Protein 2K2W (pdb70)

GO terms:
  GO:0030870 Mre11 complex (C, IDA)
  GO:0051310 metaphase chromosome alignment (P, IDA)
  GO:0110025 DNA strand resection involved in replication fork processing (P, IDA)

Secondary structure (DSSP, 8-state):
---S-SSTT-EEEES-SSTHHHHHHHHHHTT-EEE--SSGGGSTHHHHSTTEEEEE-SGGG--GGGTTT-S----HHHHHHHHHT--EEEHHHHHHHHHHT-TTTTT-S--

Organism: Xenopus laevis (NCBI:txid8355)

Foldseek 3Di:
DDAQQLQAPAEEEELDDPVCVVLQVLVVSNHYHYHHDNDPCVDCCLLVPQHYAYADEDDDCLCPCPVPNRHDDDDCSQVVSVVSAWGHAYPVLVVVSNVVVHVPVRRRTHD

Radius of gyration: 13.95 Å; Cα contacts (8 Å, |Δi|>4): 171; chains: 1; bounding box: 31×33×38 Å

Nearest PDB structures (foldseek):
  2k2w-assembly1_A  TM=8.575E-01  e=2.018E-19  unclassified
  3nl2-assembly1_C  TM=4.396E-01  e=9.009E-01  Nakaseomyces glabratus
  3nl2-assembly1_D  TM=4.394E-01  e=1.031E+00  Nakaseomyces glabratus
  3nl2-assembly1_F  TM=4.427E-01  e=1.263E+00  Nakaseomyces glabratus
  3nl2-assembly1_E  TM=4.055E-01  e=7.869E-01  Nakaseomyces glabratus

Solvent-accessible surface area: 7139 Å² total; per-residue (Å²): 211,100,83,92,44,15,11,122,134,29,45,0,14,0,42,23,54,151,75,42,154,167,24,22,71,42,0,128,121,1,25,1,139,34,56,55,86,88,37,66,33,172,87,41,73,29,4,122,47,111,38,10,3,8,0,6,34,25,40,97,130,43,114,165,101,119,72,183,86,36,164,44,147,128,53,77,40,27,101,85,1,104,88,77,48,5,53,12,0,6,28,50,44,0,29,81,0,50,132,92,49,24,24,105,116,82,6,39,11,93,186

CATH classification: 3.40.50.10980

Sequence (111 aa):
MKRKSIFKDKVFLFLNAKQYKKLSPAVLFGGGKTDLLMGELKDASVLDNPATCVIDVAMTESQLSESQSTQPWITSTLDLLQSKGLRTIPEAEIGLAVINVSTEIYCNPRRMKRKSIFKDKVFLFLNAKQYKKLSPAVLFGGGKTDLLMGELKDASVLDNPATCVIDVAMTESQLSESQSTQPWITSTLDLLQSKGLRTIPEAEIGLAVINVSTEIYCNPRRMKRKSIFKDKVFLFLNAKQYKKLSPAVLFGGGKTDLLMGELKDASVLDNPATCVIDVAMTESQLSESQSTQPWITSTLDLLQSKGLRTIPEAEIGLAVINVSTEIYCNPRRMKRKSIFKDKVFLFLNAKQYKKLSPAVLFGGGKTDLLMGELKDASVLDNPATCVIDVAMTESQLSESQSTQPWITSTLDLLQSKGLRTIPEAEIGLAVINVSTEIYCNPRRMKRKSIFKDKVFLFLNAKQYKKLSPAVLFGGGKTDLLMGELKDASVLDNPATCVIDVAMTESQLSESQSTQPWITSTLDLLQSKGLRTIPEAEIGLAVINVSTEIYCNPRRMKRKSIFKDKVFLFLNAKQYKKLSPAVLFGGGKTDLLMGELKDASVLDNPATCVIDVAMTESQLSESQSTQPWITSTLDLLQSKGLRTIPEAEIGLAVINVSTEIYCNPRRMKRKSIFKDKVFLFLNAKQYKKLSPAVLFGGGKTDLLMGELKDASVLDNPATCVIDVAMTESQLSESQSTQPWITSTLDLLQSKGLRTIPEAEIGLAVINVSTEIYCNPRRMKRKSIFKDKVFLFLNAKQYKKLSPAVLFGGGKTDLLMGELKDASVLDNPATCVIDVAMTESQLSESQSTQPWITSTLDLLQSKGLRTIPEAEIGLAVINVSTEIYCNPRRMKRKSIFKDKVFLFLNAKQYKKLSPAVLFGGGKTDLLMGELKDASVLDNPATCVIDVAMTESQLSESQSTQPWITSTLDLLQSKGLRTIPEAEIGLAVINVSTEIYCNPRRMKRKSIFKDKVFLFLNAKQYKKLSPAVLFGGGKTDLLMGELKDASVLDNPATCVIDVAMTESQLSESQSTQPWITSTLDLLQSKGLRTIPEAEIGLAVINVSTEIYCNPRRMKRKSIFKDKVFLFLNAKQYKKLSPAVLFGGGKTDLLMGELKDASVLDNPATCVIDVAMTESQLSESQSTQPWITSTLDLLQSKGLRTIPEAEIGLAVINVSTEIYCNPRRMKRKSIFKDKVFLFLNAKQYKKLSPAVLFGGGKTDLLMGELKDASVLDNPATCVIDVAMTESQLSESQSTQPWITSTLDLLQSKGLRTIPEAEIGLAVINVSTEIYCNPRRMKRKSIFKDKVFLFLNAKQYKKLSPAVLFGGGKTDLLMGELKDASVLDNPATCVIDVAMTESQLSESQSTQPWITSTLDLLQSKGLRTIPEAEIGLAVINVSTEIYCNPRRMKRKSIFKDKVFLFLNAKQYKKLSPAVLFGGGKTDLLMGELKDASVLDNPATCVIDVAMTESQLSESQSTQPWITSTLDLLQSKGLRTIPEAEIGLAVINVSTEIYCNPRRMKRKSIFKDKVFLFLNAKQYKKLSPAVLFGGGKTDLLMGELKDASVLDNPATCVIDVAMTESQLSESQSTQPWITSTLDLLQSKGLRTIPEAEIGLAVINVSTEIYCNPRRMKRKSIFKDKVFLFLNAKQYKKLSPAVLFGGGKTDLLMGELKDASVLDNPATCVIDVAMTESQLSESQSTQPWITSTLDLLQSKGLRTIPEAEIGLAVINVSTEIYCNPRRMKRKSIFKDKVFLFLNAKQYKKLSPAVLFGGGKTDLLMGELKDASVLDNPATCVIDVAMTESQLSESQSTQPWITSTLDLLQSKGLRTIPEAEIGLAVINVSTEIYCNPRRMKRKSIFKDKVFLFLNAKQYKKLSPAVLFGGGKTDLLMGELKDASVLDNPATCVIDVAMTESQLSESQSTQPWITSTLDLLQSKGLRTIPEAEIGLAVINVSTEIYCNPRRMKRKSIFKDKVFLFLNAKQYKKLSPAVLFGGGKTDLLMGELKDASVLDNPATCVIDVAMTESQLSESQSTQPWITSTLDLLQSKGLRTIPEAEIGLAVINVSTEIYCNPRRMKRKSIFKDKVFLFLNAKQYKKLSPAVLFGGGKTDLLMGELKDASVLDNPATCVIDVAMTESQLSESQSTQPWITSTLDLLQSKGLRTIPEAEIGLAVINVSTEIYCNPRR

Structure (mmCIF, N/CA/C/O backbone):
data_2K2W
#
_entry.id   2K2W
#
_cell.length_a   1.000
_cell.length_b   1.000
_cell.length_c   1.000
_cell.angle_alpha   90.00
_cell.angle_beta   90.00
_cell.angle_gamma   90.00
#
_symmetry.space_group_name_H-M   'P 1'
#
loop_
_atom_site.group_PDB
_atom_site.id
_atom_site.type_symbol
_atom_site.label_atom_id
_atom_site.label_alt_id
_atom_site.label_comp_id
_atom_site.label_asym_id
_atom_site.label_entity_id
_atom_site.label_seq_id
_atom_site.pdbx_PDB_ins_code
_atom_site.Cartn_x
_atom_site.Cartn_y
_atom_site.Cartn_z
_atom_site.occupancy
_atom_site.B_iso_or_equiv
_atom_site.auth_seq_id
_atom_site.auth_comp_id
_atom_site.auth_asym_id
_atom_site.auth_atom_id
_atom_site.pdbx_PDB_model_num
ATOM 1 N N . MET A 1 8 ? 3.054 -4.489 7.496 1.00 0.00 214 MET A N 1
ATOM 2 C CA . MET A 1 8 ? 4.517 -4.380 7.276 1.00 0.00 214 MET A CA 1
ATOM 3 C C . MET A 1 8 ? 4.892 -2.930 6.932 1.00 0.00 214 MET A C 1
ATOM 4 O O . MET A 1 8 ? 4.031 -2.140 6.529 1.00 0.00 214 MET A O 1
ATOM 18 N N . LYS A 1 9 ? 6.164 -2.554 7.118 1.00 0.00 215 LYS A N 1
ATOM 19 C CA . LYS A 1 9 ? 6.635 -1.183 6.902 1.00 0.00 215 LYS A CA 1
ATOM 20 C C . LYS A 1 9 ? 6.555 -0.790 5.422 1.00 0.00 215 LYS A C 1
ATOM 21 O O . LYS A 1 9 ? 6.582 -1.658 4.542 1.00 0.00 215 LYS A O 1
ATOM 40 N N . ARG A 1 10 ? 6.509 0.523 5.162 1.00 0.00 216 ARG A N 1
ATOM 41 C CA . ARG A 1 10 ? 6.548 1.100 3.816 1.00 0.00 216 ARG A CA 1
ATOM 42 C C . ARG A 1 10 ? 7.830 0.642 3.107 1.00 0.00 216 ARG A C 1
ATOM 43 O O . ARG A 1 10 ? 8.882 0.560 3.743 1.00 0.00 216 ARG A O 1
ATOM 64 N N . LYS A 1 11 ? 7.773 0.441 1.787 1.00 0.00 217 LYS A N 1
ATOM 65 C CA . LYS A 1 11 ? 8.930 0.119 0.934 1.00 0.00 217 LYS A CA 1
ATOM 66 C C . LYS A 1 11 ? 9.033 1.149 -0.194 1.00 0.00 217 LYS A C 1
ATOM 67 O O . LYS A 1 11 ? 9.380 0.827 -1.334 1.00 0.00 217 LYS A O 1
ATOM 86 N N . SER A 1 12 ? 8.684 2.394 0.137 1.00 0.00 218 SER A N 1
ATOM 87 C CA . SER A 1 12 ? 8.681 3.543 -0.753 1.00 0.00 218 SER A CA 1
ATOM 88 C C . SER A 1 12 ? 9.171 4.768 0.034 1.00 0.00 218 SER A C 1
ATOM 89 O O . SER A 1 12 ? 8.518 5.811 0.081 1.00 0.00 218 SER A O 1
ATOM 97 N N . ILE A 1 13 ? 10.280 4.591 0.755 1.00 0.00 219 ILE A N 1
ATOM 98 C CA . ILE A 1 13 ? 10.950 5.611 1.555 1.00 0.00 219 ILE A CA 1
ATOM 99 C C . ILE A 1 13 ? 11.491 6.685 0.597 1.00 0.00 219 ILE A C 1
ATOM 100 O O . ILE A 1 13 ? 11.130 7.850 0.747 1.00 0.00 219 ILE A O 1
ATOM 116 N N . PHE A 1 14 ? 12.260 6.299 -0.427 1.00 0.00 220 PHE A N 1
ATOM 117 C CA . PHE A 1 14 ? 12.850 7.209 -1.422 1.00 0.00 220 PHE A CA 1
ATOM 118 C C . PHE A 1 14 ? 12.681 6.612 -2.828 1.00 0.00 220 PHE A C 1
ATOM 119 O O . PHE A 1 14 ? 13.569 6.701 -3.671 1.00 0.00 220 PHE A O 1
ATOM 136 N N . LYS A 1 15 ? 11.532 5.974 -3.069 1.00 0.00 221 LYS A N 1
ATOM 137 C CA . LYS A 1 15 ? 11.213 5.139 -4.233 1.00 0.00 221 LYS A CA 1
ATOM 138 C C . LYS A 1 15 ? 11.606 5.708 -5.594 1.00 0.00 221 LYS A C 1
ATOM 139 O O . LYS A 1 15 ? 11.993 4.965 -6.496 1.00 0.00 221 LYS A O 1
ATOM 158 N N . ASP A 1 16 ? 11.487 7.019 -5.738 1.00 0.00 222 ASP A N 1
ATOM 159 C CA . ASP A 1 16 ? 11.769 7.763 -6.966 1.00 0.00 222 ASP A CA 1
ATOM 160 C C . ASP A 1 16 ? 12.704 8.937 -6.658 1.00 0.00 222 ASP A C 1
ATOM 161 O O . ASP A 1 16 ? 12.420 10.093 -6.984 1.00 0.00 222 ASP A O 1
ATOM 170 N N . LYS A 1 17 ? 13.804 8.656 -5.949 1.00 0.00 223 LYS A N 1
ATOM 171 C CA . LYS A 1 17 ? 14.809 9.631 -5.539 1.00 0.00 223 LYS A CA 1
ATOM 172 C C . LYS A 1 17 ? 16.168 8.939 -5.567 1.00 0.00 223 LYS A C 1
ATOM 173 O O . LYS A 1 17 ? 16.276 7.718 -5.369 1.00 0.00 223 LYS A O 1
ATOM 192 N N . VAL A 1 18 ? 17.205 9.744 -5.762 1.00 0.00 224 VAL A N 1
ATOM 193 C CA . VAL A 1 18 ? 18.590 9.323 -5.673 1.00 0.00 224 VAL A CA 1
ATOM 194 C C . VAL A 1 18 ? 19.312 10.293 -4.741 1.00 0.00 224 VAL A C 1
ATOM 195 O O . VAL A 1 18 ? 18.886 11.443 -4.597 1.00 0.00 224 VAL A O 1
ATOM 208 N N . PHE A 1 19 ? 20.396 9.867 -4.091 1.00 0.00 225 PHE A N 1
ATOM 209 C CA . PHE A 1 19 ? 21.242 10.817 -3.372 1.00 0.00 225 PHE A CA 1
ATOM 210 C C . PHE A 1 19 ? 22.727 10.487 -3.442 1.00 0.00 225 PHE A C 1
ATOM 211 O O . PHE A 1 19 ? 23.112 9.352 -3.730 1.00 0.00 225 PHE A O 1
ATOM 228 N N . LEU A 1 20 ? 23.547 11.489 -3.105 1.00 0.00 226 LEU A N 1
ATOM 229 C CA . LEU A 1 20 ? 24.984 11.367 -2.902 1.00 0.00 226 LEU A CA 1
ATOM 230 C C . LEU A 1 20 ? 25.225 11.530 -1.399 1.00 0.00 226 LEU A C 1
ATOM 231 O O . LEU A 1 20 ? 24.733 12.499 -0.816 1.00 0.00 226 LEU A O 1
ATOM 247 N N . PHE A 1 21 ? 25.957 10.625 -0.748 1.00 0.00 227 PHE A N 1
ATOM 248 C CA . PHE A 1 21 ? 26.240 10.749 0.680 1.00 0.00 227 PHE A CA 1
ATOM 249 C C . PHE A 1 21 ? 27.646 11.317 0.866 1.00 0.00 227 PHE A C 1
ATOM 250 O O . PHE A 1 21 ? 28.608 10.813 0.284 1.00 0.00 227 PHE A O 1
ATOM 267 N N . LEU A 1 22 ? 27.773 12.356 1.696 1.00 0.00 228 LEU A N 1
ATOM 268 C CA . LEU A 1 22 ? 29.039 12.992 2.048 1.00 0.00 228 LEU A CA 1
ATOM 269 C C . LEU A 1 22 ? 29.781 12.210 3.158 1.00 0.00 228 LEU A C 1
ATOM 270 O O . LEU A 1 22 ? 30.447 12.812 4.003 1.00 0.00 228 LEU A O 1
ATOM 286 N N . ASN A 1 23 ? 29.634 10.880 3.221 1.00 0.00 229 ASN A N 1
ATOM 287 C CA . ASN A 1 23 ? 30.214 10.025 4.258 1.00 0.00 229 ASN A CA 1
ATOM 288 C C . ASN A 1 23 ? 30.557 8.665 3.661 1.00 0.00 229 ASN A C 1
ATOM 289 O O . ASN A 1 23 ? 29.761 8.134 2.890 1.00 0.00 229 ASN A O 1
ATOM 300 N N . ALA A 1 24 ? 31.691 8.075 4.046 1.00 0.00 230 ALA A N 1
ATOM 301 C CA . ALA A 1 24 ? 32.225 6.873 3.409 1.00 0.00 230 ALA A CA 1
ATOM 302 C C . ALA A 1 24 ? 32.034 5.579 4.221 1.00 0.00 230 ALA A C 1
ATOM 303 O O . ALA A 1 24 ? 32.519 4.529 3.793 1.00 0.00 230 ALA A O 1
ATOM 310 N N . LYS A 1 25 ? 31.365 5.618 5.382 1.00 0.00 231 LYS A N 1
ATOM 311 C CA . LYS A 1 25 ? 31.314 4.493 6.324 1.00 0.00 231 LYS A CA 1
ATOM 312 C C . LYS A 1 25 ? 29.869 4.120 6.616 1.00 0.00 231 LYS A C 1
ATOM 313 O O . LYS A 1 25 ? 29.456 3.017 6.254 1.00 0.00 231 LYS A O 1
ATOM 332 N N . GLN A 1 26 ? 29.070 5.042 7.160 1.00 0.00 232 GLN A N 1
ATOM 333 C CA . GLN A 1 26 ? 27.640 4.828 7.372 1.00 0.00 232 GLN A CA 1
ATOM 334 C C . GLN A 1 26 ? 26.942 4.505 6.046 1.00 0.00 232 GLN A C 1
ATOM 335 O O . GLN A 1 26 ? 25.943 3.783 6.040 1.00 0.00 232 GLN A O 1
ATOM 349 N N . TYR A 1 27 ? 27.495 4.977 4.919 1.00 0.00 233 TYR A N 1
ATOM 350 C CA . TYR A 1 27 ? 27.031 4.649 3.579 1.00 0.00 233 TYR A CA 1
ATOM 351 C C . TYR A 1 27 ? 26.829 3.150 3.391 1.00 0.00 233 TYR A C 1
ATOM 352 O O . TYR A 1 27 ? 25.833 2.755 2.789 1.00 0.00 233 TYR A O 1
ATOM 370 N N . LYS A 1 28 ? 27.712 2.305 3.929 1.00 0.00 234 LYS A N 1
ATOM 371 C CA . LYS A 1 28 ? 27.660 0.859 3.686 1.00 0.00 234 LYS A CA 1
ATOM 372 C C . LYS A 1 28 ? 26.424 0.189 4.296 1.00 0.00 234 LYS A C 1
ATOM 373 O O . LYS A 1 28 ? 26.128 -0.953 3.935 1.00 0.00 234 LYS A O 1
ATOM 392 N N . LYS A 1 29 ? 25.685 0.866 5.185 1.00 0.00 235 LYS A N 1
ATOM 393 C CA . LYS A 1 29 ? 24.409 0.385 5.718 1.00 0.00 235 LYS A CA 1
ATOM 394 C C . LYS A 1 29 ? 23.256 1.260 5.227 1.00 0.00 235 LYS A C 1
ATOM 395 O O . LYS A 1 29 ? 22.163 0.745 4.979 1.00 0.00 235 LYS A O 1
ATOM 414 N N . LEU A 1 30 ? 23.486 2.561 5.024 1.00 0.00 236 LEU A N 1
ATOM 415 C CA . LEU A 1 30 ? 22.462 3.442 4.488 1.00 0.00 236 LEU A CA 1
ATOM 416 C C . LEU A 1 30 ? 22.073 3.013 3.069 1.00 0.00 236 LEU A C 1
ATOM 417 O O . LEU A 1 30 ? 20.890 3.050 2.740 1.00 0.00 236 LEU A O 1
ATOM 433 N N . SER A 1 31 ? 23.031 2.563 2.246 1.00 0.00 237 SER A N 1
ATOM 434 C CA . SER A 1 31 ? 22.756 2.069 0.897 1.00 0.00 237 SER A CA 1
ATOM 435 C C . SER A 1 31 ? 21.740 0.911 0.891 1.00 0.00 237 SER A C 1
ATOM 436 O O . SER A 1 31 ? 20.682 1.077 0.281 1.00 0.00 237 SER A O 1
ATOM 444 N N . PRO A 1 32 ? 21.958 -0.225 1.586 1.00 0.00 238 PRO A N 1
ATOM 445 C CA . PRO A 1 32 ? 20.989 -1.310 1.585 1.00 0.00 238 PRO A CA 1
ATOM 446 C C . PRO A 1 32 ? 19.696 -0.930 2.312 1.00 0.00 238 PRO A C 1
ATOM 447 O O . PRO A 1 32 ? 18.630 -1.370 1.874 1.00 0.00 238 PRO A O 1
ATOM 458 N N . ALA A 1 33 ? 19.752 -0.099 3.365 1.00 0.00 239 ALA A N 1
ATOM 459 C CA . ALA A 1 33 ? 18.536 0.377 4.028 1.00 0.00 239 ALA A CA 1
ATOM 460 C C . ALA A 1 33 ? 17.636 1.134 3.038 1.00 0.00 239 ALA A C 1
ATOM 461 O O . ALA A 1 33 ? 16.441 0.848 2.921 1.00 0.00 239 ALA A O 1
ATOM 468 N N . VAL A 1 34 ? 18.204 2.080 2.291 1.00 0.00 240 VAL A N 1
ATOM 469 C CA . VAL A 1 34 ? 17.461 2.876 1.326 1.00 0.00 240 VAL A CA 1
ATOM 470 C C . VAL A 1 34 ? 17.068 2.032 0.112 1.00 0.00 240 VAL A C 1
ATOM 471 O O . VAL A 1 34 ? 16.006 2.277 -0.458 1.00 0.00 240 VAL A O 1
ATOM 484 N N . LEU A 1 35 ? 17.852 1.016 -0.266 1.00 0.00 241 LEU A N 1
ATOM 485 C CA . LEU A 1 35 ? 17.487 0.117 -1.357 1.00 0.00 241 LEU A CA 1
ATOM 486 C C . LEU A 1 35 ? 16.258 -0.719 -0.983 1.00 0.00 241 LEU A C 1
ATOM 487 O O . LEU A 1 35 ? 15.340 -0.844 -1.794 1.00 0.00 241 LEU A O 1
ATOM 503 N N . PHE A 1 36 ? 16.194 -1.237 0.249 1.00 0.00 242 PHE A N 1
ATOM 504 C CA . PHE A 1 36 ? 14.984 -1.861 0.794 1.00 0.00 242 PHE A CA 1
ATOM 505 C C . PHE A 1 36 ? 13.842 -0.835 0.839 1.00 0.00 242 PHE A C 1
ATOM 506 O O . PHE A 1 36 ? 12.683 -1.165 0.578 1.00 0.00 242 PHE A O 1
ATOM 523 N N . GLY A 1 37 ? 14.181 0.430 1.103 1.00 0.00 243 GLY A N 1
ATOM 524 C CA . GLY A 1 37 ? 13.281 1.574 1.036 1.00 0.00 243 GLY A CA 1
ATOM 525 C C . GLY A 1 37 ? 12.853 1.955 -0.389 1.00 0.00 243 GLY A C 1
ATOM 526 O O . GLY A 1 37 ? 11.988 2.818 -0.547 1.00 0.00 243 GLY A O 1
ATOM 530 N N . GLY A 1 38 ? 13.440 1.359 -1.427 1.00 0.00 244 GLY A N 1
ATOM 531 C CA . GLY A 1 38 ? 13.064 1.531 -2.819 1.00 0.00 244 GLY A CA 1
ATOM 532 C C . GLY A 1 38 ? 13.893 2.576 -3.575 1.00 0.00 244 GLY A C 1
ATOM 533 O O . GLY A 1 38 ? 13.690 2.727 -4.779 1.00 0.00 244 GLY A O 1
ATOM 537 N N . GLY A 1 39 ? 14.792 3.307 -2.909 1.00 0.00 245 GLY A N 1
ATOM 538 C CA . GLY A 1 39 ? 15.489 4.464 -3.474 1.00 0.00 245 GLY A CA 1
ATOM 539 C C . GLY A 1 39 ? 16.927 4.173 -3.877 1.00 0.00 245 GLY A C 1
ATOM 540 O O . GLY A 1 39 ? 17.401 3.040 -3.737 1.00 0.00 245 GLY A O 1
ATOM 544 N N . LYS A 1 40 ? 17.625 5.198 -4.387 1.00 0.00 246 LYS A N 1
ATOM 545 C CA . LYS A 1 40 ? 18.958 5.034 -4.969 1.00 0.00 246 LYS A CA 1
ATOM 546 C C . LYS A 1 40 ? 19.995 5.879 -4.229 1.00 0.00 246 LYS A C 1
ATOM 547 O O . LYS A 1 40 ? 19.726 6.988 -3.760 1.00 0.00 246 LYS A O 1
ATOM 566 N N . THR A 1 41 ? 21.215 5.364 -4.180 1.00 0.00 247 THR A N 1
ATOM 567 C CA . THR A 1 41 ? 22.285 5.893 -3.350 1.00 0.00 247 THR A CA 1
ATOM 568 C C . THR A 1 41 ? 23.602 5.857 -4.126 1.00 0.00 247 THR A C 1
ATOM 569 O O . THR A 1 41 ? 23.859 4.911 -4.879 1.00 0.00 247 THR A O 1
ATOM 580 N N . ASP A 1 42 ? 24.457 6.856 -3.917 1.00 0.00 248 ASP A N 1
ATOM 581 C CA . ASP A 1 42 ? 25.814 6.931 -4.452 1.00 0.00 248 ASP A CA 1
ATOM 582 C C . ASP A 1 42 ? 26.716 7.602 -3.414 1.00 0.00 248 ASP A C 1
ATOM 583 O O . ASP A 1 42 ? 26.230 8.244 -2.474 1.00 0.00 248 ASP A O 1
ATOM 592 N N . LEU A 1 43 ? 28.028 7.442 -3.565 1.00 0.00 249 LEU A N 1
ATOM 593 C CA . LEU A 1 43 ? 29.042 7.901 -2.629 1.00 0.00 249 LEU A CA 1
ATOM 594 C C . LEU A 1 43 ? 30.112 8.607 -3.447 1.00 0.00 249 LEU A C 1
ATOM 595 O O . LEU A 1 43 ? 30.947 7.973 -4.095 1.00 0.00 249 LEU A O 1
ATOM 611 N N . LEU A 1 44 ? 30.039 9.935 -3.451 1.00 0.00 250 LEU A N 1
ATOM 612 C CA . LEU A 1 44 ? 30.950 10.837 -4.139 1.00 0.00 250 LEU A CA 1
ATOM 613 C C . LEU A 1 44 ? 30.747 12.211 -3.505 1.00 0.00 250 LEU A C 1
ATOM 614 O O . LEU A 1 44 ? 29.636 12.537 -3.082 1.00 0.00 250 LEU A O 1
ATOM 630 N N . MET A 1 45 ? 31.808 13.018 -3.445 1.00 0.00 251 MET A N 1
ATOM 631 C CA . MET A 1 45 ? 31.821 14.293 -2.713 1.00 0.00 251 MET A CA 1
ATOM 632 C C . MET A 1 45 ? 32.260 15.456 -3.606 1.00 0.00 251 MET A C 1
ATOM 633 O O . MET A 1 45 ? 32.214 16.613 -3.186 1.00 0.00 251 MET A O 1
ATOM 647 N N . GLY A 1 46 ? 32.651 15.152 -4.847 1.00 0.00 252 GLY A N 1
ATOM 648 C CA . GLY A 1 46 ? 33.088 16.114 -5.854 1.00 0.00 252 GLY A CA 1
ATOM 649 C C . GLY A 1 46 ? 32.213 16.102 -7.109 1.00 0.00 252 GLY A C 1
ATOM 650 O O . GLY A 1 46 ? 32.487 16.857 -8.039 1.00 0.00 252 GLY A O 1
ATOM 654 N N . GLU A 1 47 ? 31.146 15.292 -7.167 1.00 0.00 253 GLU A N 1
ATOM 655 C CA . GLU A 1 47 ? 30.235 15.252 -8.319 1.00 0.00 253 GLU A CA 1
ATOM 656 C C . GLU A 1 47 ? 29.484 16.591 -8.469 1.00 0.00 253 GLU A C 1
ATOM 657 O O . GLU A 1 47 ? 29.010 16.928 -9.553 1.00 0.00 253 GLU A O 1
ATOM 669 N N . LEU A 1 48 ? 29.443 17.403 -7.403 1.00 0.00 254 LEU A N 1
ATOM 670 C CA . LEU A 1 48 ? 28.969 18.787 -7.424 1.00 0.00 254 LEU A CA 1
ATOM 671 C C . LEU A 1 48 ? 29.821 19.717 -8.313 1.00 0.00 254 LEU A C 1
ATOM 672 O O . LEU A 1 48 ? 29.505 20.904 -8.406 1.00 0.00 254 LEU A O 1
ATOM 688 N N . LYS A 1 49 ? 30.881 19.210 -8.967 1.00 0.00 255 LYS A N 1
ATOM 689 C CA . LYS A 1 49 ? 31.677 19.916 -9.981 1.00 0.00 255 LYS A CA 1
ATOM 690 C C . LYS A 1 49 ? 30.804 20.607 -11.026 1.00 0.00 255 LYS A C 1
ATOM 691 O O . LYS A 1 49 ? 31.206 21.627 -11.590 1.00 0.00 255 LYS A O 1
ATOM 710 N N . ASP A 1 50 ? 29.612 20.067 -11.267 1.00 0.00 256 ASP A N 1
ATOM 711 C CA . ASP A 1 50 ? 28.558 20.691 -12.048 1.00 0.00 256 ASP A CA 1
ATOM 712 C C . ASP A 1 50 ? 27.259 20.538 -11.267 1.00 0.00 256 ASP A C 1
ATOM 713 O O . ASP A 1 50 ? 26.976 19.483 -10.693 1.00 0.00 256 ASP A O 1
ATOM 722 N N . ALA A 1 51 ? 26.491 21.620 -11.217 1.00 0.00 257 ALA A N 1
ATOM 723 C CA . ALA A 1 51 ? 25.314 21.765 -10.368 1.00 0.00 257 ALA A CA 1
ATOM 724 C C . ALA A 1 51 ? 24.072 20.992 -10.856 1.00 0.00 257 ALA A C 1
ATOM 725 O O . ALA A 1 51 ? 23.010 21.132 -10.246 1.00 0.00 257 ALA A O 1
ATOM 732 N N . SER A 1 52 ? 24.145 20.182 -11.916 1.00 0.00 258 SER A N 1
ATOM 733 C CA . SER A 1 52 ? 22.981 19.440 -12.415 1.00 0.00 258 SER A CA 1
ATOM 734 C C . SER A 1 52 ? 22.465 18.446 -11.369 1.00 0.00 258 SER A C 1
ATOM 735 O O . SER A 1 52 ? 21.262 18.176 -11.301 1.00 0.00 258 SER A O 1
ATOM 743 N N . VAL A 1 53 ? 23.351 17.944 -10.503 1.00 0.00 259 VAL A N 1
ATOM 744 C CA . VAL A 1 53 ? 22.983 17.100 -9.371 1.00 0.00 259 VAL A CA 1
ATOM 745 C C . VAL A 1 53 ? 22.145 17.844 -8.310 1.00 0.00 259 VAL A C 1
ATOM 746 O O . VAL A 1 53 ? 21.545 17.190 -7.460 1.00 0.00 259 VAL A O 1
ATOM 759 N N . LEU A 1 54 ? 22.050 19.179 -8.360 1.00 0.00 260 LEU A N 1
ATOM 760 C CA . LEU A 1 54 ? 21.213 19.981 -7.463 1.00 0.00 260 LEU A CA 1
ATOM 761 C C . LEU A 1 54 ? 19.991 20.509 -8.217 1.00 0.00 260 LEU A C 1
ATOM 762 O O . LEU A 1 54 ? 18.901 20.582 -7.657 1.00 0.00 260 LEU A O 1
ATOM 778 N N . ASP A 1 55 ? 20.157 20.876 -9.490 1.00 0.00 261 ASP A N 1
ATOM 779 C CA . ASP A 1 55 ? 19.112 21.503 -10.293 1.00 0.00 261 ASP A CA 1
ATOM 780 C C . ASP A 1 55 ? 17.985 20.514 -10.577 1.00 0.00 261 ASP A C 1
ATOM 781 O O . ASP A 1 55 ? 16.813 20.896 -10.575 1.00 0.00 261 ASP A O 1
ATOM 790 N N . ASN A 1 56 ? 18.334 19.243 -10.804 1.00 0.00 262 ASN A N 1
ATOM 791 C CA . ASN A 1 56 ? 17.344 18.223 -11.132 1.00 0.00 262 ASN A CA 1
ATOM 792 C C . ASN A 1 56 ? 16.401 17.983 -9.937 1.00 0.00 262 ASN A C 1
ATOM 793 O O . ASN A 1 56 ? 16.828 18.105 -8.780 1.00 0.00 262 ASN A O 1
ATOM 804 N N . PRO A 1 57 ? 15.132 17.609 -10.187 1.00 0.00 263 PRO A N 1
ATOM 805 C CA . PRO A 1 57 ? 14.089 17.581 -9.166 1.00 0.00 263 PRO A CA 1
ATOM 806 C C . PRO A 1 57 ? 14.153 16.438 -8.135 1.00 0.00 263 PRO A C 1
ATOM 807 O O . PRO A 1 57 ? 13.328 16.460 -7.218 1.00 0.00 263 PRO A O 1
ATOM 818 N N . ALA A 1 58 ? 15.070 15.462 -8.233 1.00 0.00 264 ALA A N 1
ATOM 819 C CA . ALA A 1 58 ? 14.992 14.258 -7.397 1.00 0.00 264 ALA A CA 1
ATOM 820 C C . ALA A 1 58 ? 16.336 13.709 -6.908 1.00 0.00 264 ALA A C 1
ATOM 821 O O . ALA A 1 58 ? 16.391 12.582 -6.402 1.00 0.00 264 ALA A O 1
ATOM 828 N N . THR A 1 59 ? 17.410 14.479 -7.047 1.00 0.00 265 THR A N 1
ATOM 829 C CA . THR A 1 59 ? 18.686 14.156 -6.427 1.00 0.00 265 THR A CA 1
ATOM 830 C C . THR A 1 59 ? 18.809 14.970 -5.138 1.00 0.00 265 THR A C 1
ATOM 831 O O . THR A 1 59 ? 18.239 16.061 -5.029 1.00 0.00 265 THR A O 1
ATOM 842 N N . CYS A 1 60 ? 19.550 14.430 -4.166 1.00 0.00 266 CYS A N 1
ATOM 843 C CA . CYS A 1 60 ? 19.800 15.031 -2.865 1.00 0.00 266 CYS A CA 1
ATOM 844 C C . CYS A 1 60 ? 21.278 14.847 -2.517 1.00 0.00 266 CYS A C 1
ATOM 845 O O . CYS A 1 60 ? 21.964 14.010 -3.116 1.00 0.00 266 CYS A O 1
ATOM 853 N N . VAL A 1 61 ? 21.744 15.551 -1.487 1.00 0.00 267 VAL A N 1
ATOM 854 C CA . VAL A 1 61 ? 23.057 15.338 -0.896 1.00 0.00 267 VAL A CA 1
ATOM 855 C C . VAL A 1 61 ? 22.819 15.164 0.604 1.00 0.00 267 VAL A C 1
ATOM 856 O O . VAL A 1 61 ? 22.023 15.898 1.202 1.00 0.00 267 VAL A O 1
ATOM 869 N N . ILE A 1 62 ? 23.469 14.164 1.196 1.00 0.00 268 ILE A N 1
ATOM 870 C CA . ILE A 1 62 ? 23.222 13.741 2.569 1.00 0.00 268 ILE A CA 1
ATOM 871 C C . ILE A 1 62 ? 24.421 14.196 3.397 1.00 0.00 268 ILE A C 1
ATOM 872 O O . ILE A 1 62 ? 25.569 13.899 3.052 1.00 0.00 268 ILE A O 1
ATOM 888 N N . ASP A 1 63 ? 24.142 14.941 4.464 1.00 0.00 269 ASP A N 1
ATOM 889 C CA . ASP A 1 63 ? 25.100 15.334 5.489 1.00 0.00 269 ASP A CA 1
ATOM 890 C C . ASP A 1 63 ? 25.153 14.246 6.570 1.00 0.00 269 ASP A C 1
ATOM 891 O O . ASP A 1 63 ? 24.224 13.448 6.722 1.00 0.00 269 ASP A O 1
ATOM 900 N N . VAL A 1 64 ? 26.234 14.215 7.341 1.00 0.00 270 VAL A N 1
ATOM 901 C CA . VAL A 1 64 ? 26.343 13.408 8.550 1.00 0.00 270 VAL A CA 1
ATOM 902 C C . VAL A 1 64 ? 25.338 13.959 9.582 1.00 0.00 270 VAL A C 1
ATOM 903 O O . VAL A 1 64 ? 24.737 15.023 9.393 1.00 0.00 270 VAL A O 1
ATOM 916 N N . ALA A 1 65 ? 25.138 13.247 10.691 1.00 0.00 271 ALA A N 1
ATOM 917 C CA . ALA A 1 65 ? 24.328 13.664 11.834 1.00 0.00 271 ALA A CA 1
ATOM 918 C C . ALA A 1 65 ? 24.976 14.826 12.620 1.00 0.00 271 ALA A C 1
ATOM 919 O O . ALA A 1 65 ? 25.056 14.778 13.849 1.00 0.00 271 ALA A O 1
ATOM 926 N N . MET A 1 66 ? 25.474 15.862 11.937 1.00 0.00 272 MET A N 1
ATOM 927 C CA . MET A 1 66 ? 26.106 17.032 12.550 1.00 0.00 272 MET A CA 1
ATOM 928 C C . MET A 1 66 ? 25.152 17.764 13.506 1.00 0.00 272 MET A C 1
ATOM 929 O O . MET A 1 66 ? 25.603 18.436 14.435 1.00 0.00 272 MET A O 1
ATOM 943 N N . THR A 1 67 ? 23.839 17.603 13.325 1.00 0.00 273 THR A N 1
ATOM 944 C CA . THR A 1 67 ? 22.795 18.109 14.206 1.00 0.00 273 THR A CA 1
ATOM 945 C C . THR A 1 67 ? 22.903 17.566 15.643 1.00 0.00 273 THR A C 1
ATOM 946 O O . THR A 1 67 ? 22.336 18.159 16.564 1.00 0.00 273 THR A O 1
ATOM 957 N N . GLU A 1 68 ? 23.639 16.472 15.871 1.00 0.00 274 GLU A N 1
ATOM 958 C CA . GLU A 1 68 ? 23.857 15.894 17.195 1.00 0.00 274 GLU A CA 1
ATOM 959 C C . GLU A 1 68 ? 24.796 16.757 18.062 1.00 0.00 274 GLU A C 1
ATOM 960 O O . GLU A 1 68 ? 24.858 16.547 19.276 1.00 0.00 274 GLU A O 1
ATOM 972 N N . SER A 1 69 ? 25.517 17.723 17.475 1.00 0.00 275 SER A N 1
ATOM 973 C CA . SER A 1 69 ? 26.479 18.571 18.183 1.00 0.00 275 SER A CA 1
ATOM 974 C C . SER A 1 69 ? 25.833 19.251 19.400 1.00 0.00 275 SER A C 1
ATOM 975 O O . SER A 1 69 ? 24.830 19.961 19.269 1.00 0.00 275 SER A O 1
ATOM 983 N N . GLN A 1 70 ? 26.399 19.022 20.589 1.00 0.00 276 GLN A N 1
ATOM 984 C CA . GLN A 1 70 ? 25.887 19.564 21.842 1.00 0.00 276 GLN A CA 1
ATOM 985 C C . GLN A 1 70 ? 26.493 20.950 22.071 1.00 0.00 276 GLN A C 1
ATOM 986 O O . GLN A 1 70 ? 27.712 21.119 21.996 1.00 0.00 276 GLN A O 1
ATOM 1000 N N . LEU A 1 71 ? 25.652 21.932 22.405 1.00 0.00 277 LEU A N 1
ATOM 1001 C CA . LEU A 1 71 ? 26.089 23.290 22.750 1.00 0.00 277 LEU A CA 1
ATOM 1002 C C . LEU A 1 71 ? 26.972 23.314 24.004 1.00 0.00 277 LEU A C 1
ATOM 1003 O O . LEU A 1 71 ? 27.738 24.258 24.203 1.00 0.00 277 LEU A O 1
ATOM 1019 N N . SER A 1 72 ? 26.879 22.280 24.844 1.00 0.00 278 SER A N 1
ATOM 1020 C CA . SER A 1 72 ? 27.604 22.158 26.103 1.00 0.00 278 SER A CA 1
ATOM 1021 C C . SER A 1 72 ? 29.127 22.087 25.912 1.00 0.00 278 SER A C 1
ATOM 1022 O O . SER A 1 72 ? 29.870 22.393 26.847 1.00 0.00 278 SER A O 1
ATOM 1030 N N . GLU A 1 73 ? 29.604 21.682 24.727 1.00 0.00 279 GLU A N 1
ATOM 1031 C CA . GLU A 1 73 ? 31.024 21.471 24.444 1.00 0.00 279 GLU A CA 1
ATOM 1032 C C . GLU A 1 73 ? 31.314 21.746 22.958 1.00 0.00 279 GLU A C 1
ATOM 1033 O O . GLU A 1 73 ? 32.224 21.156 22.370 1.00 0.00 279 GLU A O 1
ATOM 1045 N N . SER A 1 74 ? 30.521 22.604 22.309 1.00 0.00 280 SER A N 1
ATOM 1046 C CA . SER A 1 74 ? 30.577 22.836 20.864 1.00 0.00 280 SER A CA 1
ATOM 1047 C C . SER A 1 74 ? 31.969 23.275 20.375 1.00 0.00 280 SER A C 1
ATOM 1048 O O . SER A 1 74 ? 32.336 22.990 19.231 1.00 0.00 280 SER A O 1
ATOM 1056 N N . GLN A 1 75 ? 32.761 23.916 21.243 1.00 0.00 281 GLN A N 1
ATOM 1057 C CA . GLN A 1 75 ? 34.128 24.343 20.956 1.00 0.00 281 GLN A CA 1
ATOM 1058 C C . GLN A 1 75 ? 35.063 23.157 20.642 1.00 0.00 281 GLN A C 1
ATOM 1059 O O . GLN A 1 75 ? 36.042 23.343 19.913 1.00 0.00 281 GLN A O 1
ATOM 1073 N N . SER A 1 76 ? 34.766 21.955 21.149 1.00 0.00 282 SER A N 1
ATOM 1074 C CA . SER A 1 76 ? 35.642 20.780 21.059 1.00 0.00 282 SER A CA 1
ATOM 1075 C C . SER A 1 76 ? 34.906 19.534 20.538 1.00 0.00 282 SER A C 1
ATOM 1076 O O . SER A 1 76 ? 35.530 18.487 20.340 1.00 0.00 282 SER A O 1
ATOM 1084 N N . THR A 1 77 ? 33.596 19.633 20.296 1.00 0.00 283 THR A N 1
ATOM 1085 C CA . THR A 1 77 ? 32.794 18.604 19.648 1.00 0.00 283 THR A CA 1
ATOM 1086 C C . THR A 1 77 ? 33.361 18.342 18.241 1.00 0.00 283 THR A C 1
ATOM 1087 O O . THR A 1 77 ? 33.715 19.282 17.520 1.00 0.00 283 THR A O 1
ATOM 1098 N N . GLN A 1 78 ? 33.480 17.062 17.861 1.00 0.00 284 GLN A N 1
ATOM 1099 C CA . GLN A 1 78 ? 34.045 16.654 16.578 1.00 0.00 284 GLN A CA 1
ATOM 1100 C C . GLN A 1 78 ? 33.145 17.019 15.378 1.00 0.00 284 GLN A C 1
ATOM 1101 O O . GLN A 1 78 ? 33.683 17.594 14.427 1.00 0.00 284 GLN A O 1
ATOM 1115 N N . PRO A 1 79 ? 31.829 16.708 15.351 1.00 0.00 285 PRO A N 1
ATOM 1116 C CA . PRO A 1 79 ? 30.960 17.169 14.271 1.00 0.00 285 PRO A CA 1
ATOM 1117 C C . PRO A 1 79 ? 30.869 18.703 14.250 1.00 0.00 285 PRO A C 1
ATOM 1118 O O . PRO A 1 79 ? 31.015 19.354 15.290 1.00 0.00 285 PRO A O 1
ATOM 1129 N N . TRP A 1 80 ? 30.646 19.288 13.069 1.00 0.00 286 TRP A N 1
ATOM 1130 C CA . TRP A 1 80 ? 30.636 20.731 12.852 1.00 0.00 286 TRP A CA 1
ATOM 1131 C C . TRP A 1 80 ? 29.831 21.063 11.590 1.00 0.00 286 TRP A C 1
ATOM 1132 O O . TRP A 1 80 ? 29.600 20.202 10.738 1.00 0.00 286 TRP A O 1
ATOM 1153 N N . ILE A 1 81 ? 29.418 22.325 11.461 1.00 0.00 287 ILE A N 1
ATOM 1154 C CA . ILE A 1 81 ? 28.695 22.861 10.313 1.00 0.00 287 ILE A CA 1
ATOM 1155 C C . ILE A 1 81 ? 29.702 23.303 9.235 1.00 0.00 287 ILE A C 1
ATOM 1156 O O . ILE A 1 81 ? 29.860 24.494 8.951 1.00 0.00 287 ILE A O 1
ATOM 1172 N N . THR A 1 82 ? 30.429 22.331 8.680 1.00 0.00 288 THR A N 1
ATOM 1173 C CA . THR A 1 82 ? 31.478 22.523 7.682 1.00 0.00 288 THR A CA 1
ATOM 1174 C C . THR A 1 82 ? 30.983 23.354 6.483 1.00 0.00 288 THR A C 1
ATOM 1175 O O . THR A 1 82 ? 29.808 23.295 6.104 1.00 0.00 288 THR A O 1
ATOM 1186 N N . SER A 1 83 ? 31.888 24.110 5.857 1.00 0.00 289 SER A N 1
ATOM 1187 C CA . SER A 1 83 ? 31.592 25.025 4.760 1.00 0.00 289 SER A CA 1
ATOM 1188 C C . SER A 1 83 ? 30.897 24.347 3.568 1.00 0.00 289 SER A C 1
ATOM 1189 O O . SER A 1 83 ? 30.170 25.013 2.830 1.00 0.00 289 SER A O 1
ATOM 1197 N N . THR A 1 84 ? 31.081 23.036 3.376 1.00 0.00 290 THR A N 1
ATOM 1198 C CA . THR A 1 84 ? 30.476 22.273 2.290 1.00 0.00 290 THR A CA 1
ATOM 1199 C C . THR A 1 84 ? 28.941 22.372 2.309 1.00 0.00 290 THR A C 1
ATOM 1200 O O . THR A 1 84 ? 28.319 22.420 1.247 1.00 0.00 290 THR A O 1
ATOM 1211 N N . LEU A 1 85 ? 28.327 22.438 3.495 1.00 0.00 291 LEU A N 1
ATOM 1212 C CA . LEU A 1 85 ? 26.873 22.533 3.654 1.00 0.00 291 LEU A CA 1
ATOM 1213 C C . LEU A 1 85 ? 26.388 23.854 3.037 1.00 0.00 291 LEU A C 1
ATOM 1214 O O . LEU A 1 85 ? 25.439 23.885 2.253 1.00 0.00 291 LEU A O 1
ATOM 1230 N N . ASP A 1 86 ? 27.085 24.951 3.355 1.00 0.00 292 ASP A N 1
ATOM 1231 C CA . ASP A 1 86 ? 26.775 26.300 2.872 1.00 0.00 292 ASP A CA 1
ATOM 1232 C C . ASP A 1 86 ? 27.095 26.456 1.381 1.00 0.00 292 ASP A C 1
ATOM 1233 O O . ASP A 1 86 ? 26.378 27.142 0.654 1.00 0.00 292 ASP A O 1
ATOM 1242 N N . LEU A 1 87 ? 28.138 25.777 0.900 1.00 0.00 293 LEU A N 1
ATOM 1243 C CA . LEU A 1 87 ? 28.481 25.739 -0.517 1.00 0.00 293 LEU A CA 1
ATOM 1244 C C . LEU A 1 87 ? 27.374 25.043 -1.315 1.00 0.00 293 LEU A C 1
ATOM 1245 O O . LEU A 1 87 ? 27.000 25.510 -2.390 1.00 0.00 293 LEU A O 1
ATOM 1261 N N . LEU A 1 88 ? 26.821 23.951 -0.784 1.00 0.00 294 LEU A N 1
ATOM 1262 C CA . LEU A 1 88 ? 25.740 23.210 -1.429 1.00 0.00 294 LEU A CA 1
ATOM 1263 C C . LEU A 1 88 ? 24.448 24.029 -1.425 1.00 0.00 294 LEU A C 1
ATOM 1264 O O . LEU A 1 88 ? 23.746 24.074 -2.438 1.00 0.00 294 LEU A O 1
ATOM 1280 N N . GLN A 1 89 ? 24.190 24.761 -0.333 1.00 0.00 295 GLN A N 1
ATOM 1281 C CA . GLN A 1 89 ? 23.113 25.751 -0.270 1.00 0.00 295 GLN A CA 1
ATOM 1282 C C . GLN A 1 89 ? 23.288 26.826 -1.341 1.00 0.00 295 GLN A C 1
ATOM 1283 O O . GLN A 1 89 ? 22.307 27.212 -1.982 1.00 0.00 295 GLN A O 1
ATOM 1297 N N . SER A 1 90 ? 24.518 27.296 -1.562 1.00 0.00 296 SER A N 1
ATOM 1298 C CA . SER A 1 90 ? 24.800 28.300 -2.576 1.00 0.00 296 SER A CA 1
ATOM 1299 C C . SER A 1 90 ? 24.599 27.737 -3.993 1.00 0.00 296 SER A C 1
ATOM 1300 O O . SER A 1 90 ? 24.123 28.461 -4.871 1.00 0.00 296 SER A O 1
ATOM 1308 N N . LYS A 1 91 ? 24.924 26.456 -4.223 1.00 0.00 297 LYS A N 1
ATOM 1309 C CA . LYS A 1 91 ? 24.652 25.796 -5.503 1.00 0.00 297 LYS A CA 1
ATOM 1310 C C . LYS A 1 91 ? 23.144 25.700 -5.728 1.00 0.00 297 LYS A C 1
ATOM 1311 O O . LYS A 1 91 ? 22.671 26.200 -6.752 1.00 0.00 297 LYS A O 1
ATOM 1330 N N . GLY A 1 92 ? 22.377 25.115 -4.800 1.00 0.00 298 GLY A N 1
ATOM 1331 C CA . GLY A 1 92 ? 20.923 25.213 -4.873 1.00 0.00 298 GLY A CA 1
ATOM 1332 C C . GLY A 1 92 ? 20.123 24.325 -3.923 1.00 0.00 298 GLY A C 1
ATOM 1333 O O . GLY A 1 92 ? 18.894 24.382 -3.999 1.00 0.00 298 GLY A O 1
ATOM 1337 N N . LEU A 1 93 ? 20.745 23.513 -3.057 1.00 0.00 299 LEU A N 1
ATOM 1338 C CA . LEU A 1 93 ? 20.033 22.484 -2.286 1.00 0.00 299 LEU A CA 1
ATOM 1339 C C . LEU A 1 93 ? 20.539 22.433 -0.850 1.00 0.00 299 LEU A C 1
ATOM 1340 O O . LEU A 1 93 ? 21.596 22.971 -0.527 1.00 0.00 299 LEU A O 1
ATOM 1356 N N . ARG A 1 94 ? 19.788 21.784 0.033 1.00 0.00 300 ARG A N 1
ATOM 1357 C CA . ARG A 1 94 ? 20.206 21.509 1.407 1.00 0.00 300 ARG A CA 1
ATOM 1358 C C . ARG A 1 94 ? 20.965 20.187 1.434 1.00 0.00 300 ARG A C 1
ATOM 1359 O O . ARG A 1 94 ? 20.704 19.297 0.622 1.00 0.00 300 ARG A O 1
ATOM 1380 N N . THR A 1 95 ? 21.860 20.043 2.402 1.00 0.00 301 THR A N 1
ATOM 1381 C CA . THR A 1 95 ? 22.544 18.798 2.714 1.00 0.00 301 THR A CA 1
ATOM 1382 C C . THR A 1 95 ? 21.793 18.208 3.904 1.00 0.00 301 THR A C 1
ATOM 1383 O O . THR A 1 95 ? 21.893 18.723 5.021 1.00 0.00 301 THR A O 1
ATOM 1394 N N . ILE A 1 96 ? 20.946 17.206 3.663 1.00 0.00 302 ILE A N 1
ATOM 1395 C CA . ILE A 1 96 ? 20.016 16.723 4.685 1.00 0.00 302 ILE A CA 1
ATOM 1396 C C . ILE A 1 96 ? 20.744 15.754 5.642 1.00 0.00 302 ILE A C 1
ATOM 1397 O O . ILE A 1 96 ? 21.394 14.830 5.154 1.00 0.00 302 ILE A O 1
ATOM 1413 N N . PRO A 1 97 ? 20.689 15.935 6.977 1.00 0.00 303 PRO A N 1
ATOM 1414 C CA . PRO A 1 97 ? 21.303 15.021 7.944 1.00 0.00 303 PRO A CA 1
ATOM 1415 C C . PRO A 1 97 ? 20.803 13.579 7.803 1.00 0.00 303 PRO A C 1
ATOM 1416 O O . PRO A 1 97 ? 19.594 13.336 7.743 1.00 0.00 303 PRO A O 1
ATOM 1427 N N . GLU A 1 98 ? 21.721 12.610 7.864 1.00 0.00 304 GLU A N 1
ATOM 1428 C CA . GLU A 1 98 ? 21.402 11.181 7.917 1.00 0.00 304 GLU A CA 1
ATOM 1429 C C . GLU A 1 98 ? 20.488 10.838 9.110 1.00 0.00 304 GLU A C 1
ATOM 1430 O O . GLU A 1 98 ? 19.717 9.882 9.051 1.00 0.00 304 GLU A O 1
ATOM 1442 N N . ALA A 1 99 ? 20.560 11.618 10.200 1.00 0.00 305 ALA A N 1
ATOM 1443 C CA . ALA A 1 99 ? 19.768 11.387 11.404 1.00 0.00 305 ALA A CA 1
ATOM 1444 C C . ALA A 1 99 ? 18.271 11.512 11.111 1.00 0.00 305 ALA A C 1
ATOM 1445 O O . ALA A 1 99 ? 17.469 10.723 11.618 1.00 0.00 305 ALA A O 1
ATOM 1452 N N . GLU A 1 100 ? 17.893 12.486 10.276 1.00 0.00 306 GLU A N 1
ATOM 1453 C CA . GLU A 1 100 ? 16.500 12.677 9.898 1.00 0.00 306 GLU A CA 1
ATOM 1454 C C . GLU A 1 100 ? 16.049 11.552 8.962 1.00 0.00 306 GLU A C 1
ATOM 1455 O O . GLU A 1 100 ? 14.885 11.158 9.039 1.00 0.00 306 GLU A O 1
ATOM 1467 N N . ILE A 1 101 ? 16.954 10.976 8.158 1.00 0.00 307 ILE A N 1
ATOM 1468 C CA . ILE A 1 101 ? 16.653 9.772 7.386 1.00 0.00 307 ILE A CA 1
ATOM 1469 C C . ILE A 1 101 ? 16.321 8.645 8.355 1.00 0.00 307 ILE A C 1
ATOM 1470 O O . ILE A 1 101 ? 15.297 7.994 8.168 1.00 0.00 307 ILE A O 1
ATOM 1486 N N . GLY A 1 102 ? 17.120 8.431 9.402 1.00 0.00 308 GLY A N 1
ATOM 1487 C CA . GLY A 1 102 ? 16.829 7.384 10.370 1.00 0.00 308 GLY A CA 1
ATOM 1488 C C . GLY A 1 102 ? 15.460 7.600 11.014 1.00 0.00 308 GLY A C 1
ATOM 1489 O O . GLY A 1 102 ? 14.663 6.667 11.056 1.00 0.00 308 GLY A O 1
ATOM 1493 N N . LEU A 1 103 ? 15.136 8.828 11.439 1.00 0.00 309 LEU A N 1
ATOM 1494 C CA . LEU A 1 103 ? 13.829 9.144 12.015 1.00 0.00 309 LEU A CA 1
ATOM 1495 C C . LEU A 1 103 ? 12.711 8.820 11.015 1.00 0.00 309 LEU A C 1
ATOM 1496 O O . LEU A 1 103 ? 11.747 8.126 11.347 1.00 0.00 309 LEU A O 1
ATOM 1512 N N . ALA A 1 104 ? 12.855 9.268 9.769 1.00 0.00 310 ALA A N 1
ATOM 1513 C CA . ALA A 1 104 ? 11.856 9.050 8.740 1.00 0.00 310 ALA A CA 1
ATOM 1514 C C . ALA A 1 104 ? 11.724 7.574 8.357 1.00 0.00 310 ALA A C 1
ATOM 1515 O O . ALA A 1 104 ? 10.628 7.154 8.003 1.00 0.00 310 ALA A O 1
ATOM 1522 N N . VAL A 1 105 ? 12.792 6.780 8.435 1.00 0.00 311 VAL A N 1
ATOM 1523 C CA . VAL A 1 105 ? 12.778 5.330 8.224 1.00 0.00 311 VAL A CA 1
ATOM 1524 C C . VAL A 1 105 ? 12.050 4.649 9.391 1.00 0.00 311 VAL A C 1
ATOM 1525 O O . VAL A 1 105 ? 11.254 3.731 9.183 1.00 0.00 311 VAL A O 1
ATOM 1538 N N . ILE A 1 106 ? 12.278 5.109 10.624 1.00 0.00 312 ILE A N 1
ATOM 1539 C CA . ILE A 1 106 ? 11.633 4.580 11.822 1.00 0.00 312 ILE A CA 1
ATOM 1540 C C . ILE A 1 106 ? 10.123 4.850 11.745 1.00 0.00 312 ILE A C 1
ATOM 1541 O O . ILE A 1 106 ? 9.343 3.946 12.050 1.00 0.00 312 ILE A O 1
ATOM 1557 N N . ASN A 1 107 ? 9.706 6.032 11.282 1.00 0.00 313 ASN A N 1
ATOM 1558 C CA . ASN A 1 107 ? 8.315 6.482 11.363 1.00 0.00 313 ASN A CA 1
ATOM 1559 C C . ASN A 1 107 ? 7.563 6.300 10.044 1.00 0.00 313 ASN A C 1
ATOM 1560 O O . ASN A 1 107 ? 6.352 6.503 9.995 1.00 0.00 313 ASN A O 1
ATOM 1571 N N . VAL A 1 108 ? 8.292 5.921 8.991 1.00 0.00 314 VAL A N 1
ATOM 1572 C CA . VAL A 1 108 ? 7.868 5.874 7.597 1.00 0.00 314 VAL A CA 1
ATOM 1573 C C . VAL A 1 108 ? 7.229 7.200 7.149 1.00 0.00 314 VAL A C 1
ATOM 1574 O O . VAL A 1 108 ? 6.065 7.255 6.742 1.00 0.00 314 VAL A O 1
ATOM 1587 N N . SER A 1 109 ? 8.020 8.279 7.217 1.00 0.00 315 SER A N 1
ATOM 1588 C CA . SER A 1 109 ? 7.571 9.667 7.047 1.00 0.00 315 SER A CA 1
ATOM 1589 C C . SER A 1 109 ? 8.605 10.529 6.299 1.00 0.00 315 SER A C 1
ATOM 1590 O O . SER A 1 109 ? 8.986 11.605 6.764 1.00 0.00 315 SER A O 1
ATOM 1598 N N . THR A 1 110 ? 9.109 10.056 5.162 1.00 0.00 316 THR A N 1
ATOM 1599 C CA . THR A 1 110 ? 10.033 10.774 4.289 1.00 0.00 316 THR A CA 1
ATOM 1600 C C . THR A 1 110 ? 9.325 11.909 3.519 1.00 0.00 316 THR A C 1
ATOM 1601 O O . THR A 1 110 ? 9.261 11.901 2.287 1.00 0.00 316 THR A O 1
ATOM 1612 N N . GLU A 1 111 ? 8.755 12.884 4.237 1.00 0.00 317 GLU A N 1
ATOM 1613 C CA . GLU A 1 111 ? 7.878 13.891 3.644 1.00 0.00 317 GLU A CA 1
ATOM 1614 C C . GLU A 1 111 ? 8.664 15.191 3.456 1.00 0.00 317 GLU A C 1
ATOM 1615 O O . GLU A 1 111 ? 8.822 15.686 2.339 1.00 0.00 317 GLU A O 1
ATOM 1627 N N . ILE A 1 112 ? 9.214 15.702 4.560 1.00 0.00 318 ILE A N 1
ATOM 1628 C CA . ILE A 1 112 ? 10.008 16.927 4.631 1.00 0.00 318 ILE A CA 1
ATOM 1629 C C . ILE A 1 112 ? 11.254 16.749 5.504 1.00 0.00 318 ILE A C 1
ATOM 1630 O O . ILE A 1 112 ? 12.172 17.573 5.433 1.00 0.00 318 ILE A O 1
ATOM 1646 N N . TYR A 1 113 ? 11.315 15.666 6.289 1.00 0.00 319 TYR A N 1
ATOM 1647 C CA . TYR A 1 113 ? 12.463 15.314 7.111 1.00 0.00 319 TYR A CA 1
ATOM 1648 C C . TYR A 1 113 ? 13.728 15.180 6.257 1.00 0.00 319 TYR A C 1
ATOM 1649 O O . TYR A 1 113 ? 14.810 15.606 6.665 1.00 0.00 319 TYR A O 1
ATOM 1667 N N . CYS A 1 114 ? 13.582 14.626 5.052 1.00 0.00 320 CYS A N 1
ATOM 1668 C CA . CYS A 1 114 ? 14.693 14.217 4.196 1.00 0.00 320 CYS A CA 1
ATOM 1669 C C . CYS A 1 114 ? 14.529 14.809 2.798 1.00 0.00 320 CYS A C 1
ATOM 1670 O O . CYS A 1 114 ? 14.826 14.161 1.791 1.00 0.00 320 CYS A O 1
ATOM 1678 N N . ASN A 1 115 ? 13.994 16.022 2.736 1.00 0.00 321 ASN A N 1
ATOM 1679 C CA . ASN A 1 115 ? 13.739 16.735 1.508 1.00 0.00 321 ASN A CA 1
ATOM 1680 C C . ASN A 1 115 ? 14.742 17.889 1.464 1.00 0.00 321 ASN A C 1
ATOM 1681 O O . ASN A 1 115 ? 14.742 18.720 2.379 1.00 0.00 321 ASN A O 1
ATOM 1692 N N . PRO A 1 116 ? 15.629 17.941 0.458 1.00 0.00 322 PRO A N 1
ATOM 1693 C CA . PRO A 1 116 ? 16.686 18.937 0.385 1.00 0.00 322 PRO A CA 1
ATOM 1694 C C . PRO A 1 116 ? 16.260 20.220 -0.350 1.00 0.00 322 PRO A C 1
ATOM 1695 O O . PRO A 1 116 ? 17.033 21.175 -0.402 1.00 0.00 322 PRO A O 1
ATOM 1706 N N . ARG A 1 117 ? 15.073 20.242 -0.965 1.00 0.00 323 ARG A N 1
ATOM 1707 C CA . ARG A 1 117 ? 14.655 21.306 -1.881 1.00 0.00 323 ARG A CA 1
ATOM 1708 C C . ARG A 1 117 ? 13.430 22.068 -1.382 1.00 0.00 323 ARG A C 1
ATOM 1709 O O . ARG A 1 117 ? 13.383 23.286 -1.550 1.00 0.00 323 ARG A O 1
ATOM 1730 N N . ARG A 1 118 ? 12.523 21.358 -0.702 1.00 0.00 324 ARG A N 1
ATOM 1731 C CA . ARG A 1 118 ? 11.303 21.842 -0.048 1.00 0.00 324 ARG A CA 1
ATOM 1732 C C . ARG A 1 118 ? 10.684 23.012 -0.820 1.00 0.00 324 ARG A C 1
ATOM 1733 O O . ARG A 1 118 ? 10.567 24.133 -0.272 1.00 0.00 324 ARG A O 1
ATOM 1755 N N . MET A 1 8 ? 14.605 -5.922 -2.025 1.00 0.00 214 MET A N 2
ATOM 1756 C CA . MET A 1 8 ? 13.231 -5.584 -1.576 1.00 0.00 214 MET A CA 2
ATOM 1757 C C . MET A 1 8 ? 13.076 -4.064 -1.486 1.00 0.00 214 MET A C 2
ATOM 1758 O O . MET A 1 8 ? 13.985 -3.381 -1.015 1.00 0.00 214 MET A O 2
ATOM 1772 N N . LYS A 1 9 ? 11.925 -3.532 -1.921 1.00 0.00 215 LYS A N 2
ATOM 1773 C CA . LYS A 1 9 ? 11.591 -2.097 -1.929 1.00 0.00 215 LYS A CA 2
ATOM 1774 C C . LYS A 1 9 ? 10.149 -1.897 -1.443 1.00 0.00 215 LYS A C 2
ATOM 1775 O O . LYS A 1 9 ? 9.428 -1.029 -1.945 1.00 0.00 215 LYS A O 2
ATOM 1794 N N . ARG A 1 10 ? 9.676 -2.757 -0.536 1.00 0.00 216 ARG A N 2
ATOM 1795 C CA . ARG A 1 10 ? 8.266 -2.833 -0.159 1.00 0.00 216 ARG A CA 2
ATOM 1796 C C . ARG A 1 10 ? 7.715 -1.562 0.483 1.00 0.00 216 ARG A C 2
ATOM 1797 O O . ARG A 1 10 ? 6.561 -1.229 0.207 1.00 0.00 216 ARG A O 2
ATOM 1818 N N . LYS A 1 11 ? 8.466 -0.871 1.349 1.00 0.00 217 LYS A N 2
ATOM 1819 C CA . LYS A 1 11 ? 7.869 0.211 2.142 1.00 0.00 217 LYS A CA 2
ATOM 1820 C C . LYS A 1 11 ? 7.592 1.471 1.315 1.00 0.00 217 LYS A C 2
ATOM 1821 O O . LYS A 1 11 ? 6.721 2.254 1.693 1.00 0.00 217 LYS A O 2
ATOM 1840 N N . SER A 1 12 ? 8.272 1.654 0.176 1.00 0.00 218 SER A N 2
ATOM 1841 C CA . SER A 1 12 ? 8.055 2.767 -0.754 1.00 0.00 218 SER A CA 2
ATOM 1842 C C . SER A 1 12 ? 8.046 4.149 -0.070 1.00 0.00 218 SER A C 2
ATOM 1843 O O . SER A 1 12 ? 7.288 5.046 -0.446 1.00 0.00 218 SER A O 2
ATOM 1851 N N . ILE A 1 13 ? 8.900 4.320 0.945 1.00 0.00 219 ILE A N 2
ATOM 1852 C CA . ILE A 1 13 ? 9.145 5.580 1.642 1.00 0.00 219 ILE A CA 2
ATOM 1853 C C . ILE A 1 13 ? 9.586 6.671 0.655 1.00 0.00 219 ILE A C 2
ATOM 1854 O O . ILE A 1 13 ? 9.110 7.806 0.729 1.00 0.00 219 ILE A O 2
ATOM 1870 N N . PHE A 1 14 ? 10.472 6.320 -0.278 1.00 0.00 220 PHE A N 2
ATOM 1871 C CA . PHE A 1 14 ? 11.037 7.230 -1.268 1.00 0.00 220 PHE A CA 2
ATOM 1872 C C . PHE A 1 14 ? 10.918 6.674 -2.681 1.00 0.00 220 PHE A C 2
ATOM 1873 O O . PHE A 1 14 ? 10.774 7.457 -3.617 1.00 0.00 220 PHE A O 2
ATOM 1890 N N . LYS A 1 15 ? 10.948 5.343 -2.829 1.00 0.00 221 LYS A N 2
ATOM 1891 C CA . LYS A 1 15 ? 10.895 4.619 -4.103 1.00 0.00 221 LYS A CA 2
ATOM 1892 C C . LYS A 1 15 ? 11.717 5.310 -5.201 1.00 0.00 221 LYS A C 2
ATOM 1893 O O . LYS A 1 15 ? 12.942 5.206 -5.179 1.00 0.00 221 LYS A O 2
ATOM 1912 N N . ASP A 1 16 ? 11.091 6.010 -6.149 1.00 0.00 222 ASP A N 2
ATOM 1913 C CA . ASP A 1 16 ? 11.782 6.756 -7.204 1.00 0.00 222 ASP A CA 2
ATOM 1914 C C . ASP A 1 16 ? 12.438 8.039 -6.655 1.00 0.00 222 ASP A C 2
ATOM 1915 O O . ASP A 1 16 ? 11.963 9.151 -6.904 1.00 0.00 222 ASP A O 2
ATOM 1924 N N . LYS A 1 17 ? 13.524 7.898 -5.885 1.00 0.00 223 LYS A N 2
ATOM 1925 C CA . LYS A 1 17 ? 14.381 9.003 -5.437 1.00 0.00 223 LYS A CA 2
ATOM 1926 C C . LYS A 1 17 ? 15.811 8.487 -5.332 1.00 0.00 223 LYS A C 2
ATOM 1927 O O . LYS A 1 17 ? 16.025 7.278 -5.193 1.00 0.00 223 LYS A O 2
ATOM 1946 N N . VAL A 1 18 ? 16.781 9.392 -5.302 1.00 0.00 224 VAL A N 2
ATOM 1947 C CA . VAL A 1 18 ? 18.176 9.076 -5.039 1.00 0.00 224 VAL A CA 2
ATOM 1948 C C . VAL A 1 18 ? 18.753 10.129 -4.093 1.00 0.00 224 VAL A C 2
ATOM 1949 O O . VAL A 1 18 ? 18.245 11.254 -4.029 1.00 0.00 224 VAL A O 2
ATOM 1962 N N . PHE A 1 19 ? 19.800 9.798 -3.336 1.00 0.00 225 PHE A N 2
ATOM 1963 C CA . PHE A 1 19 ? 20.544 10.810 -2.592 1.00 0.00 225 PHE A CA 2
ATOM 1964 C C . PHE A 1 19 ? 22.031 10.508 -2.500 1.00 0.00 225 PHE A C 2
ATOM 1965 O O . PHE A 1 19 ? 22.460 9.361 -2.637 1.00 0.00 225 PHE A O 2
ATOM 1982 N N . LEU A 1 20 ? 22.800 11.559 -2.208 1.00 0.00 226 LEU A N 2
ATOM 1983 C CA . LEU A 1 20 ? 24.209 11.489 -1.847 1.00 0.00 226 LEU A CA 2
ATOM 1984 C C . LEU A 1 20 ? 24.249 11.603 -0.320 1.00 0.00 226 LEU A C 2
ATOM 1985 O O . LEU A 1 20 ? 23.456 12.354 0.244 1.00 0.00 226 LEU A O 2
ATOM 2001 N N . PHE A 1 21 ? 25.160 10.927 0.373 1.00 0.00 227 PHE A N 2
ATOM 2002 C CA . PHE A 1 21 ? 25.242 10.980 1.833 1.00 0.00 227 PHE A CA 2
ATOM 2003 C C . PHE A 1 21 ? 26.611 11.520 2.228 1.00 0.00 227 PHE A C 2
ATOM 2004 O O . PHE A 1 21 ? 27.631 11.042 1.730 1.00 0.00 227 PHE A O 2
ATOM 2021 N N . LEU A 1 22 ? 26.634 12.509 3.130 1.00 0.00 228 LEU A N 2
ATOM 2022 C CA . LEU A 1 22 ? 27.850 13.162 3.602 1.00 0.00 228 LEU A CA 2
ATOM 2023 C C . LEU A 1 22 ? 28.581 12.353 4.694 1.00 0.00 228 LEU A C 2
ATOM 2024 O O . LEU A 1 22 ? 29.320 12.929 5.495 1.00 0.00 228 LEU A O 2
ATOM 2040 N N . ASN A 1 23 ? 28.362 11.034 4.794 1.00 0.00 229 ASN A N 2
ATOM 2041 C CA . ASN A 1 23 ? 28.943 10.178 5.829 1.00 0.00 229 ASN A CA 2
ATOM 2042 C C . ASN A 1 23 ? 29.101 8.768 5.269 1.00 0.00 229 ASN A C 2
ATOM 2043 O O . ASN A 1 23 ? 28.215 8.311 4.553 1.00 0.00 229 ASN A O 2
ATOM 2054 N N . ALA A 1 24 ? 30.193 8.076 5.619 1.00 0.00 230 ALA A N 2
ATOM 2055 C CA . ALA A 1 24 ? 30.568 6.780 5.047 1.00 0.00 230 ALA A CA 2
ATOM 2056 C C . ALA A 1 24 ? 30.319 5.586 5.983 1.00 0.00 230 ALA A C 2
ATOM 2057 O O . ALA A 1 24 ? 30.521 4.440 5.568 1.00 0.00 230 ALA A O 2
ATOM 2064 N N . LYS A 1 25 ? 29.900 5.808 7.233 1.00 0.00 231 LYS A N 2
ATOM 2065 C CA . LYS A 1 25 ? 29.802 4.758 8.255 1.00 0.00 231 LYS A CA 2
ATOM 2066 C C . LYS A 1 25 ? 28.339 4.459 8.541 1.00 0.00 231 LYS A C 2
ATOM 2067 O O . LYS A 1 25 ? 27.905 3.328 8.314 1.00 0.00 231 LYS A O 2
ATOM 2086 N N . GLN A 1 26 ? 27.546 5.470 8.911 1.00 0.00 232 GLN A N 2
ATOM 2087 C CA . GLN A 1 26 ? 26.094 5.326 8.993 1.00 0.00 232 GLN A CA 2
ATOM 2088 C C . GLN A 1 26 ? 25.512 4.922 7.637 1.00 0.00 232 GLN A C 2
ATOM 2089 O O . GLN A 1 26 ? 24.464 4.279 7.603 1.00 0.00 232 GLN A O 2
ATOM 2103 N N . TYR A 1 27 ? 26.215 5.218 6.533 1.00 0.00 233 TYR A N 2
ATOM 2104 C CA . TYR A 1 27 ? 25.912 4.727 5.192 1.00 0.00 233 TYR A CA 2
ATOM 2105 C C . TYR A 1 27 ? 25.559 3.243 5.212 1.00 0.00 233 TYR A C 2
ATOM 2106 O O . TYR A 1 27 ? 24.570 2.830 4.614 1.00 0.00 233 TYR A O 2
ATOM 2124 N N . LYS A 1 28 ? 26.334 2.439 5.944 1.00 0.00 234 LYS A N 2
ATOM 2125 C CA . LYS A 1 28 ? 26.205 0.982 5.919 1.00 0.00 234 LYS A CA 2
ATOM 2126 C C . LYS A 1 28 ? 24.873 0.487 6.509 1.00 0.00 234 LYS A C 2
ATOM 2127 O O . LYS A 1 28 ? 24.539 -0.680 6.307 1.00 0.00 234 LYS A O 2
ATOM 2146 N N . LYS A 1 29 ? 24.102 1.333 7.206 1.00 0.00 235 LYS A N 2
ATOM 2147 C CA . LYS A 1 29 ? 22.757 1.006 7.695 1.00 0.00 235 LYS A CA 2
ATOM 2148 C C . LYS A 1 29 ? 21.694 1.880 7.027 1.00 0.00 235 LYS A C 2
ATOM 2149 O O . LYS A 1 29 ? 20.608 1.385 6.710 1.00 0.00 235 LYS A O 2
ATOM 2168 N N . LEU A 1 30 ? 21.994 3.154 6.763 1.00 0.00 236 LEU A N 2
ATOM 2169 C CA . LEU A 1 30 ? 21.040 4.041 6.112 1.00 0.00 236 LEU A CA 2
ATOM 2170 C C . LEU A 1 30 ? 20.744 3.544 4.697 1.00 0.00 236 LEU A C 2
ATOM 2171 O O . LEU A 1 30 ? 19.581 3.536 4.310 1.00 0.00 236 LEU A O 2
ATOM 2187 N N . SER A 1 31 ? 21.751 3.084 3.953 1.00 0.00 237 SER A N 2
ATOM 2188 C CA . SER A 1 31 ? 21.579 2.526 2.617 1.00 0.00 237 SER A CA 2
ATOM 2189 C C . SER A 1 31 ? 20.596 1.347 2.588 1.00 0.00 237 SER A C 2
ATOM 2190 O O . SER A 1 31 ? 19.602 1.462 1.873 1.00 0.00 237 SER A O 2
ATOM 2198 N N . PRO A 1 32 ? 20.764 0.249 3.354 1.00 0.00 238 PRO A N 2
ATOM 2199 C CA . PRO A 1 32 ? 19.795 -0.845 3.332 1.00 0.00 238 PRO A CA 2
ATOM 2200 C C . PRO A 1 32 ? 18.425 -0.420 3.881 1.00 0.00 238 PRO A C 2
ATOM 2201 O O . PRO A 1 32 ? 17.408 -0.869 3.346 1.00 0.00 238 PRO A O 2
ATOM 2212 N N . ALA A 1 33 ? 18.369 0.461 4.889 1.00 0.00 239 ALA A N 2
ATOM 2213 C CA . ALA A 1 33 ? 17.086 0.969 5.385 1.00 0.00 239 ALA A CA 2
ATOM 2214 C C . ALA A 1 33 ? 16.324 1.715 4.276 1.00 0.00 239 ALA A C 2
ATOM 2215 O O . ALA A 1 33 ? 15.162 1.411 3.988 1.00 0.00 239 ALA A O 2
ATOM 2222 N N . VAL A 1 34 ? 16.985 2.665 3.615 1.00 0.00 240 VAL A N 2
ATOM 2223 C CA . VAL A 1 34 ? 16.406 3.447 2.531 1.00 0.00 240 VAL A CA 2
ATOM 2224 C C . VAL A 1 34 ? 16.131 2.555 1.320 1.00 0.00 240 VAL A C 2
ATOM 2225 O O . VAL A 1 34 ? 15.170 2.819 0.604 1.00 0.00 240 VAL A O 2
ATOM 2238 N N . LEU A 1 35 ? 16.902 1.485 1.103 1.00 0.00 241 LEU A N 2
ATOM 2239 C CA . LEU A 1 35 ? 16.657 0.542 0.021 1.00 0.00 241 LEU A CA 2
ATOM 2240 C C . LEU A 1 35 ? 15.354 -0.218 0.256 1.00 0.00 241 LEU A C 2
ATOM 2241 O O . LEU A 1 35 ? 14.561 -0.331 -0.672 1.00 0.00 241 LEU A O 2
ATOM 2257 N N . PHE A 1 36 ? 15.073 -0.664 1.487 1.00 0.00 242 PHE A N 2
ATOM 2258 C CA . PHE A 1 36 ? 13.757 -1.209 1.827 1.00 0.00 242 PHE A CA 2
ATOM 2259 C C . PHE A 1 36 ? 12.670 -0.134 1.672 1.00 0.00 242 PHE A C 2
ATOM 2260 O O . PHE A 1 36 ? 11.551 -0.425 1.236 1.00 0.00 242 PHE A O 2
ATOM 2277 N N . GLY A 1 37 ? 13.027 1.124 1.953 1.00 0.00 243 GLY A N 2
ATOM 2278 C CA . GLY A 1 37 ? 12.230 2.318 1.673 1.00 0.00 243 GLY A CA 2
ATOM 2279 C C . GLY A 1 37 ? 12.097 2.621 0.174 1.00 0.00 243 GLY A C 2
ATOM 2280 O O . GLY A 1 37 ? 11.343 3.510 -0.216 1.00 0.00 243 GLY A O 2
ATOM 2284 N N . GLY A 1 38 ? 12.823 1.913 -0.686 1.00 0.00 244 GLY A N 2
ATOM 2285 C CA . GLY A 1 38 ? 12.725 1.982 -2.128 1.00 0.00 244 GLY A CA 2
ATOM 2286 C C . GLY A 1 38 ? 13.774 2.883 -2.782 1.00 0.00 244 GLY A C 2
ATOM 2287 O O . GLY A 1 38 ? 14.076 2.685 -3.962 1.00 0.00 244 GLY A O 2
ATOM 2291 N N . GLY A 1 39 ? 14.322 3.851 -2.043 1.00 0.00 245 GLY A N 2
ATOM 2292 C CA . GLY A 1 39 ? 15.206 4.880 -2.576 1.00 0.00 245 GLY A CA 2
ATOM 2293 C C . GLY A 1 39 ? 16.590 4.344 -2.933 1.00 0.00 245 GLY A C 2
ATOM 2294 O O . GLY A 1 39 ? 16.971 3.242 -2.531 1.00 0.00 245 GLY A O 2
ATOM 2298 N N . LYS A 1 40 ? 17.360 5.152 -3.667 1.00 0.00 246 LYS A N 2
ATOM 2299 C CA . LYS A 1 40 ? 18.742 4.861 -4.044 1.00 0.00 246 LYS A CA 2
ATOM 2300 C C . LYS A 1 40 ? 19.684 5.775 -3.261 1.00 0.00 246 LYS A C 2
ATOM 2301 O O . LYS A 1 40 ? 19.341 6.914 -2.926 1.00 0.00 246 LYS A O 2
ATOM 2320 N N . THR A 1 41 ? 20.897 5.301 -3.016 1.00 0.00 247 THR A N 2
ATOM 2321 C CA . THR A 1 41 ? 21.877 5.988 -2.187 1.00 0.00 247 THR A CA 2
ATOM 2322 C C . THR A 1 41 ? 23.239 5.980 -2.890 1.00 0.00 247 THR A C 2
ATOM 2323 O O . THR A 1 41 ? 23.555 5.060 -3.656 1.00 0.00 247 THR A O 2
ATOM 2334 N N . ASP A 1 42 ? 24.039 7.019 -2.650 1.00 0.00 248 ASP A N 2
ATOM 2335 C CA . ASP A 1 42 ? 25.412 7.159 -3.136 1.00 0.00 248 ASP A CA 2
ATOM 2336 C C . ASP A 1 42 ? 26.231 7.931 -2.098 1.00 0.00 248 ASP A C 2
ATOM 2337 O O . ASP A 1 42 ? 25.666 8.590 -1.219 1.00 0.00 248 ASP A O 2
ATOM 2346 N N . LEU A 1 43 ? 27.560 7.850 -2.165 1.00 0.00 249 LEU A N 2
ATOM 2347 C CA . LEU A 1 43 ? 28.468 8.337 -1.138 1.00 0.00 249 LEU A CA 2
ATOM 2348 C C . LEU A 1 43 ? 29.424 9.351 -1.755 1.00 0.00 249 LEU A C 2
ATOM 2349 O O . LEU A 1 43 ? 30.222 9.003 -2.630 1.00 0.00 249 LEU A O 2
ATOM 2365 N N . LEU A 1 44 ? 29.344 10.604 -1.305 1.00 0.00 250 LEU A N 2
ATOM 2366 C CA . LEU A 1 44 ? 30.250 11.679 -1.687 1.00 0.00 250 LEU A CA 2
ATOM 2367 C C . LEU A 1 44 ? 30.299 12.666 -0.523 1.00 0.00 250 LEU A C 2
ATOM 2368 O O . LEU A 1 44 ? 29.249 13.112 -0.061 1.00 0.00 250 LEU A O 2
ATOM 2384 N N . MET A 1 45 ? 31.503 13.005 -0.059 1.00 0.00 251 MET A N 2
ATOM 2385 C CA . MET A 1 45 ? 31.697 13.851 1.114 1.00 0.00 251 MET A CA 2
ATOM 2386 C C . MET A 1 45 ? 32.978 14.692 1.007 1.00 0.00 251 MET A C 2
ATOM 2387 O O . MET A 1 45 ? 33.643 14.972 2.006 1.00 0.00 251 MET A O 2
ATOM 2401 N N . GLY A 1 46 ? 33.326 15.108 -0.212 1.00 0.00 252 GLY A N 2
ATOM 2402 C CA . GLY A 1 46 ? 34.428 16.033 -0.464 1.00 0.00 252 GLY A CA 2
ATOM 2403 C C . GLY A 1 46 ? 34.370 16.591 -1.882 1.00 0.00 252 GLY A C 2
ATOM 2404 O O . GLY A 1 46 ? 33.719 16.015 -2.756 1.00 0.00 252 GLY A O 2
ATOM 2408 N N . GLU A 1 47 ? 35.049 17.725 -2.090 1.00 0.00 253 GLU A N 2
ATOM 2409 C CA . GLU A 1 47 ? 35.228 18.501 -3.326 1.00 0.00 253 GLU A CA 2
ATOM 2410 C C . GLU A 1 47 ? 33.957 18.968 -4.064 1.00 0.00 253 GLU A C 2
ATOM 2411 O O . GLU A 1 47 ? 34.068 19.850 -4.916 1.00 0.00 253 GLU A O 2
ATOM 2423 N N . LEU A 1 48 ? 32.766 18.446 -3.737 1.00 0.00 254 LEU A N 2
ATOM 2424 C CA . LEU A 1 48 ? 31.496 18.649 -4.448 1.00 0.00 254 LEU A CA 2
ATOM 2425 C C . LEU A 1 48 ? 31.705 18.584 -5.972 1.00 0.00 254 LEU A C 2
ATOM 2426 O O . LEU A 1 48 ? 31.607 19.584 -6.690 1.00 0.00 254 LEU A O 2
ATOM 2442 N N . LYS A 1 49 ? 32.066 17.378 -6.429 1.00 0.00 255 LYS A N 2
ATOM 2443 C CA . LYS A 1 49 ? 32.534 17.055 -7.783 1.00 0.00 255 LYS A CA 2
ATOM 2444 C C . LYS A 1 49 ? 31.653 17.628 -8.892 1.00 0.00 255 LYS A C 2
ATOM 2445 O O . LYS A 1 49 ? 32.170 18.002 -9.948 1.00 0.00 255 LYS A O 2
ATOM 2464 N N . ASP A 1 50 ? 30.338 17.657 -8.681 1.00 0.00 256 ASP A N 2
ATOM 2465 C CA . ASP A 1 50 ? 29.352 18.040 -9.692 1.00 0.00 256 ASP A CA 2
ATOM 2466 C C . ASP A 1 50 ? 28.265 18.925 -9.074 1.00 0.00 256 ASP A C 2
ATOM 2467 O O . ASP A 1 50 ? 28.019 18.848 -7.865 1.00 0.00 256 ASP A O 2
ATOM 2476 N N . ALA A 1 51 ? 27.607 19.745 -9.902 1.00 0.00 257 ALA A N 2
ATOM 2477 C CA . ALA A 1 51 ? 26.558 20.676 -9.499 1.00 0.00 257 ALA A CA 2
ATOM 2478 C C . ALA A 1 51 ? 25.222 20.417 -10.205 1.00 0.00 257 ALA A C 2
ATOM 2479 O O . ALA A 1 51 ? 24.196 20.910 -9.739 1.00 0.00 257 ALA A O 2
ATOM 2486 N N . SER A 1 52 ? 25.200 19.633 -11.285 1.00 0.00 258 SER A N 2
ATOM 2487 C CA . SER A 1 52 ? 23.969 19.273 -11.971 1.00 0.00 258 SER A CA 2
ATOM 2488 C C . SER A 1 52 ? 23.086 18.422 -11.052 1.00 0.00 258 SER A C 2
ATOM 2489 O O . SER A 1 52 ? 21.871 18.604 -11.037 1.00 0.00 258 SER A O 2
ATOM 2497 N N . VAL A 1 53 ? 23.681 17.567 -10.212 1.00 0.00 259 VAL A N 2
ATOM 2498 C CA . VAL A 1 53 ? 22.950 16.802 -9.197 1.00 0.00 259 VAL A CA 2
ATOM 2499 C C . VAL A 1 53 ? 22.138 17.689 -8.237 1.00 0.00 259 VAL A C 2
ATOM 2500 O O . VAL A 1 53 ? 21.136 17.227 -7.696 1.00 0.00 259 VAL A O 2
ATOM 2513 N N . LEU A 1 54 ? 22.514 18.961 -8.050 1.00 0.00 260 LEU A N 2
ATOM 2514 C CA . LEU A 1 54 ? 21.832 19.874 -7.128 1.00 0.00 260 LEU A CA 2
ATOM 2515 C C . LEU A 1 54 ? 20.784 20.723 -7.850 1.00 0.00 260 LEU A C 2
ATOM 2516 O O . LEU A 1 54 ? 19.985 21.390 -7.192 1.00 0.00 260 LEU A O 2
ATOM 2532 N N . ASP A 1 55 ? 20.744 20.684 -9.182 1.00 0.00 261 ASP A N 2
ATOM 2533 C CA . ASP A 1 55 ? 19.664 21.279 -9.971 1.00 0.00 261 ASP A CA 2
ATOM 2534 C C . ASP A 1 55 ? 18.597 20.236 -10.324 1.00 0.00 261 ASP A C 2
ATOM 2535 O O . ASP A 1 55 ? 17.400 20.512 -10.221 1.00 0.00 261 ASP A O 2
ATOM 2544 N N . ASN A 1 56 ? 19.031 19.031 -10.722 1.00 0.00 262 ASN A N 2
ATOM 2545 C CA . ASN A 1 56 ? 18.170 17.986 -11.287 1.00 0.00 262 ASN A CA 2
ATOM 2546 C C . ASN A 1 56 ? 17.108 17.486 -10.286 1.00 0.00 262 ASN A C 2
ATOM 2547 O O . ASN A 1 56 ? 17.273 17.675 -9.074 1.00 0.00 262 ASN A O 2
ATOM 2558 N N . PRO A 1 57 ? 16.015 16.858 -10.760 1.00 0.00 263 PRO A N 2
ATOM 2559 C CA . PRO A 1 57 ? 14.925 16.400 -9.902 1.00 0.00 263 PRO A CA 2
ATOM 2560 C C . PRO A 1 57 ? 15.320 15.181 -9.060 1.00 0.00 263 PRO A C 2
ATOM 2561 O O . PRO A 1 57 ? 16.344 14.539 -9.294 1.00 0.00 263 PRO A O 2
ATOM 2572 N N . ALA A 1 58 ? 14.447 14.848 -8.104 1.00 0.00 264 ALA A N 2
ATOM 2573 C CA . ALA A 1 58 ? 14.457 13.629 -7.297 1.00 0.00 264 ALA A CA 2
ATOM 2574 C C . ALA A 1 58 ? 15.806 13.260 -6.651 1.00 0.00 264 ALA A C 2
ATOM 2575 O O . ALA A 1 58 ? 16.046 12.084 -6.366 1.00 0.00 264 ALA A O 2
ATOM 2582 N N . THR A 1 59 ? 16.664 14.248 -6.396 1.00 0.00 265 THR A N 2
ATOM 2583 C CA . THR A 1 59 ? 17.990 14.058 -5.820 1.00 0.00 265 THR A CA 2
ATOM 2584 C C . THR A 1 59 ? 18.116 14.932 -4.572 1.00 0.00 265 THR A C 2
ATOM 2585 O O . THR A 1 59 ? 17.466 15.980 -4.475 1.00 0.00 265 THR A O 2
ATOM 2596 N N . CYS A 1 60 ? 18.939 14.481 -3.620 1.00 0.00 266 CYS A N 2
ATOM 2597 C CA . CYS A 1 60 ? 19.104 15.057 -2.289 1.00 0.00 266 CYS A CA 2
ATOM 2598 C C . CYS A 1 60 ? 20.556 14.898 -1.846 1.00 0.00 266 CYS A C 2
ATOM 2599 O O . CYS A 1 60 ? 21.296 14.093 -2.419 1.00 0.00 266 CYS A O 2
ATOM 2607 N N . VAL A 1 61 ? 20.916 15.569 -0.754 1.00 0.00 267 VAL A N 2
ATOM 2608 C CA . VAL A 1 61 ? 22.177 15.352 -0.061 1.00 0.00 267 VAL A CA 2
ATOM 2609 C C . VAL A 1 61 ? 21.814 15.237 1.417 1.00 0.00 267 VAL A C 2
ATOM 2610 O O . VAL A 1 61 ? 21.034 16.050 1.934 1.00 0.00 267 VAL A O 2
ATOM 2623 N N . ILE A 1 62 ? 22.347 14.220 2.084 1.00 0.00 268 ILE A N 2
ATOM 2624 C CA . ILE A 1 62 ? 21.988 13.880 3.448 1.00 0.00 268 ILE A CA 2
ATOM 2625 C C . ILE A 1 62 ? 23.094 14.415 4.351 1.00 0.00 268 ILE A C 2
ATOM 2626 O O . ILE A 1 62 ? 24.248 13.983 4.248 1.00 0.00 268 ILE A O 2
ATOM 2642 N N . ASP A 1 63 ? 22.729 15.379 5.196 1.00 0.00 269 ASP A N 2
ATOM 2643 C CA . ASP A 1 63 ? 23.602 15.963 6.213 1.00 0.00 269 ASP A CA 2
ATOM 2644 C C . ASP A 1 63 ? 23.735 15.010 7.410 1.00 0.00 269 ASP A C 2
ATOM 2645 O O . ASP A 1 63 ? 22.928 14.098 7.607 1.00 0.00 269 ASP A O 2
ATOM 2654 N N . VAL A 1 64 ? 24.755 15.226 8.232 1.00 0.00 270 VAL A N 2
ATOM 2655 C CA . VAL A 1 64 ? 25.046 14.450 9.428 1.00 0.00 270 VAL A CA 2
ATOM 2656 C C . VAL A 1 64 ? 24.169 14.948 10.592 1.00 0.00 270 VAL A C 2
ATOM 2657 O O . VAL A 1 64 ? 23.794 16.125 10.639 1.00 0.00 270 VAL A O 2
ATOM 2670 N N . ALA A 1 65 ? 23.851 14.062 11.541 1.00 0.00 271 ALA A N 2
ATOM 2671 C CA . ALA A 1 65 ? 23.040 14.351 12.726 1.00 0.00 271 ALA A CA 2
ATOM 2672 C C . ALA A 1 65 ? 23.572 13.612 13.965 1.00 0.00 271 ALA A C 2
ATOM 2673 O O . ALA A 1 65 ? 22.807 13.311 14.886 1.00 0.00 271 ALA A O 2
ATOM 2680 N N . MET A 1 66 ? 24.870 13.291 13.999 1.00 0.00 272 MET A N 2
ATOM 2681 C CA . MET A 1 66 ? 25.527 12.618 15.118 1.00 0.00 272 MET A CA 2
ATOM 2682 C C . MET A 1 66 ? 26.760 13.426 15.531 1.00 0.00 272 MET A C 2
ATOM 2683 O O . MET A 1 66 ? 27.342 14.145 14.713 1.00 0.00 272 MET A O 2
ATOM 2697 N N . THR A 1 67 ? 27.153 13.316 16.800 1.00 0.00 273 THR A N 2
ATOM 2698 C CA . THR A 1 67 ? 28.164 14.166 17.425 1.00 0.00 273 THR A CA 2
ATOM 2699 C C . THR A 1 67 ? 29.579 13.568 17.365 1.00 0.00 273 THR A C 2
ATOM 2700 O O . THR A 1 67 ? 30.533 14.219 17.806 1.00 0.00 273 THR A O 2
ATOM 2711 N N . GLU A 1 68 ? 29.745 12.344 16.845 1.00 0.00 274 GLU A N 2
ATOM 2712 C CA . GLU A 1 68 ? 31.060 11.731 16.679 1.00 0.00 274 GLU A CA 2
ATOM 2713 C C . GLU A 1 68 ? 31.865 12.572 15.675 1.00 0.00 274 GLU A C 2
ATOM 2714 O O . GLU A 1 68 ? 31.416 12.796 14.548 1.00 0.00 274 GLU A O 2
ATOM 2726 N N . SER A 1 69 ? 33.028 13.074 16.093 1.00 0.00 275 SER A N 2
ATOM 2727 C CA . SER A 1 69 ? 33.928 13.922 15.316 1.00 0.00 275 SER A CA 2
ATOM 2728 C C . SER A 1 69 ? 35.330 13.840 15.940 1.00 0.00 275 SER A C 2
ATOM 2729 O O . SER A 1 69 ? 35.489 13.328 17.053 1.00 0.00 275 SER A O 2
ATOM 2737 N N . GLN A 1 70 ? 36.348 14.330 15.223 1.00 0.00 276 GLN A N 2
ATOM 2738 C CA . GLN A 1 70 ? 37.734 14.316 15.685 1.00 0.00 276 GLN A CA 2
ATOM 2739 C C . GLN A 1 70 ? 37.867 15.145 16.968 1.00 0.00 276 GLN A C 2
ATOM 2740 O O . GLN A 1 70 ? 37.516 16.329 16.992 1.00 0.00 276 GLN A O 2
ATOM 2754 N N . LEU A 1 71 ? 38.393 14.527 18.030 1.00 0.00 277 LEU A N 2
ATOM 2755 C CA . LEU A 1 71 ? 38.713 15.219 19.274 1.00 0.00 277 LEU A CA 2
ATOM 2756 C C . LEU A 1 71 ? 39.827 16.233 19.017 1.00 0.00 277 LEU A C 2
ATOM 2757 O O . LEU A 1 71 ? 40.676 16.027 18.143 1.00 0.00 277 LEU A O 2
ATOM 2773 N N . SER A 1 72 ? 39.824 17.313 19.798 1.00 0.00 278 SER A N 2
ATOM 2774 C CA . SER A 1 72 ? 40.773 18.422 19.725 1.00 0.00 278 SER A CA 2
ATOM 2775 C C . SER A 1 72 ? 40.868 19.067 18.327 1.00 0.00 278 SER A C 2
ATOM 2776 O O . SER A 1 72 ? 41.874 19.716 18.021 1.00 0.00 278 SER A O 2
ATOM 2784 N N . GLU A 1 73 ? 39.845 18.913 17.472 1.00 0.00 279 GLU A N 2
ATOM 2785 C CA . GLU A 1 73 ? 39.842 19.472 16.119 1.00 0.00 279 GLU A CA 2
ATOM 2786 C C . GLU A 1 73 ? 38.424 19.870 15.679 1.00 0.00 279 GLU A C 2
ATOM 2787 O O . GLU A 1 73 ? 38.234 20.990 15.198 1.00 0.00 279 GLU A O 2
ATOM 2799 N N . SER A 1 74 ? 37.425 19.006 15.899 1.00 0.00 280 SER A N 2
ATOM 2800 C CA . SER A 1 74 ? 36.071 19.176 15.358 1.00 0.00 280 SER A CA 2
ATOM 2801 C C . SER A 1 74 ? 34.969 18.801 16.367 1.00 0.00 280 SER A C 2
ATOM 2802 O O . SER A 1 74 ? 33.797 18.716 15.997 1.00 0.00 280 SER A O 2
ATOM 2810 N N . GLN A 1 75 ? 35.325 18.549 17.632 1.00 0.00 281 GLN A N 2
ATOM 2811 C CA . GLN A 1 75 ? 34.406 18.034 18.650 1.00 0.00 281 GLN A CA 2
ATOM 2812 C C . GLN A 1 75 ? 33.244 18.985 18.989 1.00 0.00 281 GLN A C 2
ATOM 2813 O O . GLN A 1 75 ? 32.203 18.512 19.454 1.00 0.00 281 GLN A O 2
ATOM 2827 N N . SER A 1 76 ? 33.396 20.291 18.746 1.00 0.00 282 SER A N 2
ATOM 2828 C CA . SER A 1 76 ? 32.400 21.308 19.075 1.00 0.00 282 SER A CA 2
ATOM 2829 C C . SER A 1 76 ? 32.407 22.410 18.011 1.00 0.00 282 SER A C 2
ATOM 2830 O O . SER A 1 76 ? 33.460 22.725 17.446 1.00 0.00 282 SER A O 2
ATOM 2838 N N . THR A 1 77 ? 31.245 23.022 17.784 1.00 0.00 283 THR A N 2
ATOM 2839 C CA . THR A 1 77 ? 31.027 24.175 16.912 1.00 0.00 283 THR A CA 2
ATOM 2840 C C . THR A 1 77 ? 29.924 25.028 17.556 1.00 0.00 283 THR A C 2
ATOM 2841 O O . THR A 1 77 ? 29.033 24.486 18.226 1.00 0.00 283 THR A O 2
ATOM 2852 N N . GLN A 1 78 ? 29.981 26.356 17.394 1.00 0.00 284 GLN A N 2
ATOM 2853 C CA . GLN A 1 78 ? 28.997 27.288 17.946 1.00 0.00 284 GLN A CA 2
ATOM 2854 C C . GLN A 1 78 ? 28.951 28.612 17.157 1.00 0.00 284 GLN A C 2
ATOM 2855 O O . GLN A 1 78 ? 27.858 28.961 16.703 1.00 0.00 284 GLN A O 2
ATOM 2869 N N . PRO A 1 79 ? 30.062 29.353 16.936 1.00 0.00 285 PRO A N 2
ATOM 2870 C CA . PRO A 1 79 ? 30.003 30.631 16.217 1.00 0.00 285 PRO A CA 2
ATOM 2871 C C . PRO A 1 79 ? 29.756 30.467 14.708 1.00 0.00 285 PRO A C 2
ATOM 2872 O O . PRO A 1 79 ? 29.373 31.430 14.038 1.00 0.00 285 PRO A O 2
ATOM 2883 N N . TRP A 1 80 ? 29.964 29.265 14.167 1.00 0.00 286 TRP A N 2
ATOM 2884 C CA . TRP A 1 80 ? 29.727 28.893 12.777 1.00 0.00 286 TRP A CA 2
ATOM 2885 C C . TRP A 1 80 ? 29.397 27.396 12.743 1.00 0.00 286 TRP A C 2
ATOM 2886 O O . TRP A 1 80 ? 29.536 26.700 13.757 1.00 0.00 286 TRP A O 2
ATOM 2907 N N . ILE A 1 81 ? 28.979 26.905 11.575 1.00 0.00 287 ILE A N 2
ATOM 2908 C CA . ILE A 1 81 ? 28.623 25.510 11.315 1.00 0.00 287 ILE A CA 2
ATOM 2909 C C . ILE A 1 81 ? 29.251 25.080 9.979 1.00 0.00 287 ILE A C 2
ATOM 2910 O O . ILE A 1 81 ? 29.791 25.916 9.247 1.00 0.00 287 ILE A O 2
ATOM 2926 N N . THR A 1 82 ? 29.195 23.783 9.676 1.00 0.00 288 THR A N 2
ATOM 2927 C CA . THR A 1 82 ? 29.836 23.159 8.525 1.00 0.00 288 THR A CA 2
ATOM 2928 C C . THR A 1 82 ? 29.430 23.871 7.223 1.00 0.00 288 THR A C 2
ATOM 2929 O O . THR A 1 82 ? 28.240 23.987 6.909 1.00 0.00 288 THR A O 2
ATOM 2940 N N . SER A 1 83 ? 30.424 24.347 6.467 1.00 0.00 289 SER A N 2
ATOM 2941 C CA . SER A 1 83 ? 30.228 25.172 5.279 1.00 0.00 289 SER A CA 2
ATOM 2942 C C . SER A 1 83 ? 29.450 24.456 4.166 1.00 0.00 289 SER A C 2
ATOM 2943 O O . SER A 1 83 ? 28.828 25.119 3.335 1.00 0.00 289 SER A O 2
ATOM 2951 N N . THR A 1 84 ? 29.454 23.120 4.140 1.00 0.00 290 THR A N 2
ATOM 2952 C CA . THR A 1 84 ? 28.835 22.316 3.092 1.00 0.00 290 THR A CA 2
ATOM 2953 C C . THR A 1 84 ? 27.331 22.600 2.957 1.00 0.00 290 THR A C 2
ATOM 2954 O O . THR A 1 84 ? 26.804 22.569 1.846 1.00 0.00 290 THR A O 2
ATOM 2965 N N . LEU A 1 85 ? 26.642 22.929 4.057 1.00 0.00 291 LEU A N 2
ATOM 2966 C CA . LEU A 1 85 ? 25.217 23.261 4.058 1.00 0.00 291 LEU A CA 2
ATOM 2967 C C . LEU A 1 85 ? 24.994 24.492 3.169 1.00 0.00 291 LEU A C 2
ATOM 2968 O O . LEU A 1 85 ? 24.163 24.474 2.259 1.00 0.00 291 LEU A O 2
ATOM 2984 N N . ASP A 1 86 ? 25.778 25.547 3.406 1.00 0.00 292 ASP A N 2
ATOM 2985 C CA . ASP A 1 86 ? 25.702 26.811 2.673 1.00 0.00 292 ASP A CA 2
ATOM 2986 C C . ASP A 1 86 ? 26.200 26.649 1.234 1.00 0.00 292 ASP A C 2
ATOM 2987 O O . ASP A 1 86 ? 25.645 27.251 0.315 1.00 0.00 292 ASP A O 2
ATOM 2996 N N . LEU A 1 87 ? 27.212 25.806 1.013 1.00 0.00 293 LEU A N 2
ATOM 2997 C CA . LEU A 1 87 ? 27.739 25.505 -0.313 1.00 0.00 293 LEU A CA 2
ATOM 2998 C C . LEU A 1 87 ? 26.666 24.834 -1.176 1.00 0.00 293 LEU A C 2
ATOM 2999 O O . LEU A 1 87 ? 26.474 25.213 -2.334 1.00 0.00 293 LEU A O 2
ATOM 3015 N N . LEU A 1 88 ? 25.946 23.861 -0.618 1.00 0.00 294 LEU A N 2
ATOM 3016 C CA . LEU A 1 88 ? 24.871 23.156 -1.310 1.00 0.00 294 LEU A CA 2
ATOM 3017 C C . LEU A 1 88 ? 23.699 24.097 -1.563 1.00 0.00 294 LEU A C 2
ATOM 3018 O O . LEU A 1 88 ? 23.142 24.079 -2.663 1.00 0.00 294 LEU A O 2
ATOM 3034 N N . GLN A 1 89 ? 23.365 24.962 -0.597 1.00 0.00 295 GLN A N 2
ATOM 3035 C CA . GLN A 1 89 ? 22.360 26.001 -0.801 1.00 0.00 295 GLN A CA 2
ATOM 3036 C C . GLN A 1 89 ? 22.748 26.927 -1.955 1.00 0.00 295 GLN A C 2
ATOM 3037 O O . GLN A 1 89 ? 21.888 27.280 -2.763 1.00 0.00 295 GLN A O 2
ATOM 3051 N N . SER A 1 90 ? 24.026 27.279 -2.071 1.00 0.00 296 SER A N 2
ATOM 3052 C CA . SER A 1 90 ? 24.506 28.137 -3.143 1.00 0.00 296 SER A CA 2
ATOM 3053 C C . SER A 1 90 ? 24.477 27.408 -4.495 1.00 0.00 296 SER A C 2
ATOM 3054 O O . SER A 1 90 ? 24.154 28.032 -5.512 1.00 0.00 296 SER A O 2
ATOM 3062 N N . LYS A 1 91 ? 24.772 26.101 -4.524 1.00 0.00 297 LYS A N 2
ATOM 3063 C CA . LYS A 1 91 ? 24.641 25.289 -5.737 1.00 0.00 297 LYS A CA 2
ATOM 3064 C C . LYS A 1 91 ? 23.177 25.218 -6.172 1.00 0.00 297 LYS A C 2
ATOM 3065 O O . LYS A 1 91 ? 22.905 25.371 -7.364 1.00 0.00 297 LYS A O 2
ATOM 3084 N N . GLY A 1 92 ? 22.241 25.027 -5.236 1.00 0.00 298 GLY A N 2
ATOM 3085 C CA . GLY A 1 92 ? 20.812 25.168 -5.507 1.00 0.00 298 GLY A CA 2
ATOM 3086 C C . GLY A 1 92 ? 19.897 24.248 -4.701 1.00 0.00 298 GLY A C 2
ATOM 3087 O O . GLY A 1 92 ? 18.725 24.134 -5.068 1.00 0.00 298 GLY A O 2
ATOM 3091 N N . LEU A 1 93 ? 20.380 23.569 -3.652 1.00 0.00 299 LEU A N 2
ATOM 3092 C CA . LEU A 1 93 ? 19.617 22.514 -2.981 1.00 0.00 299 LEU A CA 2
ATOM 3093 C C . LEU A 1 93 ? 19.782 22.606 -1.465 1.00 0.00 299 LEU A C 2
ATOM 3094 O O . LEU A 1 93 ? 20.791 23.103 -0.964 1.00 0.00 299 LEU A O 2
ATOM 3110 N N . ARG A 1 94 ? 18.778 22.161 -0.716 1.00 0.00 300 ARG A N 2
ATOM 3111 C CA . ARG A 1 94 ? 18.868 21.979 0.736 1.00 0.00 300 ARG A CA 2
ATOM 3112 C C . ARG A 1 94 ? 19.578 20.647 0.983 1.00 0.00 300 ARG A C 2
ATOM 3113 O O . ARG A 1 94 ? 19.575 19.764 0.122 1.00 0.00 300 ARG A O 2
ATOM 3134 N N . THR A 1 95 ? 20.137 20.469 2.174 1.00 0.00 301 THR A N 2
ATOM 3135 C CA . THR A 1 95 ? 20.638 19.184 2.633 1.00 0.00 301 THR A CA 2
ATOM 3136 C C . THR A 1 95 ? 19.811 18.854 3.869 1.00 0.00 301 THR A C 2
ATOM 3137 O O . THR A 1 95 ? 19.451 19.740 4.652 1.00 0.00 301 THR A O 2
ATOM 3148 N N . ILE A 1 96 ? 19.465 17.579 4.007 1.00 0.00 302 ILE A N 2
ATOM 3149 C CA . ILE A 1 96 ? 18.477 17.108 4.970 1.00 0.00 302 ILE A CA 2
ATOM 3150 C C . ILE A 1 96 ? 19.161 16.123 5.941 1.00 0.00 302 ILE A C 2
ATOM 3151 O O . ILE A 1 96 ? 19.801 15.182 5.470 1.00 0.00 302 ILE A O 2
ATOM 3167 N N . PRO A 1 97 ? 19.154 16.355 7.271 1.00 0.00 303 PRO A N 2
ATOM 3168 C CA . PRO A 1 97 ? 19.885 15.519 8.225 1.00 0.00 303 PRO A CA 2
ATOM 3169 C C . PRO A 1 97 ? 19.422 14.058 8.242 1.00 0.00 303 PRO A C 2
ATOM 3170 O O . PRO A 1 97 ? 18.223 13.778 8.174 1.00 0.00 303 PRO A O 2
ATOM 3181 N N . GLU A 1 98 ? 20.364 13.131 8.432 1.00 0.00 304 GLU A N 2
ATOM 3182 C CA . GLU A 1 98 ? 20.131 11.686 8.499 1.00 0.00 304 GLU A CA 2
ATOM 3183 C C . GLU A 1 98 ? 19.041 11.297 9.519 1.00 0.00 304 GLU A C 2
ATOM 3184 O O . GLU A 1 98 ? 18.253 10.377 9.282 1.00 0.00 304 GLU A O 2
ATOM 3196 N N . ALA A 1 99 ? 18.966 12.022 10.642 1.00 0.00 305 ALA A N 2
ATOM 3197 C CA . ALA A 1 99 ? 17.989 11.761 11.693 1.00 0.00 305 ALA A CA 2
ATOM 3198 C C . ALA A 1 99 ? 16.562 12.049 11.213 1.00 0.00 305 ALA A C 2
ATOM 3199 O O . ALA A 1 99 ? 15.628 11.364 11.634 1.00 0.00 305 ALA A O 2
ATOM 3206 N N . GLU A 1 100 ? 16.384 13.039 10.331 1.00 0.00 306 GLU A N 2
ATOM 3207 C CA . GLU A 1 100 ? 15.071 13.365 9.786 1.00 0.00 306 GLU A CA 2
ATOM 3208 C C . GLU A 1 100 ? 14.638 12.243 8.842 1.00 0.00 306 GLU A C 2
ATOM 3209 O O . GLU A 1 100 ? 13.471 11.859 8.866 1.00 0.00 306 GLU A O 2
ATOM 3221 N N . ILE A 1 101 ? 15.578 11.672 8.069 1.00 0.00 307 ILE A N 2
ATOM 3222 C CA . ILE A 1 101 ? 15.300 10.520 7.215 1.00 0.00 307 ILE A CA 2
ATOM 3223 C C . ILE A 1 101 ? 14.843 9.367 8.103 1.00 0.00 307 ILE A C 2
ATOM 3224 O O . ILE A 1 101 ? 13.812 8.769 7.808 1.00 0.00 307 ILE A O 2
ATOM 3240 N N . GLY A 1 102 ? 15.534 9.087 9.212 1.00 0.00 308 GLY A N 2
ATOM 3241 C CA . GLY A 1 102 ? 15.102 8.033 10.121 1.00 0.00 308 GLY A CA 2
ATOM 3242 C C . GLY A 1 102 ? 13.687 8.279 10.652 1.00 0.00 308 GLY A C 2
ATOM 3243 O O . GLY A 1 102 ? 12.857 7.372 10.599 1.00 0.00 308 GLY A O 2
ATOM 3247 N N . LEU A 1 103 ? 13.372 9.502 11.099 1.00 0.00 309 LEU A N 2
ATOM 3248 C CA . LEU A 1 103 ? 12.039 9.846 11.589 1.00 0.00 309 LEU A CA 2
ATOM 3249 C C . LEU A 1 103 ? 10.989 9.614 10.495 1.00 0.00 309 LEU A C 2
ATOM 3250 O O . LEU A 1 103 ? 9.963 8.985 10.745 1.00 0.00 309 LEU A O 2
ATOM 3266 N N . ALA A 1 104 ? 11.252 10.075 9.271 1.00 0.00 310 ALA A N 2
ATOM 3267 C CA . ALA A 1 104 ? 10.311 9.944 8.170 1.00 0.00 310 ALA A CA 2
ATOM 3268 C C . ALA A 1 104 ? 10.164 8.494 7.704 1.00 0.00 310 ALA A C 2
ATOM 3269 O O . ALA A 1 104 ? 9.072 8.117 7.283 1.00 0.00 310 ALA A O 2
ATOM 3276 N N . VAL A 1 105 ? 11.214 7.676 7.790 1.00 0.00 311 VAL A N 2
ATOM 3277 C CA . VAL A 1 105 ? 11.167 6.241 7.533 1.00 0.00 311 VAL A CA 2
ATOM 3278 C C . VAL A 1 105 ? 10.267 5.564 8.576 1.00 0.00 311 VAL A C 2
ATOM 3279 O O . VAL A 1 105 ? 9.468 4.696 8.218 1.00 0.00 311 VAL A O 2
ATOM 3292 N N . ILE A 1 106 ? 10.374 5.950 9.848 1.00 0.00 312 ILE A N 2
ATOM 3293 C CA . ILE A 1 106 ? 9.581 5.377 10.935 1.00 0.00 312 ILE A CA 2
ATOM 3294 C C . ILE A 1 106 ? 8.111 5.775 10.758 1.00 0.00 312 ILE A C 2
ATOM 3295 O O . ILE A 1 106 ? 7.232 4.910 10.761 1.00 0.00 312 ILE A O 2
ATOM 3311 N N . ASN A 1 107 ? 7.843 7.074 10.579 1.00 0.00 313 ASN A N 2
ATOM 3312 C CA . ASN A 1 107 ? 6.488 7.629 10.625 1.00 0.00 313 ASN A CA 2
ATOM 3313 C C . ASN A 1 107 ? 5.764 7.644 9.270 1.00 0.00 313 ASN A C 2
ATOM 3314 O O . ASN A 1 107 ? 4.562 7.911 9.227 1.00 0.00 313 ASN A O 2
ATOM 3325 N N . VAL A 1 108 ? 6.474 7.356 8.173 1.00 0.00 314 VAL A N 2
ATOM 3326 C CA . VAL A 1 108 ? 5.995 7.482 6.797 1.00 0.00 314 VAL A CA 2
ATOM 3327 C C . VAL A 1 108 ? 5.609 8.949 6.522 1.00 0.00 314 VAL A C 2
ATOM 3328 O O . VAL A 1 108 ? 4.456 9.267 6.218 1.00 0.00 314 VAL A O 2
ATOM 3341 N N . SER A 1 109 ? 6.586 9.855 6.671 1.00 0.00 315 SER A N 2
ATOM 3342 C CA . SER A 1 109 ? 6.386 11.311 6.598 1.00 0.00 315 SER A CA 2
ATOM 3343 C C . SER A 1 109 ? 7.421 11.997 5.697 1.00 0.00 315 SER A C 2
ATOM 3344 O O . SER A 1 109 ? 7.900 13.097 5.984 1.00 0.00 315 SER A O 2
ATOM 3352 N N . THR A 1 110 ? 7.803 11.338 4.605 1.00 0.00 316 THR A N 2
ATOM 3353 C CA . THR A 1 110 ? 8.692 11.841 3.565 1.00 0.00 316 THR A CA 2
ATOM 3354 C C . THR A 1 110 ? 7.989 12.929 2.731 1.00 0.00 316 THR A C 2
ATOM 3355 O O . THR A 1 110 ? 7.615 12.716 1.576 1.00 0.00 316 THR A O 2
ATOM 3366 N N . GLU A 1 111 ? 7.769 14.099 3.343 1.00 0.00 317 GLU A N 2
ATOM 3367 C CA . GLU A 1 111 ? 6.937 15.176 2.802 1.00 0.00 317 GLU A CA 2
ATOM 3368 C C . GLU A 1 111 ? 7.723 16.491 2.790 1.00 0.00 317 GLU A C 2
ATOM 3369 O O . GLU A 1 111 ? 7.915 17.091 1.729 1.00 0.00 317 GLU A O 2
ATOM 3381 N N . ILE A 1 112 ? 8.219 16.912 3.958 1.00 0.00 318 ILE A N 2
ATOM 3382 C CA . ILE A 1 112 ? 9.047 18.105 4.140 1.00 0.00 318 ILE A CA 2
ATOM 3383 C C . ILE A 1 112 ? 10.240 17.825 5.062 1.00 0.00 318 ILE A C 2
ATOM 3384 O O . ILE A 1 112 ? 11.266 18.495 4.928 1.00 0.00 318 ILE A O 2
ATOM 3400 N N . TYR A 1 113 ? 10.149 16.807 5.930 1.00 0.00 319 TYR A N 2
ATOM 3401 C CA . TYR A 1 113 ? 11.248 16.348 6.773 1.00 0.00 319 TYR A CA 2
ATOM 3402 C C . TYR A 1 113 ? 12.504 16.070 5.944 1.00 0.00 319 TYR A C 2
ATOM 3403 O O . TYR A 1 113 ? 13.616 16.406 6.354 1.00 0.00 319 TYR A O 2
ATOM 3421 N N . CYS A 1 114 ? 12.302 15.483 4.761 1.00 0.00 320 CYS A N 2
ATOM 3422 C CA . CYS A 1 114 ? 13.354 14.937 3.922 1.00 0.00 320 CYS A CA 2
ATOM 3423 C C . CYS A 1 114 ? 13.211 15.445 2.494 1.00 0.00 320 CYS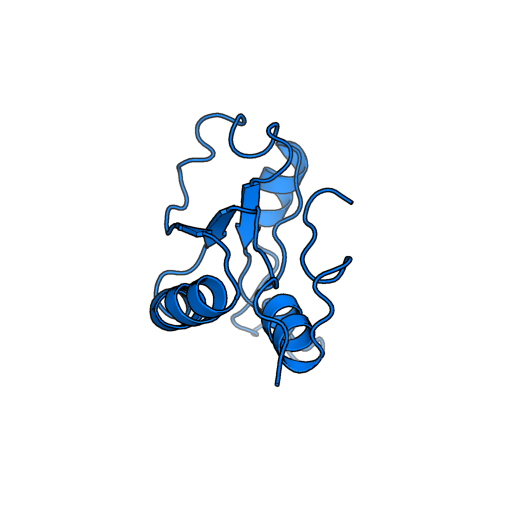 A C 2
ATOM 3424 O O . CYS A 1 114 ? 13.425 14.702 1.534 1.00 0.00 320 CYS A O 2
ATOM 3432 N N . ASN A 1 115 ? 12.787 16.699 2.353 1.00 0.00 321 ASN A N 2
ATOM 3433 C CA . ASN A 1 115 ? 12.522 17.321 1.070 1.00 0.00 321 ASN A CA 2
ATOM 3434 C C . ASN A 1 115 ? 13.611 18.354 0.819 1.00 0.00 321 ASN A C 2
ATOM 3435 O O . ASN A 1 115 ? 13.607 19.401 1.471 1.00 0.00 321 ASN A O 2
ATOM 3446 N N . PRO A 1 116 ? 14.576 18.069 -0.063 1.00 0.00 322 PRO A N 2
ATOM 3447 C CA . PRO A 1 116 ? 15.750 18.908 -0.244 1.00 0.00 322 PRO A CA 2
ATOM 3448 C C . PRO A 1 116 ? 15.498 20.057 -1.236 1.00 0.00 322 PRO A C 2
ATOM 3449 O O . PRO A 1 116 ? 16.435 20.764 -1.604 1.00 0.00 322 PRO A O 2
ATOM 3460 N N . ARG A 1 117 ? 14.264 20.241 -1.709 1.00 0.00 323 ARG A N 2
ATOM 3461 C CA . ARG A 1 117 ? 13.969 21.127 -2.839 1.00 0.00 323 ARG A CA 2
ATOM 3462 C C . ARG A 1 117 ? 12.697 21.952 -2.653 1.00 0.00 323 ARG A C 2
ATOM 3463 O O . ARG A 1 117 ? 12.726 23.156 -2.925 1.00 0.00 323 ARG A O 2
ATOM 3484 N N . ARG A 1 118 ? 11.658 21.340 -2.080 1.00 0.00 324 ARG A N 2
ATOM 3485 C CA . ARG A 1 118 ? 10.393 21.965 -1.702 1.00 0.00 324 ARG A CA 2
ATOM 3486 C C . ARG A 1 118 ? 9.879 22.851 -2.841 1.00 0.00 324 ARG A C 2
ATOM 3487 O O . ARG A 1 118 ? 9.770 22.330 -3.976 1.00 0.00 324 ARG A O 2
ATOM 3509 N N . MET A 1 8 ? 8.955 -6.021 7.708 1.00 0.00 214 MET A N 3
ATOM 3510 C CA . MET A 1 8 ? 8.881 -4.742 6.964 1.00 0.00 214 MET A CA 3
ATOM 3511 C C . MET A 1 8 ? 8.221 -4.984 5.603 1.00 0.00 214 MET A C 3
ATOM 3512 O O . MET A 1 8 ? 8.889 -5.351 4.631 1.00 0.00 214 MET A O 3
ATOM 3526 N N . LYS A 1 9 ? 6.891 -4.827 5.526 1.00 0.00 215 LYS A N 3
ATOM 3527 C CA . LYS A 1 9 ? 6.128 -5.068 4.291 1.00 0.00 215 LYS A CA 3
ATOM 3528 C C . LYS A 1 9 ? 6.298 -3.913 3.306 1.00 0.00 215 LYS A C 3
ATOM 3529 O O . LYS A 1 9 ? 6.464 -4.147 2.109 1.00 0.00 215 LYS A O 3
ATOM 3548 N N . ARG A 1 10 ? 6.242 -2.665 3.787 1.00 0.00 216 ARG A N 3
ATOM 3549 C CA . ARG A 1 10 ? 6.449 -1.484 2.948 1.00 0.00 216 ARG A CA 3
ATOM 3550 C C . ARG A 1 10 ? 7.936 -1.405 2.620 1.00 0.00 216 ARG A C 3
ATOM 3551 O O . ARG A 1 10 ? 8.760 -1.485 3.530 1.00 0.00 216 ARG A O 3
ATOM 3572 N N . LYS A 1 11 ? 8.291 -1.217 1.348 1.00 0.00 217 LYS A N 3
ATOM 3573 C CA . LYS A 1 11 ? 9.677 -1.115 0.874 1.00 0.00 217 LYS A CA 3
ATOM 3574 C C . LYS A 1 11 ? 9.784 0.043 -0.123 1.00 0.00 217 LYS A C 3
ATOM 3575 O O . LYS A 1 11 ? 10.514 -0.037 -1.113 1.00 0.00 217 LYS A O 3
ATOM 3594 N N . SER A 1 12 ? 9.024 1.110 0.139 1.00 0.00 218 SER A N 3
ATOM 3595 C CA . SER A 1 12 ? 8.845 2.250 -0.756 1.00 0.00 218 SER A CA 3
ATOM 3596 C C . SER A 1 12 ? 9.055 3.580 -0.014 1.00 0.00 218 SER A C 3
ATOM 3597 O O . SER A 1 12 ? 8.621 4.636 -0.479 1.00 0.00 218 SER A O 3
ATOM 3605 N N . ILE A 1 13 ? 9.718 3.526 1.145 1.00 0.00 219 ILE A N 3
ATOM 3606 C CA . ILE A 1 13 ? 10.022 4.649 2.029 1.00 0.00 219 ILE A CA 3
ATOM 3607 C C . ILE A 1 13 ? 10.741 5.774 1.267 1.00 0.00 219 ILE A C 3
ATOM 3608 O O . ILE A 1 13 ? 10.442 6.947 1.502 1.00 0.00 219 ILE A O 3
ATOM 3624 N N . PHE A 1 14 ? 11.627 5.434 0.324 1.00 0.00 220 PHE A N 3
ATOM 3625 C CA . PHE A 1 14 ? 12.338 6.389 -0.523 1.00 0.00 220 PHE A CA 3
ATOM 3626 C C . PHE A 1 14 ? 12.492 5.868 -1.962 1.00 0.00 220 PHE A C 3
ATOM 3627 O O . PHE A 1 14 ? 13.447 6.222 -2.658 1.00 0.00 220 PHE A O 3
ATOM 3644 N N . LYS A 1 15 ? 11.579 5.011 -2.427 1.00 0.00 221 LYS A N 3
ATOM 3645 C CA . LYS A 1 15 ? 11.612 4.524 -3.805 1.00 0.00 221 LYS A CA 3
ATOM 3646 C C . LYS A 1 15 ? 11.526 5.690 -4.793 1.00 0.00 221 LYS A C 3
ATOM 3647 O O . LYS A 1 15 ? 10.867 6.694 -4.514 1.00 0.00 221 LYS A O 3
ATOM 3666 N N . ASP A 1 16 ? 12.177 5.527 -5.950 1.00 0.00 222 ASP A N 3
ATOM 3667 C CA . ASP A 1 16 ? 12.356 6.554 -6.985 1.00 0.00 222 ASP A CA 3
ATOM 3668 C C . ASP A 1 16 ? 12.914 7.863 -6.410 1.00 0.00 222 ASP A C 3
ATOM 3669 O O . ASP A 1 16 ? 12.369 8.949 -6.619 1.00 0.00 222 ASP A O 3
ATOM 3678 N N . LYS A 1 17 ? 14.010 7.757 -5.651 1.00 0.00 223 LYS A N 3
ATOM 3679 C CA . LYS A 1 17 ? 14.795 8.881 -5.138 1.00 0.00 223 LYS A CA 3
ATOM 3680 C C . LYS A 1 17 ? 16.250 8.431 -5.072 1.00 0.00 223 LYS A C 3
ATOM 3681 O O . LYS A 1 17 ? 16.527 7.230 -4.954 1.00 0.00 223 LYS A O 3
ATOM 3700 N N . VAL A 1 18 ? 17.177 9.381 -5.074 1.00 0.00 224 VAL A N 3
ATOM 3701 C CA . VAL A 1 18 ? 18.601 9.119 -4.921 1.00 0.00 224 VAL A CA 3
ATOM 3702 C C . VAL A 1 18 ? 19.206 10.161 -3.971 1.00 0.00 224 VAL A C 3
ATOM 3703 O O . VAL A 1 18 ? 18.632 11.239 -3.794 1.00 0.00 224 VAL A O 3
ATOM 3716 N N . PHE A 1 19 ? 20.345 9.864 -3.337 1.00 0.00 225 PHE A N 3
ATOM 3717 C CA . PHE A 1 19 ? 21.092 10.889 -2.608 1.00 0.00 225 PHE A CA 3
ATOM 3718 C C . PHE A 1 19 ? 22.602 10.731 -2.712 1.00 0.00 225 PHE A C 3
ATOM 3719 O O . PHE A 1 19 ? 23.102 9.660 -3.065 1.00 0.00 225 PHE A O 3
ATOM 3736 N N . LEU A 1 20 ? 23.314 11.794 -2.332 1.00 0.00 226 LEU A N 3
ATOM 3737 C CA . LEU A 1 20 ? 24.767 11.873 -2.270 1.00 0.00 226 LEU A CA 3
ATOM 3738 C C . LEU A 1 20 ? 25.135 12.097 -0.802 1.00 0.00 226 LEU A C 3
ATOM 3739 O O . LEU A 1 20 ? 24.755 13.115 -0.221 1.00 0.00 226 LEU A O 3
ATOM 3755 N N . PHE A 1 21 ? 25.822 11.157 -0.160 1.00 0.00 227 PHE A N 3
ATOM 3756 C CA . PHE A 1 21 ? 26.168 11.293 1.253 1.00 0.00 227 PHE A CA 3
ATOM 3757 C C . PHE A 1 21 ? 27.453 12.115 1.389 1.00 0.00 227 PHE A C 3
ATOM 3758 O O . PHE A 1 21 ? 28.388 11.931 0.606 1.00 0.00 227 PHE A O 3
ATOM 3775 N N . LEU A 1 22 ? 27.532 12.990 2.400 1.00 0.00 228 LEU A N 3
ATOM 3776 C CA . LEU A 1 22 ? 28.755 13.698 2.785 1.00 0.00 228 LEU A CA 3
ATOM 3777 C C . LEU A 1 22 ? 29.558 12.918 3.843 1.00 0.00 228 LEU A C 3
ATOM 3778 O O . LEU A 1 22 ? 30.347 13.514 4.577 1.00 0.00 228 LEU A O 3
ATOM 3794 N N . ASN A 1 23 ? 29.376 11.596 3.959 1.00 0.00 229 ASN A N 3
ATOM 3795 C CA . ASN A 1 23 ? 30.087 10.733 4.908 1.00 0.00 229 ASN A CA 3
ATOM 3796 C C . ASN A 1 23 ? 30.323 9.381 4.246 1.00 0.00 229 ASN A C 3
ATOM 3797 O O . ASN A 1 23 ? 29.432 8.911 3.545 1.00 0.00 229 ASN A O 3
ATOM 3808 N N . ALA A 1 24 ? 31.475 8.742 4.481 1.00 0.00 230 ALA A N 3
ATOM 3809 C CA . ALA A 1 24 ? 31.881 7.498 3.817 1.00 0.00 230 ALA A CA 3
ATOM 3810 C C . ALA A 1 24 ? 31.903 6.271 4.748 1.00 0.00 230 ALA A C 3
ATOM 3811 O O . ALA A 1 24 ? 32.202 5.166 4.287 1.00 0.00 230 ALA A O 3
ATOM 3818 N N . LYS A 1 25 ? 31.617 6.431 6.045 1.00 0.00 231 LYS A N 3
ATOM 3819 C CA . LYS A 1 25 ? 31.653 5.337 7.026 1.00 0.00 231 LYS A CA 3
ATOM 3820 C C . LYS A 1 25 ? 30.230 4.949 7.388 1.00 0.00 231 LYS A C 3
ATOM 3821 O O . LYS A 1 25 ? 29.839 3.807 7.143 1.00 0.00 231 LYS A O 3
ATOM 3840 N N . GLN A 1 26 ? 29.428 5.906 7.863 1.00 0.00 232 GLN A N 3
ATOM 3841 C CA . GLN A 1 26 ? 28.000 5.713 8.109 1.00 0.00 232 GLN A CA 3
ATOM 3842 C C . GLN A 1 26 ? 27.285 5.305 6.819 1.00 0.00 232 GLN A C 3
ATOM 3843 O O . GLN A 1 26 ? 26.271 4.609 6.878 1.00 0.00 232 GLN A O 3
ATOM 3857 N N . TYR A 1 27 ? 27.851 5.672 5.660 1.00 0.00 233 TYR A N 3
ATOM 3858 C CA . TYR A 1 27 ? 27.447 5.201 4.339 1.00 0.00 233 TYR A CA 3
ATOM 3859 C C . TYR A 1 27 ? 27.188 3.699 4.351 1.00 0.00 233 TYR A C 3
ATOM 3860 O O . TYR A 1 27 ? 26.146 3.243 3.898 1.00 0.00 233 TYR A O 3
ATOM 3878 N N . LYS A 1 28 ? 28.101 2.918 4.928 1.00 0.00 234 LYS A N 3
ATOM 3879 C CA . LYS A 1 28 ? 28.066 1.461 4.811 1.00 0.00 234 LYS A CA 3
ATOM 3880 C C . LYS A 1 28 ? 26.869 0.831 5.533 1.00 0.00 234 LYS A C 3
ATOM 3881 O O . LYS A 1 28 ? 26.641 -0.365 5.360 1.00 0.00 234 LYS A O 3
ATOM 3900 N N . LYS A 1 29 ? 26.094 1.598 6.315 1.00 0.00 235 LYS A N 3
ATOM 3901 C CA . LYS A 1 29 ? 24.826 1.166 6.904 1.00 0.00 235 LYS A CA 3
ATOM 3902 C C . LYS A 1 29 ? 23.650 1.974 6.347 1.00 0.00 235 LYS A C 3
ATOM 3903 O O . LYS A 1 29 ? 22.614 1.388 6.020 1.00 0.00 235 LYS A O 3
ATOM 3922 N N . LEU A 1 30 ? 23.787 3.296 6.198 1.00 0.00 236 LEU A N 3
ATOM 3923 C CA . LEU A 1 30 ? 22.686 4.131 5.718 1.00 0.00 236 LEU A CA 3
ATOM 3924 C C . LEU A 1 30 ? 22.318 3.754 4.282 1.00 0.00 236 LEU A C 3
ATOM 3925 O O . LEU A 1 30 ? 21.134 3.669 3.960 1.00 0.00 236 LEU A O 3
ATOM 3941 N N . SER A 1 31 ? 23.318 3.496 3.436 1.00 0.00 237 SER A N 3
ATOM 3942 C CA . SER A 1 31 ? 23.130 3.083 2.057 1.00 0.00 237 SER A CA 3
ATOM 3943 C C . SER A 1 31 ? 22.301 1.798 1.952 1.00 0.00 237 SER A C 3
ATOM 3944 O O . SER A 1 31 ? 21.209 1.872 1.385 1.00 0.00 237 SER A O 3
ATOM 3952 N N . PRO A 1 32 ? 22.696 0.644 2.532 1.00 0.00 238 PRO A N 3
ATOM 3953 C CA . PRO A 1 32 ? 21.887 -0.563 2.440 1.00 0.00 238 PRO A CA 3
ATOM 3954 C C . PRO A 1 32 ? 20.514 -0.389 3.100 1.00 0.00 238 PRO A C 3
ATOM 3955 O O . PRO A 1 32 ? 19.531 -0.914 2.569 1.00 0.00 238 PRO A O 3
ATOM 3966 N N . ALA A 1 33 ? 20.416 0.359 4.211 1.00 0.00 239 ALA A N 3
ATOM 3967 C CA . ALA A 1 33 ? 19.124 0.608 4.849 1.00 0.00 239 ALA A CA 3
ATOM 3968 C C . ALA A 1 33 ? 18.154 1.321 3.892 1.00 0.00 239 ALA A C 3
ATOM 3969 O O . ALA A 1 33 ? 17.026 0.863 3.691 1.00 0.00 239 ALA A O 3
ATOM 3976 N N . VAL A 1 34 ? 18.588 2.416 3.265 1.00 0.00 240 VAL A N 3
ATOM 3977 C CA . VAL A 1 34 ? 17.742 3.191 2.358 1.00 0.00 240 VAL A CA 3
ATOM 3978 C C . VAL A 1 34 ? 17.522 2.430 1.046 1.00 0.00 240 VAL A C 3
ATOM 3979 O O . VAL A 1 34 ? 16.455 2.571 0.448 1.00 0.00 240 VAL A O 3
ATOM 3992 N N . LEU A 1 35 ? 18.469 1.591 0.611 1.00 0.00 241 LEU A N 3
ATOM 3993 C CA . LEU A 1 35 ? 18.306 0.744 -0.568 1.00 0.00 241 LEU A CA 3
ATOM 3994 C C . LEU A 1 35 ? 17.161 -0.244 -0.332 1.00 0.00 241 LEU A C 3
ATOM 3995 O O . LEU A 1 35 ? 16.274 -0.365 -1.177 1.00 0.00 241 LEU A O 3
ATOM 4011 N N . PHE A 1 36 ? 17.112 -0.886 0.841 1.00 0.00 242 PHE A N 3
ATOM 4012 C CA . PHE A 1 36 ? 15.982 -1.725 1.237 1.00 0.00 242 PHE A CA 3
ATOM 4013 C C . PHE A 1 36 ? 14.697 -0.887 1.354 1.00 0.00 242 PHE A C 3
ATOM 4014 O O . PHE A 1 36 ? 13.612 -1.353 0.997 1.00 0.00 242 PHE A O 3
ATOM 4031 N N . GLY A 1 37 ? 14.822 0.372 1.792 1.00 0.00 243 GLY A N 3
ATOM 4032 C CA . GLY A 1 37 ? 13.758 1.374 1.781 1.00 0.00 243 GLY A CA 3
ATOM 4033 C C . GLY A 1 37 ? 13.292 1.796 0.376 1.00 0.00 243 GLY A C 3
ATOM 4034 O O . GLY A 1 37 ? 12.297 2.516 0.268 1.00 0.00 243 GLY A O 3
ATOM 4038 N N . GLY A 1 38 ? 13.986 1.387 -0.690 1.00 0.00 244 GLY A N 3
ATOM 4039 C CA . GLY A 1 38 ? 13.589 1.585 -2.077 1.00 0.00 244 GLY A CA 3
ATOM 4040 C C . GLY A 1 38 ? 14.491 2.567 -2.833 1.00 0.00 244 GLY A C 3
ATOM 4041 O O . GLY A 1 38 ? 14.469 2.580 -4.066 1.00 0.00 244 GLY A O 3
ATOM 4045 N N . GLY A 1 39 ? 15.250 3.408 -2.125 1.00 0.00 245 GLY A N 3
ATOM 4046 C CA . GLY A 1 39 ? 15.988 4.522 -2.713 1.00 0.00 245 GLY A CA 3
ATOM 4047 C C . GLY A 1 39 ? 17.357 4.111 -3.250 1.00 0.00 245 GLY A C 3
ATOM 4048 O O . GLY A 1 39 ? 17.737 2.939 -3.199 1.00 0.00 245 GLY A O 3
ATOM 4052 N N . LYS A 1 40 ? 18.106 5.090 -3.764 1.00 0.00 246 LYS A N 3
ATOM 4053 C CA . LYS A 1 40 ? 19.464 4.900 -4.268 1.00 0.00 246 LYS A CA 3
ATOM 4054 C C . LYS A 1 40 ? 20.417 5.826 -3.526 1.00 0.00 246 LYS A C 3
ATOM 4055 O O . LYS A 1 40 ? 20.053 6.936 -3.119 1.00 0.00 246 LYS A O 3
ATOM 4074 N N . THR A 1 41 ? 21.659 5.392 -3.384 1.00 0.00 247 THR A N 3
ATOM 4075 C CA . THR A 1 41 ? 22.621 6.048 -2.513 1.00 0.00 247 THR A CA 3
ATOM 4076 C C . THR A 1 41 ? 23.988 6.080 -3.198 1.00 0.00 247 THR A C 3
ATOM 4077 O O . THR A 1 41 ? 24.428 5.078 -3.774 1.00 0.00 247 THR A O 3
ATOM 4088 N N . ASP A 1 42 ? 24.655 7.231 -3.152 1.00 0.00 248 ASP A N 3
ATOM 4089 C CA . ASP A 1 42 ? 25.940 7.488 -3.801 1.00 0.00 248 ASP A CA 3
ATOM 4090 C C . ASP A 1 42 ? 26.783 8.386 -2.896 1.00 0.00 248 ASP A C 3
ATOM 4091 O O . ASP A 1 42 ? 26.287 8.912 -1.894 1.00 0.00 248 ASP A O 3
ATOM 4100 N N . LEU A 1 43 ? 28.069 8.535 -3.206 1.00 0.00 249 LEU A N 3
ATOM 4101 C CA . LEU A 1 43 ? 29.062 9.180 -2.363 1.00 0.00 249 LEU A CA 3
ATOM 4102 C C . LEU A 1 43 ? 29.803 10.195 -3.230 1.00 0.00 249 LEU A C 3
ATOM 4103 O O . LEU A 1 43 ? 30.672 9.833 -4.026 1.00 0.00 249 LEU A O 3
ATOM 4119 N N . LEU A 1 44 ? 29.426 11.469 -3.103 1.00 0.00 250 LEU A N 3
ATOM 4120 C CA . LEU A 1 44 ? 30.002 12.588 -3.841 1.00 0.00 250 LEU A CA 3
ATOM 4121 C C . LEU A 1 44 ? 29.991 13.767 -2.879 1.00 0.00 250 LEU A C 3
ATOM 4122 O O . LEU A 1 44 ? 28.919 14.199 -2.450 1.00 0.00 250 LEU A O 3
ATOM 4138 N N . MET A 1 45 ? 31.178 14.252 -2.510 1.00 0.00 251 MET A N 3
ATOM 4139 C CA . MET A 1 45 ? 31.351 15.216 -1.427 1.00 0.00 251 MET A CA 3
ATOM 4140 C C . MET A 1 45 ? 32.560 16.133 -1.652 1.00 0.00 251 MET A C 3
ATOM 4141 O O . MET A 1 45 ? 33.274 16.487 -0.713 1.00 0.00 251 MET A O 3
ATOM 4155 N N . GLY A 1 46 ? 32.811 16.507 -2.908 1.00 0.00 252 GLY A N 3
ATOM 4156 C CA . GLY A 1 46 ? 33.872 17.451 -3.257 1.00 0.00 252 GLY A CA 3
ATOM 4157 C C . GLY A 1 46 ? 33.825 17.842 -4.730 1.00 0.00 252 GLY A C 3
ATOM 4158 O O . GLY A 1 46 ? 33.873 19.026 -5.060 1.00 0.00 252 GLY A O 3
ATOM 4162 N N . GLU A 1 47 ? 33.643 16.868 -5.625 1.00 0.00 253 GLU A N 3
ATOM 4163 C CA . GLU A 1 47 ? 33.539 17.093 -7.070 1.00 0.00 253 GLU A CA 3
ATOM 4164 C C . GLU A 1 47 ? 32.087 17.412 -7.483 1.00 0.00 253 GLU A C 3
ATOM 4165 O O . GLU A 1 47 ? 31.672 17.133 -8.611 1.00 0.00 253 GLU A O 3
ATOM 4177 N N . LEU A 1 48 ? 31.297 18.000 -6.577 1.00 0.00 254 LEU A N 3
ATOM 4178 C CA . LEU A 1 48 ? 29.914 18.451 -6.793 1.00 0.00 254 LEU A CA 3
ATOM 4179 C C . LEU A 1 48 ? 29.891 19.753 -7.612 1.00 0.00 254 LEU A C 3
ATOM 4180 O O . LEU A 1 48 ? 29.242 20.736 -7.247 1.00 0.00 254 LEU A O 3
ATOM 4196 N N . LYS A 1 49 ? 30.699 19.809 -8.672 1.00 0.00 255 LYS A N 3
ATOM 4197 C CA . LYS A 1 49 ? 30.799 20.959 -9.570 1.00 0.00 255 LYS A CA 3
ATOM 4198 C C . LYS A 1 49 ? 29.529 21.072 -10.410 1.00 0.00 255 LYS A C 3
ATOM 4199 O O . LYS A 1 49 ? 29.086 22.181 -10.717 1.00 0.00 255 LYS A O 3
ATOM 4218 N N . ASP A 1 50 ? 28.948 19.928 -10.774 1.00 0.00 256 ASP A N 3
ATOM 4219 C CA . ASP A 1 50 ? 27.628 19.864 -11.388 1.00 0.00 256 ASP A CA 3
ATOM 4220 C C . ASP A 1 50 ? 26.579 20.181 -10.322 1.00 0.00 256 ASP A C 3
ATOM 4221 O O . ASP A 1 50 ? 26.754 19.827 -9.152 1.00 0.00 256 ASP A O 3
ATOM 4230 N N . ALA A 1 51 ? 25.478 20.809 -10.730 1.00 0.00 257 ALA A N 3
ATOM 4231 C CA . ALA A 1 51 ? 24.350 21.157 -9.876 1.00 0.00 257 ALA A CA 3
ATOM 4232 C C . ALA A 1 51 ? 23.028 20.654 -10.473 1.00 0.00 257 ALA A C 3
ATOM 4233 O O . ALA A 1 51 ? 21.967 20.965 -9.933 1.00 0.00 257 ALA A O 3
ATOM 4240 N N . SER A 1 52 ? 23.047 19.845 -11.536 1.00 0.00 258 SER A N 3
ATOM 4241 C CA . SER A 1 52 ? 21.853 19.152 -12.024 1.00 0.00 258 SER A CA 3
ATOM 4242 C C . SER A 1 52 ? 21.328 18.206 -10.933 1.00 0.00 258 SER A C 3
ATOM 4243 O O . SER A 1 52 ? 20.120 18.120 -10.680 1.00 0.00 258 SER A O 3
ATOM 4251 N N . VAL A 1 53 ? 22.242 17.573 -10.191 1.00 0.00 259 VAL A N 3
ATOM 4252 C CA . VAL A 1 53 ? 21.958 16.799 -8.981 1.00 0.00 259 VAL A CA 3
ATOM 4253 C C . VAL A 1 53 ? 21.277 17.640 -7.879 1.00 0.00 259 VAL A C 3
ATOM 4254 O O . VAL A 1 53 ? 20.665 17.079 -6.974 1.00 0.00 259 VAL A O 3
ATOM 4267 N N . LEU A 1 54 ? 21.333 18.973 -7.960 1.00 0.00 260 LEU A N 3
ATOM 4268 C CA . LEU A 1 54 ? 20.824 19.929 -6.972 1.00 0.00 260 LEU A CA 3
ATOM 4269 C C . LEU A 1 54 ? 19.668 20.754 -7.557 1.00 0.00 260 LEU A C 3
ATOM 4270 O O . LEU A 1 54 ? 19.267 21.760 -6.969 1.00 0.00 260 LEU A O 3
ATOM 4286 N N . ASP A 1 55 ? 19.111 20.324 -8.694 1.00 0.00 261 ASP A N 3
ATOM 4287 C CA . ASP A 1 55 ? 18.004 20.996 -9.384 1.00 0.00 261 ASP A CA 3
ATOM 4288 C C . ASP A 1 55 ? 16.885 20.018 -9.758 1.00 0.00 261 ASP A C 3
ATOM 4289 O O . ASP A 1 55 ? 15.705 20.367 -9.663 1.00 0.00 261 ASP A O 3
ATOM 4298 N N . ASN A 1 56 ? 17.239 18.784 -10.140 1.00 0.00 262 ASN A N 3
ATOM 4299 C CA . ASN A 1 56 ? 16.284 17.731 -10.522 1.00 0.00 262 ASN A CA 3
ATOM 4300 C C . ASN A 1 56 ? 15.321 17.373 -9.365 1.00 0.00 262 ASN A C 3
ATOM 4301 O O . ASN A 1 56 ? 15.651 17.609 -8.197 1.00 0.00 262 ASN A O 3
ATOM 4312 N N . PRO A 1 57 ? 14.142 16.786 -9.647 1.00 0.00 263 PRO A N 3
ATOM 4313 C CA . PRO A 1 57 ? 13.076 16.617 -8.663 1.00 0.00 263 PRO A CA 3
ATOM 4314 C C . PRO A 1 57 ? 13.269 15.520 -7.600 1.00 0.00 263 PRO A C 3
ATOM 4315 O O . PRO A 1 57 ? 12.421 15.445 -6.705 1.00 0.00 263 PRO A O 3
ATOM 4326 N N . ALA A 1 58 ? 14.320 14.688 -7.640 1.00 0.00 264 ALA A N 3
ATOM 4327 C CA . ALA A 1 58 ? 14.389 13.500 -6.777 1.00 0.00 264 ALA A CA 3
ATOM 4328 C C . ALA A 1 58 ? 15.800 13.151 -6.282 1.00 0.00 264 ALA A C 3
ATOM 4329 O O . ALA A 1 58 ? 16.099 11.974 -6.060 1.00 0.00 264 ALA A O 3
ATOM 4336 N N . THR A 1 59 ? 16.664 14.151 -6.085 1.00 0.00 265 THR A N 3
ATOM 4337 C CA . THR A 1 59 ? 18.006 13.950 -5.545 1.00 0.00 265 THR A CA 3
ATOM 4338 C C . THR A 1 59 ? 18.174 14.772 -4.263 1.00 0.00 265 THR A C 3
ATOM 4339 O O . THR A 1 59 ? 17.539 15.818 -4.105 1.00 0.00 265 THR A O 3
ATOM 4350 N N . CYS A 1 60 ? 19.037 14.297 -3.358 1.00 0.00 266 CYS A N 3
ATOM 4351 C CA . CYS A 1 60 ? 19.312 14.887 -2.048 1.00 0.00 266 CYS A CA 3
ATOM 4352 C C . CYS A 1 60 ? 20.817 14.888 -1.789 1.00 0.00 266 CYS A C 3
ATOM 4353 O O . CYS A 1 60 ? 21.567 14.169 -2.453 1.00 0.00 266 CYS A O 3
ATOM 4361 N N . VAL A 1 61 ? 21.240 15.604 -0.746 1.00 0.00 267 VAL A N 3
ATOM 4362 C CA . VAL A 1 61 ? 22.595 15.534 -0.218 1.00 0.00 267 VAL A CA 3
ATOM 4363 C C . VAL A 1 61 ? 22.432 15.362 1.288 1.00 0.00 267 VAL A C 3
ATOM 4364 O O . VAL A 1 61 ? 21.613 16.051 1.911 1.00 0.00 267 VAL A O 3
ATOM 4377 N N . ILE A 1 62 ? 23.183 14.428 1.864 1.00 0.00 268 ILE A N 3
ATOM 4378 C CA . ILE A 1 62 ? 22.991 13.998 3.243 1.00 0.00 268 ILE A CA 3
ATOM 4379 C C . ILE A 1 62 ? 24.105 14.604 4.086 1.00 0.00 268 ILE A C 3
ATOM 4380 O O . ILE A 1 62 ? 25.276 14.236 3.948 1.00 0.00 268 ILE A O 3
ATOM 4396 N N . ASP A 1 63 ? 23.714 15.560 4.928 1.00 0.00 269 ASP A N 3
ATOM 4397 C CA . ASP A 1 63 ? 24.550 16.189 5.945 1.00 0.00 269 ASP A CA 3
ATOM 4398 C C . ASP A 1 63 ? 24.872 15.187 7.062 1.00 0.00 269 ASP A C 3
ATOM 4399 O O . ASP A 1 63 ? 24.103 14.265 7.350 1.00 0.00 269 ASP A O 3
ATOM 4408 N N . VAL A 1 64 ? 25.996 15.407 7.735 1.00 0.00 270 VAL A N 3
ATOM 4409 C CA . VAL A 1 64 ? 26.537 14.587 8.809 1.00 0.00 270 VAL A CA 3
ATOM 4410 C C . VAL A 1 64 ? 26.038 15.148 10.161 1.00 0.00 270 VAL A C 3
ATOM 4411 O O . VAL A 1 64 ? 26.768 15.176 11.155 1.00 0.00 270 VAL A O 3
ATOM 4424 N N . ALA A 1 65 ? 24.797 15.657 10.191 1.00 0.00 271 ALA A N 3
ATOM 4425 C CA . ALA A 1 65 ? 24.212 16.418 11.295 1.00 0.00 271 ALA A CA 3
ATOM 4426 C C . ALA A 1 65 ? 25.121 17.567 11.765 1.00 0.00 271 ALA A C 3
ATOM 4427 O O . ALA A 1 65 ? 25.117 17.919 12.949 1.00 0.00 271 ALA A O 3
ATOM 4434 N N . MET A 1 66 ? 25.910 18.166 10.862 1.00 0.00 272 MET A N 3
ATOM 4435 C CA . MET A 1 66 ? 26.791 19.278 11.202 1.00 0.00 272 MET A CA 3
ATOM 4436 C C . MET A 1 66 ? 25.993 20.550 11.532 1.00 0.00 272 MET A C 3
ATOM 4437 O O . MET A 1 66 ? 26.570 21.530 12.002 1.00 0.00 272 MET A O 3
ATOM 4451 N N . THR A 1 67 ? 24.673 20.551 11.318 1.00 0.00 273 THR A N 3
ATOM 4452 C CA . THR A 1 67 ? 23.773 21.597 11.782 1.00 0.00 273 THR A CA 3
ATOM 4453 C C . THR A 1 67 ? 23.904 21.806 13.303 1.00 0.00 273 THR A C 3
ATOM 4454 O O . THR A 1 67 ? 23.727 22.923 13.796 1.00 0.00 273 THR A O 3
ATOM 4465 N N . GLU A 1 68 ? 24.242 20.746 14.046 1.00 0.00 274 GLU A N 3
ATOM 4466 C CA . GLU A 1 68 ? 24.619 20.803 15.448 1.00 0.00 274 GLU A CA 3
ATOM 4467 C C . GLU A 1 68 ? 26.125 21.105 15.463 1.00 0.00 274 GLU A C 3
ATOM 4468 O O . GLU A 1 68 ? 26.946 20.189 15.435 1.00 0.00 274 GLU A O 3
ATOM 4480 N N . SER A 1 69 ? 26.498 22.388 15.424 1.00 0.00 275 SER A N 3
ATOM 4481 C CA . SER A 1 69 ? 27.875 22.848 15.215 1.00 0.00 275 SER A CA 3
ATOM 4482 C C . SER A 1 69 ? 28.895 22.292 16.226 1.00 0.00 275 SER A C 3
ATOM 4483 O O . SER A 1 69 ? 30.086 22.207 15.923 1.00 0.00 275 SER A O 3
ATOM 4491 N N . GLN A 1 70 ? 28.449 21.903 17.426 1.00 0.00 276 GLN A N 3
ATOM 4492 C CA . GLN A 1 70 ? 29.291 21.297 18.460 1.00 0.00 276 GLN A CA 3
ATOM 4493 C C . GLN A 1 70 ? 29.615 19.810 18.189 1.00 0.00 276 GLN A C 3
ATOM 4494 O O . GLN A 1 70 ? 30.215 19.171 19.054 1.00 0.00 276 GLN A O 3
ATOM 4508 N N . LEU A 1 71 ? 29.198 19.279 17.027 1.00 0.00 277 LEU A N 3
ATOM 4509 C CA . LEU A 1 71 ? 29.328 17.904 16.532 1.00 0.00 277 LEU A CA 3
ATOM 4510 C C . LEU A 1 71 ? 30.480 17.127 17.179 1.00 0.00 277 LEU A C 3
ATOM 4511 O O . LEU A 1 71 ? 31.647 17.333 16.834 1.00 0.00 277 LEU A O 3
ATOM 4527 N N . SER A 1 72 ? 30.147 16.206 18.086 1.00 0.00 278 SER A N 3
ATOM 4528 C CA . SER A 1 72 ? 31.096 15.429 18.883 1.00 0.00 278 SER A CA 3
ATOM 4529 C C . SER A 1 72 ? 32.005 14.505 18.051 1.00 0.00 278 SER A C 3
ATOM 4530 O O . SER A 1 72 ? 32.971 13.952 18.582 1.00 0.00 278 SER A O 3
ATOM 4538 N N . GLU A 1 73 ? 31.724 14.338 16.757 1.00 0.00 279 GLU A N 3
ATOM 4539 C CA . GLU A 1 73 ? 32.494 13.507 15.836 1.00 0.00 279 GLU A CA 3
ATOM 4540 C C . GLU A 1 73 ? 33.745 14.242 15.310 1.00 0.00 279 GLU A C 3
ATOM 4541 O O . GLU A 1 73 ? 34.381 13.774 14.359 1.00 0.00 279 GLU A O 3
ATOM 4553 N N . SER A 1 74 ? 34.106 15.388 15.905 1.00 0.00 280 SER A N 3
ATOM 4554 C CA . SER A 1 74 ? 35.172 16.274 15.445 1.00 0.00 280 SER A CA 3
ATOM 4555 C C . SER A 1 74 ? 36.283 16.390 16.494 1.00 0.00 280 SER A C 3
ATOM 4556 O O . SER A 1 74 ? 36.035 16.274 17.698 1.00 0.00 280 SER A O 3
ATOM 4564 N N . GLN A 1 75 ? 37.505 16.671 16.034 1.00 0.00 281 GLN A N 3
ATOM 4565 C CA . GLN A 1 75 ? 38.634 17.032 16.890 1.00 0.00 281 GLN A CA 3
ATOM 4566 C C . GLN A 1 75 ? 38.464 18.442 17.488 1.00 0.00 281 GLN A C 3
ATOM 4567 O O . GLN A 1 75 ? 39.011 18.716 18.558 1.00 0.00 281 GLN A O 3
ATOM 4581 N N . SER A 1 76 ? 37.732 19.339 16.819 1.00 0.00 282 SER A N 3
ATOM 4582 C CA . SER A 1 76 ? 37.488 20.699 17.287 1.00 0.00 282 SER A CA 3
ATOM 4583 C C . SER A 1 76 ? 36.650 20.658 18.568 1.00 0.00 282 SER A C 3
ATOM 4584 O O . SER A 1 76 ? 35.538 20.120 18.570 1.00 0.00 282 SER A O 3
ATOM 4592 N N . THR A 1 77 ? 37.189 21.198 19.663 1.00 0.00 283 THR A N 3
ATOM 4593 C CA . THR A 1 77 ? 36.484 21.323 20.935 1.00 0.00 283 THR A CA 3
ATOM 4594 C C . THR A 1 77 ? 35.452 22.457 20.849 1.00 0.00 283 THR A C 3
ATOM 4595 O O . THR A 1 77 ? 34.306 22.291 21.281 1.00 0.00 283 THR A O 3
ATOM 4606 N N . GLN A 1 78 ? 35.836 23.594 20.257 1.00 0.00 284 GLN A N 3
ATOM 4607 C CA . GLN A 1 78 ? 34.916 24.680 19.936 1.00 0.00 284 GLN A CA 3
ATOM 4608 C C . GLN A 1 78 ? 33.960 24.220 18.819 1.00 0.00 284 GLN A C 3
ATOM 4609 O O . GLN A 1 78 ? 34.389 23.458 17.941 1.00 0.00 284 GLN A O 3
ATOM 4623 N N . PRO A 1 79 ? 32.695 24.684 18.801 1.00 0.00 285 PRO A N 3
ATOM 4624 C CA . PRO A 1 79 ? 31.791 24.478 17.675 1.00 0.00 285 PRO A CA 3
ATOM 4625 C C . PRO A 1 79 ? 32.411 24.962 16.358 1.00 0.00 285 PRO A C 3
ATOM 4626 O O . PRO A 1 79 ? 33.154 25.951 16.342 1.00 0.00 285 PRO A O 3
ATOM 4637 N N . TRP A 1 80 ? 32.072 24.306 15.248 1.00 0.00 286 TRP A N 3
ATOM 4638 C CA . TRP A 1 80 ? 32.529 24.670 13.911 1.00 0.00 286 TRP A CA 3
ATOM 4639 C C . TRP A 1 80 ? 31.500 24.212 12.871 1.00 0.00 286 TRP A C 3
ATOM 4640 O O . TRP A 1 80 ? 30.525 23.535 13.202 1.00 0.00 286 TRP A O 3
ATOM 4661 N N . ILE A 1 81 ? 31.706 24.593 11.613 1.00 0.00 287 ILE A N 3
ATOM 4662 C CA . ILE A 1 81 ? 30.812 24.315 10.495 1.00 0.00 287 ILE A CA 3
ATOM 4663 C C . ILE A 1 81 ? 31.664 24.306 9.217 1.00 0.00 287 ILE A C 3
ATOM 4664 O O . ILE A 1 81 ? 32.763 24.872 9.202 1.00 0.00 287 ILE A O 3
ATOM 4680 N N . THR A 1 82 ? 31.149 23.714 8.141 1.00 0.00 288 THR A N 3
ATOM 4681 C CA . THR A 1 82 ? 31.729 23.800 6.806 1.00 0.00 288 THR A CA 3
ATOM 4682 C C . THR A 1 82 ? 30.634 24.364 5.895 1.00 0.00 288 THR A C 3
ATOM 4683 O O . THR A 1 82 ? 29.452 24.031 6.041 1.00 0.00 288 THR A O 3
ATOM 4694 N N . SER A 1 83 ? 31.029 25.235 4.966 1.00 0.00 289 SER A N 3
ATOM 4695 C CA . SER A 1 83 ? 30.139 26.017 4.118 1.00 0.00 289 SER A CA 3
ATOM 4696 C C . SER A 1 83 ? 29.287 25.170 3.168 1.00 0.00 289 SER A C 3
ATOM 4697 O O . SER A 1 83 ? 28.380 25.707 2.541 1.00 0.00 289 SER A O 3
ATOM 4705 N N . THR A 1 84 ? 29.550 23.866 3.052 1.00 0.00 290 THR A N 3
ATOM 4706 C CA . THR A 1 84 ? 28.863 22.937 2.165 1.00 0.00 290 THR A CA 3
ATOM 4707 C C . THR A 1 84 ? 27.334 23.037 2.298 1.00 0.00 290 THR A C 3
ATOM 4708 O O . THR A 1 84 ? 26.643 22.955 1.287 1.00 0.00 290 THR A O 3
ATOM 4719 N N . LEU A 1 85 ? 26.801 23.247 3.509 1.00 0.00 291 LEU A N 3
ATOM 4720 C CA . LEU A 1 85 ? 25.347 23.270 3.724 1.00 0.00 291 LEU A CA 3
ATOM 4721 C C . LEU A 1 85 ? 24.739 24.527 3.080 1.00 0.00 291 LEU A C 3
ATOM 4722 O O . LEU A 1 85 ? 23.727 24.470 2.375 1.00 0.00 291 LEU A O 3
ATOM 4738 N N . ASP A 1 86 ? 25.391 25.669 3.296 1.00 0.00 292 ASP A N 3
ATOM 4739 C CA . ASP A 1 86 ? 25.007 26.967 2.746 1.00 0.00 292 ASP A CA 3
ATOM 4740 C C . ASP A 1 86 ? 25.248 27.029 1.235 1.00 0.00 292 ASP A C 3
ATOM 4741 O O . ASP A 1 86 ? 24.451 27.617 0.504 1.00 0.00 292 ASP A O 3
ATOM 4750 N N . LEU A 1 87 ? 26.299 26.375 0.743 1.00 0.00 293 LEU A N 3
ATOM 4751 C CA . LEU A 1 87 ? 26.569 26.244 -0.687 1.00 0.00 293 LEU A CA 3
ATOM 4752 C C . LEU A 1 87 ? 25.488 25.390 -1.345 1.00 0.00 293 LEU A C 3
ATOM 4753 O O . LEU A 1 87 ? 25.039 25.725 -2.438 1.00 0.00 293 LEU A O 3
ATOM 4769 N N . LEU A 1 88 ? 25.028 24.328 -0.678 1.00 0.00 294 LEU A N 3
ATOM 4770 C CA . LEU A 1 88 ? 23.899 23.516 -1.123 1.00 0.00 294 LEU A CA 3
ATOM 4771 C C . LEU A 1 88 ? 22.656 24.391 -1.263 1.00 0.00 294 LEU A C 3
ATOM 4772 O O . LEU A 1 88 ? 22.017 24.392 -2.320 1.00 0.00 294 LEU A O 3
ATOM 4788 N N . GLN A 1 89 ? 22.359 25.186 -0.230 1.00 0.00 295 GLN A N 3
ATOM 4789 C CA . GLN A 1 89 ? 21.233 26.115 -0.256 1.00 0.00 295 GLN A CA 3
ATOM 4790 C C . GLN A 1 89 ? 21.366 27.139 -1.384 1.00 0.00 295 GLN A C 3
ATOM 4791 O O . GLN A 1 89 ? 20.369 27.459 -2.035 1.00 0.00 295 GLN A O 3
ATOM 4805 N N . SER A 1 90 ? 22.575 27.633 -1.644 1.00 0.00 296 SER A N 3
ATOM 4806 C CA . SER A 1 90 ? 22.809 28.625 -2.683 1.00 0.00 296 SER A CA 3
ATOM 4807 C C . SER A 1 90 ? 22.676 28.019 -4.087 1.00 0.00 296 SER A C 3
ATOM 4808 O O . SER A 1 90 ? 22.138 28.672 -4.986 1.00 0.00 296 SER A O 3
ATOM 4816 N N . LYS A 1 91 ? 23.137 26.776 -4.288 1.00 0.00 297 LYS A N 3
ATOM 4817 C CA . LYS A 1 91 ? 23.007 26.074 -5.566 1.00 0.00 297 LYS A CA 3
ATOM 4818 C C . LYS A 1 91 ? 21.534 25.821 -5.872 1.00 0.00 297 LYS A C 3
ATOM 4819 O O . LYS A 1 91 ? 21.109 26.107 -6.992 1.00 0.00 297 LYS A O 3
ATOM 4838 N N . GLY A 1 92 ? 20.751 25.340 -4.896 1.00 0.00 298 GLY A N 3
ATOM 4839 C CA . GLY A 1 92 ? 19.299 25.284 -5.033 1.00 0.00 298 GLY A CA 3
ATOM 4840 C C . GLY A 1 92 ? 18.603 24.186 -4.236 1.00 0.00 298 GLY A C 3
ATOM 4841 O O . GLY A 1 92 ? 17.471 23.841 -4.586 1.00 0.00 298 GLY A O 3
ATOM 4845 N N . LEU A 1 93 ? 19.228 23.608 -3.203 1.00 0.00 299 LEU A N 3
ATOM 4846 C CA . LEU A 1 93 ? 18.708 22.413 -2.543 1.00 0.00 299 LEU A CA 3
ATOM 4847 C C . LEU A 1 93 ? 18.962 22.474 -1.037 1.00 0.00 299 LEU A C 3
ATOM 4848 O O . LEU A 1 93 ? 19.914 23.104 -0.572 1.00 0.00 299 LEU A O 3
ATOM 4864 N N . ARG A 1 94 ? 18.102 21.835 -0.250 1.00 0.00 300 ARG A N 3
ATOM 4865 C CA . ARG A 1 94 ? 18.343 21.619 1.176 1.00 0.00 300 ARG A CA 3
ATOM 4866 C C . ARG A 1 94 ? 19.218 20.372 1.275 1.00 0.00 300 ARG A C 3
ATOM 4867 O O . ARG A 1 94 ? 19.075 19.443 0.479 1.00 0.00 300 ARG A O 3
ATOM 4888 N N . THR A 1 95 ? 20.090 20.333 2.275 1.00 0.00 301 THR A N 3
ATOM 4889 C CA . THR A 1 95 ? 20.819 19.125 2.631 1.00 0.00 301 THR A CA 3
ATOM 4890 C C . THR A 1 95 ? 20.198 18.679 3.948 1.00 0.00 301 THR A C 3
ATOM 4891 O O . THR A 1 95 ? 19.824 19.508 4.789 1.00 0.00 301 THR A O 3
ATOM 4902 N N . ILE A 1 96 ? 20.046 17.372 4.104 1.00 0.00 302 ILE A N 3
ATOM 4903 C CA . ILE A 1 96 ? 19.250 16.788 5.172 1.00 0.00 302 ILE A CA 3
ATOM 4904 C C . ILE A 1 96 ? 20.147 15.902 6.048 1.00 0.00 302 ILE A C 3
ATOM 4905 O O . ILE A 1 96 ? 20.889 15.094 5.496 1.00 0.00 302 ILE A O 3
ATOM 4921 N N . PRO A 1 97 ? 20.162 16.066 7.384 1.00 0.00 303 PRO A N 3
ATOM 4922 C CA . PRO A 1 97 ? 20.969 15.229 8.263 1.00 0.00 303 PRO A CA 3
ATOM 4923 C C . PRO A 1 97 ? 20.644 13.742 8.115 1.00 0.00 303 PRO A C 3
ATOM 4924 O O . PRO A 1 97 ? 19.472 13.362 8.042 1.00 0.00 303 PRO A O 3
ATOM 4935 N N . GLU A 1 98 ? 21.667 12.890 8.194 1.00 0.00 304 GLU A N 3
ATOM 4936 C CA . GLU A 1 98 ? 21.515 11.437 8.287 1.00 0.00 304 GLU A CA 3
ATOM 4937 C C . GLU A 1 98 ? 20.632 11.034 9.484 1.00 0.00 304 GLU A C 3
ATOM 4938 O O . GLU A 1 98 ? 19.953 10.005 9.443 1.00 0.00 304 GLU A O 3
ATOM 4950 N N . ALA A 1 99 ? 20.608 11.857 10.543 1.00 0.00 305 ALA A N 3
ATOM 4951 C CA . ALA A 1 99 ? 19.774 11.629 11.711 1.00 0.00 305 ALA A CA 3
ATOM 4952 C C . ALA A 1 99 ? 18.289 11.683 11.336 1.00 0.00 305 ALA A C 3
ATOM 4953 O O . ALA A 1 99 ? 17.509 10.856 11.808 1.00 0.00 305 ALA A O 3
ATOM 4960 N N . GLU A 1 100 ? 17.902 12.629 10.474 1.00 0.00 306 GLU A N 3
ATOM 4961 C CA . GLU A 1 100 ? 16.515 12.783 10.049 1.00 0.00 306 GLU A CA 3
ATOM 4962 C C . GLU A 1 100 ? 16.132 11.623 9.129 1.00 0.00 306 GLU A C 3
ATOM 4963 O O . GLU A 1 100 ? 15.011 11.127 9.231 1.00 0.00 306 GLU A O 3
ATOM 4975 N N . ILE A 1 101 ? 17.066 11.148 8.287 1.00 0.00 307 ILE A N 3
ATOM 4976 C CA . ILE A 1 101 ? 16.873 9.962 7.447 1.00 0.00 307 ILE A CA 3
ATOM 4977 C C . ILE A 1 101 ? 16.519 8.786 8.360 1.00 0.00 307 ILE A C 3
ATOM 4978 O O . ILE A 1 101 ? 15.483 8.156 8.164 1.00 0.00 307 ILE A O 3
ATOM 4994 N N . GLY A 1 102 ? 17.346 8.502 9.369 1.00 0.00 308 GLY A N 3
ATOM 4995 C CA . GLY A 1 102 ? 17.136 7.348 10.233 1.00 0.00 308 GLY A CA 3
ATOM 4996 C C . GLY A 1 102 ? 15.822 7.459 11.001 1.00 0.00 308 GLY A C 3
ATOM 4997 O O . GLY A 1 102 ? 15.056 6.498 11.014 1.00 0.00 308 GLY A O 3
ATOM 5001 N N . LEU A 1 103 ? 15.518 8.623 11.585 1.00 0.00 309 LEU A N 3
ATOM 5002 C CA . LEU A 1 103 ? 14.276 8.839 12.323 1.00 0.00 309 LEU A CA 3
ATOM 5003 C C . LEU A 1 103 ? 13.076 8.584 11.407 1.00 0.00 309 LEU A C 3
ATOM 5004 O O . LEU A 1 103 ? 12.163 7.842 11.768 1.00 0.00 309 LEU A O 3
ATOM 5020 N N . ALA A 1 104 ? 13.087 9.136 10.193 1.00 0.00 310 ALA A N 3
ATOM 5021 C CA . ALA A 1 104 ? 11.995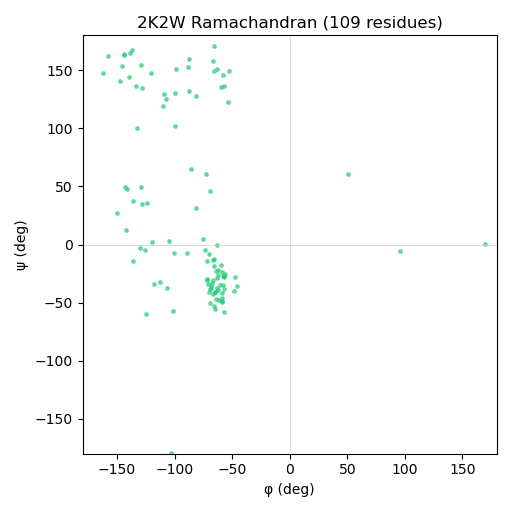 8.952 9.253 1.00 0.00 310 ALA A CA 3
ATOM 5022 C C . ALA A 1 104 ? 11.879 7.507 8.770 1.00 0.00 310 ALA A C 3
ATOM 5023 O O . ALA A 1 104 ? 10.764 7.049 8.541 1.00 0.00 310 ALA A O 3
ATOM 5030 N N . VAL A 1 105 ? 12.989 6.779 8.623 1.00 0.00 311 VAL A N 3
ATOM 5031 C CA . VAL A 1 105 ? 12.970 5.354 8.309 1.00 0.00 311 VAL A CA 3
ATOM 5032 C C . VAL A 1 105 ? 12.315 4.579 9.463 1.00 0.00 311 VAL A C 3
ATOM 5033 O O . VAL A 1 105 ? 11.461 3.720 9.222 1.00 0.00 311 VAL A O 3
ATOM 5046 N N . ILE A 1 106 ? 12.663 4.900 10.713 1.00 0.00 312 ILE A N 3
ATOM 5047 C CA . ILE A 1 106 ? 12.139 4.241 11.910 1.00 0.00 312 ILE A CA 3
ATOM 5048 C C . ILE A 1 106 ? 10.634 4.525 12.070 1.00 0.00 312 ILE A C 3
ATOM 5049 O O . ILE A 1 106 ? 9.884 3.636 12.477 1.00 0.00 312 ILE A O 3
ATOM 5065 N N . ASN A 1 107 ? 10.180 5.740 11.744 1.00 0.00 313 ASN A N 3
ATOM 5066 C CA . ASN A 1 107 ? 8.825 6.214 12.039 1.00 0.00 313 ASN A CA 3
ATOM 5067 C C . ASN A 1 107 ? 7.909 6.135 10.817 1.00 0.00 313 ASN A C 3
ATOM 5068 O O . ASN A 1 107 ? 6.713 6.402 10.920 1.00 0.00 313 ASN A O 3
ATOM 5079 N N . VAL A 1 108 ? 8.486 5.773 9.666 1.00 0.00 314 VAL A N 3
ATOM 5080 C CA . VAL A 1 108 ? 7.896 5.769 8.338 1.00 0.00 314 VAL A CA 3
ATOM 5081 C C . VAL A 1 108 ? 7.257 7.128 7.983 1.00 0.00 314 VAL A C 3
ATOM 5082 O O . VAL A 1 108 ? 6.066 7.232 7.678 1.00 0.00 314 VAL A O 3
ATOM 5095 N N . SER A 1 109 ? 8.080 8.186 8.034 1.00 0.00 315 SER A N 3
ATOM 5096 C CA . SER A 1 109 ? 7.662 9.592 7.932 1.00 0.00 315 SER A CA 3
ATOM 5097 C C . SER A 1 109 ? 8.594 10.415 7.022 1.00 0.00 315 SER A C 3
ATOM 5098 O O . SER A 1 109 ? 8.922 11.563 7.326 1.00 0.00 315 SER A O 3
ATOM 5106 N N . THR A 1 110 ? 9.051 9.841 5.909 1.00 0.00 316 THR A N 3
ATOM 5107 C CA . THR A 1 110 ? 9.968 10.427 4.926 1.00 0.00 316 THR A CA 3
ATOM 5108 C C . THR A 1 110 ? 9.345 11.575 4.092 1.00 0.00 316 THR A C 3
ATOM 5109 O O . THR A 1 110 ? 9.722 11.801 2.940 1.00 0.00 316 THR A O 3
ATOM 5120 N N . GLU A 1 111 ? 8.370 12.304 4.648 1.00 0.00 317 GLU A N 3
ATOM 5121 C CA . GLU A 1 111 ? 7.553 13.272 3.920 1.00 0.00 317 GLU A CA 3
ATOM 5122 C C . GLU A 1 111 ? 8.280 14.615 3.804 1.00 0.00 317 GLU A C 3
ATOM 5123 O O . GLU A 1 111 ? 8.454 15.150 2.706 1.00 0.00 317 GLU A O 3
ATOM 5135 N N . ILE A 1 112 ? 8.689 15.169 4.950 1.00 0.00 318 ILE A N 3
ATOM 5136 C CA . ILE A 1 112 ? 9.207 16.533 5.103 1.00 0.00 318 ILE A CA 3
ATOM 5137 C C . ILE A 1 112 ? 10.482 16.499 5.962 1.00 0.00 318 ILE A C 3
ATOM 5138 O O . ILE A 1 112 ? 11.389 17.310 5.747 1.00 0.00 318 ILE A O 3
ATOM 5154 N N . TYR A 1 113 ? 10.558 15.543 6.899 1.00 0.00 319 TYR A N 3
ATOM 5155 C CA . TYR A 1 113 ? 11.641 15.341 7.859 1.00 0.00 319 TYR A CA 3
ATOM 5156 C C . TYR A 1 113 ? 13.005 15.447 7.177 1.00 0.00 319 TYR A C 3
ATOM 5157 O O . TYR A 1 113 ? 13.880 16.210 7.594 1.00 0.00 319 TYR A O 3
ATOM 5175 N N . CYS A 1 114 ? 13.135 14.713 6.073 1.00 0.00 320 CYS A N 3
ATOM 5176 C CA . CYS A 1 114 ? 14.345 14.501 5.302 1.00 0.00 320 CYS A CA 3
ATOM 5177 C C . CYS A 1 114 ? 13.930 14.601 3.834 1.00 0.00 320 CYS A C 3
ATOM 5178 O O . CYS A 1 114 ? 13.865 13.612 3.105 1.00 0.00 320 CYS A O 3
ATOM 5186 N N . ASN A 1 115 ? 13.580 15.817 3.431 1.00 0.00 321 ASN A N 3
ATOM 5187 C CA . ASN A 1 115 ? 13.073 16.177 2.115 1.00 0.00 321 ASN A CA 3
ATOM 5188 C C . ASN A 1 115 ? 13.934 17.348 1.652 1.00 0.00 321 ASN A C 3
ATOM 5189 O O . ASN A 1 115 ? 13.928 18.386 2.319 1.00 0.00 321 ASN A O 3
ATOM 5200 N N . PRO A 1 116 ? 14.705 17.200 0.565 1.00 0.00 322 PRO A N 3
ATOM 5201 C CA . PRO A 1 116 ? 15.715 18.172 0.162 1.00 0.00 322 PRO A CA 3
ATOM 5202 C C . PRO A 1 116 ? 15.135 19.379 -0.598 1.00 0.00 322 PRO A C 3
ATOM 5203 O O . PRO A 1 116 ? 15.902 20.224 -1.060 1.00 0.00 322 PRO A O 3
ATOM 5214 N N . ARG A 1 117 ? 13.814 19.477 -0.780 1.00 0.00 323 ARG A N 3
ATOM 5215 C CA . ARG A 1 117 ? 13.222 20.478 -1.672 1.00 0.00 323 ARG A CA 3
ATOM 5216 C C . ARG A 1 117 ? 11.943 21.105 -1.126 1.00 0.00 323 ARG A C 3
ATOM 5217 O O . ARG A 1 117 ? 11.791 22.325 -1.228 1.00 0.00 323 ARG A O 3
ATOM 5238 N N . ARG A 1 118 ? 11.099 20.299 -0.484 1.00 0.00 324 ARG A N 3
ATOM 5239 C CA . ARG A 1 118 ? 9.831 20.696 0.130 1.00 0.00 324 ARG A CA 3
ATOM 5240 C C . ARG A 1 118 ? 9.045 21.608 -0.813 1.00 0.00 324 ARG A C 3
ATOM 5241 O O . ARG A 1 118 ? 8.584 22.694 -0.395 1.00 0.00 324 ARG A O 3
ATOM 5263 N N . MET A 1 8 ? 5.075 -5.845 0.149 1.00 0.00 214 MET A N 4
ATOM 5264 C CA . MET A 1 8 ? 4.978 -4.762 1.159 1.00 0.00 214 MET A CA 4
ATOM 5265 C C . MET A 1 8 ? 5.559 -3.475 0.566 1.00 0.00 214 MET A C 4
ATOM 5266 O O . MET A 1 8 ? 6.651 -3.498 -0.009 1.00 0.00 214 MET A O 4
ATOM 5280 N N . LYS A 1 9 ? 4.856 -2.340 0.693 1.00 0.00 215 LYS A N 4
ATOM 5281 C CA . LYS A 1 9 ? 5.243 -1.050 0.093 1.00 0.00 215 LYS A CA 4
ATOM 5282 C C . LYS A 1 9 ? 6.614 -0.534 0.543 1.00 0.00 215 LYS A C 4
ATOM 5283 O O . LYS A 1 9 ? 7.178 0.324 -0.137 1.00 0.00 215 LYS A O 4
ATOM 5302 N N . ARG A 1 10 ? 7.189 -1.061 1.634 1.00 0.00 216 ARG A N 4
ATOM 5303 C CA . ARG A 1 10 ? 8.552 -0.745 2.070 1.00 0.00 216 ARG A CA 4
ATOM 5304 C C . ARG A 1 10 ? 9.575 -0.881 0.940 1.00 0.00 216 ARG A C 4
ATOM 5305 O O . ARG A 1 10 ? 10.537 -0.113 0.917 1.00 0.00 216 ARG A O 4
ATOM 5326 N N . LYS A 1 11 ? 9.367 -1.789 -0.023 1.00 0.00 217 LYS A N 4
ATOM 5327 C CA . LYS A 1 11 ? 10.273 -1.962 -1.163 1.00 0.00 217 LYS A CA 4
ATOM 5328 C C . LYS A 1 11 ? 10.378 -0.730 -2.080 1.00 0.00 217 LYS A C 4
ATOM 5329 O O . LYS A 1 11 ? 11.266 -0.705 -2.933 1.00 0.00 217 LYS A O 4
ATOM 5348 N N . SER A 1 12 ? 9.505 0.270 -1.929 1.00 0.00 218 SER A N 4
ATOM 5349 C CA . SER A 1 12 ? 9.388 1.416 -2.832 1.00 0.00 218 SER A CA 4
ATOM 5350 C C . SER A 1 12 ? 9.451 2.758 -2.084 1.00 0.00 218 SER A C 4
ATOM 5351 O O . SER A 1 12 ? 9.142 3.795 -2.674 1.00 0.00 218 SER A O 4
ATOM 5359 N N . ILE A 1 13 ? 9.850 2.744 -0.805 1.00 0.00 219 ILE A N 4
ATOM 5360 C CA . ILE A 1 13 ? 9.991 3.892 0.100 1.00 0.00 219 ILE A CA 4
ATOM 5361 C C . ILE A 1 13 ? 10.538 5.146 -0.596 1.00 0.00 219 ILE A C 4
ATOM 5362 O O . ILE A 1 13 ? 9.969 6.228 -0.431 1.00 0.00 219 ILE A O 4
ATOM 5378 N N . PHE A 1 14 ? 11.604 5.005 -1.389 1.00 0.00 220 PHE A N 4
ATOM 5379 C CA . PHE A 1 14 ? 12.284 6.108 -2.064 1.00 0.00 220 PHE A CA 4
ATOM 5380 C C . PHE A 1 14 ? 12.614 5.731 -3.516 1.00 0.00 220 PHE A C 4
ATOM 5381 O O . PHE A 1 14 ? 13.625 6.174 -4.056 1.00 0.00 220 PHE A O 4
ATOM 5398 N N . LYS A 1 15 ? 11.786 4.885 -4.144 1.00 0.00 221 LYS A N 4
ATOM 5399 C CA . LYS A 1 15 ? 12.048 4.268 -5.447 1.00 0.00 221 LYS A CA 4
ATOM 5400 C C . LYS A 1 15 ? 12.602 5.248 -6.480 1.00 0.00 221 LYS A C 4
ATOM 5401 O O . LYS A 1 15 ? 13.696 5.061 -7.012 1.00 0.00 221 LYS A O 4
ATOM 5420 N N . ASP A 1 16 ? 11.837 6.292 -6.759 1.00 0.00 222 ASP A N 4
ATOM 5421 C CA . ASP A 1 16 ? 12.156 7.296 -7.773 1.00 0.00 222 ASP A CA 4
ATOM 5422 C C . ASP A 1 16 ? 12.949 8.452 -7.150 1.00 0.00 222 ASP A C 4
ATOM 5423 O O . ASP A 1 16 ? 12.489 9.597 -7.129 1.00 0.00 222 ASP A O 4
ATOM 5432 N N . LYS A 1 17 ? 14.114 8.157 -6.560 1.00 0.00 223 LYS A N 4
ATOM 5433 C CA . LYS A 1 17 ? 14.968 9.161 -5.918 1.00 0.00 223 LYS A CA 4
ATOM 5434 C C . LYS A 1 17 ? 16.427 8.726 -6.010 1.00 0.00 223 LYS A C 4
ATOM 5435 O O . LYS A 1 17 ? 16.713 7.534 -6.172 1.00 0.00 223 LYS A O 4
ATOM 5454 N N . VAL A 1 18 ? 17.342 9.669 -5.820 1.00 0.00 224 VAL A N 4
ATOM 5455 C CA . VAL A 1 18 ? 18.766 9.415 -5.662 1.00 0.00 224 VAL A CA 4
ATOM 5456 C C . VAL A 1 18 ? 19.304 10.315 -4.546 1.00 0.00 224 VAL A C 4
ATOM 5457 O O . VAL A 1 18 ? 18.724 11.373 -4.282 1.00 0.00 224 VAL A O 4
ATOM 5470 N N . PHE A 1 19 ? 20.397 9.936 -3.875 1.00 0.00 225 PHE A N 4
ATOM 5471 C CA . PHE A 1 19 ? 21.086 10.855 -2.966 1.00 0.00 225 PHE A CA 4
ATOM 5472 C C . PHE A 1 19 ? 22.603 10.741 -3.016 1.00 0.00 225 PHE A C 4
ATOM 5473 O O . PHE A 1 19 ? 23.145 9.738 -3.486 1.00 0.00 225 PHE A O 4
ATOM 5490 N N . LEU A 1 20 ? 23.266 11.762 -2.457 1.00 0.00 226 LEU A N 4
ATOM 5491 C CA . LEU A 1 20 ? 24.713 11.917 -2.390 1.00 0.00 226 LEU A CA 4
ATOM 5492 C C . LEU A 1 20 ? 25.078 12.102 -0.905 1.00 0.00 226 LEU A C 4
ATOM 5493 O O . LEU A 1 20 ? 24.830 13.162 -0.331 1.00 0.00 226 LEU A O 4
ATOM 5509 N N . PHE A 1 21 ? 25.571 11.066 -0.226 1.00 0.00 227 PHE A N 4
ATOM 5510 C CA . PHE A 1 21 ? 25.822 11.113 1.219 1.00 0.00 227 PHE A CA 4
ATOM 5511 C C . PHE A 1 21 ? 27.172 11.790 1.493 1.00 0.00 227 PHE A C 4
ATOM 5512 O O . PHE A 1 21 ? 28.174 11.438 0.865 1.00 0.00 227 PHE A O 4
ATOM 5529 N N . LEU A 1 22 ? 27.221 12.729 2.445 1.00 0.00 228 LEU A N 4
ATOM 5530 C CA . LEU A 1 22 ? 28.445 13.414 2.867 1.00 0.00 228 LEU A CA 4
ATOM 5531 C C . LEU A 1 22 ? 29.299 12.570 3.843 1.00 0.00 228 LEU A C 4
ATOM 5532 O O . LEU A 1 22 ? 30.111 13.118 4.586 1.00 0.00 228 LEU A O 4
ATOM 5548 N N . ASN A 1 23 ? 29.119 11.246 3.894 1.00 0.00 229 ASN A N 4
ATOM 5549 C CA . ASN A 1 23 ? 29.828 10.338 4.800 1.00 0.00 229 ASN A CA 4
ATOM 5550 C C . ASN A 1 23 ? 29.973 8.989 4.104 1.00 0.00 229 ASN A C 4
ATOM 5551 O O . ASN A 1 23 ? 29.053 8.591 3.394 1.00 0.00 229 ASN A O 4
ATOM 5562 N N . ALA A 1 24 ? 31.094 8.285 4.323 1.00 0.00 230 ALA A N 4
ATOM 5563 C CA . ALA A 1 24 ? 31.451 7.050 3.620 1.00 0.00 230 ALA A CA 4
ATOM 5564 C C . ALA A 1 24 ? 31.513 5.808 4.526 1.00 0.00 230 ALA A C 4
ATOM 5565 O O . ALA A 1 24 ? 31.935 4.745 4.068 1.00 0.00 230 ALA A O 4
ATOM 5572 N N . LYS A 1 25 ? 31.108 5.909 5.799 1.00 0.00 231 LYS A N 4
ATOM 5573 C CA . LYS A 1 25 ? 31.162 4.804 6.764 1.00 0.00 231 LYS A CA 4
ATOM 5574 C C . LYS A 1 25 ? 29.750 4.391 7.144 1.00 0.00 231 LYS A C 4
ATOM 5575 O O . LYS A 1 25 ? 29.367 3.262 6.836 1.00 0.00 231 LYS A O 4
ATOM 5594 N N . GLN A 1 26 ? 28.936 5.308 7.677 1.00 0.00 232 GLN A N 4
ATOM 5595 C CA . GLN A 1 26 ? 27.507 5.070 7.872 1.00 0.00 232 GLN A CA 4
ATOM 5596 C C . GLN A 1 26 ? 26.828 4.760 6.535 1.00 0.00 232 GLN A C 4
ATOM 5597 O O . GLN A 1 26 ? 25.809 4.067 6.518 1.00 0.00 232 GLN A O 4
ATOM 5611 N N . TYR A 1 27 ? 27.420 5.204 5.415 1.00 0.00 233 TYR A N 4
ATOM 5612 C CA . TYR A 1 27 ? 27.046 4.827 4.060 1.00 0.00 233 TYR A CA 4
ATOM 5613 C C . TYR A 1 27 ? 26.781 3.333 3.974 1.00 0.00 233 TYR A C 4
ATOM 5614 O O . TYR A 1 27 ? 25.745 2.918 3.470 1.00 0.00 233 TYR A O 4
ATOM 5632 N N . LYS A 1 28 ? 27.673 2.512 4.526 1.00 0.00 234 LYS A N 4
ATOM 5633 C CA . LYS A 1 28 ? 27.618 1.068 4.322 1.00 0.00 234 LYS A CA 4
ATOM 5634 C C . LYS A 1 28 ? 26.408 0.403 4.992 1.00 0.00 234 LYS A C 4
ATOM 5635 O O . LYS A 1 28 ? 26.230 -0.802 4.819 1.00 0.00 234 LYS A O 4
ATOM 5654 N N . LYS A 1 29 ? 25.581 1.139 5.745 1.00 0.00 235 LYS A N 4
ATOM 5655 C CA . LYS A 1 29 ? 24.286 0.655 6.242 1.00 0.00 235 LYS A CA 4
ATOM 5656 C C . LYS A 1 29 ? 23.140 1.521 5.706 1.00 0.00 235 LYS A C 4
ATOM 5657 O O . LYS A 1 29 ? 22.126 0.977 5.270 1.00 0.00 235 LYS A O 4
ATOM 5676 N N . LEU A 1 30 ? 23.300 2.847 5.686 1.00 0.00 236 LEU A N 4
ATOM 5677 C CA . LEU A 1 30 ? 22.262 3.776 5.230 1.00 0.00 236 LEU A CA 4
ATOM 5678 C C . LEU A 1 30 ? 21.956 3.536 3.746 1.00 0.00 236 LEU A C 4
ATOM 5679 O O . LEU A 1 30 ? 20.794 3.411 3.357 1.00 0.00 236 LEU A O 4
ATOM 5695 N N . SER A 1 31 ? 22.998 3.410 2.925 1.00 0.00 237 SER A N 4
ATOM 5696 C CA . SER A 1 31 ? 22.890 3.171 1.497 1.00 0.00 237 SER A CA 4
ATOM 5697 C C . SER A 1 31 ? 22.177 1.853 1.171 1.00 0.00 237 SER A C 4
ATOM 5698 O O . SER A 1 31 ? 21.165 1.918 0.471 1.00 0.00 237 SER A O 4
ATOM 5706 N N . PRO A 1 32 ? 22.589 0.669 1.675 1.00 0.00 238 PRO A N 4
ATOM 5707 C CA . PRO A 1 32 ? 21.860 -0.560 1.386 1.00 0.00 238 PRO A CA 4
ATOM 5708 C C . PRO A 1 32 ? 20.440 -0.522 1.956 1.00 0.00 238 PRO A C 4
ATOM 5709 O O . PRO A 1 32 ? 19.533 -1.016 1.292 1.00 0.00 238 PRO A O 4
ATOM 5720 N N . ALA A 1 33 ? 20.212 0.095 3.126 1.00 0.00 239 ALA A N 4
ATOM 5721 C CA . ALA A 1 33 ? 18.859 0.219 3.667 1.00 0.00 239 ALA A CA 4
ATOM 5722 C C . ALA A 1 33 ? 17.931 0.963 2.692 1.00 0.00 239 ALA A C 4
ATOM 5723 O O . ALA A 1 33 ? 16.843 0.472 2.374 1.00 0.00 239 ALA A O 4
ATOM 5730 N N . VAL A 1 34 ? 18.349 2.118 2.170 1.00 0.00 240 VAL A N 4
ATOM 5731 C CA . VAL A 1 34 ? 17.521 2.867 1.226 1.00 0.00 240 VAL A CA 4
ATOM 5732 C C . VAL A 1 34 ? 17.518 2.202 -0.156 1.00 0.00 240 VAL A C 4
ATOM 5733 O O . VAL A 1 34 ? 16.533 2.340 -0.876 1.00 0.00 240 VAL A O 4
ATOM 5746 N N . LEU A 1 35 ? 18.537 1.416 -0.518 1.00 0.00 241 LEU A N 4
ATOM 5747 C CA . LEU A 1 35 ? 18.510 0.615 -1.738 1.00 0.00 241 LEU A CA 4
ATOM 5748 C C . LEU A 1 35 ? 17.437 -0.470 -1.640 1.00 0.00 241 LEU A C 4
ATOM 5749 O O . LEU A 1 35 ? 16.692 -0.675 -2.599 1.00 0.00 241 LEU A O 4
ATOM 5765 N N . PHE A 1 36 ? 17.303 -1.129 -0.485 1.00 0.00 242 PHE A N 4
ATOM 5766 C CA . PHE A 1 36 ? 16.183 -2.025 -0.206 1.00 0.00 242 PHE A CA 4
ATOM 5767 C C . PHE A 1 36 ? 14.865 -1.234 -0.190 1.00 0.00 242 PHE A C 4
ATOM 5768 O O . PHE A 1 36 ? 13.826 -1.754 -0.601 1.00 0.00 242 PHE A O 4
ATOM 5785 N N . GLY A 1 37 ? 14.920 0.038 0.215 1.00 0.00 243 GLY A N 4
ATOM 5786 C CA . GLY A 1 37 ? 13.835 1.008 0.102 1.00 0.00 243 GLY A CA 4
ATOM 5787 C C . GLY A 1 37 ? 13.573 1.469 -1.340 1.00 0.00 243 GLY A C 4
ATOM 5788 O O . GLY A 1 37 ? 12.666 2.269 -1.567 1.00 0.00 243 GLY A O 4
ATOM 5792 N N . GLY A 1 38 ? 14.369 1.022 -2.314 1.00 0.00 244 GLY A N 4
ATOM 5793 C CA . GLY A 1 38 ? 14.173 1.259 -3.733 1.00 0.00 244 GLY A CA 4
ATOM 5794 C C . GLY A 1 38 ? 15.010 2.414 -4.292 1.00 0.00 244 GLY A C 4
ATOM 5795 O O . GLY A 1 38 ? 15.135 2.508 -5.515 1.00 0.00 244 GLY A O 4
ATOM 5799 N N . GLY A 1 39 ? 15.560 3.294 -3.448 1.00 0.00 245 GLY A N 4
ATOM 5800 C CA . GLY A 1 39 ? 16.196 4.530 -3.895 1.00 0.00 245 GLY A CA 4
ATOM 5801 C C . GLY A 1 39 ? 17.661 4.337 -4.270 1.00 0.00 245 GLY A C 4
ATOM 5802 O O . GLY A 1 39 ? 18.302 3.374 -3.843 1.00 0.00 245 GLY A O 4
ATOM 5806 N N . LYS A 1 40 ? 18.204 5.254 -5.077 1.00 0.00 246 LYS A N 4
ATOM 5807 C CA . LYS A 1 40 ? 19.593 5.200 -5.534 1.00 0.00 246 LYS A CA 4
ATOM 5808 C C . LYS A 1 40 ? 20.483 5.970 -4.563 1.00 0.00 246 LYS A C 4
ATOM 5809 O O . LYS A 1 40 ? 20.093 6.995 -3.996 1.00 0.00 246 LYS A O 4
ATOM 5828 N N . THR A 1 41 ? 21.715 5.506 -4.416 1.00 0.00 247 THR A N 4
ATOM 5829 C CA . THR A 1 41 ? 22.619 5.968 -3.377 1.00 0.00 247 THR A CA 4
ATOM 5830 C C . THR A 1 41 ? 24.013 6.165 -3.977 1.00 0.00 247 THR A C 4
ATOM 5831 O O . THR A 1 41 ? 24.510 5.308 -4.716 1.00 0.00 247 THR A O 4
ATOM 5842 N N . ASP A 1 42 ? 24.640 7.301 -3.679 1.00 0.00 248 ASP A N 4
ATOM 5843 C CA . ASP A 1 42 ? 25.991 7.668 -4.098 1.00 0.00 248 ASP A CA 4
ATOM 5844 C C . ASP A 1 42 ? 26.605 8.550 -3.003 1.00 0.00 248 ASP A C 4
ATOM 5845 O O . ASP A 1 42 ? 25.940 8.873 -2.011 1.00 0.00 248 ASP A O 4
ATOM 5854 N N . LEU A 1 43 ? 27.872 8.934 -3.140 1.00 0.00 249 LEU A N 4
ATOM 5855 C CA . LEU A 1 43 ? 28.609 9.768 -2.193 1.00 0.00 249 LEU A CA 4
ATOM 5856 C C . LEU A 1 43 ? 28.741 11.195 -2.725 1.00 0.00 249 LEU A C 4
ATOM 5857 O O . LEU A 1 43 ? 28.624 11.441 -3.929 1.00 0.00 249 LEU A O 4
ATOM 5873 N N . LEU A 1 44 ? 29.049 12.124 -1.819 1.00 0.00 250 LEU A N 4
ATOM 5874 C CA . LEU A 1 44 ? 29.442 13.496 -2.109 1.00 0.00 250 LEU A CA 4
ATOM 5875 C C . LEU A 1 44 ? 30.749 13.686 -1.351 1.00 0.00 250 LEU A C 4
ATOM 5876 O O . LEU A 1 44 ? 30.733 13.795 -0.126 1.00 0.00 250 LEU A O 4
ATOM 5892 N N . MET A 1 45 ? 31.874 13.708 -2.067 1.00 0.00 251 MET A N 4
ATOM 5893 C CA . MET A 1 45 ? 33.173 14.079 -1.523 1.00 0.00 251 MET A CA 4
ATOM 5894 C C . MET A 1 45 ? 33.926 14.848 -2.604 1.00 0.00 251 MET A C 4
ATOM 5895 O O . MET A 1 45 ? 34.617 14.269 -3.443 1.00 0.00 251 MET A O 4
ATOM 5909 N N . GLY A 1 46 ? 33.733 16.166 -2.604 1.00 0.00 252 GLY A N 4
ATOM 5910 C CA . GLY A 1 46 ? 34.493 17.092 -3.438 1.00 0.00 252 GLY A CA 4
ATOM 5911 C C . GLY A 1 46 ? 33.957 17.230 -4.866 1.00 0.00 252 GLY A C 4
ATOM 5912 O O . GLY A 1 46 ? 34.618 17.847 -5.701 1.00 0.00 252 GLY A O 4
ATOM 5916 N N . GLU A 1 47 ? 32.769 16.690 -5.164 1.00 0.00 253 GLU A N 4
ATOM 5917 C CA . GLU A 1 47 ? 32.157 16.746 -6.500 1.00 0.00 253 GLU A CA 4
ATOM 5918 C C . GLU A 1 47 ? 31.028 17.794 -6.547 1.00 0.00 253 GLU A C 4
ATOM 5919 O O . GLU A 1 47 ? 30.427 18.035 -7.593 1.00 0.00 253 GLU A O 4
ATOM 5931 N N . LEU A 1 48 ? 30.801 18.506 -5.433 1.00 0.00 254 LEU A N 4
ATOM 5932 C CA . LEU A 1 48 ? 29.895 19.658 -5.318 1.00 0.00 254 LEU A CA 4
ATOM 5933 C C . LEU A 1 48 ? 30.342 20.863 -6.170 1.00 0.00 254 LEU A C 4
ATOM 5934 O O . LEU A 1 48 ? 29.728 21.930 -6.143 1.00 0.00 254 LEU A O 4
ATOM 5950 N N . LYS A 1 49 ? 31.436 20.707 -6.921 1.00 0.00 255 LYS A N 4
ATOM 5951 C CA . LYS A 1 49 ? 31.872 21.641 -7.953 1.00 0.00 255 LYS A CA 4
ATOM 5952 C C . LYS A 1 49 ? 30.718 21.854 -8.937 1.00 0.00 255 LYS A C 4
ATOM 5953 O O . LYS A 1 49 ? 30.459 22.985 -9.349 1.00 0.00 255 LYS A O 4
ATOM 5972 N N . ASP A 1 50 ? 30.012 20.776 -9.295 1.00 0.00 256 ASP A N 4
ATOM 5973 C CA . ASP A 1 50 ? 28.762 20.845 -10.049 1.00 0.00 256 ASP A CA 4
ATOM 5974 C C . ASP A 1 50 ? 27.622 21.227 -9.105 1.00 0.00 256 ASP A C 4
ATOM 5975 O O . ASP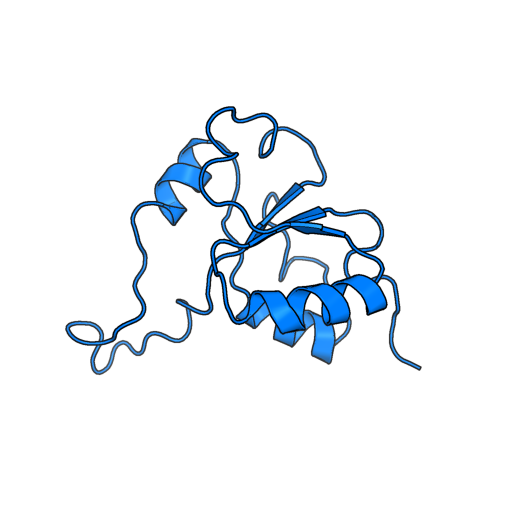 A 1 50 ? 27.617 20.818 -7.943 1.00 0.00 256 ASP A O 4
ATOM 5984 N N . ALA A 1 51 ? 26.641 21.985 -9.608 1.00 0.00 257 ALA A N 4
ATOM 5985 C CA . ALA A 1 51 ? 25.469 22.409 -8.848 1.00 0.00 257 ALA A CA 4
ATOM 5986 C C . ALA A 1 51 ? 24.154 22.034 -9.539 1.00 0.00 257 ALA A C 4
ATOM 5987 O O . ALA A 1 51 ? 23.087 22.190 -8.942 1.00 0.00 257 ALA A O 4
ATOM 5994 N N . SER A 1 52 ? 24.196 21.515 -10.768 1.00 0.00 258 SER A N 4
ATOM 5995 C CA . SER A 1 52 ? 23.010 21.051 -11.471 1.00 0.00 258 SER A CA 4
ATOM 5996 C C . SER A 1 52 ? 22.400 19.866 -10.720 1.00 0.00 258 SER A C 4
ATOM 5997 O O . SER A 1 52 ? 21.177 19.755 -10.660 1.00 0.00 258 SER A O 4
ATOM 6005 N N . VAL A 1 53 ? 23.221 19.040 -10.055 1.00 0.00 259 VAL A N 4
ATOM 6006 C CA . VAL A 1 53 ? 22.734 17.945 -9.223 1.00 0.00 259 VAL A CA 4
ATOM 6007 C C . VAL A 1 53 ? 21.776 18.397 -8.104 1.00 0.00 259 VAL A C 4
ATOM 6008 O O . VAL A 1 53 ? 20.987 17.584 -7.620 1.00 0.00 259 VAL A O 4
ATOM 6021 N N . LEU A 1 54 ? 21.807 19.671 -7.703 1.00 0.00 260 LEU A N 4
ATOM 6022 C CA . LEU A 1 54 ? 20.965 20.204 -6.629 1.00 0.00 260 LEU A CA 4
ATOM 6023 C C . LEU A 1 54 ? 19.716 20.875 -7.196 1.00 0.00 260 LEU A C 4
ATOM 6024 O O . LEU A 1 54 ? 18.724 21.024 -6.482 1.00 0.00 260 LEU A O 4
ATOM 6040 N N . ASP A 1 55 ? 19.730 21.236 -8.481 1.00 0.00 261 ASP A N 4
ATOM 6041 C CA . ASP A 1 55 ? 18.530 21.678 -9.200 1.00 0.00 261 ASP A CA 4
ATOM 6042 C C . ASP A 1 55 ? 17.598 20.494 -9.507 1.00 0.00 261 ASP A C 4
ATOM 6043 O O . ASP A 1 55 ? 16.386 20.681 -9.630 1.00 0.00 261 ASP A O 4
ATOM 6052 N N . ASN A 1 56 ? 18.160 19.280 -9.600 1.00 0.00 262 ASN A N 4
ATOM 6053 C CA . ASN A 1 56 ? 17.458 18.044 -9.973 1.00 0.00 262 ASN A CA 4
ATOM 6054 C C . ASN A 1 56 ? 16.151 17.870 -9.186 1.00 0.00 262 ASN A C 4
ATOM 6055 O O . ASN A 1 56 ? 16.136 18.125 -7.976 1.00 0.00 262 ASN A O 4
ATOM 6066 N N . PRO A 1 57 ? 15.081 17.335 -9.802 1.00 0.00 263 PRO A N 4
ATOM 6067 C CA . PRO A 1 57 ? 13.777 17.181 -9.160 1.00 0.00 263 PRO A CA 4
ATOM 6068 C C . PRO A 1 57 ? 13.710 16.038 -8.133 1.00 0.00 263 PRO A C 4
ATOM 6069 O O . PRO A 1 57 ? 12.705 15.941 -7.422 1.00 0.00 263 PRO A O 4
ATOM 6080 N N . ALA A 1 58 ? 14.736 15.179 -8.032 1.00 0.00 264 ALA A N 4
ATOM 6081 C CA . ALA A 1 58 ? 14.677 13.936 -7.257 1.00 0.00 264 ALA A CA 4
ATOM 6082 C C . ALA A 1 58 ? 16.010 13.547 -6.599 1.00 0.00 264 ALA A C 4
ATOM 6083 O O . ALA A 1 58 ? 16.221 12.373 -6.286 1.00 0.00 264 ALA A O 4
ATOM 6090 N N . THR A 1 59 ? 16.920 14.502 -6.413 1.00 0.00 265 THR A N 4
ATOM 6091 C CA . THR A 1 59 ? 18.197 14.260 -5.740 1.00 0.00 265 THR A CA 4
ATOM 6092 C C . THR A 1 59 ? 18.132 14.813 -4.313 1.00 0.00 265 THR A C 4
ATOM 6093 O O . THR A 1 59 ? 17.279 15.651 -4.005 1.00 0.00 265 THR A O 4
ATOM 6104 N N . CYS A 1 60 ? 19.037 14.342 -3.450 1.00 0.00 266 CYS A N 4
ATOM 6105 C CA . CYS A 1 60 ? 19.209 14.753 -2.065 1.00 0.00 266 CYS A CA 4
ATOM 6106 C C . CYS A 1 60 ? 20.699 14.759 -1.752 1.00 0.00 266 CYS A C 4
ATOM 6107 O O . CYS A 1 60 ? 21.482 14.099 -2.438 1.00 0.00 266 CYS A O 4
ATOM 6115 N N . VAL A 1 61 ? 21.074 15.402 -0.653 1.00 0.00 267 VAL A N 4
ATOM 6116 C CA . VAL A 1 61 ? 22.408 15.318 -0.086 1.00 0.00 267 VAL A CA 4
ATOM 6117 C C . VAL A 1 61 ? 22.179 14.995 1.383 1.00 0.00 267 VAL A C 4
ATOM 6118 O O . VAL A 1 61 ? 21.306 15.592 2.018 1.00 0.00 267 VAL A O 4
ATOM 6131 N N . ILE A 1 62 ? 22.917 14.020 1.904 1.00 0.00 268 ILE A N 4
ATOM 6132 C CA . ILE A 1 62 ? 22.647 13.465 3.224 1.00 0.00 268 ILE A CA 4
ATOM 6133 C C . ILE A 1 62 ? 23.668 14.059 4.187 1.00 0.00 268 ILE A C 4
ATOM 6134 O O . ILE A 1 62 ? 24.881 13.872 4.009 1.00 0.00 268 ILE A O 4
ATOM 6150 N N . ASP A 1 63 ? 23.152 14.812 5.161 1.00 0.00 269 ASP A N 4
ATOM 6151 C CA . ASP A 1 63 ? 23.889 15.354 6.296 1.00 0.00 269 ASP A CA 4
ATOM 6152 C C . ASP A 1 63 ? 24.206 14.217 7.278 1.00 0.00 269 ASP A C 4
ATOM 6153 O O . ASP A 1 63 ? 23.495 13.208 7.353 1.00 0.00 269 ASP A O 4
ATOM 6162 N N . VAL A 1 64 ? 25.272 14.386 8.050 1.00 0.00 270 VAL A N 4
ATOM 6163 C CA . VAL A 1 64 ? 25.871 13.359 8.890 1.00 0.00 270 VAL A CA 4
ATOM 6164 C C . VAL A 1 64 ? 25.391 13.567 10.333 1.00 0.00 270 VAL A C 4
ATOM 6165 O O . VAL A 1 64 ? 25.323 14.702 10.813 1.00 0.00 270 VAL A O 4
ATOM 6178 N N . ALA A 1 65 ? 25.084 12.477 11.040 1.00 0.00 271 ALA A N 4
ATOM 6179 C CA . ALA A 1 65 ? 24.659 12.489 12.439 1.00 0.00 271 ALA A CA 4
ATOM 6180 C C . ALA A 1 65 ? 25.867 12.672 13.378 1.00 0.00 271 ALA A C 4
ATOM 6181 O O . ALA A 1 65 ? 26.150 11.816 14.225 1.00 0.00 271 ALA A O 4
ATOM 6188 N N . MET A 1 66 ? 26.621 13.759 13.190 1.00 0.00 272 MET A N 4
ATOM 6189 C CA . MET A 1 66 ? 27.751 14.125 14.038 1.00 0.00 272 MET A CA 4
ATOM 6190 C C . MET A 1 66 ? 27.283 14.370 15.479 1.00 0.00 272 MET A C 4
ATOM 6191 O O . MET A 1 66 ? 26.139 14.781 15.711 1.00 0.00 272 MET A O 4
ATOM 6205 N N . THR A 1 67 ? 28.177 14.148 16.439 1.00 0.00 273 THR A N 4
ATOM 6206 C CA . THR A 1 67 ? 27.950 14.393 17.859 1.00 0.00 273 THR A CA 4
ATOM 6207 C C . THR A 1 67 ? 27.667 15.889 18.096 1.00 0.00 273 THR A C 4
ATOM 6208 O O . THR A 1 67 ? 28.209 16.753 17.397 1.00 0.00 273 THR A O 4
ATOM 6219 N N . GLU A 1 68 ? 26.830 16.203 19.089 1.00 0.00 274 GLU A N 4
ATOM 6220 C CA . GLU A 1 68 ? 26.621 17.569 19.566 1.00 0.00 274 GLU A CA 4
ATOM 6221 C C . GLU A 1 68 ? 27.907 18.125 20.206 1.00 0.00 274 GLU A C 4
ATOM 6222 O O . GLU A 1 68 ? 28.781 17.364 20.638 1.00 0.00 274 GLU A O 4
ATOM 6234 N N . SER A 1 69 ? 28.016 19.453 20.287 1.00 0.00 275 SER A N 4
ATOM 6235 C CA . SER A 1 69 ? 29.141 20.150 20.904 1.00 0.00 275 SER A CA 4
ATOM 6236 C C . SER A 1 69 ? 29.248 19.802 22.397 1.00 0.00 275 SER A C 4
ATOM 6237 O O . SER A 1 69 ? 28.235 19.569 23.069 1.00 0.00 275 SER A O 4
ATOM 6245 N N . GLN A 1 70 ? 30.474 19.793 22.927 1.00 0.00 276 GLN A N 4
ATOM 6246 C CA . GLN A 1 70 ? 30.749 19.509 24.334 1.00 0.00 276 GLN A CA 4
ATOM 6247 C C . GLN A 1 70 ? 30.254 20.660 25.224 1.00 0.00 276 GLN A C 4
ATOM 6248 O O . GLN A 1 70 ? 29.863 20.429 26.372 1.00 0.00 276 GLN A O 4
ATOM 6262 N N . LEU A 1 71 ? 30.240 21.888 24.694 1.00 0.00 277 LEU A N 4
ATOM 6263 C CA . LEU A 1 71 ? 29.774 23.104 25.353 1.00 0.00 277 LEU A CA 4
ATOM 6264 C C . LEU A 1 71 ? 29.191 24.057 24.303 1.00 0.00 277 LEU A C 4
ATOM 6265 O O . LEU A 1 71 ? 29.307 23.797 23.104 1.00 0.00 277 LEU A O 4
ATOM 6281 N N . SER A 1 72 ? 28.562 25.146 24.746 1.00 0.00 278 SER A N 4
ATOM 6282 C CA . SER A 1 72 ? 27.852 26.082 23.874 1.00 0.00 278 SER A CA 4
ATOM 6283 C C . SER A 1 72 ? 28.791 26.883 22.954 1.00 0.00 278 SER A C 4
ATOM 6284 O O . SER A 1 72 ? 28.359 27.365 21.904 1.00 0.00 278 SER A O 4
ATOM 6292 N N . GLU A 1 73 ? 30.057 27.047 23.343 1.00 0.00 279 GLU A N 4
ATOM 6293 C CA . GLU A 1 73 ? 31.067 27.766 22.569 1.00 0.00 279 GLU A CA 4
ATOM 6294 C C . GLU A 1 73 ? 31.489 26.940 21.345 1.00 0.00 279 GLU A C 4
ATOM 6295 O O . GLU A 1 73 ? 31.326 25.715 21.315 1.00 0.00 279 GLU A O 4
ATOM 6307 N N . SER A 1 74 ? 32.081 27.602 20.348 1.00 0.00 280 SER A N 4
ATOM 6308 C CA . SER A 1 74 ? 32.730 26.951 19.212 1.00 0.00 280 SER A CA 4
ATOM 6309 C C . SER A 1 74 ? 33.891 26.062 19.690 1.00 0.00 280 SER A C 4
ATOM 6310 O O . SER A 1 74 ? 34.459 26.294 20.763 1.00 0.00 280 SER A O 4
ATOM 6318 N N . GLN A 1 75 ? 34.277 25.074 18.878 1.00 0.00 281 GLN A N 4
ATOM 6319 C CA . GLN A 1 75 ? 35.367 24.147 19.171 1.00 0.00 281 GLN A CA 4
ATOM 6320 C C . GLN A 1 75 ? 36.163 23.888 17.890 1.00 0.00 281 GLN A C 4
ATOM 6321 O O . GLN A 1 75 ? 35.602 23.860 16.791 1.00 0.00 281 GLN A O 4
ATOM 6335 N N . SER A 1 76 ? 37.465 23.644 18.042 1.00 0.00 282 SER A N 4
ATOM 6336 C CA . SER A 1 76 ? 38.389 23.317 16.953 1.00 0.00 282 SER A CA 4
ATOM 6337 C C . SER A 1 76 ? 38.311 21.832 16.542 1.00 0.00 282 SER A C 4
ATOM 6338 O O . SER A 1 76 ? 39.187 21.335 15.829 1.00 0.00 282 SER A O 4
ATOM 6346 N N . THR A 1 77 ? 37.299 21.096 17.011 1.00 0.00 283 THR A N 4
ATOM 6347 C CA . THR A 1 77 ? 37.108 19.665 16.786 1.00 0.00 283 THR A CA 4
ATOM 6348 C C . THR A 1 77 ? 36.835 19.322 15.311 1.00 0.00 283 THR A C 4
ATOM 6349 O O . THR A 1 77 ? 36.958 18.159 14.916 1.00 0.00 283 THR A O 4
ATOM 6360 N N . GLN A 1 78 ? 36.503 20.317 14.485 1.00 0.00 284 GLN A N 4
ATOM 6361 C CA . GLN A 1 78 ? 36.258 20.193 13.053 1.00 0.00 284 GLN A CA 4
ATOM 6362 C C . GLN A 1 78 ? 36.877 21.415 12.348 1.00 0.00 284 GLN A C 4
ATOM 6363 O O . GLN A 1 78 ? 36.943 22.493 12.953 1.00 0.00 284 GLN A O 4
ATOM 6377 N N . PRO A 1 79 ? 37.352 21.274 11.096 1.00 0.00 285 PRO A N 4
ATOM 6378 C CA . PRO A 1 79 ? 38.144 22.306 10.433 1.00 0.00 285 PRO A CA 4
ATOM 6379 C C . PRO A 1 79 ? 37.326 23.531 10.003 1.00 0.00 285 PRO A C 4
ATOM 6380 O O . PRO A 1 79 ? 37.888 24.625 9.906 1.00 0.00 285 PRO A O 4
ATOM 6391 N N . TRP A 1 80 ? 36.021 23.369 9.762 1.00 0.00 286 TRP A N 4
ATOM 6392 C CA . TRP A 1 80 ? 35.131 24.410 9.251 1.00 0.00 286 TRP A CA 4
ATOM 6393 C C . TRP A 1 80 ? 33.772 24.296 9.942 1.00 0.00 286 TRP A C 4
ATOM 6394 O O . TRP A 1 80 ? 33.478 23.283 10.586 1.00 0.00 286 TRP A O 4
ATOM 6415 N N . ILE A 1 81 ? 32.922 25.314 9.792 1.00 0.00 287 ILE A N 4
ATOM 6416 C CA . ILE A 1 81 ? 31.643 25.475 10.492 1.00 0.00 287 ILE A CA 4
ATOM 6417 C C . ILE A 1 81 ? 30.510 24.618 9.881 1.00 0.00 287 ILE A C 4
ATOM 6418 O O . ILE A 1 81 ? 29.346 25.021 9.875 1.00 0.00 287 ILE A O 4
ATOM 6434 N N . THR A 1 82 ? 30.844 23.436 9.351 1.00 0.00 288 THR A N 4
ATOM 6435 C CA . THR A 1 82 ? 29.920 22.557 8.630 1.00 0.00 288 THR A CA 4
ATOM 6436 C C . THR A 1 82 ? 29.320 23.271 7.398 1.00 0.00 288 THR A C 4
ATOM 6437 O O . THR A 1 82 ? 28.163 23.058 7.023 1.00 0.00 288 THR A O 4
ATOM 6448 N N . SER A 1 83 ? 30.124 24.144 6.781 1.00 0.00 289 SER A N 4
ATOM 6449 C CA . SER A 1 83 ? 29.740 25.090 5.739 1.00 0.00 289 SER A CA 4
ATOM 6450 C C . SER A 1 83 ? 29.030 24.454 4.536 1.00 0.00 289 SER A C 4
ATOM 6451 O O . SER A 1 83 ? 28.246 25.124 3.863 1.00 0.00 289 SER A O 4
ATOM 6459 N N . THR A 1 84 ? 29.275 23.171 4.263 1.00 0.00 290 THR A N 4
ATOM 6460 C CA . THR A 1 84 ? 28.705 22.435 3.143 1.00 0.00 290 THR A CA 4
ATOM 6461 C C . THR A 1 84 ? 27.168 22.482 3.149 1.00 0.00 290 THR A C 4
ATOM 6462 O O . THR A 1 84 ? 26.566 22.562 2.082 1.00 0.00 290 THR A O 4
ATOM 6473 N N . LEU A 1 85 ? 26.533 22.479 4.326 1.00 0.00 291 LEU A N 4
ATOM 6474 C CA . LEU A 1 85 ? 25.075 22.516 4.505 1.00 0.00 291 LEU A CA 4
ATOM 6475 C C . LEU A 1 85 ? 24.535 23.827 3.913 1.00 0.00 291 LEU A C 4
ATOM 6476 O O . LEU A 1 85 ? 23.602 23.827 3.106 1.00 0.00 291 LEU A O 4
ATOM 6492 N N . ASP A 1 86 ? 25.159 24.950 4.284 1.00 0.00 292 ASP A N 4
ATOM 6493 C CA . ASP A 1 86 ? 24.768 26.289 3.837 1.00 0.00 292 ASP A CA 4
ATOM 6494 C C . ASP A 1 86 ? 25.102 26.497 2.357 1.00 0.00 292 ASP A C 4
ATOM 6495 O O . ASP A 1 86 ? 24.332 27.121 1.623 1.00 0.00 292 ASP A O 4
ATOM 6504 N N . LEU A 1 87 ? 26.209 25.922 1.887 1.00 0.00 293 LEU A N 4
ATOM 6505 C CA . LEU A 1 87 ? 26.580 25.932 0.477 1.00 0.00 293 LEU A CA 4
ATOM 6506 C C . LEU A 1 87 ? 25.534 25.175 -0.352 1.00 0.00 293 LEU A C 4
ATOM 6507 O O . LEU A 1 87 ? 25.162 25.627 -1.434 1.00 0.00 293 LEU A O 4
ATOM 6523 N N . LEU A 1 88 ? 25.019 24.056 0.163 1.00 0.00 294 LEU A N 4
ATOM 6524 C CA . LEU A 1 88 ? 23.973 23.272 -0.481 1.00 0.00 294 LEU A CA 4
ATOM 6525 C C . LEU A 1 88 ? 22.673 24.066 -0.553 1.00 0.00 294 LEU A C 4
ATOM 6526 O O . LEU A 1 88 ? 22.040 24.117 -1.611 1.00 0.00 294 LEU A O 4
ATOM 6542 N N . GLN A 1 89 ? 22.307 24.734 0.545 1.00 0.00 295 GLN A N 4
ATOM 6543 C CA . GLN A 1 89 ? 21.154 25.628 0.575 1.00 0.00 295 GLN A CA 4
ATOM 6544 C C . GLN A 1 89 ? 21.299 26.752 -0.451 1.00 0.00 295 GLN A C 4
ATOM 6545 O O . GLN A 1 89 ? 20.322 27.100 -1.117 1.00 0.00 295 GLN A O 4
ATOM 6559 N N . SER A 1 90 ? 22.508 27.293 -0.617 1.00 0.00 296 SER A N 4
ATOM 6560 C CA . SER A 1 90 ? 22.762 28.347 -1.583 1.00 0.00 296 SER A CA 4
ATOM 6561 C C . SER A 1 90 ? 22.672 27.823 -3.024 1.00 0.00 296 SER A C 4
ATOM 6562 O O . SER A 1 90 ? 22.148 28.520 -3.895 1.00 0.00 296 SER A O 4
ATOM 6570 N N . LYS A 1 91 ? 23.159 26.603 -3.289 1.00 0.00 297 LYS A N 4
ATOM 6571 C CA . LYS A 1 91 ? 23.081 25.986 -4.613 1.00 0.00 297 LYS A CA 4
ATOM 6572 C C . LYS A 1 91 ? 21.626 25.693 -4.972 1.00 0.00 297 LYS A C 4
ATOM 6573 O O . LYS A 1 91 ? 21.228 26.012 -6.097 1.00 0.00 297 LYS A O 4
ATOM 6592 N N . GLY A 1 92 ? 20.821 25.140 -4.054 1.00 0.00 298 GLY A N 4
ATOM 6593 C CA . GLY A 1 92 ? 19.374 25.064 -4.260 1.00 0.00 298 GLY A CA 4
ATOM 6594 C C . GLY A 1 92 ? 18.624 23.970 -3.506 1.00 0.00 298 GLY A C 4
ATOM 6595 O O . GLY A 1 92 ? 17.483 23.693 -3.887 1.00 0.00 298 GLY A O 4
ATOM 6599 N N . LEU A 1 93 ? 19.204 23.319 -2.487 1.00 0.00 299 LEU A N 4
ATOM 6600 C CA . LEU A 1 93 ? 18.596 22.119 -1.898 1.00 0.00 299 LEU A CA 4
ATOM 6601 C C . LEU A 1 93 ? 18.936 21.996 -0.409 1.00 0.00 299 LEU A C 4
ATOM 6602 O O . LEU A 1 93 ? 19.912 22.581 0.065 1.00 0.00 299 LEU A O 4
ATOM 6618 N N . ARG A 1 94 ? 18.121 21.272 0.358 1.00 0.00 300 ARG A N 4
ATOM 6619 C CA . ARG A 1 94 ? 18.364 20.986 1.779 1.00 0.00 300 ARG A CA 4
ATOM 6620 C C . ARG A 1 94 ? 19.296 19.782 1.897 1.00 0.00 300 ARG A C 4
ATOM 6621 O O . ARG A 1 94 ? 19.242 18.862 1.076 1.00 0.00 300 ARG A O 4
ATOM 6642 N N . THR A 1 95 ? 20.106 19.767 2.950 1.00 0.00 301 THR A N 4
ATOM 6643 C CA . THR A 1 95 ? 20.890 18.606 3.346 1.00 0.00 301 THR A CA 4
ATOM 6644 C C . THR A 1 95 ? 20.067 17.912 4.426 1.00 0.00 301 THR A C 4
ATOM 6645 O O . THR A 1 95 ? 19.698 18.551 5.417 1.00 0.00 301 THR A O 4
ATOM 6656 N N . ILE A 1 96 ? 19.733 16.637 4.235 1.00 0.00 302 ILE A N 4
ATOM 6657 C CA . ILE A 1 96 ? 18.790 15.941 5.106 1.00 0.00 302 ILE A CA 4
ATOM 6658 C C . ILE A 1 96 ? 19.578 14.957 5.988 1.00 0.00 302 ILE A C 4
ATOM 6659 O O . ILE A 1 96 ? 20.376 14.196 5.446 1.00 0.00 302 ILE A O 4
ATOM 6675 N N . PRO A 1 97 ? 19.453 14.981 7.327 1.00 0.00 303 PRO A N 4
ATOM 6676 C CA . PRO A 1 97 ? 20.201 14.076 8.195 1.00 0.00 303 PRO A CA 4
ATOM 6677 C C . PRO A 1 97 ? 19.924 12.604 7.884 1.00 0.00 303 PRO A C 4
ATOM 6678 O O . PRO A 1 97 ? 18.776 12.206 7.673 1.00 0.00 303 PRO A O 4
ATOM 6689 N N . GLU A 1 98 ? 20.969 11.777 7.972 1.00 0.00 304 GLU A N 4
ATOM 6690 C CA . GLU A 1 98 ? 20.862 10.320 7.923 1.00 0.00 304 GLU A CA 4
ATOM 6691 C C . GLU A 1 98 ? 19.857 9.790 8.963 1.00 0.00 304 GLU A C 4
ATOM 6692 O O . GLU A 1 98 ? 19.153 8.812 8.712 1.00 0.00 304 GLU A O 4
ATOM 6704 N N . ALA A 1 99 ? 19.757 10.456 10.122 1.00 0.00 305 ALA A N 4
ATOM 6705 C CA . ALA A 1 99 ? 18.867 10.058 11.207 1.00 0.00 305 ALA A CA 4
ATOM 6706 C C . ALA A 1 99 ? 17.394 10.267 10.831 1.00 0.00 305 ALA A C 4
ATOM 6707 O O . ALA A 1 99 ? 16.546 9.449 11.198 1.00 0.00 305 ALA A O 4
ATOM 6714 N N . GLU A 1 100 ? 17.088 11.339 10.092 1.00 0.00 306 GLU A N 4
ATOM 6715 C CA . GLU A 1 100 ? 15.724 11.630 9.658 1.00 0.00 306 GLU A CA 4
ATOM 6716 C C . GLU A 1 100 ? 15.307 10.590 8.616 1.00 0.00 306 GLU A C 4
ATOM 6717 O O . GLU A 1 100 ? 14.173 10.112 8.665 1.00 0.00 306 GLU A O 4
ATOM 6729 N N . ILE A 1 101 ? 16.230 10.192 7.725 1.00 0.00 307 ILE A N 4
ATOM 6730 C CA . ILE A 1 101 ? 16.006 9.071 6.815 1.00 0.00 307 ILE A CA 4
ATOM 6731 C C . ILE A 1 101 ? 15.664 7.830 7.633 1.00 0.00 307 ILE A C 4
ATOM 6732 O O . ILE A 1 101 ? 14.619 7.239 7.380 1.00 0.00 307 ILE A O 4
ATOM 6748 N N . GLY A 1 102 ? 16.486 7.440 8.612 1.00 0.00 308 GLY A N 4
ATOM 6749 C CA . GLY A 1 102 ? 16.250 6.197 9.337 1.00 0.00 308 GLY A CA 4
ATOM 6750 C C . GLY A 1 102 ? 14.889 6.187 10.030 1.00 0.00 308 GLY A C 4
ATOM 6751 O O . GLY A 1 102 ? 14.137 5.226 9.871 1.00 0.00 308 GLY A O 4
ATOM 6755 N N . LEU A 1 103 ? 14.527 7.262 10.739 1.00 0.00 309 LEU A N 4
ATOM 6756 C CA . LEU A 1 103 ? 13.235 7.359 11.416 1.00 0.00 309 LEU A CA 4
ATOM 6757 C C . LEU A 1 103 ? 12.098 7.233 10.399 1.00 0.00 309 LEU A C 4
ATOM 6758 O O . LEU A 1 103 ? 11.166 6.457 10.603 1.00 0.00 309 LEU A O 4
ATOM 6774 N N . ALA A 1 104 ? 12.180 7.952 9.281 1.00 0.00 310 ALA A N 4
ATOM 6775 C CA . ALA A 1 104 ? 11.145 7.928 8.259 1.00 0.00 310 ALA A CA 4
ATOM 6776 C C . ALA A 1 104 ? 11.044 6.559 7.576 1.00 0.00 310 ALA A C 4
ATOM 6777 O O . ALA A 1 104 ? 9.937 6.124 7.261 1.00 0.00 310 ALA A O 4
ATOM 6784 N N . VAL A 1 105 ? 12.170 5.877 7.352 1.00 0.00 311 VAL A N 4
ATOM 6785 C CA . VAL A 1 105 ? 12.233 4.530 6.796 1.00 0.00 311 VAL A CA 4
ATOM 6786 C C . VAL A 1 105 ? 11.525 3.558 7.751 1.00 0.00 311 VAL A C 4
ATOM 6787 O O . VAL A 1 105 ? 10.716 2.744 7.302 1.00 0.00 311 VAL A O 4
ATOM 6800 N N . ILE A 1 106 ? 11.784 3.660 9.060 1.00 0.00 312 ILE A N 4
ATOM 6801 C CA . ILE A 1 106 ? 11.159 2.815 10.077 1.00 0.00 312 ILE A CA 4
ATOM 6802 C C . ILE A 1 106 ? 9.645 3.077 10.096 1.00 0.00 312 ILE A C 4
ATOM 6803 O O . ILE A 1 106 ? 8.853 2.131 10.060 1.00 0.00 312 ILE A O 4
ATOM 6819 N N . ASN A 1 107 ? 9.240 4.352 10.150 1.00 0.00 313 ASN A N 4
ATOM 6820 C CA . ASN A 1 107 ? 7.849 4.729 10.393 1.00 0.00 313 ASN A CA 4
ATOM 6821 C C . ASN A 1 107 ? 6.980 4.734 9.129 1.00 0.00 313 ASN A C 4
ATOM 6822 O O . ASN A 1 107 ? 5.759 4.850 9.239 1.00 0.00 313 ASN A O 4
ATOM 6833 N N . VAL A 1 108 ? 7.584 4.598 7.942 1.00 0.00 314 VAL A N 4
ATOM 6834 C CA . VAL A 1 108 ? 6.937 4.774 6.640 1.00 0.00 314 VAL A CA 4
ATOM 6835 C C . VAL A 1 108 ? 6.380 6.210 6.547 1.00 0.00 314 VAL A C 4
ATOM 6836 O O . VAL A 1 108 ? 5.176 6.441 6.391 1.00 0.00 314 VAL A O 4
ATOM 6849 N N . SER A 1 109 ? 7.282 7.186 6.684 1.00 0.00 315 SER A N 4
ATOM 6850 C CA . SER A 1 109 ? 6.982 8.621 6.715 1.00 0.00 315 SER A CA 4
ATOM 6851 C C . SER A 1 109 ? 7.993 9.426 5.887 1.00 0.00 315 SER A C 4
ATOM 6852 O O . SER A 1 109 ? 8.318 10.566 6.223 1.00 0.00 315 SER A O 4
ATOM 6860 N N . THR A 1 110 ? 8.531 8.827 4.822 1.00 0.00 316 THR A N 4
ATOM 6861 C CA . THR A 1 110 ? 9.445 9.424 3.852 1.00 0.00 316 THR A CA 4
ATOM 6862 C C . THR A 1 110 ? 8.711 10.477 2.994 1.00 0.00 316 THR A C 4
ATOM 6863 O O . THR A 1 110 ? 8.509 10.300 1.790 1.00 0.00 316 THR A O 4
ATOM 6874 N N . GLU A 1 111 ? 8.275 11.568 3.635 1.00 0.00 317 GLU A N 4
ATOM 6875 C CA . GLU A 1 111 ? 7.375 12.571 3.064 1.00 0.00 317 GLU A CA 4
ATOM 6876 C C . GLU A 1 111 ? 7.957 13.978 3.206 1.00 0.00 317 GLU A C 4
ATOM 6877 O O . GLU A 1 111 ? 8.078 14.713 2.226 1.00 0.00 317 GLU A O 4
ATOM 6889 N N . ILE A 1 112 ? 8.313 14.353 4.440 1.00 0.00 318 ILE A N 4
ATOM 6890 C CA . ILE A 1 112 ? 8.727 15.700 4.827 1.00 0.00 318 ILE A CA 4
ATOM 6891 C C . ILE A 1 112 ? 10.004 15.603 5.673 1.00 0.00 318 ILE A C 4
ATOM 6892 O O . ILE A 1 112 ? 10.894 16.444 5.526 1.00 0.00 318 ILE A O 4
ATOM 6908 N N . TYR A 1 113 ? 10.106 14.567 6.524 1.00 0.00 319 TYR A N 4
ATOM 6909 C CA . TYR A 1 113 ? 11.231 14.303 7.424 1.00 0.00 319 TYR A CA 4
ATOM 6910 C C . TYR A 1 113 ? 12.569 14.498 6.707 1.00 0.00 319 TYR A C 4
ATOM 6911 O O . TYR A 1 113 ? 13.393 15.343 7.068 1.00 0.00 319 TYR A O 4
ATOM 6929 N N . CYS A 1 114 ? 12.716 13.761 5.613 1.00 0.00 320 CYS A N 4
ATOM 6930 C CA . CYS A 1 114 ? 13.925 13.561 4.831 1.00 0.00 320 CYS A CA 4
ATOM 6931 C C . CYS A 1 114 ? 13.626 13.931 3.374 1.00 0.00 320 CYS A C 4
ATOM 6932 O O . CYS A 1 114 ? 14.004 13.249 2.422 1.00 0.00 320 CYS A O 4
ATOM 6940 N N . ASN A 1 115 ? 12.870 15.013 3.221 1.00 0.00 321 ASN A N 4
ATOM 6941 C CA . ASN A 1 115 ? 12.534 15.648 1.967 1.00 0.00 321 ASN A CA 4
ATOM 6942 C C . ASN A 1 115 ? 13.549 16.771 1.750 1.00 0.00 321 ASN A C 4
ATOM 6943 O O . ASN A 1 115 ? 13.656 17.653 2.612 1.00 0.00 321 ASN A O 4
ATOM 6954 N N . PRO A 1 116 ? 14.324 16.736 0.659 1.00 0.00 322 PRO A N 4
ATOM 6955 C CA . PRO A 1 116 ? 15.413 17.671 0.408 1.00 0.00 322 PRO A CA 4
ATOM 6956 C C . PRO A 1 116 ? 14.962 18.982 -0.251 1.00 0.00 322 PRO A C 4
ATOM 6957 O O . PRO A 1 116 ? 15.799 19.858 -0.460 1.00 0.00 322 PRO A O 4
ATOM 6968 N N . ARG A 1 117 ? 13.682 19.152 -0.607 1.00 0.00 323 ARG A N 4
ATOM 6969 C CA . ARG A 1 117 ? 13.230 20.290 -1.420 1.00 0.00 323 ARG A CA 4
ATOM 6970 C C . ARG A 1 117 ? 11.969 20.951 -0.877 1.00 0.00 323 ARG A C 4
ATOM 6971 O O . ARG A 1 117 ? 11.878 22.180 -0.903 1.00 0.00 323 ARG A O 4
ATOM 6992 N N . ARG A 1 118 ? 11.062 20.147 -0.320 1.00 0.00 324 ARG A N 4
ATOM 6993 C CA . ARG A 1 118 ? 9.767 20.547 0.222 1.00 0.00 324 ARG A CA 4
ATOM 6994 C C . ARG A 1 118 ? 9.091 21.554 -0.716 1.00 0.00 324 ARG A C 4
ATOM 6995 O O . ARG A 1 118 ? 8.684 22.653 -0.277 1.00 0.00 324 ARG A O 4
ATOM 7017 N N . MET A 1 8 ? 2.070 0.951 0.735 1.00 0.00 214 MET A N 5
ATOM 7018 C CA . MET A 1 8 ? 1.858 1.902 1.848 1.00 0.00 214 MET A CA 5
ATOM 7019 C C . MET A 1 8 ? 3.083 2.819 1.997 1.00 0.00 214 MET A C 5
ATOM 7020 O O . MET A 1 8 ? 3.157 3.835 1.297 1.00 0.00 214 MET A O 5
ATOM 7034 N N . LYS A 1 9 ? 4.047 2.498 2.876 1.00 0.00 215 LYS A N 5
ATOM 7035 C CA . LYS A 1 9 ? 5.247 3.322 3.107 1.00 0.00 215 LYS A CA 5
ATOM 7036 C C . LYS A 1 9 ? 6.408 2.503 3.672 1.00 0.00 215 LYS A C 5
ATOM 7037 O O . LYS A 1 9 ? 7.549 2.728 3.280 1.00 0.00 215 LYS A O 5
ATOM 7056 N N . ARG A 1 10 ? 6.152 1.541 4.570 1.00 0.00 216 ARG A N 5
ATOM 7057 C CA . ARG A 1 10 ? 7.212 0.801 5.273 1.00 0.00 216 ARG A CA 5
ATOM 7058 C C . ARG A 1 10 ? 8.169 0.023 4.359 1.00 0.00 216 ARG A C 5
ATOM 7059 O O . ARG A 1 10 ? 9.283 -0.284 4.785 1.00 0.00 216 ARG A O 5
ATOM 7080 N N . LYS A 1 11 ? 7.771 -0.285 3.116 1.00 0.00 217 LYS A N 5
ATOM 7081 C CA . LYS A 1 11 ? 8.588 -1.007 2.131 1.00 0.00 217 LYS A CA 5
ATOM 7082 C C . LYS A 1 11 ? 8.835 -0.127 0.892 1.00 0.00 217 LYS A C 5
ATOM 7083 O O . LYS A 1 11 ? 9.206 -0.624 -0.171 1.00 0.00 217 LYS A O 5
ATOM 7102 N N . SER A 1 12 ? 8.614 1.182 1.015 1.00 0.00 218 SER A N 5
ATOM 7103 C CA . SER A 1 12 ? 8.676 2.151 -0.076 1.00 0.00 218 SER A CA 5
ATOM 7104 C C . SER A 1 12 ? 9.147 3.515 0.462 1.00 0.00 218 SER A C 5
ATOM 7105 O O . SER A 1 12 ? 8.813 4.564 -0.092 1.00 0.00 218 SER A O 5
ATOM 7113 N N . ILE A 1 13 ? 9.922 3.487 1.553 1.00 0.00 219 ILE A N 5
ATOM 7114 C CA . ILE A 1 13 ? 10.413 4.623 2.333 1.00 0.00 219 ILE A CA 5
ATOM 7115 C C . ILE A 1 13 ? 10.913 5.755 1.427 1.00 0.00 219 ILE A C 5
ATOM 7116 O O . ILE A 1 13 ? 10.550 6.912 1.643 1.00 0.00 219 ILE A O 5
ATOM 7132 N N . PHE A 1 14 ? 11.686 5.427 0.394 1.00 0.00 220 PHE A N 5
ATOM 7133 C CA . PHE A 1 14 ? 12.214 6.370 -0.584 1.00 0.00 220 PHE A CA 5
ATOM 7134 C C . PHE A 1 14 ? 12.111 5.795 -2.005 1.00 0.00 220 PHE A C 5
ATOM 7135 O O . PHE A 1 14 ? 12.971 6.044 -2.851 1.00 0.00 220 PHE A O 5
ATOM 7152 N N . LYS A 1 15 ? 11.080 4.993 -2.287 1.00 0.00 221 LYS A N 5
ATOM 7153 C CA . LYS A 1 15 ? 10.888 4.448 -3.629 1.00 0.00 221 LYS A CA 5
ATOM 7154 C C . LYS A 1 15 ? 10.715 5.586 -4.639 1.00 0.00 221 LYS A C 5
ATOM 7155 O O . LYS A 1 15 ? 10.151 6.634 -4.307 1.00 0.00 221 LYS A O 5
ATOM 7174 N N . ASP A 1 16 ? 11.166 5.345 -5.873 1.00 0.00 222 ASP A N 5
ATOM 7175 C CA . ASP A 1 16 ? 11.196 6.319 -6.970 1.00 0.00 222 ASP A CA 5
ATOM 7176 C C . ASP A 1 16 ? 11.901 7.623 -6.559 1.00 0.00 222 ASP A C 5
ATOM 7177 O O . ASP A 1 16 ? 11.376 8.729 -6.707 1.00 0.00 222 ASP A O 5
ATOM 7186 N N . LYS A 1 17 ? 13.113 7.483 -6.006 1.00 0.00 223 LYS A N 5
ATOM 7187 C CA . LYS A 1 17 ? 14.011 8.582 -5.628 1.00 0.00 223 LYS A CA 5
ATOM 7188 C C . LYS A 1 17 ? 15.448 8.134 -5.897 1.00 0.00 223 LYS A C 5
ATOM 7189 O O . LYS A 1 17 ? 15.699 6.935 -6.053 1.00 0.00 223 LYS A O 5
ATOM 7208 N N . VAL A 1 18 ? 16.395 9.062 -5.875 1.00 0.00 224 VAL A N 5
ATOM 7209 C CA . VAL A 1 18 ? 17.825 8.774 -5.896 1.00 0.00 224 VAL A CA 5
ATOM 7210 C C . VAL A 1 18 ? 18.530 9.708 -4.900 1.00 0.00 224 VAL A C 5
ATOM 7211 O O . VAL A 1 18 ? 17.970 10.744 -4.520 1.00 0.00 224 VAL A O 5
ATOM 7224 N N . PHE A 1 19 ? 19.740 9.370 -4.444 1.00 0.00 225 PHE A N 5
ATOM 7225 C CA . PHE A 1 19 ? 20.567 10.309 -3.681 1.00 0.00 225 PHE A CA 5
ATOM 7226 C C . PHE A 1 19 ? 22.063 10.096 -3.904 1.00 0.00 225 PHE A C 5
ATOM 7227 O O . PHE A 1 19 ? 22.499 9.018 -4.327 1.00 0.00 225 PHE A O 5
ATOM 7244 N N . LEU A 1 20 ? 22.838 11.130 -3.564 1.00 0.00 226 LEU A N 5
ATOM 7245 C CA . LEU A 1 20 ? 24.294 11.161 -3.627 1.00 0.00 226 LEU A CA 5
ATOM 7246 C C . LEU A 1 20 ? 24.791 11.219 -2.182 1.00 0.00 226 LEU A C 5
ATOM 7247 O O . LEU A 1 20 ? 24.442 12.153 -1.454 1.00 0.00 226 LEU A O 5
ATOM 7263 N N . PHE A 1 21 ? 25.560 10.235 -1.723 1.00 0.00 227 PHE A N 5
ATOM 7264 C CA . PHE A 1 21 ? 26.090 10.260 -0.359 1.00 0.00 227 PHE A CA 5
ATOM 7265 C C . PHE A 1 21 ? 27.381 11.097 -0.334 1.00 0.00 227 PHE A C 5
ATOM 7266 O O . PHE A 1 21 ? 28.156 11.062 -1.292 1.00 0.00 227 PHE A O 5
ATOM 7283 N N . LEU A 1 22 ? 27.642 11.802 0.776 1.00 0.00 228 LEU A N 5
ATOM 7284 C CA . LEU A 1 22 ? 28.906 12.482 1.059 1.00 0.00 228 LEU A CA 5
ATOM 7285 C C . LEU A 1 22 ? 29.809 11.630 1.974 1.00 0.00 228 LEU A C 5
ATOM 7286 O O . LEU A 1 22 ? 30.654 12.181 2.684 1.00 0.00 228 LEU A O 5
ATOM 7302 N N . ASN A 1 23 ? 29.647 10.297 1.994 1.00 0.00 229 ASN A N 5
ATOM 7303 C CA . ASN A 1 23 ? 30.489 9.385 2.771 1.00 0.00 229 ASN A CA 5
ATOM 7304 C C . ASN A 1 23 ? 30.711 8.124 1.945 1.00 0.00 229 ASN A C 5
ATOM 7305 O O . ASN A 1 23 ? 29.766 7.647 1.318 1.00 0.00 229 ASN A O 5
ATOM 7316 N N . ALA A 1 24 ? 31.931 7.577 1.952 1.00 0.00 230 ALA A N 5
ATOM 7317 C CA . ALA A 1 24 ? 32.326 6.466 1.087 1.00 0.00 230 ALA A CA 5
ATOM 7318 C C . ALA A 1 24 ? 32.394 5.112 1.810 1.00 0.00 230 ALA A C 5
ATOM 7319 O O . ALA A 1 24 ? 32.624 4.094 1.154 1.00 0.00 230 ALA A O 5
ATOM 7326 N N . LYS A 1 25 ? 32.207 5.067 3.135 1.00 0.00 231 LYS A N 5
ATOM 7327 C CA . LYS A 1 25 ? 32.370 3.849 3.940 1.00 0.00 231 LYS A CA 5
ATOM 7328 C C . LYS A 1 25 ? 31.030 3.448 4.541 1.00 0.00 231 LYS A C 5
ATOM 7329 O O . LYS A 1 25 ? 30.581 2.323 4.318 1.00 0.00 231 LYS A O 5
ATOM 7348 N N . GLN A 1 26 ? 30.334 4.396 5.178 1.00 0.00 232 GLN A N 5
ATOM 7349 C CA . GLN A 1 26 ? 28.949 4.230 5.617 1.00 0.00 232 GLN A CA 5
ATOM 7350 C C . GLN A 1 26 ? 28.066 3.828 4.431 1.00 0.00 232 GLN A C 5
ATOM 7351 O O . GLN A 1 26 ? 27.075 3.120 4.612 1.00 0.00 232 GLN A O 5
ATOM 7365 N N . TYR A 1 27 ? 28.456 4.240 3.217 1.00 0.00 233 TYR A N 5
ATOM 7366 C CA . TYR A 1 27 ? 27.848 3.851 1.953 1.00 0.00 233 TYR A CA 5
ATOM 7367 C C . TYR A 1 27 ? 27.573 2.355 1.908 1.00 0.00 233 TYR A C 5
ATOM 7368 O O . TYR A 1 27 ? 26.467 1.948 1.574 1.00 0.00 233 TYR A O 5
ATOM 7386 N N . LYS A 1 28 ? 28.531 1.513 2.306 1.00 0.00 234 LYS A N 5
ATOM 7387 C CA . LYS A 1 28 ? 28.394 0.067 2.109 1.00 0.00 234 LYS A CA 5
ATOM 7388 C C . LYS A 1 28 ? 27.269 -0.560 2.950 1.00 0.00 234 LYS A C 5
ATOM 7389 O O . LYS A 1 28 ? 26.934 -1.722 2.707 1.00 0.00 234 LYS A O 5
ATOM 7408 N N . LYS A 1 29 ? 26.664 0.167 3.901 1.00 0.00 235 LYS A N 5
ATOM 7409 C CA . LYS A 1 29 ? 25.460 -0.277 4.612 1.00 0.00 235 LYS A CA 5
ATOM 7410 C C . LYS A 1 29 ? 24.261 0.629 4.342 1.00 0.00 235 LYS A C 5
ATOM 7411 O O . LYS A 1 29 ? 23.156 0.110 4.153 1.00 0.00 235 LYS A O 5
ATOM 7430 N N . LEU A 1 30 ? 24.443 1.953 4.253 1.00 0.00 236 LEU A N 5
ATOM 7431 C CA . LEU A 1 30 ? 23.327 2.857 3.982 1.00 0.00 236 LEU A CA 5
ATOM 7432 C C . LEU A 1 30 ? 22.757 2.574 2.595 1.00 0.00 236 LEU A C 5
ATOM 7433 O O . LEU A 1 30 ? 21.540 2.528 2.434 1.00 0.00 236 LEU A O 5
ATOM 7449 N N . SER A 1 31 ? 23.623 2.368 1.604 1.00 0.00 237 SER A N 5
ATOM 7450 C CA . SER A 1 31 ? 23.218 2.118 0.232 1.00 0.00 237 SER A CA 5
ATOM 7451 C C . SER A 1 31 ? 22.331 0.880 0.109 1.00 0.00 237 SER A C 5
ATOM 7452 O O . SER A 1 31 ? 21.201 1.045 -0.350 1.00 0.00 237 SER A O 5
ATOM 7460 N N . PRO A 1 32 ? 22.724 -0.331 0.559 1.00 0.00 238 PRO A N 5
ATOM 7461 C CA . PRO A 1 32 ? 21.823 -1.473 0.506 1.00 0.00 238 PRO A CA 5
ATOM 7462 C C . PRO A 1 32 ? 20.569 -1.247 1.357 1.00 0.00 238 PRO A C 5
ATOM 7463 O O . PRO A 1 32 ? 19.473 -1.542 0.873 1.00 0.00 238 PRO A O 5
ATOM 7474 N N . ALA A 1 33 ? 20.688 -0.681 2.571 1.00 0.00 239 ALA A N 5
ATOM 7475 C CA . ALA A 1 33 ? 19.525 -0.470 3.435 1.00 0.00 239 ALA A CA 5
ATOM 7476 C C . ALA A 1 33 ? 18.451 0.386 2.745 1.00 0.00 239 ALA A C 5
ATOM 7477 O O . ALA A 1 33 ? 17.280 0.002 2.688 1.00 0.00 239 ALA A O 5
ATOM 7484 N N . VAL A 1 34 ? 18.836 1.537 2.192 1.00 0.00 240 VAL A N 5
ATOM 7485 C CA . VAL A 1 34 ? 17.885 2.471 1.600 1.00 0.00 240 VAL A CA 5
ATOM 7486 C C . VAL A 1 34 ? 17.515 2.038 0.176 1.00 0.00 240 VAL A C 5
ATOM 7487 O O . VAL A 1 34 ? 16.426 2.380 -0.285 1.00 0.00 240 VAL A O 5
ATOM 7500 N N . LEU A 1 35 ? 18.333 1.222 -0.503 1.00 0.00 241 LEU A N 5
ATOM 7501 C CA . LEU A 1 35 ? 17.946 0.592 -1.767 1.00 0.00 241 LEU A CA 5
ATOM 7502 C C . LEU A 1 35 ? 16.815 -0.403 -1.522 1.00 0.00 241 LEU A C 5
ATOM 7503 O O . LEU A 1 35 ? 15.842 -0.402 -2.275 1.00 0.00 241 LEU A O 5
ATOM 7519 N N . PHE A 1 36 ? 16.874 -1.187 -0.439 1.00 0.00 242 PHE A N 5
ATOM 7520 C CA . PHE A 1 36 ? 15.739 -2.006 -0.011 1.00 0.00 242 PHE A CA 5
ATOM 7521 C C . PHE A 1 36 ? 14.565 -1.100 0.405 1.00 0.00 242 PHE A C 5
ATOM 7522 O O . PHE A 1 36 ? 13.408 -1.440 0.158 1.00 0.00 242 PHE A O 5
ATOM 7539 N N . GLY A 1 37 ? 14.860 0.072 0.981 1.00 0.00 243 GLY A N 5
ATOM 7540 C CA . GLY A 1 37 ? 13.885 1.133 1.235 1.00 0.00 243 GLY A CA 5
ATOM 7541 C C . GLY A 1 37 ? 13.300 1.769 -0.039 1.00 0.00 243 GLY A C 5
ATOM 7542 O O . GLY A 1 37 ? 12.343 2.539 0.063 1.00 0.00 243 GLY A O 5
ATOM 7546 N N . GLY A 1 38 ? 13.841 1.474 -1.226 1.00 0.00 244 GLY A N 5
ATOM 7547 C CA . GLY A 1 38 ? 13.295 1.842 -2.525 1.00 0.00 244 GLY A CA 5
ATOM 7548 C C . GLY A 1 38 ? 14.149 2.858 -3.297 1.00 0.00 244 GLY A C 5
ATOM 7549 O O . GLY A 1 38 ? 13.990 2.976 -4.515 1.00 0.00 244 GLY A O 5
ATOM 7553 N N . GLY A 1 39 ? 15.027 3.601 -2.624 1.00 0.00 245 GLY A N 5
ATOM 7554 C CA . GLY A 1 39 ? 15.733 4.739 -3.211 1.00 0.00 245 GLY A CA 5
ATOM 7555 C C . GLY A 1 39 ? 17.070 4.330 -3.823 1.00 0.00 245 GLY A C 5
ATOM 7556 O O . GLY A 1 39 ? 17.826 3.572 -3.216 1.00 0.00 245 GLY A O 5
ATOM 7560 N N . LYS A 1 40 ? 17.376 4.840 -5.018 1.00 0.00 246 LYS A N 5
ATOM 7561 C CA . LYS A 1 40 ? 18.639 4.560 -5.695 1.00 0.00 246 LYS A CA 5
ATOM 7562 C C . LYS A 1 40 ? 19.763 5.376 -5.054 1.00 0.00 246 LYS A C 5
ATOM 7563 O O . LYS A 1 40 ? 19.533 6.451 -4.486 1.00 0.00 246 LYS A O 5
ATOM 7582 N N . THR A 1 41 ? 20.991 4.898 -5.199 1.00 0.00 247 THR A N 5
ATOM 7583 C CA . THR A 1 41 ? 22.131 5.432 -4.470 1.00 0.00 247 THR A CA 5
ATOM 7584 C C . THR A 1 41 ? 23.312 5.643 -5.416 1.00 0.00 247 THR A C 5
ATOM 7585 O O . THR A 1 41 ? 23.548 4.828 -6.316 1.00 0.00 247 THR A O 5
ATOM 7596 N N . ASP A 1 42 ? 24.053 6.733 -5.216 1.00 0.00 248 ASP A N 5
ATOM 7597 C CA . ASP A 1 42 ? 25.313 7.017 -5.900 1.00 0.00 248 ASP A CA 5
ATOM 7598 C C . ASP A 1 42 ? 26.259 7.727 -4.927 1.00 0.00 248 ASP A C 5
ATOM 7599 O O . ASP A 1 42 ? 25.839 8.200 -3.864 1.00 0.00 248 ASP A O 5
ATOM 7608 N N . LEU A 1 43 ? 27.548 7.782 -5.260 1.00 0.00 249 LEU A N 5
ATOM 7609 C CA . LEU A 1 43 ? 28.609 8.325 -4.425 1.00 0.00 249 LEU A CA 5
ATOM 7610 C C . LEU A 1 43 ? 29.313 9.403 -5.240 1.00 0.00 249 LEU A C 5
ATOM 7611 O O . LEU A 1 43 ? 30.100 9.108 -6.143 1.00 0.00 249 LEU A O 5
ATOM 7627 N N . LEU A 1 44 ? 28.980 10.659 -4.950 1.00 0.00 250 LEU A N 5
ATOM 7628 C CA . LEU A 1 44 ? 29.483 11.833 -5.652 1.00 0.00 250 LEU A CA 5
ATOM 7629 C C . LEU A 1 44 ? 29.528 12.959 -4.628 1.00 0.00 250 LEU A C 5
ATOM 7630 O O . LEU A 1 44 ? 28.492 13.349 -4.084 1.00 0.00 250 LEU A O 5
ATOM 7646 N N . MET A 1 45 ? 30.734 13.447 -4.352 1.00 0.00 251 MET A N 5
ATOM 7647 C CA . MET A 1 45 ? 31.022 14.379 -3.264 1.00 0.00 251 MET A CA 5
ATOM 7648 C C . MET A 1 45 ? 32.169 15.321 -3.655 1.00 0.00 251 MET A C 5
ATOM 7649 O O . MET A 1 45 ? 32.990 15.714 -2.821 1.00 0.00 251 MET A O 5
ATOM 7663 N N . GLY A 1 46 ? 32.248 15.636 -4.950 1.00 0.00 252 GLY A N 5
ATOM 7664 C CA . GLY A 1 46 ? 33.299 16.433 -5.557 1.00 0.00 252 GLY A CA 5
ATOM 7665 C C . GLY A 1 46 ? 32.731 17.765 -6.035 1.00 0.00 252 GLY A C 5
ATOM 7666 O O . GLY A 1 46 ? 31.919 18.386 -5.345 1.00 0.00 252 GLY A O 5
ATOM 7670 N N . GLU A 1 47 ? 33.164 18.205 -7.218 1.00 0.00 253 GLU A N 5
ATOM 7671 C CA . GLU A 1 47 ? 32.805 19.494 -7.807 1.00 0.00 253 GLU A CA 5
ATOM 7672 C C . GLU A 1 47 ? 31.293 19.645 -8.053 1.00 0.00 253 GLU A C 5
ATOM 7673 O O . GLU A 1 47 ? 30.801 20.775 -8.112 1.00 0.00 253 GLU A O 5
ATOM 7685 N N . LEU A 1 48 ? 30.550 18.528 -8.161 1.00 0.00 254 LEU A N 5
ATOM 7686 C CA . LEU A 1 48 ? 29.142 18.488 -8.566 1.00 0.00 254 LEU A CA 5
ATOM 7687 C C . LEU A 1 48 ? 28.983 19.266 -9.877 1.00 0.00 254 LEU A C 5
ATOM 7688 O O . LEU A 1 48 ? 28.431 20.367 -9.911 1.00 0.00 254 LEU A O 5
ATOM 7704 N N . LYS A 1 49 ? 29.567 18.728 -10.952 1.00 0.00 255 LYS A N 5
ATOM 7705 C CA . LYS A 1 49 ? 29.602 19.393 -12.258 1.00 0.00 255 LYS A CA 5
ATOM 7706 C C . LYS A 1 49 ? 28.188 19.693 -12.761 1.00 0.00 255 LYS A C 5
ATOM 7707 O O . LYS A 1 49 ? 27.937 20.780 -13.285 1.00 0.00 255 LYS A O 5
ATOM 7726 N N . ASP A 1 50 ? 27.272 18.738 -12.594 1.00 0.00 256 ASP A N 5
ATOM 7727 C CA . ASP A 1 50 ? 25.853 18.931 -12.894 1.00 0.00 256 ASP A CA 5
ATOM 7728 C C . ASP A 1 50 ? 25.157 19.628 -11.719 1.00 0.00 256 ASP A C 5
ATOM 7729 O O . ASP A 1 50 ? 25.576 19.491 -10.568 1.00 0.00 256 ASP A O 5
ATOM 7738 N N . ALA A 1 51 ? 24.067 20.340 -12.005 1.00 0.00 257 ALA A N 5
ATOM 7739 C CA . ALA A 1 51 ? 23.202 21.006 -11.042 1.00 0.00 257 ALA A CA 5
ATOM 7740 C C . ALA A 1 51 ? 21.731 20.626 -11.228 1.00 0.00 257 ALA A C 5
ATOM 7741 O O . ALA A 1 51 ? 20.923 20.991 -10.373 1.00 0.00 257 ALA A O 5
ATOM 7748 N N . SER A 1 52 ? 21.355 19.863 -12.262 1.00 0.00 258 SER A N 5
ATOM 7749 C CA . SER A 1 52 ? 20.010 19.299 -12.340 1.00 0.00 258 SER A CA 5
ATOM 7750 C C . SER A 1 52 ? 19.798 18.353 -11.155 1.00 0.00 258 SER A C 5
ATOM 7751 O O . SER A 1 52 ? 18.714 18.355 -10.566 1.00 0.00 258 SER A O 5
ATOM 7759 N N . VAL A 1 53 ? 20.835 17.631 -10.711 1.00 0.00 259 VAL A N 5
ATOM 7760 C CA . VAL A 1 53 ? 20.835 16.861 -9.461 1.00 0.00 259 VAL A CA 5
ATOM 7761 C C . VAL A 1 53 ? 20.400 17.688 -8.236 1.00 0.00 259 VAL A C 5
ATOM 7762 O O . VAL A 1 53 ? 19.878 17.125 -7.276 1.00 0.00 259 VAL A O 5
ATOM 7775 N N . LEU A 1 54 ? 20.563 19.012 -8.272 1.00 0.00 260 LEU A N 5
ATOM 7776 C CA . LEU A 1 54 ? 20.353 19.944 -7.163 1.00 0.00 260 LEU A CA 5
ATOM 7777 C C . LEU A 1 54 ? 19.174 20.879 -7.461 1.00 0.00 260 LEU A C 5
ATOM 7778 O O . LEU A 1 54 ? 19.019 21.910 -6.811 1.00 0.00 260 LEU A O 5
ATOM 7794 N N . ASP A 1 55 ? 18.308 20.502 -8.409 1.00 0.00 261 ASP A N 5
ATOM 7795 C CA . ASP A 1 55 ? 17.074 21.228 -8.755 1.00 0.00 261 ASP A CA 5
ATOM 7796 C C . ASP A 1 55 ? 15.858 20.302 -8.917 1.00 0.00 261 ASP A C 5
ATOM 7797 O O . ASP A 1 55 ? 14.742 20.672 -8.537 1.00 0.00 261 ASP A O 5
ATOM 7806 N N . ASN A 1 56 ? 16.070 19.097 -9.456 1.00 0.00 262 ASN A N 5
ATOM 7807 C CA . ASN A 1 56 ? 15.011 18.132 -9.793 1.00 0.00 262 ASN A CA 5
ATOM 7808 C C . ASN A 1 56 ? 14.224 17.631 -8.558 1.00 0.00 262 ASN A C 5
ATOM 7809 O O . ASN A 1 56 ? 14.704 17.746 -7.424 1.00 0.00 262 ASN A O 5
ATOM 7820 N N . PRO A 1 57 ? 13.011 17.070 -8.735 1.00 0.00 263 PRO A N 5
ATOM 7821 C CA . PRO A 1 57 ? 12.101 16.769 -7.631 1.00 0.00 263 PRO A CA 5
ATOM 7822 C C . PRO A 1 57 ? 12.421 15.506 -6.814 1.00 0.00 263 PRO A C 5
ATOM 7823 O O . PRO A 1 57 ? 11.710 15.258 -5.837 1.00 0.00 263 PRO A O 5
ATOM 7834 N N . ALA A 1 58 ? 13.436 14.704 -7.165 1.00 0.00 264 ALA A N 5
ATOM 7835 C CA . ALA A 1 58 ? 13.629 13.386 -6.553 1.00 0.00 264 ALA A CA 5
ATOM 7836 C C . ALA A 1 58 ? 15.103 12.999 -6.389 1.00 0.00 264 ALA A C 5
ATOM 7837 O O . ALA A 1 58 ? 15.438 11.816 -6.447 1.00 0.00 264 ALA A O 5
ATOM 7844 N N . THR A 1 59 ? 15.976 13.980 -6.155 1.00 0.00 265 THR A N 5
ATOM 7845 C CA . THR A 1 59 ? 17.383 13.755 -5.836 1.00 0.00 265 THR A CA 5
ATOM 7846 C C . THR A 1 59 ? 17.713 14.479 -4.531 1.00 0.00 265 THR A C 5
ATOM 7847 O O . THR A 1 59 ? 17.103 15.503 -4.205 1.00 0.00 265 THR A O 5
ATOM 7858 N N . CYS A 1 60 ? 18.681 13.941 -3.787 1.00 0.00 266 CYS A N 5
ATOM 7859 C CA . CYS A 1 60 ? 19.109 14.422 -2.481 1.00 0.00 266 CYS A CA 5
ATOM 7860 C C . CYS A 1 60 ? 20.627 14.330 -2.394 1.00 0.00 266 CYS A C 5
ATOM 7861 O O . CYS A 1 60 ? 21.252 13.585 -3.154 1.00 0.00 266 CYS A O 5
ATOM 7869 N N . VAL A 1 61 ? 21.194 14.991 -1.387 1.00 0.00 267 VAL A N 5
ATOM 7870 C CA . VAL A 1 61 ? 22.586 14.835 -1.010 1.00 0.00 267 VAL A CA 5
ATOM 7871 C C . VAL A 1 61 ? 22.552 14.540 0.485 1.00 0.00 267 VAL A C 5
ATOM 7872 O O . VAL A 1 61 ? 21.866 15.228 1.255 1.00 0.00 267 VAL A O 5
ATOM 7885 N N . ILE A 1 62 ? 23.252 13.483 0.874 1.00 0.00 268 ILE A N 5
ATOM 7886 C CA . ILE A 1 62 ? 23.195 12.943 2.220 1.00 0.00 268 ILE A CA 5
ATOM 7887 C C . ILE A 1 62 ? 24.467 13.396 2.917 1.00 0.00 268 ILE A C 5
ATOM 7888 O O . ILE A 1 62 ? 25.569 12.959 2.570 1.00 0.00 268 ILE A O 5
ATOM 7904 N N . ASP A 1 63 ? 24.306 14.314 3.864 1.00 0.00 269 ASP A N 5
ATOM 7905 C CA . ASP A 1 63 ? 25.383 14.796 4.715 1.00 0.00 269 ASP A CA 5
ATOM 7906 C C . ASP A 1 63 ? 25.795 13.701 5.703 1.00 0.00 269 ASP A C 5
ATOM 7907 O O . ASP A 1 63 ? 25.028 12.785 6.020 1.00 0.00 269 ASP A O 5
ATOM 7916 N N . VAL A 1 64 ? 27.021 13.796 6.200 1.00 0.00 270 VAL A N 5
ATOM 7917 C CA . VAL A 1 64 ? 27.519 12.940 7.259 1.00 0.00 270 VAL A CA 5
ATOM 7918 C C . VAL A 1 64 ? 26.839 13.374 8.565 1.00 0.00 270 VAL A C 5
ATOM 7919 O O . VAL A 1 64 ? 26.514 14.553 8.741 1.00 0.00 270 VAL A O 5
ATOM 7932 N N . ALA A 1 65 ? 26.605 12.439 9.489 1.00 0.00 271 ALA A N 5
ATOM 7933 C CA . ALA A 1 65 ? 26.100 12.772 10.817 1.00 0.00 271 ALA A CA 5
ATOM 7934 C C . ALA A 1 65 ? 27.097 13.678 11.554 1.00 0.00 271 ALA A C 5
ATOM 7935 O O . ALA A 1 65 ? 28.308 13.608 11.322 1.00 0.00 271 ALA A O 5
ATOM 7942 N N . MET A 1 66 ? 26.589 14.495 12.478 1.00 0.00 272 MET A N 5
ATOM 7943 C CA . MET A 1 66 ? 27.365 15.397 13.323 1.00 0.00 272 MET A CA 5
ATOM 7944 C C . MET A 1 66 ? 26.720 15.416 14.711 1.00 0.00 272 MET A C 5
ATOM 7945 O O . MET A 1 66 ? 25.511 15.191 14.842 1.00 0.00 272 MET A O 5
ATOM 7959 N N . THR A 1 67 ? 27.518 15.689 15.741 1.00 0.00 273 THR A N 5
ATOM 7960 C CA . THR A 1 67 ? 27.067 15.771 17.122 1.00 0.00 273 THR A CA 5
ATOM 7961 C C . THR A 1 67 ? 26.298 17.088 17.305 1.00 0.00 273 THR A C 5
ATOM 7962 O O . THR A 1 67 ? 26.899 18.148 17.499 1.00 0.00 273 THR A O 5
ATOM 7973 N N . GLU A 1 68 ? 24.968 17.041 17.207 1.00 0.00 274 GLU A N 5
ATOM 7974 C CA . GLU A 1 68 ? 24.101 18.176 17.524 1.00 0.00 274 GLU A CA 5
ATOM 7975 C C . GLU A 1 68 ? 24.107 18.450 19.041 1.00 0.00 274 GLU A C 5
ATOM 7976 O O . GLU A 1 68 ? 23.956 19.596 19.473 1.00 0.00 274 GLU A O 5
ATOM 7988 N N . SER A 1 69 ? 24.303 17.405 19.849 1.00 0.00 275 SER A N 5
ATOM 7989 C CA . SER A 1 69 ? 24.423 17.467 21.303 1.00 0.00 275 SER A CA 5
ATOM 7990 C C . SER A 1 69 ? 25.650 18.287 21.739 1.00 0.00 275 SER A C 5
ATOM 7991 O O . SER A 1 69 ? 26.538 18.587 20.934 1.00 0.00 275 SER A O 5
ATOM 7999 N N . GLN A 1 70 ? 25.739 18.590 23.036 1.00 0.00 276 GLN A N 5
ATOM 8000 C CA . GLN A 1 70 ? 26.883 19.254 23.652 1.00 0.00 276 GLN A CA 5
ATOM 8001 C C . GLN A 1 70 ? 27.401 18.345 24.768 1.00 0.00 276 GLN A C 5
ATOM 8002 O O . GLN A 1 70 ? 26.611 17.765 25.520 1.00 0.00 276 GLN A O 5
ATOM 8016 N N . LEU A 1 71 ? 28.727 18.220 24.868 1.00 0.00 277 LEU A N 5
ATOM 8017 C CA . LEU A 1 71 ? 29.433 17.356 25.819 1.00 0.00 277 LEU A CA 5
ATOM 8018 C C . LEU A 1 71 ? 30.770 17.995 26.251 1.00 0.00 277 LEU A C 5
ATOM 8019 O O . LEU A 1 71 ? 31.582 17.348 26.916 1.00 0.00 277 LEU A O 5
ATOM 8035 N N . SER A 1 72 ? 31.016 19.257 25.879 1.00 0.00 278 SER A N 5
ATOM 8036 C CA . SER A 1 72 ? 32.273 19.971 26.069 1.00 0.00 278 SER A CA 5
ATOM 8037 C C . SER A 1 72 ? 31.981 21.419 26.487 1.00 0.00 278 SER A C 5
ATOM 8038 O O . SER A 1 72 ? 30.824 21.851 26.520 1.00 0.00 278 SER A O 5
ATOM 8046 N N . GLU A 1 73 ? 33.028 22.175 26.823 1.00 0.00 279 GLU A N 5
ATOM 8047 C CA . GLU A 1 73 ? 32.915 23.609 27.071 1.00 0.00 279 GLU A CA 5
ATOM 8048 C C . GLU A 1 73 ? 32.713 24.327 25.732 1.00 0.00 279 GLU A C 5
ATOM 8049 O O . GLU A 1 73 ? 33.386 24.015 24.743 1.00 0.00 279 GLU A O 5
ATOM 8061 N N . SER A 1 74 ? 31.823 25.322 25.712 1.00 0.00 280 SER A N 5
ATOM 8062 C CA . SER A 1 74 ? 31.465 26.097 24.525 1.00 0.00 280 SER A CA 5
ATOM 8063 C C . SER A 1 74 ? 32.672 26.796 23.884 1.00 0.00 280 SER A C 5
ATOM 8064 O O . SER A 1 74 ? 32.674 27.031 22.674 1.00 0.00 280 SER A O 5
ATOM 8072 N N . GLN A 1 75 ? 33.718 27.090 24.666 1.00 0.00 281 GLN A N 5
ATOM 8073 C CA . GLN A 1 75 ? 34.963 27.688 24.186 1.00 0.00 281 GLN A CA 5
ATOM 8074 C C . GLN A 1 75 ? 35.672 26.812 23.139 1.00 0.00 281 GLN A C 5
ATOM 8075 O O . GLN A 1 75 ? 36.450 27.335 22.339 1.00 0.00 281 GLN A O 5
ATOM 8089 N N . SER A 1 76 ? 35.385 25.507 23.112 1.00 0.00 282 SER A N 5
ATOM 8090 C CA . SER A 1 76 ? 36.021 24.530 22.231 1.00 0.00 282 SER A CA 5
ATOM 8091 C C . SER A 1 76 ? 35.018 23.932 21.229 1.00 0.00 282 SER A C 5
ATOM 8092 O O . SER A 1 76 ? 35.372 23.026 20.473 1.00 0.00 282 SER A O 5
ATOM 8100 N N . THR A 1 77 ? 33.778 24.434 21.203 1.00 0.00 283 THR A N 5
ATOM 8101 C CA . THR A 1 77 ? 32.680 23.913 20.388 1.00 0.00 283 THR A CA 5
ATOM 8102 C C . THR A 1 77 ? 31.845 25.085 19.833 1.00 0.00 283 THR A C 5
ATOM 8103 O O . THR A 1 77 ? 30.612 25.042 19.788 1.00 0.00 283 THR A O 5
ATOM 8114 N N . GLN A 1 78 ? 32.524 26.169 19.435 1.00 0.00 284 GLN A N 5
ATOM 8115 C CA . GLN A 1 78 ? 31.914 27.276 18.700 1.00 0.00 284 GLN A CA 5
ATOM 8116 C C . GLN A 1 78 ? 31.257 26.751 17.403 1.00 0.00 284 GLN A C 5
ATOM 8117 O O . GLN A 1 78 ? 31.677 25.707 16.895 1.00 0.00 284 GLN A O 5
ATOM 8131 N N . PRO A 1 79 ? 30.238 27.438 16.855 1.00 0.00 285 PRO A N 5
ATOM 8132 C CA . PRO A 1 79 ? 29.525 26.963 15.676 1.00 0.00 285 PRO A CA 5
ATOM 8133 C C . PRO A 1 79 ? 30.440 26.975 14.443 1.00 0.00 285 PRO A C 5
ATOM 8134 O O . PRO A 1 79 ? 31.062 27.994 14.121 1.00 0.00 285 PRO A O 5
ATOM 8145 N N . TRP A 1 80 ? 30.487 25.845 13.737 1.00 0.00 286 TRP A N 5
ATOM 8146 C CA . TRP A 1 80 ? 31.134 25.665 12.442 1.00 0.00 286 TRP A CA 5
ATOM 8147 C C . TRP A 1 80 ? 30.482 24.456 11.757 1.00 0.00 286 TRP A C 5
ATOM 8148 O O . TRP A 1 80 ? 29.904 23.595 12.430 1.00 0.00 286 TRP A O 5
ATOM 8169 N N . ILE A 1 81 ? 30.583 24.381 10.427 1.00 0.00 287 ILE A N 5
ATOM 8170 C CA . ILE A 1 81 ? 30.070 23.293 9.594 1.00 0.00 287 ILE A CA 5
ATOM 8171 C C . ILE A 1 81 ? 31.046 23.073 8.433 1.00 0.00 287 ILE A C 5
ATOM 8172 O O . ILE A 1 81 ? 31.823 23.973 8.092 1.00 0.00 287 ILE A O 5
ATOM 8188 N N . THR A 1 82 ? 30.997 21.893 7.817 1.00 0.00 288 THR A N 5
ATOM 8189 C CA . THR A 1 82 ? 31.726 21.604 6.589 1.00 0.00 288 THR A CA 5
ATOM 8190 C C . THR A 1 82 ? 31.193 22.514 5.471 1.00 0.00 288 THR A C 5
ATOM 8191 O O . THR A 1 82 ? 29.982 22.739 5.366 1.00 0.00 288 THR A O 5
ATOM 8202 N N . SER A 1 83 ? 32.083 23.022 4.617 1.00 0.00 289 SER A N 5
ATOM 8203 C CA . SER A 1 83 ? 31.747 23.937 3.527 1.00 0.00 289 SER A CA 5
ATOM 8204 C C . SER A 1 83 ? 30.694 23.363 2.574 1.00 0.00 289 SER A C 5
ATOM 8205 O O . SER A 1 83 ? 29.911 24.118 2.000 1.00 0.00 289 SER A O 5
ATOM 8213 N N . THR A 1 84 ? 30.641 22.039 2.418 1.00 0.00 290 THR A N 5
ATOM 8214 C CA . THR A 1 84 ? 29.739 21.366 1.490 1.00 0.00 290 THR A CA 5
ATOM 8215 C C . THR A 1 84 ? 28.263 21.665 1.792 1.00 0.00 290 THR A C 5
ATOM 8216 O O . THR A 1 84 ? 27.470 21.744 0.856 1.00 0.00 290 THR A O 5
ATOM 8227 N N . LEU A 1 85 ? 27.881 21.881 3.059 1.00 0.00 291 LEU A N 5
ATOM 8228 C CA . LEU A 1 85 ? 26.491 22.170 3.425 1.00 0.00 291 LEU A CA 5
ATOM 8229 C C . LEU A 1 85 ? 26.079 23.529 2.847 1.00 0.00 291 LEU A C 5
ATOM 8230 O O . LEU A 1 85 ? 25.042 23.650 2.192 1.00 0.00 291 LEU A O 5
ATOM 8246 N N . ASP A 1 86 ? 26.906 24.548 3.083 1.00 0.00 292 ASP A N 5
ATOM 8247 C CA . ASP A 1 86 ? 26.670 25.916 2.629 1.00 0.00 292 ASP A CA 5
ATOM 8248 C C . ASP A 1 86 ? 26.774 26.007 1.106 1.00 0.00 292 ASP A C 5
ATOM 8249 O O . ASP A 1 86 ? 25.998 26.726 0.472 1.00 0.00 292 ASP A O 5
ATOM 8258 N N . LEU A 1 87 ? 27.687 25.229 0.508 1.00 0.00 293 LEU A N 5
ATOM 8259 C CA . LEU A 1 87 ? 27.810 25.088 -0.938 1.00 0.00 293 LEU A CA 5
ATOM 8260 C C . LEU A 1 87 ? 26.501 24.548 -1.501 1.00 0.00 293 LEU A C 5
ATOM 8261 O O . LEU A 1 87 ? 25.938 25.164 -2.402 1.00 0.00 293 LEU A O 5
ATOM 8277 N N . LEU A 1 88 ? 25.981 23.444 -0.952 1.00 0.00 294 LEU A N 5
ATOM 8278 C CA . LEU A 1 88 ? 24.727 22.831 -1.386 1.00 0.00 294 LEU A CA 5
ATOM 8279 C C . LEU A 1 88 ? 23.584 23.841 -1.335 1.00 0.00 294 LEU A C 5
ATOM 8280 O O . LEU A 1 88 ? 22.858 24.006 -2.319 1.00 0.00 294 LEU A O 5
ATOM 8296 N N . GLN A 1 89 ? 23.469 24.552 -0.210 1.00 0.00 295 GLN A N 5
ATOM 8297 C CA . GLN A 1 89 ? 22.428 25.547 0.005 1.00 0.00 295 GLN A CA 5
ATOM 8298 C C . GLN A 1 89 ? 22.521 26.692 -1.003 1.00 0.00 295 GLN A C 5
ATOM 8299 O O . GLN A 1 89 ? 21.485 27.137 -1.504 1.00 0.00 295 GLN A O 5
ATOM 8313 N N . SER A 1 90 ? 23.726 27.150 -1.336 1.00 0.00 296 SER A N 5
ATOM 8314 C CA . SER A 1 90 ? 23.912 28.194 -2.333 1.00 0.00 296 SER A CA 5
ATOM 8315 C C . SER A 1 90 ? 23.631 27.666 -3.746 1.00 0.00 296 SER A C 5
ATOM 8316 O O . SER A 1 90 ? 23.112 28.396 -4.597 1.00 0.00 296 SER A O 5
ATOM 8324 N N . LYS A 1 91 ? 23.970 26.401 -4.014 1.00 0.00 297 LYS A N 5
ATOM 8325 C CA . LYS A 1 91 ? 23.926 25.810 -5.344 1.00 0.00 297 LYS A CA 5
ATOM 8326 C C . LYS A 1 91 ? 22.488 25.481 -5.746 1.00 0.00 297 LYS A C 5
ATOM 8327 O O . LYS A 1 91 ? 22.129 25.745 -6.896 1.00 0.00 297 LYS A O 5
ATOM 8346 N N . GLY A 1 92 ? 21.649 24.976 -4.831 1.00 0.00 298 GLY A N 5
ATOM 8347 C CA . GLY A 1 92 ? 20.217 24.859 -5.092 1.00 0.00 298 GLY A CA 5
ATOM 8348 C C . GLY A 1 92 ? 19.425 23.908 -4.194 1.00 0.00 298 GLY A C 5
ATOM 8349 O O . GLY A 1 92 ? 18.209 23.810 -4.393 1.00 0.00 298 GLY A O 5
ATOM 8353 N N . LEU A 1 93 ? 20.038 23.211 -3.225 1.00 0.00 299 LEU A N 5
ATOM 8354 C CA . LEU A 1 93 ? 19.364 22.124 -2.504 1.00 0.00 299 LEU A CA 5
ATOM 8355 C C . LEU A 1 93 ? 19.788 22.078 -1.035 1.00 0.00 299 LEU A C 5
ATOM 8356 O O . LEU A 1 93 ? 20.843 22.593 -0.661 1.00 0.00 299 LEU A O 5
ATOM 8372 N N . ARG A 1 94 ? 18.960 21.490 -0.175 1.00 0.00 300 ARG A N 5
ATOM 8373 C CA . ARG A 1 94 ? 19.344 21.168 1.202 1.00 0.00 300 ARG A CA 5
ATOM 8374 C C . ARG A 1 94 ? 20.126 19.855 1.137 1.00 0.00 300 ARG A C 5
ATOM 8375 O O . ARG A 1 94 ? 19.982 19.082 0.190 1.00 0.00 300 ARG A O 5
ATOM 8396 N N . THR A 1 95 ? 20.916 19.569 2.161 1.00 0.00 301 THR A N 5
ATOM 8397 C CA . THR A 1 95 ? 21.538 18.267 2.341 1.00 0.00 301 THR A CA 5
ATOM 8398 C C . THR A 1 95 ? 21.061 17.775 3.704 1.00 0.00 301 THR A C 5
ATOM 8399 O O . THR A 1 95 ? 20.889 18.571 4.636 1.00 0.00 301 THR A O 5
ATOM 8410 N N . ILE A 1 96 ? 20.787 16.475 3.791 1.00 0.00 302 ILE A N 5
ATOM 8411 C CA . ILE A 1 96 ? 20.099 15.871 4.927 1.00 0.00 302 ILE A CA 5
ATOM 8412 C C . ILE A 1 96 ? 21.027 14.826 5.578 1.00 0.00 302 ILE A C 5
ATOM 8413 O O . ILE A 1 96 ? 21.587 14.002 4.857 1.00 0.00 302 ILE A O 5
ATOM 8429 N N . PRO A 1 97 ? 21.282 14.874 6.900 1.00 0.00 303 PRO A N 5
ATOM 8430 C CA . PRO A 1 97 ? 22.289 14.031 7.541 1.00 0.00 303 PRO A CA 5
ATOM 8431 C C . PRO A 1 97 ? 21.839 12.569 7.645 1.00 0.00 303 PRO A C 5
ATOM 8432 O O . PRO A 1 97 ? 20.663 12.281 7.880 1.00 0.00 303 PRO A O 5
ATOM 8443 N N . GLU A 1 98 ? 22.796 11.642 7.542 1.00 0.00 304 GLU A N 5
ATOM 8444 C CA . GLU A 1 98 ? 22.551 10.201 7.585 1.00 0.00 304 GLU A CA 5
ATOM 8445 C C . GLU A 1 98 ? 21.846 9.751 8.881 1.00 0.00 304 GLU A C 5
ATOM 8446 O O . GLU A 1 98 ? 21.124 8.753 8.886 1.00 0.00 304 GLU A O 5
ATOM 8458 N N . ALA A 1 99 ? 22.041 10.475 9.989 1.00 0.00 305 ALA A N 5
ATOM 8459 C CA . ALA A 1 99 ? 21.404 10.160 11.263 1.00 0.00 305 ALA A CA 5
ATOM 8460 C C . ALA A 1 99 ? 19.891 10.368 11.170 1.00 0.00 305 ALA A C 5
ATOM 8461 O O . ALA A 1 99 ? 19.115 9.534 11.647 1.00 0.00 305 ALA A O 5
ATOM 8468 N N . GLU A 1 100 ? 19.476 11.460 10.524 1.00 0.00 306 GLU A N 5
ATOM 8469 C CA . GLU A 1 100 ? 18.069 11.739 10.285 1.00 0.00 306 GLU A CA 5
ATOM 8470 C C . GLU A 1 100 ? 17.514 10.705 9.305 1.00 0.00 306 GLU A C 5
ATOM 8471 O O . GLU A 1 100 ? 16.393 10.249 9.521 1.00 0.00 306 GLU A O 5
ATOM 8483 N N . ILE A 1 101 ? 18.288 10.274 8.294 1.00 0.00 307 ILE A N 5
ATOM 8484 C CA . ILE A 1 101 ? 17.877 9.199 7.384 1.00 0.00 307 ILE A CA 5
ATOM 8485 C C . ILE A 1 101 ? 17.517 7.965 8.208 1.00 0.00 307 ILE A C 5
ATOM 8486 O O . ILE A 1 101 ? 16.407 7.456 8.064 1.00 0.00 307 ILE A O 5
ATOM 8502 N N . GLY A 1 102 ? 18.402 7.510 9.100 1.00 0.00 308 GLY A N 5
ATOM 8503 C CA . GLY A 1 102 ? 18.145 6.330 9.907 1.00 0.00 308 GLY A CA 5
ATOM 8504 C C . GLY A 1 102 ? 16.912 6.509 10.792 1.00 0.00 308 GLY A C 5
ATOM 8505 O O . GLY A 1 102 ? 16.061 5.620 10.834 1.00 0.00 308 GLY A O 5
ATOM 8509 N N . LEU A 1 103 ? 16.771 7.656 11.463 1.00 0.00 309 LEU A N 5
ATOM 8510 C CA . LEU A 1 103 ? 15.620 7.911 12.323 1.00 0.00 309 LEU A CA 5
ATOM 8511 C C . LEU A 1 103 ? 14.324 7.896 11.509 1.00 0.00 309 LEU A C 5
ATOM 8512 O O . LEU A 1 103 ? 13.354 7.264 11.921 1.00 0.00 309 LEU A O 5
ATOM 8528 N N . ALA A 1 104 ? 14.303 8.518 10.329 1.00 0.00 310 ALA A N 5
ATOM 8529 C CA . ALA A 1 104 ? 13.120 8.565 9.481 1.00 0.00 310 ALA A CA 5
ATOM 8530 C C . ALA A 1 104 ? 12.799 7.201 8.864 1.00 0.00 310 ALA A C 5
ATOM 8531 O O . ALA A 1 104 ? 11.623 6.899 8.666 1.00 0.00 310 ALA A O 5
ATOM 8538 N N . VAL A 1 105 ? 13.807 6.372 8.575 1.00 0.00 311 VAL A N 5
ATOM 8539 C CA . VAL A 1 105 ? 13.635 4.987 8.142 1.00 0.00 311 VAL A CA 5
ATOM 8540 C C . VAL A 1 105 ? 12.932 4.207 9.263 1.00 0.00 311 VAL A C 5
ATOM 8541 O O . VAL A 1 105 ? 11.933 3.532 9.001 1.00 0.00 311 VAL A O 5
ATOM 8554 N N . ILE A 1 106 ? 13.398 4.336 10.513 1.00 0.00 312 ILE A N 5
ATOM 8555 C CA . ILE A 1 106 ? 12.813 3.666 11.676 1.00 0.00 312 ILE A CA 5
ATOM 8556 C C . ILE A 1 106 ? 11.379 4.170 11.897 1.00 0.00 312 ILE A C 5
ATOM 8557 O O . ILE A 1 106 ? 10.474 3.369 12.151 1.00 0.00 312 ILE A O 5
ATOM 8573 N N . ASN A 1 107 ? 11.165 5.486 11.803 1.00 0.00 313 ASN A N 5
ATOM 8574 C CA . ASN A 1 107 ? 9.894 6.124 12.148 1.00 0.00 313 ASN A CA 5
ATOM 8575 C C . ASN A 1 107 ? 8.864 6.061 11.012 1.00 0.00 313 ASN A C 5
ATOM 8576 O O . ASN A 1 107 ? 7.684 6.308 11.257 1.00 0.00 313 ASN A O 5
ATOM 8587 N N . VAL A 1 108 ? 9.285 5.692 9.795 1.00 0.00 314 VAL A N 5
ATOM 8588 C CA . VAL A 1 108 ? 8.447 5.591 8.599 1.00 0.00 314 VAL A CA 5
ATOM 8589 C C . VAL A 1 108 ? 7.898 6.993 8.240 1.00 0.00 314 VAL A C 5
ATOM 8590 O O . VAL A 1 108 ? 6.704 7.164 7.980 1.00 0.00 314 VAL A O 5
ATOM 8603 N N . SER A 1 109 ? 8.779 8.008 8.223 1.00 0.00 315 SER A N 5
ATOM 8604 C CA . SER A 1 109 ? 8.406 9.431 8.123 1.00 0.00 315 SER A CA 5
ATOM 8605 C C . SER A 1 109 ? 9.371 10.270 7.261 1.00 0.00 315 SER A C 5
ATOM 8606 O O . SER A 1 109 ? 9.552 11.468 7.494 1.00 0.00 315 SER A O 5
ATOM 8614 N N . THR A 1 110 ? 9.998 9.674 6.247 1.00 0.00 316 THR A N 5
ATOM 8615 C CA . THR A 1 110 ? 10.946 10.325 5.330 1.00 0.00 316 THR A CA 5
ATOM 8616 C C . THR A 1 110 ? 10.375 11.517 4.532 1.00 0.00 316 THR A C 5
ATOM 8617 O O . THR A 1 110 ? 11.150 12.264 3.936 1.00 0.00 316 THR A O 5
ATOM 8628 N N . GLU A 1 111 ? 9.052 11.727 4.549 1.00 0.00 317 GLU A N 5
ATOM 8629 C CA . GLU A 1 111 ? 8.300 12.710 3.759 1.00 0.00 317 GLU A CA 5
ATOM 8630 C C . GLU A 1 111 ? 8.907 14.119 3.788 1.00 0.00 317 GLU A C 5
ATOM 8631 O O . GLU A 1 111 ? 9.071 14.774 2.756 1.00 0.00 317 GLU A O 5
ATOM 8643 N N . ILE A 1 112 ? 9.191 14.594 4.999 1.00 0.00 318 ILE A N 5
ATOM 8644 C CA . ILE A 1 112 ? 9.602 15.963 5.294 1.00 0.00 318 ILE A CA 5
ATOM 8645 C C . ILE A 1 112 ? 10.842 15.910 6.193 1.00 0.00 318 ILE A C 5
ATOM 8646 O O . ILE A 1 112 ? 11.703 16.789 6.093 1.00 0.00 318 ILE A O 5
ATOM 8662 N N . TYR A 1 113 ? 10.971 14.864 7.021 1.00 0.00 319 TYR A N 5
ATOM 8663 C CA . TYR A 1 113 ? 12.077 14.692 7.957 1.00 0.00 319 TYR A CA 5
ATOM 8664 C C . TYR A 1 113 ? 13.420 14.687 7.213 1.00 0.00 319 TYR A C 5
ATOM 8665 O O . TYR A 1 113 ? 14.403 15.266 7.675 1.00 0.00 319 TYR A O 5
ATOM 8683 N N . CYS A 1 114 ? 13.424 14.082 6.018 1.00 0.00 320 CYS A N 5
ATOM 8684 C CA . CYS A 1 114 ? 14.587 13.785 5.198 1.00 0.00 320 CYS A CA 5
ATOM 8685 C C . CYS A 1 114 ? 14.269 14.187 3.762 1.00 0.00 320 CYS A C 5
ATOM 8686 O O . CYS A 1 114 ? 14.288 13.381 2.834 1.00 0.00 320 CYS A O 5
ATOM 8694 N N . ASN A 1 115 ? 13.932 15.461 3.609 1.00 0.00 321 ASN A N 5
ATOM 8695 C CA . ASN A 1 115 ? 13.485 16.063 2.369 1.00 0.00 321 ASN A CA 5
ATOM 8696 C C . ASN A 1 115 ? 14.483 17.165 2.032 1.00 0.00 321 ASN A C 5
ATOM 8697 O O . ASN A 1 115 ? 14.643 18.092 2.832 1.00 0.00 321 ASN A O 5
ATOM 8708 N N . PRO A 1 116 ? 15.198 17.054 0.905 1.00 0.00 322 PRO A N 5
ATOM 8709 C CA . PRO A 1 116 ? 16.271 17.961 0.540 1.00 0.00 322 PRO A CA 5
ATOM 8710 C C . PRO A 1 116 ? 15.767 19.191 -0.234 1.00 0.00 322 PRO A C 5
ATOM 8711 O O . PRO A 1 116 ? 16.575 20.034 -0.621 1.00 0.00 322 PRO A O 5
ATOM 8722 N N . ARG A 1 117 ? 14.464 19.319 -0.508 1.00 0.00 323 ARG A N 5
ATOM 8723 C CA . ARG A 1 117 ? 13.956 20.338 -1.432 1.00 0.00 323 ARG A CA 5
ATOM 8724 C C . ARG A 1 117 ? 12.756 21.098 -0.875 1.00 0.00 323 ARG A C 5
ATOM 8725 O O . ARG A 1 117 ? 12.721 22.327 -0.978 1.00 0.00 323 ARG A O 5
ATOM 8746 N N . ARG A 1 118 ? 11.846 20.381 -0.208 1.00 0.00 324 ARG A N 5
ATOM 8747 C CA . ARG A 1 118 ? 10.596 20.875 0.364 1.00 0.00 324 ARG A CA 5
ATOM 8748 C C . ARG A 1 118 ? 9.923 21.850 -0.607 1.00 0.00 324 ARG A C 5
ATOM 8749 O O . ARG A 1 118 ? 9.563 22.982 -0.211 1.00 0.00 324 ARG A O 5
ATOM 8771 N N . MET A 1 8 ? 9.531 -5.156 3.600 1.00 0.00 214 MET A N 6
ATOM 8772 C CA . MET A 1 8 ? 10.398 -4.927 2.420 1.00 0.00 214 MET A CA 6
ATOM 8773 C C . MET A 1 8 ? 9.554 -4.488 1.219 1.00 0.00 214 MET A C 6
ATOM 8774 O O . MET A 1 8 ? 8.446 -4.992 1.027 1.00 0.00 214 MET A O 6
ATOM 8788 N N . LYS A 1 9 ? 10.073 -3.562 0.395 1.00 0.00 215 LYS A N 6
ATOM 8789 C CA . LYS A 1 9 ? 9.555 -3.109 -0.912 1.00 0.00 215 LYS A CA 6
ATOM 8790 C C . LYS A 1 9 ? 8.233 -2.331 -0.878 1.00 0.00 215 LYS A C 6
ATOM 8791 O O . LYS A 1 9 ? 8.069 -1.411 -1.678 1.00 0.00 215 LYS A O 6
ATOM 8810 N N . ARG A 1 10 ? 7.307 -2.636 0.032 1.00 0.00 216 ARG A N 6
ATOM 8811 C CA . ARG A 1 10 ? 6.050 -1.895 0.174 1.00 0.00 216 ARG A CA 6
ATOM 8812 C C . ARG A 1 10 ? 6.291 -0.476 0.694 1.00 0.00 216 ARG A C 6
ATOM 8813 O O . ARG A 1 10 ? 5.499 0.420 0.400 1.00 0.00 216 ARG A O 6
ATOM 8834 N N . LYS A 1 11 ? 7.362 -0.253 1.468 1.00 0.00 217 LYS A N 6
ATOM 8835 C CA . LYS A 1 11 ? 7.730 1.084 1.941 1.00 0.00 217 LYS A CA 6
ATOM 8836 C C . LYS A 1 11 ? 8.111 1.960 0.748 1.00 0.00 217 LYS A C 6
ATOM 8837 O O . LYS A 1 11 ? 8.716 1.470 -0.213 1.00 0.00 217 LYS A O 6
ATOM 8856 N N . SER A 1 12 ? 7.811 3.255 0.844 1.00 0.00 218 SER A N 6
ATOM 8857 C CA . SER A 1 12 ? 8.019 4.236 -0.220 1.00 0.00 218 SER A CA 6
ATOM 8858 C C . SER A 1 12 ? 8.454 5.601 0.347 1.00 0.00 218 SER A C 6
ATOM 8859 O O . SER A 1 12 ? 8.201 6.639 -0.264 1.00 0.00 218 SER A O 6
ATOM 8867 N N . ILE A 1 13 ? 9.111 5.602 1.514 1.00 0.00 219 ILE A N 6
ATOM 8868 C CA . ILE A 1 13 ? 9.609 6.786 2.220 1.00 0.00 219 ILE A CA 6
ATOM 8869 C C . ILE A 1 13 ? 10.416 7.703 1.286 1.00 0.00 219 ILE A C 6
ATOM 8870 O O . ILE A 1 13 ? 10.270 8.925 1.355 1.00 0.00 219 ILE A O 6
ATOM 8886 N N . PHE A 1 14 ? 11.241 7.134 0.403 1.00 0.00 220 PHE A N 6
ATOM 8887 C CA . PHE A 1 14 ? 12.036 7.873 -0.580 1.00 0.00 220 PHE A CA 6
ATOM 8888 C C . PHE A 1 14 ? 12.061 7.111 -1.911 1.00 0.00 220 PHE A C 6
ATOM 8889 O O . PHE A 1 14 ? 13.094 6.999 -2.571 1.00 0.00 220 PHE A O 6
ATOM 8906 N N . LYS A 1 15 ? 10.927 6.518 -2.288 1.00 0.00 221 LYS A N 6
ATOM 8907 C CA . LYS A 1 15 ? 10.830 5.724 -3.512 1.00 0.00 221 LYS A CA 6
ATOM 8908 C C . LYS A 1 15 ? 11.215 6.560 -4.729 1.00 0.00 221 LYS A C 6
ATOM 8909 O O . LYS A 1 15 ? 10.926 7.759 -4.788 1.00 0.00 221 LYS A O 6
ATOM 8928 N N . ASP A 1 16 ? 11.802 5.879 -5.710 1.00 0.00 222 ASP A N 6
ATOM 8929 C CA . ASP A 1 16 ? 12.307 6.445 -6.962 1.00 0.00 222 ASP A CA 6
ATOM 8930 C C . ASP A 1 16 ? 13.093 7.746 -6.729 1.00 0.00 222 ASP A C 6
ATOM 8931 O O . ASP A 1 16 ? 12.841 8.776 -7.357 1.00 0.00 222 ASP A O 6
ATOM 8940 N N . LYS A 1 17 ? 14.039 7.704 -5.780 1.00 0.00 223 LYS A N 6
ATOM 8941 C CA . LYS A 1 17 ? 14.984 8.785 -5.493 1.00 0.00 223 LYS A CA 6
ATOM 8942 C C . LYS A 1 17 ? 16.386 8.188 -5.532 1.00 0.00 223 LYS A C 6
ATOM 8943 O O . LYS A 1 17 ? 16.544 6.970 -5.400 1.00 0.00 223 LYS A O 6
ATOM 8962 N N . VAL A 1 18 ? 17.404 9.033 -5.642 1.00 0.00 224 VAL A N 6
ATOM 8963 C CA . VAL A 1 18 ? 18.808 8.654 -5.488 1.00 0.00 224 VAL A CA 6
ATOM 8964 C C . VAL A 1 18 ? 19.446 9.692 -4.560 1.00 0.00 224 VAL A C 6
ATOM 8965 O O . VAL A 1 18 ? 19.010 10.848 -4.550 1.00 0.00 224 VAL A O 6
ATOM 8978 N N . PHE A 1 19 ? 20.476 9.332 -3.788 1.00 0.00 225 PHE A N 6
ATOM 8979 C CA . PHE A 1 19 ? 21.253 10.321 -3.047 1.00 0.00 225 PHE A CA 6
ATOM 8980 C C . PHE A 1 19 ? 22.737 9.991 -2.972 1.00 0.00 225 PHE A C 6
ATOM 8981 O O . PHE A 1 19 ? 23.150 8.848 -3.163 1.00 0.00 225 PHE A O 6
ATOM 8998 N N . LEU A 1 20 ? 23.528 11.020 -2.647 1.00 0.00 226 LEU A N 6
ATOM 8999 C CA . LEU A 1 20 ? 24.980 10.998 -2.574 1.00 0.00 226 LEU A CA 6
ATOM 9000 C C . LEU A 1 20 ? 25.348 11.337 -1.126 1.00 0.00 226 LEU A C 6
ATOM 9001 O O . LEU A 1 20 ? 25.147 12.467 -0.679 1.00 0.00 226 LEU A O 6
ATOM 9017 N N . PHE A 1 21 ? 25.794 10.362 -0.341 1.00 0.00 227 PHE A N 6
ATOM 9018 C CA . PHE A 1 21 ? 26.001 10.548 1.093 1.00 0.00 227 PHE A CA 6
ATOM 9019 C C . PHE A 1 21 ? 27.421 11.058 1.342 1.00 0.00 227 PHE A C 6
ATOM 9020 O O . PHE A 1 21 ? 28.375 10.467 0.836 1.00 0.00 227 PHE A O 6
ATOM 9037 N N . LEU A 1 22 ? 27.571 12.127 2.136 1.00 0.00 228 LEU A N 6
ATOM 9038 C CA . LEU A 1 22 ? 28.860 12.713 2.513 1.00 0.00 228 LEU A CA 6
ATOM 9039 C C . LEU A 1 22 ? 29.619 11.889 3.576 1.00 0.00 228 LEU A C 6
ATOM 9040 O O . LEU A 1 22 ? 30.435 12.449 4.312 1.00 0.00 228 LEU A O 6
ATOM 9056 N N . ASN A 1 23 ? 29.356 10.584 3.716 1.00 0.00 229 ASN A N 6
ATOM 9057 C CA . ASN A 1 23 ? 29.961 9.735 4.749 1.00 0.00 229 ASN A CA 6
ATOM 9058 C C . ASN A 1 23 ? 30.308 8.369 4.165 1.00 0.00 229 ASN A C 6
ATOM 9059 O O . ASN A 1 23 ? 29.581 7.878 3.303 1.00 0.00 229 ASN A O 6
ATOM 9070 N N . ALA A 1 24 ? 31.389 7.747 4.646 1.00 0.00 230 ALA A N 6
ATOM 9071 C CA . ALA A 1 24 ? 31.951 6.517 4.090 1.00 0.00 230 ALA A CA 6
ATOM 9072 C C . ALA A 1 24 ? 31.681 5.259 4.934 1.00 0.00 230 ALA A C 6
ATOM 9073 O O . ALA A 1 24 ? 32.082 4.167 4.527 1.00 0.00 230 ALA A O 6
ATOM 9080 N N . LYS A 1 25 ? 31.034 5.377 6.102 1.00 0.00 231 LYS A N 6
ATOM 9081 C CA . LYS A 1 25 ? 30.889 4.272 7.061 1.00 0.00 231 LYS A CA 6
ATOM 9082 C C . LYS A 1 25 ? 29.448 4.129 7.532 1.00 0.00 231 LYS A C 6
ATOM 9083 O O . LYS A 1 25 ? 28.889 3.040 7.419 1.00 0.00 231 LYS A O 6
ATOM 9102 N N . GLN A 1 26 ? 28.799 5.219 7.951 1.00 0.00 232 GLN A N 6
ATOM 9103 C CA . GLN A 1 26 ? 27.361 5.227 8.229 1.00 0.00 232 GLN A CA 6
ATOM 9104 C C . GLN A 1 26 ? 26.560 4.879 6.965 1.00 0.00 232 GLN A C 6
ATOM 9105 O O . GLN A 1 26 ? 25.439 4.376 7.063 1.00 0.00 232 GLN A O 6
ATOM 9119 N N . TYR A 1 27 ? 27.152 5.064 5.780 1.00 0.00 233 TYR A N 6
ATOM 9120 C CA . TYR A 1 27 ? 26.632 4.594 4.496 1.00 0.00 233 TYR A CA 6
ATOM 9121 C C . TYR A 1 27 ? 26.235 3.120 4.553 1.00 0.00 233 TYR A C 6
ATOM 9122 O O . TYR A 1 27 ? 25.209 2.749 3.988 1.00 0.00 233 TYR A O 6
ATOM 9140 N N . LYS A 1 28 ? 26.990 2.285 5.269 1.00 0.00 234 LYS A N 6
ATOM 9141 C CA . LYS A 1 28 ? 26.741 0.846 5.339 1.00 0.00 234 LYS A CA 6
ATOM 9142 C C . LYS A 1 28 ? 25.430 0.495 6.054 1.00 0.00 234 LYS A C 6
ATOM 9143 O O . LYS A 1 28 ? 24.997 -0.652 5.937 1.00 0.00 234 LYS A O 6
ATOM 9162 N N . LYS A 1 29 ? 24.778 1.437 6.753 1.00 0.00 235 LYS A N 6
ATOM 9163 C CA . LYS A 1 29 ? 23.444 1.229 7.332 1.00 0.00 235 LYS A CA 6
ATOM 9164 C C . LYS A 1 29 ? 22.391 2.123 6.688 1.00 0.00 235 LYS A C 6
ATOM 9165 O O . LYS A 1 29 ? 21.255 1.677 6.496 1.00 0.00 235 LYS A O 6
ATOM 9184 N N . LEU A 1 30 ? 22.753 3.345 6.274 1.00 0.00 236 LEU A N 6
ATOM 9185 C CA . LEU A 1 30 ? 21.801 4.225 5.609 1.00 0.00 236 LEU A CA 6
ATOM 9186 C C . LEU A 1 30 ? 21.422 3.653 4.241 1.00 0.00 236 LEU A C 6
ATOM 9187 O O . LEU A 1 30 ? 20.264 3.762 3.846 1.00 0.00 236 LEU A O 6
ATOM 9203 N N . SER A 1 31 ? 22.365 3.016 3.538 1.00 0.00 237 SER A N 6
ATOM 9204 C CA . SER A 1 31 ? 22.105 2.353 2.269 1.00 0.00 237 SER A CA 6
ATOM 9205 C C . SER A 1 31 ? 21.026 1.281 2.397 1.00 0.00 237 SER A C 6
ATOM 9206 O O . SER A 1 31 ? 19.983 1.469 1.775 1.00 0.00 237 SER A O 6
ATOM 9214 N N . PRO A 1 32 ? 21.174 0.210 3.202 1.00 0.00 238 PRO A N 6
ATOM 9215 C CA . PRO A 1 32 ? 20.118 -0.785 3.302 1.00 0.00 238 PRO A CA 6
ATOM 9216 C C . PRO A 1 32 ? 18.829 -0.157 3.836 1.00 0.00 238 PRO A C 6
ATOM 9217 O O . PRO A 1 32 ? 17.777 -0.394 3.241 1.00 0.00 238 PRO A O 6
ATOM 9228 N N . ALA A 1 33 ? 18.886 0.679 4.887 1.00 0.00 239 ALA A N 6
ATOM 9229 C CA . ALA A 1 33 ? 17.666 1.228 5.477 1.00 0.00 239 ALA A CA 6
ATOM 9230 C C . ALA A 1 33 ? 16.843 2.025 4.451 1.00 0.00 239 ALA A C 6
ATOM 9231 O O . ALA A 1 33 ? 15.644 1.779 4.284 1.00 0.00 239 ALA A O 6
ATOM 9238 N N . VAL A 1 34 ? 17.469 2.969 3.749 1.00 0.00 240 VAL A N 6
ATOM 9239 C CA . VAL A 1 34 ? 16.736 3.888 2.891 1.00 0.00 240 VAL A CA 6
ATOM 9240 C C . VAL A 1 34 ? 16.533 3.285 1.497 1.00 0.00 240 VAL A C 6
ATOM 9241 O O . VAL A 1 34 ? 15.567 3.657 0.839 1.00 0.00 240 VAL A O 6
ATOM 9254 N N . LEU A 1 35 ? 17.332 2.298 1.062 1.00 0.00 241 LEU A N 6
ATOM 9255 C CA . LEU A 1 35 ? 17.046 1.544 -0.159 1.00 0.00 241 LEU A CA 6
ATOM 9256 C C . LEU A 1 35 ? 15.802 0.686 0.051 1.00 0.00 241 LEU A C 6
ATOM 9257 O O . LEU A 1 35 ? 14.943 0.660 -0.827 1.00 0.00 241 LEU A O 6
ATOM 9273 N N . PHE A 1 36 ? 15.649 0.052 1.221 1.00 0.00 242 PHE A N 6
ATOM 9274 C CA . PHE A 1 36 ? 14.406 -0.623 1.585 1.00 0.00 242 PHE A CA 6
ATOM 9275 C C . PHE A 1 36 ? 13.271 0.406 1.694 1.00 0.00 242 PHE A C 6
ATOM 9276 O O . PHE A 1 36 ? 12.142 0.118 1.291 1.00 0.00 242 PHE A O 6
ATOM 9293 N N . GLY A 1 37 ? 13.573 1.621 2.170 1.00 0.00 243 GLY A N 6
ATOM 9294 C CA . GLY A 1 37 ? 12.671 2.768 2.143 1.00 0.00 243 GLY A CA 6
ATOM 9295 C C . GLY A 1 37 ? 12.353 3.286 0.732 1.00 0.00 243 GLY A C 6
ATOM 9296 O O . GLY A 1 37 ? 11.403 4.056 0.577 1.00 0.00 243 GLY A O 6
ATOM 9300 N N . GLY A 1 38 ? 13.107 2.887 -0.297 1.00 0.00 244 GLY A N 6
ATOM 9301 C CA . GLY A 1 38 ? 12.805 3.122 -1.706 1.00 0.00 244 GLY A CA 6
ATOM 9302 C C . GLY A 1 38 ? 13.891 3.873 -2.488 1.00 0.00 244 GLY A C 6
ATOM 9303 O O . GLY A 1 38 ? 13.863 3.842 -3.720 1.00 0.00 244 GLY A O 6
ATOM 9307 N N . GLY A 1 39 ? 14.821 4.550 -1.811 1.00 0.00 245 GLY A N 6
ATOM 9308 C CA . GLY A 1 39 ? 15.775 5.477 -2.424 1.00 0.00 245 GLY A CA 6
ATOM 9309 C C . GLY A 1 39 ? 17.180 4.895 -2.559 1.00 0.00 245 GLY A C 6
ATOM 9310 O O . GLY A 1 39 ? 17.737 4.363 -1.600 1.00 0.00 245 GLY A O 6
ATOM 9314 N N . LYS A 1 40 ? 17.761 4.997 -3.755 1.00 0.00 246 LYS A N 6
ATOM 9315 C CA . LYS A 1 40 ? 19.073 4.435 -4.082 1.00 0.00 246 LYS A CA 6
ATOM 9316 C C . LYS A 1 40 ? 20.175 5.339 -3.523 1.00 0.00 246 LYS A C 6
ATOM 9317 O O . LYS A 1 40 ? 19.945 6.524 -3.265 1.00 0.00 246 LYS A O 6
ATOM 9336 N N . THR A 1 41 ? 21.386 4.808 -3.393 1.00 0.00 247 THR A N 6
ATOM 9337 C CA . THR A 1 41 ? 22.469 5.474 -2.674 1.00 0.00 247 THR A CA 6
ATOM 9338 C C . THR A 1 41 ? 23.782 5.429 -3.465 1.00 0.00 247 THR A C 6
ATOM 9339 O O . THR A 1 41 ? 24.032 4.496 -4.238 1.00 0.00 247 THR A O 6
ATOM 9350 N N . ASP A 1 42 ? 24.633 6.433 -3.253 1.00 0.00 248 ASP A N 6
ATOM 9351 C CA . ASP A 1 42 ? 26.006 6.525 -3.752 1.00 0.00 248 ASP A CA 6
ATOM 9352 C C . ASP A 1 42 ? 26.832 7.361 -2.756 1.00 0.00 248 ASP A C 6
ATOM 9353 O O . ASP A 1 42 ? 26.274 7.919 -1.804 1.00 0.00 248 ASP A O 6
ATOM 9362 N N . LEU A 1 43 ? 28.145 7.439 -2.946 1.00 0.00 249 LEU A N 6
ATOM 9363 C CA . LEU A 1 43 ? 29.107 8.028 -2.011 1.00 0.00 249 LEU A CA 6
ATOM 9364 C C . LEU A 1 43 ? 29.618 9.359 -2.578 1.00 0.00 249 LEU A C 6
ATOM 9365 O O . LEU A 1 43 ? 29.803 9.486 -3.792 1.00 0.00 249 LEU A O 6
ATOM 9381 N N . LEU A 1 44 ? 29.879 10.337 -1.708 1.00 0.00 250 LEU A N 6
ATOM 9382 C CA . LEU A 1 44 ? 30.439 11.653 -2.021 1.00 0.00 250 LEU A CA 6
ATOM 9383 C C . LEU A 1 44 ? 31.252 12.117 -0.801 1.00 0.00 250 LEU A C 6
ATOM 9384 O O . LEU A 1 44 ? 31.143 11.529 0.277 1.00 0.00 250 LEU A O 6
ATOM 9400 N N . MET A 1 45 ? 32.076 13.161 -0.944 1.00 0.00 251 MET A N 6
ATOM 9401 C CA . MET A 1 45 ? 32.872 13.705 0.161 1.00 0.00 251 MET A CA 6
ATOM 9402 C C . MET A 1 45 ? 32.921 15.238 0.139 1.00 0.00 251 MET A C 6
ATOM 9403 O O . MET A 1 45 ? 32.914 15.863 1.202 1.00 0.00 251 MET A O 6
ATOM 9417 N N . GLY A 1 46 ? 32.928 15.860 -1.048 1.00 0.00 252 GLY A N 6
ATOM 9418 C CA . GLY A 1 46 ? 32.907 17.319 -1.176 1.00 0.00 252 GLY A CA 6
ATOM 9419 C C . GLY A 1 46 ? 33.403 17.833 -2.528 1.00 0.00 252 GLY A C 6
ATOM 9420 O O . GLY A 1 46 ? 33.208 19.010 -2.831 1.00 0.00 252 GLY A O 6
ATOM 9424 N N . GLU A 1 47 ? 34.023 16.974 -3.348 1.00 0.00 253 GLU A N 6
ATOM 9425 C CA . GLU A 1 47 ? 34.581 17.358 -4.645 1.00 0.00 253 GLU A CA 6
ATOM 9426 C C . GLU A 1 47 ? 33.501 17.899 -5.598 1.00 0.00 253 GLU A C 6
ATOM 9427 O O . GLU A 1 47 ? 33.786 18.785 -6.405 1.00 0.00 253 GLU A O 6
ATOM 9439 N N . LEU A 1 48 ? 32.262 17.399 -5.462 1.00 0.00 254 LEU A N 6
ATOM 9440 C CA . LEU A 1 48 ? 31.071 17.789 -6.228 1.00 0.00 254 LEU A CA 6
ATOM 9441 C C . LEU A 1 48 ? 31.385 17.927 -7.729 1.00 0.00 254 LEU A C 6
ATOM 9442 O O . LEU A 1 48 ? 31.273 18.999 -8.329 1.00 0.00 254 LEU A O 6
ATOM 9458 N N . LYS A 1 49 ? 31.859 16.816 -8.309 1.00 0.00 255 LYS A N 6
ATOM 9459 C CA . LYS A 1 49 ? 32.407 16.743 -9.671 1.00 0.00 255 LYS A CA 6
ATOM 9460 C C . LYS A 1 49 ? 31.401 17.171 -10.738 1.00 0.00 255 LYS A C 6
ATOM 9461 O O . LYS A 1 49 ? 31.800 17.592 -11.825 1.00 0.00 255 LYS A O 6
ATOM 9480 N N . ASP A 1 50 ? 30.109 17.055 -10.439 1.00 0.00 256 ASP A N 6
ATOM 9481 C CA . ASP A 1 50 ? 29.008 17.520 -11.281 1.00 0.00 256 ASP A CA 6
ATOM 9482 C C . ASP A 1 50 ? 27.958 18.196 -10.398 1.00 0.00 256 ASP A C 6
ATOM 9483 O O . ASP A 1 50 ? 27.848 17.888 -9.208 1.00 0.00 256 ASP A O 6
ATOM 9492 N N . ALA A 1 51 ? 27.178 19.102 -10.994 1.00 0.00 257 ALA A N 6
ATOM 9493 C CA . ALA A 1 51 ? 26.091 19.841 -10.365 1.00 0.00 257 ALA A CA 6
ATOM 9494 C C . ALA A 1 51 ? 24.787 19.725 -11.167 1.00 0.00 257 ALA A C 6
ATOM 9495 O O . ALA A 1 51 ? 23.769 20.261 -10.727 1.00 0.00 257 ALA A O 6
ATOM 9502 N N . SER A 1 52 ? 24.763 19.013 -12.302 1.00 0.00 258 SER A N 6
ATOM 9503 C CA . SER A 1 52 ? 23.511 18.678 -12.980 1.00 0.00 258 SER A CA 6
ATOM 9504 C C . SER A 1 52 ? 22.664 17.824 -12.020 1.00 0.00 258 SER A C 6
ATOM 9505 O O . SER A 1 52 ? 21.459 18.047 -11.892 1.00 0.00 258 SER A O 6
ATOM 9513 N N . VAL A 1 53 ? 23.305 16.950 -11.231 1.00 0.00 259 VAL A N 6
ATOM 9514 C CA . VAL A 1 53 ? 22.688 16.209 -10.129 1.00 0.00 259 VAL A CA 6
ATOM 9515 C C . VAL A 1 53 ? 21.994 17.104 -9.080 1.00 0.00 259 VAL A C 6
ATOM 9516 O O . VAL A 1 53 ? 21.135 16.614 -8.345 1.00 0.00 259 VAL A O 6
ATOM 9529 N N . LEU A 1 54 ? 22.306 18.402 -9.010 1.00 0.00 260 LEU A N 6
ATOM 9530 C CA . LEU A 1 54 ? 21.738 19.353 -8.044 1.00 0.00 260 LEU A CA 6
ATOM 9531 C C . LEU A 1 54 ? 20.641 20.219 -8.668 1.00 0.00 260 LEU A C 6
ATOM 9532 O O . LEU A 1 54 ? 20.024 21.017 -7.964 1.00 0.00 260 LEU A O 6
ATOM 9548 N N . ASP A 1 55 ? 20.360 20.039 -9.960 1.00 0.00 261 ASP A N 6
ATOM 9549 C CA . ASP A 1 55 ? 19.287 20.736 -10.674 1.00 0.00 261 ASP A CA 6
ATOM 9550 C C . ASP A 1 55 ? 18.234 19.757 -11.191 1.00 0.00 261 ASP A C 6
ATOM 9551 O O . ASP A 1 55 ? 17.037 20.049 -11.138 1.00 0.00 261 ASP A O 6
ATOM 9560 N N . ASN A 1 56 ? 18.661 18.570 -11.637 1.00 0.00 262 ASN A N 6
ATOM 9561 C CA . ASN A 1 56 ? 17.764 17.480 -12.030 1.00 0.00 262 ASN A CA 6
ATOM 9562 C C . ASN A 1 56 ? 16.891 17.044 -10.838 1.00 0.00 262 ASN A C 6
ATOM 9563 O O . ASN A 1 56 ? 17.280 17.277 -9.685 1.00 0.00 262 ASN A O 6
ATOM 9574 N N . PRO A 1 57 ? 15.725 16.420 -11.074 1.00 0.00 263 PRO A N 6
ATOM 9575 C CA . PRO A 1 57 ? 14.821 16.013 -10.006 1.00 0.00 263 PRO A CA 6
ATOM 9576 C C . PRO A 1 57 ? 15.348 14.787 -9.243 1.00 0.00 263 PRO A C 6
ATOM 9577 O O . PRO A 1 57 ? 16.295 14.120 -9.666 1.00 0.00 263 PRO A O 6
ATOM 9588 N N . ALA A 1 58 ? 14.675 14.482 -8.130 1.00 0.00 264 ALA A N 6
ATOM 9589 C CA . ALA A 1 58 ? 14.800 13.270 -7.318 1.00 0.00 264 ALA A CA 6
ATOM 9590 C C . ALA A 1 58 ? 16.234 12.817 -6.981 1.00 0.00 264 ALA A C 6
ATOM 9591 O O . ALA A 1 58 ? 16.492 11.623 -6.799 1.00 0.00 264 ALA A O 6
ATOM 9598 N N . THR A 1 59 ? 17.162 13.766 -6.875 1.00 0.00 265 THR A N 6
ATOM 9599 C CA . THR A 1 59 ? 18.551 13.526 -6.506 1.00 0.00 265 THR A CA 6
ATOM 9600 C C . THR A 1 59 ? 18.902 14.513 -5.393 1.00 0.00 265 THR A C 6
ATOM 9601 O O . THR A 1 59 ? 18.386 15.638 -5.395 1.00 0.00 265 THR A O 6
ATOM 9612 N N . CYS A 1 60 ? 19.757 14.113 -4.447 1.00 0.00 266 CYS A N 6
ATOM 9613 C CA . CYS A 1 60 ? 20.206 14.987 -3.372 1.00 0.00 266 CYS A CA 6
ATOM 9614 C C . CYS A 1 60 ? 21.490 14.506 -2.711 1.00 0.00 266 CYS A C 6
ATOM 9615 O O . CYS A 1 60 ? 22.058 13.482 -3.092 1.00 0.00 266 CYS A O 6
ATOM 9623 N N . VAL A 1 61 ? 21.940 15.266 -1.713 1.00 0.00 267 VAL A N 6
ATOM 9624 C CA . VAL A 1 61 ? 23.138 15.009 -0.939 1.00 0.00 267 VAL A CA 6
ATOM 9625 C C . VAL A 1 61 ? 22.718 14.915 0.531 1.00 0.00 267 VAL A C 6
ATOM 9626 O O . VAL A 1 61 ? 21.773 15.593 0.971 1.00 0.00 267 VAL A O 6
ATOM 9639 N N . ILE A 1 62 ? 23.389 14.030 1.271 1.00 0.00 268 ILE A N 6
ATOM 9640 C CA . ILE A 1 62 ? 23.047 13.709 2.648 1.00 0.00 268 ILE A CA 6
ATOM 9641 C C . ILE A 1 62 ? 24.190 14.218 3.512 1.00 0.00 268 ILE A C 6
ATOM 9642 O O . ILE A 1 62 ? 25.342 13.782 3.353 1.00 0.00 268 ILE A O 6
ATOM 9658 N N . ASP A 1 63 ? 23.856 15.152 4.399 1.00 0.00 269 ASP A N 6
ATOM 9659 C CA . ASP A 1 63 ? 24.752 15.682 5.417 1.00 0.00 269 ASP A CA 6
ATOM 9660 C C . ASP A 1 63 ? 24.882 14.676 6.565 1.00 0.00 269 ASP A C 6
ATOM 9661 O O . ASP A 1 63 ? 23.995 13.855 6.820 1.00 0.00 269 ASP A O 6
ATOM 9670 N N . VAL A 1 64 ? 26.011 14.728 7.257 1.00 0.00 270 VAL A N 6
ATOM 9671 C CA . VAL A 1 64 ? 26.414 13.767 8.265 1.00 0.00 270 VAL A CA 6
ATOM 9672 C C . VAL A 1 64 ? 25.863 14.213 9.622 1.00 0.00 270 VAL A C 6
ATOM 9673 O O . VAL A 1 64 ? 25.773 15.418 9.887 1.00 0.00 270 VAL A O 6
ATOM 9686 N N . ALA A 1 65 ? 25.524 13.262 10.497 1.00 0.00 271 ALA A N 6
ATOM 9687 C CA . ALA A 1 65 ? 25.043 13.554 11.840 1.00 0.00 271 ALA A CA 6
ATOM 9688 C C . ALA A 1 65 ? 25.392 12.433 12.820 1.00 0.00 271 ALA A C 6
ATOM 9689 O O . ALA A 1 65 ? 25.659 11.290 12.436 1.00 0.00 271 ALA A O 6
ATOM 9696 N N . MET A 1 66 ? 25.347 12.789 14.102 1.00 0.00 272 MET A N 6
ATOM 9697 C CA . MET A 1 66 ? 25.499 11.943 15.278 1.00 0.00 272 MET A CA 6
ATOM 9698 C C . MET A 1 66 ? 24.949 12.741 16.474 1.00 0.00 272 MET A C 6
ATOM 9699 O O . MET A 1 66 ? 24.479 13.877 16.307 1.00 0.00 272 MET A O 6
ATOM 9713 N N . THR A 1 67 ? 24.995 12.176 17.678 1.00 0.00 273 THR A N 6
ATOM 9714 C CA . THR A 1 67 ? 24.669 12.862 18.925 1.00 0.00 273 THR A CA 6
ATOM 9715 C C . THR A 1 67 ? 25.575 12.266 20.015 1.00 0.00 273 THR A C 6
ATOM 9716 O O . THR A 1 67 ? 26.009 11.113 19.901 1.00 0.00 273 THR A O 6
ATOM 9727 N N . GLU A 1 68 ? 25.874 13.031 21.069 1.00 0.00 274 GLU A N 6
ATOM 9728 C CA . GLU A 1 68 ? 26.684 12.595 22.201 1.00 0.00 274 GLU A CA 6
ATOM 9729 C C . GLU A 1 68 ? 26.158 13.276 23.472 1.00 0.00 274 GLU A C 6
ATOM 9730 O O . GLU A 1 68 ? 25.419 14.262 23.401 1.00 0.00 274 GLU A O 6
ATOM 9742 N N . SER A 1 69 ? 26.523 12.726 24.629 1.00 0.00 275 SER A N 6
ATOM 9743 C CA . SER A 1 69 ? 25.996 13.054 25.947 1.00 0.00 275 SER A CA 6
ATOM 9744 C C . SER A 1 69 ? 26.334 14.477 26.428 1.00 0.00 275 SER A C 6
ATOM 9745 O O . SER A 1 69 ? 25.764 14.929 27.426 1.00 0.00 275 SER A O 6
ATOM 9753 N N . GLN A 1 70 ? 27.251 15.187 25.762 1.00 0.00 276 GLN A N 6
ATOM 9754 C CA . GLN A 1 70 ? 27.637 16.551 26.092 1.00 0.00 276 GLN A CA 6
ATOM 9755 C C . GLN A 1 70 ? 28.003 17.252 24.784 1.00 0.00 276 GLN A C 6
ATOM 9756 O O . GLN A 1 70 ? 28.715 16.685 23.951 1.00 0.00 276 GLN A O 6
ATOM 9770 N N . LEU A 1 71 ? 27.521 18.485 24.607 1.00 0.00 277 LEU A N 6
ATOM 9771 C CA . LEU A 1 71 ? 27.701 19.269 23.383 1.00 0.00 277 LEU A CA 6
ATOM 9772 C C . LEU A 1 71 ? 29.183 19.510 23.083 1.00 0.00 277 LEU A C 6
ATOM 9773 O O . LEU A 1 71 ? 29.573 19.538 21.918 1.00 0.00 277 LEU A O 6
ATOM 9789 N N . SER A 1 72 ? 30.010 19.645 24.121 1.00 0.00 278 SER A N 6
ATOM 9790 C CA . SER A 1 72 ? 31.447 19.870 24.011 1.00 0.00 278 SER A CA 6
ATOM 9791 C C . SER A 1 72 ? 32.178 18.768 23.227 1.00 0.00 278 SER A C 6
ATOM 9792 O O . SER A 1 72 ? 33.263 19.017 22.699 1.00 0.00 278 SER A O 6
ATOM 9800 N N . GLU A 1 73 ? 31.609 17.562 23.137 1.00 0.00 279 GLU A N 6
ATOM 9801 C CA . GLU A 1 73 ? 32.208 16.453 22.395 1.00 0.00 279 GLU A CA 6
ATOM 9802 C C . GLU A 1 73 ? 31.952 16.595 20.887 1.00 0.00 279 GLU A C 6
ATOM 9803 O O . GLU A 1 73 ? 32.715 16.054 20.082 1.00 0.00 279 GLU A O 6
ATOM 9815 N N . SER A 1 74 ? 30.888 17.295 20.492 1.00 0.00 280 SER A N 6
ATOM 9816 C CA . SER A 1 74 ? 30.501 17.477 19.100 1.00 0.00 280 SER A CA 6
ATOM 9817 C C . SER A 1 74 ? 31.348 18.582 18.455 1.00 0.00 280 SER A C 6
ATOM 9818 O O . SER A 1 74 ? 31.681 19.585 19.093 1.00 0.00 280 SER A O 6
ATOM 9826 N N . GLN A 1 75 ? 31.650 18.434 17.161 1.00 0.00 281 GLN A N 6
ATOM 9827 C CA . GLN A 1 75 ? 32.308 19.457 16.346 1.00 0.00 281 GLN A CA 6
ATOM 9828 C C . GLN A 1 75 ? 31.413 20.695 16.148 1.00 0.00 281 GLN A C 6
ATOM 9829 O O . GLN A 1 75 ? 31.899 21.744 15.714 1.00 0.00 281 GLN A O 6
ATOM 9843 N N . SER A 1 76 ? 30.119 20.587 16.458 1.00 0.00 282 SER A N 6
ATOM 9844 C CA . SER A 1 76 ? 29.101 21.624 16.316 1.00 0.00 282 SER A CA 6
ATOM 9845 C C . SER A 1 76 ? 29.347 22.872 17.184 1.00 0.00 282 SER A C 6
ATOM 9846 O O . SER A 1 76 ? 28.646 23.871 17.016 1.00 0.00 282 SER A O 6
ATOM 9854 N N . THR A 1 77 ? 30.313 22.843 18.107 1.00 0.00 283 THR A N 6
ATOM 9855 C CA . THR A 1 77 ? 30.699 23.998 18.914 1.00 0.00 283 THR A CA 6
ATOM 9856 C C . THR A 1 77 ? 31.300 25.128 18.059 1.00 0.00 283 THR A C 6
ATOM 9857 O O . THR A 1 77 ? 31.272 26.292 18.470 1.00 0.00 283 THR A O 6
ATOM 9868 N N . GLN A 1 78 ? 31.852 24.804 16.883 1.00 0.00 284 GLN A N 6
ATOM 9869 C CA . GLN A 1 78 ? 32.493 25.770 15.996 1.00 0.00 284 GLN A CA 6
ATOM 9870 C C . GLN A 1 78 ? 31.463 26.796 15.484 1.00 0.00 284 GLN A C 6
ATOM 9871 O O . GLN A 1 78 ? 30.310 26.429 15.232 1.00 0.00 284 GLN A O 6
ATOM 9885 N N . PRO A 1 79 ? 31.861 28.065 15.256 1.00 0.00 285 PRO A N 6
ATOM 9886 C CA . PRO A 1 79 ? 30.988 29.107 14.713 1.00 0.00 285 PRO A CA 6
ATOM 9887 C C . PRO A 1 79 ? 30.763 28.979 13.193 1.00 0.00 285 PRO A C 6
ATOM 9888 O O . PRO A 1 79 ? 30.146 29.861 12.590 1.00 0.00 285 PRO A O 6
ATOM 9899 N N . TRP A 1 80 ? 31.263 27.917 12.554 1.00 0.00 286 TRP A N 6
ATOM 9900 C CA . TRP A 1 80 ? 31.183 27.664 11.120 1.00 0.00 286 TRP A CA 6
ATOM 9901 C C . TRP A 1 80 ? 30.932 26.169 10.891 1.00 0.00 286 TRP A C 6
ATOM 9902 O O . TRP A 1 80 ? 31.037 25.369 11.829 1.00 0.00 286 TRP A O 6
ATOM 9923 N N . ILE A 1 81 ? 30.602 25.796 9.651 1.00 0.00 287 ILE A N 6
ATOM 9924 C CA . ILE A 1 81 ? 30.221 24.443 9.250 1.00 0.00 287 ILE A CA 6
ATOM 9925 C C . ILE A 1 81 ? 30.934 24.068 7.948 1.00 0.00 287 ILE A C 6
ATOM 9926 O O . ILE A 1 81 ? 31.415 24.944 7.223 1.00 0.00 287 ILE A O 6
ATOM 9942 N N . THR A 1 82 ? 31.004 22.768 7.660 1.00 0.00 288 THR A N 6
ATOM 9943 C CA . THR A 1 82 ? 31.701 22.204 6.509 1.00 0.00 288 THR A CA 6
ATOM 9944 C C . THR A 1 82 ? 31.229 22.871 5.210 1.00 0.00 288 THR A C 6
ATOM 9945 O O . THR A 1 82 ? 30.022 23.010 4.969 1.00 0.00 288 THR A O 6
ATOM 9956 N N . SER A 1 83 ? 32.182 23.270 4.365 1.00 0.00 289 SER A N 6
ATOM 9957 C CA . SER A 1 83 ? 31.943 24.061 3.163 1.00 0.00 289 SER A CA 6
ATOM 9958 C C . SER A 1 83 ? 30.952 23.406 2.195 1.00 0.00 289 SER A C 6
ATOM 9959 O O . SER A 1 83 ? 30.251 24.114 1.474 1.00 0.00 289 SER A O 6
ATOM 9967 N N . THR A 1 84 ? 30.858 22.074 2.182 1.00 0.00 290 THR A N 6
ATOM 9968 C CA . THR A 1 84 ? 29.991 21.329 1.279 1.00 0.00 290 THR A CA 6
ATOM 9969 C C . THR A 1 84 ? 28.511 21.716 1.432 1.00 0.00 290 THR A C 6
ATOM 9970 O O . THR A 1 84 ? 27.775 21.668 0.450 1.00 0.00 290 THR A O 6
ATOM 9981 N N . LEU A 1 85 ? 28.062 22.129 2.625 1.00 0.00 291 LEU A N 6
ATOM 9982 C CA . LEU A 1 85 ? 26.673 22.523 2.872 1.00 0.00 291 LEU A CA 6
ATOM 9983 C C . LEU A 1 85 ? 26.365 23.797 2.072 1.00 0.00 291 LEU A C 6
ATOM 9984 O O . LEU A 1 85 ? 25.386 23.862 1.324 1.00 0.00 291 LEU A O 6
ATOM 10000 N N . ASP A 1 86 ? 27.235 24.800 2.196 1.00 0.00 292 ASP A N 6
ATOM 10001 C CA . ASP A 1 86 ? 27.141 26.073 1.479 1.00 0.00 292 ASP A CA 6
ATOM 10002 C C . ASP A 1 86 ? 27.373 25.894 -0.024 1.00 0.00 292 ASP A C 6
ATOM 10003 O O . ASP A 1 86 ? 26.727 26.555 -0.839 1.00 0.00 292 ASP A O 6
ATOM 10012 N N . LEU A 1 87 ? 28.252 24.965 -0.407 1.00 0.00 293 LEU A N 6
ATOM 10013 C CA . LEU A 1 87 ? 28.495 24.612 -1.803 1.00 0.00 293 LEU A CA 6
ATOM 10014 C C . LEU A 1 87 ? 27.214 24.048 -2.422 1.00 0.00 293 LEU A C 6
ATOM 10015 O O . LEU A 1 87 ? 26.801 24.481 -3.495 1.00 0.00 293 LEU A O 6
ATOM 10031 N N . LEU A 1 88 ? 26.546 23.125 -1.727 1.00 0.00 294 LEU A N 6
ATOM 10032 C CA . LEU A 1 88 ? 25.264 22.571 -2.143 1.00 0.00 294 LEU A CA 6
ATOM 10033 C C . LEU A 1 88 ? 24.241 23.689 -2.319 1.00 0.00 294 LEU A C 6
ATOM 10034 O O . LEU A 1 88 ? 23.601 23.773 -3.375 1.00 0.00 294 LEU A O 6
ATOM 10050 N N . GLN A 1 89 ? 24.131 24.576 -1.327 1.00 0.00 295 GLN A N 6
ATOM 10051 C CA . GLN A 1 89 ? 23.192 25.688 -1.377 1.00 0.00 295 GLN A CA 6
ATOM 10052 C C . GLN A 1 89 ? 23.455 26.611 -2.567 1.00 0.00 295 GLN A C 6
ATOM 10053 O O . GLN A 1 89 ? 22.495 27.027 -3.224 1.00 0.00 295 GLN A O 6
ATOM 10067 N N . SER A 1 90 ? 24.717 26.926 -2.872 1.00 0.00 296 SER A N 6
ATOM 10068 C CA . SER A 1 90 ? 25.024 27.852 -3.954 1.00 0.00 296 SER A CA 6
ATOM 10069 C C . SER A 1 90 ? 24.830 27.199 -5.333 1.00 0.00 296 SER A C 6
ATOM 10070 O O . SER A 1 90 ? 24.422 27.890 -6.272 1.00 0.00 296 SER A O 6
ATOM 10078 N N . LYS A 1 91 ? 25.101 25.893 -5.477 1.00 0.00 297 LYS A N 6
ATOM 10079 C CA . LYS A 1 91 ? 24.836 25.178 -6.730 1.00 0.00 297 LYS A CA 6
ATOM 10080 C C . LYS A 1 91 ? 23.327 25.117 -6.969 1.00 0.00 297 LYS A C 6
ATOM 10081 O O . LYS A 1 91 ? 22.895 25.468 -8.072 1.00 0.00 297 LYS A O 6
ATOM 10100 N N . GLY A 1 92 ? 22.520 24.733 -5.975 1.00 0.00 298 GLY A N 6
ATOM 10101 C CA . GLY A 1 92 ? 21.071 24.886 -6.079 1.00 0.00 298 GLY A CA 6
ATOM 10102 C C . GLY A 1 92 ? 20.226 23.967 -5.202 1.00 0.00 298 GLY A C 6
ATOM 10103 O O . GLY A 1 92 ? 19.048 23.790 -5.522 1.00 0.00 298 GLY A O 6
ATOM 10107 N N . LEU A 1 93 ? 20.772 23.355 -4.144 1.00 0.00 299 LEU A N 6
ATOM 10108 C CA . LEU A 1 93 ? 20.063 22.302 -3.412 1.00 0.00 299 LEU A CA 6
ATOM 10109 C C . LEU A 1 93 ? 20.389 22.342 -1.923 1.00 0.00 299 LEU A C 6
ATOM 10110 O O . LEU A 1 93 ? 21.406 22.900 -1.506 1.00 0.00 299 LEU A O 6
ATOM 10126 N N . ARG A 1 94 ? 19.524 21.767 -1.096 1.00 0.00 300 ARG A N 6
ATOM 10127 C CA . ARG A 1 94 ? 19.794 21.528 0.323 1.00 0.00 300 ARG A CA 6
ATOM 10128 C C . ARG A 1 94 ? 20.521 20.188 0.430 1.00 0.00 300 ARG A C 6
ATOM 10129 O O . ARG A 1 94 ? 20.363 19.319 -0.430 1.00 0.00 300 ARG A O 6
ATOM 10150 N N . THR A 1 95 ? 21.277 20.010 1.506 1.00 0.00 301 THR A N 6
ATOM 10151 C CA . THR A 1 95 ? 21.840 18.724 1.884 1.00 0.00 301 THR A CA 6
ATOM 10152 C C . THR A 1 95 ? 21.097 18.382 3.169 1.00 0.00 301 THR A C 6
ATOM 10153 O O . THR A 1 95 ? 20.978 19.226 4.064 1.00 0.00 301 THR A O 6
ATOM 10164 N N . ILE A 1 96 ? 20.526 17.184 3.227 1.00 0.00 302 ILE A N 6
ATOM 10165 C CA . ILE A 1 96 ? 19.584 16.812 4.284 1.00 0.00 302 ILE A CA 6
ATOM 10166 C C . ILE A 1 96 ? 20.307 15.891 5.293 1.00 0.00 302 ILE A C 6
ATOM 10167 O O . ILE A 1 96 ? 20.947 14.936 4.857 1.00 0.00 302 ILE A O 6
ATOM 10183 N N . PRO A 1 97 ? 20.314 16.185 6.610 1.00 0.00 303 PRO A N 6
ATOM 10184 C CA . PRO A 1 97 ? 21.042 15.388 7.600 1.00 0.00 303 PRO A CA 6
ATOM 10185 C C . PRO A 1 97 ? 20.529 13.951 7.714 1.00 0.00 303 PRO A C 6
ATOM 10186 O O . PRO A 1 97 ? 19.318 13.717 7.719 1.00 0.00 303 PRO A O 6
ATOM 10197 N N . GLU A 1 98 ? 21.436 12.991 7.907 1.00 0.00 304 GLU A N 6
ATOM 10198 C CA . GLU A 1 98 ? 21.087 11.582 8.076 1.00 0.00 304 GLU A CA 6
ATOM 10199 C C . GLU A 1 98 ? 20.211 11.339 9.324 1.00 0.00 304 GLU A C 6
ATOM 10200 O O . GLU A 1 98 ? 19.374 10.436 9.323 1.00 0.00 304 GLU A O 6
ATOM 10212 N N . ALA A 1 99 ? 20.390 12.129 10.392 1.00 0.00 305 ALA A N 6
ATOM 10213 C CA . ALA A 1 99 ? 19.635 11.962 11.634 1.00 0.00 305 ALA A CA 6
ATOM 10214 C C . ALA A 1 99 ? 18.197 12.445 11.441 1.00 0.00 305 ALA A C 6
ATOM 10215 O O . ALA A 1 99 ? 17.256 11.804 11.914 1.00 0.00 305 ALA A O 6
ATOM 10222 N N . GLU A 1 100 ? 18.028 13.553 10.712 1.00 0.00 306 GLU A N 6
ATOM 10223 C CA . GLU A 1 100 ? 16.717 14.026 10.308 1.00 0.00 306 GLU A CA 6
ATOM 10224 C C . GLU A 1 100 ? 16.050 12.956 9.444 1.00 0.00 306 GLU A C 6
ATOM 10225 O O . GLU A 1 100 ? 14.867 12.693 9.647 1.00 0.00 306 GLU A O 6
ATOM 10237 N N . ILE A 1 101 ? 16.796 12.300 8.542 1.00 0.00 307 ILE A N 6
ATOM 10238 C CA . ILE A 1 101 ? 16.260 11.206 7.737 1.00 0.00 307 ILE A CA 6
ATOM 10239 C C . ILE A 1 101 ? 15.792 10.070 8.638 1.00 0.00 307 ILE A C 6
ATOM 10240 O O . ILE A 1 101 ? 14.695 9.574 8.413 1.00 0.00 307 ILE A O 6
ATOM 10256 N N . GLY A 1 102 ? 16.548 9.669 9.662 1.00 0.00 308 GLY A N 6
ATOM 10257 C CA . GLY A 1 102 ? 16.096 8.614 10.566 1.00 0.00 308 GLY A CA 6
ATOM 10258 C C . GLY A 1 102 ? 14.788 9.004 11.258 1.00 0.00 308 GLY A C 6
ATOM 10259 O O . GLY A 1 102 ? 13.848 8.209 11.283 1.00 0.00 308 GLY A O 6
ATOM 10263 N N . LEU A 1 103 ? 14.683 10.244 11.754 1.00 0.00 309 LEU A N 6
ATOM 10264 C CA . LEU A 1 103 ? 13.448 10.724 12.370 1.00 0.00 309 LEU A CA 6
ATOM 10265 C C . LEU A 1 103 ? 12.306 10.725 11.350 1.00 0.00 309 LEU A C 6
ATOM 10266 O O . LEU A 1 103 ? 11.210 10.263 11.662 1.00 0.00 309 LEU A O 6
ATOM 10282 N N . ALA A 1 104 ? 12.556 11.167 10.118 1.00 0.00 310 ALA A N 6
ATOM 10283 C CA . ALA A 1 104 ? 11.560 11.215 9.058 1.00 0.00 310 ALA A CA 6
ATOM 10284 C C . ALA A 1 104 ? 11.159 9.821 8.564 1.00 0.00 310 ALA A C 6
ATOM 10285 O O . ALA A 1 104 ? 10.018 9.649 8.138 1.00 0.00 310 ALA A O 6
ATOM 10292 N N . VAL A 1 105 ? 12.050 8.830 8.621 1.00 0.00 311 VAL A N 6
ATOM 10293 C CA . VAL A 1 105 ? 11.753 7.428 8.352 1.00 0.00 311 VAL A CA 6
ATOM 10294 C C . VAL A 1 105 ? 10.780 6.925 9.426 1.00 0.00 311 VAL A C 6
ATOM 10295 O O . VAL A 1 105 ? 9.749 6.338 9.089 1.00 0.00 311 VAL A O 6
ATOM 10308 N N . ILE A 1 106 ? 11.069 7.196 10.706 1.00 0.00 312 ILE A N 6
ATOM 10309 C CA . ILE A 1 106 ? 10.219 6.782 11.825 1.00 0.00 312 ILE A CA 6
ATOM 10310 C C . ILE A 1 106 ? 8.846 7.474 11.723 1.00 0.00 312 ILE A C 6
ATOM 10311 O O . ILE A 1 106 ? 7.810 6.833 11.914 1.00 0.00 312 ILE A O 6
ATOM 10327 N N . ASN A 1 107 ? 8.832 8.773 11.411 1.00 0.00 313 ASN A N 6
ATOM 10328 C CA . ASN A 1 107 ? 7.649 9.629 11.478 1.00 0.00 313 ASN A CA 6
ATOM 10329 C C . ASN A 1 107 ? 6.850 9.671 10.171 1.00 0.00 313 ASN A C 6
ATOM 10330 O O . ASN A 1 107 ? 5.734 10.195 10.153 1.00 0.00 313 ASN A O 6
ATOM 10341 N N . VAL A 1 108 ? 7.393 9.118 9.080 1.00 0.00 314 VAL A N 6
ATOM 10342 C CA . VAL A 1 108 ? 6.824 9.165 7.733 1.00 0.00 314 VAL A CA 6
ATOM 10343 C C . VAL A 1 108 ? 6.602 10.632 7.312 1.00 0.00 314 VAL A C 6
ATOM 10344 O O . VAL A 1 108 ? 5.476 11.055 7.028 1.00 0.00 314 VAL A O 6
ATOM 10357 N N . SER A 1 109 ? 7.679 11.427 7.315 1.00 0.00 315 SER A N 6
ATOM 10358 C CA . SER A 1 109 ? 7.614 12.872 7.044 1.00 0.00 315 SER A CA 6
ATOM 10359 C C . SER A 1 109 ? 8.703 13.388 6.090 1.00 0.00 315 SER A C 6
ATOM 10360 O O . SER A 1 109 ? 8.913 14.597 5.969 1.00 0.00 315 SER A O 6
ATOM 10368 N N . THR A 1 110 ? 9.364 12.496 5.352 1.00 0.00 316 THR A N 6
ATOM 10369 C CA . THR A 1 110 ? 10.342 12.813 4.299 1.00 0.00 316 THR A CA 6
ATOM 10370 C C . THR A 1 110 ? 9.783 13.742 3.205 1.00 0.00 316 THR A C 6
ATOM 10371 O O . THR A 1 110 ? 10.544 14.310 2.421 1.00 0.00 316 THR A O 6
ATOM 10382 N N . GLU A 1 111 ? 8.464 13.953 3.201 1.00 0.00 317 GLU A N 6
ATOM 10383 C CA . GLU A 1 111 ? 7.707 14.878 2.363 1.00 0.00 317 GLU A CA 6
ATOM 10384 C C . GLU A 1 111 ? 8.341 16.268 2.325 1.00 0.00 317 GLU A C 6
ATOM 10385 O O . GLU A 1 111 ? 8.462 16.877 1.261 1.00 0.00 317 GLU A O 6
ATOM 10397 N N . ILE A 1 112 ? 8.712 16.767 3.510 1.00 0.00 318 ILE A N 6
ATOM 10398 C CA . ILE A 1 112 ? 9.141 18.144 3.749 1.00 0.00 318 ILE A CA 6
ATOM 10399 C C . ILE A 1 112 ? 10.361 18.117 4.676 1.00 0.00 318 ILE A C 6
ATOM 10400 O O . ILE A 1 112 ? 11.302 18.889 4.460 1.00 0.00 318 ILE A O 6
ATOM 10416 N N . TYR A 1 113 ? 10.378 17.226 5.675 1.00 0.00 319 TYR A N 6
ATOM 10417 C CA . TYR A 1 113 ? 11.364 17.218 6.757 1.00 0.00 319 TYR A CA 6
ATOM 10418 C C . TYR A 1 113 ? 12.789 17.083 6.195 1.00 0.00 319 TYR A C 6
ATOM 10419 O O . TYR A 1 113 ? 13.692 17.861 6.512 1.00 0.00 319 TYR A O 6
ATOM 10437 N N . CYS A 1 114 ? 12.932 16.169 5.237 1.00 0.00 320 CYS A N 6
ATOM 10438 C CA . CYS A 1 114 ? 14.152 15.813 4.517 1.00 0.00 320 CYS A CA 6
ATOM 10439 C C . CYS A 1 114 ? 13.905 16.004 3.023 1.00 0.00 320 CYS A C 6
ATOM 10440 O O . CYS A 1 114 ? 14.392 15.234 2.204 1.00 0.00 320 CYS A O 6
ATOM 10448 N N . ASN A 1 115 ? 13.110 17.012 2.663 1.00 0.00 321 ASN A N 6
ATOM 10449 C CA . ASN A 1 115 ? 12.965 17.430 1.285 1.00 0.00 321 ASN A CA 6
ATOM 10450 C C . ASN A 1 115 ? 14.163 18.319 0.954 1.00 0.00 321 ASN A C 6
ATOM 10451 O O . ASN A 1 115 ? 14.366 19.330 1.636 1.00 0.00 321 ASN A O 6
ATOM 10462 N N . PRO A 1 116 ? 14.979 17.954 -0.044 1.00 0.00 322 PRO A N 6
ATOM 10463 C CA . PRO A 1 116 ? 16.216 18.646 -0.375 1.00 0.00 322 PRO A CA 6
ATOM 10464 C C . PRO A 1 116 ? 16.022 19.794 -1.381 1.00 0.00 322 PRO A C 6
ATOM 10465 O O . PRO A 1 116 ? 16.988 20.471 -1.727 1.00 0.00 322 PRO A O 6
ATOM 10476 N N . ARG A 1 117 ? 14.799 20.026 -1.868 1.00 0.00 323 ARG A N 6
ATOM 10477 C CA . ARG A 1 117 ? 14.538 20.917 -3.008 1.00 0.00 323 ARG A CA 6
ATOM 10478 C C . ARG A 1 117 ? 13.344 21.844 -2.807 1.00 0.00 323 ARG A C 6
ATOM 10479 O O . ARG A 1 117 ? 13.410 23.004 -3.219 1.00 0.00 323 ARG A O 6
ATOM 10500 N N . ARG A 1 118 ? 12.323 21.356 -2.104 1.00 0.00 324 ARG A N 6
ATOM 10501 C CA . ARG A 1 118 ? 11.096 22.058 -1.745 1.00 0.00 324 ARG A CA 6
ATOM 10502 C C . ARG A 1 118 ? 10.533 22.768 -2.983 1.00 0.00 324 ARG A C 6
ATOM 10503 O O . ARG A 1 118 ? 10.217 23.978 -2.928 1.00 0.00 324 ARG A O 6
ATOM 10525 N N . MET A 1 8 ? 4.320 -5.414 4.224 1.00 0.00 214 MET A N 7
ATOM 10526 C CA . MET A 1 8 ? 4.295 -5.462 2.742 1.00 0.00 214 MET A CA 7
ATOM 10527 C C . MET A 1 8 ? 5.726 -5.407 2.202 1.00 0.00 214 MET A C 7
ATOM 10528 O O . MET A 1 8 ? 6.540 -4.616 2.688 1.00 0.00 214 MET A O 7
ATOM 10542 N N . LYS A 1 9 ? 6.063 -6.255 1.220 1.00 0.00 215 LYS A N 7
ATOM 10543 C CA . LYS A 1 9 ? 7.406 -6.280 0.625 1.00 0.00 215 LYS A CA 7
ATOM 10544 C C . LYS A 1 9 ? 7.707 -5.003 -0.162 1.00 0.00 215 LYS A C 7
ATOM 10545 O O . LYS A 1 9 ? 8.825 -4.493 -0.087 1.00 0.00 215 LYS A O 7
ATOM 10564 N N . ARG A 1 10 ? 6.720 -4.468 -0.894 1.00 0.00 216 ARG A N 7
ATOM 10565 C CA . ARG A 1 10 ? 6.836 -3.168 -1.552 1.00 0.00 216 ARG A CA 7
ATOM 10566 C C . ARG A 1 10 ? 6.906 -2.085 -0.476 1.00 0.00 216 ARG A C 7
ATOM 10567 O O . ARG A 1 10 ? 6.219 -2.198 0.542 1.00 0.00 216 ARG A O 7
ATOM 10588 N N . LYS A 1 11 ? 7.677 -1.022 -0.725 1.00 0.00 217 LYS A N 7
ATOM 10589 C CA . LYS A 1 11 ? 7.797 0.124 0.180 1.00 0.00 217 LYS A CA 7
ATOM 10590 C C . LYS A 1 11 ? 7.515 1.408 -0.595 1.00 0.00 217 LYS A C 7
ATOM 10591 O O . LYS A 1 11 ? 6.571 2.118 -0.250 1.00 0.00 217 LYS A O 7
ATOM 10610 N N . SER A 1 12 ? 8.285 1.674 -1.656 1.00 0.00 218 SER A N 7
ATOM 10611 C CA . SER A 1 12 ? 8.161 2.853 -2.519 1.00 0.00 218 SER A CA 7
ATOM 10612 C C . SER A 1 12 ? 8.141 4.195 -1.749 1.00 0.00 218 SER A C 7
ATOM 10613 O O . SER A 1 12 ? 7.625 5.196 -2.248 1.00 0.00 218 SER A O 7
ATOM 10621 N N . ILE A 1 13 ? 8.720 4.226 -0.547 1.00 0.00 219 ILE A N 7
ATOM 10622 C CA . ILE A 1 13 ? 8.810 5.373 0.355 1.00 0.00 219 ILE A CA 7
ATOM 10623 C C . ILE A 1 13 ? 9.548 6.545 -0.319 1.00 0.00 219 ILE A C 7
ATOM 10624 O O . ILE A 1 13 ? 9.158 7.700 -0.140 1.00 0.00 219 ILE A O 7
ATOM 10640 N N . PHE A 1 14 ? 10.586 6.247 -1.103 1.00 0.00 220 PHE A N 7
ATOM 10641 C CA . PHE A 1 14 ? 11.425 7.219 -1.803 1.00 0.00 220 PHE A CA 7
ATOM 10642 C C . PHE A 1 14 ? 11.603 6.806 -3.271 1.00 0.00 220 PHE A C 7
ATOM 10643 O O . PHE A 1 14 ? 12.655 7.028 -3.873 1.00 0.00 220 PHE A O 7
ATOM 10660 N N . LYS A 1 15 ? 10.604 6.144 -3.857 1.00 0.00 221 LYS A N 7
ATOM 10661 C CA . LYS A 1 15 ? 10.675 5.718 -5.254 1.00 0.00 221 LYS A CA 7
ATOM 10662 C C . LYS A 1 15 ? 10.897 6.924 -6.168 1.00 0.00 221 LYS A C 7
ATOM 10663 O O . LYS A 1 15 ? 10.388 8.015 -5.897 1.00 0.00 221 LYS A O 7
ATOM 10682 N N . ASP A 1 16 ? 11.611 6.692 -7.272 1.00 0.00 222 ASP A N 7
ATOM 10683 C CA . ASP A 1 16 ? 12.013 7.708 -8.252 1.00 0.00 222 ASP A CA 7
ATOM 10684 C C . ASP A 1 16 ? 12.651 8.931 -7.572 1.00 0.00 222 ASP A C 7
ATOM 10685 O O . ASP A 1 16 ? 12.257 10.080 -7.787 1.00 0.00 222 ASP A O 7
ATOM 10694 N N . LYS A 1 17 ? 13.639 8.666 -6.709 1.00 0.00 223 LYS A N 7
ATOM 10695 C CA . LYS A 1 17 ? 14.468 9.671 -6.046 1.00 0.00 223 LYS A CA 7
ATOM 10696 C C . LYS A 1 17 ? 15.905 9.148 -6.059 1.00 0.00 223 LYS A C 7
ATOM 10697 O O . LYS A 1 17 ? 16.131 7.962 -6.319 1.00 0.00 223 LYS A O 7
ATOM 10716 N N . VAL A 1 18 ? 16.869 9.996 -5.729 1.00 0.00 224 VAL A N 7
ATOM 10717 C CA . VAL A 1 18 ? 18.276 9.657 -5.601 1.00 0.00 224 VAL A CA 7
ATOM 10718 C C . VAL A 1 18 ? 18.802 10.397 -4.361 1.00 0.00 224 VAL A C 7
ATOM 10719 O O . VAL A 1 18 ? 18.225 11.409 -3.951 1.00 0.00 224 VAL A O 7
ATOM 10732 N N . PHE A 1 19 ? 19.884 9.924 -3.746 1.00 0.00 225 PHE A N 7
ATOM 10733 C CA . PHE A 1 19 ? 20.588 10.693 -2.727 1.00 0.00 225 PHE A CA 7
ATOM 10734 C C . PHE A 1 19 ? 22.072 10.347 -2.690 1.00 0.00 225 PHE A C 7
ATOM 10735 O O . PHE A 1 19 ? 22.470 9.220 -2.997 1.00 0.00 225 PHE A O 7
ATOM 10752 N N . LEU A 1 20 ? 22.874 11.328 -2.281 1.00 0.00 226 LEU A N 7
ATOM 10753 C CA . LEU A 1 20 ? 24.282 11.145 -1.959 1.00 0.00 226 LEU A CA 7
ATOM 10754 C C . LEU A 1 20 ? 24.351 11.017 -0.433 1.00 0.00 226 LEU A C 7
ATOM 10755 O O . LEU A 1 20 ? 23.530 11.622 0.254 1.00 0.00 226 LEU A O 7
ATOM 10771 N N . PHE A 1 21 ? 25.325 10.309 0.127 1.00 0.00 227 PHE A N 7
ATOM 10772 C CA . PHE A 1 21 ? 25.433 10.136 1.574 1.00 0.00 227 PHE A CA 7
ATOM 10773 C C . PHE A 1 21 ? 26.837 10.515 2.027 1.00 0.00 227 PHE A C 7
ATOM 10774 O O . PHE A 1 21 ? 27.817 10.066 1.430 1.00 0.00 227 PHE A O 7
ATOM 10791 N N . LEU A 1 22 ? 26.931 11.354 3.065 1.00 0.00 228 LEU A N 7
ATOM 10792 C CA . LEU A 1 22 ? 28.182 11.925 3.556 1.00 0.00 228 LEU A CA 7
ATOM 10793 C C . LEU A 1 22 ? 28.962 10.963 4.487 1.00 0.00 228 LEU A C 7
ATOM 10794 O O . LEU A 1 22 ? 29.782 11.417 5.284 1.00 0.00 228 LEU A O 7
ATOM 10810 N N . ASN A 1 23 ? 28.716 9.645 4.429 1.00 0.00 229 ASN A N 7
ATOM 10811 C CA . ASN A 1 23 ? 29.347 8.636 5.292 1.00 0.00 229 ASN A CA 7
ATOM 10812 C C . ASN A 1 23 ? 29.704 7.405 4.461 1.00 0.00 229 ASN A C 7
ATOM 10813 O O . ASN A 1 23 ? 28.994 7.108 3.503 1.00 0.00 229 ASN A O 7
ATOM 10824 N N . ALA A 1 24 ? 30.768 6.677 4.833 1.00 0.00 230 ALA A N 7
ATOM 10825 C CA . ALA A 1 24 ? 31.341 5.593 4.032 1.00 0.00 230 ALA A CA 7
ATOM 10826 C C . ALA A 1 24 ? 31.218 4.194 4.662 1.00 0.00 230 ALA A C 7
ATOM 10827 O O . ALA A 1 24 ? 31.733 3.230 4.087 1.00 0.00 230 ALA A O 7
ATOM 10834 N N . LYS A 1 25 ? 30.567 4.045 5.826 1.00 0.00 231 LYS A N 7
ATOM 10835 C CA . LYS A 1 25 ? 30.440 2.751 6.514 1.00 0.00 231 LYS A CA 7
ATOM 10836 C C . LYS A 1 25 ? 28.973 2.407 6.716 1.00 0.00 231 LYS A C 7
ATOM 10837 O O . LYS A 1 25 ? 28.528 1.363 6.235 1.00 0.00 231 LYS A O 7
ATOM 10856 N N . GLN A 1 26 ? 28.191 3.309 7.320 1.00 0.00 232 GLN A N 7
ATOM 10857 C CA . GLN A 1 26 ? 26.741 3.152 7.447 1.00 0.00 232 GLN A CA 7
ATOM 10858 C C . GLN A 1 26 ? 26.098 3.032 6.057 1.00 0.00 232 GLN A C 7
ATOM 10859 O O . GLN A 1 26 ? 25.054 2.396 5.900 1.00 0.00 232 GLN A O 7
ATOM 10873 N N . TYR A 1 27 ? 26.763 3.581 5.032 1.00 0.00 233 TYR A N 7
ATOM 10874 C CA . TYR A 1 27 ? 26.419 3.447 3.621 1.00 0.00 233 TYR A CA 7
ATOM 10875 C C . TYR A 1 27 ? 26.129 2.001 3.239 1.00 0.00 233 TYR A C 7
ATOM 10876 O O . TYR A 1 27 ? 25.178 1.752 2.503 1.00 0.00 233 TYR A O 7
ATOM 10894 N N . LYS A 1 28 ? 26.900 1.040 3.753 1.00 0.00 234 LYS A N 7
ATOM 10895 C CA . LYS A 1 28 ? 26.794 -0.355 3.325 1.00 0.00 234 LYS A CA 7
ATOM 10896 C C . LYS A 1 28 ? 25.461 -1.000 3.720 1.00 0.00 234 LYS A C 7
ATOM 10897 O O . LYS A 1 28 ? 25.127 -2.046 3.160 1.00 0.00 234 LYS A O 7
ATOM 10916 N N . LYS A 1 29 ? 24.686 -0.397 4.632 1.00 0.00 235 LYS A N 7
ATOM 10917 C CA . LYS A 1 29 ? 23.330 -0.852 4.968 1.00 0.00 235 LYS A CA 7
ATOM 10918 C C . LYS A 1 29 ? 22.269 0.171 4.578 1.00 0.00 235 LYS A C 7
ATOM 10919 O O . LYS A 1 29 ? 21.187 -0.232 4.148 1.00 0.00 235 LYS A O 7
ATOM 10938 N N . LEU A 1 30 ? 22.557 1.477 4.654 1.00 0.00 236 LEU A N 7
ATOM 10939 C CA . LEU A 1 30 ? 21.596 2.493 4.228 1.00 0.00 236 LEU A CA 7
ATOM 10940 C C . LEU A 1 30 ? 21.316 2.358 2.729 1.00 0.00 236 LEU A C 7
ATOM 10941 O O . LEU A 1 30 ? 20.166 2.493 2.317 1.00 0.00 236 LEU A O 7
ATOM 10957 N N . SER A 1 31 ? 22.341 2.042 1.928 1.00 0.00 237 SER A N 7
ATOM 10958 C CA . SER A 1 31 ? 22.208 1.823 0.494 1.00 0.00 237 SER A CA 7
ATOM 10959 C C . SER A 1 31 ? 21.167 0.744 0.183 1.00 0.00 237 SER A C 7
ATOM 10960 O O . SER A 1 31 ? 20.142 1.093 -0.403 1.00 0.00 237 SER A O 7
ATOM 10968 N N . PRO A 1 32 ? 21.326 -0.534 0.591 1.00 0.00 238 PRO A N 7
ATOM 10969 C CA . PRO A 1 32 ? 20.329 -1.551 0.280 1.00 0.00 238 PRO A CA 7
ATOM 10970 C C . PRO A 1 32 ? 18.977 -1.250 0.937 1.00 0.00 238 PRO A C 7
ATOM 10971 O O . PRO A 1 32 ? 17.944 -1.440 0.289 1.00 0.00 238 PRO A O 7
ATOM 10982 N N . ALA A 1 33 ? 18.955 -0.752 2.184 1.00 0.00 239 ALA A N 7
ATOM 10983 C CA . ALA A 1 33 ? 17.700 -0.484 2.881 1.00 0.00 239 ALA A CA 7
ATOM 10984 C C . ALA A 1 33 ? 16.842 0.520 2.106 1.00 0.00 239 ALA A C 7
ATOM 10985 O O . ALA A 1 33 ? 15.687 0.230 1.783 1.00 0.00 239 ALA A O 7
ATOM 10992 N N . VAL A 1 34 ? 17.394 1.686 1.768 1.00 0.00 240 VAL A N 7
ATOM 10993 C CA . VAL A 1 34 ? 16.611 2.743 1.141 1.00 0.00 240 VAL A CA 7
ATOM 10994 C C . VAL A 1 34 ? 16.514 2.513 -0.377 1.00 0.00 240 VAL A C 7
ATOM 10995 O O . VAL A 1 34 ? 15.593 3.034 -1.006 1.00 0.00 240 VAL A O 7
ATOM 11008 N N . LEU A 1 35 ? 17.366 1.666 -0.967 1.00 0.00 241 LEU A N 7
ATOM 11009 C CA . LEU A 1 35 ? 17.188 1.225 -2.350 1.00 0.00 241 LEU A CA 7
ATOM 11010 C C . LEU A 1 35 ? 15.922 0.379 -2.451 1.00 0.00 241 LEU A C 7
ATOM 11011 O O . LEU A 1 35 ? 15.104 0.619 -3.337 1.00 0.00 241 LEU A O 7
ATOM 11027 N N . PHE A 1 36 ? 15.713 -0.556 -1.516 1.00 0.00 242 PHE A N 7
ATOM 11028 C CA . PHE A 1 36 ? 14.437 -1.266 -1.397 1.00 0.00 242 PHE A CA 7
ATOM 11029 C C . PHE A 1 36 ? 13.324 -0.283 -1.002 1.00 0.00 242 PHE A C 7
ATOM 11030 O O . PHE A 1 36 ? 12.174 -0.454 -1.413 1.00 0.00 242 PHE A O 7
ATOM 11047 N N . GLY A 1 37 ? 13.667 0.770 -0.253 1.00 0.00 243 GLY A N 7
ATOM 11048 C CA . GLY A 1 37 ? 12.790 1.906 0.026 1.00 0.00 243 GLY A CA 7
ATOM 11049 C C . GLY A 1 37 ? 12.338 2.628 -1.252 1.00 0.00 243 GLY A C 7
ATOM 11050 O O . GLY A 1 37 ? 11.280 3.257 -1.249 1.00 0.00 243 GLY A O 7
ATOM 11054 N N . GLY A 1 38 ? 13.096 2.538 -2.348 1.00 0.00 244 GLY A N 7
ATOM 11055 C CA . GLY A 1 38 ? 12.712 2.975 -3.682 1.00 0.00 244 GLY A CA 7
ATOM 11056 C C . GLY A 1 38 ? 13.743 3.894 -4.345 1.00 0.00 244 GLY A C 7
ATOM 11057 O O . GLY A 1 38 ? 13.768 3.973 -5.574 1.00 0.00 244 GLY A O 7
ATOM 11061 N N . GLY A 1 39 ? 14.569 4.595 -3.567 1.00 0.00 245 GLY A N 7
ATOM 11062 C CA . GLY A 1 39 ? 15.437 5.658 -4.068 1.00 0.00 245 GLY A CA 7
ATOM 11063 C C . GLY A 1 39 ? 16.868 5.187 -4.288 1.00 0.00 245 GLY A C 7
ATOM 11064 O O . GLY A 1 39 ? 17.388 4.377 -3.519 1.00 0.00 245 GLY A O 7
ATOM 11068 N N . LYS A 1 40 ? 17.527 5.692 -5.334 1.00 0.00 246 LYS A N 7
ATOM 11069 C CA . LYS A 1 40 ? 18.909 5.330 -5.659 1.00 0.00 246 LYS A CA 7
ATOM 11070 C C . LYS A 1 40 ? 19.867 6.007 -4.678 1.00 0.00 246 LYS A C 7
ATOM 11071 O O . LYS A 1 40 ? 19.563 7.062 -4.113 1.00 0.00 246 LYS A O 7
ATOM 11090 N N . THR A 1 41 ? 21.047 5.422 -4.522 1.00 0.00 247 THR A N 7
ATOM 11091 C CA . THR A 1 41 ? 21.991 5.787 -3.475 1.00 0.00 247 THR A CA 7
ATOM 11092 C C . THR A 1 41 ? 23.398 5.960 -4.064 1.00 0.00 247 THR A C 7
ATOM 11093 O O . THR A 1 41 ? 23.813 5.203 -4.945 1.00 0.00 247 THR A O 7
ATOM 11104 N N . ASP A 1 42 ? 24.133 6.966 -3.584 1.00 0.00 248 ASP A N 7
ATOM 11105 C CA . ASP A 1 42 ? 25.512 7.277 -3.964 1.00 0.00 248 ASP A CA 7
ATOM 11106 C C . ASP A 1 42 ? 26.216 7.920 -2.757 1.00 0.00 248 ASP A C 7
ATOM 11107 O O . ASP A 1 42 ? 25.587 8.152 -1.718 1.00 0.00 248 ASP A O 7
ATOM 11116 N N . LEU A 1 43 ? 27.515 8.206 -2.852 1.00 0.00 249 LEU A N 7
ATOM 11117 C CA . LEU A 1 43 ? 28.361 8.612 -1.730 1.00 0.00 249 LEU A CA 7
ATOM 11118 C C . LEU A 1 43 ? 29.030 9.957 -2.040 1.00 0.00 249 LEU A C 7
ATOM 11119 O O . LEU A 1 43 ? 29.293 10.277 -3.202 1.00 0.00 249 LEU A O 7
ATOM 11135 N N . LEU A 1 44 ? 29.301 10.741 -0.997 1.00 0.00 250 LEU A N 7
ATOM 11136 C CA . LEU A 1 44 ? 29.912 12.070 -1.030 1.00 0.00 250 LEU A CA 7
ATOM 11137 C C . LEU A 1 44 ? 30.885 12.142 0.150 1.00 0.00 250 LEU A C 7
ATOM 11138 O O . LEU A 1 44 ? 30.631 11.531 1.189 1.00 0.00 250 LEU A O 7
ATOM 11154 N N . MET A 1 45 ? 31.979 12.889 0.019 1.00 0.00 251 MET A N 7
ATOM 11155 C CA . MET A 1 45 ? 32.988 12.998 1.070 1.00 0.00 251 MET A CA 7
ATOM 11156 C C . MET A 1 45 ? 33.499 14.432 1.225 1.00 0.00 251 MET A C 7
ATOM 11157 O O . MET A 1 45 ? 33.778 14.862 2.348 1.00 0.00 251 MET A O 7
ATOM 11171 N N . GLY A 1 46 ? 33.588 15.191 0.130 1.00 0.00 252 GLY A N 7
ATOM 11172 C CA . GLY A 1 46 ? 34.013 16.590 0.157 1.00 0.00 252 GLY A CA 7
ATOM 11173 C C . GLY A 1 46 ? 34.544 17.094 -1.185 1.00 0.00 252 GLY A C 7
ATOM 11174 O O . GLY A 1 46 ? 35.125 18.177 -1.246 1.00 0.00 252 GLY A O 7
ATOM 11178 N N . GLU A 1 47 ? 34.392 16.312 -2.256 1.00 0.00 253 GLU A N 7
ATOM 11179 C CA . GLU A 1 47 ? 34.827 16.666 -3.600 1.00 0.00 253 GLU A CA 7
ATOM 11180 C C . GLU A 1 47 ? 33.854 17.653 -4.264 1.00 0.00 253 GLU A C 7
ATOM 11181 O O . GLU A 1 47 ? 34.304 18.508 -5.027 1.00 0.00 253 GLU A O 7
ATOM 11193 N N . LEU A 1 48 ? 32.545 17.543 -3.965 1.00 0.00 254 LEU A N 7
ATOM 11194 C CA . LEU A 1 48 ? 31.429 18.238 -4.625 1.00 0.00 254 LEU A CA 7
ATOM 11195 C C . LEU A 1 48 ? 31.692 18.524 -6.117 1.00 0.00 254 LEU A C 7
ATOM 11196 O O . LEU A 1 48 ? 31.596 19.662 -6.586 1.00 0.00 254 LEU A O 7
ATOM 11212 N N . LYS A 1 49 ? 32.080 17.473 -6.852 1.00 0.00 255 LYS A N 7
ATOM 11213 C CA . LYS A 1 49 ? 32.571 17.559 -8.231 1.00 0.00 255 LYS A CA 7
ATOM 11214 C C . LYS A 1 49 ? 31.557 18.199 -9.184 1.00 0.00 255 LYS A C 7
ATOM 11215 O O . LYS A 1 49 ? 31.948 18.810 -10.181 1.00 0.00 255 LYS A O 7
ATOM 11234 N N . ASP A 1 50 ? 30.267 18.058 -8.889 1.00 0.00 256 ASP A N 7
ATOM 11235 C CA . ASP A 1 50 ? 29.151 18.557 -9.687 1.00 0.00 256 ASP A CA 7
ATOM 11236 C C . ASP A 1 50 ? 28.130 19.225 -8.763 1.00 0.00 256 ASP A C 7
ATOM 11237 O O . ASP A 1 50 ? 28.055 18.893 -7.574 1.00 0.00 256 ASP A O 7
ATOM 11246 N N . ALA A 1 51 ? 27.342 20.154 -9.311 1.00 0.00 257 ALA A N 7
ATOM 11247 C CA . ALA A 1 51 ? 26.267 20.863 -8.625 1.00 0.00 257 ALA A CA 7
ATOM 11248 C C . ALA A 1 51 ? 24.885 20.561 -9.223 1.00 0.00 257 ALA A C 7
ATOM 11249 O O . ALA A 1 51 ? 23.877 20.936 -8.619 1.00 0.00 257 ALA A O 7
ATOM 11256 N N . SER A 1 52 ? 24.802 19.856 -10.352 1.00 0.00 258 SER A N 7
ATOM 11257 C CA . SER A 1 52 ? 23.534 19.412 -10.933 1.00 0.00 258 SER A CA 7
ATOM 11258 C C . SER A 1 52 ? 22.819 18.465 -9.963 1.00 0.00 258 SER A C 7
ATOM 11259 O O . SER A 1 52 ? 21.594 18.515 -9.839 1.00 0.00 258 SER A O 7
ATOM 11267 N N . VAL A 1 53 ? 23.572 17.664 -9.200 1.00 0.00 259 VAL A N 7
ATOM 11268 C CA . VAL A 1 53 ? 23.061 16.846 -8.102 1.00 0.00 259 VAL A CA 7
ATOM 11269 C C . VAL A 1 53 ? 22.313 17.660 -7.027 1.00 0.00 259 VAL A C 7
ATOM 11270 O O . VAL A 1 53 ? 21.490 17.082 -6.321 1.00 0.00 259 VAL A O 7
ATOM 11283 N N . LEU A 1 54 ? 22.545 18.973 -6.897 1.00 0.00 260 LEU A N 7
ATOM 11284 C CA . LEU A 1 54 ? 21.845 19.811 -5.911 1.00 0.00 260 LEU A CA 7
ATOM 11285 C C . LEU A 1 54 ? 20.752 20.662 -6.566 1.00 0.00 260 LEU A C 7
ATOM 11286 O O . LEU A 1 54 ? 20.008 21.336 -5.849 1.00 0.00 260 LEU A O 7
ATOM 11302 N N . ASP A 1 55 ? 20.635 20.648 -7.896 1.00 0.00 261 ASP A N 7
ATOM 11303 C CA . ASP A 1 55 ? 19.760 21.552 -8.653 1.00 0.00 261 ASP A CA 7
ATOM 11304 C C . ASP A 1 55 ? 18.601 20.814 -9.326 1.00 0.00 261 ASP A C 7
ATOM 11305 O O . ASP A 1 55 ? 17.497 21.356 -9.413 1.00 0.00 261 ASP A O 7
ATOM 11314 N N . ASN A 1 56 ? 18.827 19.570 -9.765 1.00 0.00 262 ASN A N 7
ATOM 11315 C CA . ASN A 1 56 ? 17.778 18.697 -10.313 1.00 0.00 262 ASN A CA 7
ATOM 11316 C C . ASN A 1 56 ? 16.670 18.452 -9.267 1.00 0.00 262 ASN A C 7
ATOM 11317 O O . ASN A 1 56 ? 16.936 18.593 -8.069 1.00 0.00 262 ASN A O 7
ATOM 11328 N N . PRO A 1 57 ? 15.445 18.069 -9.675 1.00 0.00 263 PRO A N 7
ATOM 11329 C CA . PRO A 1 57 ? 14.283 18.033 -8.790 1.00 0.00 263 PRO A CA 7
ATOM 11330 C C . PRO A 1 57 ? 14.153 16.800 -7.875 1.00 0.00 263 PRO A C 7
ATOM 11331 O O . PRO A 1 57 ? 13.199 16.762 -7.093 1.00 0.00 263 PRO A O 7
ATOM 11342 N N . ALA A 1 58 ? 15.048 15.803 -7.930 1.00 0.00 264 ALA A N 7
ATOM 11343 C CA . ALA A 1 58 ? 14.833 14.519 -7.249 1.00 0.00 264 ALA A CA 7
ATOM 11344 C C . ALA A 1 58 ? 16.100 13.910 -6.632 1.00 0.00 264 ALA A C 7
ATOM 11345 O O . ALA A 1 58 ? 16.193 12.690 -6.503 1.00 0.00 264 ALA A O 7
ATOM 11352 N N . THR A 1 59 ? 17.063 14.739 -6.231 1.00 0.00 265 THR A N 7
ATOM 11353 C CA . THR A 1 59 ? 18.279 14.290 -5.544 1.00 0.00 265 THR A CA 7
ATOM 11354 C C . THR A 1 59 ? 18.359 14.958 -4.161 1.00 0.00 265 THR A C 7
ATOM 11355 O O . THR A 1 59 ? 17.712 15.981 -3.919 1.00 0.00 265 THR A O 7
ATOM 11366 N N . CYS A 1 60 ? 19.127 14.367 -3.241 1.00 0.00 266 CYS A N 7
ATOM 11367 C CA . CYS A 1 60 ? 19.275 14.791 -1.849 1.00 0.00 266 CYS A CA 7
ATOM 11368 C C . CYS A 1 60 ? 20.718 14.547 -1.402 1.00 0.00 266 CYS A C 7
ATOM 11369 O O . CYS A 1 60 ? 21.467 13.860 -2.100 1.00 0.00 266 CYS A O 7
ATOM 11377 N N . VAL A 1 61 ? 21.077 15.017 -0.205 1.00 0.00 267 VAL A N 7
ATOM 11378 C CA . VAL A 1 61 ? 22.331 14.661 0.446 1.00 0.00 267 VAL A CA 7
ATOM 11379 C C . VAL A 1 61 ? 21.990 14.328 1.897 1.00 0.00 267 VAL A C 7
ATOM 11380 O O . VAL A 1 61 ? 21.235 15.047 2.562 1.00 0.00 267 VAL A O 7
ATOM 11393 N N . ILE A 1 62 ? 22.531 13.210 2.373 1.00 0.00 268 ILE A N 7
ATOM 11394 C CA . ILE A 1 62 ? 22.241 12.650 3.678 1.00 0.00 268 ILE A CA 7
ATOM 11395 C C . ILE A 1 62 ? 23.383 13.061 4.605 1.00 0.00 268 ILE A C 7
ATOM 11396 O O . ILE A 1 62 ? 24.552 12.743 4.345 1.00 0.00 268 ILE A O 7
ATOM 11412 N N . ASP A 1 63 ? 23.020 13.798 5.656 1.00 0.00 269 ASP A N 7
ATOM 11413 C CA . ASP A 1 63 ? 23.902 14.227 6.739 1.00 0.00 269 ASP A CA 7
ATOM 11414 C C . ASP A 1 63 ? 24.123 13.056 7.705 1.00 0.00 269 ASP A C 7
ATOM 11415 O O . ASP A 1 63 ? 23.272 12.174 7.844 1.00 0.00 269 ASP A O 7
ATOM 11424 N N . VAL A 1 64 ? 25.268 13.049 8.384 1.00 0.00 270 VAL A N 7
ATOM 11425 C CA . VAL A 1 64 ? 25.660 12.033 9.353 1.00 0.00 270 VAL A CA 7
ATOM 11426 C C . VAL A 1 64 ? 25.203 12.442 10.766 1.00 0.00 270 VAL A C 7
ATOM 11427 O O . VAL A 1 64 ? 25.032 11.579 11.628 1.00 0.00 270 VAL A O 7
ATOM 11440 N N . ALA A 1 65 ? 24.981 13.744 11.008 1.00 0.00 271 ALA A N 7
ATOM 11441 C CA . ALA A 1 65 ? 24.736 14.338 12.323 1.00 0.00 271 ALA A CA 7
ATOM 11442 C C . ALA A 1 65 ? 25.786 13.923 13.372 1.00 0.00 271 ALA A C 7
ATOM 11443 O O . ALA A 1 65 ? 25.481 13.786 14.560 1.00 0.00 271 ALA A O 7
ATOM 11450 N N . MET A 1 66 ? 27.031 13.709 12.933 1.00 0.00 272 MET A N 7
ATOM 11451 C CA . MET A 1 66 ? 28.167 13.394 13.791 1.00 0.00 272 MET A CA 7
ATOM 11452 C C . MET A 1 66 ? 28.765 14.724 14.265 1.00 0.00 272 MET A C 7
ATOM 11453 O O . MET A 1 66 ? 29.756 15.211 13.712 1.00 0.00 272 MET A O 7
ATOM 11467 N N . THR A 1 67 ? 28.113 15.352 15.240 1.00 0.00 273 THR A N 7
ATOM 11468 C CA . THR A 1 67 ? 28.416 16.693 15.731 1.00 0.00 273 THR A CA 7
ATOM 11469 C C . THR A 1 67 ? 28.366 16.701 17.270 1.00 0.00 273 THR A C 7
ATOM 11470 O O . THR A 1 67 ? 27.837 15.771 17.891 1.00 0.00 273 THR A O 7
ATOM 11481 N N . GLU A 1 68 ? 28.934 17.749 17.882 1.00 0.00 274 GLU A N 7
ATOM 11482 C CA . GLU A 1 68 ? 29.075 17.926 19.335 1.00 0.00 274 GLU A CA 7
ATOM 11483 C C . GLU A 1 68 ? 29.814 16.753 20.013 1.00 0.00 274 GLU A C 7
ATOM 11484 O O . GLU A 1 68 ? 29.636 16.500 21.209 1.00 0.00 274 GLU A O 7
ATOM 11496 N N . SER A 1 69 ? 30.640 16.026 19.253 1.00 0.00 275 SER A N 7
ATOM 11497 C CA . SER A 1 69 ? 31.341 14.821 19.690 1.00 0.00 275 SER A CA 7
ATOM 11498 C C . SER A 1 69 ? 32.302 15.086 20.858 1.00 0.00 275 SER A C 7
ATOM 11499 O O . SER A 1 69 ? 32.505 14.209 21.701 1.00 0.00 275 SER A O 7
ATOM 11507 N N . GLN A 1 70 ? 32.874 16.294 20.926 1.00 0.00 276 GLN A N 7
ATOM 11508 C CA . GLN A 1 70 ? 33.732 16.799 21.994 1.00 0.00 276 GLN A CA 7
ATOM 11509 C C . GLN A 1 70 ? 33.478 18.307 22.114 1.00 0.00 276 GLN A C 7
ATOM 11510 O O . GLN A 1 70 ? 33.013 18.941 21.160 1.00 0.00 276 GLN A O 7
ATOM 11524 N N . LEU A 1 71 ? 33.807 18.887 23.269 1.00 0.00 277 LEU A N 7
ATOM 11525 C CA . LEU A 1 71 ? 33.827 20.337 23.458 1.00 0.00 277 LEU A CA 7
ATOM 11526 C C . LEU A 1 71 ? 34.976 20.915 22.623 1.00 0.00 277 LEU A C 7
ATOM 11527 O O . LEU A 1 71 ? 36.100 20.409 22.689 1.00 0.00 277 LEU A O 7
ATOM 11543 N N . SER A 1 72 ? 34.697 21.957 21.840 1.00 0.00 278 SER A N 7
ATOM 11544 C CA . SER A 1 72 ? 35.673 22.616 20.977 1.00 0.00 278 SER A CA 7
ATOM 11545 C C . SER A 1 72 ? 36.810 23.243 21.798 1.00 0.00 278 SER A C 7
ATOM 11546 O O . SER A 1 72 ? 36.584 23.737 22.907 1.00 0.00 278 SER A O 7
ATOM 11554 N N . GLU A 1 73 ? 38.020 23.276 21.232 1.00 0.00 279 GLU A N 7
ATOM 11555 C CA . GLU A 1 73 ? 39.192 23.910 21.848 1.00 0.00 279 GLU A CA 7
ATOM 11556 C C . GLU A 1 73 ? 40.064 24.655 20.823 1.00 0.00 279 GLU A C 7
ATOM 11557 O O . GLU A 1 73 ? 40.849 25.528 21.201 1.00 0.00 279 GLU A O 7
ATOM 11569 N N . SER A 1 74 ? 39.912 24.362 19.527 1.00 0.00 280 SER A N 7
ATOM 11570 C CA . SER A 1 74 ? 40.654 24.992 18.435 1.00 0.00 280 SER A CA 7
ATOM 11571 C C . SER A 1 74 ? 40.209 26.440 18.156 1.00 0.00 280 SER A C 7
ATOM 11572 O O . SER A 1 74 ? 40.847 27.126 17.353 1.00 0.00 280 SER A O 7
ATOM 11580 N N . GLN A 1 75 ? 39.141 26.911 18.820 1.00 0.00 281 GLN A N 7
ATOM 11581 C CA . GLN A 1 75 ? 38.432 28.167 18.549 1.00 0.00 281 GLN A CA 7
ATOM 11582 C C . GLN A 1 75 ? 37.830 28.170 17.127 1.00 0.00 281 GLN A C 7
ATOM 11583 O O . GLN A 1 75 ? 37.957 27.194 16.380 1.00 0.00 281 GLN A O 7
ATOM 11597 N N . SER A 1 76 ? 37.132 29.250 16.767 1.00 0.00 282 SER A N 7
ATOM 11598 C CA . SER A 1 76 ? 36.386 29.364 15.517 1.00 0.00 282 SER A CA 7
ATOM 11599 C C . SER A 1 76 ? 36.431 30.812 15.017 1.00 0.00 282 SER A C 7
ATOM 11600 O O . SER A 1 76 ? 36.638 31.746 15.801 1.00 0.00 282 SER A O 7
ATOM 11608 N N . THR A 1 77 ? 36.196 30.993 13.717 1.00 0.00 283 THR A N 7
ATOM 11609 C CA . THR A 1 77 ? 36.264 32.272 13.007 1.00 0.00 283 THR A CA 7
ATOM 11610 C C . THR A 1 77 ? 35.042 32.440 12.082 1.00 0.00 283 THR A C 7
ATOM 11611 O O . THR A 1 77 ? 35.055 33.238 11.137 1.00 0.00 283 THR A O 7
ATOM 11622 N N . GLN A 1 78 ? 33.975 31.674 12.338 1.00 0.00 284 GLN A N 7
ATOM 11623 C CA . GLN A 1 78 ? 32.759 31.586 11.534 1.00 0.00 284 GLN A CA 7
ATOM 11624 C C . GLN A 1 78 ? 31.576 31.356 12.489 1.00 0.00 284 GLN A C 7
ATOM 11625 O O . GLN A 1 78 ? 31.757 30.682 13.509 1.00 0.00 284 GLN A O 7
ATOM 11639 N N . PRO A 1 79 ? 30.379 31.902 12.202 1.00 0.00 285 PRO A N 7
ATOM 11640 C CA . PRO A 1 79 ? 29.210 31.723 13.058 1.00 0.00 285 PRO A CA 7
ATOM 11641 C C . PRO A 1 79 ? 28.572 30.337 12.887 1.00 0.00 285 PRO A C 7
ATOM 11642 O O . PRO A 1 79 ? 27.989 29.815 13.842 1.00 0.00 285 PRO A O 7
ATOM 11653 N N . TRP A 1 80 ? 28.662 29.737 11.693 1.00 0.00 286 TRP A N 7
ATOM 11654 C CA . TRP A 1 80 ? 28.176 28.382 11.450 1.00 0.00 286 TRP A CA 7
ATOM 11655 C C . TRP A 1 80 ? 29.218 27.366 11.939 1.00 0.00 286 TRP A C 7
ATOM 11656 O O . TRP A 1 80 ? 30.399 27.690 12.102 1.00 0.00 286 TRP A O 7
ATOM 11677 N N . ILE A 1 81 ? 28.790 26.117 12.140 1.00 0.00 287 ILE A N 7
ATOM 11678 C CA . ILE A 1 81 ? 29.603 25.048 12.738 1.00 0.00 287 ILE A CA 7
ATOM 11679 C C . ILE A 1 81 ? 29.541 23.754 11.905 1.00 0.00 287 ILE A C 7
ATOM 11680 O O . ILE A 1 81 ? 30.105 22.731 12.298 1.00 0.00 287 ILE A O 7
ATOM 11696 N N . THR A 1 82 ? 28.877 23.799 10.750 1.00 0.00 288 THR A N 7
ATOM 11697 C CA . THR A 1 82 ? 28.519 22.650 9.924 1.00 0.00 288 THR A CA 7
ATOM 11698 C C . THR A 1 82 ? 28.713 23.054 8.455 1.00 0.00 288 THR A C 7
ATOM 11699 O O . THR A 1 82 ? 27.780 23.042 7.651 1.00 0.00 288 THR A O 7
ATOM 11710 N N . SER A 1 83 ? 29.933 23.487 8.115 1.00 0.00 289 SER A N 7
ATOM 11711 C CA . SER A 1 83 ? 30.276 24.114 6.842 1.00 0.00 289 SER A CA 7
ATOM 11712 C C . SER A 1 83 ? 29.779 23.346 5.610 1.00 0.00 289 SER A C 7
ATOM 11713 O O . SER A 1 83 ? 29.288 23.975 4.677 1.00 0.00 289 SER A O 7
ATOM 11721 N N . THR A 1 84 ? 29.851 22.013 5.587 1.00 0.00 290 THR A N 7
ATOM 11722 C CA . THR A 1 84 ? 29.397 21.217 4.442 1.00 0.00 290 THR A CA 7
ATOM 11723 C C . THR A 1 84 ? 27.869 21.304 4.283 1.00 0.00 290 THR A C 7
ATOM 11724 O O . THR A 1 84 ? 27.363 21.429 3.169 1.00 0.00 290 THR A O 7
ATOM 11735 N N . LEU A 1 85 ? 27.131 21.277 5.398 1.00 0.00 291 LEU A N 7
ATOM 11736 C CA . LEU A 1 85 ? 25.668 21.333 5.418 1.00 0.00 291 LEU A CA 7
ATOM 11737 C C . LEU A 1 85 ? 25.231 22.729 4.961 1.00 0.00 291 LEU A C 7
ATOM 11738 O O . LEU A 1 85 ? 24.331 22.865 4.131 1.00 0.00 291 LEU A O 7
ATOM 11754 N N . ASP A 1 86 ? 25.911 23.769 5.459 1.00 0.00 292 ASP A N 7
ATOM 11755 C CA . ASP A 1 86 ? 25.668 25.171 5.109 1.00 0.00 292 ASP A CA 7
ATOM 11756 C C . ASP A 1 86 ? 25.984 25.448 3.634 1.00 0.00 292 ASP A C 7
ATOM 11757 O O . ASP A 1 86 ? 25.210 26.113 2.938 1.00 0.00 292 ASP A O 7
ATOM 11766 N N . LEU A 1 87 ? 27.094 24.894 3.137 1.00 0.00 293 LEU A N 7
ATOM 11767 C CA . LEU A 1 87 ? 27.495 24.999 1.740 1.00 0.00 293 LEU A CA 7
ATOM 11768 C C . LEU A 1 87 ? 26.434 24.364 0.852 1.00 0.00 293 LEU A C 7
ATOM 11769 O O . LEU A 1 87 ? 26.029 24.970 -0.131 1.00 0.00 293 LEU A O 7
ATOM 11785 N N . LEU A 1 88 ? 25.954 23.168 1.194 1.00 0.00 294 LEU A N 7
ATOM 11786 C CA . LEU A 1 88 ? 24.944 22.473 0.402 1.00 0.00 294 LEU A CA 7
ATOM 11787 C C . LEU A 1 88 ? 23.624 23.240 0.396 1.00 0.00 294 LEU A C 7
ATOM 11788 O O . LEU A 1 88 ? 23.016 23.363 -0.671 1.00 0.00 294 LEU A O 7
ATOM 11804 N N . GLN A 1 89 ? 23.233 23.835 1.528 1.00 0.00 295 GLN A N 7
ATOM 11805 C CA . GLN A 1 89 ? 22.104 24.758 1.592 1.00 0.00 295 GLN A CA 7
ATOM 11806 C C . GLN A 1 89 ? 22.289 25.908 0.597 1.00 0.00 295 GLN A C 7
ATOM 11807 O O . GLN A 1 89 ? 21.353 26.242 -0.132 1.00 0.00 295 GLN A O 7
ATOM 11821 N N . SER A 1 90 ? 23.487 26.491 0.540 1.00 0.00 296 SER A N 7
ATOM 11822 C CA . SER A 1 90 ? 23.782 27.596 -0.364 1.00 0.00 296 SER A CA 7
ATOM 11823 C C . SER A 1 90 ? 23.784 27.140 -1.833 1.00 0.00 296 SER A C 7
ATOM 11824 O O . SER A 1 90 ? 23.287 27.865 -2.701 1.00 0.00 296 SER A O 7
ATOM 11832 N N . LYS A 1 91 ? 24.319 25.948 -2.129 1.00 0.00 297 LYS A N 7
ATOM 11833 C CA . LYS A 1 91 ? 24.409 25.431 -3.494 1.00 0.00 297 LYS A CA 7
ATOM 11834 C C . LYS A 1 91 ? 23.045 25.017 -4.037 1.00 0.00 297 LYS A C 7
ATOM 11835 O O . LYS A 1 91 ? 22.821 25.193 -5.239 1.00 0.00 297 LYS A O 7
ATOM 11854 N N . GLY A 1 92 ? 22.126 24.514 -3.204 1.00 0.00 298 GLY A N 7
ATOM 11855 C CA . GLY A 1 92 ? 20.758 24.314 -3.654 1.00 0.00 298 GLY A CA 7
ATOM 11856 C C . GLY A 1 92 ? 19.807 23.596 -2.703 1.00 0.00 298 GLY A C 7
ATOM 11857 O O . GLY A 1 92 ? 18.597 23.767 -2.885 1.00 0.00 298 GLY A O 7
ATOM 11861 N N . LEU A 1 93 ? 20.270 22.792 -1.733 1.00 0.00 299 LEU A N 7
ATOM 11862 C CA . LEU A 1 93 ? 19.358 21.935 -0.967 1.00 0.00 299 LEU A CA 7
ATOM 11863 C C . LEU A 1 93 ? 19.816 21.647 0.464 1.00 0.00 299 LEU A C 7
ATOM 11864 O O . LEU A 1 93 ? 20.994 21.729 0.797 1.00 0.00 299 LEU A O 7
ATOM 11880 N N . ARG A 1 94 ? 18.852 21.341 1.335 1.00 0.00 300 ARG A N 7
ATOM 11881 C CA . ARG A 1 94 ? 19.067 20.968 2.733 1.00 0.00 300 ARG A CA 7
ATOM 11882 C C . ARG A 1 94 ? 19.694 19.580 2.782 1.00 0.00 300 ARG A C 7
ATOM 11883 O O . ARG A 1 94 ? 19.354 18.712 1.982 1.00 0.00 300 ARG A O 7
ATOM 11904 N N . THR A 1 95 ? 20.545 19.354 3.769 1.00 0.00 301 THR A N 7
ATOM 11905 C CA . THR A 1 95 ? 21.082 18.037 4.063 1.00 0.00 301 THR A CA 7
ATOM 11906 C C . THR A 1 95 ? 20.176 17.421 5.122 1.00 0.00 301 THR A C 7
ATOM 11907 O O . THR A 1 95 ? 19.801 18.110 6.076 1.00 0.00 301 THR A O 7
ATOM 11918 N N . ILE A 1 96 ? 19.822 16.142 4.985 1.00 0.00 302 ILE A N 7
ATOM 11919 C CA . ILE A 1 96 ? 18.815 15.519 5.844 1.00 0.00 302 ILE A CA 7
ATOM 11920 C C . ILE A 1 96 ? 19.471 14.352 6.616 1.00 0.00 302 ILE A C 7
ATOM 11921 O O . ILE A 1 96 ? 20.089 13.504 5.976 1.00 0.00 302 ILE A O 7
ATOM 11937 N N . PRO A 1 97 ? 19.469 14.326 7.967 1.00 0.00 303 PRO A N 7
ATOM 11938 C CA . PRO A 1 97 ? 20.200 13.322 8.748 1.00 0.00 303 PRO A CA 7
ATOM 11939 C C . PRO A 1 97 ? 19.766 11.885 8.460 1.00 0.00 303 PRO A C 7
ATOM 11940 O O . PRO A 1 97 ? 18.570 11.610 8.354 1.00 0.00 303 PRO A O 7
ATOM 11951 N N . GLU A 1 98 ? 20.712 10.945 8.454 1.00 0.00 304 GLU A N 7
ATOM 11952 C CA . GLU A 1 98 ? 20.440 9.515 8.302 1.00 0.00 304 GLU A CA 7
ATOM 11953 C C . GLU A 1 98 ? 19.524 8.968 9.418 1.00 0.00 304 GLU A C 7
ATOM 11954 O O . GLU A 1 98 ? 18.747 8.040 9.194 1.00 0.00 304 GLU A O 7
ATOM 11966 N N . ALA A 1 99 ? 19.585 9.549 10.625 1.00 0.00 305 ALA A N 7
ATOM 11967 C CA . ALA A 1 99 ? 18.718 9.146 11.729 1.00 0.00 305 ALA A CA 7
ATOM 11968 C C . ALA A 1 99 ? 17.275 9.556 11.429 1.00 0.00 305 ALA A C 7
ATOM 11969 O O . ALA A 1 99 ? 16.334 8.803 11.701 1.00 0.00 305 ALA A O 7
ATOM 11976 N N . GLU A 1 100 ? 17.112 10.740 10.833 1.00 0.00 306 GLU A N 7
ATOM 11977 C CA . GLU A 1 100 ? 15.819 11.250 10.411 1.00 0.00 306 GLU A CA 7
ATOM 11978 C C . GLU A 1 100 ? 15.288 10.356 9.291 1.00 0.00 306 GLU A C 7
ATOM 11979 O O . GLU A 1 100 ? 14.125 9.964 9.353 1.00 0.00 306 GLU A O 7
ATOM 11991 N N . ILE A 1 101 ? 16.147 9.962 8.332 1.00 0.00 307 ILE A N 7
ATOM 11992 C CA . ILE A 1 101 ? 15.806 9.035 7.253 1.00 0.00 307 ILE A CA 7
ATOM 11993 C C . ILE A 1 101 ? 15.212 7.768 7.860 1.00 0.00 307 ILE A C 7
ATOM 11994 O O . ILE A 1 101 ? 14.109 7.382 7.479 1.00 0.00 307 ILE A O 7
ATOM 12010 N N . GLY A 1 102 ? 15.903 7.132 8.813 1.00 0.00 308 GLY A N 7
ATOM 12011 C CA . GLY A 1 102 ? 15.402 5.914 9.433 1.00 0.00 308 GLY A CA 7
ATOM 12012 C C . GLY A 1 102 ? 14.056 6.143 10.112 1.00 0.00 308 GLY A C 7
ATOM 12013 O O . GLY A 1 102 ? 13.133 5.358 9.895 1.00 0.00 308 GLY A O 7
ATOM 12017 N N . LEU A 1 103 ? 13.898 7.229 10.879 1.00 0.00 309 LEU A N 7
ATOM 12018 C CA . LEU A 1 103 ? 12.634 7.530 11.551 1.00 0.00 309 LEU A CA 7
ATOM 12019 C C . LEU A 1 103 ? 11.503 7.711 10.526 1.00 0.00 309 LEU A C 7
ATOM 12020 O O . LEU A 1 103 ? 10.425 7.137 10.680 1.00 0.00 309 LEU A O 7
ATOM 12036 N N . ALA A 1 104 ? 11.745 8.456 9.446 1.00 0.00 310 ALA A N 7
ATOM 12037 C CA . ALA A 1 104 ? 10.749 8.696 8.413 1.00 0.00 310 ALA A CA 7
ATOM 12038 C C . ALA A 1 104 ? 10.428 7.428 7.620 1.00 0.00 310 ALA A C 7
ATOM 12039 O O . ALA A 1 104 ? 9.282 7.264 7.205 1.00 0.00 310 ALA A O 7
ATOM 12046 N N . VAL A 1 105 ? 11.406 6.543 7.405 1.00 0.00 311 VAL A N 7
ATOM 12047 C CA . VAL A 1 105 ? 11.202 5.238 6.788 1.00 0.00 311 VAL A CA 7
ATOM 12048 C C . VAL A 1 105 ? 10.285 4.392 7.686 1.00 0.00 311 VAL A C 7
ATOM 12049 O O . VAL A 1 105 ? 9.335 3.785 7.190 1.00 0.00 311 VAL A O 7
ATOM 12062 N N . ILE A 1 106 ? 10.517 4.381 9.003 1.00 0.00 312 ILE A N 7
ATOM 12063 C CA . ILE A 1 106 ? 9.704 3.627 9.956 1.00 0.00 312 ILE A CA 7
ATOM 12064 C C . ILE A 1 106 ? 8.275 4.189 9.972 1.00 0.00 312 ILE A C 7
ATOM 12065 O O . ILE A 1 106 ? 7.313 3.419 9.904 1.00 0.00 312 ILE A O 7
ATOM 12081 N N . ASN A 1 107 ? 8.124 5.516 10.051 1.00 0.00 313 ASN A N 7
ATOM 12082 C CA . ASN A 1 107 ? 6.826 6.155 10.274 1.00 0.00 313 ASN A CA 7
ATOM 12083 C C . ASN A 1 107 ? 6.052 6.437 8.977 1.00 0.00 313 ASN A C 7
ATOM 12084 O O . ASN A 1 107 ? 4.876 6.795 9.031 1.00 0.00 313 ASN A O 7
ATOM 12095 N N . VAL A 1 108 ? 6.698 6.267 7.818 1.00 0.00 314 VAL A N 7
ATOM 12096 C CA . VAL A 1 108 ? 6.199 6.644 6.495 1.00 0.00 314 VAL A CA 7
ATOM 12097 C C . VAL A 1 108 ? 5.844 8.146 6.476 1.00 0.00 314 VAL A C 7
ATOM 12098 O O . VAL A 1 108 ? 4.695 8.541 6.253 1.00 0.00 314 VAL A O 7
ATOM 12111 N N . SER A 1 109 ? 6.852 8.988 6.740 1.00 0.00 315 SER A N 7
ATOM 12112 C CA . SER A 1 109 ? 6.726 10.449 6.846 1.00 0.00 315 SER A CA 7
ATOM 12113 C C . SER A 1 109 ? 7.775 11.187 5.999 1.00 0.00 315 SER A C 7
ATOM 12114 O O . SER A 1 109 ? 8.077 12.355 6.247 1.00 0.00 315 SER A O 7
ATOM 12122 N N . THR A 1 110 ? 8.327 10.530 4.979 1.00 0.00 316 THR A N 7
ATOM 12123 C CA . THR A 1 110 ? 9.351 11.053 4.073 1.00 0.00 316 THR A CA 7
ATOM 12124 C C . THR A 1 110 ? 8.898 12.275 3.246 1.00 0.00 316 THR A C 7
ATOM 12125 O O . THR A 1 110 ? 9.719 12.901 2.573 1.00 0.00 316 THR A O 7
ATOM 12136 N N . GLU A 1 111 ? 7.613 12.637 3.321 1.00 0.00 317 GLU A N 7
ATOM 12137 C CA . GLU A 1 111 ? 6.974 13.744 2.612 1.00 0.00 317 GLU A CA 7
ATOM 12138 C C . GLU A 1 111 ? 7.730 15.059 2.807 1.00 0.00 317 GLU A C 7
ATOM 12139 O O . GLU A 1 111 ? 8.099 15.727 1.838 1.00 0.00 317 GLU A O 7
ATOM 12151 N N . ILE A 1 112 ? 7.949 15.426 4.073 1.00 0.00 318 ILE A N 7
ATOM 12152 C CA . ILE A 1 112 ? 8.464 16.723 4.499 1.00 0.00 318 ILE A CA 7
ATOM 12153 C C . ILE A 1 112 ? 9.624 16.512 5.482 1.00 0.00 318 ILE A C 7
ATOM 12154 O O . ILE A 1 112 ? 10.549 17.327 5.511 1.00 0.00 318 ILE A O 7
ATOM 12170 N N . TYR A 1 113 ? 9.592 15.422 6.265 1.00 0.00 319 TYR A N 7
ATOM 12171 C CA . TYR A 1 113 ? 10.557 15.164 7.325 1.00 0.00 319 TYR A CA 7
ATOM 12172 C C . TYR A 1 113 ? 11.960 15.080 6.724 1.00 0.00 319 TYR A C 7
ATOM 12173 O O . TYR A 1 113 ? 12.852 15.856 7.077 1.00 0.00 319 TYR A O 7
ATOM 12191 N N . CYS A 1 114 ? 12.108 14.226 5.711 1.00 0.00 320 CYS A N 7
ATOM 12192 C CA . CYS A 1 114 ? 13.365 13.924 5.042 1.00 0.00 320 CYS A CA 7
ATOM 12193 C C . CYS A 1 114 ? 13.247 14.381 3.599 1.00 0.00 320 CYS A C 7
ATOM 12194 O O . CYS A 1 114 ? 13.299 13.596 2.651 1.00 0.00 320 CYS A O 7
ATOM 12202 N N . ASN A 1 115 ? 13.043 15.683 3.459 1.00 0.00 321 ASN A N 7
ATOM 12203 C CA . ASN A 1 115 ? 12.846 16.370 2.203 1.00 0.00 321 ASN A CA 7
ATOM 12204 C C . ASN A 1 115 ? 13.878 17.492 2.165 1.00 0.00 321 ASN A C 7
ATOM 12205 O O . ASN A 1 115 ? 13.884 18.335 3.073 1.00 0.00 321 ASN A O 7
ATOM 12216 N N . PRO A 1 116 ? 14.789 17.492 1.177 1.00 0.00 322 PRO A N 7
ATOM 12217 C CA . PRO A 1 116 ? 15.886 18.443 1.117 1.00 0.00 322 PRO A CA 7
ATOM 12218 C C . PRO A 1 116 ? 15.515 19.741 0.372 1.00 0.00 322 PRO A C 7
ATOM 12219 O O . PRO A 1 116 ? 16.339 20.648 0.290 1.00 0.00 322 PRO A O 7
ATOM 12230 N N . ARG A 1 117 ? 14.305 19.847 -0.184 1.00 0.00 323 ARG A N 7
ATOM 12231 C CA . ARG A 1 117 ? 13.929 20.910 -1.122 1.00 0.00 323 ARG A CA 7
ATOM 12232 C C . ARG A 1 117 ? 12.624 21.611 -0.762 1.00 0.00 323 ARG A C 7
ATOM 12233 O O . ARG A 1 117 ? 12.578 22.841 -0.816 1.00 0.00 323 ARG A O 7
ATOM 12254 N N . ARG A 1 118 ? 11.626 20.843 -0.317 1.00 0.00 324 ARG A N 7
ATOM 12255 C CA . ARG A 1 118 ? 10.307 21.303 0.117 1.00 0.00 324 ARG A CA 7
ATOM 12256 C C . ARG A 1 118 ? 9.767 22.371 -0.841 1.00 0.00 324 ARG A C 7
ATOM 12257 O O . ARG A 1 118 ? 9.362 23.470 -0.398 1.00 0.00 324 ARG A O 7
ATOM 12279 N N . MET A 1 8 ? 6.747 -9.320 -1.959 1.00 0.00 214 MET A N 8
ATOM 12280 C CA . MET A 1 8 ? 7.389 -9.326 -0.625 1.00 0.00 214 MET A CA 8
ATOM 12281 C C . MET A 1 8 ? 6.713 -8.292 0.287 1.00 0.00 214 MET A C 8
ATOM 12282 O O . MET A 1 8 ? 5.800 -8.655 1.034 1.00 0.00 214 MET A O 8
ATOM 12296 N N . LYS A 1 9 ? 7.124 -7.014 0.248 1.00 0.00 215 LYS A N 8
ATOM 12297 C CA . LYS A 1 9 ? 6.563 -5.912 1.040 1.00 0.00 215 LYS A CA 8
ATOM 12298 C C . LYS A 1 9 ? 6.557 -4.648 0.178 1.00 0.00 215 LYS A C 8
ATOM 12299 O O . LYS A 1 9 ? 7.235 -4.596 -0.854 1.00 0.00 215 LYS A O 8
ATOM 12318 N N . ARG A 1 10 ? 5.808 -3.625 0.605 1.00 0.00 216 ARG A N 8
ATOM 12319 C CA . ARG A 1 10 ? 5.863 -2.293 -0.003 1.00 0.00 216 ARG A CA 8
ATOM 12320 C C . ARG A 1 10 ? 7.290 -1.751 0.117 1.00 0.00 216 ARG A C 8
ATOM 12321 O O . ARG A 1 10 ? 7.979 -2.030 1.101 1.00 0.00 216 ARG A O 8
ATOM 12342 N N . LYS A 1 11 ? 7.714 -0.956 -0.866 1.00 0.00 217 LYS A N 8
ATOM 12343 C CA . LYS A 1 11 ? 9.068 -0.407 -0.974 1.00 0.00 217 LYS A CA 8
ATOM 12344 C C . LYS A 1 11 ? 8.976 0.988 -1.591 1.00 0.00 217 LYS A C 8
ATOM 12345 O O . LYS A 1 11 ? 9.531 1.245 -2.660 1.00 0.00 217 LYS A O 8
ATOM 12364 N N . SER A 1 12 ? 8.219 1.866 -0.929 1.00 0.00 218 SER A N 8
ATOM 12365 C CA . SER A 1 12 ? 7.828 3.171 -1.462 1.00 0.00 218 SER A CA 8
ATOM 12366 C C . SER A 1 12 ? 8.001 4.298 -0.432 1.00 0.00 218 SER A C 8
ATOM 12367 O O . SER A 1 12 ? 7.358 5.345 -0.534 1.00 0.00 218 SER A O 8
ATOM 12375 N N . ILE A 1 13 ? 8.870 4.098 0.566 1.00 0.00 219 ILE A N 8
ATOM 12376 C CA . ILE A 1 13 ? 9.235 5.110 1.560 1.00 0.00 219 ILE A CA 8
ATOM 12377 C C . ILE A 1 13 ? 9.960 6.287 0.885 1.00 0.00 219 ILE A C 8
ATOM 12378 O O . ILE A 1 13 ? 9.689 7.444 1.223 1.00 0.00 219 ILE A O 8
ATOM 12394 N N . PHE A 1 14 ? 10.839 6.009 -0.087 1.00 0.00 220 PHE A N 8
ATOM 12395 C CA . PHE A 1 14 ? 11.622 7.010 -0.820 1.00 0.00 220 PHE A CA 8
ATOM 12396 C C . PHE A 1 14 ? 11.763 6.638 -2.304 1.00 0.00 220 PHE A C 8
ATOM 12397 O O . PHE A 1 14 ? 12.717 7.042 -2.971 1.00 0.00 220 PHE A O 8
ATOM 12414 N N . LYS A 1 15 ? 10.824 5.859 -2.845 1.00 0.00 221 LYS A N 8
ATOM 12415 C CA . LYS A 1 15 ? 10.774 5.560 -4.272 1.00 0.00 221 LYS A CA 8
ATOM 12416 C C . LYS A 1 15 ? 10.713 6.852 -5.092 1.00 0.00 221 LYS A C 8
ATOM 12417 O O . LYS A 1 15 ? 10.218 7.876 -4.615 1.00 0.00 221 LYS A O 8
ATOM 12436 N N . ASP A 1 16 ? 11.224 6.778 -6.327 1.00 0.00 222 ASP A N 8
ATOM 12437 C CA . ASP A 1 16 ? 11.421 7.911 -7.237 1.00 0.00 222 ASP A CA 8
ATOM 12438 C C . ASP A 1 16 ? 12.093 9.115 -6.558 1.00 0.00 222 ASP A C 8
ATOM 12439 O O . ASP A 1 16 ? 11.680 10.266 -6.712 1.00 0.00 222 ASP A O 8
ATOM 12448 N N . LYS A 1 17 ? 13.185 8.849 -5.827 1.00 0.00 223 LYS A N 8
ATOM 12449 C CA . LYS A 1 17 ? 14.087 9.851 -5.255 1.00 0.00 223 LYS A CA 8
ATOM 12450 C C . LYS A 1 17 ? 15.502 9.285 -5.328 1.00 0.00 223 LYS A C 8
ATOM 12451 O O . LYS A 1 17 ? 15.681 8.061 -5.344 1.00 0.00 223 LYS A O 8
ATOM 12470 N N . VAL A 1 18 ? 16.504 10.156 -5.310 1.00 0.00 224 VAL A N 8
ATOM 12471 C CA . VAL A 1 18 ? 17.909 9.775 -5.282 1.00 0.00 224 VAL A CA 8
ATOM 12472 C C . VAL A 1 18 ? 18.648 10.675 -4.288 1.00 0.00 224 VAL A C 8
ATOM 12473 O O . VAL A 1 18 ? 18.187 11.781 -4.000 1.00 0.00 224 VAL A O 8
ATOM 12486 N N . PHE A 1 19 ? 19.787 10.233 -3.750 1.00 0.00 225 PHE A N 8
ATOM 12487 C CA . PHE A 1 19 ? 20.654 11.124 -2.978 1.00 0.00 225 PHE A CA 8
ATOM 12488 C C . PHE A 1 19 ? 22.137 10.856 -3.169 1.00 0.00 225 PHE A C 8
ATOM 12489 O O . PHE A 1 19 ? 22.532 9.778 -3.615 1.00 0.00 225 PHE A O 8
ATOM 12506 N N . LEU A 1 20 ? 22.949 11.837 -2.766 1.00 0.00 226 LEU A N 8
ATOM 12507 C CA . LEU A 1 20 ? 24.405 11.778 -2.716 1.00 0.00 226 LEU A CA 8
ATOM 12508 C C . LEU A 1 20 ? 24.780 11.775 -1.233 1.00 0.00 226 LEU A C 8
ATOM 12509 O O . LEU A 1 20 ? 24.358 12.672 -0.508 1.00 0.00 226 LEU A O 8
ATOM 12525 N N . PHE A 1 21 ? 25.527 10.796 -0.733 1.00 0.00 227 PHE A N 8
ATOM 12526 C CA . PHE A 1 21 ? 25.868 10.744 0.687 1.00 0.00 227 PHE A CA 8
ATOM 12527 C C . PHE A 1 21 ? 27.253 11.348 0.900 1.00 0.00 227 PHE A C 8
ATOM 12528 O O . PHE A 1 21 ? 28.194 10.977 0.199 1.00 0.00 227 PHE A O 8
ATOM 12545 N N . LEU A 1 22 ? 27.391 12.249 1.878 1.00 0.00 228 LEU A N 8
ATOM 12546 C CA . LEU A 1 22 ? 28.652 12.880 2.259 1.00 0.00 228 LEU A CA 8
ATOM 12547 C C . LEU A 1 22 ? 29.533 11.955 3.133 1.00 0.00 228 LEU A C 8
ATOM 12548 O O . LEU A 1 22 ? 30.323 12.445 3.938 1.00 0.00 228 LEU A O 8
ATOM 12564 N N . ASN A 1 23 ? 29.391 10.626 3.048 1.00 0.00 229 ASN A N 8
ATOM 12565 C CA . ASN A 1 23 ? 30.050 9.665 3.939 1.00 0.00 229 ASN A CA 8
ATOM 12566 C C . ASN A 1 23 ? 30.457 8.422 3.159 1.00 0.00 229 ASN A C 8
ATOM 12567 O O . ASN A 1 23 ? 29.713 8.001 2.278 1.00 0.00 229 ASN A O 8
ATOM 12578 N N . ALA A 1 24 ? 31.599 7.819 3.510 1.00 0.00 230 ALA A N 8
ATOM 12579 C CA . ALA A 1 24 ? 32.238 6.752 2.742 1.00 0.00 230 ALA A CA 8
ATOM 12580 C C . ALA A 1 24 ? 32.095 5.346 3.361 1.00 0.00 230 ALA A C 8
ATOM 12581 O O . ALA A 1 24 ? 32.699 4.405 2.839 1.00 0.00 230 ALA A O 8
ATOM 12588 N N . LYS A 1 25 ? 31.349 5.167 4.462 1.00 0.00 231 LYS A N 8
ATOM 12589 C CA . LYS A 1 25 ? 31.324 3.904 5.218 1.00 0.00 231 LYS A CA 8
ATOM 12590 C C . LYS A 1 25 ? 29.905 3.489 5.582 1.00 0.00 231 LYS A C 8
ATOM 12591 O O . LYS A 1 25 ? 29.474 2.414 5.161 1.00 0.00 231 LYS A O 8
ATOM 12610 N N . GLN A 1 26 ? 29.140 4.342 6.267 1.00 0.00 232 GLN A N 8
ATOM 12611 C CA . GLN A 1 26 ? 27.723 4.097 6.522 1.00 0.00 232 GLN A CA 8
ATOM 12612 C C . GLN A 1 26 ? 26.944 3.976 5.210 1.00 0.00 232 GLN A C 8
ATOM 12613 O O . GLN A 1 26 ? 25.885 3.352 5.188 1.00 0.00 232 GLN A O 8
ATOM 12627 N N . TYR A 1 27 ? 27.476 4.506 4.101 1.00 0.00 233 TYR A N 8
ATOM 12628 C CA . TYR A 1 27 ? 26.953 4.289 2.756 1.00 0.00 233 TYR A CA 8
ATOM 12629 C C . TYR A 1 27 ? 26.676 2.810 2.479 1.00 0.00 233 TYR A C 8
ATOM 12630 O O . TYR A 1 27 ? 25.652 2.480 1.880 1.00 0.00 233 TYR A O 8
ATOM 12648 N N . LYS A 1 28 ? 27.535 1.910 2.964 1.00 0.00 234 LYS A N 8
ATOM 12649 C CA . LYS A 1 28 ? 27.385 0.473 2.736 1.00 0.00 234 LYS A CA 8
ATOM 12650 C C . LYS A 1 28 ? 26.144 -0.128 3.414 1.00 0.00 234 LYS A C 8
ATOM 12651 O O . LYS A 1 28 ? 25.776 -1.248 3.059 1.00 0.00 234 LYS A O 8
ATOM 12670 N N . LYS A 1 29 ? 25.473 0.584 4.334 1.00 0.00 235 LYS A N 8
ATOM 12671 C CA . LYS A 1 29 ? 24.188 0.159 4.912 1.00 0.00 235 LYS A CA 8
ATOM 12672 C C . LYS A 1 29 ? 23.042 1.099 4.528 1.00 0.00 235 LYS A C 8
ATOM 12673 O O . LYS A 1 29 ? 21.922 0.627 4.312 1.00 0.00 235 LYS A O 8
ATOM 12692 N N . LEU A 1 30 ? 23.307 2.398 4.352 1.00 0.00 236 LEU A N 8
ATOM 12693 C CA . LEU A 1 30 ? 22.313 3.344 3.845 1.00 0.00 236 LEU A CA 8
ATOM 12694 C C . LEU A 1 30 ? 21.846 2.912 2.454 1.00 0.00 236 LEU A C 8
ATOM 12695 O O . LEU A 1 30 ? 20.652 2.977 2.181 1.00 0.00 236 LEU A O 8
ATOM 12711 N N . SER A 1 31 ? 22.755 2.437 1.598 1.00 0.00 237 SER A N 8
ATOM 12712 C CA . SER A 1 31 ? 22.424 1.988 0.252 1.00 0.00 237 SER A CA 8
ATOM 12713 C C . SER A 1 31 ? 21.376 0.861 0.252 1.00 0.00 237 SER A C 8
ATOM 12714 O O . SER A 1 31 ? 20.294 1.087 -0.294 1.00 0.00 237 SER A O 8
ATOM 12722 N N . PRO A 1 32 ? 21.604 -0.313 0.878 1.00 0.00 238 PRO A N 8
ATOM 12723 C CA . PRO A 1 32 ? 20.600 -1.372 0.887 1.00 0.00 238 PRO A CA 8
ATOM 12724 C C . PRO A 1 32 ? 19.343 -0.970 1.665 1.00 0.00 238 PRO A C 8
ATOM 12725 O O . PRO A 1 32 ? 18.246 -1.334 1.240 1.00 0.00 238 PRO A O 8
ATOM 12736 N N . ALA A 1 33 ? 19.466 -0.204 2.762 1.00 0.00 239 ALA A N 8
ATOM 12737 C CA . ALA A 1 33 ? 18.296 0.226 3.525 1.00 0.00 239 ALA A CA 8
ATOM 12738 C C . ALA A 1 33 ? 17.362 1.086 2.663 1.00 0.00 239 ALA A C 8
ATOM 12739 O O . ALA A 1 33 ? 16.166 0.803 2.543 1.00 0.00 239 ALA A O 8
ATOM 12746 N N . VAL A 1 34 ? 17.898 2.127 2.029 1.00 0.00 240 VAL A N 8
ATOM 12747 C CA . VAL A 1 34 ? 17.109 3.055 1.230 1.00 0.00 240 VAL A CA 8
ATOM 12748 C C . VAL A 1 34 ? 16.679 2.396 -0.084 1.00 0.00 240 VAL A C 8
ATOM 12749 O O . VAL A 1 34 ? 15.593 2.714 -0.564 1.00 0.00 240 VAL A O 8
ATOM 12762 N N . LEU A 1 35 ? 17.440 1.438 -0.630 1.00 0.00 241 LEU A N 8
ATOM 12763 C CA . LEU A 1 35 ? 17.006 0.653 -1.784 1.00 0.00 241 LEU A CA 8
ATOM 12764 C C . LEU A 1 35 ? 15.771 -0.177 -1.432 1.00 0.00 241 LEU A C 8
ATOM 12765 O O . LEU A 1 35 ? 14.812 -0.194 -2.204 1.00 0.00 241 LEU A O 8
ATOM 12781 N N . PHE A 1 36 ? 15.747 -0.821 -0.260 1.00 0.00 242 PHE A N 8
ATOM 12782 C CA . PHE A 1 36 ? 14.549 -1.494 0.234 1.00 0.00 242 PHE A CA 8
ATOM 12783 C C . PHE A 1 36 ? 13.433 -0.476 0.523 1.00 0.00 242 PHE A C 8
ATOM 12784 O O . PHE A 1 36 ? 12.254 -0.796 0.397 1.00 0.00 242 PHE A O 8
ATOM 12801 N N . GLY A 1 37 ? 13.794 0.768 0.849 1.00 0.00 243 GLY A N 8
ATOM 12802 C CA . GLY A 1 37 ? 12.865 1.892 0.946 1.00 0.00 243 GLY A CA 8
ATOM 12803 C C . GLY A 1 37 ? 12.353 2.386 -0.416 1.00 0.00 243 GLY A C 8
ATOM 12804 O O . GLY A 1 37 ? 11.395 3.156 -0.453 1.00 0.00 243 GLY A O 8
ATOM 12808 N N . GLY A 1 38 ? 12.957 1.969 -1.532 1.00 0.00 244 GLY A N 8
ATOM 12809 C CA . GLY A 1 38 ? 12.565 2.313 -2.892 1.00 0.00 244 GLY A CA 8
ATOM 12810 C C . GLY A 1 38 ? 13.512 3.304 -3.571 1.00 0.00 244 GLY A C 8
ATOM 12811 O O . GLY A 1 38 ? 13.492 3.402 -4.799 1.00 0.00 244 GLY A O 8
ATOM 12815 N N . GLY A 1 39 ? 14.309 4.057 -2.807 1.00 0.00 245 GLY A N 8
ATOM 12816 C CA . GLY A 1 39 ? 15.106 5.168 -3.325 1.00 0.00 245 GLY A CA 8
ATOM 12817 C C . GLY A 1 39 ? 16.437 4.721 -3.925 1.00 0.00 245 GLY A C 8
ATOM 12818 O O . GLY A 1 39 ? 16.793 3.540 -3.886 1.00 0.00 245 GLY A O 8
ATOM 12822 N N . LYS A 1 40 ? 17.192 5.687 -4.456 1.00 0.00 246 LYS A N 8
ATOM 12823 C CA . LYS A 1 40 ? 18.500 5.466 -5.072 1.00 0.00 246 LYS A CA 8
ATOM 12824 C C . LYS A 1 40 ? 19.571 6.243 -4.310 1.00 0.00 246 LYS A C 8
ATOM 12825 O O . LYS A 1 40 ? 19.316 7.312 -3.746 1.00 0.00 246 LYS A O 8
ATOM 12844 N N . THR A 1 41 ? 20.791 5.727 -4.341 1.00 0.00 247 THR A N 8
ATOM 12845 C CA . THR A 1 41 ? 21.878 6.201 -3.502 1.00 0.00 247 THR A CA 8
ATOM 12846 C C . THR A 1 41 ? 23.165 6.289 -4.328 1.00 0.00 247 THR A C 8
ATOM 12847 O O . THR A 1 41 ? 23.461 5.413 -5.146 1.00 0.00 247 THR A O 8
ATOM 12858 N N . ASP A 1 42 ? 23.937 7.351 -4.106 1.00 0.00 248 ASP A N 8
ATOM 12859 C CA . ASP A 1 42 ? 25.225 7.637 -4.741 1.00 0.00 248 ASP A CA 8
ATOM 12860 C C . ASP A 1 42 ? 26.110 8.343 -3.706 1.00 0.00 248 ASP A C 8
ATOM 12861 O O . ASP A 1 42 ? 25.654 8.633 -2.593 1.00 0.00 248 ASP A O 8
ATOM 12870 N N . LEU A 1 43 ? 27.373 8.619 -4.031 1.00 0.00 249 LEU A N 8
ATOM 12871 C CA . LEU A 1 43 ? 28.379 9.091 -3.087 1.00 0.00 249 LEU A CA 8
ATOM 12872 C C . LEU A 1 43 ? 29.204 10.169 -3.786 1.00 0.00 249 LEU A C 8
ATOM 12873 O O . LEU A 1 43 ? 29.848 9.896 -4.802 1.00 0.00 249 LEU A O 8
ATOM 12889 N N . LEU A 1 44 ? 29.152 11.399 -3.268 1.00 0.00 250 LEU A N 8
ATOM 12890 C CA . LEU A 1 44 ? 29.888 12.556 -3.777 1.00 0.00 250 LEU A CA 8
ATOM 12891 C C . LEU A 1 44 ? 30.176 13.472 -2.582 1.00 0.00 250 LEU A C 8
ATOM 12892 O O . LEU A 1 44 ? 29.402 13.466 -1.621 1.00 0.00 250 LEU A O 8
ATOM 12908 N N . MET A 1 45 ? 31.259 14.257 -2.637 1.00 0.00 251 MET A N 8
ATOM 12909 C CA . MET A 1 45 ? 31.759 14.982 -1.465 1.00 0.00 251 MET A CA 8
ATOM 12910 C C . MET A 1 45 ? 32.082 16.469 -1.679 1.00 0.00 251 MET A C 8
ATOM 12911 O O . MET A 1 45 ? 32.211 17.193 -0.691 1.00 0.00 251 MET A O 8
ATOM 12925 N N . GLY A 1 46 ? 32.183 16.967 -2.916 1.00 0.00 252 GLY A N 8
ATOM 12926 C CA . GLY A 1 46 ? 32.501 18.383 -3.124 1.00 0.00 252 GLY A CA 8
ATOM 12927 C C . GLY A 1 46 ? 32.809 18.748 -4.570 1.00 0.00 252 GLY A C 8
ATOM 12928 O O . GLY A 1 46 ? 32.584 19.892 -4.967 1.00 0.00 252 GLY A O 8
ATOM 12932 N N . GLU A 1 47 ? 33.272 17.791 -5.379 1.00 0.00 253 GLU A N 8
ATOM 12933 C CA . GLU A 1 47 ? 33.405 17.950 -6.825 1.00 0.00 253 GLU A CA 8
ATOM 12934 C C . GLU A 1 47 ? 32.009 17.815 -7.449 1.00 0.00 253 GLU A C 8
ATOM 12935 O O . GLU A 1 47 ? 31.711 16.831 -8.128 1.00 0.00 253 GLU A O 8
ATOM 12947 N N . LEU A 1 48 ? 31.111 18.754 -7.126 1.00 0.00 254 LEU A N 8
ATOM 12948 C CA . LEU A 1 48 ? 29.739 18.802 -7.617 1.00 0.00 254 LEU A CA 8
ATOM 12949 C C . LEU A 1 48 ? 29.786 18.884 -9.143 1.00 0.00 254 LEU A C 8
ATOM 12950 O O . LEU A 1 48 ? 30.110 19.933 -9.706 1.00 0.00 254 LEU A O 8
ATOM 12966 N N . LYS A 1 49 ? 29.511 17.749 -9.791 1.00 0.00 255 LYS A N 8
ATOM 12967 C CA . LYS A 1 49 ? 29.703 17.560 -11.232 1.00 0.00 255 LYS A CA 8
ATOM 12968 C C . LYS A 1 49 ? 28.963 18.622 -12.046 1.00 0.00 255 LYS A C 8
ATOM 12969 O O . LYS A 1 49 ? 29.511 19.141 -13.022 1.00 0.00 255 LYS A O 8
ATOM 12988 N N . ASP A 1 50 ? 27.740 18.959 -11.636 1.00 0.00 256 ASP A N 8
ATOM 12989 C CA . ASP A 1 50 ? 26.957 20.085 -12.145 1.00 0.00 256 ASP A CA 8
ATOM 12990 C C . ASP A 1 50 ? 25.915 20.447 -11.079 1.00 0.00 256 ASP A C 8
ATOM 12991 O O . ASP A 1 50 ? 25.700 19.676 -10.140 1.00 0.00 256 ASP A O 8
ATOM 13000 N N . ALA A 1 51 ? 25.259 21.602 -11.194 1.00 0.00 257 ALA A N 8
ATOM 13001 C CA . ALA A 1 51 ? 24.226 22.058 -10.265 1.00 0.00 257 ALA A CA 8
ATOM 13002 C C . ALA A 1 51 ? 22.874 21.352 -10.467 1.00 0.00 257 ALA A C 8
ATOM 13003 O O . ALA A 1 51 ? 21.930 21.628 -9.723 1.00 0.00 257 ALA A O 8
ATOM 13010 N N . SER A 1 52 ? 22.746 20.457 -11.451 1.00 0.00 258 SER A N 8
ATOM 13011 C CA . SER A 1 52 ? 21.494 19.795 -11.799 1.00 0.00 258 SER A CA 8
ATOM 13012 C C . SER A 1 52 ? 20.987 18.962 -10.622 1.00 0.00 258 SER A C 8
ATOM 13013 O O . SER A 1 52 ? 19.798 18.988 -10.295 1.00 0.00 258 SER A O 8
ATOM 13021 N N . VAL A 1 53 ? 21.900 18.280 -9.929 1.00 0.00 259 VAL A N 8
ATOM 13022 C CA . VAL A 1 53 ? 21.609 17.493 -8.740 1.00 0.00 259 VAL A CA 8
ATOM 13023 C C . VAL A 1 53 ? 21.087 18.345 -7.568 1.00 0.00 259 VAL A C 8
ATOM 13024 O O . VAL A 1 53 ? 20.484 17.797 -6.649 1.00 0.00 259 VAL A O 8
ATOM 13037 N N . LEU A 1 54 ? 21.263 19.675 -7.596 1.00 0.00 260 LEU A N 8
ATOM 13038 C CA . LEU A 1 54 ? 20.816 20.584 -6.535 1.00 0.00 260 LEU A CA 8
ATOM 13039 C C . LEU A 1 54 ? 19.603 21.408 -6.979 1.00 0.00 260 LEU A C 8
ATOM 13040 O O . LEU A 1 54 ? 19.067 22.176 -6.178 1.00 0.00 260 LEU A O 8
ATOM 13056 N N . ASP A 1 55 ? 19.153 21.260 -8.232 1.00 0.00 261 ASP A N 8
ATOM 13057 C CA . ASP A 1 55 ? 18.045 22.030 -8.802 1.00 0.00 261 ASP A CA 8
ATOM 13058 C C . ASP A 1 55 ? 16.807 21.159 -9.035 1.00 0.00 261 ASP A C 8
ATOM 13059 O O . ASP A 1 55 ? 15.685 21.602 -8.779 1.00 0.00 261 ASP A O 8
ATOM 13068 N N . ASN A 1 56 ? 17.002 19.912 -9.488 1.00 0.00 262 ASN A N 8
ATOM 13069 C CA . ASN A 1 56 ? 15.914 18.993 -9.836 1.00 0.00 262 ASN A CA 8
ATOM 13070 C C . ASN A 1 56 ? 15.036 18.634 -8.614 1.00 0.00 262 ASN A C 8
ATOM 13071 O O . ASN A 1 56 ? 15.497 18.729 -7.470 1.00 0.00 262 ASN A O 8
ATOM 13082 N N . PRO A 1 57 ? 13.773 18.207 -8.821 1.00 0.00 263 PRO A N 8
ATOM 13083 C CA . PRO A 1 57 ? 12.794 18.059 -7.743 1.00 0.00 263 PRO A CA 8
ATOM 13084 C C . PRO A 1 57 ? 12.968 16.846 -6.814 1.00 0.00 263 PRO A C 8
ATOM 13085 O O . PRO A 1 57 ? 12.218 16.760 -5.840 1.00 0.00 263 PRO A O 8
ATOM 13096 N N . ALA A 1 58 ? 13.909 15.920 -7.056 1.00 0.00 264 ALA A N 8
ATOM 13097 C CA . ALA A 1 58 ? 13.954 14.646 -6.329 1.00 0.00 264 ALA A CA 8
ATOM 13098 C C . ALA A 1 58 ? 15.373 14.152 -6.009 1.00 0.00 264 ALA A C 8
ATOM 13099 O O . ALA A 1 58 ? 15.605 12.941 -5.932 1.00 0.00 264 ALA A O 8
ATOM 13106 N N . THR A 1 59 ? 16.320 15.072 -5.807 1.00 0.00 265 THR A N 8
ATOM 13107 C CA . THR A 1 59 ? 17.679 14.745 -5.384 1.00 0.00 265 THR A CA 8
ATOM 13108 C C . THR A 1 59 ? 17.975 15.421 -4.044 1.00 0.00 265 THR A C 8
ATOM 13109 O O . THR A 1 59 ? 17.412 16.476 -3.728 1.00 0.00 265 THR A O 8
ATOM 13120 N N . CYS A 1 60 ? 18.853 14.795 -3.256 1.00 0.00 266 CYS A N 8
ATOM 13121 C CA . CYS A 1 60 ? 19.207 15.185 -1.897 1.00 0.00 266 CYS A CA 8
ATOM 13122 C C . CYS A 1 60 ? 20.712 15.032 -1.712 1.00 0.00 266 CYS A C 8
ATOM 13123 O O . CYS A 1 60 ? 21.363 14.319 -2.481 1.00 0.00 266 CYS A O 8
ATOM 13131 N N . VAL A 1 61 ? 21.242 15.605 -0.634 1.00 0.00 267 VAL A N 8
ATOM 13132 C CA . VAL A 1 61 ? 22.604 15.351 -0.195 1.00 0.00 267 VAL A CA 8
ATOM 13133 C C . VAL A 1 61 ? 22.495 15.058 1.301 1.00 0.00 267 VAL A C 8
ATOM 13134 O O . VAL A 1 61 ? 21.805 15.773 2.036 1.00 0.00 267 VAL A O 8
ATOM 13147 N N . ILE A 1 62 ? 23.130 13.975 1.738 1.00 0.00 268 ILE A N 8
ATOM 13148 C CA . ILE A 1 62 ? 22.949 13.431 3.074 1.00 0.00 268 ILE A CA 8
ATOM 13149 C C . ILE A 1 62 ? 24.137 13.869 3.927 1.00 0.00 268 ILE A C 8
ATOM 13150 O O . ILE A 1 62 ? 25.291 13.564 3.604 1.00 0.00 268 ILE A O 8
ATOM 13166 N N . ASP A 1 63 ? 23.827 14.623 4.981 1.00 0.00 269 ASP A N 8
ATOM 13167 C CA . ASP A 1 63 ? 24.735 15.106 6.018 1.00 0.00 269 ASP A CA 8
ATOM 13168 C C . ASP A 1 63 ? 25.053 13.967 7.000 1.00 0.00 269 ASP A C 8
ATOM 13169 O O . ASP A 1 63 ? 24.262 13.033 7.165 1.00 0.00 269 ASP A O 8
ATOM 13178 N N . VAL A 1 64 ? 26.193 14.058 7.681 1.00 0.00 270 VAL A N 8
ATOM 13179 C CA . VAL A 1 64 ? 26.632 13.120 8.714 1.00 0.00 270 VAL A CA 8
ATOM 13180 C C . VAL A 1 64 ? 26.256 13.660 10.110 1.00 0.00 270 VAL A C 8
ATOM 13181 O O . VAL A 1 64 ? 26.141 12.883 11.057 1.00 0.00 270 VAL A O 8
ATOM 13194 N N . ALA A 1 65 ? 26.024 14.977 10.236 1.00 0.00 271 ALA A N 8
ATOM 13195 C CA . ALA A 1 65 ? 25.685 15.702 11.464 1.00 0.00 271 ALA A CA 8
ATOM 13196 C C . ALA A 1 65 ? 26.708 15.550 12.607 1.00 0.00 271 ALA A C 8
ATOM 13197 O O . ALA A 1 65 ? 26.411 15.914 13.752 1.00 0.00 271 ALA A O 8
ATOM 13204 N N . MET A 1 66 ? 27.909 15.041 12.321 1.00 0.00 272 MET A N 8
ATOM 13205 C CA . MET A 1 66 ? 29.027 15.031 13.258 1.00 0.00 272 MET A CA 8
ATOM 13206 C C . MET A 1 66 ? 29.393 16.478 13.609 1.00 0.00 272 MET A C 8
ATOM 13207 O O . MET A 1 66 ? 29.549 17.312 12.709 1.00 0.00 272 MET A O 8
ATOM 13221 N N . THR A 1 67 ? 29.527 16.781 14.902 1.00 0.00 273 THR A N 8
ATOM 13222 C CA . THR A 1 67 ? 29.829 18.133 15.381 1.00 0.00 273 THR A CA 8
ATOM 13223 C C . THR A 1 67 ? 30.722 18.047 16.620 1.00 0.00 273 THR A C 8
ATOM 13224 O O . THR A 1 67 ? 31.791 18.654 16.627 1.00 0.00 273 THR A O 8
ATOM 13235 N N . GLU A 1 68 ? 30.312 17.254 17.622 1.00 0.00 274 GLU A N 8
ATOM 13236 C CA . GLU A 1 68 ? 30.979 16.931 18.892 1.00 0.00 274 GLU A CA 8
ATOM 13237 C C . GLU A 1 68 ? 31.202 18.124 19.839 1.00 0.00 274 GLU A C 8
ATOM 13238 O O . GLU A 1 68 ? 30.999 17.993 21.047 1.00 0.00 274 GLU A O 8
ATOM 13250 N N . SER A 1 69 ? 31.582 19.287 19.311 1.00 0.00 275 SER A N 8
ATOM 13251 C CA . SER A 1 69 ? 31.982 20.482 20.050 1.00 0.00 275 SER A CA 8
ATOM 13252 C C . SER A 1 69 ? 30.925 20.934 21.062 1.00 0.00 275 SER A C 8
ATOM 13253 O O . SER A 1 69 ? 31.281 21.382 22.149 1.00 0.00 275 SER A O 8
ATOM 13261 N N . GLN A 1 70 ? 29.637 20.730 20.757 1.00 0.00 276 GLN A N 8
ATOM 13262 C CA . GLN A 1 70 ? 28.510 21.070 21.625 1.00 0.00 276 GLN A CA 8
ATOM 13263 C C . GLN A 1 70 ? 28.612 20.432 23.026 1.00 0.00 276 GLN A C 8
ATOM 13264 O O . GLN A 1 70 ? 27.999 20.944 23.965 1.00 0.00 276 GLN A O 8
ATOM 13278 N N . LEU A 1 71 ? 29.395 19.358 23.195 1.00 0.00 277 LEU A N 8
ATOM 13279 C CA . LEU A 1 71 ? 29.627 18.690 24.477 1.00 0.00 277 LEU A CA 8
ATOM 13280 C C . LEU A 1 71 ? 31.130 18.446 24.716 1.00 0.00 277 LEU A C 8
ATOM 13281 O O . LEU A 1 71 ? 31.495 17.694 25.621 1.00 0.00 277 LEU A O 8
ATOM 13297 N N . SER A 1 72 ? 32.014 19.084 23.935 1.00 0.00 278 SER A N 8
ATOM 13298 C CA . SER A 1 72 ? 33.457 18.820 23.946 1.00 0.00 278 SER A CA 8
ATOM 13299 C C . SER A 1 72 ? 34.314 20.098 23.889 1.00 0.00 278 SER A C 8
ATOM 13300 O O . SER A 1 72 ? 35.541 20.008 23.977 1.00 0.00 278 SER A O 8
ATOM 13308 N N . GLU A 1 73 ? 33.713 21.283 23.741 1.00 0.00 279 GLU A N 8
ATOM 13309 C CA . GLU A 1 73 ? 34.411 22.559 23.613 1.00 0.00 279 GLU A CA 8
ATOM 13310 C C . GLU A 1 73 ? 33.503 23.664 24.173 1.00 0.00 279 GLU A C 8
ATOM 13311 O O . GLU A 1 73 ? 32.291 23.480 24.315 1.00 0.00 279 GLU A O 8
ATOM 13323 N N . SER A 1 74 ? 34.078 24.828 24.476 1.00 0.00 280 SER A N 8
ATOM 13324 C CA . SER A 1 74 ? 33.372 26.020 24.943 1.00 0.00 280 SER A CA 8
ATOM 13325 C C . SER A 1 74 ? 32.592 26.739 23.821 1.00 0.00 280 SER A C 8
ATOM 13326 O O . SER A 1 74 ? 32.149 27.872 24.015 1.00 0.00 280 SER A O 8
ATOM 13334 N N . GLN A 1 75 ? 32.429 26.119 22.646 1.00 0.00 281 GLN A N 8
ATOM 13335 C CA . GLN A 1 75 ? 31.704 26.641 21.493 1.00 0.00 281 GLN A CA 8
ATOM 13336 C C . GLN A 1 75 ? 30.936 25.474 20.868 1.00 0.00 281 GLN A C 8
ATOM 13337 O O . GLN A 1 75 ? 31.415 24.338 20.876 1.00 0.00 281 GLN A O 8
ATOM 13351 N N . SER A 1 76 ? 29.755 25.754 20.315 1.00 0.00 282 SER A N 8
ATOM 13352 C CA . SER A 1 76 ? 28.851 24.748 19.762 1.00 0.00 282 SER A CA 8
ATOM 13353 C C . SER A 1 76 ? 29.427 24.024 18.535 1.00 0.00 282 SER A C 8
ATOM 13354 O O . SER A 1 76 ? 28.997 22.911 18.226 1.00 0.00 282 SER A O 8
ATOM 13362 N N . THR A 1 77 ? 30.402 24.626 17.851 1.00 0.00 283 THR A N 8
ATOM 13363 C CA . THR A 1 77 ? 30.978 24.158 16.596 1.00 0.00 283 THR A CA 8
ATOM 13364 C C . THR A 1 77 ? 32.490 24.426 16.602 1.00 0.00 283 THR A C 8
ATOM 13365 O O . THR A 1 77 ? 32.985 25.251 17.380 1.00 0.00 283 THR A O 8
ATOM 13376 N N . GLN A 1 78 ? 33.217 23.749 15.710 1.00 0.00 284 GLN A N 8
ATOM 13377 C CA . GLN A 1 78 ? 34.639 23.935 15.437 1.00 0.00 284 GLN A CA 8
ATOM 13378 C C . GLN A 1 78 ? 34.842 23.764 13.923 1.00 0.00 284 GLN A C 8
ATOM 13379 O O . GLN A 1 78 ? 34.002 23.134 13.271 1.00 0.00 284 GLN A O 8
ATOM 13393 N N . PRO A 1 79 ? 35.938 24.290 13.339 1.00 0.00 285 PRO A N 8
ATOM 13394 C CA . PRO A 1 79 ? 36.128 24.337 11.890 1.00 0.00 285 PRO A CA 8
ATOM 13395 C C . PRO A 1 79 ? 36.302 22.962 11.220 1.00 0.00 285 PRO A C 8
ATOM 13396 O O . PRO A 1 79 ? 36.421 22.908 9.993 1.00 0.00 285 PRO A O 8
ATOM 13407 N N . TRP A 1 80 ? 36.311 21.853 11.973 1.00 0.00 286 TRP A N 8
ATOM 13408 C CA . TRP A 1 80 ? 36.260 20.516 11.391 1.00 0.00 286 TRP A CA 8
ATOM 13409 C C . TRP A 1 80 ? 34.901 20.204 10.740 1.00 0.00 286 TRP A C 8
ATOM 13410 O O . TRP A 1 80 ? 34.801 19.220 10.006 1.00 0.00 286 TRP A O 8
ATOM 13431 N N . ILE A 1 81 ? 33.854 21.002 10.997 1.00 0.00 287 ILE A N 8
ATOM 13432 C CA . ILE A 1 81 ? 32.556 20.841 10.347 1.00 0.00 287 ILE A CA 8
ATOM 13433 C C . ILE A 1 81 ? 32.722 21.014 8.827 1.00 0.00 287 ILE A C 8
ATOM 13434 O O . ILE A 1 81 ? 33.452 21.896 8.367 1.00 0.00 287 ILE A O 8
ATOM 13450 N N . THR A 1 82 ? 32.061 20.165 8.043 1.00 0.00 288 THR A N 8
ATOM 13451 C CA . THR A 1 82 ? 32.093 20.204 6.588 1.00 0.00 288 THR A CA 8
ATOM 13452 C C . THR A 1 82 ? 31.388 21.471 6.082 1.00 0.00 288 THR A C 8
ATOM 13453 O O . THR A 1 82 ? 30.178 21.630 6.261 1.00 0.00 288 THR A O 8
ATOM 13464 N N . SER A 1 83 ? 32.130 22.363 5.417 1.00 0.00 289 SER A N 8
ATOM 13465 C CA . SER A 1 83 ? 31.595 23.575 4.791 1.00 0.00 289 SER A CA 8
ATOM 13466 C C . SER A 1 83 ? 30.594 23.264 3.666 1.00 0.00 289 SER A C 8
ATOM 13467 O O . SER A 1 83 ? 29.823 24.137 3.260 1.00 0.00 289 SER A O 8
ATOM 13475 N N . THR A 1 84 ? 30.579 22.022 3.180 1.00 0.00 290 THR A N 8
ATOM 13476 C CA . THR A 1 84 ? 29.711 21.513 2.128 1.00 0.00 290 THR A CA 8
ATOM 13477 C C . THR A 1 84 ? 28.229 21.796 2.413 1.00 0.00 290 THR A C 8
ATOM 13478 O O . THR A 1 84 ? 27.474 22.060 1.482 1.00 0.00 290 THR A O 8
ATOM 13489 N N . LEU A 1 85 ? 27.822 21.789 3.689 1.00 0.00 291 LEU A N 8
ATOM 13490 C CA . LEU A 1 85 ? 26.456 22.073 4.140 1.00 0.00 291 LEU A CA 8
ATOM 13491 C C . LEU A 1 85 ? 26.044 23.474 3.667 1.00 0.00 291 LEU A C 8
ATOM 13492 O O . LEU A 1 85 ? 25.035 23.644 2.980 1.00 0.00 291 LEU A O 8
ATOM 13508 N N . ASP A 1 86 ? 26.855 24.481 4.005 1.00 0.00 292 ASP A N 8
ATOM 13509 C CA . ASP A 1 86 ? 26.602 25.885 3.672 1.00 0.00 292 ASP A CA 8
ATOM 13510 C C . ASP A 1 86 ? 26.776 26.142 2.172 1.00 0.00 292 ASP A C 8
ATOM 13511 O O . ASP A 1 86 ? 26.009 26.898 1.571 1.00 0.00 292 ASP A O 8
ATOM 13520 N N . LEU A 1 87 ? 27.744 25.469 1.545 1.00 0.00 293 LEU A N 8
ATOM 13521 C CA . LEU A 1 87 ? 27.958 25.530 0.101 1.00 0.00 293 LEU A CA 8
ATOM 13522 C C . LEU A 1 87 ? 26.717 25.028 -0.643 1.00 0.00 293 LEU A C 8
ATOM 13523 O O . LEU A 1 87 ? 26.269 25.660 -1.597 1.00 0.00 293 LEU A O 8
ATOM 13539 N N . LEU A 1 88 ? 26.130 23.915 -0.204 1.00 0.00 294 LEU A N 8
ATOM 13540 C CA . LEU A 1 88 ? 24.942 23.336 -0.827 1.00 0.00 294 LEU A CA 8
ATOM 13541 C C . LEU A 1 88 ? 23.715 24.197 -0.569 1.00 0.00 294 LEU A C 8
ATOM 13542 O O . LEU A 1 88 ? 22.908 24.374 -1.485 1.00 0.00 294 LEU A O 8
ATOM 13558 N N . GLN A 1 89 ? 23.603 24.807 0.616 1.00 0.00 295 GLN A N 8
ATOM 13559 C CA . GLN A 1 89 ? 22.580 25.817 0.865 1.00 0.00 295 GLN A CA 8
ATOM 13560 C C . GLN A 1 89 ? 22.727 26.995 -0.102 1.00 0.00 295 GLN A C 8
ATOM 13561 O O . GLN A 1 89 ? 21.717 27.526 -0.569 1.00 0.00 295 GLN A O 8
ATOM 13575 N N . SER A 1 90 ? 23.959 27.376 -0.454 1.00 0.00 296 SER A N 8
ATOM 13576 C CA . SER A 1 90 ? 24.198 28.443 -1.418 1.00 0.00 296 SER A CA 8
ATOM 13577 C C . SER A 1 90 ? 23.881 28.007 -2.856 1.00 0.00 296 SER A C 8
ATOM 13578 O O . SER A 1 90 ? 23.397 28.830 -3.637 1.00 0.00 296 SER A O 8
ATOM 13586 N N . LYS A 1 91 ? 24.110 26.735 -3.228 1.00 0.00 297 LYS A N 8
ATOM 13587 C CA . LYS A 1 91 ? 23.688 26.208 -4.532 1.00 0.00 297 LYS A CA 8
ATOM 13588 C C . LYS A 1 91 ? 22.160 26.250 -4.626 1.00 0.00 297 LYS A C 8
ATOM 13589 O O . LYS A 1 91 ? 21.634 26.793 -5.599 1.00 0.00 297 LYS A O 8
ATOM 13608 N N . GLY A 1 92 ? 21.458 25.717 -3.623 1.00 0.00 298 GLY A N 8
ATOM 13609 C CA . GLY A 1 92 ? 20.015 25.885 -3.483 1.00 0.00 298 GLY A CA 8
ATOM 13610 C C . GLY A 1 92 ? 19.312 24.687 -2.848 1.00 0.00 298 GLY A C 8
ATOM 13611 O O . GLY A 1 92 ? 18.123 24.489 -3.122 1.00 0.00 298 GLY A O 8
ATOM 13615 N N . LEU A 1 93 ? 20.006 23.867 -2.048 1.00 0.00 299 LEU A N 8
ATOM 13616 C CA . LEU A 1 93 ? 19.457 22.626 -1.502 1.00 0.00 299 LEU A CA 8
ATOM 13617 C C . LEU A 1 93 ? 19.881 22.474 -0.044 1.00 0.00 299 LEU A C 8
ATOM 13618 O O . LEU A 1 93 ? 20.908 23.012 0.375 1.00 0.00 299 LEU A O 8
ATOM 13634 N N . ARG A 1 94 ? 19.087 21.769 0.755 1.00 0.00 300 ARG A N 8
ATOM 13635 C CA . ARG A 1 94 ? 19.401 21.470 2.150 1.00 0.00 300 ARG A CA 8
ATOM 13636 C C . ARG A 1 94 ? 20.111 20.126 2.218 1.00 0.00 300 ARG A C 8
ATOM 13637 O O . ARG A 1 94 ? 19.730 19.184 1.517 1.00 0.00 300 ARG A O 8
ATOM 13658 N N . THR A 1 95 ? 21.109 20.033 3.086 1.00 0.00 301 THR A N 8
ATOM 13659 C CA . THR A 1 95 ? 21.747 18.775 3.435 1.00 0.00 301 THR A CA 8
ATOM 13660 C C . THR A 1 95 ? 20.956 18.192 4.606 1.00 0.00 301 THR A C 8
ATOM 13661 O O . THR A 1 95 ? 20.606 18.926 5.537 1.00 0.00 301 THR A O 8
ATOM 13672 N N . ILE A 1 96 ? 20.663 16.892 4.581 1.00 0.00 302 ILE A N 8
ATOM 13673 C CA . ILE A 1 96 ? 19.731 16.267 5.524 1.00 0.00 302 ILE A CA 8
ATOM 13674 C C . ILE A 1 96 ? 20.434 15.105 6.250 1.00 0.00 302 ILE A C 8
ATOM 13675 O O . ILE A 1 96 ? 21.043 14.279 5.576 1.00 0.00 302 ILE A O 8
ATOM 13691 N N . PRO A 1 97 ? 20.438 15.039 7.595 1.00 0.00 303 PRO A N 8
ATOM 13692 C CA . PRO A 1 97 ? 21.162 14.003 8.328 1.00 0.00 303 PRO A CA 8
ATOM 13693 C C . PRO A 1 97 ? 20.746 12.579 7.961 1.00 0.00 303 PRO A C 8
ATOM 13694 O O . PRO A 1 97 ? 19.552 12.276 7.889 1.00 0.00 303 PRO A O 8
ATOM 13705 N N . GLU A 1 98 ? 21.721 11.674 7.845 1.00 0.00 304 GLU A N 8
ATOM 13706 C CA . GLU A 1 98 ? 21.481 10.236 7.719 1.00 0.00 304 GLU A CA 8
ATOM 13707 C C . GLU A 1 98 ? 20.695 9.691 8.925 1.00 0.00 304 GLU A C 8
ATOM 13708 O O . GLU A 1 98 ? 19.933 8.729 8.787 1.00 0.00 304 GLU A O 8
ATOM 13720 N N . ALA A 1 99 ? 20.823 10.329 10.095 1.00 0.00 305 ALA A N 8
ATOM 13721 C CA . ALA A 1 99 ? 20.049 9.987 11.279 1.00 0.00 305 ALA A CA 8
ATOM 13722 C C . ALA A 1 99 ? 18.553 10.192 11.024 1.00 0.00 305 ALA A C 8
ATOM 13723 O O . ALA A 1 99 ? 17.744 9.341 11.391 1.00 0.00 305 ALA A O 8
ATOM 13730 N N . GLU A 1 100 ? 18.181 11.291 10.361 1.00 0.00 306 GLU A N 8
ATOM 13731 C CA . GLU A 1 100 ? 16.791 11.599 10.052 1.00 0.00 306 GLU A CA 8
ATOM 13732 C C . GLU A 1 100 ? 16.291 10.752 8.879 1.00 0.00 306 GLU A C 8
ATOM 13733 O O . GLU A 1 100 ? 15.106 10.425 8.856 1.00 0.00 306 GLU A O 8
ATOM 13745 N N . ILE A 1 101 ? 17.164 10.350 7.943 1.00 0.00 307 ILE A N 8
ATOM 13746 C CA . ILE A 1 101 ? 16.819 9.358 6.919 1.00 0.00 307 ILE A CA 8
ATOM 13747 C C . ILE A 1 101 ? 16.349 8.099 7.656 1.00 0.00 307 ILE A C 8
ATOM 13748 O O . ILE A 1 101 ? 15.236 7.629 7.411 1.00 0.00 307 ILE A O 8
ATOM 13764 N N . GLY A 1 102 ? 17.155 7.582 8.590 1.00 0.00 308 GLY A N 8
ATOM 13765 C CA . GLY A 1 102 ? 16.815 6.365 9.309 1.00 0.00 308 GLY A CA 8
ATOM 13766 C C . GLY A 1 102 ? 15.556 6.542 10.155 1.00 0.00 308 GLY A C 8
ATOM 13767 O O . GLY A 1 102 ? 14.671 5.693 10.077 1.00 0.00 308 GLY A O 8
ATOM 13771 N N . LEU A 1 103 ? 15.425 7.642 10.907 1.00 0.00 309 LEU A N 8
ATOM 13772 C CA . LEU A 1 103 ? 14.247 7.883 11.747 1.00 0.00 309 LEU A CA 8
ATOM 13773 C C . LEU A 1 103 ? 12.979 7.873 10.892 1.00 0.00 309 LEU A C 8
ATOM 13774 O O . LEU A 1 103 ? 12.004 7.211 11.239 1.00 0.00 309 LEU A O 8
ATOM 13790 N N . ALA A 1 104 ? 12.996 8.567 9.754 1.00 0.00 310 ALA A N 8
ATOM 13791 C CA . ALA A 1 104 ? 11.837 8.657 8.886 1.00 0.00 310 ALA A CA 8
ATOM 13792 C C . ALA A 1 104 ? 11.516 7.320 8.217 1.00 0.00 310 ALA A C 8
ATOM 13793 O O . ALA A 1 104 ? 10.338 7.022 8.016 1.00 0.00 310 ALA A O 8
ATOM 13800 N N . VAL A 1 105 ? 12.529 6.517 7.882 1.00 0.00 311 VAL A N 8
ATOM 13801 C CA . VAL A 1 105 ? 12.354 5.166 7.363 1.00 0.00 311 VAL A CA 8
ATOM 13802 C C . VAL A 1 105 ? 11.684 4.287 8.434 1.00 0.00 311 VAL A C 8
ATOM 13803 O O . VAL A 1 105 ? 10.744 3.554 8.116 1.00 0.00 311 VAL A O 8
ATOM 13816 N N . ILE A 1 106 ? 12.110 4.386 9.699 1.00 0.00 312 ILE A N 8
ATOM 13817 C CA . ILE A 1 106 ? 11.554 3.614 10.809 1.00 0.00 312 ILE A CA 8
ATOM 13818 C C . ILE A 1 106 ? 10.102 4.053 11.067 1.00 0.00 312 ILE A C 8
ATOM 13819 O O . ILE A 1 106 ? 9.219 3.202 11.205 1.00 0.00 312 ILE A O 8
ATOM 13835 N N . ASN A 1 107 ? 9.847 5.363 11.126 1.00 0.00 313 ASN A N 8
ATOM 13836 C CA . ASN A 1 107 ? 8.568 5.915 11.583 1.00 0.00 313 ASN A CA 8
ATOM 13837 C C . ASN A 1 107 ? 7.524 6.066 10.471 1.00 0.00 313 ASN A C 8
ATOM 13838 O O . ASN A 1 107 ? 6.361 6.325 10.776 1.00 0.00 313 ASN A O 8
ATOM 13849 N N . VAL A 1 108 ? 7.919 5.891 9.204 1.00 0.00 314 VAL A N 8
ATOM 13850 C CA . VAL A 1 108 ? 7.102 6.164 8.022 1.00 0.00 314 VAL A CA 8
ATOM 13851 C C . VAL A 1 108 ? 6.739 7.663 8.010 1.00 0.00 314 VAL A C 8
ATOM 13852 O O . VAL A 1 108 ? 5.567 8.051 8.062 1.00 0.00 314 VAL A O 8
ATOM 13865 N N . SER A 1 109 ? 7.771 8.515 7.984 1.00 0.00 315 SER A N 8
ATOM 13866 C CA . SER A 1 109 ? 7.660 9.974 8.126 1.00 0.00 315 SER A CA 8
ATOM 13867 C C . SER A 1 109 ? 8.617 10.720 7.183 1.00 0.00 315 SER A C 8
ATOM 13868 O O . SER A 1 109 ? 9.187 11.756 7.539 1.00 0.00 315 SER A O 8
ATOM 13876 N N . THR A 1 110 ? 8.833 10.181 5.986 1.00 0.00 316 THR A N 8
ATOM 13877 C CA . THR A 1 110 ? 9.640 10.757 4.913 1.00 0.00 316 THR A CA 8
ATOM 13878 C C . THR A 1 110 ? 8.919 11.965 4.286 1.00 0.00 316 THR A C 8
ATOM 13879 O O . THR A 1 110 ? 8.489 11.928 3.131 1.00 0.00 316 THR A O 8
ATOM 13890 N N . GLU A 1 111 ? 8.751 13.036 5.071 1.00 0.00 317 GLU A N 8
ATOM 13891 C CA . GLU A 1 111 ? 7.899 14.179 4.731 1.00 0.00 317 GLU A CA 8
ATOM 13892 C C . GLU A 1 111 ? 8.683 15.487 4.837 1.00 0.00 317 GLU A C 8
ATOM 13893 O O . GLU A 1 111 ? 8.784 16.229 3.859 1.00 0.00 317 GLU A O 8
ATOM 13905 N N . ILE A 1 112 ? 9.272 15.749 6.006 1.00 0.00 318 ILE A N 8
ATOM 13906 C CA . ILE A 1 112 ? 10.081 16.944 6.281 1.00 0.00 318 ILE A CA 8
ATOM 13907 C C . ILE A 1 112 ? 11.345 16.612 7.081 1.00 0.00 318 ILE A C 8
ATOM 13908 O O . ILE A 1 112 ? 12.293 17.401 7.059 1.00 0.00 318 ILE A O 8
ATOM 13924 N N . TYR A 1 113 ? 11.399 15.450 7.746 1.00 0.00 319 TYR A N 8
ATOM 13925 C CA . TYR A 1 113 ? 12.556 15.010 8.520 1.00 0.00 319 TYR A CA 8
ATOM 13926 C C . TYR A 1 113 ? 13.834 15.073 7.675 1.00 0.00 319 TYR A C 8
ATOM 13927 O O . TYR A 1 113 ? 14.871 15.576 8.112 1.00 0.00 319 TYR A O 8
ATOM 13945 N N . CYS A 1 114 ? 13.725 14.564 6.451 1.00 0.00 320 CYS A N 8
ATOM 13946 C CA . CYS A 1 114 ? 14.825 14.308 5.538 1.00 0.00 320 CYS A CA 8
ATOM 13947 C C . CYS A 1 114 ? 14.346 14.643 4.121 1.00 0.00 320 CYS A C 8
ATOM 13948 O O . CYS A 1 114 ? 14.429 13.846 3.185 1.00 0.00 320 CYS A O 8
ATOM 13956 N N . ASN A 1 115 ? 13.788 15.846 4.001 1.00 0.00 321 ASN A N 8
ATOM 13957 C CA . ASN A 1 115 ? 13.335 16.476 2.773 1.00 0.00 321 ASN A CA 8
ATOM 13958 C C . ASN A 1 115 ? 14.323 17.605 2.486 1.00 0.00 321 ASN A C 8
ATOM 13959 O O . ASN A 1 115 ? 14.428 18.523 3.302 1.00 0.00 321 ASN A O 8
ATOM 13970 N N . PRO A 1 116 ? 15.083 17.555 1.388 1.00 0.00 322 PRO A N 8
ATOM 13971 C CA . PRO A 1 116 ? 16.194 18.468 1.140 1.00 0.00 322 PRO A CA 8
ATOM 13972 C C . PRO A 1 116 ? 15.751 19.792 0.504 1.00 0.00 322 PRO A C 8
ATOM 13973 O O . PRO A 1 116 ? 16.602 20.595 0.128 1.00 0.00 322 PRO A O 8
ATOM 13984 N N . ARG A 1 117 ? 14.448 20.032 0.328 1.00 0.00 323 ARG A N 8
ATOM 13985 C CA . ARG A 1 117 ? 13.958 21.179 -0.438 1.00 0.00 323 ARG A CA 8
ATOM 13986 C C . ARG A 1 117 ? 12.815 21.910 0.257 1.00 0.00 323 ARG A C 8
ATOM 13987 O O . ARG A 1 117 ? 12.789 23.143 0.228 1.00 0.00 323 ARG A O 8
ATOM 14008 N N . ARG A 1 118 ? 11.957 21.160 0.952 1.00 0.00 324 ARG A N 8
ATOM 14009 C CA . ARG A 1 118 ? 10.807 21.638 1.719 1.00 0.00 324 ARG A CA 8
ATOM 14010 C C . ARG A 1 118 ? 10.081 22.751 0.958 1.00 0.00 324 ARG A C 8
ATOM 14011 O O . ARG A 1 118 ? 9.872 23.857 1.505 1.00 0.00 324 ARG A O 8
ATOM 14033 N N . MET A 1 8 ? 1.830 -0.757 6.071 1.00 0.00 214 MET A N 9
ATOM 14034 C CA . MET A 1 8 ? 2.549 -0.623 4.781 1.00 0.00 214 MET A CA 9
ATOM 14035 C C . MET A 1 8 ? 4.024 -0.991 4.972 1.00 0.00 214 MET A C 9
ATOM 14036 O O . MET A 1 8 ? 4.690 -0.471 5.873 1.00 0.00 214 MET A O 9
ATOM 14050 N N . LYS A 1 9 ? 4.543 -1.908 4.141 1.00 0.00 215 LYS A N 9
ATOM 14051 C CA . LYS A 1 9 ? 5.957 -2.293 4.147 1.00 0.00 215 LYS A CA 9
ATOM 14052 C C . LYS A 1 9 ? 6.814 -1.078 3.775 1.00 0.00 215 LYS A C 9
ATOM 14053 O O . LYS A 1 9 ? 6.394 -0.242 2.971 1.00 0.00 215 LYS A O 9
ATOM 14072 N N . ARG A 1 10 ? 8.041 -1.000 4.294 1.00 0.00 216 ARG A N 9
ATOM 14073 C CA . ARG A 1 10 ? 8.953 0.131 4.061 1.00 0.00 216 ARG A CA 9
ATOM 14074 C C . ARG A 1 10 ? 9.443 0.273 2.612 1.00 0.00 216 ARG A C 9
ATOM 14075 O O . ARG A 1 10 ? 10.225 1.183 2.336 1.00 0.00 216 ARG A O 9
ATOM 14096 N N . LYS A 1 11 ? 9.023 -0.595 1.684 1.00 0.00 217 LYS A N 9
ATOM 14097 C CA . LYS A 1 11 ? 9.492 -0.633 0.293 1.00 0.00 217 LYS A CA 9
ATOM 14098 C C . LYS A 1 11 ? 9.294 0.679 -0.482 1.00 0.00 217 LYS A C 9
ATOM 14099 O O . LYS A 1 11 ? 9.898 0.826 -1.549 1.00 0.00 217 LYS A O 9
ATOM 14118 N N . SER A 1 12 ? 8.483 1.612 0.022 1.00 0.00 218 SER A N 9
ATOM 14119 C CA . SER A 1 12 ? 8.142 2.856 -0.664 1.00 0.00 218 SER A CA 9
ATOM 14120 C C . SER A 1 12 ? 8.534 4.109 0.142 1.00 0.00 218 SER A C 9
ATOM 14121 O O . SER A 1 12 ? 8.075 5.206 -0.175 1.00 0.00 218 SER A O 9
ATOM 14129 N N . ILE A 1 13 ? 9.380 3.958 1.173 1.00 0.00 219 ILE A N 9
ATOM 14130 C CA . ILE A 1 13 ? 9.894 5.034 2.025 1.00 0.00 219 ILE A CA 9
ATOM 14131 C C . ILE A 1 13 ? 10.405 6.229 1.205 1.00 0.00 219 ILE A C 9
ATOM 14132 O O . ILE A 1 13 ? 10.088 7.371 1.543 1.00 0.00 219 ILE A O 9
ATOM 14148 N N . PHE A 1 14 ? 11.154 5.979 0.127 1.00 0.00 220 PHE A N 9
ATOM 14149 C CA . PHE A 1 14 ? 11.720 7.009 -0.743 1.00 0.00 220 PHE A CA 9
ATOM 14150 C C . PHE A 1 14 ? 11.702 6.548 -2.204 1.00 0.00 220 PHE A C 9
ATOM 14151 O O . PHE A 1 14 ? 12.628 6.809 -2.969 1.00 0.00 220 PHE A O 9
ATOM 14168 N N . LYS A 1 15 ? 10.649 5.826 -2.600 1.00 0.00 221 LYS A N 9
ATOM 14169 C CA . LYS A 1 15 ? 10.476 5.402 -3.989 1.00 0.00 221 LYS A CA 9
ATOM 14170 C C . LYS A 1 15 ? 10.542 6.608 -4.923 1.00 0.00 221 LYS A C 9
ATOM 14171 O O . LYS A 1 15 ? 10.074 7.698 -4.575 1.00 0.00 221 LYS A O 9
ATOM 14190 N N . ASP A 1 16 ? 11.076 6.380 -6.123 1.00 0.00 222 ASP A N 9
ATOM 14191 C CA . ASP A 1 16 ? 11.294 7.396 -7.159 1.00 0.00 222 ASP A CA 9
ATOM 14192 C C . ASP A 1 16 ? 11.996 8.653 -6.609 1.00 0.00 222 ASP A C 9
ATOM 14193 O O . ASP A 1 16 ? 11.563 9.788 -6.820 1.00 0.00 222 ASP A O 9
ATOM 14202 N N . LYS A 1 17 ? 13.100 8.440 -5.884 1.00 0.00 223 LYS A N 9
ATOM 14203 C CA . LYS A 1 17 ? 14.016 9.487 -5.426 1.00 0.00 223 LYS A CA 9
ATOM 14204 C C . LYS A 1 17 ? 15.440 8.972 -5.638 1.00 0.00 223 LYS A C 9
ATOM 14205 O O . LYS A 1 17 ? 15.637 7.774 -5.857 1.00 0.00 223 LYS A O 9
ATOM 14224 N N . VAL A 1 18 ? 16.432 9.844 -5.529 1.00 0.00 224 VAL A N 9
ATOM 14225 C CA . VAL A 1 18 ? 17.847 9.522 -5.647 1.00 0.00 224 VAL A CA 9
ATOM 14226 C C . VAL A 1 18 ? 18.592 10.349 -4.586 1.00 0.00 224 VAL A C 9
ATOM 14227 O O . VAL A 1 18 ? 18.102 11.413 -4.190 1.00 0.00 224 VAL A O 9
ATOM 14240 N N . PHE A 1 19 ? 19.758 9.909 -4.108 1.00 0.00 225 PHE A N 9
ATOM 14241 C CA . PHE A 1 19 ? 20.617 10.772 -3.296 1.00 0.00 225 PHE A CA 9
ATOM 14242 C C . PHE A 1 19 ? 22.100 10.477 -3.466 1.00 0.00 225 PHE A C 9
ATOM 14243 O O . PHE A 1 19 ? 22.489 9.369 -3.847 1.00 0.00 225 PHE A O 9
ATOM 14260 N N . LEU A 1 20 ? 22.915 11.471 -3.104 1.00 0.00 226 LEU A N 9
ATOM 14261 C CA . LEU A 1 20 ? 24.365 11.399 -3.031 1.00 0.00 226 LEU A CA 9
ATOM 14262 C C . LEU A 1 20 ? 24.722 11.519 -1.550 1.00 0.00 226 LEU A C 9
ATOM 14263 O O . LEU A 1 20 ? 24.433 12.547 -0.932 1.00 0.00 226 LEU A O 9
ATOM 14279 N N . PHE A 1 21 ? 25.313 10.493 -0.945 1.00 0.00 227 PHE A N 9
ATOM 14280 C CA . PHE A 1 21 ? 25.809 10.606 0.421 1.00 0.00 227 PHE A CA 9
ATOM 14281 C C . PHE A 1 21 ? 27.151 11.337 0.377 1.00 0.00 227 PHE A C 9
ATOM 14282 O O . PHE A 1 21 ? 27.977 11.046 -0.494 1.00 0.00 227 PHE A O 9
ATOM 14299 N N . LEU A 1 22 ? 27.390 12.247 1.322 1.00 0.00 228 LEU A N 9
ATOM 14300 C CA . LEU A 1 22 ? 28.678 12.904 1.525 1.00 0.00 228 LEU A CA 9
ATOM 14301 C C . LEU A 1 22 ? 29.500 12.134 2.586 1.00 0.00 228 LEU A C 9
ATOM 14302 O O . LEU A 1 22 ? 30.175 12.751 3.414 1.00 0.00 228 LEU A O 9
ATOM 14318 N N . ASN A 1 23 ? 29.416 10.794 2.637 1.00 0.00 229 ASN A N 9
ATOM 14319 C CA . ASN A 1 23 ? 30.048 9.965 3.672 1.00 0.00 229 ASN A CA 9
ATOM 14320 C C . ASN A 1 23 ? 30.560 8.659 3.072 1.00 0.00 229 ASN A C 9
ATOM 14321 O O . ASN A 1 23 ? 29.780 7.919 2.477 1.00 0.00 229 ASN A O 9
ATOM 14332 N N . ALA A 1 24 ? 31.847 8.351 3.246 1.00 0.00 230 ALA A N 9
ATOM 14333 C CA . ALA A 1 24 ? 32.495 7.239 2.553 1.00 0.00 230 ALA A CA 9
ATOM 14334 C C . ALA A 1 24 ? 32.321 5.868 3.228 1.00 0.00 230 ALA A C 9
ATOM 14335 O O . ALA A 1 24 ? 32.828 4.880 2.690 1.00 0.00 230 ALA A O 9
ATOM 14342 N N . LYS A 1 25 ? 31.659 5.768 4.394 1.00 0.00 231 LYS A N 9
ATOM 14343 C CA . LYS A 1 25 ? 31.641 4.532 5.194 1.00 0.00 231 LYS A CA 9
ATOM 14344 C C . LYS A 1 25 ? 30.232 4.143 5.607 1.00 0.00 231 LYS A C 9
ATOM 14345 O O . LYS A 1 25 ? 29.839 3.007 5.348 1.00 0.00 231 LYS A O 9
ATOM 14364 N N . GLN A 1 26 ? 29.443 5.065 6.161 1.00 0.00 232 GLN A N 9
ATOM 14365 C CA . GLN A 1 26 ? 28.038 4.806 6.482 1.00 0.00 232 GLN A CA 9
ATOM 14366 C C . GLN A 1 26 ? 27.251 4.439 5.222 1.00 0.00 232 GLN A C 9
ATOM 14367 O O . GLN A 1 26 ? 26.259 3.714 5.304 1.00 0.00 232 GLN A O 9
ATOM 14381 N N . TYR A 1 27 ? 27.706 4.892 4.048 1.00 0.00 233 TYR A N 9
ATOM 14382 C CA . TYR A 1 27 ? 27.178 4.511 2.744 1.00 0.00 233 TYR A CA 9
ATOM 14383 C C . TYR A 1 27 ? 27.042 2.996 2.591 1.00 0.00 233 TYR A C 9
ATOM 14384 O O . TYR A 1 27 ? 26.061 2.533 2.013 1.00 0.00 233 TYR A O 9
ATOM 14402 N N . LYS A 1 28 ? 27.962 2.211 3.164 1.00 0.00 234 LYS A N 9
ATOM 14403 C CA . LYS A 1 28 ? 27.934 0.749 3.063 1.00 0.00 234 LYS A CA 9
ATOM 14404 C C . LYS A 1 28 ? 26.644 0.137 3.620 1.00 0.00 234 LYS A C 9
ATOM 14405 O O . LYS A 1 28 ? 26.300 -0.980 3.227 1.00 0.00 234 LYS A O 9
ATOM 14424 N N . LYS A 1 29 ? 25.925 0.834 4.510 1.00 0.00 235 LYS A N 9
ATOM 14425 C CA . LYS A 1 29 ? 24.653 0.377 5.067 1.00 0.00 235 LYS A CA 9
ATOM 14426 C C . LYS A 1 29 ? 23.503 1.287 4.644 1.00 0.00 235 LYS A C 9
ATOM 14427 O O . LYS A 1 29 ? 22.419 0.782 4.353 1.00 0.00 235 LYS A O 9
ATOM 14446 N N . LEU A 1 30 ? 23.706 2.605 4.563 1.00 0.00 236 LEU A N 9
ATOM 14447 C CA . LEU A 1 30 ? 22.621 3.510 4.185 1.00 0.00 236 LEU A CA 9
ATOM 14448 C C . LEU A 1 30 ? 22.196 3.265 2.737 1.00 0.00 236 LEU A C 9
ATOM 14449 O O . LEU A 1 30 ? 21.001 3.336 2.442 1.00 0.00 236 LEU A O 9
ATOM 14465 N N . SER A 1 31 ? 23.148 2.948 1.849 1.00 0.00 237 SER A N 9
ATOM 14466 C CA . SER A 1 31 ? 22.861 2.635 0.454 1.00 0.00 237 SER A CA 9
ATOM 14467 C C . SER A 1 31 ? 21.883 1.454 0.356 1.00 0.00 237 SER A C 9
ATOM 14468 O O . SER A 1 31 ? 20.769 1.677 -0.121 1.00 0.00 237 SER A O 9
ATOM 14476 N N . PRO A 1 32 ? 22.192 0.234 0.848 1.00 0.00 238 PRO A N 9
ATOM 14477 C CA . PRO A 1 32 ? 21.257 -0.877 0.751 1.00 0.00 238 PRO A CA 9
ATOM 14478 C C . PRO A 1 32 ? 19.962 -0.593 1.515 1.00 0.00 238 PRO A C 9
ATOM 14479 O O . PRO A 1 32 ? 18.889 -0.915 1.001 1.00 0.00 238 PRO A O 9
ATOM 14490 N N . ALA A 1 33 ? 20.025 0.044 2.694 1.00 0.00 239 ALA A N 9
ATOM 14491 C CA . ALA A 1 33 ? 18.827 0.331 3.483 1.00 0.00 239 ALA A CA 9
ATOM 14492 C C . ALA A 1 33 ? 17.804 1.140 2.679 1.00 0.00 239 ALA A C 9
ATOM 14493 O O . ALA A 1 33 ? 16.648 0.717 2.547 1.00 0.00 239 ALA A O 9
ATOM 14500 N N . VAL A 1 34 ? 18.207 2.283 2.122 1.00 0.00 240 VAL A N 9
ATOM 14501 C CA . VAL A 1 34 ? 17.268 3.162 1.432 1.00 0.00 240 VAL A CA 9
ATOM 14502 C C . VAL A 1 34 ? 17.040 2.695 -0.011 1.00 0.00 240 VAL A C 9
ATOM 14503 O O . VAL A 1 34 ? 15.990 3.005 -0.568 1.00 0.00 240 VAL A O 9
ATOM 14516 N N . LEU A 1 35 ? 17.932 1.884 -0.596 1.00 0.00 241 LEU A N 9
ATOM 14517 C CA . LEU A 1 35 ? 17.666 1.229 -1.871 1.00 0.00 241 LEU A CA 9
ATOM 14518 C C . LEU A 1 35 ? 16.490 0.270 -1.714 1.00 0.00 241 LEU A C 9
ATOM 14519 O O . LEU A 1 35 ? 15.544 0.338 -2.497 1.00 0.00 241 LEU A O 9
ATOM 14535 N N . PHE A 1 36 ? 16.490 -0.563 -0.664 1.00 0.00 242 PHE A N 9
ATOM 14536 C CA . PHE A 1 36 ? 15.327 -1.364 -0.297 1.00 0.00 242 PHE A CA 9
ATOM 14537 C C . PHE A 1 36 ? 14.156 -0.467 0.128 1.00 0.00 242 PHE A C 9
ATOM 14538 O O . PHE A 1 36 ? 13.000 -0.837 -0.072 1.00 0.00 242 PHE A O 9
ATOM 14555 N N . GLY A 1 37 ? 14.443 0.722 0.670 1.00 0.00 243 GLY A N 9
ATOM 14556 C CA . GLY A 1 37 ? 13.456 1.764 0.941 1.00 0.00 243 GLY A CA 9
ATOM 14557 C C . GLY A 1 37 ? 12.854 2.408 -0.319 1.00 0.00 243 GLY A C 9
ATOM 14558 O O . GLY A 1 37 ? 11.895 3.176 -0.203 1.00 0.00 243 GLY A O 9
ATOM 14562 N N . GLY A 1 38 ? 13.393 2.140 -1.513 1.00 0.00 244 GLY A N 9
ATOM 14563 C CA . GLY A 1 38 ? 12.801 2.516 -2.793 1.00 0.00 244 GLY A CA 9
ATOM 14564 C C . GLY A 1 38 ? 13.639 3.526 -3.588 1.00 0.00 244 GLY A C 9
ATOM 14565 O O . GLY A 1 38 ? 13.473 3.609 -4.808 1.00 0.00 244 GLY A O 9
ATOM 14569 N N . GLY A 1 39 ? 14.514 4.297 -2.935 1.00 0.00 245 GLY A N 9
ATOM 14570 C CA . GLY A 1 39 ? 15.239 5.401 -3.563 1.00 0.00 245 GLY A CA 9
ATOM 14571 C C . GLY A 1 39 ? 16.652 4.990 -3.967 1.00 0.00 245 GLY A C 9
ATOM 14572 O O . GLY A 1 39 ? 17.289 4.195 -3.281 1.00 0.00 245 GLY A O 9
ATOM 14576 N N . LYS A 1 40 ? 17.158 5.529 -5.078 1.00 0.00 246 LYS A N 9
ATOM 14577 C CA . LYS A 1 40 ? 18.497 5.217 -5.570 1.00 0.00 246 LYS A CA 9
ATOM 14578 C C . LYS A 1 40 ? 19.538 5.947 -4.721 1.00 0.00 246 LYS A C 9
ATOM 14579 O O . LYS A 1 40 ? 19.287 7.037 -4.197 1.00 0.00 246 LYS A O 9
ATOM 14598 N N . THR A 1 41 ? 20.729 5.376 -4.642 1.00 0.00 247 THR A N 9
ATOM 14599 C CA . THR A 1 41 ? 21.759 5.809 -3.712 1.00 0.00 247 THR A CA 9
ATOM 14600 C C . THR A 1 41 ? 23.115 5.825 -4.426 1.00 0.00 247 THR A C 9
ATOM 14601 O O . THR A 1 41 ? 23.457 4.906 -5.179 1.00 0.00 247 THR A O 9
ATOM 14612 N N . ASP A 1 42 ? 23.896 6.877 -4.199 1.00 0.00 248 ASP A N 9
ATOM 14613 C CA . ASP A 1 42 ? 25.239 7.076 -4.744 1.00 0.00 248 ASP A CA 9
ATOM 14614 C C . ASP A 1 42 ? 26.085 7.813 -3.696 1.00 0.00 248 ASP A C 9
ATOM 14615 O O . ASP A 1 42 ? 25.558 8.250 -2.669 1.00 0.00 248 ASP A O 9
ATOM 14624 N N . LEU A 1 43 ? 27.387 7.950 -3.928 1.00 0.00 249 LEU A N 9
ATOM 14625 C CA . LEU A 1 43 ? 28.364 8.499 -3.000 1.00 0.00 249 LEU A CA 9
ATOM 14626 C C . LEU A 1 43 ? 29.276 9.429 -3.797 1.00 0.00 249 LEU A C 9
ATOM 14627 O O . LEU A 1 43 ? 29.868 9.015 -4.797 1.00 0.00 249 LEU A O 9
ATOM 14643 N N . LEU A 1 44 ? 29.393 10.680 -3.351 1.00 0.00 250 LEU A N 9
ATOM 14644 C CA . LEU A 1 44 ? 30.204 11.716 -3.984 1.00 0.00 250 LEU A CA 9
ATOM 14645 C C . LEU A 1 44 ? 30.935 12.467 -2.882 1.00 0.00 250 LEU A C 9
ATOM 14646 O O . LEU A 1 44 ? 30.320 12.902 -1.909 1.00 0.00 250 LEU A O 9
ATOM 14662 N N . MET A 1 45 ? 32.248 12.609 -3.035 1.00 0.00 251 MET A N 9
ATOM 14663 C CA . MET A 1 45 ? 33.126 13.300 -2.100 1.00 0.00 251 MET A CA 9
ATOM 14664 C C . MET A 1 45 ? 34.335 13.767 -2.918 1.00 0.00 251 MET A C 9
ATOM 14665 O O . MET A 1 45 ? 35.446 13.239 -2.804 1.00 0.00 251 MET A O 9
ATOM 14679 N N . GLY A 1 46 ? 34.078 14.694 -3.841 1.00 0.00 252 GLY A N 9
ATOM 14680 C CA . GLY A 1 46 ? 35.046 15.156 -4.823 1.00 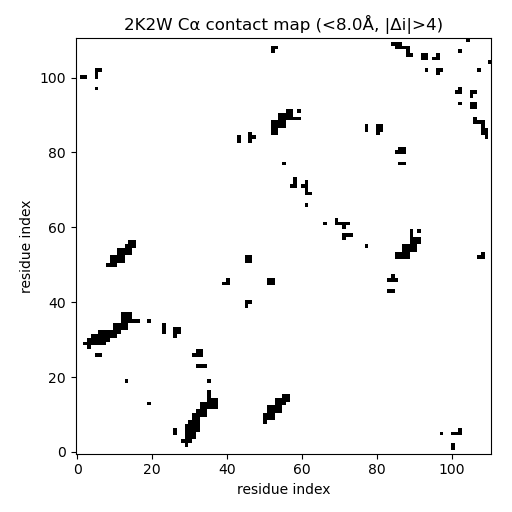0.00 252 GLY A CA 9
ATOM 14681 C C . GLY A 1 46 ? 34.728 16.592 -5.216 1.00 0.00 252 GLY A C 9
ATOM 14682 O O . GLY A 1 46 ? 34.330 17.401 -4.373 1.00 0.00 252 GLY A O 9
ATOM 14686 N N . GLU A 1 47 ? 34.912 16.905 -6.496 1.00 0.00 253 GLU A N 9
ATOM 14687 C CA . GLU A 1 47 ? 34.833 18.255 -7.039 1.00 0.00 253 GLU A CA 9
ATOM 14688 C C . GLU A 1 47 ? 33.461 18.922 -6.848 1.00 0.00 253 GLU A C 9
ATOM 14689 O O . GLU A 1 47 ? 33.387 20.153 -6.838 1.00 0.00 253 GLU A O 9
ATOM 14701 N N . LEU A 1 48 ? 32.378 18.134 -6.704 1.00 0.00 254 LEU A N 9
ATOM 14702 C CA . LEU A 1 48 ? 30.985 18.615 -6.745 1.00 0.00 254 LEU A CA 9
ATOM 14703 C C . LEU A 1 48 ? 30.772 19.502 -7.984 1.00 0.00 254 LEU A C 9
ATOM 14704 O O . LEU A 1 48 ? 30.118 20.546 -7.941 1.00 0.00 254 LEU A O 9
ATOM 14720 N N . LYS A 1 49 ? 31.389 19.098 -9.095 1.00 0.00 255 LYS A N 9
ATOM 14721 C CA . LYS A 1 49 ? 31.419 19.886 -10.331 1.00 0.00 255 LYS A CA 9
ATOM 14722 C C . LYS A 1 49 ? 30.070 19.893 -11.045 1.00 0.00 255 LYS A C 9
ATOM 14723 O O . LYS A 1 49 ? 29.705 20.898 -11.659 1.00 0.00 255 LYS A O 9
ATOM 14742 N N . ASP A 1 50 ? 29.326 18.789 -10.965 1.00 0.00 256 ASP A N 9
ATOM 14743 C CA . ASP A 1 50 ? 27.959 18.720 -11.494 1.00 0.00 256 ASP A CA 9
ATOM 14744 C C . ASP A 1 50 ? 27.028 19.572 -10.630 1.00 0.00 256 ASP A C 9
ATOM 14745 O O . ASP A 1 50 ? 27.272 19.732 -9.428 1.00 0.00 256 ASP A O 9
ATOM 14754 N N . ALA A 1 51 ? 25.949 20.103 -11.208 1.00 0.00 257 ALA A N 9
ATOM 14755 C CA . ALA A 1 51 ? 24.927 20.865 -10.492 1.00 0.00 257 ALA A CA 9
ATOM 14756 C C . ALA A 1 51 ? 23.504 20.452 -10.887 1.00 0.00 257 ALA A C 9
ATOM 14757 O O . ALA A 1 51 ? 22.557 20.877 -10.222 1.00 0.00 257 ALA A O 9
ATOM 14764 N N . SER A 1 52 ? 23.332 19.591 -11.892 1.00 0.00 258 SER A N 9
ATOM 14765 C CA . SER A 1 52 ? 22.038 19.018 -12.236 1.00 0.00 258 SER A CA 9
ATOM 14766 C C . SER A 1 52 ? 21.515 18.179 -11.068 1.00 0.00 258 SER A C 9
ATOM 14767 O O . SER A 1 52 ? 20.311 18.173 -10.807 1.00 0.00 258 SER A O 9
ATOM 14775 N N . VAL A 1 53 ? 22.401 17.531 -10.305 1.00 0.00 259 VAL A N 9
ATOM 14776 C CA . VAL A 1 53 ? 22.044 16.792 -9.095 1.00 0.00 259 VAL A CA 9
ATOM 14777 C C . VAL A 1 53 ? 21.382 17.665 -8.013 1.00 0.00 259 VAL A C 9
ATOM 14778 O O . VAL A 1 53 ? 20.662 17.127 -7.175 1.00 0.00 259 VAL A O 9
ATOM 14791 N N . LEU A 1 54 ? 21.564 18.992 -8.037 1.00 0.00 260 LEU A N 9
ATOM 14792 C CA . LEU A 1 54 ? 20.969 19.915 -7.057 1.00 0.00 260 LEU A CA 9
ATOM 14793 C C . LEU A 1 54 ? 19.812 20.719 -7.665 1.00 0.00 260 LEU A C 9
ATOM 14794 O O . LEU A 1 54 ? 19.253 21.587 -6.996 1.00 0.00 260 LEU A O 9
ATOM 14810 N N . ASP A 1 55 ? 19.447 20.447 -8.920 1.00 0.00 261 ASP A N 9
ATOM 14811 C CA . ASP A 1 55 ? 18.464 21.238 -9.669 1.00 0.00 261 ASP A CA 9
ATOM 14812 C C . ASP A 1 55 ? 17.292 20.404 -10.180 1.00 0.00 261 ASP A C 9
ATOM 14813 O O . ASP A 1 55 ? 16.161 20.890 -10.213 1.00 0.00 261 ASP A O 9
ATOM 14822 N N . ASN A 1 56 ? 17.538 19.139 -10.539 1.00 0.00 262 ASN A N 9
ATOM 14823 C CA . ASN A 1 56 ? 16.476 18.185 -10.880 1.00 0.00 262 ASN A CA 9
ATOM 14824 C C . ASN A 1 56 ? 15.533 17.993 -9.675 1.00 0.00 262 ASN A C 9
ATOM 14825 O O . ASN A 1 56 ? 15.960 18.219 -8.537 1.00 0.00 262 ASN A O 9
ATOM 14836 N N . PRO A 1 57 ? 14.276 17.561 -9.878 1.00 0.00 263 PRO A N 9
ATOM 14837 C CA . PRO A 1 57 ? 13.250 17.569 -8.839 1.00 0.00 263 PRO A CA 9
ATOM 14838 C C . PRO A 1 57 ? 13.296 16.414 -7.820 1.00 0.00 263 PRO A C 9
ATOM 14839 O O . PRO A 1 57 ? 12.456 16.414 -6.915 1.00 0.00 263 PRO A O 9
ATOM 14850 N N . ALA A 1 58 ? 14.214 15.440 -7.919 1.00 0.00 264 ALA A N 9
ATOM 14851 C CA . ALA A 1 58 ? 14.136 14.213 -7.111 1.00 0.00 264 ALA A CA 9
ATOM 14852 C C . ALA A 1 58 ? 15.490 13.674 -6.625 1.00 0.00 264 ALA A C 9
ATOM 14853 O O . ALA A 1 58 ? 15.587 12.489 -6.301 1.00 0.00 264 ALA A O 9
ATOM 14860 N N . THR A 1 59 ? 16.521 14.516 -6.540 1.00 0.00 265 THR A N 9
ATOM 14861 C CA . THR A 1 59 ? 17.823 14.135 -5.985 1.00 0.00 265 THR A CA 9
ATOM 14862 C C . THR A 1 59 ? 18.075 14.886 -4.668 1.00 0.00 265 THR A C 9
ATOM 14863 O O . THR A 1 59 ? 17.435 15.912 -4.406 1.00 0.00 265 THR A O 9
ATOM 14874 N N . CYS A 1 60 ? 18.974 14.365 -3.826 1.00 0.00 266 CYS A N 9
ATOM 14875 C CA . CYS A 1 60 ? 19.301 14.888 -2.502 1.00 0.00 266 CYS A CA 9
ATOM 14876 C C . CYS A 1 60 ? 20.812 14.784 -2.265 1.00 0.00 266 CYS A C 9
ATOM 14877 O O . CYS A 1 60 ? 21.510 14.053 -2.971 1.00 0.00 266 CYS A O 9
ATOM 14885 N N . VAL A 1 61 ? 21.284 15.418 -1.193 1.00 0.00 267 VAL A N 9
ATOM 14886 C CA . VAL A 1 61 ? 22.659 15.361 -0.715 1.00 0.00 267 VAL A CA 9
ATOM 14887 C C . VAL A 1 61 ? 22.587 15.108 0.794 1.00 0.00 267 VAL A C 9
ATOM 14888 O O . VAL A 1 61 ? 21.884 15.833 1.513 1.00 0.00 267 VAL A O 9
ATOM 14901 N N . ILE A 1 62 ? 23.249 14.047 1.264 1.00 0.00 268 ILE A N 9
ATOM 14902 C CA . ILE A 1 62 ? 23.092 13.555 2.631 1.00 0.00 268 ILE A CA 9
ATOM 14903 C C . ILE A 1 62 ? 24.303 14.000 3.454 1.00 0.00 268 ILE A C 9
ATOM 14904 O O . ILE A 1 62 ? 25.449 13.717 3.089 1.00 0.00 268 ILE A O 9
ATOM 14920 N N . ASP A 1 63 ? 24.019 14.713 4.541 1.00 0.00 269 ASP A N 9
ATOM 14921 C CA . ASP A 1 63 ? 24.955 15.248 5.527 1.00 0.00 269 ASP A CA 9
ATOM 14922 C C . ASP A 1 63 ? 25.242 14.204 6.620 1.00 0.00 269 ASP A C 9
ATOM 14923 O O . ASP A 1 63 ? 24.577 13.163 6.706 1.00 0.00 269 ASP A O 9
ATOM 14932 N N . VAL A 1 64 ? 26.208 14.499 7.491 1.00 0.00 270 VAL A N 9
ATOM 14933 C CA . VAL A 1 64 ? 26.712 13.612 8.524 1.00 0.00 270 VAL A CA 9
ATOM 14934 C C . VAL A 1 64 ? 26.486 14.293 9.874 1.00 0.00 270 VAL A C 9
ATOM 14935 O O . VAL A 1 64 ? 27.016 15.379 10.124 1.00 0.00 270 VAL A O 9
ATOM 14948 N N . ALA A 1 65 ? 25.706 13.653 10.746 1.00 0.00 271 ALA A N 9
ATOM 14949 C CA . ALA A 1 65 ? 25.452 14.086 12.119 1.00 0.00 271 ALA A CA 9
ATOM 14950 C C . ALA A 1 65 ? 25.464 12.896 13.086 1.00 0.00 271 ALA A C 9
ATOM 14951 O O . ALA A 1 65 ? 25.869 13.059 14.241 1.00 0.00 271 ALA A O 9
ATOM 14958 N N . MET A 1 66 ? 25.091 11.709 12.593 1.00 0.00 272 MET A N 9
ATOM 14959 C CA . MET A 1 66 ? 24.991 10.434 13.305 1.00 0.00 272 MET A CA 9
ATOM 14960 C C . MET A 1 66 ? 23.943 10.465 14.430 1.00 0.00 272 MET A C 9
ATOM 14961 O O . MET A 1 66 ? 23.384 11.510 14.778 1.00 0.00 272 MET A O 9
ATOM 14975 N N . THR A 1 67 ? 23.631 9.291 14.979 1.00 0.00 273 THR A N 9
ATOM 14976 C CA . THR A 1 67 ? 22.613 9.105 16.013 1.00 0.00 273 THR A CA 9
ATOM 14977 C C . THR A 1 67 ? 23.077 9.599 17.397 1.00 0.00 273 THR A C 9
ATOM 14978 O O . THR A 1 67 ? 22.265 9.704 18.321 1.00 0.00 273 THR A O 9
ATOM 14989 N N . GLU A 1 68 ? 24.361 9.931 17.550 1.00 0.00 274 GLU A N 9
ATOM 14990 C CA . GLU A 1 68 ? 24.942 10.527 18.747 1.00 0.00 274 GLU A CA 9
ATOM 14991 C C . GLU A 1 68 ? 26.072 11.446 18.273 1.00 0.00 274 GLU A C 9
ATOM 14992 O O . GLU A 1 68 ? 26.778 11.117 17.312 1.00 0.00 274 GLU A O 9
ATOM 15004 N N . SER A 1 69 ? 26.250 12.585 18.945 1.00 0.00 275 SER A N 9
ATOM 15005 C CA . SER A 1 69 ? 27.135 13.669 18.520 1.00 0.00 275 SER A CA 9
ATOM 15006 C C . SER A 1 69 ? 27.949 14.223 19.705 1.00 0.00 275 SER A C 9
ATOM 15007 O O . SER A 1 69 ? 28.420 15.363 19.661 1.00 0.00 275 SER A O 9
ATOM 15015 N N . GLN A 1 70 ? 28.069 13.445 20.790 1.00 0.00 276 GLN A N 9
ATOM 15016 C CA . GLN A 1 70 ? 28.750 13.847 22.014 1.00 0.00 276 GLN A CA 9
ATOM 15017 C C . GLN A 1 70 ? 30.219 14.171 21.705 1.00 0.00 276 GLN A C 9
ATOM 15018 O O . GLN A 1 70 ? 30.941 13.331 21.162 1.00 0.00 276 GLN A O 9
ATOM 15032 N N . LEU A 1 71 ? 30.651 15.381 22.066 1.00 0.00 277 LEU A N 9
ATOM 15033 C CA . LEU A 1 71 ? 32.011 15.899 21.921 1.00 0.00 277 LEU A CA 9
ATOM 15034 C C . LEU A 1 71 ? 32.260 16.863 23.085 1.00 0.00 277 LEU A C 9
ATOM 15035 O O . LEU A 1 71 ? 31.307 17.387 23.675 1.00 0.00 277 LEU A O 9
ATOM 15051 N N . SER A 1 72 ? 33.529 17.120 23.399 1.00 0.00 278 SER A N 9
ATOM 15052 C CA . SER A 1 72 ? 33.929 18.151 24.351 1.00 0.00 278 SER A CA 9
ATOM 15053 C C . SER A 1 72 ? 33.485 19.531 23.843 1.00 0.00 278 SER A C 9
ATOM 15054 O O . SER A 1 72 ? 33.445 19.777 22.631 1.00 0.00 278 SER A O 9
ATOM 15062 N N . GLU A 1 73 ? 33.173 20.447 24.762 1.00 0.00 279 GLU A N 9
ATOM 15063 C CA . GLU A 1 73 ? 32.938 21.852 24.433 1.00 0.00 279 GLU A CA 9
ATOM 15064 C C . GLU A 1 73 ? 34.257 22.494 23.973 1.00 0.00 279 GLU A C 9
ATOM 15065 O O . GLU A 1 73 ? 35.342 22.061 24.381 1.00 0.00 279 GLU A O 9
ATOM 15077 N N . SER A 1 74 ? 34.165 23.543 23.152 1.00 0.00 280 SER A N 9
ATOM 15078 C CA . SER A 1 74 ? 35.316 24.216 22.537 1.00 0.00 280 SER A CA 9
ATOM 15079 C C . SER A 1 74 ? 35.301 25.739 22.775 1.00 0.00 280 SER A C 9
ATOM 15080 O O . SER A 1 74 ? 36.142 26.453 22.222 1.00 0.00 280 SER A O 9
ATOM 15088 N N . GLN A 1 75 ? 34.380 26.233 23.620 1.00 0.00 281 GLN A N 9
ATOM 15089 C CA . GLN A 1 75 ? 34.198 27.648 23.953 1.00 0.00 281 GLN A CA 9
ATOM 15090 C C . GLN A 1 75 ? 34.142 28.533 22.693 1.00 0.00 281 GLN A C 9
ATOM 15091 O O . GLN A 1 75 ? 34.803 29.574 22.612 1.00 0.00 281 GLN A O 9
ATOM 15105 N N . SER A 1 76 ? 33.360 28.109 21.695 1.00 0.00 282 SER A N 9
ATOM 15106 C CA . SER A 1 76 ? 33.206 28.780 20.408 1.00 0.00 282 SER A CA 9
ATOM 15107 C C . SER A 1 76 ? 31.743 28.693 19.945 1.00 0.00 282 SER A C 9
ATOM 15108 O O . SER A 1 76 ? 30.948 27.919 20.490 1.00 0.00 282 SER A O 9
ATOM 15116 N N . THR A 1 77 ? 31.396 29.495 18.934 1.00 0.00 283 THR A N 9
ATOM 15117 C CA . THR A 1 77 ? 30.058 29.605 18.355 1.00 0.00 283 THR A CA 9
ATOM 15118 C C . THR A 1 77 ? 30.228 29.760 16.833 1.00 0.00 283 THR A C 9
ATOM 15119 O O . THR A 1 77 ? 31.304 30.161 16.374 1.00 0.00 283 THR A O 9
ATOM 15130 N N . GLN A 1 78 ? 29.176 29.456 16.055 1.00 0.00 284 GLN A N 9
ATOM 15131 C CA . GLN A 1 78 ? 29.195 29.398 14.587 1.00 0.00 284 GLN A CA 9
ATOM 15132 C C . GLN A 1 78 ? 30.418 28.611 14.068 1.00 0.00 284 GLN A C 9
ATOM 15133 O O . GLN A 1 78 ? 31.297 29.187 13.420 1.00 0.00 284 GLN A O 9
ATOM 15147 N N . PRO A 1 79 ? 30.518 27.301 14.376 1.00 0.00 285 PRO A N 9
ATOM 15148 C CA . PRO A 1 79 ? 31.705 26.508 14.067 1.00 0.00 285 PRO A CA 9
ATOM 15149 C C . PRO A 1 79 ? 31.909 26.268 12.562 1.00 0.00 285 PRO A C 9
ATOM 15150 O O . PRO A 1 79 ? 33.033 25.951 12.170 1.00 0.00 285 PRO A O 9
ATOM 15161 N N . TRP A 1 80 ? 30.861 26.420 11.734 1.00 0.00 286 TRP A N 9
ATOM 15162 C CA . TRP A 1 80 ? 30.865 26.161 10.288 1.00 0.00 286 TRP A CA 9
ATOM 15163 C C . TRP A 1 80 ? 31.601 24.848 9.961 1.00 0.00 286 TRP A C 9
ATOM 15164 O O . TRP A 1 80 ? 32.627 24.839 9.274 1.00 0.00 286 TRP A O 9
ATOM 15185 N N . ILE A 1 81 ? 31.082 23.749 10.525 1.00 0.00 287 ILE A N 9
ATOM 15186 C CA . ILE A 1 81 ? 31.705 22.424 10.561 1.00 0.00 287 ILE A CA 9
ATOM 15187 C C . ILE A 1 81 ? 32.326 21.984 9.227 1.00 0.00 287 ILE A C 9
ATOM 15188 O O . ILE A 1 81 ? 33.450 21.473 9.233 1.00 0.00 287 ILE A O 9
ATOM 15204 N N . THR A 1 82 ? 31.657 22.237 8.100 1.00 0.00 288 THR A N 9
ATOM 15205 C CA . THR A 1 82 ? 32.190 21.984 6.769 1.00 0.00 288 THR A CA 9
ATOM 15206 C C . THR A 1 82 ? 31.545 23.000 5.821 1.00 0.00 288 THR A C 9
ATOM 15207 O O . THR A 1 82 ? 30.346 23.276 5.929 1.00 0.00 288 THR A O 9
ATOM 15218 N N . SER A 1 83 ? 32.318 23.543 4.878 1.00 0.00 289 SER A N 9
ATOM 15219 C CA . SER A 1 83 ? 31.822 24.486 3.879 1.00 0.00 289 SER A CA 9
ATOM 15220 C C . SER A 1 83 ? 30.771 23.847 2.960 1.00 0.00 289 SER A C 9
ATOM 15221 O O . SER A 1 83 ? 29.916 24.547 2.418 1.00 0.00 289 SER A O 9
ATOM 15229 N N . THR A 1 84 ? 30.814 22.521 2.791 1.00 0.00 290 THR A N 9
ATOM 15230 C CA . THR A 1 84 ? 29.989 21.761 1.861 1.00 0.00 290 THR A CA 9
ATOM 15231 C C . THR A 1 84 ? 28.486 21.964 2.110 1.00 0.00 290 THR A C 9
ATOM 15232 O O . THR A 1 84 ? 27.720 22.025 1.149 1.00 0.00 290 THR A O 9
ATOM 15243 N N . LEU A 1 85 ? 28.065 22.115 3.371 1.00 0.00 291 LEU A N 9
ATOM 15244 C CA . LEU A 1 85 ? 26.665 22.327 3.747 1.00 0.00 291 LEU A CA 9
ATOM 15245 C C . LEU A 1 85 ? 26.173 23.634 3.110 1.00 0.00 291 LEU A C 9
ATOM 15246 O O . LEU A 1 85 ? 25.157 23.657 2.410 1.00 0.00 291 LEU A O 9
ATOM 15262 N N . ASP A 1 86 ? 26.915 24.719 3.338 1.00 0.00 292 ASP A N 9
ATOM 15263 C CA . ASP A 1 86 ? 26.573 26.062 2.868 1.00 0.00 292 ASP A CA 9
ATOM 15264 C C . ASP A 1 86 ? 26.714 26.175 1.347 1.00 0.00 292 ASP A C 9
ATOM 15265 O O . ASP A 1 86 ? 25.891 26.808 0.683 1.00 0.00 292 ASP A O 9
ATOM 15274 N N . LEU A 1 87 ? 27.724 25.509 0.784 1.00 0.00 293 LEU A N 9
ATOM 15275 C CA . LEU A 1 87 ? 27.957 25.430 -0.654 1.00 0.00 293 LEU A CA 9
ATOM 15276 C C . LEU A 1 87 ? 26.756 24.774 -1.338 1.00 0.00 293 LEU A C 9
ATOM 15277 O O . LEU A 1 87 ? 26.223 25.317 -2.305 1.00 0.00 293 LEU A O 9
ATOM 15293 N N . LEU A 1 88 ? 26.289 23.633 -0.828 1.00 0.00 294 LEU A N 9
ATOM 15294 C CA . LEU A 1 88 ? 25.160 22.909 -1.409 1.00 0.00 294 LEU A CA 9
ATOM 15295 C C . LEU A 1 88 ? 23.856 23.676 -1.227 1.00 0.00 294 LEU A C 9
ATOM 15296 O O . LEU A 1 88 ? 23.061 23.723 -2.171 1.00 0.00 294 LEU A O 9
ATOM 15312 N N . GLN A 1 89 ? 23.665 24.352 -0.088 1.00 0.00 295 GLN A N 9
ATOM 15313 C CA . GLN A 1 89 ? 22.537 25.258 0.111 1.00 0.00 295 GLN A CA 9
ATOM 15314 C C . GLN A 1 89 ? 22.538 26.361 -0.955 1.00 0.00 295 GLN A C 9
ATOM 15315 O O . GLN A 1 89 ? 21.481 26.674 -1.508 1.00 0.00 295 GLN A O 9
ATOM 15329 N N . SER A 1 90 ? 23.708 26.925 -1.276 1.00 0.00 296 SER A N 9
ATOM 15330 C CA . SER A 1 90 ? 23.837 27.957 -2.302 1.00 0.00 296 SER A CA 9
ATOM 15331 C C . SER A 1 90 ? 23.583 27.398 -3.707 1.00 0.00 296 SER A C 9
ATOM 15332 O O . SER A 1 90 ? 22.936 28.064 -4.521 1.00 0.00 296 SER A O 9
ATOM 15340 N N . LYS A 1 91 ? 24.056 26.181 -4.007 1.00 0.00 297 LYS A N 9
ATOM 15341 C CA . LYS A 1 91 ? 23.856 25.564 -5.319 1.00 0.00 297 LYS A CA 9
ATOM 15342 C C . LYS A 1 91 ? 22.390 25.197 -5.543 1.00 0.00 297 LYS A C 9
ATOM 15343 O O . LYS A 1 91 ? 21.907 25.382 -6.665 1.00 0.00 297 LYS A O 9
ATOM 15362 N N . GLY A 1 92 ? 21.669 24.719 -4.525 1.00 0.00 298 GLY A N 9
ATOM 15363 C CA . GLY A 1 92 ? 20.224 24.566 -4.636 1.00 0.00 298 GLY A CA 9
ATOM 15364 C C . GLY A 1 92 ? 19.531 23.707 -3.582 1.00 0.00 298 GLY A C 9
ATOM 15365 O O . GLY A 1 92 ? 18.302 23.770 -3.528 1.00 0.00 298 GLY A O 9
ATOM 15369 N N . LEU A 1 93 ? 20.235 22.923 -2.749 1.00 0.00 299 LEU A N 9
ATOM 15370 C CA . LEU A 1 93 ? 19.591 21.928 -1.879 1.00 0.00 299 LEU A CA 9
ATOM 15371 C C . LEU A 1 93 ? 20.152 21.949 -0.462 1.00 0.00 299 LEU A C 9
ATOM 15372 O O . LEU A 1 93 ? 21.347 22.139 -0.250 1.00 0.00 299 LEU A O 9
ATOM 15388 N N . ARG A 1 94 ? 19.276 21.695 0.511 1.00 0.00 300 ARG A N 9
ATOM 15389 C CA . ARG A 1 94 ? 19.662 21.448 1.896 1.00 0.00 300 ARG A CA 9
ATOM 15390 C C . ARG A 1 94 ? 20.400 20.118 1.932 1.00 0.00 300 ARG A C 9
ATOM 15391 O O . ARG A 1 94 ? 20.070 19.192 1.187 1.00 0.00 300 ARG A O 9
ATOM 15412 N N . THR A 1 95 ? 21.350 20.013 2.848 1.00 0.00 301 THR A N 9
ATOM 15413 C CA . THR A 1 95 ? 22.110 18.803 3.081 1.00 0.00 301 THR A CA 9
ATOM 15414 C C . THR A 1 95 ? 21.437 18.122 4.265 1.00 0.00 301 THR A C 9
ATOM 15415 O O . THR A 1 95 ? 21.479 18.634 5.386 1.00 0.00 301 THR A O 9
ATOM 15426 N N . ILE A 1 96 ? 20.734 17.019 4.010 1.00 0.00 302 ILE A N 9
ATOM 15427 C CA . ILE A 1 96 ? 19.870 16.408 5.020 1.00 0.00 302 ILE A CA 9
ATOM 15428 C C . ILE A 1 96 ? 20.678 15.352 5.783 1.00 0.00 302 ILE A C 9
ATOM 15429 O O . ILE A 1 96 ? 21.284 14.502 5.135 1.00 0.00 302 ILE A O 9
ATOM 15445 N N . PRO A 1 97 ? 20.773 15.380 7.123 1.00 0.00 303 PRO A N 9
ATOM 15446 C CA . PRO A 1 97 ? 21.628 14.447 7.844 1.00 0.00 303 PRO A CA 9
ATOM 15447 C C . PRO A 1 97 ? 21.077 13.026 7.761 1.00 0.00 303 PRO A C 9
ATOM 15448 O O . PRO A 1 97 ? 19.861 12.812 7.812 1.00 0.00 303 PRO A O 9
ATOM 15459 N N . GLU A 1 98 ? 21.980 12.044 7.702 1.00 0.00 304 GLU A N 9
ATOM 15460 C CA . GLU A 1 98 ? 21.627 10.626 7.749 1.00 0.00 304 GLU A CA 9
ATOM 15461 C C . GLU A 1 98 ? 20.762 10.282 8.972 1.00 0.00 304 GLU A C 9
ATOM 15462 O O . GLU A 1 98 ? 19.882 9.425 8.890 1.00 0.00 304 GLU A O 9
ATOM 15474 N N . ALA A 1 99 ? 20.981 10.966 10.098 1.00 0.00 305 ALA A N 9
ATOM 15475 C CA . ALA A 1 99 ? 20.207 10.795 11.321 1.00 0.00 305 ALA A CA 9
ATOM 15476 C C . ALA A 1 99 ? 18.712 11.067 11.099 1.00 0.00 305 ALA A C 9
ATOM 15477 O O . ALA A 1 99 ? 17.872 10.326 11.613 1.00 0.00 305 ALA A O 9
ATOM 15484 N N . GLU A 1 100 ? 18.362 12.104 10.332 1.00 0.00 306 GLU A N 9
ATOM 15485 C CA . GLU A 1 100 ? 16.963 12.420 10.056 1.00 0.00 306 GLU A CA 9
ATOM 15486 C C . GLU A 1 100 ? 16.374 11.429 9.046 1.00 0.00 306 GLU A C 9
ATOM 15487 O O . GLU A 1 100 ? 15.169 11.176 9.101 1.00 0.00 306 GLU A O 9
ATOM 15499 N N . ILE A 1 101 ? 17.190 10.824 8.169 1.00 0.00 307 ILE A N 9
ATOM 15500 C CA . ILE A 1 101 ? 16.733 9.708 7.337 1.00 0.00 307 ILE A CA 9
ATOM 15501 C C . ILE A 1 101 ? 16.380 8.548 8.268 1.00 0.00 307 ILE A C 9
ATOM 15502 O O . ILE A 1 101 ? 15.286 8.007 8.145 1.00 0.00 307 ILE A O 9
ATOM 15518 N N . GLY A 1 102 ? 17.247 8.185 9.218 1.00 0.00 308 GLY A N 9
ATOM 15519 C CA . GLY A 1 102 ? 16.973 7.083 10.129 1.00 0.00 308 GLY A CA 9
ATOM 15520 C C . GLY A 1 102 ? 15.685 7.311 10.916 1.00 0.00 308 GLY A C 9
ATOM 15521 O O . GLY A 1 102 ? 14.836 6.420 10.963 1.00 0.00 308 GLY A O 9
ATOM 15525 N N . LEU A 1 103 ? 15.480 8.506 11.480 1.00 0.00 309 LEU A N 9
ATOM 15526 C CA . LEU A 1 103 ? 14.248 8.824 12.196 1.00 0.00 309 LEU A CA 9
ATOM 15527 C C . LEU A 1 103 ? 13.030 8.747 11.284 1.00 0.00 309 LEU A C 9
ATOM 15528 O O . LEU A 1 103 ? 12.006 8.217 11.708 1.00 0.00 309 LEU A O 9
ATOM 15544 N N . ALA A 1 104 ? 13.121 9.241 10.048 1.00 0.00 310 ALA A N 9
ATOM 15545 C CA . ALA A 1 104 ? 12.005 9.182 9.116 1.00 0.00 310 ALA A CA 9
ATOM 15546 C C . ALA A 1 104 ? 11.713 7.746 8.669 1.00 0.00 310 ALA A C 9
ATOM 15547 O O . ALA A 1 104 ? 10.551 7.414 8.451 1.00 0.00 310 ALA A O 9
ATOM 15554 N N . VAL A 1 105 ? 12.735 6.897 8.538 1.00 0.00 311 VAL A N 9
ATOM 15555 C CA . VAL A 1 105 ? 12.599 5.473 8.251 1.00 0.00 311 VAL A CA 9
ATOM 15556 C C . VAL A 1 105 ? 11.849 4.804 9.410 1.00 0.00 311 VAL A C 9
ATOM 15557 O O . VAL A 1 105 ? 10.863 4.104 9.176 1.00 0.00 311 VAL A O 9
ATOM 15570 N N . ILE A 1 106 ? 12.271 5.058 10.652 1.00 0.00 312 ILE A N 9
ATOM 15571 C CA . ILE A 1 106 ? 11.687 4.464 11.853 1.00 0.00 312 ILE A CA 9
ATOM 15572 C C . ILE A 1 106 ? 10.231 4.929 11.987 1.00 0.00 312 ILE A C 9
ATOM 15573 O O . ILE A 1 106 ? 9.333 4.100 12.138 1.00 0.00 312 ILE A O 9
ATOM 15589 N N . ASN A 1 107 ? 9.989 6.243 11.929 1.00 0.00 313 ASN A N 9
ATOM 15590 C CA . ASN A 1 107 ? 8.672 6.820 12.197 1.00 0.00 313 ASN A CA 9
ATOM 15591 C C . ASN A 1 107 ? 7.721 6.761 10.990 1.00 0.00 313 ASN A C 9
ATOM 15592 O O . ASN A 1 107 ? 6.553 7.124 11.132 1.00 0.00 313 ASN A O 9
ATOM 15603 N N . VAL A 1 108 ? 8.205 6.317 9.820 1.00 0.00 314 VAL A N 9
ATOM 15604 C CA . VAL A 1 108 ? 7.543 6.376 8.514 1.00 0.00 314 VAL A CA 9
ATOM 15605 C C . VAL A 1 108 ? 7.007 7.794 8.238 1.00 0.00 314 VAL A C 9
ATOM 15606 O O . VAL A 1 108 ? 5.806 8.024 8.072 1.00 0.00 314 VAL A O 9
ATOM 15619 N N . SER A 1 109 ? 7.932 8.760 8.209 1.00 0.00 315 SER A N 9
ATOM 15620 C CA . SER A 1 109 ? 7.663 10.198 8.106 1.00 0.00 315 SER A CA 9
ATOM 15621 C C . SER A 1 109 ? 8.649 10.892 7.151 1.00 0.00 315 SER A C 9
ATOM 15622 O O . SER A 1 109 ? 9.171 11.969 7.444 1.00 0.00 315 SER A O 9
ATOM 15630 N N . THR A 1 110 ? 8.956 10.260 6.020 1.00 0.00 316 THR A N 9
ATOM 15631 C CA . THR A 1 110 ? 9.759 10.822 4.940 1.00 0.00 316 THR A CA 9
ATOM 15632 C C . THR A 1 110 ? 8.994 11.967 4.252 1.00 0.00 316 THR A C 9
ATOM 15633 O O . THR A 1 110 ? 8.419 11.798 3.174 1.00 0.00 316 THR A O 9
ATOM 15644 N N . GLU A 1 111 ? 8.948 13.136 4.903 1.00 0.00 317 GLU A N 9
ATOM 15645 C CA . GLU A 1 111 ? 8.092 14.255 4.509 1.00 0.00 317 GLU A CA 9
ATOM 15646 C C . GLU A 1 111 ? 8.891 15.556 4.488 1.00 0.00 317 GLU A C 9
ATOM 15647 O O . GLU A 1 111 ? 9.016 16.185 3.435 1.00 0.00 317 GLU A O 9
ATOM 15659 N N . ILE A 1 112 ? 9.476 15.933 5.632 1.00 0.00 318 ILE A N 9
ATOM 15660 C CA . ILE A 1 112 ? 10.295 17.136 5.786 1.00 0.00 318 ILE A CA 9
ATOM 15661 C C . ILE A 1 112 ? 11.572 16.872 6.583 1.00 0.00 318 ILE A C 9
ATOM 15662 O O . ILE A 1 112 ? 12.547 17.609 6.408 1.00 0.00 318 ILE A O 9
ATOM 15678 N N . TYR A 1 113 ? 11.593 15.812 7.404 1.00 0.00 319 TYR A N 9
ATOM 15679 C CA . TYR A 1 113 ? 12.756 15.397 8.187 1.00 0.00 319 TYR A CA 9
ATOM 15680 C C . TYR A 1 113 ? 13.998 15.342 7.299 1.00 0.00 319 TYR A C 9
ATOM 15681 O O . TYR A 1 113 ? 15.031 15.927 7.616 1.00 0.00 319 TYR A O 9
ATOM 15699 N N . CYS A 1 114 ? 13.860 14.707 6.139 1.00 0.00 320 CYS A N 9
ATOM 15700 C CA . CYS A 1 114 ? 14.928 14.442 5.192 1.00 0.00 320 CYS A CA 9
ATOM 15701 C C . CYS A 1 114 ? 14.412 14.789 3.794 1.00 0.00 320 CYS A C 9
ATOM 15702 O O . CYS A 1 114 ? 14.359 13.958 2.889 1.00 0.00 320 CYS A O 9
ATOM 15710 N N . ASN A 1 115 ? 13.998 16.047 3.645 1.00 0.00 321 ASN A N 9
ATOM 15711 C CA . ASN A 1 115 ? 13.557 16.642 2.396 1.00 0.00 321 ASN A CA 9
ATOM 15712 C C . ASN A 1 115 ? 14.511 17.802 2.100 1.00 0.00 321 ASN A C 9
ATOM 15713 O O . ASN A 1 115 ? 14.588 18.734 2.905 1.00 0.00 321 ASN A O 9
ATOM 15724 N N . PRO A 1 116 ? 15.288 17.740 1.009 1.00 0.00 322 PRO A N 9
ATOM 15725 C CA . PRO A 1 116 ? 16.346 18.703 0.728 1.00 0.00 322 PRO A CA 9
ATOM 15726 C C . PRO A 1 116 ? 15.851 19.947 -0.027 1.00 0.00 322 PRO A C 9
ATOM 15727 O O . PRO A 1 116 ? 16.650 20.834 -0.319 1.00 0.00 322 PRO A O 9
ATOM 15738 N N . ARG A 1 117 ? 14.560 20.013 -0.366 1.00 0.00 323 ARG A N 9
ATOM 15739 C CA . ARG A 1 117 ? 13.999 21.002 -1.290 1.00 0.00 323 ARG A CA 9
ATOM 15740 C C . ARG A 1 117 ? 12.781 21.720 -0.715 1.00 0.00 323 ARG A C 9
ATOM 15741 O O . ARG A 1 117 ? 12.727 22.947 -0.797 1.00 0.00 323 ARG A O 9
ATOM 15762 N N . ARG A 1 118 ? 11.888 20.973 -0.054 1.00 0.00 324 ARG A N 9
ATOM 15763 C CA . ARG A 1 118 ? 10.684 21.459 0.628 1.00 0.00 324 ARG A CA 9
ATOM 15764 C C . ARG A 1 118 ? 9.971 22.515 -0.228 1.00 0.00 324 ARG A C 9
ATOM 15765 O O . ARG A 1 118 ? 9.706 23.640 0.254 1.00 0.00 324 ARG A O 9
ATOM 15787 N N . MET A 1 8 ? 2.386 -2.974 -6.373 1.00 0.00 214 MET A N 10
ATOM 15788 C CA . MET A 1 8 ? 1.629 -2.733 -5.122 1.00 0.00 214 MET A CA 10
ATOM 15789 C C . MET A 1 8 ? 2.571 -2.175 -4.056 1.00 0.00 214 MET A C 10
ATOM 15790 O O . MET A 1 8 ? 3.736 -2.580 -3.977 1.00 0.00 214 MET A O 10
ATOM 15804 N N . LYS A 1 9 ? 2.086 -1.247 -3.220 1.00 0.00 215 LYS A N 10
ATOM 15805 C CA . LYS A 1 9 ? 2.826 -0.761 -2.052 1.00 0.00 215 LYS A CA 10
ATOM 15806 C C . LYS A 1 9 ? 3.112 -1.945 -1.127 1.00 0.00 215 LYS A C 10
ATOM 15807 O O . LYS A 1 9 ? 2.224 -2.773 -0.905 1.00 0.00 215 LYS A O 10
ATOM 15826 N N . ARG A 1 10 ? 4.320 -2.010 -0.557 1.00 0.00 216 ARG A N 10
ATOM 15827 C CA . ARG A 1 10 ? 4.669 -3.001 0.469 1.00 0.00 216 ARG A CA 10
ATOM 15828 C C . ARG A 1 10 ? 5.699 -2.430 1.441 1.00 0.00 216 ARG A C 10
ATOM 15829 O O . ARG A 1 10 ? 5.536 -2.593 2.648 1.00 0.00 216 ARG A O 10
ATOM 15850 N N . LYS A 1 11 ? 6.722 -1.735 0.933 1.00 0.00 217 LYS A N 10
ATOM 15851 C CA . LYS A 1 11 ? 7.733 -1.043 1.733 1.00 0.00 217 LYS A CA 10
ATOM 15852 C C . LYS A 1 11 ? 7.914 0.331 1.101 1.00 0.00 217 LYS A C 10
ATOM 15853 O O . LYS A 1 11 ? 7.296 1.290 1.560 1.00 0.00 217 LYS A O 10
ATOM 15872 N N . SER A 1 12 ? 8.665 0.391 -0.002 1.00 0.00 218 SER A N 10
ATOM 15873 C CA . SER A 1 12 ? 8.801 1.549 -0.885 1.00 0.00 218 SER A CA 10
ATOM 15874 C C . SER A 1 12 ? 9.098 2.876 -0.155 1.00 0.00 218 SER A C 10
ATOM 15875 O O . SER A 1 12 ? 8.668 3.939 -0.604 1.00 0.00 218 SER A O 10
ATOM 15883 N N . ILE A 1 13 ? 9.819 2.818 0.974 1.00 0.00 219 ILE A N 10
ATOM 15884 C CA . ILE A 1 13 ? 10.097 3.956 1.855 1.00 0.00 219 ILE A CA 10
ATOM 15885 C C . ILE A 1 13 ? 10.750 5.113 1.078 1.00 0.00 219 ILE A C 10
ATOM 15886 O O . ILE A 1 13 ? 10.362 6.265 1.281 1.00 0.00 219 ILE A O 10
ATOM 15902 N N . PHE A 1 14 ? 11.690 4.823 0.169 1.00 0.00 220 PHE A N 10
ATOM 15903 C CA . PHE A 1 14 ? 12.331 5.825 -0.683 1.00 0.00 220 PHE A CA 10
ATOM 15904 C C . PHE A 1 14 ? 12.539 5.299 -2.109 1.00 0.00 220 PHE A C 10
ATOM 15905 O O . PHE A 1 14 ? 13.442 5.738 -2.822 1.00 0.00 220 PHE A O 10
ATOM 15922 N N . LYS A 1 15 ? 11.707 4.349 -2.545 1.00 0.00 221 LYS A N 10
ATOM 15923 C CA . LYS A 1 15 ? 11.764 3.857 -3.914 1.00 0.00 221 LYS A CA 10
ATOM 15924 C C . LYS A 1 15 ? 11.567 5.018 -4.894 1.00 0.00 221 LYS A C 10
ATOM 15925 O O . LYS A 1 15 ? 10.817 5.956 -4.617 1.00 0.00 221 LYS A O 10
ATOM 15944 N N . ASP A 1 16 ? 12.233 4.921 -6.045 1.00 0.00 222 ASP A N 10
ATOM 15945 C CA . ASP A 1 16 ? 12.331 5.974 -7.063 1.00 0.00 222 ASP A CA 10
ATOM 15946 C C . ASP A 1 16 ? 12.784 7.328 -6.479 1.00 0.00 222 ASP A C 10
ATOM 15947 O O . ASP A 1 16 ? 12.159 8.369 -6.699 1.00 0.00 222 ASP A O 10
ATOM 15956 N N . LYS A 1 17 ? 13.878 7.312 -5.707 1.00 0.00 223 LYS A N 10
ATOM 15957 C CA . LYS A 1 17 ? 14.591 8.502 -5.233 1.00 0.00 223 LYS A CA 10
ATOM 15958 C C . LYS A 1 17 ? 16.076 8.154 -5.198 1.00 0.00 223 LYS A C 10
ATOM 15959 O O . LYS A 1 17 ? 16.438 6.976 -5.073 1.00 0.00 223 LYS A O 10
ATOM 15978 N N . VAL A 1 18 ? 16.932 9.166 -5.241 1.00 0.00 224 VAL A N 10
ATOM 15979 C CA . VAL A 1 18 ? 18.375 9.020 -5.120 1.00 0.00 224 VAL A CA 10
ATOM 15980 C C . VAL A 1 18 ? 18.909 10.125 -4.204 1.00 0.00 224 VAL A C 10
ATOM 15981 O O . VAL A 1 18 ? 18.259 11.160 -4.038 1.00 0.00 224 VAL A O 10
ATOM 15994 N N . PHE A 1 19 ? 20.075 9.931 -3.581 1.00 0.00 225 PHE A N 10
ATOM 15995 C CA . PHE A 1 19 ? 20.753 11.027 -2.886 1.00 0.00 225 PHE A CA 10
ATOM 15996 C C . PHE A 1 19 ? 22.270 10.949 -2.979 1.00 0.00 225 PHE A C 10
ATOM 15997 O O . PHE A 1 19 ? 22.836 9.903 -3.303 1.00 0.00 225 PHE A O 10
ATOM 16014 N N . LEU A 1 20 ? 22.915 12.063 -2.625 1.00 0.00 226 LEU A N 10
ATOM 16015 C CA . LEU A 1 20 ? 24.359 12.248 -2.605 1.00 0.00 226 LEU A CA 10
ATOM 16016 C C . LEU A 1 20 ? 24.750 12.484 -1.141 1.00 0.00 226 LEU A C 10
ATOM 16017 O O . LEU A 1 20 ? 24.286 13.443 -0.529 1.00 0.00 226 LEU A O 10
ATOM 16033 N N . PHE A 1 21 ? 25.545 11.615 -0.529 1.00 0.00 227 PHE A N 10
ATOM 16034 C CA . PHE A 1 21 ? 25.925 11.780 0.872 1.00 0.00 227 PHE A CA 10
ATOM 16035 C C . PHE A 1 21 ? 27.125 12.730 0.963 1.00 0.00 227 PHE A C 10
ATOM 16036 O O . PHE A 1 21 ? 28.029 12.666 0.125 1.00 0.00 227 PHE A O 10
ATOM 16053 N N . LEU A 1 22 ? 27.163 13.580 1.995 1.00 0.00 228 LEU A N 10
ATOM 16054 C CA . LEU A 1 22 ? 28.315 14.403 2.363 1.00 0.00 228 LEU A CA 10
ATOM 16055 C C . LEU A 1 22 ? 29.169 13.697 3.441 1.00 0.00 228 LEU A C 10
ATOM 16056 O O . LEU A 1 22 ? 29.814 14.359 4.253 1.00 0.00 228 LEU A O 10
ATOM 16072 N N . ASN A 1 23 ? 29.150 12.356 3.512 1.00 0.00 229 ASN A N 10
ATOM 16073 C CA . ASN A 1 23 ? 29.911 11.564 4.481 1.00 0.00 229 ASN A CA 10
ATOM 16074 C C . ASN A 1 23 ? 30.227 10.212 3.854 1.00 0.00 229 ASN A C 10
ATOM 16075 O O . ASN A 1 23 ? 29.361 9.671 3.171 1.00 0.00 229 ASN A O 10
ATOM 16086 N N . ALA A 1 24 ? 31.419 9.658 4.104 1.00 0.00 230 ALA A N 10
ATOM 16087 C CA . ALA A 1 24 ? 31.910 8.436 3.463 1.00 0.00 230 ALA A CA 10
ATOM 16088 C C . ALA A 1 24 ? 32.007 7.229 4.416 1.00 0.00 230 ALA A C 10
ATOM 16089 O O . ALA A 1 24 ? 32.478 6.171 3.993 1.00 0.00 230 ALA A O 10
ATOM 16096 N N . LYS A 1 25 ? 31.598 7.350 5.689 1.00 0.00 231 LYS A N 10
ATOM 16097 C CA . LYS A 1 25 ? 31.709 6.273 6.683 1.00 0.00 231 LYS A CA 10
ATOM 16098 C C . LYS A 1 25 ? 30.327 5.718 6.993 1.00 0.00 231 LYS A C 10
ATOM 16099 O O . LYS A 1 25 ? 30.072 4.551 6.690 1.00 0.00 231 LYS A O 10
ATOM 16118 N N . GLN A 1 26 ? 29.406 6.552 7.490 1.00 0.00 232 GLN A N 10
ATOM 16119 C CA . GLN A 1 26 ? 28.006 6.172 7.663 1.00 0.00 232 GLN A CA 10
ATOM 16120 C C . GLN A 1 26 ? 27.393 5.743 6.330 1.00 0.00 232 GLN A C 10
ATOM 16121 O O . GLN A 1 26 ? 26.464 4.936 6.322 1.00 0.00 232 GLN A O 10
ATOM 16135 N N . TYR A 1 27 ? 27.951 6.211 5.204 1.00 0.00 233 TYR A N 10
ATOM 16136 C CA . TYR A 1 27 ? 27.644 5.753 3.855 1.00 0.00 233 TYR A CA 10
ATOM 16137 C C . TYR A 1 27 ? 27.522 4.235 3.788 1.00 0.00 233 TYR A C 10
ATOM 16138 O O . TYR A 1 27 ? 26.571 3.715 3.208 1.00 0.00 233 TYR A O 10
ATOM 16156 N N . LYS A 1 28 ? 28.459 3.519 4.414 1.00 0.00 234 LYS A N 10
ATOM 16157 C CA . LYS A 1 28 ? 28.557 2.067 4.282 1.00 0.00 234 LYS A CA 10
ATOM 16158 C C . LYS A 1 28 ? 27.387 1.320 4.933 1.00 0.00 234 LYS A C 10
ATOM 16159 O O . LYS A 1 28 ? 27.213 0.136 4.642 1.00 0.00 234 LYS A O 10
ATOM 16178 N N . LYS A 1 29 ? 26.578 1.973 5.783 1.00 0.00 235 LYS A N 10
ATOM 16179 C CA . LYS A 1 29 ? 25.377 1.377 6.382 1.00 0.00 235 LYS A CA 10
ATOM 16180 C C . LYS A 1 29 ? 24.103 2.079 5.915 1.00 0.00 235 LYS A C 10
ATOM 16181 O O . LYS A 1 29 ? 23.079 1.418 5.720 1.00 0.00 235 LYS A O 10
ATOM 16200 N N . LEU A 1 30 ? 24.150 3.392 5.669 1.00 0.00 236 LEU A N 10
ATOM 16201 C CA . LEU A 1 30 ? 22.995 4.121 5.168 1.00 0.00 236 LEU A CA 10
ATOM 16202 C C . LEU A 1 30 ? 22.661 3.662 3.748 1.00 0.00 236 LEU A C 10
ATOM 16203 O O . LEU A 1 30 ? 21.484 3.536 3.427 1.00 0.00 236 LEU A O 10
ATOM 16219 N N . SER A 1 31 ? 23.667 3.353 2.921 1.00 0.00 237 SER A N 10
ATOM 16220 C CA . SER A 1 31 ? 23.461 2.822 1.578 1.00 0.00 237 SER A CA 10
ATOM 16221 C C . SER A 1 31 ? 22.641 1.522 1.581 1.00 0.00 237 SER A C 10
ATOM 16222 O O . SER A 1 31 ? 21.565 1.523 0.983 1.00 0.00 237 SER A O 10
ATOM 16230 N N . PRO A 1 32 ? 23.047 0.429 2.263 1.00 0.00 238 PRO A N 10
ATOM 16231 C CA . PRO A 1 32 ? 22.237 -0.783 2.289 1.00 0.00 238 PRO A CA 10
ATOM 16232 C C . PRO A 1 32 ? 20.895 -0.565 2.997 1.00 0.00 238 PRO A C 10
ATOM 16233 O O . PRO A 1 32 ? 19.898 -1.144 2.562 1.00 0.00 238 PRO A O 10
ATOM 16244 N N . ALA A 1 33 ? 20.828 0.272 4.044 1.00 0.00 239 ALA A N 10
ATOM 16245 C CA . ALA A 1 33 ? 19.548 0.569 4.690 1.00 0.00 239 ALA A CA 10
ATOM 16246 C C . ALA A 1 33 ? 18.559 1.221 3.706 1.00 0.00 239 ALA A C 10
ATOM 16247 O O . ALA A 1 33 ? 17.422 0.764 3.560 1.00 0.00 239 ALA A O 10
ATOM 16254 N N . VAL A 1 34 ? 18.980 2.270 3.003 1.00 0.00 240 VAL A N 10
ATOM 16255 C CA . VAL A 1 34 ? 18.124 2.996 2.070 1.00 0.00 240 VAL A CA 10
ATOM 16256 C C . VAL A 1 34 ? 17.828 2.133 0.842 1.00 0.00 240 VAL A C 10
ATOM 16257 O O . VAL A 1 34 ? 16.722 2.218 0.313 1.00 0.00 240 VAL A O 10
ATOM 16270 N N . LEU A 1 35 ? 18.749 1.260 0.422 1.00 0.00 241 LEU A N 10
ATOM 16271 C CA . LEU A 1 35 ? 18.503 0.305 -0.655 1.00 0.00 241 LEU A CA 10
ATOM 16272 C C . LEU A 1 35 ? 17.422 -0.696 -0.252 1.00 0.00 241 LEU A C 10
ATOM 16273 O O . LEU A 1 35 ? 16.515 -0.960 -1.039 1.00 0.00 241 LEU A O 10
ATOM 16289 N N . PHE A 1 36 ? 17.463 -1.207 0.982 1.00 0.00 242 PHE A N 10
ATOM 16290 C CA . PHE A 1 36 ? 16.392 -2.028 1.538 1.00 0.00 242 PHE A CA 10
ATOM 16291 C C . PHE A 1 36 ? 15.082 -1.231 1.600 1.00 0.00 242 PHE A C 10
ATOM 16292 O O . PHE A 1 36 ? 14.008 -1.802 1.415 1.00 0.00 242 PHE A O 10
ATOM 16309 N N . GLY A 1 37 ? 15.165 0.089 1.803 1.00 0.00 243 GLY A N 10
ATOM 16310 C CA . GLY A 1 37 ? 14.045 1.024 1.737 1.00 0.00 243 GLY A CA 10
ATOM 16311 C C . GLY A 1 37 ? 13.587 1.359 0.306 1.00 0.00 243 GLY A C 10
ATOM 16312 O O . GLY A 1 37 ? 12.551 2.004 0.141 1.00 0.00 243 GLY A O 10
ATOM 16316 N N . GLY A 1 38 ? 14.327 0.957 -0.731 1.00 0.00 244 GLY A N 10
ATOM 16317 C CA . GLY A 1 38 ? 13.972 1.118 -2.136 1.00 0.00 244 GLY A CA 10
ATOM 16318 C C . GLY A 1 38 ? 14.813 2.171 -2.870 1.00 0.00 244 GLY A C 10
ATOM 16319 O O . GLY A 1 38 ? 14.844 2.163 -4.104 1.00 0.00 244 GLY A O 10
ATOM 16323 N N . GLY A 1 39 ? 15.458 3.091 -2.150 1.00 0.00 245 GLY A N 10
ATOM 16324 C CA . GLY A 1 39 ? 16.121 4.257 -2.731 1.00 0.00 245 GLY A CA 10
ATOM 16325 C C . GLY A 1 39 ? 17.554 3.971 -3.167 1.00 0.00 245 GLY A C 10
ATOM 16326 O O . GLY A 1 39 ? 18.082 2.878 -2.946 1.00 0.00 245 GLY A O 10
ATOM 16330 N N . LYS A 1 40 ? 18.194 4.972 -3.777 1.00 0.00 246 LYS A N 10
ATOM 16331 C CA . LYS A 1 40 ? 19.555 4.863 -4.311 1.00 0.00 246 LYS A CA 10
ATOM 16332 C C . LYS A 1 40 ? 20.465 5.908 -3.673 1.00 0.00 246 LYS A C 10
ATOM 16333 O O . LYS A 1 40 ? 20.020 6.987 -3.265 1.00 0.00 246 LYS A O 10
ATOM 16352 N N . THR A 1 41 ? 21.753 5.604 -3.614 1.00 0.00 247 THR A N 10
ATOM 16353 C CA . THR A 1 41 ? 22.722 6.394 -2.871 1.00 0.00 247 THR A CA 10
ATOM 16354 C C . THR A 1 41 ? 23.987 6.572 -3.715 1.00 0.00 247 THR A C 10
ATOM 16355 O O . THR A 1 41 ? 24.368 5.692 -4.497 1.00 0.00 247 THR A O 10
ATOM 16366 N N . ASP A 1 42 ? 24.632 7.722 -3.564 1.00 0.00 248 ASP A N 10
ATOM 16367 C CA . ASP A 1 42 ? 25.903 8.085 -4.187 1.00 0.00 248 ASP A CA 10
ATOM 16368 C C . ASP A 1 42 ? 26.649 9.004 -3.213 1.00 0.00 248 ASP A C 10
ATOM 16369 O O . ASP A 1 42 ? 26.098 9.385 -2.175 1.00 0.00 248 ASP A O 10
ATOM 16378 N N . LEU A 1 43 ? 27.904 9.347 -3.497 1.00 0.00 249 LEU A N 10
ATOM 16379 C CA . LEU A 1 43 ? 28.802 10.038 -2.580 1.00 0.00 249 LEU A CA 10
ATOM 16380 C C . LEU A 1 43 ? 29.428 11.208 -3.337 1.00 0.00 249 LEU A C 10
ATOM 16381 O O . LEU A 1 43 ? 30.020 10.997 -4.400 1.00 0.00 249 LEU A O 10
ATOM 16397 N N . LEU A 1 44 ? 29.293 12.432 -2.815 1.00 0.00 250 LEU A N 10
ATOM 16398 C CA . LEU A 1 44 ? 29.800 13.639 -3.468 1.00 0.00 250 LEU A CA 10
ATOM 16399 C C . LEU A 1 44 ? 30.221 14.639 -2.393 1.00 0.00 250 LEU A C 10
ATOM 16400 O O . LEU A 1 44 ? 29.429 15.453 -1.924 1.00 0.00 250 LEU A O 10
ATOM 16416 N N . MET A 1 45 ? 31.478 14.522 -1.970 1.00 0.00 251 MET A N 10
ATOM 16417 C CA . MET A 1 45 ? 32.017 15.226 -0.808 1.00 0.00 251 MET A CA 10
ATOM 16418 C C . MET A 1 45 ? 32.223 16.727 -1.051 1.00 0.00 251 MET A C 10
ATOM 16419 O O . MET A 1 45 ? 32.151 17.519 -0.111 1.00 0.00 251 MET A O 10
ATOM 16433 N N . GLY A 1 46 ? 32.496 17.129 -2.296 1.00 0.00 252 GLY A N 10
ATOM 16434 C CA . GLY A 1 46 ? 32.794 18.523 -2.618 1.00 0.00 252 GLY A CA 10
ATOM 16435 C C . GLY A 1 46 ? 33.328 18.734 -4.032 1.00 0.00 252 GLY A C 10
ATOM 16436 O O . GLY A 1 46 ? 33.468 19.882 -4.451 1.00 0.00 252 GLY A O 10
ATOM 16440 N N . GLU A 1 47 ? 33.608 17.662 -4.784 1.00 0.00 253 GLU A N 10
ATOM 16441 C CA . GLU A 1 47 ? 34.063 17.755 -6.173 1.00 0.00 253 GLU A CA 10
ATOM 16442 C C . GLU A 1 47 ? 33.015 18.439 -7.062 1.00 0.00 253 GLU A C 10
ATOM 16443 O O . GLU A 1 47 ? 33.387 19.082 -8.044 1.00 0.00 253 GLU A O 10
ATOM 16455 N N . LEU A 1 48 ? 31.726 18.346 -6.686 1.00 0.00 254 LEU A N 10
ATOM 16456 C CA . LEU A 1 48 ? 30.590 19.083 -7.256 1.00 0.00 254 LEU A CA 10
ATOM 16457 C C . LEU A 1 48 ? 30.653 19.144 -8.791 1.00 0.00 254 LEU A C 10
ATOM 16458 O O . LEU A 1 48 ? 30.573 20.211 -9.403 1.00 0.00 254 LEU A O 10
ATOM 16474 N N . LYS A 1 49 ? 30.840 17.966 -9.401 1.00 0.00 255 LYS A N 10
ATOM 16475 C CA . LYS A 1 49 ? 31.061 17.801 -10.844 1.00 0.00 255 LYS A CA 10
ATOM 16476 C C . LYS A 1 49 ? 29.892 18.328 -11.678 1.00 0.00 255 LYS A C 10
ATOM 16477 O O . LYS A 1 49 ? 30.092 18.735 -12.823 1.00 0.00 255 LYS A O 10
ATOM 16496 N N . ASP A 1 50 ? 28.685 18.301 -11.122 1.00 0.00 256 ASP A N 10
ATOM 16497 C CA . ASP A 1 50 ? 27.438 18.677 -11.787 1.00 0.00 256 ASP A CA 10
ATOM 16498 C C . ASP A 1 50 ? 26.530 19.414 -10.797 1.00 0.00 256 ASP A C 10
ATOM 16499 O O . ASP A 1 50 ? 26.655 19.237 -9.580 1.00 0.00 256 ASP A O 10
ATOM 16508 N N . ALA A 1 51 ? 25.618 20.233 -11.332 1.00 0.00 257 ALA A N 10
ATOM 16509 C CA . ALA A 1 51 ? 24.596 20.979 -10.605 1.00 0.00 257 ALA A CA 10
ATOM 16510 C C . ALA A 1 51 ? 23.177 20.651 -11.087 1.00 0.00 257 ALA A C 10
ATOM 16511 O O . ALA A 1 51 ? 22.213 21.078 -10.451 1.00 0.00 257 ALA A O 10
ATOM 16518 N N . SER A 1 52 ? 23.022 19.865 -12.156 1.00 0.00 258 SER A N 10
ATOM 16519 C CA . SER A 1 52 ? 21.720 19.376 -12.599 1.00 0.00 258 SER A CA 10
ATOM 16520 C C . SER A 1 52 ? 21.082 18.536 -11.490 1.00 0.00 258 SER A C 10
ATOM 16521 O O . SER A 1 52 ? 19.881 18.636 -11.265 1.00 0.00 258 SER A O 10
ATOM 16529 N N . VAL A 1 53 ? 21.884 17.781 -10.732 1.00 0.00 259 VAL A N 10
ATOM 16530 C CA . VAL A 1 53 ? 21.433 17.019 -9.570 1.00 0.00 259 VAL A CA 10
ATOM 16531 C C . VAL A 1 53 ? 20.702 17.868 -8.516 1.00 0.00 259 VAL A C 10
ATOM 16532 O O . VAL A 1 53 ? 19.855 17.322 -7.806 1.00 0.00 259 VAL A O 10
ATOM 16545 N N . LEU A 1 54 ? 20.956 19.181 -8.410 1.00 0.00 260 LEU A N 10
ATOM 16546 C CA . LEU A 1 54 ? 20.297 20.028 -7.404 1.00 0.00 260 LEU A CA 10
ATOM 16547 C C . LEU A 1 54 ? 19.055 20.719 -7.977 1.00 0.00 260 LEU A C 10
ATOM 16548 O O . LEU A 1 54 ? 18.273 21.290 -7.219 1.00 0.00 260 LEU A O 10
ATOM 16564 N N . ASP A 1 55 ? 18.848 20.662 -9.293 1.00 0.00 261 ASP A N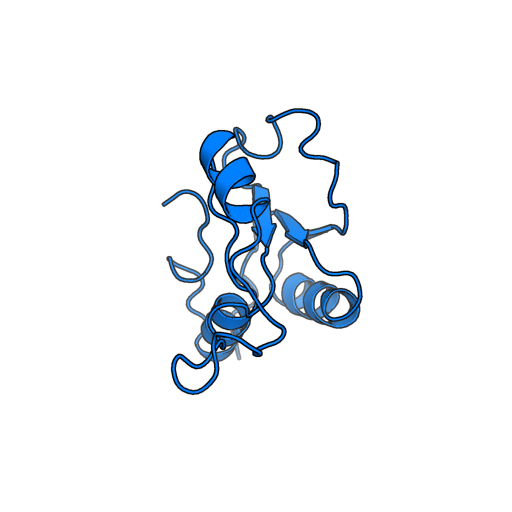 10
ATOM 16565 C CA . ASP A 1 55 ? 17.623 21.159 -9.931 1.00 0.00 261 ASP A CA 10
ATOM 16566 C C . ASP A 1 55 ? 16.613 20.032 -10.161 1.00 0.00 261 ASP A C 10
ATOM 16567 O O . ASP A 1 55 ? 15.421 20.197 -9.892 1.00 0.00 261 ASP A O 10
ATOM 16576 N N . ASN A 1 56 ? 17.098 18.882 -10.646 1.00 0.00 262 ASN A N 10
ATOM 16577 C CA . ASN A 1 56 ? 16.267 17.756 -11.069 1.00 0.00 262 ASN A CA 10
ATOM 16578 C C . ASN A 1 56 ? 15.476 17.172 -9.885 1.00 0.00 262 ASN A C 10
ATOM 16579 O O . ASN A 1 56 ? 15.920 17.308 -8.735 1.00 0.00 262 ASN A O 10
ATOM 16590 N N . PRO A 1 57 ? 14.319 16.534 -10.130 1.00 0.00 263 PRO A N 10
ATOM 16591 C CA . PRO A 1 57 ? 13.468 16.008 -9.071 1.00 0.00 263 PRO A CA 10
ATOM 16592 C C . PRO A 1 57 ? 14.106 14.787 -8.395 1.00 0.00 263 PRO A C 10
ATOM 16593 O O . PRO A 1 57 ? 15.086 14.215 -8.879 1.00 0.00 263 PRO A O 10
ATOM 16604 N N . ALA A 1 58 ? 13.486 14.368 -7.287 1.00 0.00 264 ALA A N 10
ATOM 16605 C CA . ALA A 1 58 ? 13.763 13.138 -6.547 1.00 0.00 264 ALA A CA 10
ATOM 16606 C C . ALA A 1 58 ? 15.247 12.889 -6.223 1.00 0.00 264 ALA A C 10
ATOM 16607 O O . ALA A 1 58 ? 15.680 11.741 -6.100 1.00 0.00 264 ALA A O 10
ATOM 16614 N N . THR A 1 59 ? 16.019 13.964 -6.068 1.00 0.00 265 THR A N 10
ATOM 16615 C CA . THR A 1 59 ? 17.418 13.924 -5.673 1.00 0.00 265 THR A CA 10
ATOM 16616 C C . THR A 1 59 ? 17.567 14.764 -4.402 1.00 0.00 265 THR A C 10
ATOM 16617 O O . THR A 1 59 ? 16.803 15.717 -4.205 1.00 0.00 265 THR A O 10
ATOM 16628 N N . CYS A 1 60 ? 18.527 14.394 -3.550 1.00 0.00 266 CYS A N 10
ATOM 16629 C CA . CYS A 1 60 ? 18.782 14.986 -2.241 1.00 0.00 266 CYS A CA 10
ATOM 16630 C C . CYS A 1 60 ? 20.291 15.045 -2.009 1.00 0.00 266 CYS A C 10
ATOM 16631 O O . CYS A 1 60 ? 21.051 14.342 -2.682 1.00 0.00 266 CYS A O 10
ATOM 16639 N N . VAL A 1 61 ? 20.711 15.791 -0.989 1.00 0.00 267 VAL A N 10
ATOM 16640 C CA . VAL A 1 61 ? 22.078 15.771 -0.490 1.00 0.00 267 VAL A CA 10
ATOM 16641 C C . VAL A 1 61 ? 21.949 15.575 1.021 1.00 0.00 267 VAL A C 10
ATOM 16642 O O . VAL A 1 61 ? 21.049 16.159 1.634 1.00 0.00 267 VAL A O 10
ATOM 16655 N N . ILE A 1 62 ? 22.792 14.729 1.614 1.00 0.00 268 ILE A N 10
ATOM 16656 C CA . ILE A 1 62 ? 22.623 14.291 2.994 1.00 0.00 268 ILE A CA 10
ATOM 16657 C C . ILE A 1 62 ? 23.709 14.935 3.851 1.00 0.00 268 ILE A C 10
ATOM 16658 O O . ILE A 1 62 ? 24.904 14.695 3.637 1.00 0.00 268 ILE A O 10
ATOM 16674 N N . ASP A 1 63 ? 23.269 15.752 4.809 1.00 0.00 269 ASP A N 10
ATOM 16675 C CA . ASP A 1 63 ? 24.083 16.315 5.885 1.00 0.00 269 ASP A CA 10
ATOM 16676 C C . ASP A 1 63 ? 24.358 15.224 6.928 1.00 0.00 269 ASP A C 10
ATOM 16677 O O . ASP A 1 63 ? 23.572 14.294 7.105 1.00 0.00 269 ASP A O 10
ATOM 16686 N N . VAL A 1 64 ? 25.464 15.344 7.652 1.00 0.00 270 VAL A N 10
ATOM 16687 C CA . VAL A 1 64 ? 25.971 14.324 8.557 1.00 0.00 270 VAL A CA 10
ATOM 16688 C C . VAL A 1 64 ? 25.342 14.386 9.966 1.00 0.00 270 VAL A C 10
ATOM 16689 O O . VAL A 1 64 ? 25.600 13.510 10.790 1.00 0.00 270 VAL A O 10
ATOM 16702 N N . ALA A 1 65 ? 24.496 15.383 10.268 1.00 0.00 271 ALA A N 10
ATOM 16703 C CA . ALA A 1 65 ? 23.776 15.544 11.538 1.00 0.00 271 ALA A CA 10
ATOM 16704 C C . ALA A 1 65 ? 24.665 15.700 12.789 1.00 0.00 271 ALA A C 10
ATOM 16705 O O . ALA A 1 65 ? 24.146 15.676 13.907 1.00 0.00 271 ALA A O 10
ATOM 16712 N N . MET A 1 66 ? 25.981 15.878 12.641 1.00 0.00 272 MET A N 10
ATOM 16713 C CA . MET A 1 66 ? 26.926 16.045 13.753 1.00 0.00 272 MET A CA 10
ATOM 16714 C C . MET A 1 66 ? 26.990 17.528 14.171 1.00 0.00 272 MET A C 10
ATOM 16715 O O . MET A 1 66 ? 28.069 18.086 14.362 1.00 0.00 272 MET A O 10
ATOM 16729 N N . THR A 1 67 ? 25.832 18.191 14.234 1.00 0.00 273 THR A N 10
ATOM 16730 C CA . THR A 1 67 ? 25.686 19.635 14.407 1.00 0.00 273 THR A CA 10
ATOM 16731 C C . THR A 1 67 ? 26.077 20.123 15.818 1.00 0.00 273 THR A C 10
ATOM 16732 O O . THR A 1 67 ? 26.210 21.333 16.031 1.00 0.00 273 THR A O 10
ATOM 16743 N N . GLU A 1 68 ? 26.243 19.212 16.786 1.00 0.00 274 GLU A N 10
ATOM 16744 C CA . GLU A 1 68 ? 26.676 19.515 18.148 1.00 0.00 274 GLU A CA 10
ATOM 16745 C C . GLU A 1 68 ? 28.102 20.107 18.135 1.00 0.00 274 GLU A C 10
ATOM 16746 O O . GLU A 1 68 ? 28.865 19.917 17.181 1.00 0.00 274 GLU A O 10
ATOM 16758 N N . SER A 1 69 ? 28.465 20.815 19.209 1.00 0.00 275 SER A N 10
ATOM 16759 C CA . SER A 1 69 ? 29.696 21.596 19.331 1.00 0.00 275 SER A CA 10
ATOM 16760 C C . SER A 1 69 ? 30.502 21.222 20.584 1.00 0.00 275 SER A C 10
ATOM 16761 O O . SER A 1 69 ? 31.447 21.927 20.948 1.00 0.00 275 SER A O 10
ATOM 16769 N N . GLN A 1 70 ? 30.134 20.133 21.264 1.00 0.00 276 GLN A N 10
ATOM 16770 C CA . GLN A 1 70 ? 30.722 19.677 22.521 1.00 0.00 276 GLN A CA 10
ATOM 16771 C C . GLN A 1 70 ? 30.987 18.159 22.455 1.00 0.00 276 GLN A C 10
ATOM 16772 O O . GLN A 1 70 ? 30.901 17.458 23.466 1.00 0.00 276 GLN A O 10
ATOM 16786 N N . LEU A 1 71 ? 31.294 17.633 21.259 1.00 0.00 277 LEU A N 10
ATOM 16787 C CA . LEU A 1 71 ? 31.769 16.254 21.096 1.00 0.00 277 LEU A CA 10
ATOM 16788 C C . LEU A 1 71 ? 33.112 16.083 21.816 1.00 0.00 277 LEU A C 10
ATOM 16789 O O . LEU A 1 71 ? 33.406 15.005 22.341 1.00 0.00 277 LEU A O 10
ATOM 16805 N N . SER A 1 72 ? 33.903 17.158 21.848 1.00 0.00 278 SER A N 10
ATOM 16806 C CA . SER A 1 72 ? 35.255 17.238 22.381 1.00 0.00 278 SER A CA 10
ATOM 16807 C C . SER A 1 72 ? 35.426 18.638 22.998 1.00 0.00 278 SER A C 10
ATOM 16808 O O . SER A 1 72 ? 34.435 19.353 23.198 1.00 0.00 278 SER A O 10
ATOM 16816 N N . GLU A 1 73 ? 36.659 19.047 23.310 1.00 0.00 279 GLU A N 10
ATOM 16817 C CA . GLU A 1 73 ? 36.941 20.427 23.695 1.00 0.00 279 GLU A CA 10
ATOM 16818 C C . GLU A 1 73 ? 36.676 21.355 22.502 1.00 0.00 279 GLU A C 10
ATOM 16819 O O . GLU A 1 73 ? 36.730 20.937 21.339 1.00 0.00 279 GLU A O 10
ATOM 16831 N N . SER A 1 74 ? 36.446 22.640 22.770 1.00 0.00 280 SER A N 10
ATOM 16832 C CA . SER A 1 74 ? 36.284 23.659 21.734 1.00 0.00 280 SER A CA 10
ATOM 16833 C C . SER A 1 74 ? 37.567 23.846 20.898 1.00 0.00 280 SER A C 10
ATOM 16834 O O . SER A 1 74 ? 37.502 24.341 19.771 1.00 0.00 280 SER A O 10
ATOM 16842 N N . GLN A 1 75 ? 38.729 23.446 21.434 1.00 0.00 281 GLN A N 10
ATOM 16843 C CA . GLN A 1 75 ? 40.007 23.478 20.727 1.00 0.00 281 GLN A CA 10
ATOM 16844 C C . GLN A 1 75 ? 40.131 22.322 19.719 1.00 0.00 281 GLN A C 10
ATOM 16845 O O . GLN A 1 75 ? 40.916 22.427 18.772 1.00 0.00 281 GLN A O 10
ATOM 16859 N N . SER A 1 76 ? 39.418 21.211 19.927 1.00 0.00 282 SER A N 10
ATOM 16860 C CA . SER A 1 76 ? 39.525 20.023 19.088 1.00 0.00 282 SER A CA 10
ATOM 16861 C C . SER A 1 76 ? 38.922 20.288 17.703 1.00 0.00 282 SER A C 10
ATOM 16862 O O . SER A 1 76 ? 38.033 21.128 17.548 1.00 0.00 282 SER A O 10
ATOM 16870 N N . THR A 1 77 ? 39.361 19.530 16.701 1.00 0.00 283 THR A N 10
ATOM 16871 C CA . THR A 1 77 ? 38.888 19.587 15.320 1.00 0.00 283 THR A CA 10
ATOM 16872 C C . THR A 1 77 ? 37.532 18.866 15.176 1.00 0.00 283 THR A C 10
ATOM 16873 O O . THR A 1 77 ? 37.404 17.878 14.445 1.00 0.00 283 THR A O 10
ATOM 16884 N N . GLN A 1 78 ? 36.524 19.315 15.931 1.00 0.00 284 GLN A N 10
ATOM 16885 C CA . GLN A 1 78 ? 35.151 18.823 15.834 1.00 0.00 284 GLN A CA 10
ATOM 16886 C C . GLN A 1 78 ? 34.583 19.102 14.427 1.00 0.00 284 GLN A C 10
ATOM 16887 O O . GLN A 1 78 ? 35.047 20.028 13.755 1.00 0.00 284 GLN A O 10
ATOM 16901 N N . PRO A 1 79 ? 33.562 18.351 13.970 1.00 0.00 285 PRO A N 10
ATOM 16902 C CA . PRO A 1 79 ? 32.973 18.554 12.650 1.00 0.00 285 PRO A CA 10
ATOM 16903 C C . PRO A 1 79 ? 32.183 19.869 12.555 1.00 0.00 285 PRO A C 10
ATOM 16904 O O . PRO A 1 79 ? 32.177 20.483 11.483 1.00 0.00 285 PRO A O 10
ATOM 16915 N N . TRP A 1 80 ? 31.545 20.306 13.652 1.00 0.00 286 TRP A N 10
ATOM 16916 C CA . TRP A 1 80 ? 30.588 21.413 13.690 1.00 0.00 286 TRP A CA 10
ATOM 16917 C C . TRP A 1 80 ? 29.664 21.371 12.457 1.00 0.00 286 TRP A C 10
ATOM 16918 O O . TRP A 1 80 ? 29.009 20.351 12.223 1.00 0.00 286 TRP A O 10
ATOM 16939 N N . ILE A 1 81 ? 29.627 22.439 11.654 1.00 0.00 287 ILE A N 10
ATOM 16940 C CA . ILE A 1 81 ? 28.970 22.501 10.350 1.00 0.00 287 ILE A CA 10
ATOM 16941 C C . ILE A 1 81 ? 29.932 23.188 9.374 1.00 0.00 287 ILE A C 10
ATOM 16942 O O . ILE A 1 81 ? 30.920 23.803 9.796 1.00 0.00 287 ILE A O 10
ATOM 16958 N N . THR A 1 82 ? 29.634 23.122 8.080 1.00 0.00 288 THR A N 10
ATOM 16959 C CA . THR A 1 82 ? 30.469 23.666 7.018 1.00 0.00 288 THR A CA 10
ATOM 16960 C C . THR A 1 82 ? 29.594 24.467 6.051 1.00 0.00 288 THR A C 10
ATOM 16961 O O . THR A 1 82 ? 28.375 24.266 5.975 1.00 0.00 288 THR A O 10
ATOM 16972 N N . SER A 1 83 ? 30.214 25.380 5.300 1.00 0.00 289 SER A N 10
ATOM 16973 C CA . SER A 1 83 ? 29.529 26.267 4.362 1.00 0.00 289 SER A CA 10
ATOM 16974 C C . SER A 1 83 ? 28.791 25.505 3.255 1.00 0.00 289 SER A C 10
ATOM 16975 O O . SER A 1 83 ? 27.878 26.060 2.648 1.00 0.00 289 SER A O 10
ATOM 16983 N N . THR A 1 84 ? 29.152 24.245 2.995 1.00 0.00 290 THR A N 10
ATOM 16984 C CA . THR A 1 84 ? 28.556 23.402 1.966 1.00 0.00 290 THR A CA 10
ATOM 16985 C C . THR A 1 84 ? 27.038 23.243 2.174 1.00 0.00 290 THR A C 10
ATOM 16986 O O . THR A 1 84 ? 26.293 23.208 1.194 1.00 0.00 290 THR A O 10
ATOM 16997 N N . LEU A 1 85 ? 26.567 23.203 3.430 1.00 0.00 291 LEU A N 10
ATOM 16998 C CA . LEU A 1 85 ? 25.146 23.097 3.765 1.00 0.00 291 LEU A CA 10
ATOM 16999 C C . LEU A 1 85 ? 24.410 24.325 3.218 1.00 0.00 291 LEU A C 10
ATOM 17000 O O . LEU A 1 85 ? 23.435 24.201 2.474 1.00 0.00 291 LEU A O 10
ATOM 17016 N N . ASP A 1 86 ? 24.903 25.523 3.556 1.00 0.00 292 ASP A N 10
ATOM 17017 C CA . ASP A 1 86 ? 24.298 26.792 3.145 1.00 0.00 292 ASP A CA 10
ATOM 17018 C C . ASP A 1 86 ? 24.416 26.997 1.633 1.00 0.00 292 ASP A C 10
ATOM 17019 O O . ASP A 1 86 ? 23.461 27.418 0.977 1.00 0.00 292 ASP A O 10
ATOM 17028 N N . LEU A 1 87 ? 25.578 26.649 1.069 1.00 0.00 293 LEU A N 10
ATOM 17029 C CA . LEU A 1 87 ? 25.838 26.710 -0.360 1.00 0.00 293 LEU A CA 10
ATOM 17030 C C . LEU A 1 87 ? 24.794 25.889 -1.103 1.00 0.00 293 LEU A C 10
ATOM 17031 O O . LEU A 1 87 ? 24.175 26.399 -2.031 1.00 0.00 293 LEU A O 10
ATOM 17047 N N . LEU A 1 88 ? 24.568 24.638 -0.693 1.00 0.00 294 LEU A N 10
ATOM 17048 C CA . LEU A 1 88 ? 23.617 23.754 -1.356 1.00 0.00 294 LEU A CA 10
ATOM 17049 C C . LEU A 1 88 ? 22.182 24.236 -1.164 1.00 0.00 294 LEU A C 10
ATOM 17050 O O . LEU A 1 88 ? 21.407 24.175 -2.123 1.00 0.00 294 LEU A O 10
ATOM 17066 N N . GLN A 1 89 ? 21.841 24.779 0.012 1.00 0.00 295 GLN A N 10
ATOM 17067 C CA . GLN A 1 89 ? 20.536 25.387 0.248 1.00 0.00 295 GLN A CA 10
ATOM 17068 C C . GLN A 1 89 ? 20.264 26.485 -0.784 1.00 0.00 295 GLN A C 10
ATOM 17069 O O . GLN A 1 89 ? 19.175 26.513 -1.362 1.00 0.00 295 GLN A O 10
ATOM 17083 N N . SER A 1 90 ? 21.241 27.353 -1.068 1.00 0.00 296 SER A N 10
ATOM 17084 C CA . SER A 1 90 ? 21.109 28.352 -2.126 1.00 0.00 296 SER A CA 10
ATOM 17085 C C . SER A 1 90 ? 21.138 27.717 -3.528 1.00 0.00 296 SER A C 10
ATOM 17086 O O . SER A 1 90 ? 20.396 28.154 -4.413 1.00 0.00 296 SER A O 10
ATOM 17094 N N . LYS A 1 91 ? 21.983 26.703 -3.749 1.00 0.00 297 LYS A N 10
ATOM 17095 C CA . LYS A 1 91 ? 22.216 26.101 -5.062 1.00 0.00 297 LYS A CA 10
ATOM 17096 C C . LYS A 1 91 ? 20.975 25.372 -5.581 1.00 0.00 297 LYS A C 10
ATOM 17097 O O . LYS A 1 91 ? 20.708 25.429 -6.782 1.00 0.00 297 LYS A O 10
ATOM 17116 N N . GLY A 1 92 ? 20.206 24.718 -4.705 1.00 0.00 298 GLY A N 10
ATOM 17117 C CA . GLY A 1 92 ? 18.906 24.176 -5.087 1.00 0.00 298 GLY A CA 10
ATOM 17118 C C . GLY A 1 92 ? 18.231 23.267 -4.064 1.00 0.00 298 GLY A C 10
ATOM 17119 O O . GLY A 1 92 ? 17.009 23.117 -4.149 1.00 0.00 298 GLY A O 10
ATOM 17123 N N . LEU A 1 93 ? 18.956 22.663 -3.109 1.00 0.00 299 LEU A N 10
ATOM 17124 C CA . LEU A 1 93 ? 18.404 21.618 -2.240 1.00 0.00 299 LEU A CA 10
ATOM 17125 C C . LEU A 1 93 ? 18.901 21.753 -0.810 1.00 0.00 299 LEU A C 10
ATOM 17126 O O . LEU A 1 93 ? 20.070 22.047 -0.559 1.00 0.00 299 LEU A O 10
ATOM 17142 N N . ARG A 1 94 ? 18.007 21.468 0.134 1.00 0.00 300 ARG A N 10
ATOM 17143 C CA . ARG A 1 94 ? 18.336 21.334 1.544 1.00 0.00 300 ARG A CA 10
ATOM 17144 C C . ARG A 1 94 ? 19.232 20.117 1.717 1.00 0.00 300 ARG A C 10
ATOM 17145 O O . ARG A 1 94 ? 19.008 19.073 1.096 1.00 0.00 300 ARG A O 10
ATOM 17166 N N . THR A 1 95 ? 20.216 20.248 2.595 1.00 0.00 301 THR A N 10
ATOM 17167 C CA . THR A 1 95 ? 21.090 19.158 2.983 1.00 0.00 301 THR A CA 10
ATOM 17168 C C . THR A 1 95 ? 20.406 18.473 4.160 1.00 0.00 301 THR A C 10
ATOM 17169 O O . THR A 1 95 ? 20.442 18.981 5.286 1.00 0.00 301 THR A O 10
ATOM 17180 N N . ILE A 1 96 ? 19.678 17.390 3.895 1.00 0.00 302 ILE A N 10
ATOM 17181 C CA . ILE A 1 96 ? 18.823 16.784 4.909 1.00 0.00 302 ILE A CA 10
ATOM 17182 C C . ILE A 1 96 ? 19.702 15.955 5.861 1.00 0.00 302 ILE A C 10
ATOM 17183 O O . ILE A 1 96 ? 20.528 15.181 5.376 1.00 0.00 302 ILE A O 10
ATOM 17199 N N . PRO A 1 97 ? 19.607 16.115 7.192 1.00 0.00 303 PRO A N 10
ATOM 17200 C CA . PRO A 1 97 ? 20.398 15.332 8.134 1.00 0.00 303 PRO A CA 10
ATOM 17201 C 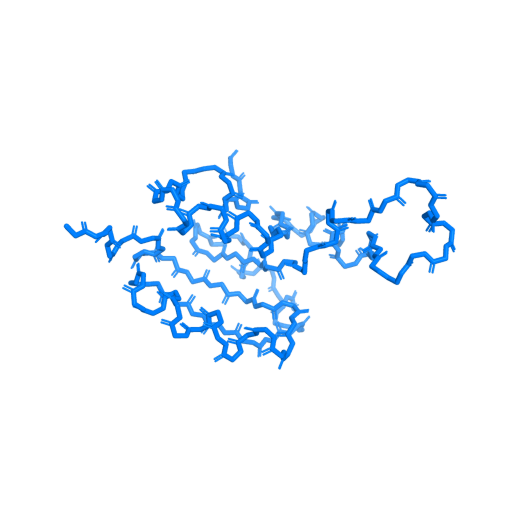C . PRO A 1 97 ? 20.163 13.825 7.972 1.00 0.00 303 PRO A C 10
ATOM 17202 O O . PRO A 1 97 ? 19.015 13.388 7.827 1.00 0.00 303 PRO A O 10
ATOM 17213 N N . GLU A 1 98 ? 21.224 13.021 8.106 1.00 0.00 304 GLU A N 10
ATOM 17214 C CA . GLU A 1 98 ? 21.134 11.558 8.168 1.00 0.00 304 GLU A CA 10
ATOM 17215 C C . GLU A 1 98 ? 20.160 11.110 9.280 1.00 0.00 304 GLU A C 10
ATOM 17216 O O . GLU A 1 98 ? 19.475 10.093 9.148 1.00 0.00 304 GLU A O 10
ATOM 17228 N N . ALA A 1 99 ? 20.061 11.898 10.363 1.00 0.00 305 ALA A N 10
ATOM 17229 C CA . ALA A 1 99 ? 19.192 11.625 11.496 1.00 0.00 305 ALA A CA 10
ATOM 17230 C C . ALA A 1 99 ? 17.714 11.717 11.110 1.00 0.00 305 ALA A C 10
ATOM 17231 O O . ALA A 1 99 ? 16.918 10.923 11.611 1.00 0.00 305 ALA A O 10
ATOM 17238 N N . GLU A 1 100 ? 17.331 12.651 10.228 1.00 0.00 306 GLU A N 10
ATOM 17239 C CA . GLU A 1 100 ? 15.938 12.781 9.810 1.00 0.00 306 GLU A CA 10
ATOM 17240 C C . GLU A 1 100 ? 15.553 11.614 8.899 1.00 0.00 306 GLU A C 10
ATOM 17241 O O . GLU A 1 100 ? 14.426 11.125 8.994 1.00 0.00 306 GLU A O 10
ATOM 17253 N N . ILE A 1 101 ? 16.491 11.108 8.080 1.00 0.00 307 ILE A N 10
ATOM 17254 C CA . ILE A 1 101 ? 16.280 9.868 7.334 1.00 0.00 307 ILE A CA 10
ATOM 17255 C C . ILE A 1 101 ? 16.030 8.737 8.328 1.00 0.00 307 ILE A C 10
ATOM 17256 O O . ILE A 1 101 ? 15.022 8.050 8.198 1.00 0.00 307 ILE A O 10
ATOM 17272 N N . GLY A 1 102 ? 16.895 8.550 9.330 1.00 0.00 308 GLY A N 10
ATOM 17273 C CA . GLY A 1 102 ? 16.738 7.450 10.274 1.00 0.00 308 GLY A CA 10
ATOM 17274 C C . GLY A 1 102 ? 15.396 7.514 11.006 1.00 0.00 308 GLY A C 10
ATOM 17275 O O . GLY A 1 102 ? 14.688 6.509 11.064 1.00 0.00 308 GLY A O 10
ATOM 17279 N N . LEU A 1 103 ? 15.001 8.691 11.507 1.00 0.00 309 LEU A N 10
ATOM 17280 C CA . LEU A 1 103 ? 13.722 8.877 12.187 1.00 0.00 309 LEU A CA 10
ATOM 17281 C C . LEU A 1 103 ? 12.563 8.504 11.255 1.00 0.00 309 LEU A C 10
ATOM 17282 O O . LEU A 1 103 ? 11.674 7.744 11.642 1.00 0.00 309 LEU A O 10
ATOM 17298 N N . ALA A 1 104 ? 12.588 8.978 10.008 1.00 0.00 310 ALA A N 10
ATOM 17299 C CA . ALA A 1 104 ? 11.539 8.679 9.048 1.00 0.00 310 ALA A CA 10
ATOM 17300 C C . ALA A 1 104 ? 11.514 7.203 8.644 1.00 0.00 310 ALA A C 10
ATOM 17301 O O . ALA A 1 104 ? 10.434 6.679 8.388 1.00 0.00 310 ALA A O 10
ATOM 17308 N N . VAL A 1 105 ? 12.669 6.539 8.565 1.00 0.00 311 VAL A N 10
ATOM 17309 C CA . VAL A 1 105 ? 12.768 5.113 8.289 1.00 0.00 311 VAL A CA 10
ATOM 17310 C C . VAL A 1 105 ? 12.119 4.335 9.446 1.00 0.00 311 VAL A C 10
ATOM 17311 O O . VAL A 1 105 ? 11.346 3.409 9.199 1.00 0.00 311 VAL A O 10
ATOM 17324 N N . ILE A 1 106 ? 12.378 4.732 10.699 1.00 0.00 312 ILE A N 10
ATOM 17325 C CA . ILE A 1 106 ? 11.801 4.107 11.888 1.00 0.00 312 ILE A CA 10
ATOM 17326 C C . ILE A 1 106 ? 10.276 4.311 11.888 1.00 0.00 312 ILE A C 10
ATOM 17327 O O . ILE A 1 106 ? 9.527 3.350 12.084 1.00 0.00 312 ILE A O 10
ATOM 17343 N N . ASN A 1 107 ? 9.811 5.546 11.660 1.00 0.00 313 ASN A N 10
ATOM 17344 C CA . ASN A 1 107 ? 8.402 5.912 11.843 1.00 0.00 313 ASN A CA 10
ATOM 17345 C C . ASN A 1 107 ? 7.546 5.674 10.589 1.00 0.00 313 ASN A C 10
ATOM 17346 O O . ASN A 1 107 ? 6.320 5.747 10.664 1.00 0.00 313 ASN A O 10
ATOM 17357 N N . VAL A 1 108 ? 8.179 5.371 9.450 1.00 0.00 314 VAL A N 10
ATOM 17358 C CA . VAL A 1 108 ? 7.575 5.284 8.122 1.00 0.00 314 VAL A CA 10
ATOM 17359 C C . VAL A 1 108 ? 6.909 6.628 7.765 1.00 0.00 314 VAL A C 10
ATOM 17360 O O . VAL A 1 108 ? 5.699 6.715 7.541 1.00 0.00 314 VAL A O 10
ATOM 17373 N N . SER A 1 109 ? 7.721 7.691 7.746 1.00 0.00 315 SER A N 10
ATOM 17374 C CA . SER A 1 109 ? 7.291 9.081 7.561 1.00 0.00 315 SER A CA 10
ATOM 17375 C C . SER A 1 109 ? 8.240 9.844 6.627 1.00 0.00 315 SER A C 10
ATOM 17376 O O . SER A 1 109 ? 8.577 11.004 6.877 1.00 0.00 315 SER A O 10
ATOM 17384 N N . THR A 1 110 ? 8.713 9.197 5.562 1.00 0.00 316 THR A N 10
ATOM 17385 C CA . THR A 1 110 ? 9.574 9.760 4.518 1.00 0.00 316 THR A CA 10
ATOM 17386 C C . THR A 1 110 ? 8.809 10.765 3.628 1.00 0.00 316 THR A C 10
ATOM 17387 O O . THR A 1 110 ? 8.656 10.578 2.419 1.00 0.00 316 THR A O 10
ATOM 17398 N N . GLU A 1 111 ? 8.288 11.833 4.241 1.00 0.00 317 GLU A N 10
ATOM 17399 C CA . GLU A 1 111 ? 7.354 12.776 3.623 1.00 0.00 317 GLU A CA 10
ATOM 17400 C C . GLU A 1 111 ? 7.961 14.180 3.584 1.00 0.00 317 GLU A C 10
ATOM 17401 O O . GLU A 1 111 ? 8.108 14.775 2.514 1.00 0.00 317 GLU A O 10
ATOM 17413 N N . ILE A 1 112 ? 8.321 14.694 4.765 1.00 0.00 318 ILE A N 10
ATOM 17414 C CA . ILE A 1 112 ? 8.747 16.072 5.004 1.00 0.00 318 ILE A CA 10
ATOM 17415 C C . ILE A 1 112 ? 10.040 16.061 5.831 1.00 0.00 318 ILE A C 10
ATOM 17416 O O . ILE A 1 112 ? 10.902 16.918 5.620 1.00 0.00 318 ILE A O 10
ATOM 17432 N N . TYR A 1 113 ? 10.200 15.073 6.723 1.00 0.00 319 TYR A N 10
ATOM 17433 C CA . TYR A 1 113 ? 11.369 14.892 7.582 1.00 0.00 319 TYR A CA 10
ATOM 17434 C C . TYR A 1 113 ? 12.662 14.977 6.773 1.00 0.00 319 TYR A C 10
ATOM 17435 O O . TYR A 1 113 ? 13.544 15.788 7.049 1.00 0.00 319 TYR A O 10
ATOM 17453 N N . CYS A 1 114 ? 12.735 14.184 5.714 1.00 0.00 320 CYS A N 10
ATOM 17454 C CA . CYS A 1 114 ? 13.929 13.929 4.922 1.00 0.00 320 CYS A CA 10
ATOM 17455 C C . CYS A 1 114 ? 13.596 14.203 3.457 1.00 0.00 320 CYS A C 10
ATOM 17456 O O . CYS A 1 114 ? 13.839 13.402 2.551 1.00 0.00 320 CYS A O 10
ATOM 17464 N N . ASN A 1 115 ? 12.979 15.362 3.255 1.00 0.00 321 ASN A N 10
ATOM 17465 C CA . ASN A 1 115 ? 12.585 15.912 1.976 1.00 0.00 321 ASN A CA 10
ATOM 17466 C C . ASN A 1 115 ? 13.476 17.136 1.750 1.00 0.00 321 ASN A C 10
ATOM 17467 O O . ASN A 1 115 ? 13.479 18.035 2.598 1.00 0.00 321 ASN A O 10
ATOM 17478 N N . PRO A 1 116 ? 14.281 17.164 0.681 1.00 0.00 322 PRO A N 10
ATOM 17479 C CA . PRO A 1 116 ? 15.282 18.198 0.449 1.00 0.00 322 PRO A CA 10
ATOM 17480 C C . PRO A 1 116 ? 14.745 19.400 -0.344 1.00 0.00 322 PRO A C 10
ATOM 17481 O O . PRO A 1 116 ? 15.491 20.352 -0.580 1.00 0.00 322 PRO A O 10
ATOM 17492 N N . ARG A 1 117 ? 13.488 19.367 -0.799 1.00 0.00 323 ARG A N 10
ATOM 17493 C CA . ARG A 1 117 ? 12.955 20.345 -1.748 1.00 0.00 323 ARG A CA 10
ATOM 17494 C C . ARG A 1 117 ? 11.722 21.065 -1.211 1.00 0.00 323 ARG A C 10
ATOM 17495 O O . ARG A 1 117 ? 11.638 22.281 -1.381 1.00 0.00 323 ARG A O 10
ATOM 17516 N N . ARG A 1 118 ? 10.862 20.334 -0.496 1.00 0.00 324 ARG A N 10
ATOM 17517 C CA . ARG A 1 118 ? 9.700 20.825 0.250 1.00 0.00 324 ARG A CA 10
ATOM 17518 C C . ARG A 1 118 ? 8.991 21.958 -0.500 1.00 0.00 324 ARG A C 10
ATOM 17519 O O . ARG A 1 118 ? 8.492 21.679 -1.614 1.00 0.00 324 ARG A O 10
ATOM 17541 N N . MET A 1 8 ? 5.371 -4.894 -1.688 1.00 0.00 214 MET A N 11
ATOM 17542 C CA . MET A 1 8 ? 5.413 -4.586 -0.237 1.00 0.00 214 MET A CA 11
ATOM 17543 C C . MET A 1 8 ? 4.856 -3.177 -0.013 1.00 0.00 214 MET A C 11
ATOM 17544 O O . MET A 1 8 ? 5.418 -2.200 -0.521 1.00 0.00 214 MET A O 11
ATOM 17558 N N . LYS A 1 9 ? 3.723 -3.065 0.697 1.00 0.00 215 LYS A N 11
ATOM 17559 C CA . LYS A 1 9 ? 2.948 -1.824 0.820 1.00 0.00 215 LYS A CA 11
ATOM 17560 C C . LYS A 1 9 ? 3.832 -0.651 1.261 1.00 0.00 215 LYS A C 11
ATOM 17561 O O . LYS A 1 9 ? 4.427 -0.694 2.338 1.00 0.00 215 LYS A O 11
ATOM 17580 N N . ARG A 1 10 ? 3.882 0.395 0.429 1.00 0.00 216 ARG A N 11
ATOM 17581 C CA . ARG A 1 10 ? 4.579 1.671 0.650 1.00 0.00 216 ARG A CA 11
ATOM 17582 C C . ARG A 1 10 ? 6.087 1.551 0.954 1.00 0.00 216 ARG A C 11
ATOM 17583 O O . ARG A 1 10 ? 6.711 2.559 1.300 1.00 0.00 216 ARG A O 11
ATOM 17604 N N . LYS A 1 11 ? 6.706 0.374 0.788 1.00 0.00 217 LYS A N 11
ATOM 17605 C CA . LYS A 1 11 ? 8.106 0.124 1.161 1.00 0.00 217 LYS A CA 11
ATOM 17606 C C . LYS A 1 11 ? 9.104 0.880 0.272 1.00 0.00 217 LYS A C 11
ATOM 17607 O O . LYS A 1 11 ? 10.271 0.985 0.645 1.00 0.00 217 LYS A O 11
ATOM 17626 N N . SER A 1 12 ? 8.679 1.397 -0.882 1.00 0.00 218 SER A N 11
ATOM 17627 C CA . SER A 1 12 ? 9.462 2.260 -1.753 1.00 0.00 218 SER A CA 11
ATOM 17628 C C . SER A 1 12 ? 9.767 3.588 -1.037 1.00 0.00 218 SER A C 11
ATOM 17629 O O . SER A 1 12 ? 9.041 4.573 -1.193 1.00 0.00 218 SER A O 11
ATOM 17637 N N . ILE A 1 13 ? 10.812 3.602 -0.208 1.00 0.00 219 ILE A N 11
ATOM 17638 C CA . ILE A 1 13 ? 11.259 4.770 0.548 1.00 0.00 219 ILE A CA 11
ATOM 17639 C C . ILE A 1 13 ? 11.741 5.825 -0.454 1.00 0.00 219 ILE A C 11
ATOM 17640 O O . ILE A 1 13 ? 11.110 6.877 -0.562 1.00 0.00 219 ILE A O 11
ATOM 17656 N N . PHE A 1 14 ? 12.788 5.530 -1.236 1.00 0.00 220 PHE A N 11
ATOM 17657 C CA . PHE A 1 14 ? 13.454 6.488 -2.132 1.00 0.00 220 PHE A CA 11
ATOM 17658 C C . PHE A 1 14 ? 13.810 5.811 -3.463 1.00 0.00 220 PHE A C 11
ATOM 17659 O O . PHE A 1 14 ? 14.853 6.093 -4.046 1.00 0.00 220 PHE A O 11
ATOM 17676 N N . LYS A 1 15 ? 12.977 4.868 -3.926 1.00 0.00 221 LYS A N 11
ATOM 17677 C CA . LYS A 1 15 ? 13.249 3.970 -5.054 1.00 0.00 221 LYS A CA 11
ATOM 17678 C C . LYS A 1 15 ? 13.857 4.673 -6.276 1.00 0.00 221 LYS A C 11
ATOM 17679 O O . LYS A 1 15 ? 14.802 4.174 -6.889 1.00 0.00 221 LYS A O 11
ATOM 17698 N N . ASP A 1 16 ? 13.328 5.846 -6.592 1.00 0.00 222 ASP A N 11
ATOM 17699 C CA . ASP A 1 16 ? 13.723 6.667 -7.741 1.00 0.00 222 ASP A CA 11
ATOM 17700 C C . ASP A 1 16 ? 14.305 8.011 -7.271 1.00 0.00 222 ASP A C 11
ATOM 17701 O O . ASP A 1 16 ? 13.903 9.087 -7.725 1.00 0.00 222 ASP A O 11
ATOM 17710 N N . LYS A 1 17 ? 15.219 7.960 -6.296 1.00 0.00 223 LYS A N 11
ATOM 17711 C CA . LYS A 1 17 ? 15.909 9.115 -5.715 1.00 0.00 223 LYS A CA 11
ATOM 17712 C C . LYS A 1 17 ? 17.317 8.667 -5.321 1.00 0.00 223 LYS A C 11
ATOM 17713 O O . LYS A 1 17 ? 17.560 7.489 -5.019 1.00 0.00 223 LYS A O 11
ATOM 17732 N N . VAL A 1 18 ? 18.227 9.635 -5.277 1.00 0.00 224 VAL A N 11
ATOM 17733 C CA . VAL A 1 18 ? 19.594 9.464 -4.823 1.00 0.00 224 VAL A CA 11
ATOM 17734 C C . VAL A 1 18 ? 19.909 10.557 -3.797 1.00 0.00 224 VAL A C 11
ATOM 17735 O O . VAL A 1 18 ? 19.273 11.618 -3.801 1.00 0.00 224 VAL A O 11
ATOM 17748 N N . PHE A 1 19 ? 20.874 10.336 -2.903 1.00 0.00 225 PHE A N 11
ATOM 17749 C CA . PHE A 1 19 ? 21.381 11.416 -2.055 1.00 0.00 225 PHE A CA 11
ATOM 17750 C C . PHE A 1 19 ? 22.889 11.345 -1.827 1.00 0.00 225 PHE A C 11
ATOM 17751 O O . PHE A 1 19 ? 23.498 10.284 -1.973 1.00 0.00 225 PHE A O 11
ATOM 17768 N N . LEU A 1 20 ? 23.464 12.476 -1.399 1.00 0.00 226 LEU A N 11
ATOM 17769 C CA . LEU A 1 20 ? 24.853 12.618 -0.976 1.00 0.00 226 LEU A CA 11
ATOM 17770 C C . LEU A 1 20 ? 24.820 12.848 0.534 1.00 0.00 226 LEU A C 11
ATOM 17771 O O . LEU A 1 20 ? 24.231 13.828 0.993 1.00 0.00 226 LEU A O 11
ATOM 17787 N N . PHE A 1 21 ? 25.392 11.958 1.336 1.00 0.00 227 PHE A N 11
ATOM 17788 C CA . PHE A 1 21 ? 25.422 12.155 2.780 1.00 0.00 227 PHE A CA 11
ATOM 17789 C C . PHE A 1 21 ? 26.524 13.168 3.119 1.00 0.00 227 PHE A C 11
ATOM 17790 O O . PHE A 1 21 ? 27.617 13.099 2.554 1.00 0.00 227 PHE A O 11
ATOM 17807 N N . LEU A 1 22 ? 26.270 14.082 4.062 1.00 0.00 228 LEU A N 11
ATOM 17808 C CA . LEU A 1 22 ? 27.266 14.975 4.649 1.00 0.00 228 LEU A CA 11
ATOM 17809 C C . LEU A 1 22 ? 27.929 14.324 5.887 1.00 0.00 228 LEU A C 11
ATOM 17810 O O . LEU A 1 22 ? 28.319 15.028 6.820 1.00 0.00 228 LEU A O 11
ATOM 17826 N N . ASN A 1 23 ? 28.016 12.988 5.957 1.00 0.00 229 ASN A N 11
ATOM 17827 C CA . ASN A 1 23 ? 28.497 12.254 7.131 1.00 0.00 229 ASN A CA 11
ATOM 17828 C C . ASN A 1 23 ? 29.270 11.015 6.693 1.00 0.00 229 ASN A C 11
ATOM 17829 O O . ASN A 1 23 ? 28.867 10.367 5.728 1.00 0.00 229 ASN A O 11
ATOM 17840 N N . ALA A 1 24 ? 30.333 10.654 7.418 1.00 0.00 230 ALA A N 11
ATOM 17841 C CA . ALA A 1 24 ? 31.265 9.595 7.036 1.00 0.00 230 ALA A CA 11
ATOM 17842 C C . ALA A 1 24 ? 31.170 8.328 7.906 1.00 0.00 230 ALA A C 11
ATOM 17843 O O . ALA A 1 24 ? 31.988 7.419 7.734 1.00 0.00 230 ALA A O 11
ATOM 17850 N N . LYS A 1 25 ? 30.218 8.242 8.845 1.00 0.00 231 LYS A N 11
ATOM 17851 C CA . LYS A 1 25 ? 30.117 7.137 9.807 1.00 0.00 231 LYS A CA 11
ATOM 17852 C C . LYS A 1 25 ? 28.731 6.519 9.742 1.00 0.00 231 LYS A C 11
ATOM 17853 O O . LYS A 1 25 ? 28.619 5.363 9.329 1.00 0.00 231 LYS A O 11
ATOM 17872 N N . GLN A 1 26 ? 27.673 7.287 10.029 1.00 0.00 232 GLN A N 11
ATOM 17873 C CA . GLN A 1 26 ? 26.304 6.831 9.825 1.00 0.00 232 GLN A CA 11
ATOM 17874 C C . GLN A 1 26 ? 26.047 6.460 8.370 1.00 0.00 232 GLN A C 11
ATOM 17875 O O . GLN A 1 26 ? 25.106 5.716 8.121 1.00 0.00 232 GLN A O 11
ATOM 17889 N N . TYR A 1 27 ? 26.874 6.904 7.418 1.00 0.00 233 TYR A N 11
ATOM 17890 C CA . TYR A 1 27 ? 26.838 6.430 6.038 1.00 0.00 233 TYR A CA 11
ATOM 17891 C C . TYR A 1 27 ? 26.766 4.904 5.983 1.00 0.00 233 TYR A C 11
ATOM 17892 O O . TYR A 1 27 ? 25.905 4.352 5.302 1.00 0.00 233 TYR A O 11
ATOM 17910 N N . LYS A 1 28 ? 27.577 4.204 6.784 1.00 0.00 234 LYS A N 11
ATOM 17911 C CA . LYS A 1 28 ? 27.628 2.739 6.755 1.00 0.00 234 LYS A CA 11
ATOM 17912 C C . LYS A 1 28 ? 26.362 2.071 7.318 1.00 0.00 234 LYS A C 11
ATOM 17913 O O . LYS A 1 28 ? 26.282 0.842 7.314 1.00 0.00 234 LYS A O 11
ATOM 17932 N N . LYS A 1 29 ? 25.384 2.839 7.807 1.00 0.00 235 LYS A N 11
ATOM 17933 C CA . LYS A 1 29 ? 24.097 2.360 8.320 1.00 0.00 235 LYS A CA 11
ATOM 17934 C C . LYS A 1 29 ? 22.937 2.916 7.485 1.00 0.00 235 LYS A C 11
ATOM 17935 O O . LYS A 1 29 ? 22.041 2.165 7.089 1.00 0.00 235 LYS A O 11
ATOM 17954 N N . LEU A 1 30 ? 22.950 4.212 7.186 1.00 0.00 236 LEU A N 11
ATOM 17955 C CA . LEU A 1 30 ? 21.894 4.854 6.424 1.00 0.00 236 LEU A CA 11
ATOM 17956 C C . LEU A 1 30 ? 21.897 4.335 4.989 1.00 0.00 236 LEU A C 11
ATOM 17957 O O . LEU A 1 30 ? 20.824 4.077 4.450 1.00 0.00 236 LEU A O 11
ATOM 17973 N N . SER A 1 31 ? 23.069 4.140 4.380 1.00 0.00 237 SER A N 11
ATOM 17974 C CA . SER A 1 31 ? 23.182 3.598 3.033 1.00 0.00 237 SER A CA 11
ATOM 17975 C C . SER A 1 31 ? 22.561 2.201 2.908 1.00 0.00 237 SER A C 11
ATOM 17976 O O . SER A 1 31 ? 21.667 2.056 2.074 1.00 0.00 237 SER A O 11
ATOM 17984 N N . PRO A 1 32 ? 22.913 1.181 3.726 1.00 0.00 238 PRO A N 11
ATOM 17985 C CA . PRO A 1 32 ? 22.250 -0.118 3.636 1.00 0.00 238 PRO A CA 11
ATOM 17986 C C . PRO A 1 32 ? 20.762 -0.027 3.983 1.00 0.00 238 PRO A C 11
ATOM 17987 O O . PRO A 1 32 ? 19.959 -0.680 3.312 1.00 0.00 238 PRO A O 11
ATOM 17998 N N . ALA A 1 33 ? 20.366 0.790 4.972 1.00 0.00 239 ALA A N 11
ATOM 17999 C CA . ALA A 1 33 ? 18.946 0.952 5.299 1.00 0.00 239 ALA A CA 11
ATOM 18000 C C . ALA A 1 33 ? 18.151 1.482 4.092 1.00 0.00 239 ALA A C 11
ATOM 18001 O O . ALA A 1 33 ? 17.128 0.911 3.703 1.00 0.00 239 ALA A O 11
ATOM 18008 N N . VAL A 1 34 ? 18.625 2.559 3.469 1.00 0.00 240 VAL A N 11
ATOM 18009 C CA . VAL A 1 34 ? 17.965 3.188 2.330 1.00 0.00 240 VAL A CA 11
ATOM 18010 C C . VAL A 1 34 ? 18.045 2.283 1.098 1.00 0.00 240 VAL A C 11
ATOM 18011 O O . VAL A 1 34 ? 17.102 2.272 0.309 1.00 0.00 240 VAL A O 11
ATOM 18024 N N . LEU A 1 35 ? 19.108 1.486 0.943 1.00 0.00 241 LEU A N 11
ATOM 18025 C CA . LEU A 1 35 ? 19.212 0.521 -0.144 1.00 0.00 241 LEU A CA 11
ATOM 18026 C C . LEU A 1 35 ? 18.158 -0.573 0.010 1.00 0.00 241 LEU A C 11
ATOM 18027 O O . LEU A 1 35 ? 17.527 -0.948 -0.977 1.00 0.00 241 LEU A O 11
ATOM 18043 N N . PHE A 1 36 ? 17.910 -1.053 1.235 1.00 0.00 242 PHE A N 11
ATOM 18044 C CA . PHE A 1 36 ? 16.802 -1.971 1.505 1.00 0.00 242 PHE A CA 11
ATOM 18045 C C . PHE A 1 36 ? 15.459 -1.261 1.269 1.00 0.00 242 PHE A C 11
ATOM 18046 O O . PHE A 1 36 ? 14.487 -1.891 0.849 1.00 0.00 242 PHE A O 11
ATOM 18063 N N . GLY A 1 37 ? 15.411 0.060 1.480 1.00 0.00 243 GLY A N 11
ATOM 18064 C CA . GLY A 1 37 ? 14.294 0.931 1.110 1.00 0.00 243 GLY A CA 11
ATOM 18065 C C . GLY A 1 37 ? 14.178 1.180 -0.404 1.00 0.00 243 GLY A C 11
ATOM 18066 O O . GLY A 1 37 ? 13.207 1.805 -0.843 1.00 0.00 243 GLY A O 11
ATOM 18070 N N . GLY A 1 38 ? 15.148 0.736 -1.207 1.00 0.00 244 GLY A N 11
ATOM 18071 C CA . GLY A 1 38 ? 15.144 0.779 -2.662 1.00 0.00 244 GLY A CA 11
ATOM 18072 C C . GLY A 1 38 ? 15.927 1.956 -3.256 1.00 0.00 244 GLY A C 11
ATOM 18073 O O . GLY A 1 38 ? 16.112 1.993 -4.473 1.00 0.00 244 GLY A O 11
ATOM 18077 N N . GLY A 1 39 ? 16.356 2.925 -2.443 1.00 0.00 245 GLY A N 11
ATOM 18078 C CA . GLY A 1 39 ? 16.922 4.182 -2.920 1.00 0.00 245 GLY A CA 11
ATOM 18079 C C . GLY A 1 39 ? 18.441 4.171 -3.024 1.00 0.00 245 GLY A C 11
ATOM 18080 O O . GLY A 1 39 ? 19.092 3.188 -2.656 1.00 0.00 245 GLY A O 11
ATOM 18084 N N . LYS A 1 40 ? 19.004 5.271 -3.539 1.00 0.00 246 LYS A N 11
ATOM 18085 C CA . LYS A 1 40 ? 20.417 5.333 -3.910 1.00 0.00 246 LYS A CA 11
ATOM 18086 C C . LYS A 1 40 ? 21.158 6.328 -3.018 1.00 0.00 246 LYS A C 11
ATOM 18087 O O . LYS A 1 40 ? 20.635 7.382 -2.641 1.00 0.00 246 LYS A O 11
ATOM 18106 N N . THR A 1 41 ? 22.403 6.007 -2.699 1.00 0.00 247 THR A N 11
ATOM 18107 C CA . THR A 1 41 ? 23.168 6.719 -1.686 1.00 0.00 247 THR A CA 11
ATOM 18108 C C . THR A 1 41 ? 24.617 6.869 -2.146 1.00 0.00 247 THR A C 11
ATOM 18109 O O . THR A 1 41 ? 25.183 5.959 -2.763 1.00 0.00 247 THR A O 11
ATOM 18120 N N . ASP A 1 42 ? 25.224 8.012 -1.844 1.00 0.00 248 ASP A N 11
ATOM 18121 C CA . ASP A 1 42 ? 26.617 8.343 -2.133 1.00 0.00 248 ASP A CA 11
ATOM 18122 C C . ASP A 1 42 ? 27.135 9.256 -1.013 1.00 0.00 248 ASP A C 11
ATOM 18123 O O . ASP A 1 42 ? 26.357 9.691 -0.158 1.00 0.00 248 ASP A O 11
ATOM 18132 N N . LEU A 1 43 ? 28.435 9.539 -0.982 1.00 0.00 249 LEU A N 11
ATOM 18133 C CA . LEU A 1 43 ? 29.096 10.292 0.072 1.00 0.00 249 LEU A CA 11
ATOM 18134 C C . LEU A 1 43 ? 30.087 11.243 -0.587 1.00 0.00 249 LEU A C 11
ATOM 18135 O O . LEU A 1 43 ? 31.137 10.828 -1.086 1.00 0.00 249 LEU A O 11
ATOM 18151 N N . LEU A 1 44 ? 29.722 12.523 -0.598 1.00 0.00 250 LEU A N 11
ATOM 18152 C CA . LEU A 1 44 ? 30.506 13.646 -1.094 1.00 0.00 250 LEU A CA 11
ATOM 18153 C C . LEU A 1 44 ? 30.110 14.814 -0.200 1.00 0.00 250 LEU A C 11
ATOM 18154 O O . LEU A 1 44 ? 28.931 15.173 -0.163 1.00 0.00 250 LEU A O 11
ATOM 18170 N N . MET A 1 45 ? 31.068 15.363 0.546 1.00 0.00 251 MET A N 11
ATOM 18171 C CA . MET A 1 45 ? 30.794 16.336 1.603 1.00 0.00 251 MET A CA 11
ATOM 18172 C C . MET A 1 45 ? 31.779 17.509 1.600 1.00 0.00 251 MET A C 11
ATOM 18173 O O . MET A 1 45 ? 31.704 18.366 2.475 1.00 0.00 251 MET A O 11
ATOM 18187 N N . GLY A 1 46 ? 32.675 17.586 0.613 1.00 0.00 252 GLY A N 11
ATOM 18188 C CA . GLY A 1 46 ? 33.619 18.682 0.452 1.00 0.00 252 GLY A CA 11
ATOM 18189 C C . GLY A 1 46 ? 33.943 18.868 -1.025 1.00 0.00 252 GLY A C 11
ATOM 18190 O O . GLY A 1 46 ? 33.668 17.985 -1.840 1.00 0.00 252 GLY A O 11
ATOM 18194 N N . GLU A 1 47 ? 34.500 20.031 -1.363 1.00 0.00 253 GLU A N 11
ATOM 18195 C CA . GLU A 1 47 ? 34.836 20.532 -2.704 1.00 0.00 253 GLU A CA 11
ATOM 18196 C C . GLU A 1 47 ? 33.622 20.754 -3.636 1.00 0.00 253 GLU A C 11
ATOM 18197 O O . GLU A 1 47 ? 33.650 21.688 -4.439 1.00 0.00 253 GLU A O 11
ATOM 18209 N N . LEU A 1 48 ? 32.543 19.970 -3.486 1.00 0.00 254 LEU A N 11
ATOM 18210 C CA . LEU A 1 48 ? 31.258 20.053 -4.190 1.00 0.00 254 LEU A CA 11
ATOM 18211 C C . LEU A 1 48 ? 31.445 20.352 -5.686 1.00 0.00 254 LEU A C 11
ATOM 18212 O O . LEU A 1 48 ? 31.058 21.408 -6.193 1.00 0.00 254 LEU A O 11
ATOM 18228 N N . LYS A 1 49 ? 32.110 19.409 -6.366 1.00 0.00 255 LYS A N 11
ATOM 18229 C CA . LYS A 1 49 ? 32.610 19.519 -7.742 1.00 0.00 255 LYS A CA 11
ATOM 18230 C C . LYS A 1 49 ? 31.537 19.933 -8.750 1.00 0.00 255 LYS A C 11
ATOM 18231 O O . LYS A 1 49 ? 31.854 20.582 -9.750 1.00 0.00 255 LYS A O 11
ATOM 18250 N N . ASP A 1 50 ? 30.291 19.533 -8.513 1.00 0.00 256 ASP A N 11
ATOM 18251 C CA . ASP A 1 50 ? 29.160 19.723 -9.414 1.00 0.00 256 ASP A CA 11
ATOM 18252 C C . ASP A 1 50 ? 27.985 20.319 -8.635 1.00 0.00 256 ASP A C 11
ATOM 18253 O O . ASP A 1 50 ? 27.888 20.153 -7.415 1.00 0.00 256 ASP A O 11
ATOM 18262 N N . ALA A 1 51 ? 27.086 20.998 -9.351 1.00 0.00 257 ALA A N 11
ATOM 18263 C CA . ALA A 1 51 ? 25.856 21.585 -8.833 1.00 0.00 257 ALA A CA 11
ATOM 18264 C C . ALA A 1 51 ? 24.623 21.093 -9.604 1.00 0.00 257 ALA A C 11
ATOM 18265 O O . ALA A 1 51 ? 23.506 21.463 -9.244 1.00 0.00 257 ALA A O 11
ATOM 18272 N N . SER A 1 52 ? 24.781 20.245 -10.627 1.00 0.00 258 SER A N 11
ATOM 18273 C CA . SER A 1 52 ? 23.658 19.555 -11.263 1.00 0.00 258 SER A CA 11
ATOM 18274 C C . SER A 1 52 ? 22.972 18.660 -10.219 1.00 0.00 258 SER A C 11
ATOM 18275 O O . SER A 1 52 ? 21.743 18.568 -10.191 1.00 0.00 258 SER A O 11
ATOM 18283 N N . VAL A 1 53 ? 23.745 18.086 -9.286 1.00 0.00 259 VAL A N 11
ATOM 18284 C CA . VAL A 1 53 ? 23.254 17.390 -8.092 1.00 0.00 259 VAL A CA 11
ATOM 18285 C C . VAL A 1 53 ? 22.301 18.256 -7.236 1.00 0.00 259 VAL A C 11
ATOM 18286 O O . VAL A 1 53 ? 21.520 17.707 -6.466 1.00 0.00 259 VAL A O 11
ATOM 18299 N N . LEU A 1 54 ? 22.320 19.585 -7.389 1.00 0.00 260 LEU A N 11
ATOM 18300 C CA . LEU A 1 54 ? 21.557 20.558 -6.603 1.00 0.00 260 LEU A CA 11
ATOM 18301 C C . LEU A 1 54 ? 20.505 21.266 -7.474 1.00 0.00 260 LEU A C 11
ATOM 18302 O O . LEU A 1 54 ? 19.855 22.202 -7.005 1.00 0.00 260 LEU A O 11
ATOM 18318 N N . ASP A 1 55 ? 20.301 20.806 -8.713 1.00 0.00 261 ASP A N 11
ATOM 18319 C CA . ASP A 1 55 ? 19.307 21.353 -9.644 1.00 0.00 261 ASP A CA 11
ATOM 18320 C C . ASP A 1 55 ? 18.330 20.286 -10.154 1.00 0.00 261 ASP A C 11
ATOM 18321 O O . ASP A 1 55 ? 17.137 20.566 -10.295 1.00 0.00 261 ASP A O 11
ATOM 18330 N N . ASN A 1 56 ? 18.815 19.062 -10.393 1.00 0.00 262 ASN A N 11
ATOM 18331 C CA . ASN A 1 56 ? 18.026 17.941 -10.917 1.00 0.00 262 ASN A CA 11
ATOM 18332 C C . ASN A 1 56 ? 16.868 17.552 -9.972 1.00 0.00 262 ASN A C 11
ATOM 18333 O O . ASN A 1 56 ? 16.922 17.848 -8.772 1.00 0.00 262 ASN A O 11
ATOM 18344 N N . PRO A 1 57 ? 15.821 16.866 -10.468 1.00 0.00 263 PRO A N 11
ATOM 18345 C CA . PRO A 1 57 ? 14.586 16.656 -9.713 1.00 0.00 263 PRO A CA 11
ATOM 18346 C C . PRO A 1 57 ? 14.631 15.608 -8.589 1.00 0.00 263 PRO A C 11
ATOM 18347 O O . PRO A 1 57 ? 13.648 15.539 -7.847 1.00 0.00 263 PRO A O 11
ATOM 18358 N N . ALA A 1 58 ? 15.701 14.816 -8.415 1.00 0.00 264 ALA A N 11
ATOM 18359 C CA . ALA A 1 58 ? 15.666 13.661 -7.511 1.00 0.00 264 ALA A CA 11
ATOM 18360 C C . ALA A 1 58 ? 16.976 13.396 -6.755 1.00 0.00 264 ALA A C 11
ATOM 18361 O O . ALA A 1 58 ? 17.270 12.243 -6.421 1.00 0.00 264 ALA A O 11
ATOM 18368 N N . THR A 1 59 ? 17.748 14.442 -6.463 1.00 0.00 265 THR A N 11
ATOM 18369 C CA . THR A 1 59 ? 18.949 14.344 -5.639 1.00 0.00 265 THR A CA 11
ATOM 18370 C C . THR A 1 59 ? 18.777 15.204 -4.388 1.00 0.00 265 THR A C 11
ATOM 18371 O O . THR A 1 59 ? 18.053 16.204 -4.406 1.00 0.00 265 THR A O 11
ATOM 18382 N N . CYS A 1 60 ? 19.442 14.799 -3.301 1.00 0.00 266 CYS A N 11
ATOM 18383 C CA . C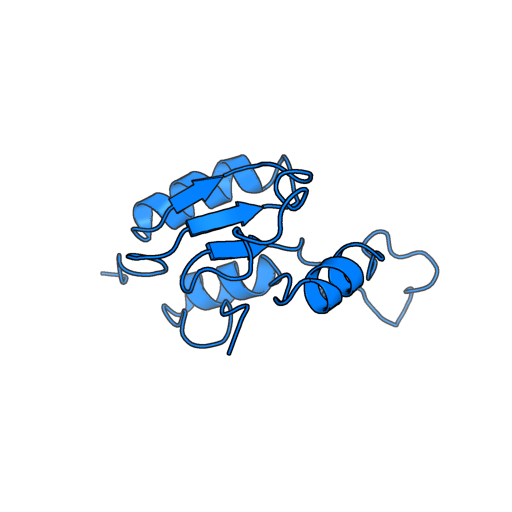YS A 1 60 ? 19.373 15.420 -1.981 1.00 0.00 266 CYS A CA 11
ATOM 18384 C C . CYS A 1 60 ? 20.780 15.481 -1.392 1.00 0.00 266 CYS A C 11
ATOM 18385 O O . CYS A 1 60 ? 21.680 14.770 -1.849 1.00 0.00 266 CYS A O 11
ATOM 18393 N N . VAL A 1 61 ? 20.936 16.237 -0.308 1.00 0.00 267 VAL A N 11
ATOM 18394 C CA . VAL A 1 61 ? 22.139 16.229 0.511 1.00 0.00 267 VAL A CA 11
ATOM 18395 C C . VAL A 1 61 ? 21.634 16.059 1.941 1.00 0.00 267 VAL A C 11
ATOM 18396 O O . VAL A 1 61 ? 20.675 16.728 2.342 1.00 0.00 267 VAL A O 11
ATOM 18409 N N . ILE A 1 62 ? 22.243 15.142 2.689 1.00 0.00 268 ILE A N 11
ATOM 18410 C CA . ILE A 1 62 ? 21.733 14.718 3.987 1.00 0.00 268 ILE A CA 11
ATOM 18411 C C . ILE A 1 62 ? 22.550 15.410 5.069 1.00 0.00 268 ILE A C 11
ATOM 18412 O O . ILE A 1 62 ? 23.727 15.093 5.261 1.00 0.00 268 ILE A O 11
ATOM 18428 N N . ASP A 1 63 ? 21.922 16.379 5.731 1.00 0.00 269 ASP A N 11
ATOM 18429 C CA . ASP A 1 63 ? 22.459 17.082 6.889 1.00 0.00 269 ASP A CA 11
ATOM 18430 C C . ASP A 1 63 ? 22.546 16.135 8.097 1.00 0.00 269 ASP A C 11
ATOM 18431 O O . ASP A 1 63 ? 21.834 15.127 8.180 1.00 0.00 269 ASP A O 11
ATOM 18440 N N . VAL A 1 64 ? 23.427 16.446 9.043 1.00 0.00 270 VAL A N 11
ATOM 18441 C CA . VAL A 1 64 ? 23.684 15.633 10.222 1.00 0.00 270 VAL A CA 11
ATOM 18442 C C . VAL A 1 64 ? 22.663 16.002 11.306 1.00 0.00 270 VAL A C 11
ATOM 18443 O O . VAL A 1 64 ? 22.266 17.165 11.428 1.00 0.00 270 VAL A O 11
ATOM 18456 N N . ALA A 1 65 ? 22.244 15.026 12.121 1.00 0.00 271 ALA A N 11
ATOM 18457 C CA . ALA A 1 65 ? 21.293 15.214 13.216 1.00 0.00 271 ALA A CA 11
ATOM 18458 C C . ALA A 1 65 ? 21.878 16.009 14.400 1.00 0.00 271 ALA A C 11
ATOM 18459 O O . ALA A 1 65 ? 21.173 16.243 15.388 1.00 0.00 271 ALA A O 11
ATOM 18466 N N . MET A 1 66 ? 23.156 16.396 14.346 1.00 0.00 272 MET A N 11
ATOM 18467 C CA . MET A 1 66 ? 23.875 17.042 15.433 1.00 0.00 272 MET A CA 11
ATOM 18468 C C . MET A 1 66 ? 24.885 18.021 14.843 1.00 0.00 272 MET A C 11
ATOM 18469 O O . MET A 1 66 ? 25.574 17.694 13.873 1.00 0.00 272 MET A O 11
ATOM 18483 N N . THR A 1 67 ? 24.994 19.198 15.460 1.00 0.00 273 THR A N 11
ATOM 18484 C CA . THR A 1 67 ? 25.918 20.266 15.075 1.00 0.00 273 THR A CA 11
ATOM 18485 C C . THR A 1 67 ? 26.561 20.928 16.310 1.00 0.00 273 THR A C 11
ATOM 18486 O O . THR A 1 67 ? 27.451 21.768 16.151 1.00 0.00 273 THR A O 11
ATOM 18497 N N . GLU A 1 68 ? 26.142 20.573 17.536 1.00 0.00 274 GLU A N 11
ATOM 18498 C CA . GLU A 1 68 ? 26.694 21.148 18.763 1.00 0.00 274 GLU A CA 11
ATOM 18499 C C . GLU A 1 68 ? 28.112 20.613 19.019 1.00 0.00 274 GLU A C 11
ATOM 18500 O O . GLU A 1 68 ? 28.987 21.357 19.467 1.00 0.00 274 GLU A O 11
ATOM 18512 N N . SER A 1 69 ? 28.350 19.334 18.711 1.00 0.00 275 SER A N 11
ATOM 18513 C CA . SER A 1 69 ? 29.643 18.683 18.869 1.00 0.00 275 SER A CA 11
ATOM 18514 C C . SER A 1 69 ? 30.689 19.358 17.971 1.00 0.00 275 SER A C 11
ATOM 18515 O O . SER A 1 69 ? 30.453 19.555 16.776 1.00 0.00 275 SER A O 11
ATOM 18523 N N . GLN A 1 70 ? 31.853 19.683 18.543 1.00 0.00 276 GLN A N 11
ATOM 18524 C CA . GLN A 1 70 ? 32.986 20.291 17.838 1.00 0.00 276 GLN A CA 11
ATOM 18525 C C . GLN A 1 70 ? 34.336 19.732 18.331 1.00 0.00 276 GLN A C 11
ATOM 18526 O O . GLN A 1 70 ? 35.390 20.258 17.962 1.00 0.00 276 GLN A O 11
ATOM 18540 N N . LEU A 1 71 ? 34.318 18.677 19.154 1.00 0.00 277 LEU A N 11
ATOM 18541 C CA . LEU A 1 71 ? 35.499 18.001 19.679 1.00 0.00 277 LEU A CA 11
ATOM 18542 C C . LEU A 1 71 ? 35.104 16.550 19.951 1.00 0.00 277 LEU A C 11
ATOM 18543 O O . LEU A 1 71 ? 34.118 16.314 20.659 1.00 0.00 277 LEU A O 11
ATOM 18559 N N . SER A 1 72 ? 35.872 15.597 19.423 1.00 0.00 278 SER A N 11
ATOM 18560 C CA . SER A 1 72 ? 35.668 14.165 19.620 1.00 0.00 278 SER A CA 11
ATOM 18561 C C . SER A 1 72 ? 37.032 13.471 19.712 1.00 0.00 278 SER A C 11
ATOM 18562 O O . SER A 1 72 ? 38.028 13.966 19.178 1.00 0.00 278 SER A O 11
ATOM 18570 N N . GLU A 1 73 ? 37.082 12.313 20.375 1.00 0.00 279 GLU A N 11
ATOM 18571 C CA . GLU A 1 73 ? 38.331 11.603 20.664 1.00 0.00 279 GLU A CA 11
ATOM 18572 C C . GLU A 1 73 ? 38.997 11.036 19.400 1.00 0.00 279 GLU A C 11
ATOM 18573 O O . GLU A 1 73 ? 40.210 10.811 19.397 1.00 0.00 279 GLU A O 11
ATOM 18585 N N . SER A 1 74 ? 38.226 10.827 18.328 1.00 0.00 280 SER A N 11
ATOM 18586 C CA . SER A 1 74 ? 38.645 10.107 17.123 1.00 0.00 280 SER A CA 11
ATOM 18587 C C . SER A 1 74 ? 38.262 10.888 15.854 1.00 0.00 280 SER A C 11
ATOM 18588 O O . SER A 1 74 ? 38.016 10.298 14.796 1.00 0.00 280 SER A O 11
ATOM 18596 N N . GLN A 1 75 ? 38.150 12.218 15.969 1.00 0.00 281 GLN A N 11
ATOM 18597 C CA . GLN A 1 75 ? 37.845 13.116 14.857 1.00 0.00 281 GLN A CA 11
ATOM 18598 C C . GLN A 1 75 ? 38.938 13.090 13.779 1.00 0.00 281 GLN A C 11
ATOM 18599 O O . GLN A 1 75 ? 40.067 12.656 14.028 1.00 0.00 281 GLN A O 11
ATOM 18613 N N . SER A 1 76 ? 38.620 13.665 12.615 1.00 0.00 282 SER A N 11
ATOM 18614 C CA . SER A 1 76 ? 39.552 13.871 11.501 1.00 0.00 282 SER A CA 11
ATOM 18615 C C . SER A 1 76 ? 39.913 15.359 11.328 1.00 0.00 282 SER A C 11
ATOM 18616 O O . SER A 1 76 ? 40.617 15.711 10.376 1.00 0.00 282 SER A O 11
ATOM 18624 N N . THR A 1 77 ? 39.427 16.229 12.224 1.00 0.00 283 THR A N 11
ATOM 18625 C CA . THR A 1 77 ? 39.674 17.677 12.244 1.00 0.00 283 THR A CA 11
ATOM 18626 C C . THR A 1 77 ? 39.368 18.333 10.878 1.00 0.00 283 THR A C 11
ATOM 18627 O O . THR A 1 77 ? 40.066 19.237 10.415 1.00 0.00 283 THR A O 11
ATOM 18638 N N . GLN A 1 78 ? 38.305 17.858 10.220 1.00 0.00 284 GLN A N 11
ATOM 18639 C CA . GLN A 1 78 ? 37.762 18.384 8.969 1.00 0.00 284 GLN A CA 11
ATOM 18640 C C . GLN A 1 78 ? 36.246 18.125 9.010 1.00 0.00 284 GLN A C 11
ATOM 18641 O O . GLN A 1 78 ? 35.767 17.137 8.452 1.00 0.00 284 GLN A O 11
ATOM 18655 N N . PRO A 1 79 ? 35.482 18.931 9.770 1.00 0.00 285 PRO A N 11
ATOM 18656 C CA . PRO A 1 79 ? 34.080 18.642 10.059 1.00 0.00 285 PRO A CA 11
ATOM 18657 C C . PRO A 1 79 ? 33.144 18.852 8.858 1.00 0.00 285 PRO A C 11
ATOM 18658 O O . PRO A 1 79 ? 32.078 18.237 8.822 1.00 0.00 285 PRO A O 11
ATOM 18669 N N . TRP A 1 80 ? 33.531 19.684 7.879 1.00 0.00 286 TRP A N 11
ATOM 18670 C CA . TRP A 1 80 ? 32.768 19.990 6.660 1.00 0.00 286 TRP A CA 11
ATOM 18671 C C . TRP A 1 80 ? 31.277 20.323 6.907 1.00 0.00 286 TRP A C 11
ATOM 18672 O O . TRP A 1 80 ? 30.417 20.010 6.079 1.00 0.00 286 TRP A O 11
ATOM 18693 N N . ILE A 1 81 ? 30.958 20.976 8.030 1.00 0.00 287 ILE A N 11
ATOM 18694 C CA . ILE A 1 81 ? 29.587 21.365 8.392 1.00 0.00 287 ILE A CA 11
ATOM 18695 C C . ILE A 1 81 ? 29.555 22.783 8.995 1.00 0.00 287 ILE A C 11
ATOM 18696 O O . ILE A 1 81 ? 28.544 23.205 9.560 1.00 0.00 287 ILE A O 11
ATOM 18712 N N . THR A 1 82 ? 30.658 23.531 8.878 1.00 0.00 288 THR A N 11
ATOM 18713 C CA . THR A 1 82 ? 30.810 24.886 9.393 1.00 0.00 288 THR A CA 11
ATOM 18714 C C . THR A 1 82 ? 29.681 25.789 8.871 1.00 0.00 288 THR A C 11
ATOM 18715 O O . THR A 1 82 ? 29.037 26.494 9.653 1.00 0.00 288 THR A O 11
ATOM 18726 N N . SER A 1 83 ? 29.404 25.704 7.564 1.00 0.00 289 SER A N 11
ATOM 18727 C CA . SER A 1 83 ? 28.369 26.474 6.886 1.00 0.00 289 SER A CA 11
ATOM 18728 C C . SER A 1 83 ? 27.724 25.678 5.744 1.00 0.00 289 SER A C 11
ATOM 18729 O O . SER A 1 83 ? 26.780 26.170 5.132 1.00 0.00 289 SER A O 11
ATOM 18737 N N . THR A 1 84 ? 28.201 24.463 5.439 1.00 0.00 290 THR A N 11
ATOM 18738 C CA . THR A 1 84 ? 27.826 23.706 4.245 1.00 0.00 290 THR A CA 11
ATOM 18739 C C . THR A 1 84 ? 26.316 23.483 4.114 1.00 0.00 290 THR A C 11
ATOM 18740 O O . THR A 1 84 ? 25.802 23.544 3.001 1.00 0.00 290 THR A O 11
ATOM 18751 N N . LEU A 1 85 ? 25.589 23.273 5.218 1.00 0.00 291 LEU A N 11
ATOM 18752 C CA . LEU A 1 85 ? 24.132 23.127 5.203 1.00 0.00 291 LEU A CA 11
ATOM 18753 C C . LEU A 1 85 ? 23.448 24.392 4.664 1.00 0.00 291 LEU A C 11
ATOM 18754 O O . LEU A 1 85 ? 22.608 24.315 3.767 1.00 0.00 291 LEU A O 11
ATOM 18770 N N . ASP A 1 86 ? 23.846 25.570 5.146 1.00 0.00 292 ASP A N 11
ATOM 18771 C CA . ASP A 1 86 ? 23.322 26.866 4.697 1.00 0.00 292 ASP A CA 11
ATOM 18772 C C . ASP A 1 86 ? 23.823 27.222 3.295 1.00 0.00 292 ASP A C 11
ATOM 18773 O O . ASP A 1 86 ? 23.100 27.835 2.513 1.00 0.00 292 ASP A O 11
ATOM 18782 N N . LEU A 1 87 ? 25.034 26.787 2.941 1.00 0.00 293 LEU A N 11
ATOM 18783 C CA . LEU A 1 87 ? 25.572 26.895 1.587 1.00 0.00 293 LEU A CA 11
ATOM 18784 C C . LEU A 1 87 ? 24.669 26.103 0.631 1.00 0.00 293 LEU A C 11
ATOM 18785 O O . LEU A 1 87 ? 24.304 26.601 -0.435 1.00 0.00 293 LEU A O 11
ATOM 18801 N N . LEU A 1 88 ? 24.245 24.905 1.044 1.00 0.00 294 LEU A N 11
ATOM 18802 C CA . LEU A 1 88 ? 23.305 24.061 0.321 1.00 0.00 294 LEU A CA 11
ATOM 18803 C C . LEU A 1 88 ? 21.982 24.795 0.111 1.00 0.00 294 LEU A C 11
ATOM 18804 O O . LEU A 1 88 ? 21.535 24.920 -1.035 1.00 0.00 294 LEU A O 11
ATOM 18820 N N . GLN A 1 89 ? 21.409 25.340 1.193 1.00 0.00 295 GLN A N 11
ATOM 18821 C CA . GLN A 1 89 ? 20.184 26.137 1.122 1.00 0.00 295 GLN A CA 11
ATOM 18822 C C . GLN A 1 89 ? 20.337 27.290 0.117 1.00 0.00 295 GLN A C 11
ATOM 18823 O O . GLN A 1 89 ? 19.411 27.560 -0.653 1.00 0.00 295 GLN A O 11
ATOM 18837 N N . SER A 1 90 ? 21.490 27.962 0.115 1.00 0.00 296 SER A N 11
ATOM 18838 C CA . SER A 1 90 ? 21.756 29.112 -0.742 1.00 0.00 296 SER A CA 11
ATOM 18839 C C . SER A 1 90 ? 21.914 28.726 -2.217 1.00 0.00 296 SER A C 11
ATOM 18840 O O . SER A 1 90 ? 21.457 29.480 -3.081 1.00 0.00 296 SER A O 11
ATOM 18848 N N . LYS A 1 91 ? 22.546 27.585 -2.527 1.00 0.00 297 LYS A N 11
ATOM 18849 C CA . LYS A 1 91 ? 22.793 27.174 -3.912 1.00 0.00 297 LYS A CA 11
ATOM 18850 C C . LYS A 1 91 ? 21.480 26.938 -4.653 1.00 0.00 297 LYS A C 11
ATOM 18851 O O . LYS A 1 91 ? 21.284 27.522 -5.724 1.00 0.00 297 LYS A O 11
ATOM 18870 N N . GLY A 1 92 ? 20.571 26.135 -4.094 1.00 0.00 298 GLY A N 11
ATOM 18871 C CA . GLY A 1 92 ? 19.214 26.027 -4.625 1.00 0.00 298 GLY A CA 11
ATOM 18872 C C . GLY A 1 92 ? 18.480 24.756 -4.212 1.00 0.00 298 GLY A C 11
ATOM 18873 O O . GLY A 1 92 ? 17.553 24.354 -4.919 1.00 0.00 298 GLY A O 11
ATOM 18877 N N . LEU A 1 93 ? 18.879 24.098 -3.119 1.00 0.00 299 LEU A N 11
ATOM 18878 C CA . LEU A 1 93 ? 18.303 22.819 -2.704 1.00 0.00 299 LEU A CA 11
ATOM 18879 C C . LEU A 1 93 ? 18.252 22.786 -1.184 1.00 0.00 299 LEU A C 11
ATOM 18880 O O . LEU A 1 93 ? 19.170 23.259 -0.514 1.00 0.00 299 LEU A O 11
ATOM 18896 N N . ARG A 1 94 ? 17.190 22.209 -0.633 1.00 0.00 300 ARG A N 11
ATOM 18897 C CA . ARG A 1 94 ? 17.124 21.962 0.798 1.00 0.00 300 ARG A CA 11
ATOM 18898 C C . ARG A 1 94 ? 18.040 20.784 1.113 1.00 0.00 300 ARG A C 11
ATOM 18899 O O . ARG A 1 94 ? 18.066 19.801 0.368 1.00 0.00 300 ARG A O 11
ATOM 18920 N N . THR A 1 95 ? 18.753 20.860 2.230 1.00 0.00 301 THR A N 11
ATOM 18921 C CA . THR A 1 95 ? 19.482 19.723 2.777 1.00 0.00 301 THR A CA 11
ATOM 18922 C C . THR A 1 95 ? 18.603 19.216 3.914 1.00 0.00 301 THR A C 11
ATOM 18923 O O . THR A 1 95 ? 17.994 20.004 4.645 1.00 0.00 301 THR A O 11
ATOM 18934 N N . ILE A 1 96 ? 18.519 17.895 4.046 1.00 0.00 302 ILE A N 11
ATOM 18935 C CA . ILE A 1 96 ? 17.534 17.261 4.901 1.00 0.00 302 ILE A CA 11
ATOM 18936 C C . ILE A 1 96 ? 18.231 16.442 6.001 1.00 0.00 302 ILE A C 11
ATOM 18937 O O . ILE A 1 96 ? 19.127 15.666 5.674 1.00 0.00 302 ILE A O 11
ATOM 18953 N N . PRO A 1 97 ? 17.905 16.633 7.297 1.00 0.00 303 PRO A N 11
ATOM 18954 C CA . PRO A 1 97 ? 18.516 15.881 8.389 1.00 0.00 303 PRO A CA 11
ATOM 18955 C C . PRO A 1 97 ? 18.364 14.369 8.234 1.00 0.00 303 PRO A C 11
ATOM 18956 O O . PRO A 1 97 ? 17.282 13.880 7.897 1.00 0.00 303 PRO A O 11
ATOM 18967 N N . GLU A 1 98 ? 19.403 13.614 8.598 1.00 0.00 304 GLU A N 11
ATOM 18968 C CA . GLU A 1 98 ? 19.353 12.155 8.713 1.00 0.00 304 GLU A CA 11
ATOM 18969 C C . GLU A 1 98 ? 18.237 11.701 9.680 1.00 0.00 304 GLU A C 11
ATOM 18970 O O . GLU A 1 98 ? 17.682 10.612 9.528 1.00 0.00 304 GLU A O 11
ATOM 18982 N N . ALA A 1 99 ? 17.878 12.543 10.658 1.00 0.00 305 ALA A N 11
ATOM 18983 C CA . ALA A 1 99 ? 16.801 12.267 11.597 1.00 0.00 305 ALA A CA 11
ATOM 18984 C C . ALA A 1 99 ? 15.448 12.184 10.884 1.00 0.00 305 ALA A C 11
ATOM 18985 O O . ALA A 1 99 ? 14.639 11.309 11.198 1.00 0.00 305 ALA A O 11
ATOM 18992 N N . GLU A 1 100 ? 15.199 13.066 9.913 1.00 0.00 306 GLU A N 11
ATOM 18993 C CA . GLU A 1 100 ? 13.949 13.069 9.160 1.00 0.00 306 GLU A CA 11
ATOM 18994 C C . GLU A 1 100 ? 13.940 11.921 8.146 1.00 0.00 306 GLU A C 11
ATOM 18995 O O . GLU A 1 100 ? 12.868 11.382 7.868 1.00 0.00 306 GLU A O 11
ATOM 19007 N N . ILE A 1 101 ? 15.111 11.499 7.642 1.00 0.00 307 ILE A N 11
ATOM 19008 C CA . ILE A 1 101 ? 15.228 10.275 6.846 1.00 0.00 307 ILE A CA 11
ATOM 19009 C C . ILE A 1 101 ? 14.724 9.116 7.711 1.00 0.00 307 ILE A C 11
ATOM 19010 O O . ILE A 1 101 ? 13.826 8.388 7.291 1.00 0.00 307 ILE A O 11
ATOM 19026 N N . GLY A 1 102 ? 15.257 8.973 8.930 1.00 0.00 308 GLY A N 11
ATOM 19027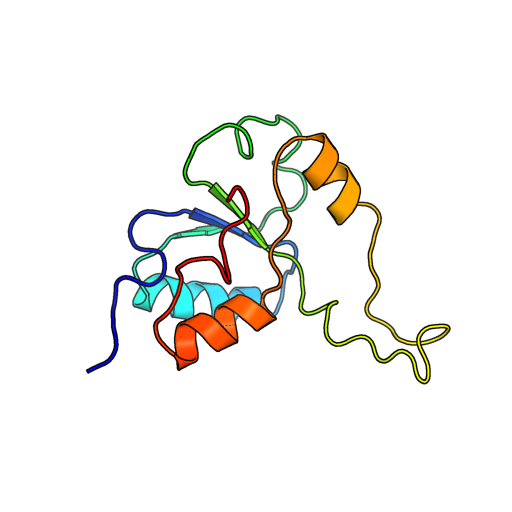 C CA . GLY A 1 102 ? 14.897 7.879 9.819 1.00 0.00 308 GLY A CA 11
ATOM 19028 C C . GLY A 1 102 ? 13.410 7.888 10.155 1.00 0.00 308 GLY A C 11
ATOM 19029 O O . GLY A 1 102 ? 12.768 6.848 10.046 1.00 0.00 308 GLY A O 11
ATOM 19033 N N . LEU A 1 103 ? 12.832 9.045 10.491 1.00 0.00 309 LEU A N 11
ATOM 19034 C CA . LEU A 1 103 ? 11.405 9.151 10.803 1.00 0.00 309 LEU A CA 11
ATOM 19035 C C . LEU A 1 103 ? 10.569 8.691 9.604 1.00 0.00 309 LEU A C 11
ATOM 19036 O O . LEU A 1 103 ? 9.670 7.858 9.747 1.00 0.00 309 LEU A O 11
ATOM 19052 N N . ALA A 1 104 ? 10.893 9.187 8.406 1.00 0.00 310 ALA A N 11
ATOM 19053 C CA . ALA A 1 104 ? 10.173 8.834 7.195 1.00 0.00 310 ALA A CA 11
ATOM 19054 C C . ALA A 1 104 ? 10.322 7.350 6.851 1.00 0.00 310 ALA A C 11
ATOM 19055 O O . ALA A 1 104 ? 9.364 6.754 6.367 1.00 0.00 310 ALA A O 11
ATOM 19062 N N . VAL A 1 105 ? 11.480 6.741 7.118 1.00 0.00 311 VAL A N 11
ATOM 19063 C CA . VAL A 1 105 ? 11.700 5.302 6.977 1.00 0.00 311 VAL A CA 11
ATOM 19064 C C . VAL A 1 105 ? 10.809 4.543 7.975 1.00 0.00 311 VAL A C 11
ATOM 19065 O O . VAL A 1 105 ? 10.095 3.620 7.580 1.00 0.00 311 VAL A O 11
ATOM 19078 N N . ILE A 1 106 ? 10.807 4.953 9.247 1.00 0.00 312 ILE A N 11
ATOM 19079 C CA . ILE A 1 106 ? 10.068 4.299 10.325 1.00 0.00 312 ILE A CA 11
ATOM 19080 C C . ILE A 1 106 ? 8.557 4.336 10.050 1.00 0.00 312 ILE A C 11
ATOM 19081 O O . ILE A 1 106 ? 7.861 3.358 10.340 1.00 0.00 312 ILE A O 11
ATOM 19097 N N . ASN A 1 107 ? 8.043 5.437 9.490 1.00 0.00 313 ASN A N 11
ATOM 19098 C CA . ASN A 1 107 ? 6.601 5.655 9.341 1.00 0.00 313 ASN A CA 11
ATOM 19099 C C . ASN A 1 107 ? 6.124 5.360 7.914 1.00 0.00 313 ASN A C 11
ATOM 19100 O O . ASN A 1 107 ? 4.927 5.427 7.641 1.00 0.00 313 ASN A O 11
ATOM 19111 N N . VAL A 1 108 ? 7.065 5.034 7.021 1.00 0.00 314 VAL A N 11
ATOM 19112 C CA . VAL A 1 108 ? 6.896 4.910 5.577 1.00 0.00 314 VAL A CA 11
ATOM 19113 C C . VAL A 1 108 ? 6.157 6.127 4.980 1.00 0.00 314 VAL A C 11
ATOM 19114 O O . VAL A 1 108 ? 5.117 6.016 4.327 1.00 0.00 314 VAL A O 11
ATOM 19127 N N . SER A 1 109 ? 6.730 7.313 5.216 1.00 0.00 315 SER A N 11
ATOM 19128 C CA . SER A 1 109 ? 6.134 8.621 4.914 1.00 0.00 315 SER A CA 11
ATOM 19129 C C . SER A 1 109 ? 7.168 9.556 4.273 1.00 0.00 315 SER A C 11
ATOM 19130 O O . SER A 1 109 ? 7.346 10.704 4.686 1.00 0.00 315 SER A O 11
ATOM 19138 N N . THR A 1 110 ? 7.890 9.051 3.275 1.00 0.00 316 THR A N 11
ATOM 19139 C CA . THR A 1 110 ? 8.829 9.813 2.471 1.00 0.00 316 THR A CA 11
ATOM 19140 C C . THR A 1 110 ? 8.069 10.805 1.571 1.00 0.00 316 THR A C 11
ATOM 19141 O O . THR A 1 110 ? 7.844 10.531 0.393 1.00 0.00 316 THR A O 11
ATOM 19152 N N . GLU A 1 111 ? 7.614 11.935 2.130 1.00 0.00 317 GLU A N 11
ATOM 19153 C CA . GLU A 1 111 ? 6.707 12.860 1.452 1.00 0.00 317 GLU A CA 11
ATOM 19154 C C . GLU A 1 111 ? 7.303 14.267 1.465 1.00 0.00 317 GLU A C 11
ATOM 19155 O O . GLU A 1 111 ? 7.682 14.794 0.416 1.00 0.00 317 GLU A O 11
ATOM 19167 N N . ILE A 1 112 ? 7.436 14.850 2.663 1.00 0.00 318 ILE A N 11
ATOM 19168 C CA . ILE A 1 112 ? 7.957 16.200 2.883 1.00 0.00 318 ILE A CA 11
ATOM 19169 C C . ILE A 1 112 ? 8.991 16.260 4.015 1.00 0.00 318 ILE A C 11
ATOM 19170 O O . ILE A 1 112 ? 9.712 17.253 4.116 1.00 0.00 318 ILE A O 11
ATOM 19186 N N . TYR A 1 113 ? 9.117 15.201 4.820 1.00 0.00 319 TYR A N 11
ATOM 19187 C CA . TYR A 1 113 ? 10.131 15.079 5.864 1.00 0.00 319 TYR A CA 11
ATOM 19188 C C . TYR A 1 113 ? 11.534 15.193 5.253 1.00 0.00 319 TYR A C 11
ATOM 19189 O O . TYR A 1 113 ? 12.354 16.032 5.632 1.00 0.00 319 TYR A O 11
ATOM 19207 N N . CYS A 1 114 ? 11.767 14.372 4.235 1.00 0.00 320 CYS A N 11
ATOM 19208 C CA . CYS A 1 114 ? 13.052 14.103 3.614 1.00 0.00 320 CYS A CA 11
ATOM 19209 C C . CYS A 1 114 ? 13.000 14.488 2.133 1.00 0.00 320 CYS A C 11
ATOM 19210 O O . CYS A 1 114 ? 13.503 13.777 1.259 1.00 0.00 320 CYS A O 11
ATOM 19218 N N . ASN A 1 115 ? 12.345 15.607 1.852 1.00 0.00 321 ASN A N 11
ATOM 19219 C CA . ASN A 1 115 ? 12.154 16.132 0.519 1.00 0.00 321 ASN A CA 11
ATOM 19220 C C . ASN A 1 115 ? 13.075 17.344 0.376 1.00 0.00 321 ASN A C 11
ATOM 19221 O O . ASN A 1 115 ? 12.955 18.278 1.177 1.00 0.00 321 ASN A O 11
ATOM 19232 N N . PRO A 1 116 ? 14.011 17.329 -0.585 1.00 0.00 322 PRO A N 11
ATOM 19233 C CA . PRO A 1 116 ? 15.049 18.336 -0.741 1.00 0.00 322 PRO A CA 11
ATOM 19234 C C . PRO A 1 116 ? 14.591 19.549 -1.566 1.00 0.00 322 PRO A C 11
ATOM 19235 O O . PRO A 1 116 ? 15.405 20.425 -1.862 1.00 0.00 322 PRO A O 11
ATOM 19246 N N . ARG A 1 117 ? 13.326 19.621 -1.989 1.00 0.00 323 ARG A N 11
ATOM 19247 C CA . ARG A 1 117 ? 12.888 20.629 -2.955 1.00 0.00 323 ARG A CA 11
ATOM 19248 C C . ARG A 1 117 ? 11.524 21.226 -2.628 1.00 0.00 323 ARG A C 11
ATOM 19249 O O . ARG A 1 117 ? 11.382 22.448 -2.716 1.00 0.00 323 ARG A O 11
ATOM 19270 N N . ARG A 1 118 ? 10.586 20.398 -2.165 1.00 0.00 324 ARG A N 11
ATOM 19271 C CA . ARG A 1 118 ? 9.215 20.743 -1.781 1.00 0.00 324 ARG A CA 11
ATOM 19272 C C . ARG A 1 118 ? 8.628 21.787 -2.733 1.00 0.00 324 ARG A C 11
ATOM 19273 O O . ARG A 1 118 ? 8.181 22.865 -2.280 1.00 0.00 324 ARG A O 11
ATOM 19295 N N . MET A 1 8 ? 12.326 -9.097 5.955 1.00 0.00 214 MET A N 12
ATOM 19296 C CA . MET A 1 8 ? 11.836 -7.865 6.616 1.00 0.00 214 MET A CA 12
ATOM 19297 C C . MET A 1 8 ? 10.873 -7.100 5.707 1.00 0.00 214 MET A C 12
ATOM 19298 O O . MET A 1 8 ? 11.103 -6.998 4.493 1.00 0.00 214 MET A O 12
ATOM 19312 N N . LYS A 1 9 ? 9.791 -6.555 6.278 1.00 0.00 215 LYS A N 12
ATOM 19313 C CA . LYS A 1 9 ? 8.902 -5.632 5.568 1.00 0.00 215 LYS A CA 12
ATOM 19314 C C . LYS A 1 9 ? 9.644 -4.340 5.222 1.00 0.00 215 LYS A C 12
ATOM 19315 O O . LYS A 1 9 ? 10.631 -3.991 5.879 1.00 0.00 215 LYS A O 12
ATOM 19334 N N . ARG A 1 10 ? 9.159 -3.614 4.216 1.00 0.00 216 ARG A N 12
ATOM 19335 C CA . ARG A 1 10 ? 9.664 -2.303 3.802 1.00 0.00 216 ARG A CA 12
ATOM 19336 C C . ARG A 1 10 ? 8.543 -1.558 3.078 1.00 0.00 216 ARG A C 12
ATOM 19337 O O . ARG A 1 10 ? 7.512 -2.161 2.773 1.00 0.00 216 ARG A O 12
ATOM 19358 N N . LYS A 1 11 ? 8.739 -0.276 2.774 1.00 0.00 217 LYS A N 12
ATOM 19359 C CA . LYS A 1 11 ? 7.787 0.556 2.029 1.00 0.00 217 LYS A CA 12
ATOM 19360 C C . LYS A 1 11 ? 8.571 1.452 1.071 1.00 0.00 217 LYS A C 12
ATOM 19361 O O . LYS A 1 11 ? 9.790 1.575 1.191 1.00 0.00 217 LYS A O 12
ATOM 19380 N N . SER A 1 12 ? 7.870 2.106 0.150 1.00 0.00 218 SER A N 12
ATOM 19381 C CA . SER A 1 12 ? 8.400 3.005 -0.875 1.00 0.00 218 SER A CA 12
ATOM 19382 C C . SER A 1 12 ? 8.846 4.373 -0.308 1.00 0.00 218 SER A C 12
ATOM 19383 O O . SER A 1 12 ? 8.609 5.408 -0.937 1.00 0.00 218 SER A O 12
ATOM 19391 N N . ILE A 1 13 ? 9.462 4.389 0.879 1.00 0.00 219 ILE A N 12
ATOM 19392 C CA . ILE A 1 13 ? 9.864 5.554 1.669 1.00 0.00 219 ILE A CA 12
ATOM 19393 C C . ILE A 1 13 ? 10.537 6.651 0.821 1.00 0.00 219 ILE A C 12
ATOM 19394 O O . ILE A 1 13 ? 10.224 7.832 0.991 1.00 0.00 219 ILE A O 12
ATOM 19410 N N . PHE A 1 14 ? 11.428 6.272 -0.093 1.00 0.00 220 PHE A N 12
ATOM 19411 C CA . PHE A 1 14 ? 12.150 7.171 -0.990 1.00 0.00 220 PHE A CA 12
ATOM 19412 C C . PHE A 1 14 ? 12.294 6.519 -2.375 1.00 0.00 220 PHE A C 12
ATOM 19413 O O . PHE A 1 14 ? 13.313 6.672 -3.051 1.00 0.00 220 PHE A O 12
ATOM 19430 N N . LYS A 1 15 ? 11.302 5.734 -2.799 1.00 0.00 221 LYS A N 12
ATOM 19431 C CA . LYS A 1 15 ? 11.333 5.088 -4.109 1.00 0.00 221 LYS A CA 12
ATOM 19432 C C . LYS A 1 15 ? 11.385 6.142 -5.217 1.00 0.00 221 LYS A C 12
ATOM 19433 O O . LYS A 1 15 ? 10.803 7.221 -5.079 1.00 0.00 221 LYS A O 12
ATOM 19452 N N . ASP A 1 16 ? 12.051 5.792 -6.320 1.00 0.00 222 ASP A N 12
ATOM 19453 C CA . ASP A 1 16 ? 12.327 6.664 -7.464 1.00 0.00 222 ASP A CA 12
ATOM 19454 C C . ASP A 1 16 ? 12.929 8.014 -7.034 1.00 0.00 222 ASP A C 12
ATOM 19455 O O . ASP A 1 16 ? 12.449 9.092 -7.394 1.00 0.00 222 ASP A O 12
ATOM 19464 N N . LYS A 1 17 ? 13.991 7.944 -6.225 1.00 0.00 223 LYS A N 12
ATOM 19465 C CA . LYS A 1 17 ? 14.799 9.082 -5.781 1.00 0.00 223 LYS A CA 12
ATOM 19466 C C . LYS A 1 17 ? 16.256 8.633 -5.767 1.00 0.00 223 LYS A C 12
ATOM 19467 O O . LYS A 1 17 ? 16.533 7.431 -5.704 1.00 0.00 223 LYS A O 12
ATOM 19486 N N . VAL A 1 18 ? 17.181 9.583 -5.744 1.00 0.00 224 VAL A N 12
ATOM 19487 C CA . VAL A 1 18 ? 18.598 9.336 -5.518 1.00 0.00 224 VAL A CA 12
ATOM 19488 C C . VAL A 1 18 ? 19.099 10.389 -4.524 1.00 0.00 224 VAL A C 12
ATOM 19489 O O . VAL A 1 18 ? 18.496 11.460 -4.408 1.00 0.00 224 VAL A O 12
ATOM 19502 N N . PHE A 1 19 ? 20.185 10.122 -3.792 1.00 0.00 225 PHE A N 12
ATOM 19503 C CA . PHE A 1 19 ? 20.833 11.159 -2.995 1.00 0.00 225 PHE A CA 12
ATOM 19504 C C . PHE A 1 19 ? 22.353 11.066 -3.014 1.00 0.00 225 PHE A C 12
ATOM 19505 O O . PHE A 1 19 ? 22.919 9.994 -3.229 1.00 0.00 225 PHE A O 12
ATOM 19522 N N . LEU A 1 20 ? 23.000 12.201 -2.734 1.00 0.00 226 LEU A N 12
ATOM 19523 C CA . LEU A 1 20 ? 24.434 12.291 -2.492 1.00 0.00 226 LEU A CA 12
ATOM 19524 C C . LEU A 1 20 ? 24.623 12.314 -0.978 1.00 0.00 226 LEU A C 12
ATOM 19525 O O . LEU A 1 20 ? 23.923 13.060 -0.287 1.00 0.00 226 LEU A O 12
ATOM 19541 N N . PHE A 1 21 ? 25.561 11.537 -0.447 1.00 0.00 227 PHE A N 12
ATOM 19542 C CA . PHE A 1 21 ? 25.814 11.454 0.989 1.00 0.00 227 PHE A CA 12
ATOM 19543 C C . PHE A 1 21 ? 27.131 12.169 1.302 1.00 0.00 227 PHE A C 12
ATOM 19544 O O . PHE A 1 21 ? 28.095 12.008 0.553 1.00 0.00 227 PHE A O 12
ATOM 19561 N N . LEU A 1 22 ? 27.201 12.946 2.390 1.00 0.00 228 LEU A N 12
ATOM 19562 C CA . LEU A 1 22 ? 28.397 13.721 2.759 1.00 0.00 228 LEU A CA 12
ATOM 19563 C C . LEU A 1 22 ? 29.235 12.977 3.816 1.00 0.00 228 LEU A C 12
ATOM 19564 O O . LEU A 1 22 ? 29.757 13.590 4.751 1.00 0.00 228 LEU A O 12
ATOM 19580 N N . ASN A 1 23 ? 29.355 11.648 3.724 1.00 0.00 229 ASN A N 12
ATOM 19581 C CA . ASN A 1 23 ? 30.170 10.837 4.641 1.00 0.00 229 ASN A CA 12
ATOM 19582 C C . ASN A 1 23 ? 30.569 9.530 3.951 1.00 0.00 229 ASN A C 12
ATOM 19583 O O . ASN A 1 23 ? 29.845 9.073 3.070 1.00 0.00 229 ASN A O 12
ATOM 19594 N N . ALA A 1 24 ? 31.681 8.905 4.354 1.00 0.00 230 ALA A N 12
ATOM 19595 C CA . ALA A 1 24 ? 32.243 7.733 3.679 1.00 0.00 230 ALA A CA 12
ATOM 19596 C C . ALA A 1 24 ? 32.024 6.407 4.428 1.00 0.00 230 ALA A C 12
ATOM 19597 O O . ALA A 1 24 ? 32.411 5.355 3.910 1.00 0.00 230 ALA A O 12
ATOM 19604 N N . LYS A 1 25 ? 31.438 6.419 5.635 1.00 0.00 231 LYS A N 12
ATOM 19605 C CA . LYS A 1 25 ? 31.360 5.241 6.515 1.00 0.00 231 LYS A CA 12
ATOM 19606 C C . LYS A 1 25 ? 29.929 4.992 6.967 1.00 0.00 231 LYS A C 12
ATOM 19607 O O . LYS A 1 25 ? 29.414 3.895 6.748 1.00 0.00 231 LYS A O 12
ATOM 19626 N N . GLN A 1 26 ? 29.240 6.018 7.480 1.00 0.00 232 GLN A N 12
ATOM 19627 C CA . GLN A 1 26 ? 27.801 5.955 7.754 1.00 0.00 232 GLN A CA 12
ATOM 19628 C C . GLN A 1 26 ? 27.019 5.612 6.478 1.00 0.00 232 GLN A C 12
ATOM 19629 O O . GLN A 1 26 ? 25.954 4.994 6.558 1.00 0.00 232 GLN A O 12
ATOM 19643 N N . TYR A 1 27 ? 27.585 5.940 5.306 1.00 0.00 233 TYR A N 12
ATOM 19644 C CA . TYR A 1 27 ? 27.113 5.534 3.991 1.00 0.00 233 TYR A CA 12
ATOM 19645 C C . TYR A 1 27 ? 26.712 4.060 3.992 1.00 0.00 233 TYR A C 12
ATOM 19646 O O . TYR A 1 27 ? 25.639 3.716 3.505 1.00 0.00 233 TYR A O 12
ATOM 19664 N N . LYS A 1 28 ? 27.543 3.183 4.562 1.00 0.00 234 LYS A N 12
ATOM 19665 C CA . LYS A 1 28 ? 27.378 1.738 4.435 1.00 0.00 234 LYS A CA 12
ATOM 19666 C C . LYS A 1 28 ? 26.195 1.183 5.235 1.00 0.00 234 LYS A C 12
ATOM 19667 O O . LYS A 1 28 ? 25.922 -0.011 5.118 1.00 0.00 234 LYS A O 12
ATOM 19686 N N . LYS A 1 29 ? 25.492 1.997 6.034 1.00 0.00 235 LYS A N 12
ATOM 19687 C CA . LYS A 1 29 ? 24.256 1.604 6.714 1.00 0.00 235 LYS A CA 12
ATOM 19688 C C . LYS A 1 29 ? 23.078 2.440 6.212 1.00 0.00 235 LYS A C 12
ATOM 19689 O O . LYS A 1 29 ? 22.005 1.894 5.941 1.00 0.00 235 LYS A O 12
ATOM 19708 N N . LEU A 1 30 ? 23.279 3.748 6.036 1.00 0.00 236 LEU A N 12
ATOM 19709 C CA . LEU A 1 30 ? 22.220 4.642 5.587 1.00 0.00 236 LEU A CA 12
ATOM 19710 C C . LEU A 1 30 ? 21.796 4.272 4.158 1.00 0.00 236 LEU A C 12
ATOM 19711 O O . LEU A 1 30 ? 20.600 4.219 3.866 1.00 0.00 236 LEU A O 12
ATOM 19727 N N . SER A 1 31 ? 22.758 3.938 3.293 1.00 0.00 237 SER A N 12
ATOM 19728 C CA . SER A 1 31 ? 22.492 3.533 1.920 1.00 0.00 237 SER A CA 12
ATOM 19729 C C . SER A 1 31 ? 21.657 2.249 1.837 1.00 0.00 237 SER A C 12
ATOM 19730 O O . SER A 1 31 ? 20.601 2.314 1.212 1.00 0.00 237 SER A O 12
ATOM 19738 N N . PRO A 1 32 ? 22.020 1.108 2.462 1.00 0.00 238 PRO A N 12
ATOM 19739 C CA . PRO A 1 32 ? 21.182 -0.080 2.396 1.00 0.00 238 PRO A CA 12
ATOM 19740 C C . PRO A 1 32 ? 19.821 0.155 3.058 1.00 0.00 238 PRO A C 12
ATOM 19741 O O . PRO A 1 32 ? 18.819 -0.304 2.511 1.00 0.00 238 PRO A O 12
ATOM 19752 N N . ALA A 1 33 ? 19.752 0.906 4.170 1.00 0.00 239 ALA A N 12
ATOM 19753 C CA . ALA A 1 33 ? 18.462 1.205 4.796 1.00 0.00 239 ALA A CA 12
ATOM 19754 C C . ALA A 1 33 ? 17.510 1.903 3.808 1.00 0.00 239 ALA A C 12
ATOM 19755 O O . ALA A 1 33 ? 16.372 1.468 3.607 1.00 0.00 239 ALA A O 12
ATOM 19762 N N . VAL A 1 34 ? 17.975 2.959 3.138 1.00 0.00 240 VAL A N 12
ATOM 19763 C CA . VAL A 1 34 ? 17.141 3.704 2.201 1.00 0.00 240 VAL A CA 12
ATOM 19764 C C . VAL A 1 34 ? 16.997 2.953 0.869 1.00 0.00 240 VAL A C 12
ATOM 19765 O O . VAL A 1 34 ? 16.001 3.159 0.178 1.00 0.00 240 VAL A O 12
ATOM 19778 N N . LEU A 1 35 ? 17.901 2.031 0.518 1.00 0.00 241 LEU A N 12
ATOM 19779 C CA . LEU A 1 35 ? 17.717 1.135 -0.620 1.00 0.00 241 LEU A CA 12
ATOM 19780 C C . LEU A 1 35 ? 16.541 0.194 -0.362 1.00 0.00 241 LEU A C 12
ATOM 19781 O O . LEU A 1 35 ? 15.703 0.014 -1.246 1.00 0.00 241 LEU A O 12
ATOM 19797 N N . PHE A 1 36 ? 16.418 -0.354 0.852 1.00 0.00 242 PHE A N 12
ATOM 19798 C CA . PHE A 1 36 ? 15.220 -1.084 1.258 1.00 0.00 242 PHE A CA 12
ATOM 19799 C C . PHE A 1 36 ? 14.008 -0.140 1.231 1.00 0.00 242 PHE A C 12
ATOM 19800 O O . PHE A 1 36 ? 12.914 -0.549 0.844 1.00 0.00 242 PHE A O 12
ATOM 19817 N N . GLY A 1 37 ? 14.225 1.137 1.566 1.00 0.00 243 GLY A N 12
ATOM 19818 C CA . GLY A 1 37 ? 13.257 2.221 1.415 1.00 0.00 243 GLY A CA 12
ATOM 19819 C C . GLY A 1 37 ? 12.936 2.602 -0.042 1.00 0.00 243 GLY A C 12
ATOM 19820 O O . GLY A 1 37 ? 12.060 3.440 -0.260 1.00 0.00 243 GLY A O 12
ATOM 19824 N N . GLY A 1 38 ? 13.634 2.052 -1.040 1.00 0.00 244 GLY A N 12
ATOM 19825 C CA . GLY A 1 38 ? 13.358 2.246 -2.458 1.00 0.00 244 GLY A CA 12
ATOM 19826 C C . GLY A 1 38 ? 14.342 3.179 -3.176 1.00 0.00 244 GLY A C 12
ATOM 19827 O O . GLY A 1 38 ? 14.339 3.209 -4.410 1.00 0.00 244 GLY A O 12
ATOM 19831 N N . GLY A 1 39 ? 15.149 3.958 -2.451 1.00 0.00 245 GLY A N 12
ATOM 19832 C CA . GLY A 1 39 ? 15.967 5.026 -3.029 1.00 0.00 245 GLY A CA 12
ATOM 19833 C C . GLY A 1 39 ? 17.345 4.558 -3.503 1.00 0.00 245 GLY A C 12
ATOM 19834 O O . GLY A 1 39 ? 17.764 3.429 -3.233 1.00 0.00 245 GLY A O 12
ATOM 19838 N N . LYS A 1 40 ? 18.063 5.448 -4.195 1.00 0.00 246 LYS A N 12
ATOM 19839 C CA . LYS A 1 40 ? 19.400 5.221 -4.744 1.00 0.00 246 LYS A CA 12
ATOM 19840 C C . LYS A 1 40 ? 20.402 6.174 -4.094 1.00 0.00 246 LYS A C 12
ATOM 19841 O O . LYS A 1 40 ? 20.014 7.208 -3.536 1.00 0.00 246 LYS A O 12
ATOM 19860 N N . THR A 1 41 ? 21.694 5.875 -4.212 1.00 0.00 247 THR A N 12
ATOM 19861 C CA . THR A 1 41 ? 22.729 6.564 -3.457 1.00 0.00 247 THR A CA 12
ATOM 19862 C C . THR A 1 41 ? 23.960 6.846 -4.315 1.00 0.00 247 THR A C 12
ATOM 19863 O O . THR A 1 41 ? 24.255 6.117 -5.267 1.00 0.00 247 THR A O 12
ATOM 19874 N N . ASP A 1 42 ? 24.691 7.901 -3.957 1.00 0.00 248 ASP A N 12
ATOM 19875 C CA . ASP A 1 42 ? 26.004 8.242 -4.481 1.00 0.00 248 ASP A CA 12
ATOM 19876 C C . ASP A 1 42 ? 26.798 8.967 -3.382 1.00 0.00 248 ASP A C 12
ATOM 19877 O O . ASP A 1 42 ? 26.224 9.416 -2.382 1.00 0.00 248 ASP A O 12
ATOM 19886 N N . LEU A 1 43 ? 28.114 9.092 -3.547 1.00 0.00 249 LEU A N 12
ATOM 19887 C CA . LEU A 1 43 ? 29.032 9.673 -2.577 1.00 0.00 249 LEU A CA 12
ATOM 19888 C C . LEU A 1 43 ? 29.844 10.729 -3.316 1.00 0.00 249 LEU A C 12
ATOM 19889 O O . LEU A 1 43 ? 30.747 10.405 -4.093 1.00 0.00 249 LEU A O 12
ATOM 19905 N N . LEU A 1 44 ? 29.470 11.992 -3.115 1.00 0.00 250 LEU A N 12
ATOM 19906 C CA . LEU A 1 44 ? 29.968 13.146 -3.855 1.00 0.00 250 LEU A CA 12
ATOM 19907 C C . LEU A 1 44 ? 29.875 14.347 -2.920 1.00 0.00 250 LEU A C 12
ATOM 19908 O O . LEU A 1 44 ? 28.773 14.733 -2.526 1.00 0.00 250 LEU A O 12
ATOM 19924 N N . MET A 1 45 ? 31.027 14.898 -2.529 1.00 0.00 251 MET A N 12
ATOM 19925 C CA . MET A 1 45 ? 31.118 15.912 -1.475 1.00 0.00 251 MET A CA 12
ATOM 19926 C C . MET A 1 45 ? 32.373 16.789 -1.635 1.00 0.00 251 MET A C 12
ATOM 19927 O O . MET A 1 45 ? 32.947 17.259 -0.651 1.00 0.00 251 MET A O 12
ATOM 19941 N N . GLY A 1 46 ? 32.832 16.990 -2.874 1.00 0.00 252 GLY A N 12
ATOM 19942 C CA . GLY A 1 46 ? 34.026 17.791 -3.149 1.00 0.00 252 GLY A CA 12
ATOM 19943 C C . GLY A 1 46 ? 34.213 18.047 -4.639 1.00 0.00 252 GLY A C 12
ATOM 19944 O O . GLY A 1 46 ? 34.453 19.186 -5.043 1.00 0.00 252 GLY A O 12
ATOM 19948 N N . GLU A 1 47 ? 34.001 17.030 -5.480 1.00 0.00 253 GLU A N 12
ATOM 19949 C CA . GLU A 1 47 ? 34.055 17.145 -6.946 1.00 0.00 253 GLU A CA 12
ATOM 19950 C C . GLU A 1 47 ? 32.740 17.731 -7.508 1.00 0.00 253 GLU A C 12
ATOM 19951 O O . GLU A 1 47 ? 32.368 17.474 -8.655 1.00 0.00 253 GLU A O 12
ATOM 19963 N N . LEU A 1 48 ? 32.002 18.503 -6.697 1.00 0.00 254 LEU A N 12
ATOM 19964 C CA . LEU A 1 48 ? 30.693 19.095 -6.988 1.00 0.00 254 LEU A CA 12
ATOM 19965 C C . LEU A 1 48 ? 30.829 20.307 -7.930 1.00 0.00 254 LEU A C 12
ATOM 19966 O O . LEU A 1 48 ? 30.253 21.373 -7.697 1.00 0.00 254 LEU A O 12
ATOM 19982 N N . LYS A 1 49 ? 31.655 20.186 -8.970 1.00 0.00 255 LYS A N 12
ATOM 19983 C CA . LYS A 1 49 ? 31.748 21.173 -10.045 1.00 0.00 255 LYS A CA 12
ATOM 19984 C C . LYS A 1 49 ? 30.427 21.191 -10.815 1.00 0.00 255 LYS A C 12
ATOM 19985 O O . LYS A 1 49 ? 29.936 22.261 -11.175 1.00 0.00 255 LYS A O 12
ATOM 20004 N N . ASP A 1 50 ? 29.842 20.009 -11.029 1.00 0.00 256 ASP A N 12
ATOM 20005 C CA . ASP A 1 50 ? 28.504 19.859 -11.598 1.00 0.00 256 ASP A CA 12
ATOM 20006 C C . ASP A 1 50 ? 27.465 20.509 -10.673 1.00 0.00 256 ASP A C 12
ATOM 20007 O O . ASP A 1 50 ? 27.691 20.624 -9.468 1.00 0.00 256 ASP A O 12
ATOM 20016 N N . ALA A 1 51 ? 26.316 20.916 -11.217 1.00 0.00 257 ALA A N 12
ATOM 20017 C CA . ALA A 1 51 ? 25.162 21.367 -10.446 1.00 0.00 257 ALA A CA 12
ATOM 20018 C C . ALA A 1 51 ? 23.859 20.699 -10.921 1.00 0.00 257 ALA A C 12
ATOM 20019 O O . ALA A 1 51 ? 22.791 20.983 -10.371 1.00 0.00 257 ALA A O 12
ATOM 20026 N N . SER A 1 52 ? 23.914 19.802 -11.912 1.00 0.00 258 SER A N 12
ATOM 20027 C CA . SER A 1 52 ? 22.755 19.071 -12.416 1.00 0.00 258 SER A CA 12
ATOM 20028 C C . SER A 1 52 ? 22.140 18.221 -11.304 1.00 0.00 258 SER A C 12
ATOM 20029 O O . SER A 1 52 ? 20.919 18.072 -11.245 1.00 0.00 258 SER A O 12
ATOM 20037 N N . VAL A 1 53 ? 22.967 17.725 -10.378 1.00 0.00 259 VAL A N 12
ATOM 20038 C CA . VAL A 1 53 ? 22.529 17.035 -9.169 1.00 0.00 259 VAL A CA 12
ATOM 20039 C C . VAL A 1 53 ? 21.601 17.872 -8.269 1.00 0.00 259 VAL A C 12
ATOM 20040 O O . VAL A 1 53 ? 20.886 17.298 -7.455 1.00 0.00 259 VAL A O 12
ATOM 20053 N N . LEU A 1 54 ? 21.559 19.204 -8.410 1.00 0.00 260 LEU A N 12
ATOM 20054 C CA . LEU A 1 54 ? 20.679 20.070 -7.617 1.00 0.00 260 LEU A CA 12
ATOM 20055 C C . LEU A 1 54 ? 19.492 20.543 -8.459 1.00 0.00 260 LEU A C 12
ATOM 20056 O O . LEU A 1 54 ? 18.443 20.872 -7.906 1.00 0.00 260 LEU A O 12
ATOM 20072 N N . ASP A 1 55 ? 19.629 20.575 -9.789 1.00 0.00 261 ASP A N 12
ATOM 20073 C CA . ASP A 1 55 ? 18.608 21.095 -10.695 1.00 0.00 261 ASP A CA 12
ATOM 20074 C C . ASP A 1 55 ? 17.566 20.030 -11.040 1.00 0.00 261 ASP A C 12
ATOM 20075 O O . ASP A 1 55 ? 16.372 20.334 -11.118 1.00 0.00 261 ASP A O 12
ATOM 20084 N N . ASN A 1 56 ? 18.003 18.782 -11.244 1.00 0.00 262 ASN A N 12
ATOM 20085 C CA . ASN A 1 56 ? 17.127 17.679 -11.647 1.00 0.00 262 ASN A CA 12
ATOM 20086 C C . ASN A 1 56 ? 16.055 17.415 -10.572 1.00 0.00 262 ASN A C 12
ATOM 20087 O O . ASN A 1 56 ? 16.301 17.704 -9.399 1.00 0.00 262 ASN A O 12
ATOM 20098 N N . PRO A 1 57 ? 14.895 16.829 -10.929 1.00 0.00 263 PRO A N 12
ATOM 20099 C CA . PRO A 1 57 ? 13.732 16.750 -10.048 1.00 0.00 263 PRO A CA 12
ATOM 20100 C C . PRO A 1 57 ? 13.755 15.683 -8.939 1.00 0.00 263 PRO A C 12
ATOM 20101 O O . PRO A 1 57 ? 12.818 15.676 -8.133 1.00 0.00 263 PRO A O 12
ATOM 20112 N N . ALA A 1 58 ? 14.753 14.795 -8.857 1.00 0.00 264 ALA A N 12
ATOM 20113 C CA . ALA A 1 58 ? 14.687 13.630 -7.962 1.00 0.00 264 ALA A CA 12
ATOM 20114 C C . ALA A 1 58 ? 15.989 13.328 -7.209 1.00 0.00 264 ALA A C 12
ATOM 20115 O O . ALA A 1 58 ? 16.165 12.210 -6.713 1.00 0.00 264 ALA A O 12
ATOM 20122 N N . THR A 1 59 ? 16.881 14.309 -7.094 1.00 0.00 265 THR A N 12
ATOM 20123 C CA . THR A 1 59 ? 18.105 14.183 -6.314 1.00 0.00 265 THR A CA 12
ATOM 20124 C C . THR A 1 59 ? 17.968 14.997 -5.025 1.00 0.00 265 THR A C 12
ATOM 20125 O O . THR A 1 59 ? 17.231 15.987 -4.971 1.00 0.00 265 THR A O 12
ATOM 20136 N N . CYS A 1 60 ? 18.669 14.542 -3.986 1.00 0.00 266 CYS A N 12
ATOM 20137 C CA . CYS A 1 60 ? 18.717 15.090 -2.639 1.00 0.00 266 CYS A CA 12
ATOM 20138 C C . CYS A 1 60 ? 20.166 15.025 -2.140 1.00 0.00 266 CYS A C 12
ATOM 20139 O O . CYS A 1 60 ? 20.997 14.348 -2.749 1.00 0.00 266 CYS A O 12
ATOM 20147 N N . VAL A 1 61 ? 20.478 15.668 -1.010 1.00 0.00 267 VAL A N 12
ATOM 20148 C CA . VAL A 1 61 ? 21.813 15.655 -0.419 1.00 0.00 267 VAL A CA 12
ATOM 20149 C C . VAL A 1 61 ? 21.658 15.521 1.099 1.00 0.00 267 VAL A C 12
ATOM 20150 O O . VAL A 1 61 ? 20.755 16.129 1.689 1.00 0.00 267 VAL A O 12
ATOM 20163 N N . ILE A 1 62 ? 22.508 14.703 1.724 1.00 0.00 268 ILE A N 12
ATOM 20164 C CA . ILE A 1 62 ? 22.372 14.289 3.117 1.00 0.00 268 ILE A CA 12
ATOM 20165 C C . ILE A 1 62 ? 23.657 14.646 3.871 1.00 0.00 268 ILE A C 12
ATOM 20166 O O . ILE A 1 62 ? 24.763 14.402 3.372 1.00 0.00 268 ILE A O 12
ATOM 20182 N N . ASP A 1 63 ? 23.494 15.170 5.088 1.00 0.00 269 ASP A N 12
ATOM 20183 C CA . ASP A 1 63 ? 24.541 15.657 5.981 1.00 0.00 269 ASP A CA 12
ATOM 20184 C C . ASP A 1 63 ? 24.563 14.829 7.276 1.00 0.00 269 ASP A C 12
ATOM 20185 O O . ASP A 1 63 ? 23.576 14.186 7.639 1.00 0.00 269 ASP A O 12
ATOM 20194 N N . VAL A 1 64 ? 25.701 14.822 7.969 1.00 0.00 270 VAL A N 12
ATOM 20195 C CA . VAL A 1 64 ? 25.964 13.998 9.139 1.00 0.00 270 VAL A CA 12
ATOM 20196 C C . VAL A 1 64 ? 25.242 14.564 10.371 1.00 0.00 270 VAL A C 12
ATOM 20197 O O . VAL A 1 64 ? 25.266 15.771 10.619 1.00 0.00 270 VAL A O 12
ATOM 20210 N N . ALA A 1 65 ? 24.648 13.674 11.169 1.00 0.00 271 ALA A N 12
ATOM 20211 C CA . ALA A 1 65 ? 24.094 13.942 12.491 1.00 0.00 271 ALA A CA 12
ATOM 20212 C C . ALA A 1 65 ? 23.960 12.601 13.213 1.00 0.00 271 ALA A C 12
ATOM 20213 O O . ALA A 1 65 ? 23.690 11.587 12.566 1.00 0.00 271 ALA A O 12
ATOM 20220 N N . MET A 1 66 ? 24.110 12.588 14.539 1.00 0.00 272 MET A N 12
ATOM 20221 C CA . MET A 1 66 ? 23.945 11.406 15.376 1.00 0.00 272 MET A CA 12
ATOM 20222 C C . MET A 1 66 ? 23.788 11.842 16.831 1.00 0.00 272 MET A C 12
ATOM 20223 O O . MET A 1 66 ? 24.343 12.872 17.221 1.00 0.00 272 MET A O 12
ATOM 20237 N N . THR A 1 67 ? 23.060 11.053 17.621 1.00 0.00 273 THR A N 12
ATOM 20238 C CA . THR A 1 67 ? 22.946 11.143 19.081 1.00 0.00 273 THR A CA 12
ATOM 20239 C C . THR A 1 67 ? 22.631 12.561 19.619 1.00 0.00 273 THR A C 12
ATOM 20240 O O . THR A 1 67 ? 22.958 12.879 20.766 1.00 0.00 273 THR A O 12
ATOM 20251 N N . GLU A 1 68 ? 21.986 13.420 18.813 1.00 0.00 274 GLU A N 12
ATOM 20252 C CA . GLU A 1 68 ? 21.759 14.843 19.100 1.00 0.00 274 GLU A CA 12
ATOM 20253 C C . GLU A 1 68 ? 23.045 15.547 19.592 1.00 0.00 274 GLU A C 12
ATOM 20254 O O . GLU A 1 68 ? 23.009 16.387 20.497 1.00 0.00 274 GLU A O 12
ATOM 20266 N N . SER A 1 69 ? 24.194 15.166 19.020 1.00 0.00 275 SER A N 12
ATOM 20267 C CA . SER A 1 69 ? 25.514 15.666 19.393 1.00 0.00 275 SER A CA 12
ATOM 20268 C C . SER A 1 69 ? 25.634 17.183 19.186 1.00 0.00 275 SER A C 12
ATOM 20269 O O . SER A 1 69 ? 24.879 17.789 18.416 1.00 0.00 275 SER A O 12
ATOM 20277 N N . GLN A 1 70 ? 26.628 17.787 19.839 1.00 0.00 276 GLN A N 12
ATOM 20278 C CA . GLN A 1 70 ? 26.992 19.199 19.746 1.00 0.00 276 GLN A CA 12
ATOM 20279 C C . GLN A 1 70 ? 28.524 19.279 19.701 1.00 0.00 276 GLN A C 12
ATOM 20280 O O . GLN A 1 70 ? 29.209 18.274 19.931 1.00 0.00 276 GLN A O 12
ATOM 20294 N N . LEU A 1 71 ? 29.068 20.461 19.399 1.00 0.00 277 LEU A N 12
ATOM 20295 C CA . LEU A 1 71 ? 30.509 20.696 19.360 1.00 0.00 277 LEU A CA 12
ATOM 20296 C C . LEU A 1 71 ? 31.128 20.351 20.717 1.00 0.00 277 LEU A C 12
ATOM 20297 O O . LEU A 1 71 ? 30.620 20.777 21.758 1.00 0.00 277 LEU A O 12
ATOM 20313 N N . SER A 1 72 ? 32.235 19.607 20.692 1.00 0.00 278 SER A N 12
ATOM 20314 C CA . SER A 1 72 ? 33.026 19.211 21.850 1.00 0.00 278 SER A CA 12
ATOM 20315 C C . SER A 1 72 ? 34.505 19.282 21.452 1.00 0.00 278 SER A C 12
ATOM 20316 O O . SER A 1 72 ? 34.831 19.166 20.269 1.00 0.00 278 SER A O 12
ATOM 20324 N N . GLU A 1 73 ? 35.399 19.466 22.427 1.00 0.00 279 GLU A N 12
ATOM 20325 C CA . GLU A 1 73 ? 36.826 19.712 22.199 1.00 0.00 279 GLU A CA 12
ATOM 20326 C C . GLU A 1 73 ? 37.492 18.592 21.381 1.00 0.00 279 GLU A C 12
ATOM 20327 O O . GLU A 1 73 ? 38.397 18.854 20.585 1.00 0.00 279 GLU A O 12
ATOM 20339 N N . SER A 1 74 ? 37.028 17.348 21.544 1.00 0.00 280 SER A N 12
ATOM 20340 C CA . SER A 1 74 ? 37.568 16.166 20.876 1.00 0.00 280 SER A CA 12
ATOM 20341 C C . SER A 1 74 ? 37.362 16.175 19.350 1.00 0.00 280 SER A C 12
ATOM 20342 O O . SER A 1 74 ? 38.027 15.411 18.640 1.00 0.00 280 SER A O 12
ATOM 20350 N N . GLN A 1 75 ? 36.439 16.992 18.833 1.00 0.00 281 GLN A N 12
ATOM 20351 C CA . GLN A 1 75 ? 36.080 17.018 17.419 1.00 0.00 281 GLN A CA 12
ATOM 20352 C C . GLN A 1 75 ? 37.092 17.888 16.668 1.00 0.00 281 GLN A C 12
ATOM 20353 O O . GLN A 1 75 ? 37.119 19.112 16.830 1.00 0.00 281 GLN A O 12
ATOM 20367 N N . SER A 1 76 ? 37.923 17.259 15.833 1.00 0.00 282 SER A N 12
ATOM 20368 C CA . SER A 1 76 ? 38.890 17.947 14.979 1.00 0.00 282 SER A CA 12
ATOM 20369 C C . SER A 1 76 ? 38.202 18.895 13.986 1.00 0.00 282 SER A C 12
ATOM 20370 O O . SER A 1 76 ? 38.769 19.934 13.637 1.00 0.00 282 SER A O 12
ATOM 20378 N N . THR A 1 77 ? 36.975 18.575 13.562 1.00 0.00 283 THR A N 12
ATOM 20379 C CA . THR A 1 77 ? 36.119 19.474 12.795 1.00 0.00 283 THR A CA 12
ATOM 20380 C C . THR A 1 77 ? 35.490 20.465 13.789 1.00 0.00 283 THR A C 12
ATOM 20381 O O . THR A 1 77 ? 34.343 20.307 14.215 1.00 0.00 283 THR A O 12
ATOM 20392 N N . GLN A 1 78 ? 36.284 21.452 14.215 1.00 0.00 284 GLN A N 12
ATOM 20393 C CA . GLN A 1 78 ? 35.844 22.499 15.129 1.00 0.00 284 GLN A CA 12
ATOM 20394 C C . GLN A 1 78 ? 34.677 23.352 14.582 1.00 0.00 284 GLN A C 12
ATOM 20395 O O . GLN A 1 78 ? 33.842 23.748 15.398 1.00 0.00 284 GLN A O 12
ATOM 20409 N N . PRO A 1 79 ? 34.562 23.665 13.270 1.00 0.00 285 PRO A N 12
ATOM 20410 C CA . PRO A 1 79 ? 33.376 24.326 12.735 1.00 0.00 285 PRO A CA 12
ATOM 20411 C C . PRO A 1 79 ? 32.099 23.534 13.057 1.00 0.00 285 PRO A C 12
ATOM 20412 O O . PRO A 1 79 ? 31.970 22.367 12.678 1.00 0.00 285 PRO A O 12
ATOM 20423 N N . TRP A 1 80 ? 31.134 24.184 13.709 1.00 0.00 286 TRP A N 12
ATOM 20424 C CA . TRP A 1 80 ? 29.788 23.642 13.905 1.00 0.00 286 TRP A CA 12
ATOM 20425 C C . TRP A 1 80 ? 28.936 23.773 12.627 1.00 0.00 286 TRP A C 12
ATOM 20426 O O . TRP A 1 80 ? 27.820 23.253 12.571 1.00 0.00 286 TRP A O 12
ATOM 20447 N N . ILE A 1 81 ? 29.457 24.446 11.596 1.00 0.00 287 ILE A N 12
ATOM 20448 C CA . ILE A 1 81 ? 28.805 24.720 10.324 1.00 0.00 287 ILE A CA 12
ATOM 20449 C C . ILE A 1 81 ? 29.845 24.451 9.231 1.00 0.00 287 ILE A C 12
ATOM 20450 O O . ILE A 1 81 ? 30.558 25.350 8.780 1.00 0.00 287 ILE A O 12
ATOM 20466 N N . THR A 1 82 ? 30.002 23.174 8.882 1.00 0.00 288 THR A N 12
ATOM 20467 C CA . THR A 1 82 ? 30.900 22.729 7.822 1.00 0.00 288 THR A CA 12
ATOM 20468 C C . THR A 1 82 ? 30.493 23.413 6.508 1.00 0.00 288 THR A C 12
ATOM 20469 O O . THR A 1 82 ? 29.301 23.586 6.226 1.00 0.00 288 THR A O 12
ATOM 20480 N N . SER A 1 83 ? 31.478 23.816 5.700 1.00 0.00 289 SER A N 12
ATOM 20481 C CA . SER A 1 83 ? 31.273 24.650 4.521 1.00 0.00 289 SER A CA 12
ATOM 20482 C C . SER A 1 83 ? 30.305 24.027 3.505 1.00 0.00 289 SER A C 12
ATOM 20483 O O . SER A 1 83 ? 29.598 24.757 2.811 1.00 0.00 289 SER A O 12
ATOM 20491 N N . THR A 1 84 ? 30.243 22.695 3.415 1.00 0.00 290 THR A N 12
ATOM 20492 C CA . THR A 1 84 ? 29.446 21.994 2.419 1.00 0.00 290 THR A CA 12
ATOM 20493 C C . THR A 1 84 ? 27.943 22.287 2.560 1.00 0.00 290 THR A C 12
ATOM 20494 O O . THR A 1 84 ? 27.256 22.354 1.544 1.00 0.00 290 THR A O 12
ATOM 20505 N N . LEU A 1 85 ? 27.428 22.507 3.775 1.00 0.00 291 LEU A N 12
ATOM 20506 C CA . LEU A 1 85 ? 26.011 22.819 4.017 1.00 0.00 291 LEU A CA 12
ATOM 20507 C C . LEU A 1 85 ? 25.668 24.125 3.284 1.00 0.00 291 LEU A C 12
ATOM 20508 O O . LEU A 1 85 ? 24.726 24.192 2.492 1.00 0.00 291 LEU A O 12
ATOM 20524 N N . ASP A 1 86 ? 26.470 25.163 3.533 1.00 0.00 292 ASP A N 12
ATOM 20525 C CA . ASP A 1 86 ? 26.311 26.504 2.959 1.00 0.00 292 ASP A CA 12
ATOM 20526 C C . ASP A 1 86 ? 26.580 26.519 1.456 1.00 0.00 292 ASP A C 12
ATOM 20527 O O . ASP A 1 86 ? 25.872 27.187 0.699 1.00 0.00 292 ASP A O 12
ATOM 20536 N N . LEU A 1 87 ? 27.575 25.742 1.012 1.00 0.00 293 LEU A N 12
ATOM 20537 C CA . LEU A 1 87 ? 27.851 25.548 -0.404 1.00 0.00 293 LEU A CA 12
ATOM 20538 C C . LEU A 1 87 ? 26.598 25.005 -1.076 1.00 0.00 293 LEU A C 12
ATOM 20539 O O . LEU A 1 87 ? 26.129 25.602 -2.038 1.00 0.00 293 LEU A O 12
ATOM 20555 N N . LEU A 1 88 ? 26.019 23.918 -0.563 1.00 0.00 294 LEU A N 12
ATOM 20556 C CA . LEU A 1 88 ? 24.867 23.265 -1.180 1.00 0.00 294 LEU A CA 12
ATOM 20557 C C . LEU A 1 88 ? 23.649 24.192 -1.181 1.00 0.00 294 LEU A C 12
ATOM 20558 O O . LEU A 1 88 ? 22.925 24.244 -2.178 1.00 0.00 294 LEU A O 12
ATOM 20574 N N . GLN A 1 89 ? 23.463 24.978 -0.116 1.00 0.00 295 GLN A N 12
ATOM 20575 C CA . GLN A 1 89 ? 22.452 26.030 -0.083 1.00 0.00 295 GLN A CA 12
ATOM 20576 C C . GLN A 1 89 ? 22.660 27.043 -1.211 1.00 0.00 295 GLN A C 12
ATOM 20577 O O . GLN A 1 89 ? 21.683 27.461 -1.838 1.00 0.00 295 GLN A O 12
ATOM 20591 N N . SER A 1 90 ? 23.907 27.411 -1.506 1.00 0.00 296 SER A N 12
ATOM 20592 C CA . SER A 1 90 ? 24.215 28.283 -2.632 1.00 0.00 296 SER A CA 12
ATOM 20593 C C . SER A 1 90 ? 24.036 27.567 -3.986 1.00 0.00 296 SER A C 12
ATOM 20594 O O . SER A 1 90 ? 23.620 28.204 -4.956 1.00 0.00 296 SER A O 12
ATOM 20602 N N . LYS A 1 91 ? 24.322 26.260 -4.074 1.00 0.00 297 LYS A N 12
ATOM 20603 C CA . LYS A 1 91 ? 24.150 25.466 -5.299 1.00 0.00 297 LYS A CA 12
ATOM 20604 C C . LYS A 1 91 ? 22.661 25.404 -5.657 1.00 0.00 297 LYS A C 12
ATOM 20605 O O . LYS A 1 91 ? 22.297 25.774 -6.778 1.00 0.00 297 LYS A O 12
ATOM 20624 N N . GLY A 1 92 ? 21.792 24.982 -4.728 1.00 0.00 298 GLY A N 12
ATOM 20625 C CA . GLY A 1 92 ? 20.350 25.100 -4.909 1.00 0.00 298 GLY A CA 12
ATOM 20626 C C . GLY A 1 92 ? 19.468 24.309 -3.943 1.00 0.00 298 GLY A C 12
ATOM 20627 O O . GLY A 1 92 ? 18.250 24.356 -4.121 1.00 0.00 298 GLY A O 12
ATOM 20631 N N . LEU A 1 93 ? 20.011 23.586 -2.953 1.00 0.00 299 LEU A N 12
ATOM 20632 C CA . LEU A 1 93 ? 19.249 22.633 -2.129 1.00 0.00 299 LEU A CA 12
ATOM 20633 C C . LEU A 1 93 ? 19.669 22.735 -0.658 1.00 0.00 299 LEU A C 12
ATOM 20634 O O . LEU A 1 93 ? 20.702 23.315 -0.325 1.00 0.00 299 LEU A O 12
ATOM 20650 N N . ARG A 1 94 ? 18.866 22.181 0.248 1.00 0.00 300 ARG A N 12
ATOM 20651 C CA . ARG A 1 94 ? 19.225 21.984 1.662 1.00 0.00 300 ARG A CA 12
ATOM 20652 C C . ARG A 1 94 ? 20.052 20.690 1.755 1.00 0.00 300 ARG A C 12
ATOM 20653 O O . ARG A 1 94 ? 20.093 19.914 0.800 1.00 0.00 300 ARG A O 12
ATOM 20674 N N . THR A 1 95 ? 20.686 20.422 2.895 1.00 0.00 301 THR A N 12
ATOM 20675 C CA . THR A 1 95 ? 21.320 19.136 3.174 1.00 0.00 301 THR A CA 12
ATOM 20676 C C . THR A 1 95 ? 20.621 18.577 4.409 1.00 0.00 301 THR A C 12
ATOM 20677 O O . THR A 1 95 ? 20.639 19.211 5.469 1.00 0.00 301 THR A O 12
ATOM 20688 N N . ILE A 1 96 ? 19.926 17.448 4.265 1.00 0.00 302 ILE A N 12
ATOM 20689 C CA . ILE A 1 96 ? 19.062 16.954 5.342 1.00 0.00 302 ILE A CA 12
ATOM 20690 C C . ILE A 1 96 ? 19.868 16.041 6.280 1.00 0.00 302 ILE A C 12
ATOM 20691 O O . ILE A 1 96 ? 20.747 15.332 5.792 1.00 0.00 302 ILE A O 12
ATOM 20707 N N . PRO A 1 97 ? 19.634 16.049 7.606 1.00 0.00 303 PRO A N 12
ATOM 20708 C CA . PRO A 1 97 ? 20.390 15.201 8.526 1.00 0.00 303 PRO A CA 12
ATOM 20709 C C . PRO A 1 97 ? 20.099 13.710 8.293 1.00 0.00 303 PRO A C 12
ATOM 20710 O O . PRO A 1 97 ? 18.939 13.319 8.138 1.00 0.00 303 PRO A O 12
ATOM 20721 N N . GLU A 1 98 ? 21.128 12.859 8.361 1.00 0.00 304 GLU A N 12
ATOM 20722 C CA . GLU A 1 98 ? 20.966 11.406 8.273 1.00 0.00 304 GLU A CA 12
ATOM 20723 C C . GLU A 1 98 ? 20.115 10.861 9.435 1.00 0.00 304 GLU A C 12
ATOM 20724 O O . GLU A 1 98 ? 19.345 9.916 9.255 1.00 0.00 304 GLU A O 12
ATOM 20736 N N . ALA A 1 99 ? 20.224 11.472 10.624 1.00 0.00 305 ALA A N 12
ATOM 20737 C CA . ALA A 1 99 ? 19.492 11.042 11.812 1.00 0.00 305 ALA A CA 12
ATOM 20738 C C . ALA A 1 99 ? 17.993 11.262 11.618 1.00 0.00 305 ALA A C 12
ATOM 20739 O O . ALA A 1 99 ? 17.182 10.399 11.964 1.00 0.00 305 ALA A O 12
ATOM 20746 N N . GLU A 1 100 ? 17.629 12.405 11.031 1.00 0.00 306 GLU A N 12
ATOM 20747 C CA . GLU A 1 100 ? 16.250 12.719 10.702 1.00 0.00 306 GLU A CA 12
ATOM 20748 C C . GLU A 1 100 ? 15.742 11.772 9.619 1.00 0.00 306 GLU A C 12
ATOM 20749 O O . GLU A 1 100 ? 14.592 11.351 9.715 1.00 0.00 306 GLU A O 12
ATOM 20761 N N . ILE A 1 101 ? 16.577 11.371 8.646 1.00 0.00 307 ILE A N 12
ATOM 20762 C CA . ILE A 1 101 ? 16.190 10.334 7.691 1.00 0.00 307 ILE A CA 12
ATOM 20763 C C . ILE A 1 101 ? 15.848 9.053 8.441 1.00 0.00 307 ILE A C 12
ATOM 20764 O O . ILE A 1 101 ? 14.794 8.487 8.165 1.00 0.00 307 ILE A O 12
ATOM 20780 N N . GLY A 1 102 ? 16.670 8.601 9.390 1.00 0.00 308 GLY A N 12
ATOM 20781 C CA . GLY A 1 102 ? 16.345 7.406 10.159 1.00 0.00 308 GLY A CA 12
ATOM 20782 C C . GLY A 1 102 ? 15.000 7.552 10.873 1.00 0.00 308 GLY A C 12
ATOM 20783 O O . GLY A 1 102 ? 14.163 6.653 10.803 1.00 0.00 308 GLY A O 12
ATOM 20787 N N . LEU A 1 103 ? 14.746 8.702 11.503 1.00 0.00 309 LEU A N 12
ATOM 20788 C CA . LEU A 1 103 ? 13.475 8.976 12.163 1.00 0.00 309 LEU A CA 12
ATOM 20789 C C . LEU A 1 103 ? 12.316 8.919 11.160 1.00 0.00 309 LEU A C 12
ATOM 20790 O O . LEU A 1 103 ? 11.302 8.275 11.420 1.00 0.00 309 LEU A O 12
ATOM 20806 N N . ALA A 1 104 ? 12.456 9.546 9.994 1.00 0.00 310 ALA A N 12
ATOM 20807 C CA . ALA A 1 104 ? 11.421 9.590 8.969 1.00 0.00 310 ALA A CA 12
ATOM 20808 C C . ALA A 1 104 ? 11.204 8.224 8.303 1.00 0.00 310 ALA A C 12
ATOM 20809 O O . ALA A 1 104 ? 10.079 7.929 7.903 1.00 0.00 310 ALA A O 12
ATOM 20816 N N . VAL A 1 105 ? 12.241 7.391 8.191 1.00 0.00 311 VAL A N 12
ATOM 20817 C CA . VAL A 1 105 ? 12.158 6.007 7.741 1.00 0.00 311 VAL A CA 12
ATOM 20818 C C . VAL A 1 105 ? 11.307 5.218 8.745 1.00 0.00 311 VAL A C 12
ATOM 20819 O O . VAL A 1 105 ? 10.396 4.492 8.335 1.00 0.00 311 VAL A O 12
ATOM 20832 N N . ILE A 1 106 ? 11.558 5.388 10.049 1.00 0.00 312 ILE A N 12
ATOM 20833 C CA . ILE A 1 106 ? 10.802 4.717 11.107 1.00 0.00 312 ILE A CA 12
ATOM 20834 C C . ILE A 1 106 ? 9.340 5.198 11.084 1.00 0.00 312 ILE A C 12
ATOM 20835 O O . ILE A 1 106 ? 8.425 4.374 11.154 1.00 0.00 312 ILE A O 12
ATOM 20851 N N . ASN A 1 107 ? 9.114 6.512 10.975 1.00 0.00 313 ASN A N 12
ATOM 20852 C CA . ASN A 1 107 ? 7.791 7.114 11.164 1.00 0.00 313 ASN A CA 12
ATOM 20853 C C . ASN A 1 107 ? 6.947 7.183 9.886 1.00 0.00 313 ASN A C 12
ATOM 20854 O O . ASN A 1 107 ? 5.755 7.478 9.968 1.00 0.00 313 ASN A O 12
ATOM 20865 N N . VAL A 1 108 ? 7.544 6.899 8.724 1.00 0.00 314 VAL A N 12
ATOM 20866 C CA . VAL A 1 108 ? 6.936 7.053 7.402 1.00 0.00 314 VAL A CA 12
ATOM 20867 C C . VAL A 1 108 ? 6.562 8.533 7.173 1.00 0.00 314 VAL A C 12
ATOM 20868 O O . VAL A 1 108 ? 5.393 8.878 6.967 1.00 0.00 314 VAL A O 12
ATOM 20881 N N . SER A 1 109 ? 7.564 9.421 7.251 1.00 0.00 315 SER A N 12
ATOM 20882 C CA . SER A 1 109 ? 7.372 10.882 7.214 1.00 0.00 315 SER A CA 12
ATOM 20883 C C . SER A 1 109 ? 8.371 11.609 6.297 1.00 0.00 315 SER A C 12
ATOM 20884 O O . SER A 1 109 ? 8.598 12.811 6.444 1.00 0.00 315 SER A O 12
ATOM 20892 N N . THR A 1 110 ? 8.977 10.908 5.342 1.00 0.00 316 THR A N 12
ATOM 20893 C CA . THR A 1 110 ? 10.004 11.424 4.429 1.00 0.00 316 THR A CA 12
ATOM 20894 C C . THR A 1 110 ? 9.509 12.535 3.476 1.00 0.00 316 THR A C 12
ATOM 20895 O O . THR A 1 110 ? 10.318 13.136 2.769 1.00 0.00 316 THR A O 12
ATOM 20906 N N . GLU A 1 111 ? 8.207 12.839 3.475 1.00 0.00 317 GLU A N 12
ATOM 20907 C CA . GLU A 1 111 ? 7.544 13.791 2.581 1.00 0.00 317 GLU A CA 12
ATOM 20908 C C . GLU A 1 111 ? 8.212 15.172 2.607 1.00 0.00 317 GLU A C 12
ATOM 20909 O O . GLU A 1 111 ? 8.536 15.738 1.561 1.00 0.00 317 GLU A O 12
ATOM 20921 N N . ILE A 1 112 ? 8.381 15.713 3.815 1.00 0.00 318 ILE A N 12
ATOM 20922 C CA . ILE A 1 112 ? 8.813 17.080 4.074 1.00 0.00 318 ILE A CA 12
ATOM 20923 C C . ILE A 1 112 ? 9.929 17.070 5.125 1.00 0.00 318 ILE A C 12
ATOM 20924 O O . ILE A 1 112 ? 10.832 17.907 5.060 1.00 0.00 318 ILE A O 12
ATOM 20940 N N . TYR A 1 113 ? 9.900 16.111 6.066 1.00 0.00 319 TYR A N 12
ATOM 20941 C CA . TYR A 1 113 ? 10.835 16.048 7.187 1.00 0.00 319 TYR A CA 12
ATOM 20942 C C . TYR A 1 113 ? 12.277 15.991 6.660 1.00 0.00 319 TYR A C 12
ATOM 20943 O O . TYR A 1 113 ? 13.167 16.686 7.154 1.00 0.00 319 TYR A O 12
ATOM 20961 N N . CYS A 1 114 ? 12.465 15.226 5.581 1.00 0.00 320 CYS A N 12
ATOM 20962 C CA . CYS A 1 114 ? 13.740 14.915 4.963 1.00 0.00 320 CYS A CA 12
ATOM 20963 C C . CYS A 1 114 ? 13.626 15.208 3.472 1.00 0.00 320 CYS A C 12
ATOM 20964 O O . CYS A 1 114 ? 13.796 14.330 2.626 1.00 0.00 320 CYS A O 12
ATOM 20972 N N . ASN A 1 115 ? 13.304 16.461 3.168 1.00 0.00 321 ASN A N 12
ATOM 20973 C CA . ASN A 1 115 ? 13.114 16.963 1.820 1.00 0.00 321 ASN A CA 12
ATOM 20974 C C . ASN A 1 115 ? 13.981 18.211 1.666 1.00 0.00 321 ASN A C 12
ATOM 20975 O O . ASN A 1 115 ? 13.732 19.204 2.358 1.00 0.00 321 ASN A O 12
ATOM 20986 N N . PRO A 1 116 ? 15.035 18.169 0.834 1.00 0.00 322 PRO A N 12
ATOM 20987 C CA . PRO A 1 116 ? 15.954 19.281 0.681 1.00 0.00 322 PRO A CA 12
ATOM 20988 C C . PRO A 1 116 ? 15.545 20.280 -0.407 1.00 0.00 322 PRO A C 12
ATOM 20989 O O . PRO A 1 116 ? 16.181 21.327 -0.540 1.00 0.00 322 PRO A O 12
ATOM 21000 N N . ARG A 1 117 ? 14.532 19.948 -1.208 1.00 0.00 323 ARG A N 12
ATOM 21001 C CA . ARG A 1 117 ? 14.193 20.671 -2.430 1.00 0.00 323 ARG A CA 12
ATOM 21002 C C . ARG A 1 117 ? 12.841 21.367 -2.336 1.00 0.00 323 ARG A C 12
ATOM 21003 O O . ARG A 1 117 ? 12.760 22.543 -2.694 1.00 0.00 323 ARG A O 12
ATOM 21024 N N . ARG A 1 118 ? 11.846 20.687 -1.761 1.00 0.00 324 ARG A N 12
ATOM 21025 C CA . ARG A 1 118 ? 10.512 21.199 -1.444 1.00 0.00 324 ARG A CA 12
ATOM 21026 C C . ARG A 1 118 ? 9.976 22.061 -2.591 1.00 0.00 324 ARG A C 12
ATOM 21027 O O . ARG A 1 118 ? 9.603 23.237 -2.375 1.00 0.00 324 ARG A O 12
ATOM 21049 N N . MET A 1 8 ? 0.242 -0.668 4.001 1.00 0.00 214 MET A N 13
ATOM 21050 C CA . MET A 1 8 ? 1.680 -0.503 4.324 1.00 0.00 214 MET A CA 13
ATOM 21051 C C . MET A 1 8 ? 2.526 -1.134 3.214 1.00 0.00 214 MET A C 13
ATOM 21052 O O . MET A 1 8 ? 2.247 -2.253 2.772 1.00 0.00 214 MET A O 13
ATOM 21066 N N . LYS A 1 9 ? 3.569 -0.426 2.760 1.00 0.00 215 LYS A N 13
ATOM 21067 C CA . LYS A 1 9 ? 4.593 -0.935 1.842 1.00 0.00 215 LYS A CA 13
ATOM 21068 C C . LYS A 1 9 ? 5.943 -0.380 2.295 1.00 0.00 215 LYS A C 13
ATOM 21069 O O . LYS A 1 9 ? 5.991 0.660 2.960 1.00 0.00 215 LYS A O 13
ATOM 21088 N N . ARG A 1 10 ? 7.033 -1.038 1.893 1.00 0.00 216 ARG A N 13
ATOM 21089 C CA . ARG A 1 10 ? 8.409 -0.605 2.186 1.00 0.00 216 ARG A CA 13
ATOM 21090 C C . ARG A 1 10 ? 9.296 -0.575 0.936 1.00 0.00 216 ARG A C 13
ATOM 21091 O O . ARG A 1 10 ? 10.417 -0.080 1.006 1.00 0.00 216 ARG A O 13
ATOM 21112 N N . LYS A 1 11 ? 8.820 -1.075 -0.210 1.00 0.00 217 LYS A N 13
ATOM 21113 C CA . LYS A 1 11 ? 9.604 -1.171 -1.445 1.00 0.00 217 LYS A CA 13
ATOM 21114 C C . LYS A 1 11 ? 9.632 0.134 -2.244 1.00 0.00 217 LYS A C 13
ATOM 21115 O O . LYS A 1 11 ? 10.363 0.209 -3.233 1.00 0.00 217 LYS A O 13
ATOM 21134 N N . SER A 1 12 ? 8.868 1.151 -1.834 1.00 0.00 218 SER A N 13
ATOM 21135 C CA . SER A 1 12 ? 8.638 2.357 -2.628 1.00 0.00 218 SER A CA 13
ATOM 21136 C C . SER A 1 12 ? 8.977 3.642 -1.854 1.00 0.00 218 SER A C 13
ATOM 21137 O O . SER A 1 12 ? 8.647 4.739 -2.308 1.00 0.00 218 SER A O 13
ATOM 21145 N N . ILE A 1 13 ? 9.622 3.516 -0.687 1.00 0.00 219 ILE A N 13
ATOM 21146 C CA . ILE A 1 13 ? 9.934 4.603 0.244 1.00 0.00 219 ILE A CA 13
ATOM 21147 C C . ILE A 1 13 ? 10.673 5.757 -0.452 1.00 0.00 219 ILE A C 13
ATOM 21148 O O . ILE A 1 13 ? 10.357 6.919 -0.192 1.00 0.00 219 ILE A O 13
ATOM 21164 N N . PHE A 1 14 ? 11.617 5.457 -1.348 1.00 0.00 220 PHE A N 13
ATOM 21165 C CA . PHE A 1 14 ? 12.394 6.446 -2.099 1.00 0.00 220 PHE A CA 13
ATOM 21166 C C . PHE A 1 14 ? 12.521 6.035 -3.569 1.00 0.00 220 PHE A C 13
ATOM 21167 O O . PHE A 1 14 ? 13.513 6.347 -4.230 1.00 0.00 220 PHE A O 13
ATOM 21184 N N . LYS A 1 15 ? 11.542 5.294 -4.093 1.00 0.00 221 LYS A N 13
ATOM 21185 C CA . LYS A 1 15 ? 11.567 4.874 -5.491 1.00 0.00 221 LYS A CA 13
ATOM 21186 C C . LYS A 1 15 ? 11.688 6.094 -6.400 1.00 0.00 221 LYS A C 13
ATOM 21187 O O . LYS A 1 15 ? 11.060 7.127 -6.151 1.00 0.00 221 LYS A O 13
ATOM 21206 N N . ASP A 1 16 ? 12.475 5.937 -7.467 1.00 0.00 222 ASP A N 13
ATOM 21207 C CA . ASP A 1 16 ? 12.830 6.991 -8.422 1.00 0.00 222 ASP A CA 13
ATOM 21208 C C . ASP A 1 16 ? 13.300 8.285 -7.735 1.00 0.00 222 ASP A C 13
ATOM 21209 O O . ASP A 1 16 ? 12.823 9.388 -8.020 1.00 0.00 222 ASP A O 13
ATOM 21218 N N . LYS A 1 17 ? 14.242 8.147 -6.795 1.00 0.00 223 LYS A N 13
ATOM 21219 C CA . LYS A 1 17 ? 14.974 9.246 -6.164 1.00 0.00 223 LYS A CA 13
ATOM 21220 C C . LYS A 1 17 ? 16.429 8.803 -6.045 1.00 0.00 223 LYS A C 13
ATOM 21221 O O . LYS A 1 17 ? 16.708 7.601 -5.978 1.00 0.00 223 LYS A O 13
ATOM 21240 N N . VAL A 1 18 ? 17.348 9.754 -5.957 1.00 0.00 224 VAL A N 13
ATOM 21241 C CA . VAL A 1 18 ? 18.771 9.487 -5.799 1.00 0.00 224 VAL A CA 13
ATOM 21242 C C . VAL A 1 18 ? 19.364 10.439 -4.756 1.00 0.00 224 VAL A C 13
ATOM 21243 O O . VAL A 1 18 ? 18.777 11.491 -4.480 1.00 0.00 224 VAL A O 13
ATOM 21256 N N . PHE A 1 19 ? 20.507 10.100 -4.152 1.00 0.00 225 PHE A N 13
ATOM 21257 C CA . PHE A 1 19 ? 21.244 11.058 -3.329 1.00 0.00 225 PHE A CA 13
ATOM 21258 C C . PHE A 1 19 ? 22.754 10.851 -3.358 1.00 0.00 225 PHE A C 13
ATOM 21259 O O . PHE A 1 19 ? 23.242 9.775 -3.708 1.00 0.00 225 PHE A O 13
ATOM 21276 N N . LEU A 1 20 ? 23.477 11.884 -2.918 1.00 0.00 226 LEU A N 13
ATOM 21277 C CA . LEU A 1 20 ? 24.910 11.865 -2.642 1.00 0.00 226 LEU A CA 13
ATOM 21278 C C . LEU A 1 20 ? 25.052 11.871 -1.118 1.00 0.00 226 LEU A C 13
ATOM 21279 O O . LEU A 1 20 ? 24.299 12.585 -0.453 1.00 0.00 226 LEU A O 13
ATOM 21295 N N . PHE A 1 21 ? 25.998 11.135 -0.538 1.00 0.00 227 PHE A N 13
ATOM 21296 C CA . PHE A 1 21 ? 26.145 11.053 0.918 1.00 0.00 227 PHE A CA 13
ATOM 21297 C C . PHE A 1 21 ? 27.492 11.644 1.325 1.00 0.00 227 PHE A C 13
ATOM 21298 O O . PHE A 1 21 ? 28.521 11.313 0.735 1.00 0.00 227 PHE A O 13
ATOM 21315 N N . LEU A 1 22 ? 27.495 12.494 2.356 1.00 0.00 228 LEU A N 13
ATOM 21316 C CA . LEU A 1 22 ? 28.695 13.114 2.921 1.00 0.00 228 LEU A CA 13
ATOM 21317 C C . LEU A 1 22 ? 29.360 12.211 3.983 1.00 0.00 228 LEU A C 13
ATOM 21318 O O . LEU A 1 22 ? 30.045 12.723 4.869 1.00 0.00 228 LEU A O 13
ATOM 21334 N N . ASN A 1 23 ? 29.161 10.886 3.936 1.00 0.00 229 ASN A N 13
ATOM 21335 C CA . ASN A 1 23 ? 29.638 9.942 4.955 1.00 0.00 229 ASN A CA 13
ATOM 21336 C C . ASN A 1 23 ? 30.352 8.773 4.281 1.00 0.00 229 ASN A C 13
ATOM 21337 O O . ASN A 1 23 ? 29.720 8.015 3.547 1.00 0.00 229 ASN A O 13
ATOM 21348 N N . ALA A 1 24 ? 31.654 8.611 4.527 1.00 0.00 230 ALA A N 13
ATOM 21349 C CA . ALA A 1 24 ? 32.469 7.591 3.871 1.00 0.00 230 ALA A CA 13
ATOM 21350 C C . ALA A 1 24 ? 32.256 6.167 4.406 1.00 0.00 230 ALA A C 13
ATOM 21351 O O . ALA A 1 24 ? 32.819 5.228 3.835 1.00 0.00 230 ALA A O 13
ATOM 21358 N N . LYS A 1 25 ? 31.481 5.969 5.482 1.00 0.00 231 LYS A N 13
ATOM 21359 C CA . LYS A 1 25 ? 31.359 4.666 6.147 1.00 0.00 231 LYS A CA 13
ATOM 21360 C C . LYS A 1 25 ? 29.911 4.216 6.174 1.00 0.00 231 LYS A C 13
ATOM 21361 O O . LYS A 1 25 ? 29.610 3.154 5.625 1.00 0.00 231 LYS A O 13
ATOM 21380 N N . GLN A 1 26 ? 29.003 5.038 6.706 1.00 0.00 232 GLN A N 13
ATOM 21381 C CA . GLN A 1 26 ? 27.579 4.701 6.749 1.00 0.00 232 GLN A CA 13
ATOM 21382 C C . GLN A 1 26 ? 27.012 4.501 5.344 1.00 0.00 232 GLN A C 13
ATOM 21383 O O . GLN A 1 26 ? 25.998 3.823 5.211 1.00 0.00 232 GLN A O 13
ATOM 21397 N N . TYR A 1 27 ? 27.661 5.021 4.293 1.00 0.00 233 TYR A N 13
ATOM 21398 C CA . TYR A 1 27 ? 27.312 4.741 2.906 1.00 0.00 233 TYR A CA 13
ATOM 21399 C C . TYR A 1 27 ? 27.144 3.243 2.639 1.00 0.00 233 TYR A C 13
ATOM 21400 O O . TYR A 1 27 ? 26.179 2.857 1.981 1.00 0.00 233 TYR A O 13
ATOM 21418 N N . LYS A 1 28 ? 28.007 2.389 3.202 1.00 0.00 234 LYS A N 13
ATOM 21419 C CA . LYS A 1 28 ? 27.934 0.940 2.956 1.00 0.00 234 LYS A CA 13
ATOM 21420 C C . LYS A 1 28 ? 26.685 0.287 3.570 1.00 0.00 234 LYS A C 13
ATOM 21421 O O . LYS A 1 28 ? 26.413 -0.875 3.269 1.00 0.00 234 LYS A O 13
ATOM 21440 N N . LYS A 1 29 ? 25.924 1.001 4.404 1.00 0.00 235 LYS A N 13
ATOM 21441 C CA . LYS A 1 29 ? 24.717 0.504 5.080 1.00 0.00 235 LYS A CA 13
ATOM 21442 C C . LYS A 1 29 ? 23.480 1.263 4.593 1.00 0.00 235 LYS A C 13
ATOM 21443 O O . LYS A 1 29 ? 22.440 0.659 4.310 1.00 0.00 235 LYS A O 13
ATOM 21462 N N . LEU A 1 30 ? 23.593 2.581 4.439 1.00 0.00 236 LEU A N 13
ATOM 21463 C CA . LEU A 1 30 ? 22.496 3.401 3.953 1.00 0.00 236 LEU A CA 13
ATOM 21464 C C . LEU A 1 30 ? 22.202 3.070 2.491 1.00 0.00 236 LEU A C 13
ATOM 21465 O O . LEU A 1 30 ? 21.035 3.087 2.112 1.00 0.00 236 LEU A O 13
ATOM 21481 N N . SER A 1 31 ? 23.212 2.711 1.688 1.00 0.00 237 SER A N 13
ATOM 21482 C CA . SER A 1 31 ? 23.002 2.255 0.316 1.00 0.00 237 SER A CA 13
ATOM 21483 C C . SER A 1 31 ? 22.123 1.006 0.233 1.00 0.00 237 SER A C 13
ATOM 21484 O O . SER A 1 31 ? 21.072 1.102 -0.399 1.00 0.00 237 SER A O 13
ATOM 21492 N N . PRO A 1 32 ? 22.448 -0.141 0.868 1.00 0.00 238 PRO A N 13
ATOM 21493 C CA . PRO A 1 32 ? 21.578 -1.307 0.808 1.00 0.00 238 PRO A CA 13
ATOM 21494 C C . PRO A 1 32 ? 20.211 -1.018 1.431 1.00 0.00 238 PRO A C 13
ATOM 21495 O O . PRO A 1 32 ? 19.204 -1.461 0.876 1.00 0.00 238 PRO A O 13
ATOM 21506 N N . ALA A 1 33 ? 20.145 -0.245 2.526 1.00 0.00 239 ALA A N 13
ATOM 21507 C CA . ALA A 1 33 ? 18.853 0.123 3.112 1.00 0.00 239 ALA A CA 13
ATOM 21508 C C . ALA A 1 33 ? 17.963 0.870 2.099 1.00 0.00 239 ALA A C 13
ATOM 21509 O O . ALA A 1 33 ? 16.822 0.470 1.843 1.00 0.00 239 ALA A O 13
ATOM 21516 N N . VAL A 1 34 ? 18.473 1.950 1.506 1.00 0.00 240 VAL A N 13
ATOM 21517 C CA . VAL A 1 34 ? 17.703 2.804 0.605 1.00 0.00 240 VAL A CA 13
ATOM 21518 C C . VAL A 1 34 ? 17.460 2.095 -0.730 1.00 0.00 240 VAL A C 13
ATOM 21519 O O . VAL A 1 34 ? 16.411 2.313 -1.332 1.00 0.00 240 VAL A O 13
ATOM 21532 N N . LEU A 1 35 ? 18.359 1.209 -1.171 1.00 0.00 241 LEU A N 13
ATOM 21533 C CA . LEU A 1 35 ? 18.150 0.378 -2.350 1.00 0.00 241 LEU A CA 13
ATOM 21534 C C . LEU A 1 35 ? 16.955 -0.549 -2.134 1.00 0.00 241 LEU A C 13
ATOM 21535 O O . LEU A 1 35 ? 16.078 -0.622 -2.995 1.00 0.00 241 LEU A O 13
ATOM 21551 N N . PHE A 1 36 ? 16.877 -1.210 -0.974 1.00 0.00 242 PHE A N 13
ATOM 21552 C CA . PHE A 1 36 ? 15.712 -2.014 -0.614 1.00 0.00 242 PHE A CA 13
ATOM 21553 C C . PHE A 1 36 ? 14.465 -1.123 -0.494 1.00 0.00 242 PHE A C 13
ATOM 21554 O O . PHE A 1 36 ? 13.363 -1.586 -0.803 1.00 0.00 242 PHE A O 13
ATOM 21571 N N . GLY A 1 37 ? 14.646 0.145 -0.110 1.00 0.00 243 GLY A N 13
ATOM 21572 C CA . GLY A 1 37 ? 13.617 1.179 -0.080 1.00 0.00 243 GLY A CA 13
ATOM 21573 C C . GLY A 1 37 ? 13.221 1.731 -1.457 1.00 0.00 243 GLY A C 13
ATOM 21574 O O . GLY A 1 37 ? 12.273 2.517 -1.533 1.00 0.00 243 GLY A O 13
ATOM 21578 N N . GLY A 1 38 ? 13.926 1.375 -2.537 1.00 0.00 244 GLY A N 13
ATOM 21579 C CA . GLY A 1 38 ? 13.577 1.719 -3.913 1.00 0.00 244 GLY A CA 13
ATOM 21580 C C . GLY A 1 38 ? 14.492 2.777 -4.547 1.00 0.00 244 GLY A C 13
ATOM 21581 O O . GLY A 1 38 ? 14.491 2.922 -5.770 1.00 0.00 244 GLY A O 13
ATOM 21585 N N . GLY A 1 39 ? 15.246 3.532 -3.746 1.00 0.00 245 GLY A N 13
ATOM 21586 C CA . GLY A 1 39 ? 16.034 4.681 -4.191 1.00 0.00 245 GLY A CA 13
ATOM 21587 C C . GLY A 1 39 ? 17.475 4.329 -4.547 1.00 0.00 245 GLY A C 13
ATOM 21588 O O . GLY A 1 39 ? 17.875 3.163 -4.490 1.00 0.00 245 GLY A O 13
ATOM 21592 N N . LYS A 1 40 ? 18.260 5.346 -4.920 1.00 0.00 246 LYS A N 13
ATOM 21593 C CA . LYS A 1 40 ? 19.643 5.204 -5.383 1.00 0.00 246 LYS A CA 13
ATOM 21594 C C . LYS A 1 40 ? 20.571 6.118 -4.590 1.00 0.00 246 LYS A C 13
ATOM 21595 O O . LYS A 1 40 ? 20.171 7.174 -4.087 1.00 0.00 246 LYS A O 13
ATOM 21614 N N . THR A 1 41 ? 21.837 5.737 -4.508 1.00 0.00 247 THR A N 13
ATOM 21615 C CA . THR A 1 41 ? 22.803 6.365 -3.621 1.00 0.00 247 THR A CA 13
ATOM 21616 C C . THR A 1 41 ? 24.146 6.507 -4.346 1.00 0.00 247 THR A C 13
ATOM 21617 O O . THR A 1 41 ? 24.491 5.696 -5.212 1.00 0.00 247 THR A O 13
ATOM 21628 N N . ASP A 1 42 ? 24.920 7.530 -3.988 1.00 0.00 248 ASP A N 13
ATOM 21629 C CA . ASP A 1 42 ? 26.289 7.746 -4.451 1.00 0.00 248 ASP A CA 13
ATOM 21630 C C . ASP A 1 42 ? 27.108 8.371 -3.319 1.00 0.00 248 ASP A C 13
ATOM 21631 O O . ASP A 1 42 ? 26.545 8.942 -2.376 1.00 0.00 248 ASP A O 13
ATOM 21640 N N . LEU A 1 43 ? 28.433 8.265 -3.398 1.00 0.00 249 LEU A N 13
ATOM 21641 C CA . LEU A 1 43 ? 29.357 8.704 -2.363 1.00 0.00 249 LEU A CA 13
ATOM 21642 C C . LEU A 1 43 ? 30.261 9.754 -2.992 1.00 0.00 249 LEU A C 13
ATOM 21643 O O . LEU A 1 43 ? 31.209 9.429 -3.712 1.00 0.00 249 LEU A O 13
ATOM 21659 N N . LEU A 1 44 ? 29.923 11.018 -2.751 1.00 0.00 250 LEU A N 13
ATOM 21660 C CA . LEU A 1 44 ? 30.598 12.192 -3.297 1.00 0.00 250 LEU A CA 13
ATOM 21661 C C . LEU A 1 44 ? 30.366 13.330 -2.305 1.00 0.00 250 LEU A C 13
ATOM 21662 O O . LEU A 1 44 ? 29.248 13.501 -1.817 1.00 0.00 250 LEU A O 13
ATOM 21678 N N . MET A 1 45 ? 31.421 14.092 -2.010 1.00 0.00 251 MET A N 13
ATOM 21679 C CA . MET A 1 45 ? 31.420 15.123 -0.974 1.00 0.00 251 MET A CA 13
ATOM 21680 C C . MET A 1 45 ? 32.370 16.273 -1.335 1.00 0.00 251 MET A C 13
ATOM 21681 O O . MET A 1 45 ? 32.964 16.914 -0.466 1.00 0.00 251 MET A O 13
ATOM 21695 N N . GLY A 1 46 ? 32.538 16.517 -2.633 1.00 0.00 252 GLY A N 13
ATOM 21696 C CA . GLY A 1 46 ? 33.431 17.523 -3.185 1.00 0.00 252 GLY A CA 13
ATOM 21697 C C . GLY A 1 46 ? 33.186 17.660 -4.683 1.00 0.00 252 GLY A C 13
ATOM 21698 O O . GLY A 1 46 ? 32.267 17.039 -5.226 1.00 0.00 252 GLY A O 13
ATOM 21702 N N . GLU A 1 47 ? 34.008 18.487 -5.333 1.00 0.00 253 GLU A N 13
ATOM 21703 C CA . GLU A 1 47 ? 33.988 18.879 -6.748 1.00 0.00 253 GLU A CA 13
ATOM 21704 C C . GLU A 1 47 ? 32.744 19.673 -7.174 1.00 0.00 253 GLU A C 13
ATOM 21705 O O . GLU A 1 47 ? 32.902 20.695 -7.847 1.00 0.00 253 GLU A O 13
ATOM 21717 N N . LEU A 1 48 ? 31.535 19.249 -6.776 1.00 0.00 254 LEU A N 13
ATOM 21718 C CA . LEU A 1 48 ? 30.247 19.755 -7.275 1.00 0.00 254 LEU A CA 13
ATOM 21719 C C . LEU A 1 48 ? 30.312 19.920 -8.799 1.00 0.00 254 LEU A C 13
ATOM 21720 O O . LEU A 1 48 ? 30.074 20.993 -9.360 1.00 0.00 254 LEU A O 13
ATOM 21736 N N . LYS A 1 49 ? 30.722 18.826 -9.454 1.00 0.00 255 LYS A N 13
ATOM 21737 C CA . LYS A 1 49 ? 31.032 18.754 -10.883 1.00 0.00 255 LYS A CA 13
ATOM 21738 C C . LYS A 1 49 ? 29.841 19.170 -11.756 1.00 0.00 255 LYS A C 13
ATOM 21739 O O . LYS A 1 49 ? 30.027 19.678 -12.863 1.00 0.00 255 LYS A O 13
ATOM 21758 N N . ASP A 1 50 ? 28.626 18.979 -11.249 1.00 0.00 256 ASP A N 13
ATOM 21759 C CA . ASP A 1 50 ? 27.363 19.401 -11.850 1.00 0.00 256 ASP A CA 13
ATOM 21760 C C . ASP A 1 50 ? 26.505 20.063 -10.763 1.00 0.00 256 ASP A C 13
ATOM 21761 O O . ASP A 1 50 ? 26.736 19.841 -9.568 1.00 0.00 256 ASP A O 13
ATOM 21770 N N . ALA A 1 51 ? 25.519 20.866 -11.174 1.00 0.00 257 ALA A N 13
ATOM 21771 C CA . ALA A 1 51 ? 24.547 21.537 -10.315 1.00 0.00 257 ALA A CA 13
ATOM 21772 C C . ALA A 1 51 ? 23.104 21.235 -10.735 1.00 0.00 257 ALA A C 13
ATOM 21773 O O . ALA A 1 51 ? 22.181 21.668 -10.046 1.00 0.00 257 ALA A O 13
ATOM 21780 N N . SER A 1 52 ? 22.878 20.460 -11.800 1.00 0.00 258 SER A N 13
ATOM 21781 C CA . SER A 1 52 ? 21.550 19.939 -12.124 1.00 0.00 258 SER A CA 13
ATOM 21782 C C . SER A 1 52 ? 21.096 19.018 -10.978 1.00 0.00 258 SER A C 13
ATOM 21783 O O . SER A 1 52 ? 19.932 19.045 -10.572 1.00 0.00 258 SER A O 13
ATOM 21791 N N . VAL A 1 53 ? 22.033 18.280 -10.367 1.00 0.00 259 VAL A N 13
ATOM 21792 C CA . VAL A 1 53 ? 21.843 17.517 -9.131 1.00 0.00 259 VAL A CA 13
ATOM 21793 C C . VAL A 1 53 ? 21.278 18.375 -7.976 1.00 0.00 259 VAL A C 13
ATOM 21794 O O . VAL A 1 53 ? 20.650 17.834 -7.069 1.00 0.00 259 VAL A O 13
ATOM 21807 N N . LEU A 1 54 ? 21.453 19.699 -8.025 1.00 0.00 260 LEU A N 13
ATOM 21808 C CA . LEU A 1 54 ? 21.108 20.668 -6.981 1.00 0.00 260 LEU A CA 13
ATOM 21809 C C . LEU A 1 54 ? 20.001 21.615 -7.474 1.00 0.00 260 LEU A C 13
ATOM 21810 O O . LEU A 1 54 ? 19.780 22.676 -6.889 1.00 0.00 260 LEU A O 13
ATOM 21826 N N . ASP A 1 55 ? 19.276 21.225 -8.525 1.00 0.00 261 ASP A N 13
ATOM 21827 C CA . ASP A 1 55 ? 18.104 21.942 -9.045 1.00 0.00 261 ASP A CA 13
ATOM 21828 C C . ASP A 1 55 ? 16.902 21.013 -9.274 1.00 0.00 261 ASP A C 13
ATOM 21829 O O . ASP A 1 55 ? 15.762 21.399 -8.997 1.00 0.00 261 ASP A O 13
ATOM 21838 N N . ASN A 1 56 ? 17.152 19.785 -9.738 1.00 0.00 262 ASN A N 13
ATOM 21839 C CA . ASN A 1 56 ? 16.120 18.806 -10.106 1.00 0.00 262 ASN A CA 13
ATOM 21840 C C . ASN A 1 56 ? 15.273 18.340 -8.898 1.00 0.00 262 ASN A C 13
ATOM 21841 O O . ASN A 1 56 ? 15.688 18.515 -7.744 1.00 0.00 262 ASN A O 13
ATOM 21852 N N . PRO A 1 57 ? 14.082 17.747 -9.120 1.00 0.00 263 PRO A N 13
ATOM 21853 C CA . PRO A 1 57 ? 13.117 17.474 -8.057 1.00 0.00 263 PRO A CA 13
ATOM 21854 C C . PRO A 1 57 ? 13.362 16.200 -7.230 1.00 0.00 263 PRO A C 13
ATOM 21855 O O . PRO A 1 57 ? 12.620 15.988 -6.267 1.00 0.00 263 PRO A O 13
ATOM 21866 N N . ALA A 1 58 ? 14.347 15.353 -7.558 1.00 0.00 264 ALA A N 13
ATOM 21867 C CA . ALA A 1 58 ? 14.481 14.026 -6.949 1.00 0.00 264 ALA A CA 13
ATOM 21868 C C . ALA A 1 58 ? 15.939 13.628 -6.685 1.00 0.00 264 ALA A C 13
ATOM 21869 O O . ALA A 1 58 ? 16.292 12.449 -6.759 1.00 0.00 264 ALA A O 13
ATOM 21876 N N . THR A 1 59 ? 16.783 14.602 -6.344 1.00 0.00 265 THR A N 13
ATOM 21877 C CA . THR A 1 59 ? 18.152 14.376 -5.902 1.00 0.00 265 THR A CA 13
ATOM 21878 C C . THR A 1 59 ? 18.346 15.058 -4.546 1.00 0.00 265 THR A C 13
ATOM 21879 O O . THR A 1 59 ? 17.643 16.024 -4.231 1.00 0.00 265 THR A O 13
ATOM 21890 N N . CYS A 1 60 ? 19.281 14.541 -3.738 1.00 0.00 266 CYS A N 13
ATOM 21891 C CA . CYS A 1 60 ? 19.537 14.997 -2.378 1.00 0.00 266 CYS A CA 13
ATOM 21892 C C . CYS A 1 60 ? 21.030 14.955 -2.074 1.00 0.00 266 CYS A C 13
ATOM 21893 O O . CYS A 1 60 ? 21.800 14.305 -2.787 1.00 0.00 266 CYS A O 13
ATOM 21901 N N . VAL A 1 61 ? 21.402 15.561 -0.949 1.00 0.00 267 VAL A N 13
ATOM 21902 C CA . VAL A 1 61 ? 22.721 15.443 -0.355 1.00 0.00 267 VAL A CA 13
ATOM 21903 C C . VAL A 1 61 ? 22.445 15.146 1.118 1.00 0.00 267 VAL A C 13
ATOM 21904 O O . VAL A 1 61 ? 21.604 15.806 1.737 1.00 0.00 267 VAL A O 13
ATOM 21917 N N . ILE A 1 62 ? 23.100 14.123 1.657 1.00 0.00 268 ILE A N 13
ATOM 21918 C CA . ILE A 1 62 ? 22.799 13.579 2.974 1.00 0.00 268 ILE A CA 13
ATOM 21919 C C . ILE A 1 62 ? 23.915 14.032 3.915 1.00 0.00 268 ILE A C 13
ATOM 21920 O O . ILE A 1 62 ? 25.089 13.732 3.675 1.00 0.00 268 ILE A O 13
ATOM 21936 N N . ASP A 1 63 ? 23.550 14.773 4.961 1.00 0.00 269 ASP A N 13
ATOM 21937 C CA . ASP A 1 63 ? 24.457 15.188 6.028 1.00 0.00 269 ASP A CA 13
ATOM 21938 C C . ASP A 1 63 ? 24.647 14.045 7.024 1.00 0.00 269 ASP A C 13
ATOM 21939 O O . ASP A 1 63 ? 23.804 13.156 7.149 1.00 0.00 269 ASP A O 13
ATOM 21948 N N . VAL A 1 64 ? 25.755 14.072 7.751 1.00 0.00 270 VAL A N 13
ATOM 21949 C CA . VAL A 1 64 ? 26.069 13.149 8.824 1.00 0.00 270 VAL A CA 13
ATOM 21950 C C . VAL A 1 64 ? 25.215 13.491 10.055 1.00 0.00 270 VAL A C 13
ATOM 21951 O O . VAL A 1 64 ? 24.743 14.622 10.206 1.00 0.00 270 VAL A O 13
ATOM 21964 N N . ALA A 1 65 ? 25.029 12.523 10.958 1.00 0.00 271 ALA A N 13
ATOM 21965 C CA . ALA A 1 65 ? 24.410 12.723 12.261 1.00 0.00 271 ALA A CA 13
ATOM 21966 C C . ALA A 1 65 ? 25.000 11.715 13.248 1.00 0.00 271 ALA A C 13
ATOM 21967 O O . ALA A 1 65 ? 25.271 10.568 12.879 1.00 0.00 271 ALA A O 13
ATOM 21974 N N . MET A 1 66 ? 25.171 12.135 14.502 1.00 0.00 272 MET A N 13
ATOM 21975 C CA . MET A 1 66 ? 25.560 11.298 15.630 1.00 0.00 272 MET A CA 13
ATOM 21976 C C . MET A 1 66 ? 25.145 12.034 16.911 1.00 0.00 272 MET A C 13
ATOM 21977 O O . MET A 1 66 ? 25.245 13.264 16.974 1.00 0.00 272 MET A O 13
ATOM 21991 N N . THR A 1 67 ? 24.659 11.304 17.913 1.00 0.00 273 THR A N 13
ATOM 21992 C CA . THR A 1 67 ? 24.292 11.861 19.210 1.00 0.00 273 THR A CA 13
ATOM 21993 C C . THR A 1 67 ? 25.557 12.138 20.038 1.00 0.00 273 THR A C 13
ATOM 21994 O O . THR A 1 67 ? 26.545 11.399 19.952 1.00 0.00 273 THR A O 13
ATOM 22005 N N . GLU A 1 68 ? 25.527 13.177 20.872 1.00 0.00 274 GLU A N 13
ATOM 22006 C CA . GLU A 1 68 ? 26.576 13.504 21.835 1.00 0.00 274 GLU A CA 13
ATOM 22007 C C . GLU A 1 68 ? 25.971 14.334 22.975 1.00 0.00 274 GLU A C 13
ATOM 22008 O O . GLU A 1 68 ? 24.858 14.862 22.840 1.00 0.00 274 GLU A O 13
ATOM 22020 N N . SER A 1 69 ? 26.715 14.470 24.077 1.00 0.00 275 SER A N 13
ATOM 22021 C CA . SER A 1 69 ? 26.267 15.121 25.314 1.00 0.00 275 SER A CA 13
ATOM 22022 C C . SER A 1 69 ? 27.369 16.023 25.905 1.00 0.00 275 SER A C 13
ATOM 22023 O O . SER A 1 69 ? 27.322 16.370 27.090 1.00 0.00 275 SER A O 13
ATOM 22031 N N . GLN A 1 70 ? 28.390 16.369 25.111 1.00 0.00 276 GLN A N 13
ATOM 22032 C CA . GLN A 1 70 ? 29.495 17.230 25.527 1.00 0.00 276 GLN A CA 13
ATOM 22033 C C . GLN A 1 70 ? 28.981 18.644 25.849 1.00 0.00 276 GLN A C 13
ATOM 22034 O O . GLN A 1 70 ? 27.946 19.076 25.329 1.00 0.00 276 GLN A O 13
ATOM 22048 N N . LEU A 1 71 ? 29.722 19.368 26.693 1.00 0.00 277 LEU A N 13
ATOM 22049 C CA . LEU A 1 71 ? 29.461 20.760 27.049 1.00 0.00 277 LEU A CA 13
ATOM 22050 C C . LEU A 1 71 ? 29.385 21.618 25.782 1.00 0.00 277 LEU A C 13
ATOM 22051 O O . LEU A 1 71 ? 30.256 21.517 24.914 1.00 0.00 277 LEU A O 13
ATOM 22067 N N . SER A 1 72 ? 28.380 22.490 25.706 1.00 0.00 278 SER A N 13
ATOM 22068 C CA . SER A 1 72 ? 28.051 23.307 24.539 1.00 0.00 278 SER A CA 13
ATOM 22069 C C . SER A 1 72 ? 29.053 24.446 24.256 1.00 0.00 278 SER A C 13
ATOM 22070 O O . SER A 1 72 ? 28.819 25.249 23.349 1.00 0.00 278 SER A O 13
ATOM 22078 N N . GLU A 1 73 ? 30.133 24.567 25.037 1.00 0.00 279 GLU A N 13
ATOM 22079 C CA . GLU A 1 73 ? 31.177 25.565 24.833 1.00 0.00 279 GLU A CA 13
ATOM 22080 C C . GLU A 1 73 ? 31.797 25.369 23.439 1.00 0.00 279 GLU A C 13
ATOM 22081 O O . GLU A 1 73 ? 32.030 24.236 23.009 1.00 0.00 279 GLU A O 13
ATOM 22093 N N . SER A 1 74 ? 32.094 26.463 22.733 1.00 0.00 280 SER A N 13
ATOM 22094 C CA . SER A 1 74 ? 32.608 26.416 21.365 1.00 0.00 280 SER A CA 13
ATOM 22095 C C . SER A 1 74 ? 33.970 25.712 21.282 1.00 0.00 280 SER A C 13
ATOM 22096 O O . SER A 1 74 ? 34.297 25.115 20.256 1.00 0.00 280 SER A O 13
ATOM 22104 N N . GLN A 1 75 ? 34.754 25.739 22.367 1.00 0.00 281 GLN A N 13
ATOM 22105 C CA . GLN A 1 75 ? 36.066 25.104 22.448 1.00 0.00 281 GLN A CA 13
ATOM 22106 C C . GLN A 1 75 ? 35.979 23.567 22.406 1.00 0.00 281 GLN A C 13
ATOM 22107 O O . GLN A 1 75 ? 36.995 22.915 22.149 1.00 0.00 281 GLN A O 13
ATOM 22121 N N . SER A 1 76 ? 34.801 22.974 22.635 1.00 0.00 282 SER A N 13
ATOM 22122 C CA . SER A 1 76 ? 34.590 21.532 22.545 1.00 0.00 282 SER A CA 13
ATOM 22123 C C . SER A 1 76 ? 34.651 21.010 21.100 1.00 0.00 282 SER A C 13
ATOM 22124 O O . SER A 1 76 ? 34.746 19.796 20.896 1.00 0.00 282 SER A O 13
ATOM 22132 N N . THR A 1 77 ? 34.592 21.890 20.096 1.00 0.00 283 THR A N 13
ATOM 22133 C CA . THR A 1 77 ? 34.427 21.553 18.686 1.00 0.00 283 THR A CA 13
ATOM 22134 C C . THR A 1 77 ? 35.257 22.517 17.817 1.00 0.00 283 THR A C 13
ATOM 22135 O O . THR A 1 77 ? 36.005 23.353 18.337 1.00 0.00 283 THR A O 13
ATOM 22146 N N . GLN A 1 78 ? 35.138 22.408 16.491 1.00 0.00 284 GLN A N 13
ATOM 22147 C CA . GLN A 1 78 ? 35.677 23.364 15.525 1.00 0.00 284 GLN A CA 13
ATOM 22148 C C . GLN A 1 78 ? 34.710 23.386 14.329 1.00 0.00 284 GLN A C 13
ATOM 22149 O O . GLN A 1 78 ? 34.249 22.311 13.926 1.00 0.00 284 GLN A O 13
ATOM 22163 N N . PRO A 1 79 ? 34.386 24.557 13.747 1.00 0.00 285 PRO A N 13
ATOM 22164 C CA . PRO A 1 79 ? 33.655 24.641 12.486 1.00 0.00 285 PRO A CA 13
ATOM 22165 C C . PRO A 1 79 ? 34.334 23.802 11.394 1.00 0.00 285 PRO A C 13
ATOM 22166 O O . PRO A 1 79 ? 35.565 23.798 11.285 1.00 0.00 285 PRO A O 13
ATOM 22177 N N . TRP A 1 80 ? 33.535 23.118 10.570 1.00 0.00 286 TRP A N 13
ATOM 22178 C CA . TRP A 1 80 ? 34.010 22.406 9.388 1.00 0.00 286 TRP A CA 13
ATOM 22179 C C . TRP A 1 80 ? 32.838 22.193 8.426 1.00 0.00 286 TRP A C 13
ATOM 22180 O O . TRP A 1 80 ? 32.791 22.824 7.368 1.00 0.00 286 TRP A O 13
ATOM 22201 N N . ILE A 1 81 ? 31.867 21.352 8.805 1.00 0.00 287 ILE A N 13
ATOM 22202 C CA . ILE A 1 81 ? 30.747 21.003 7.927 1.00 0.00 287 ILE A CA 13
ATOM 22203 C C . ILE A 1 81 ? 29.831 22.205 7.686 1.00 0.00 287 ILE A C 13
ATOM 22204 O O . ILE A 1 81 ? 29.123 22.242 6.683 1.00 0.00 287 ILE A O 13
ATOM 22220 N N . THR A 1 82 ? 29.825 23.176 8.601 1.00 0.00 288 THR A N 13
ATOM 22221 C CA . THR A 1 82 ? 28.961 24.346 8.581 1.00 0.00 288 THR A CA 13
ATOM 22222 C C . THR A 1 82 ? 29.071 25.105 7.254 1.00 0.00 288 THR A C 13
ATOM 22223 O O . THR A 1 82 ? 28.053 25.535 6.707 1.00 0.00 288 THR A O 13
ATOM 22234 N N . SER A 1 83 ? 30.281 25.203 6.692 1.00 0.00 289 SER A N 13
ATOM 22235 C CA . SER A 1 83 ? 30.503 25.799 5.385 1.00 0.00 289 SER A CA 13
ATOM 22236 C C . SER A 1 83 ? 29.808 24.975 4.294 1.00 0.00 289 SER A C 13
ATOM 22237 O O . SER A 1 83 ? 29.080 25.540 3.482 1.00 0.00 289 SER A O 13
ATOM 22245 N N . THR A 1 84 ? 29.988 23.653 4.281 1.00 0.00 290 THR A N 13
ATOM 22246 C CA . THR A 1 84 ? 29.424 22.760 3.272 1.00 0.00 290 THR A CA 13
ATOM 22247 C C . THR A 1 84 ? 27.891 22.776 3.320 1.00 0.00 290 THR A C 13
ATOM 22248 O O . THR A 1 84 ? 27.264 22.931 2.276 1.00 0.00 290 THR A O 13
ATOM 22259 N N . LEU A 1 85 ? 27.295 22.675 4.515 1.00 0.00 291 LEU A N 13
ATOM 22260 C CA . LEU A 1 85 ? 25.850 22.744 4.748 1.00 0.00 291 LEU A CA 13
ATOM 22261 C C . LEU A 1 85 ? 25.307 24.028 4.119 1.00 0.00 291 LEU A C 13
ATOM 22262 O O . LEU A 1 85 ? 24.385 24.000 3.300 1.00 0.00 291 LEU A O 13
ATOM 22278 N N . ASP A 1 86 ? 25.903 25.165 4.489 1.00 0.00 292 ASP A N 13
ATOM 22279 C CA . ASP A 1 86 ? 25.403 26.469 4.076 1.00 0.00 292 ASP A CA 13
ATOM 22280 C C . ASP A 1 86 ? 25.592 26.697 2.575 1.00 0.00 292 ASP A C 13
ATOM 22281 O O . ASP A 1 86 ? 24.692 27.223 1.921 1.00 0.00 292 ASP A O 13
ATOM 22290 N N . LEU A 1 87 ? 26.723 26.254 2.014 1.00 0.00 293 LEU A N 13
ATOM 22291 C CA . LEU A 1 87 ? 27.019 26.341 0.585 1.00 0.00 293 LEU A CA 13
ATOM 22292 C C . LEU A 1 87 ? 26.025 25.517 -0.231 1.00 0.00 293 LEU A C 13
ATOM 22293 O O . LEU A 1 87 ? 25.579 25.955 -1.295 1.00 0.00 293 LEU A O 13
ATOM 22309 N N . LEU A 1 88 ? 25.672 24.322 0.246 1.00 0.00 294 LEU A N 13
ATOM 22310 C CA . LEU A 1 88 ? 24.684 23.487 -0.419 1.00 0.00 294 LEU A CA 13
ATOM 22311 C C . LEU A 1 88 ? 23.328 24.189 -0.399 1.00 0.00 294 LEU A C 13
ATOM 22312 O O . LEU A 1 88 ? 22.649 24.247 -1.428 1.00 0.00 294 LEU A O 13
ATOM 22328 N N . GLN A 1 89 ? 22.965 24.773 0.748 1.00 0.00 295 GLN A N 13
ATOM 22329 C CA . GLN A 1 89 ? 21.706 25.488 0.894 1.00 0.00 295 GLN A CA 13
ATOM 22330 C C . GLN A 1 89 ? 21.638 26.713 -0.016 1.00 0.00 295 GLN A C 13
ATOM 22331 O O . GLN A 1 89 ? 20.592 26.933 -0.632 1.00 0.00 295 GLN A O 13
ATOM 22345 N N . SER A 1 90 ? 22.712 27.501 -0.140 1.00 0.00 296 SER A N 13
ATOM 22346 C CA . SER A 1 90 ? 22.696 28.669 -1.009 1.00 0.00 296 SER A CA 13
ATOM 22347 C C . SER A 1 90 ? 22.648 28.250 -2.485 1.00 0.00 296 SER A C 13
ATOM 22348 O O . SER A 1 90 ? 21.972 28.909 -3.282 1.00 0.00 296 SER A O 13
ATOM 22356 N N . LYS A 1 91 ? 23.304 27.138 -2.859 1.00 0.00 297 LYS A N 13
ATOM 22357 C CA . LYS A 1 91 ? 23.187 26.581 -4.209 1.00 0.00 297 LYS A CA 13
ATOM 22358 C C . LYS A 1 91 ? 21.752 26.127 -4.482 1.00 0.00 297 LYS A C 13
ATOM 22359 O O . LYS A 1 91 ? 21.223 26.473 -5.542 1.00 0.00 297 LYS A O 13
ATOM 22378 N N . GLY A 1 92 ? 21.097 25.416 -3.555 1.00 0.00 298 GLY A N 13
ATOM 22379 C CA . GLY A 1 92 ? 19.667 25.158 -3.674 1.00 0.00 298 GLY A CA 13
ATOM 22380 C C . GLY A 1 92 ? 19.076 24.105 -2.733 1.00 0.00 298 GLY A C 13
ATOM 22381 O O . GLY A 1 92 ? 17.851 24.081 -2.603 1.00 0.00 298 GLY A O 13
ATOM 22385 N N . LEU A 1 93 ? 19.873 23.249 -2.078 1.00 0.00 299 LEU A N 13
ATOM 22386 C CA . LEU A 1 93 ? 19.351 22.086 -1.345 1.00 0.00 299 LEU A CA 13
ATOM 22387 C C . LEU A 1 93 ? 19.881 22.053 0.080 1.00 0.00 299 LEU A C 13
ATOM 22388 O O . LEU A 1 93 ? 21.041 22.346 0.355 1.00 0.00 299 LEU A O 13
ATOM 22404 N N . ARG A 1 94 ? 19.026 21.604 0.986 1.00 0.00 300 ARG A N 13
ATOM 22405 C CA . ARG A 1 94 ? 19.370 21.274 2.359 1.00 0.00 300 ARG A CA 13
ATOM 22406 C C . ARG A 1 94 ? 20.137 19.963 2.331 1.00 0.00 300 ARG A C 13
ATOM 22407 O O . ARG A 1 94 ? 19.747 19.025 1.630 1.00 0.00 300 ARG A O 13
ATOM 22428 N N . THR A 1 95 ? 21.196 19.883 3.124 1.00 0.00 301 THR A N 13
ATOM 22429 C CA . THR A 1 95 ? 21.907 18.644 3.381 1.00 0.00 301 THR A CA 13
ATOM 22430 C C . THR A 1 95 ? 21.105 17.930 4.473 1.00 0.00 301 THR A C 13
ATOM 22431 O O . THR A 1 95 ? 21.143 18.335 5.638 1.00 0.00 301 THR A O 13
ATOM 22442 N N . ILE A 1 96 ? 20.283 16.954 4.094 1.00 0.00 302 ILE A N 13
ATOM 22443 C CA . ILE A 1 96 ? 19.312 16.344 5.003 1.00 0.00 302 ILE A CA 13
ATOM 22444 C C . ILE A 1 96 ? 20.035 15.305 5.883 1.00 0.00 302 ILE A C 13
ATOM 22445 O O . ILE A 1 96 ? 20.709 14.438 5.329 1.00 0.00 302 ILE A O 13
ATOM 22461 N N . PRO A 1 97 ? 19.975 15.382 7.227 1.00 0.00 303 PRO A N 13
ATOM 22462 C CA . PRO A 1 97 ? 20.688 14.455 8.105 1.00 0.00 303 PRO A CA 13
ATOM 22463 C C . PRO A 1 97 ? 20.324 12.985 7.878 1.00 0.00 303 PRO A C 13
ATOM 22464 O O . PRO A 1 97 ? 19.149 12.643 7.725 1.00 0.00 303 PRO A O 13
ATOM 22475 N N . GLU A 1 98 ? 21.314 12.091 7.963 1.00 0.00 304 GLU A N 13
ATOM 22476 C CA . GLU A 1 98 ? 21.115 10.648 7.873 1.00 0.00 304 GLU A CA 13
ATOM 22477 C C . GLU A 1 98 ? 20.192 10.117 8.989 1.00 0.00 304 GLU A C 13
ATOM 22478 O O . GLU A 1 98 ? 19.508 9.109 8.800 1.00 0.00 304 GLU A O 13
ATOM 22490 N N . ALA A 1 99 ? 20.125 10.804 10.138 1.00 0.00 305 ALA A N 13
ATOM 22491 C CA . ALA A 1 99 ? 19.201 10.445 11.209 1.00 0.00 305 ALA A CA 13
ATOM 22492 C C . ALA A 1 99 ? 17.750 10.639 10.765 1.00 0.00 305 ALA A C 13
ATOM 22493 O O . ALA A 1 99 ? 16.890 9.816 11.084 1.00 0.00 305 ALA A O 13
ATOM 22500 N N . GLU A 1 100 ? 17.473 11.703 10.008 1.00 0.00 306 GLU A N 13
ATOM 22501 C CA . GLU A 1 100 ? 16.137 11.977 9.498 1.00 0.00 306 GLU A CA 13
ATOM 22502 C C . GLU A 1 100 ? 15.799 11.013 8.357 1.00 0.00 306 GLU A C 13
ATOM 22503 O O . GLU A 1 100 ? 14.635 10.629 8.228 1.00 0.00 306 GLU A O 13
ATOM 22515 N N . ILE A 1 101 ? 16.795 10.566 7.577 1.00 0.00 307 ILE A N 13
ATOM 22516 C CA . ILE A 1 101 ? 16.605 9.483 6.610 1.00 0.00 307 ILE A CA 13
ATOM 22517 C C . ILE A 1 101 ? 16.112 8.253 7.375 1.00 0.00 307 ILE A C 13
ATOM 22518 O O . ILE A 1 101 ? 15.077 7.692 7.017 1.00 0.00 307 ILE A O 13
ATOM 22534 N N . GLY A 1 102 ? 16.806 7.855 8.445 1.00 0.00 308 GLY A N 13
ATOM 22535 C CA . GLY A 1 102 ? 16.427 6.681 9.217 1.00 0.00 308 GLY A CA 13
ATOM 22536 C C . GLY A 1 102 ? 15.024 6.825 9.806 1.00 0.00 308 GLY A C 13
ATOM 22537 O O . GLY A 1 102 ? 14.226 5.903 9.661 1.00 0.00 308 GLY A O 13
ATOM 22541 N N . LEU A 1 103 ? 14.682 7.975 10.399 1.00 0.00 309 LEU A N 13
ATOM 22542 C CA . LEU A 1 103 ? 13.351 8.203 10.967 1.00 0.00 309 LEU A CA 13
ATOM 22543 C C . LEU A 1 103 ? 12.279 8.038 9.885 1.00 0.00 309 LEU A C 13
ATOM 22544 O O . LEU A 1 103 ? 11.297 7.324 10.089 1.00 0.00 309 LEU A O 13
ATOM 22560 N N . ALA A 1 104 ? 12.484 8.647 8.716 1.00 0.00 310 ALA A N 13
ATOM 22561 C CA . ALA A 1 104 ? 11.537 8.576 7.618 1.00 0.00 310 ALA A CA 13
ATOM 22562 C C . ALA A 1 104 ? 11.389 7.145 7.092 1.00 0.00 310 ALA A C 13
ATOM 22563 O O . ALA A 1 104 ? 10.272 6.728 6.782 1.00 0.00 310 ALA A O 13
ATOM 22570 N N . VAL A 1 105 ? 12.485 6.391 7.007 1.00 0.00 311 VAL A N 13
ATOM 22571 C CA . VAL A 1 105 ? 12.490 4.990 6.603 1.00 0.00 311 VAL A CA 13
ATOM 22572 C C . VAL A 1 105 ? 11.714 4.149 7.630 1.00 0.00 311 VAL A C 13
ATOM 22573 O O . VAL A 1 105 ? 10.869 3.337 7.242 1.00 0.00 311 VAL A O 13
ATOM 22586 N N . ILE A 1 106 ? 11.954 4.351 8.930 1.00 0.00 312 ILE A N 13
ATOM 22587 C CA . ILE A 1 106 ? 11.312 3.608 10.012 1.00 0.00 312 ILE A CA 13
ATOM 22588 C C . ILE A 1 106 ? 9.801 3.867 9.990 1.00 0.00 312 ILE A C 13
ATOM 22589 O O . ILE A 1 106 ? 9.012 2.920 10.048 1.00 0.00 312 ILE A O 13
ATOM 22605 N N . ASN A 1 107 ? 9.390 5.138 9.916 1.00 0.00 313 ASN A N 13
ATOM 22606 C CA . ASN A 1 107 ? 7.990 5.524 10.102 1.00 0.00 313 ASN A CA 13
ATOM 22607 C C . ASN A 1 107 ? 7.181 5.502 8.800 1.00 0.00 313 ASN A C 13
ATOM 22608 O O . ASN A 1 107 ? 5.957 5.631 8.842 1.00 0.00 313 ASN A O 13
ATOM 22619 N N . VAL A 1 108 ? 7.850 5.331 7.655 1.00 0.00 314 VAL A N 13
ATOM 22620 C CA . VAL A 1 108 ? 7.282 5.450 6.310 1.00 0.00 314 VAL A CA 13
ATOM 22621 C C . VAL A 1 108 ? 6.723 6.875 6.134 1.00 0.00 314 VAL A C 13
ATOM 22622 O O . VAL A 1 108 ? 5.537 7.083 5.860 1.00 0.00 314 VAL A O 13
ATOM 22635 N N . SER A 1 109 ? 7.599 7.868 6.325 1.00 0.00 315 SER A N 13
ATOM 22636 C CA . SER A 1 109 ? 7.279 9.297 6.315 1.00 0.00 315 SER A CA 13
ATOM 22637 C C . SER A 1 109 ? 8.315 10.078 5.497 1.00 0.00 315 SER A C 13
ATOM 22638 O O . SER A 1 109 ? 8.759 11.156 5.896 1.00 0.00 315 SER A O 13
ATOM 22646 N N . THR A 1 110 ? 8.742 9.519 4.365 1.00 0.00 316 THR A N 13
ATOM 22647 C CA . THR A 1 110 ? 9.605 10.165 3.384 1.00 0.00 316 THR A CA 13
ATOM 22648 C C . THR A 1 110 ? 8.845 11.306 2.677 1.00 0.00 316 THR A C 13
ATOM 22649 O O . THR A 1 110 ? 8.427 11.184 1.523 1.00 0.00 316 THR A O 13
ATOM 22660 N N . GLU A 1 111 ? 8.630 12.417 3.391 1.00 0.00 317 GLU A N 13
ATOM 22661 C CA . GLU A 1 111 ? 7.747 13.502 2.967 1.00 0.00 317 GLU A CA 13
ATOM 22662 C C . GLU A 1 111 ? 8.449 14.854 3.092 1.00 0.00 317 GLU A C 13
ATOM 22663 O O . GLU A 1 111 ? 8.649 15.536 2.089 1.00 0.00 317 GLU A O 13
ATOM 22675 N N . ILE A 1 112 ? 8.843 15.233 4.313 1.00 0.00 318 ILE A N 13
ATOM 22676 C CA . ILE A 1 112 ? 9.488 16.517 4.616 1.00 0.00 318 ILE A CA 13
ATOM 22677 C C . ILE A 1 112 ? 10.709 16.343 5.524 1.00 0.00 318 ILE A C 13
ATOM 22678 O O . ILE A 1 112 ? 11.601 17.196 5.521 1.00 0.00 318 ILE A O 13
ATOM 22694 N N . TYR A 1 113 ? 10.771 15.229 6.260 1.00 0.00 319 TYR A N 13
ATOM 22695 C CA . TYR A 1 113 ? 11.909 14.854 7.088 1.00 0.00 319 TYR A CA 13
ATOM 22696 C C . TYR A 1 113 ? 13.210 14.876 6.278 1.00 0.00 319 TYR A C 13
ATOM 22697 O O . TYR A 1 113 ? 14.250 15.327 6.752 1.00 0.00 319 TYR A O 13
ATOM 22715 N N . CYS A 1 114 ? 13.111 14.427 5.029 1.00 0.00 320 CYS A N 13
ATOM 22716 C CA . CYS A 1 114 ? 14.212 14.133 4.132 1.00 0.00 320 CYS A CA 13
ATOM 22717 C C . CYS A 1 114 ? 13.925 14.699 2.735 1.00 0.00 320 CYS A C 13
ATOM 22718 O O . CYS A 1 114 ? 14.278 14.104 1.717 1.00 0.00 320 CYS A O 13
ATOM 22726 N N . ASN A 1 115 ? 13.243 15.845 2.689 1.00 0.00 321 ASN A N 13
ATOM 22727 C CA . ASN A 1 115 ? 13.073 16.644 1.488 1.00 0.00 321 ASN A CA 13
ATOM 22728 C C . ASN A 1 115 ? 14.221 17.656 1.505 1.00 0.00 321 ASN A C 13
ATOM 22729 O O . ASN A 1 115 ? 14.251 18.495 2.406 1.00 0.00 321 ASN A O 13
ATOM 22740 N N . PRO A 1 116 ? 15.197 17.583 0.596 1.00 0.00 322 PRO A N 13
ATOM 22741 C CA . PRO A 1 116 ? 16.336 18.491 0.608 1.00 0.00 322 PRO A CA 13
ATOM 22742 C C . PRO A 1 116 ? 15.984 19.814 -0.078 1.00 0.00 322 PRO A C 13
ATOM 22743 O O . PRO A 1 116 ? 16.399 20.882 0.363 1.00 0.00 322 PRO A O 13
ATOM 22754 N N . ARG A 1 117 ? 15.240 19.764 -1.178 1.00 0.00 323 ARG A N 13
ATOM 22755 C CA . ARG A 1 117 ? 14.993 20.925 -2.023 1.00 0.00 323 ARG A CA 13
ATOM 22756 C C . ARG A 1 117 ? 14.054 21.915 -1.331 1.00 0.00 323 ARG A C 13
ATOM 22757 O O . ARG A 1 117 ? 14.307 23.119 -1.405 1.00 0.00 323 ARG A O 13
ATOM 22778 N N . ARG A 1 118 ? 13.055 21.388 -0.607 1.00 0.00 324 ARG A N 13
ATOM 22779 C CA . ARG A 1 118 ? 12.040 22.120 0.153 1.00 0.00 324 ARG A CA 13
ATOM 22780 C C . ARG A 1 118 ? 11.641 23.410 -0.575 1.00 0.00 324 ARG A C 13
ATOM 22781 O O . ARG A 1 118 ? 11.804 24.528 -0.030 1.00 0.00 324 ARG A O 13
ATOM 22803 N N . MET A 1 8 ? 1.777 -2.762 5.681 1.00 0.00 214 MET A N 14
ATOM 22804 C CA . MET A 1 8 ? 3.173 -2.285 5.823 1.00 0.00 214 MET A CA 14
ATOM 22805 C C . MET A 1 8 ? 3.329 -0.916 5.162 1.00 0.00 214 MET A C 14
ATOM 22806 O O . MET A 1 8 ? 2.712 -0.647 4.130 1.00 0.00 214 MET A O 14
ATOM 22820 N N . LYS A 1 9 ? 4.157 -0.039 5.749 1.00 0.00 215 LYS A N 14
ATOM 22821 C CA . LYS A 1 9 ? 4.372 1.337 5.273 1.00 0.00 215 LYS A CA 14
ATOM 22822 C C . LYS A 1 9 ? 5.855 1.731 5.266 1.00 0.00 215 LYS A C 14
ATOM 22823 O O . LYS A 1 9 ? 6.182 2.912 5.180 1.00 0.00 215 LYS A O 14
ATOM 22842 N N . ARG A 1 10 ? 6.773 0.757 5.327 1.00 0.00 216 ARG A N 14
ATOM 22843 C CA . ARG A 1 10 ? 8.226 0.987 5.281 1.00 0.00 216 ARG A CA 14
ATOM 22844 C C . ARG A 1 10 ? 8.747 1.270 3.863 1.00 0.00 216 ARG A C 14
ATOM 22845 O O . ARG A 1 10 ? 9.957 1.189 3.643 1.00 0.00 216 ARG A O 14
ATOM 22866 N N . LYS A 1 11 ? 7.878 1.543 2.888 1.00 0.00 217 LYS A N 14
ATOM 22867 C CA . LYS A 1 11 ? 8.221 1.748 1.482 1.00 0.00 217 LYS A CA 14
ATOM 22868 C C . LYS A 1 11 ? 7.645 3.075 1.001 1.00 0.00 217 LYS A C 14
ATOM 22869 O O . LYS A 1 11 ? 6.865 3.714 1.713 1.00 0.00 217 LYS A O 14
ATOM 22888 N N . SER A 1 12 ? 8.050 3.481 -0.200 1.00 0.00 218 SER A N 14
ATOM 22889 C CA . SER A 1 12 ? 7.796 4.803 -0.766 1.00 0.00 218 SER A CA 14
ATOM 22890 C C . SER A 1 12 ? 8.378 5.920 0.121 1.00 0.00 218 SER A C 14
ATOM 22891 O O . SER A 1 12 ? 7.854 7.036 0.163 1.00 0.00 218 SER A O 14
ATOM 22899 N N . ILE A 1 13 ? 9.468 5.620 0.843 1.00 0.00 219 ILE A N 14
ATOM 22900 C CA . ILE A 1 13 ? 10.128 6.547 1.759 1.00 0.00 219 ILE A CA 14
ATOM 22901 C C . ILE A 1 13 ? 10.835 7.658 0.962 1.00 0.00 219 ILE A C 14
ATOM 22902 O O . ILE A 1 13 ? 10.768 8.824 1.349 1.00 0.00 219 ILE A O 14
ATOM 22918 N N . PHE A 1 14 ? 11.469 7.308 -0.165 1.00 0.00 220 PHE A N 14
ATOM 22919 C CA . PHE A 1 14 ? 12.215 8.220 -1.036 1.00 0.00 220 PHE A CA 14
ATOM 22920 C C . PHE A 1 14 ? 12.087 7.805 -2.514 1.00 0.00 220 PHE A C 14
ATOM 22921 O O . PHE A 1 14 ? 13.003 8.035 -3.300 1.00 0.00 220 PHE A O 14
ATOM 22938 N N . LYS A 1 15 ? 10.979 7.154 -2.902 1.00 0.00 221 LYS A N 14
ATOM 22939 C CA . LYS A 1 15 ? 10.806 6.511 -4.217 1.00 0.00 221 LYS A CA 14
ATOM 22940 C C . LYS A 1 15 ? 11.256 7.385 -5.385 1.00 0.00 221 LYS A C 14
ATOM 22941 O O . LYS A 1 15 ? 11.998 6.938 -6.262 1.00 0.00 221 LYS A O 14
ATOM 22960 N N . ASP A 1 16 ? 10.808 8.634 -5.370 1.00 0.00 222 ASP A N 14
ATOM 22961 C CA . ASP A 1 16 ? 11.079 9.638 -6.397 1.00 0.00 222 ASP A CA 14
ATOM 22962 C C . ASP A 1 16 ? 12.122 10.642 -5.889 1.00 0.00 222 ASP A C 14
ATOM 22963 O O . ASP A 1 16 ? 11.929 11.860 -5.953 1.00 0.00 222 ASP A O 14
ATOM 22972 N N . LYS A 1 17 ? 13.227 10.142 -5.316 1.00 0.00 223 LYS A N 14
ATOM 22973 C CA . LYS A 1 17 ? 14.372 10.951 -4.908 1.00 0.00 223 LYS A CA 14
ATOM 22974 C C . LYS A 1 17 ? 15.636 10.139 -5.153 1.00 0.00 223 LYS A C 14
ATOM 22975 O O . LYS A 1 17 ? 15.636 8.906 -5.066 1.00 0.00 223 LYS A O 14
ATOM 22994 N N . VAL A 1 18 ? 16.724 10.856 -5.395 1.00 0.00 224 VAL A N 14
ATOM 22995 C CA . VAL A 1 18 ? 18.067 10.303 -5.440 1.00 0.00 224 VAL A CA 14
ATOM 22996 C C . VAL A 1 18 ? 18.915 11.119 -4.471 1.00 0.00 224 VAL A C 14
ATOM 22997 O O . VAL A 1 18 ? 18.681 12.321 -4.324 1.00 0.00 224 VAL A O 14
ATOM 23010 N N . PHE A 1 19 ? 19.894 10.504 -3.801 1.00 0.00 225 PHE A N 14
ATOM 23011 C CA . PHE A 1 19 ? 20.835 11.266 -2.984 1.00 0.00 225 PHE A CA 14
ATOM 23012 C C . PHE A 1 19 ? 22.283 10.882 -3.228 1.00 0.00 225 PHE A C 14
ATOM 23013 O O . PHE A 1 19 ? 22.575 9.775 -3.685 1.00 0.00 225 PHE A O 14
ATOM 23030 N N . LEU A 1 20 ? 23.178 11.799 -2.859 1.00 0.00 226 LEU A N 14
ATOM 23031 C CA . LEU A 1 20 ? 24.621 11.667 -2.963 1.00 0.00 226 LEU A CA 14
ATOM 23032 C C . LEU A 1 20 ? 25.152 11.692 -1.529 1.00 0.00 226 LEU A C 14
ATOM 23033 O O . LEU A 1 20 ? 25.064 12.716 -0.847 1.00 0.00 226 LEU A O 14
ATOM 23049 N N . PHE A 1 21 ? 25.626 10.561 -1.015 1.00 0.00 227 PHE A N 14
ATOM 23050 C CA . PHE A 1 21 ? 26.099 10.481 0.361 1.00 0.00 227 PHE A CA 14
ATOM 23051 C C . PHE A 1 21 ? 27.520 11.049 0.439 1.00 0.00 227 PHE A C 14
ATOM 23052 O O . PHE A 1 21 ? 28.341 10.795 -0.450 1.00 0.00 227 PHE A O 14
ATOM 23069 N N . LEU A 1 22 ? 27.826 11.778 1.517 1.00 0.00 228 LEU A N 14
ATOM 23070 C CA . LEU A 1 22 ? 29.156 12.298 1.834 1.00 0.00 228 LEU A CA 14
ATOM 23071 C C . LEU A 1 22 ? 29.938 11.343 2.763 1.00 0.00 228 LEU A C 14
ATOM 23072 O O . LEU A 1 22 ? 30.889 11.762 3.426 1.00 0.00 228 LEU A O 14
ATOM 23088 N N . ASN A 1 23 ? 29.545 10.066 2.847 1.00 0.00 229 ASN A N 14
ATOM 23089 C CA . ASN A 1 23 ? 30.106 9.071 3.774 1.00 0.00 229 ASN A CA 14
ATOM 23090 C C . ASN A 1 23 ? 30.457 7.813 2.991 1.00 0.00 229 ASN A C 14
ATOM 23091 O O . ASN A 1 23 ? 29.563 7.187 2.425 1.00 0.00 229 ASN A O 14
ATOM 23102 N N . ALA A 1 24 ? 31.735 7.429 2.943 1.00 0.00 230 ALA A N 14
ATOM 23103 C CA . ALA A 1 24 ? 32.197 6.304 2.131 1.00 0.00 230 ALA A CA 14
ATOM 23104 C C . ALA A 1 24 ? 31.896 4.920 2.736 1.00 0.00 230 ALA A C 14
ATOM 23105 O O . ALA A 1 24 ? 32.101 3.916 2.047 1.00 0.00 230 ALA A O 14
ATOM 23112 N N . LYS A 1 25 ? 31.443 4.828 3.995 1.00 0.00 231 LYS A N 14
ATOM 23113 C CA . LYS A 1 25 ? 31.342 3.551 4.717 1.00 0.00 231 LYS A CA 14
ATOM 23114 C C . LYS A 1 25 ? 29.923 3.268 5.181 1.00 0.00 231 LYS A C 14
ATOM 23115 O O . LYS A 1 25 ? 29.402 2.199 4.859 1.00 0.00 231 LYS A O 14
ATOM 23134 N N . GLN A 1 26 ? 29.256 4.224 5.838 1.00 0.00 232 GLN A N 14
ATOM 23135 C CA . GLN A 1 26 ? 27.848 4.060 6.224 1.00 0.00 232 GLN A CA 14
ATOM 23136 C C . GLN A 1 26 ? 26.967 3.847 4.989 1.00 0.00 232 GLN A C 14
ATOM 23137 O O . GLN A 1 26 ? 25.913 3.218 5.093 1.00 0.00 232 GLN A O 14
ATOM 23151 N N . TYR A 1 27 ? 27.427 4.308 3.818 1.00 0.00 233 TYR A N 14
ATOM 23152 C CA . TYR A 1 27 ? 26.848 4.026 2.515 1.00 0.00 233 TYR A CA 14
ATOM 23153 C C . TYR A 1 27 ? 26.477 2.554 2.382 1.00 0.00 233 TYR A C 14
ATOM 23154 O O . TYR A 1 27 ? 25.363 2.237 1.980 1.00 0.00 233 TYR A O 14
ATOM 23172 N N . LYS A 1 28 ? 27.357 1.633 2.780 1.00 0.00 234 LYS A N 14
ATOM 23173 C CA . LYS A 1 28 ? 27.148 0.207 2.539 1.00 0.00 234 LYS A CA 14
ATOM 23174 C C . LYS A 1 28 ? 25.956 -0.375 3.316 1.00 0.00 234 LYS A C 14
ATOM 23175 O O . LYS A 1 28 ? 25.580 -1.516 3.043 1.00 0.00 234 LYS A O 14
ATOM 23194 N N . LYS A 1 29 ? 25.350 0.367 4.252 1.00 0.00 235 LYS A N 14
ATOM 23195 C CA . LYS A 1 29 ? 24.099 -0.005 4.907 1.00 0.00 235 LYS A CA 14
ATOM 23196 C C . LYS A 1 29 ? 22.975 0.975 4.556 1.00 0.00 235 LYS A C 14
ATOM 23197 O O . LYS A 1 29 ? 21.854 0.533 4.295 1.00 0.00 235 LYS A O 14
ATOM 23216 N N . LEU A 1 30 ? 23.240 2.285 4.531 1.00 0.00 236 LEU A N 14
ATOM 23217 C CA . LEU A 1 30 ? 22.199 3.268 4.252 1.00 0.00 236 LEU A CA 14
ATOM 23218 C C . LEU A 1 30 ? 21.671 3.090 2.830 1.00 0.00 236 LEU A C 14
ATOM 23219 O O . LEU A 1 30 ? 20.462 3.121 2.625 1.00 0.00 236 LEU A O 14
ATOM 23235 N N . SER A 1 31 ? 22.556 2.863 1.858 1.00 0.00 237 SER A N 14
ATOM 23236 C CA . SER A 1 31 ? 22.196 2.655 0.465 1.00 0.00 237 SER A CA 14
ATOM 23237 C C . SER A 1 31 ? 21.245 1.466 0.284 1.00 0.00 237 SER A C 14
ATOM 23238 O O . SER A 1 31 ? 20.142 1.700 -0.209 1.00 0.00 237 SER A O 14
ATOM 23246 N N . PRO A 1 32 ? 21.558 0.226 0.721 1.00 0.00 238 PRO A N 14
ATOM 23247 C CA . PRO A 1 32 ? 20.609 -0.877 0.594 1.00 0.00 238 PRO A CA 14
ATOM 23248 C C . PRO A 1 32 ? 19.330 -0.622 1.400 1.00 0.00 238 PRO A C 14
ATOM 23249 O O . PRO A 1 32 ? 18.246 -0.907 0.888 1.00 0.00 238 PRO A O 14
ATOM 23260 N N . ALA A 1 33 ? 19.417 -0.043 2.607 1.00 0.00 239 ALA A N 14
ATOM 23261 C CA . ALA A 1 33 ? 18.223 0.253 3.402 1.00 0.00 239 ALA A CA 14
ATOM 23262 C C . ALA A 1 33 ? 17.260 1.193 2.659 1.00 0.00 239 ALA A C 14
ATOM 23263 O O . ALA A 1 33 ? 16.052 0.948 2.619 1.00 0.00 239 ALA A O 14
ATOM 23270 N N . VAL A 1 34 ? 17.782 2.251 2.040 1.00 0.00 240 VAL A N 14
ATOM 23271 C CA . VAL A 1 34 ? 16.986 3.212 1.283 1.00 0.00 240 VAL A CA 14
ATOM 23272 C C . VAL A 1 34 ? 16.517 2.586 -0.034 1.00 0.00 240 VAL A C 14
ATOM 23273 O O . VAL A 1 34 ? 15.402 2.888 -0.458 1.00 0.00 240 VAL A O 14
ATOM 23286 N N . LEU A 1 35 ? 17.287 1.680 -0.644 1.00 0.00 241 LEU A N 14
ATOM 23287 C CA . LEU A 1 35 ? 16.855 0.937 -1.826 1.00 0.00 241 LEU A CA 14
ATOM 23288 C C . LEU A 1 35 ? 15.608 0.121 -1.474 1.00 0.00 241 LEU A C 14
ATOM 23289 O O . LEU A 1 35 ? 14.611 0.183 -2.193 1.00 0.00 241 LEU A O 14
ATOM 23305 N N . PHE A 1 36 ? 15.618 -0.568 -0.327 1.00 0.00 242 PHE A N 14
ATOM 23306 C CA . PHE A 1 36 ? 14.456 -1.294 0.187 1.00 0.00 242 PHE A CA 14
ATOM 23307 C C . PHE A 1 36 ? 13.306 -0.338 0.536 1.00 0.00 242 PHE A C 14
ATOM 23308 O O . PHE A 1 36 ? 12.148 -0.702 0.342 1.00 0.00 242 PHE A O 14
ATOM 23325 N N . GLY A 1 37 ? 13.607 0.881 0.999 1.00 0.00 243 GLY A N 14
ATOM 23326 C CA . GLY A 1 37 ? 12.628 1.947 1.214 1.00 0.00 243 GLY A CA 14
ATOM 23327 C C . GLY A 1 37 ? 12.055 2.527 -0.085 1.00 0.00 243 GLY A C 14
ATOM 23328 O O . GLY A 1 37 ? 11.000 3.168 -0.049 1.00 0.00 243 GLY A O 14
ATOM 23332 N N . GLY A 1 38 ? 12.725 2.316 -1.220 1.00 0.00 244 GLY A N 14
ATOM 23333 C CA . GLY A 1 38 ? 12.255 2.623 -2.565 1.00 0.00 244 GLY A CA 14
ATOM 23334 C C . GLY A 1 38 ? 13.127 3.643 -3.303 1.00 0.00 244 GLY A C 14
ATOM 23335 O O . GLY A 1 38 ? 13.001 3.764 -4.524 1.00 0.00 244 GLY A O 14
ATOM 23339 N N . GLY A 1 39 ? 13.976 4.399 -2.598 1.00 0.00 245 GLY A N 14
ATOM 23340 C CA . GLY A 1 39 ? 14.697 5.545 -3.150 1.00 0.00 245 GLY A CA 14
ATOM 23341 C C . GLY A 1 39 ? 16.071 5.198 -3.714 1.00 0.00 245 GLY A C 14
ATOM 23342 O O . GLY A 1 39 ? 16.524 4.057 -3.602 1.00 0.00 245 GLY A O 14
ATOM 23346 N N . LYS A 1 40 ? 16.735 6.185 -4.331 1.00 0.00 246 LYS A N 14
ATOM 23347 C CA . LYS A 1 40 ? 17.977 5.964 -5.078 1.00 0.00 246 LYS A CA 14
ATOM 23348 C C . LYS A 1 40 ? 19.147 6.624 -4.360 1.00 0.00 246 LYS A C 14
ATOM 23349 O O . LYS A 1 40 ? 19.007 7.681 -3.738 1.00 0.00 246 LYS A O 14
ATOM 23368 N N . THR A 1 41 ? 20.320 6.023 -4.491 1.00 0.00 247 THR A N 14
ATOM 23369 C CA . THR A 1 41 ? 21.492 6.379 -3.706 1.00 0.00 247 THR A CA 14
ATOM 23370 C C . THR A 1 41 ? 22.747 6.336 -4.587 1.00 0.00 247 THR A C 14
ATOM 23371 O O . THR A 1 41 ? 22.869 5.486 -5.475 1.00 0.00 247 THR A O 14
ATOM 23382 N N . ASP A 1 42 ? 23.678 7.254 -4.342 1.00 0.00 248 ASP A N 14
ATOM 23383 C CA . ASP A 1 42 ? 24.979 7.358 -4.997 1.00 0.00 248 ASP A CA 14
ATOM 23384 C C . ASP A 1 42 ? 25.962 8.009 -4.005 1.00 0.00 248 ASP A C 14
ATOM 23385 O O . ASP A 1 42 ? 25.555 8.415 -2.912 1.00 0.00 248 ASP A O 14
ATOM 23394 N N . LEU A 1 43 ? 27.248 8.105 -4.342 1.00 0.00 249 LEU A N 14
ATOM 23395 C CA . LEU A 1 43 ? 28.314 8.593 -3.472 1.00 0.00 249 LEU A CA 14
ATOM 23396 C C . LEU A 1 43 ? 29.049 9.713 -4.206 1.00 0.00 249 LEU A C 14
ATOM 23397 O O . LEU A 1 43 ? 29.509 9.503 -5.333 1.00 0.00 249 LEU A O 14
ATOM 23413 N N . LEU A 1 44 ? 29.182 10.890 -3.584 1.00 0.00 250 LEU A N 14
ATOM 23414 C CA . LEU A 1 44 ? 29.974 11.996 -4.123 1.00 0.00 250 LEU A CA 14
ATOM 23415 C C . LEU A 1 44 ? 30.462 12.863 -2.971 1.00 0.00 250 LEU A C 14
ATOM 23416 O O . LEU A 1 44 ? 29.665 13.356 -2.175 1.00 0.00 250 LEU A O 14
ATOM 23432 N N . MET A 1 45 ? 31.776 13.077 -2.931 1.00 0.00 251 MET A N 14
ATOM 23433 C CA . MET A 1 45 ? 32.454 14.029 -2.049 1.00 0.00 251 MET A CA 14
ATOM 23434 C C . MET A 1 45 ? 33.568 14.767 -2.814 1.00 0.00 251 MET A C 14
ATOM 23435 O O . MET A 1 45 ? 34.477 15.350 -2.224 1.00 0.00 251 MET A O 14
ATOM 23449 N N . GLY A 1 46 ? 33.500 14.723 -4.149 1.00 0.00 252 GLY A N 14
ATOM 23450 C CA . GLY A 1 46 ? 34.492 15.240 -5.077 1.00 0.00 252 GLY A CA 14
ATOM 23451 C C . GLY A 1 46 ? 34.244 16.718 -5.350 1.00 0.00 252 GLY A C 14
ATOM 23452 O O . GLY A 1 46 ? 34.003 17.101 -6.493 1.00 0.00 252 GLY A O 14
ATOM 23456 N N . GLU A 1 47 ? 34.247 17.533 -4.292 1.00 0.00 253 GLU A N 14
ATOM 23457 C CA . GLU A 1 47 ? 34.234 18.999 -4.344 1.00 0.00 253 GLU A CA 14
ATOM 23458 C C . GLU A 1 47 ? 32.914 19.598 -4.872 1.00 0.00 253 GLU A C 14
ATOM 23459 O O . GLU A 1 47 ? 32.823 20.811 -5.068 1.00 0.00 253 GLU A O 14
ATOM 23471 N N . LEU A 1 48 ? 31.878 18.769 -5.069 1.00 0.00 254 LEU A N 14
ATOM 23472 C CA . LEU A 1 48 ? 30.547 19.138 -5.576 1.00 0.00 254 LEU A CA 14
ATOM 23473 C C . LEU A 1 48 ? 30.626 20.100 -6.777 1.00 0.00 254 LEU A C 14
ATOM 23474 O O . LEU A 1 48 ? 29.987 21.155 -6.806 1.00 0.00 254 LEU A O 14
ATOM 23490 N N . LYS A 1 49 ? 31.489 19.781 -7.753 1.00 0.00 255 LYS A N 14
ATOM 23491 C CA . LYS A 1 49 ? 31.800 20.681 -8.871 1.00 0.00 255 LYS A CA 14
ATOM 23492 C C . LYS A 1 49 ? 30.555 21.008 -9.697 1.00 0.00 255 LYS A C 14
ATOM 23493 O O . LYS A 1 49 ? 30.363 22.164 -10.080 1.00 0.00 255 LYS A O 14
ATOM 23512 N N . ASP A 1 50 ? 29.708 20.011 -9.951 1.00 0.00 256 ASP A N 14
ATOM 23513 C CA . ASP A 1 50 ? 28.483 20.178 -10.735 1.00 0.00 256 ASP A CA 14
ATOM 23514 C C . ASP A 1 50 ? 27.457 21.025 -9.967 1.00 0.00 256 ASP A C 14
ATOM 23515 O O . ASP A 1 50 ? 27.531 21.126 -8.739 1.00 0.00 256 ASP A O 14
ATOM 23524 N N . ALA A 1 51 ? 26.490 21.629 -10.663 1.00 0.00 257 ALA A N 14
ATOM 23525 C CA . ALA A 1 51 ? 25.430 22.437 -10.058 1.00 0.00 257 ALA A CA 14
ATOM 23526 C C . ALA A 1 51 ? 24.027 21.953 -10.451 1.00 0.00 257 ALA A C 14
ATOM 23527 O O . ALA A 1 51 ? 23.064 22.250 -9.741 1.00 0.00 257 ALA A O 14
ATOM 23534 N N . SER A 1 52 ? 23.884 21.185 -11.534 1.00 0.00 258 SER A N 14
ATOM 23535 C CA . SER A 1 52 ? 22.604 20.619 -11.943 1.00 0.00 258 SER A CA 14
ATOM 23536 C C . SER A 1 52 ? 22.087 19.647 -10.878 1.00 0.00 258 SER A C 14
ATOM 23537 O O . SER A 1 52 ? 20.882 19.605 -10.622 1.00 0.00 258 SER A O 14
ATOM 23545 N N . VAL A 1 53 ? 22.985 18.945 -10.176 1.00 0.00 259 VAL A N 14
ATOM 23546 C CA . VAL A 1 53 ? 22.661 18.119 -9.013 1.00 0.00 259 VAL A CA 14
ATOM 23547 C C . VAL A 1 53 ? 21.929 18.888 -7.899 1.00 0.00 259 VAL A C 14
ATOM 23548 O O . VAL A 1 53 ? 21.252 18.255 -7.091 1.00 0.00 259 VAL A O 14
ATOM 23561 N N . LEU A 1 54 ? 22.013 20.222 -7.841 1.00 0.00 260 LEU A N 14
ATOM 23562 C CA . LEU A 1 54 ? 21.345 21.026 -6.809 1.00 0.00 260 LEU A CA 14
ATOM 23563 C C . LEU A 1 54 ? 20.178 21.831 -7.389 1.00 0.00 260 LEU A C 14
ATOM 23564 O O . LEU A 1 54 ? 19.253 22.179 -6.656 1.00 0.00 260 LEU A O 14
ATOM 23580 N N . ASP A 1 55 ? 20.188 22.121 -8.692 1.00 0.00 261 ASP A N 14
ATOM 23581 C CA . ASP A 1 55 ? 19.104 22.855 -9.344 1.00 0.00 261 ASP A CA 14
ATOM 23582 C C . ASP A 1 55 ? 17.887 21.950 -9.556 1.00 0.00 261 ASP A C 14
ATOM 23583 O O . ASP A 1 55 ? 16.751 22.388 -9.360 1.00 0.00 261 ASP A O 14
ATOM 23592 N N . ASN A 1 56 ? 18.124 20.693 -9.946 1.00 0.00 262 ASN A N 14
ATOM 23593 C CA . ASN A 1 56 ? 17.066 19.758 -10.326 1.00 0.00 262 ASN A CA 14
ATOM 23594 C C . ASN A 1 56 ? 16.125 19.445 -9.142 1.00 0.00 262 ASN A C 14
ATOM 23595 O O . ASN A 1 56 ? 16.555 19.525 -7.983 1.00 0.00 262 ASN A O 14
ATOM 23606 N N . PRO A 1 57 ? 14.860 19.059 -9.398 1.00 0.00 263 PRO A N 14
ATOM 23607 C CA . PRO A 1 57 ? 13.820 18.959 -8.376 1.00 0.00 263 PRO A CA 14
ATOM 23608 C C . PRO A 1 57 ? 13.886 17.751 -7.425 1.00 0.00 263 PRO A C 14
ATOM 23609 O O . PRO A 1 57 ? 13.060 17.710 -6.507 1.00 0.00 263 PRO A O 14
ATOM 23620 N N . ALA A 1 58 ? 14.802 16.784 -7.580 1.00 0.00 264 ALA A N 14
ATOM 23621 C CA . ALA A 1 58 ? 14.715 15.531 -6.817 1.00 0.00 264 ALA A CA 14
ATOM 23622 C C . ALA A 1 58 ? 16.054 14.891 -6.417 1.00 0.00 264 ALA A C 14
ATOM 23623 O O . ALA A 1 58 ? 16.073 13.739 -5.964 1.00 0.00 264 ALA A O 14
ATOM 23630 N N . THR A 1 59 ? 17.165 15.613 -6.554 1.00 0.00 265 THR A N 14
ATOM 23631 C CA . THR A 1 59 ? 18.441 15.175 -6.004 1.00 0.00 265 THR A CA 14
ATOM 23632 C C . THR A 1 59 ? 18.604 15.777 -4.600 1.00 0.00 265 THR A C 14
ATOM 23633 O O . THR A 1 59 ? 17.861 16.683 -4.198 1.00 0.00 265 THR A O 14
ATOM 23644 N N . CYS A 1 60 ? 19.545 15.232 -3.834 1.00 0.00 266 CYS A N 14
ATOM 23645 C CA . CYS A 1 60 ? 19.750 15.473 -2.420 1.00 0.00 266 CYS A CA 14
ATOM 23646 C C . CYS A 1 60 ? 21.215 15.143 -2.101 1.00 0.00 266 CYS A C 14
ATOM 23647 O O . CYS A 1 60 ? 21.863 14.417 -2.862 1.00 0.00 266 CYS A O 14
ATOM 23655 N N . VAL A 1 61 ? 21.724 15.610 -0.962 1.00 0.00 267 VAL A N 14
ATOM 23656 C CA . VAL A 1 61 ? 23.064 15.292 -0.474 1.00 0.00 267 VAL A CA 14
ATOM 23657 C C . VAL A 1 61 ? 22.919 14.958 1.017 1.00 0.00 267 VAL A C 14
ATOM 23658 O O . VAL A 1 61 ? 22.097 15.572 1.715 1.00 0.00 267 VAL A O 14
ATOM 23671 N N . ILE A 1 62 ? 23.675 13.962 1.488 1.00 0.00 268 ILE A N 14
ATOM 23672 C CA . ILE A 1 62 ? 23.529 13.410 2.829 1.00 0.00 268 ILE A CA 14
ATOM 23673 C C . ILE A 1 62 ? 24.799 13.729 3.611 1.00 0.00 268 ILE A C 14
ATOM 23674 O O . ILE A 1 62 ? 25.887 13.251 3.266 1.00 0.00 268 ILE A O 14
ATOM 23690 N N . ASP A 1 63 ? 24.647 14.556 4.642 1.00 0.00 269 ASP A N 14
ATOM 23691 C CA . ASP A 1 63 ? 25.676 14.897 5.616 1.00 0.00 269 ASP A CA 14
ATOM 23692 C C . ASP A 1 63 ? 25.909 13.717 6.572 1.00 0.00 269 ASP A C 14
ATOM 23693 O O . ASP A 1 63 ? 25.090 12.799 6.690 1.00 0.00 269 ASP A O 14
ATOM 23702 N N . VAL A 1 64 ? 27.043 13.732 7.259 1.00 0.00 270 VAL A N 14
ATOM 23703 C CA . VAL A 1 64 ? 27.570 12.636 8.055 1.00 0.00 270 VAL A CA 14
ATOM 23704 C C . VAL A 1 64 ? 27.113 12.777 9.519 1.00 0.00 270 VAL A C 14
ATOM 23705 O O . VAL A 1 64 ? 26.680 13.853 9.946 1.00 0.00 270 VAL A O 14
ATOM 23718 N N . ALA A 1 65 ? 27.219 11.693 10.297 1.00 0.00 271 ALA A N 14
ATOM 23719 C CA . ALA A 1 65 ? 26.961 11.657 11.733 1.00 0.00 271 ALA A CA 14
ATOM 23720 C C . ALA A 1 65 ? 28.053 10.827 12.425 1.00 0.00 271 ALA A C 14
ATOM 23721 O O . ALA A 1 65 ? 28.887 10.209 11.760 1.00 0.00 271 ALA A O 14
ATOM 23728 N N . MET A 1 66 ? 28.034 10.803 13.761 1.00 0.00 272 MET A N 14
ATOM 23729 C CA . MET A 1 66 ? 29.074 10.192 14.596 1.00 0.00 272 MET A CA 14
ATOM 23730 C C . MET A 1 66 ? 28.447 9.299 15.683 1.00 0.00 272 MET A C 14
ATOM 23731 O O . MET A 1 66 ? 29.069 8.993 16.700 1.00 0.00 272 MET A O 14
ATOM 23745 N N . THR A 1 67 ? 27.199 8.872 15.482 1.00 0.00 273 THR A N 14
ATOM 23746 C CA . THR A 1 67 ? 26.360 8.147 16.438 1.00 0.00 273 THR A CA 14
ATOM 23747 C C . THR A 1 67 ? 26.887 6.732 16.779 1.00 0.00 273 THR A C 14
ATOM 23748 O O . THR A 1 67 ? 26.242 6.002 17.535 1.00 0.00 273 THR A O 14
ATOM 23759 N N . GLU A 1 68 ? 28.047 6.325 16.245 1.00 0.00 274 GLU A N 14
ATOM 23760 C CA . GLU A 1 68 ? 28.711 5.059 16.558 1.00 0.00 274 GLU A CA 14
ATOM 23761 C C . GLU A 1 68 ? 29.064 4.935 18.053 1.00 0.00 274 GLU A C 14
ATOM 23762 O O . GLU A 1 68 ? 29.208 3.815 18.555 1.00 0.00 274 GLU A O 14
ATOM 23774 N N . SER A 1 69 ? 29.165 6.056 18.775 1.00 0.00 275 SER A N 14
ATOM 23775 C CA . SER A 1 69 ? 29.351 6.094 20.222 1.00 0.00 275 SER A CA 14
ATOM 23776 C C . SER A 1 69 ? 28.481 7.204 20.821 1.00 0.00 275 SER A C 14
ATOM 23777 O O . SER A 1 69 ? 27.633 6.927 21.673 1.00 0.00 275 SER A O 14
ATOM 23785 N N . GLN A 1 70 ? 28.629 8.437 20.325 1.00 0.00 276 GLN A N 14
ATOM 23786 C CA . GLN A 1 70 ? 27.755 9.567 20.614 1.00 0.00 276 GLN A CA 14
ATOM 23787 C C . GLN A 1 70 ? 27.929 10.593 19.494 1.00 0.00 276 GLN A C 14
ATOM 23788 O O . GLN A 1 70 ? 29.055 10.889 19.083 1.00 0.00 276 GLN A O 14
ATOM 23802 N N . LEU A 1 71 ? 26.814 11.130 18.990 1.00 0.00 277 LEU A N 14
ATOM 23803 C CA . LEU A 1 71 ? 26.840 12.173 17.965 1.00 0.00 277 LEU A CA 14
ATOM 23804 C C . LEU A 1 71 ? 27.441 13.442 18.589 1.00 0.00 277 LEU A C 14
ATOM 23805 O O . LEU A 1 71 ? 27.176 13.741 19.759 1.00 0.00 277 LEU A O 14
ATOM 23821 N N . SER A 1 72 ? 28.235 14.186 17.819 1.00 0.00 278 SER A N 14
ATOM 23822 C CA . SER A 1 72 ? 28.810 15.463 18.221 1.00 0.00 278 SER A CA 14
ATOM 23823 C C . SER A 1 72 ? 27.712 16.474 18.591 1.00 0.00 278 SER A C 14
ATOM 23824 O O . SER A 1 72 ? 26.601 16.427 18.052 1.00 0.00 278 SER A O 14
ATOM 23832 N N . GLU A 1 73 ? 28.039 17.407 19.488 1.00 0.00 279 GLU A N 14
ATOM 23833 C CA . GLU A 1 73 ? 27.150 18.503 19.881 1.00 0.00 279 GLU A CA 14
ATOM 23834 C C . GLU A 1 73 ? 27.967 19.718 20.343 1.00 0.00 279 GLU A C 14
ATOM 23835 O O . GLU A 1 73 ? 27.609 20.857 20.046 1.00 0.00 279 GLU A O 14
ATOM 23847 N N . SER A 1 74 ? 29.089 19.480 21.035 1.00 0.00 280 SER A N 14
ATOM 23848 C CA . SER A 1 74 ? 29.893 20.487 21.731 1.00 0.00 280 SER A CA 14
ATOM 23849 C C . SER A 1 74 ? 30.468 21.604 20.842 1.00 0.00 280 SER A C 14
ATOM 23850 O O . SER A 1 74 ? 30.916 22.625 21.369 1.00 0.00 280 SER A O 14
ATOM 23858 N N . GLN A 1 75 ? 30.451 21.443 19.513 1.00 0.00 281 GLN A N 14
ATOM 23859 C CA . GLN A 1 75 ? 30.930 22.434 18.547 1.00 0.00 281 GLN A CA 14
ATOM 23860 C C . GLN A 1 75 ? 29.932 22.632 17.391 1.00 0.00 281 GLN A C 14
ATOM 23861 O O . GLN A 1 75 ? 30.250 23.298 16.404 1.00 0.00 281 GLN A O 14
ATOM 23875 N N . SER A 1 76 ? 28.731 22.058 17.490 1.00 0.00 282 SER A N 14
ATOM 23876 C CA . SER A 1 76 ? 27.740 22.025 16.415 1.00 0.00 282 SER A CA 14
ATOM 23877 C C . SER A 1 76 ? 26.886 23.304 16.344 1.00 0.00 282 SER A C 14
ATOM 23878 O O . SER A 1 76 ? 26.007 23.404 15.485 1.00 0.00 282 SER A O 14
ATOM 23886 N N . THR A 1 77 ? 27.143 24.283 17.216 1.00 0.00 283 THR A N 14
ATOM 23887 C CA . THR A 1 77 ? 26.325 25.486 17.391 1.00 0.00 283 THR A CA 14
ATOM 23888 C C . THR A 1 77 ? 27.182 26.752 17.148 1.00 0.00 283 THR A C 14
ATOM 23889 O O . THR A 1 77 ? 26.824 27.857 17.565 1.00 0.00 283 THR A O 14
ATOM 23900 N N . GLN A 1 78 ? 28.331 26.599 16.478 1.00 0.00 284 GLN A N 14
ATOM 23901 C CA . GLN A 1 78 ? 29.141 27.716 15.988 1.00 0.00 284 GLN A CA 14
ATOM 23902 C C . GLN A 1 78 ? 28.334 28.553 14.973 1.00 0.00 284 GLN A C 14
ATOM 23903 O O . GLN A 1 78 ? 27.419 28.023 14.334 1.00 0.00 284 GLN A O 14
ATOM 23917 N N . PRO A 1 79 ? 28.687 29.836 14.754 1.00 0.00 285 PRO A N 14
ATOM 23918 C CA . PRO A 1 79 ? 28.062 30.676 13.730 1.00 0.00 285 PRO A CA 14
ATOM 23919 C C . PRO A 1 79 ? 28.470 30.285 12.296 1.00 0.00 285 PRO A C 14
ATOM 23920 O O . PRO A 1 79 ? 28.006 30.920 11.342 1.00 0.00 285 PRO A O 14
ATOM 23931 N N . TRP A 1 80 ? 29.303 29.253 12.122 1.00 0.00 286 TRP A N 14
ATOM 23932 C CA . TRP A 1 80 ? 29.758 28.727 10.839 1.00 0.00 286 TRP A CA 14
ATOM 23933 C C . TRP A 1 80 ? 29.654 27.201 10.868 1.00 0.00 286 TRP A C 14
ATOM 23934 O O . TRP A 1 80 ? 29.537 26.603 11.943 1.00 0.00 286 TRP A O 14
ATOM 23955 N N . ILE A 1 81 ? 29.732 26.571 9.696 1.00 0.00 287 ILE A N 14
ATOM 23956 C CA . ILE A 1 81 ? 29.632 25.126 9.505 1.00 0.00 287 ILE A CA 14
ATOM 23957 C C . ILE A 1 81 ? 30.705 24.677 8.502 1.00 0.00 287 ILE A C 14
ATOM 23958 O O . ILE A 1 81 ? 31.342 25.512 7.847 1.00 0.00 287 ILE A O 14
ATOM 23974 N N . THR A 1 82 ? 30.912 23.362 8.398 1.00 0.00 288 THR A N 14
ATOM 23975 C CA . THR A 1 82 ? 31.879 22.743 7.500 1.00 0.00 288 THR A CA 14
ATOM 23976 C C . THR A 1 82 ? 31.639 23.212 6.057 1.00 0.00 288 THR A C 14
ATOM 23977 O O . THR A 1 82 ? 30.492 23.407 5.638 1.00 0.00 288 THR A O 14
ATOM 23988 N N . SER A 1 83 ? 32.720 23.382 5.290 1.00 0.00 289 SER A N 14
ATOM 23989 C CA . SER A 1 83 ? 32.711 24.019 3.980 1.00 0.00 289 SER A CA 14
ATOM 23990 C C . SER A 1 83 ? 31.693 23.399 3.016 1.00 0.00 289 SER A C 14
ATOM 23991 O O . SER A 1 83 ? 31.017 24.137 2.300 1.00 0.00 289 SER A O 14
ATOM 23999 N N . THR A 1 84 ? 31.537 22.073 3.012 1.00 0.00 290 THR A N 14
ATOM 24000 C CA . THR A 1 84 ? 30.631 21.390 2.094 1.00 0.00 290 THR A CA 14
ATOM 24001 C C . THR A 1 84 ? 29.162 21.746 2.382 1.00 0.00 290 THR A C 14
ATOM 24002 O O . THR A 1 84 ? 28.373 21.864 1.447 1.00 0.00 290 THR A O 14
ATOM 24013 N N . LEU A 1 85 ? 28.790 21.942 3.651 1.00 0.00 291 LEU A N 14
ATOM 24014 C CA . LEU A 1 85 ? 27.416 22.240 4.068 1.00 0.00 291 LEU A CA 14
ATOM 24015 C C . LEU A 1 85 ? 27.071 23.657 3.604 1.00 0.00 291 LEU A C 14
ATOM 24016 O O . LEU A 1 85 ? 26.002 23.891 3.039 1.00 0.00 291 LEU A O 14
ATOM 24032 N N . ASP A 1 86 ? 27.995 24.597 3.821 1.00 0.00 292 ASP A N 14
ATOM 24033 C CA . ASP A 1 86 ? 27.847 25.988 3.399 1.00 0.00 292 ASP A CA 14
ATOM 24034 C C . ASP A 1 86 ? 27.815 26.094 1.873 1.00 0.00 292 ASP A C 14
ATOM 24035 O O . ASP A 1 86 ? 26.957 26.785 1.325 1.00 0.00 292 ASP A O 14
ATOM 24044 N N . LEU A 1 87 ? 28.695 25.358 1.182 1.00 0.00 293 LEU A N 14
ATOM 24045 C CA . LEU A 1 87 ? 28.725 25.280 -0.277 1.00 0.00 293 LEU A CA 14
ATOM 24046 C C . LEU A 1 87 ? 27.374 24.805 -0.791 1.00 0.00 293 LEU A C 14
ATOM 24047 O O . LEU A 1 87 ? 26.804 25.452 -1.666 1.00 0.00 293 LEU A O 14
ATOM 24063 N N . LEU A 1 88 ? 26.842 23.715 -0.230 1.00 0.00 294 LEU A N 14
ATOM 24064 C CA . LEU A 1 88 ? 25.538 23.171 -0.593 1.00 0.00 294 LEU A CA 14
ATOM 24065 C C . LEU A 1 88 ? 24.470 24.253 -0.470 1.00 0.00 294 LEU A C 14
ATOM 24066 O O . LEU A 1 88 ? 23.755 24.525 -1.435 1.00 0.00 294 LEU A O 14
ATOM 24082 N N . GLN A 1 89 ? 24.414 24.901 0.696 1.00 0.00 295 GLN A N 14
ATOM 24083 C CA . GLN A 1 89 ? 23.395 25.888 1.016 1.00 0.00 295 GLN A CA 14
ATOM 24084 C C . GLN A 1 89 ? 23.432 27.087 0.068 1.00 0.00 295 GLN A C 14
ATOM 24085 O O . GLN A 1 89 ? 22.371 27.520 -0.389 1.00 0.00 295 GLN A O 14
ATOM 24099 N N . SER A 1 90 ? 24.614 27.603 -0.269 1.00 0.00 296 SER A N 14
ATOM 24100 C CA . SER A 1 90 ? 24.731 28.711 -1.211 1.00 0.00 296 SER A CA 14
ATOM 24101 C C . SER A 1 90 ? 24.456 28.264 -2.655 1.00 0.00 296 SER A C 14
ATOM 24102 O O . SER A 1 90 ? 23.897 29.037 -3.439 1.00 0.00 296 SER A O 14
ATOM 24110 N N . LYS A 1 91 ? 24.842 27.036 -3.026 1.00 0.00 297 LYS A N 14
ATOM 24111 C CA . LYS A 1 91 ? 24.828 26.588 -4.416 1.00 0.00 297 LYS A CA 14
ATOM 24112 C C . LYS A 1 91 ? 23.451 26.065 -4.837 1.00 0.00 297 LYS A C 14
ATOM 24113 O O . LYS A 1 91 ? 23.090 26.245 -6.004 1.00 0.00 297 LYS A O 14
ATOM 24132 N N . GLY A 1 92 ? 22.649 25.469 -3.941 1.00 0.00 298 GLY A N 14
ATOM 24133 C CA . GLY A 1 92 ? 21.258 25.177 -4.261 1.00 0.00 298 GLY A CA 14
ATOM 24134 C C . GLY A 1 92 ? 20.435 24.452 -3.194 1.00 0.00 298 GLY A C 14
ATOM 24135 O O . GLY A 1 92 ? 19.239 24.733 -3.119 1.00 0.00 298 GLY A O 14
ATOM 24139 N N . LEU A 1 93 ? 21.008 23.554 -2.376 1.00 0.00 299 LEU A N 14
ATOM 24140 C CA . LEU A 1 93 ? 20.212 22.679 -1.497 1.00 0.00 299 LEU A CA 14
ATOM 24141 C C . LEU A 1 93 ? 20.749 22.567 -0.071 1.00 0.00 299 LEU A C 14
ATOM 24142 O O . LEU A 1 93 ? 21.870 22.958 0.242 1.00 0.00 299 LEU A O 14
ATOM 24158 N N . ARG A 1 94 ? 19.921 22.041 0.829 1.00 0.00 300 ARG A N 14
ATOM 24159 C CA . ARG A 1 94 ? 20.317 21.617 2.172 1.00 0.00 300 ARG A CA 14
ATOM 24160 C C . ARG A 1 94 ? 20.990 20.253 2.000 1.00 0.00 300 ARG A C 14
ATOM 24161 O O . ARG A 1 94 ? 20.657 19.509 1.074 1.00 0.00 300 ARG A O 14
ATOM 24182 N N . THR A 1 95 ? 21.884 19.903 2.912 1.00 0.00 301 THR A N 14
ATOM 24183 C CA . THR A 1 95 ? 22.434 18.559 3.013 1.00 0.00 301 THR A CA 14
ATOM 24184 C C . THR A 1 95 ? 21.892 18.041 4.338 1.00 0.00 301 THR A C 14
ATOM 24185 O O . THR A 1 95 ? 21.947 18.740 5.359 1.00 0.00 301 THR A O 14
ATOM 24196 N N . ILE A 1 96 ? 21.273 16.865 4.307 1.00 0.00 302 ILE A N 14
ATOM 24197 C CA . ILE A 1 96 ? 20.501 16.351 5.433 1.00 0.00 302 ILE A CA 14
ATOM 24198 C C . ILE A 1 96 ? 21.306 15.231 6.113 1.00 0.00 302 ILE A C 14
ATOM 24199 O O . ILE A 1 96 ? 21.883 14.411 5.404 1.00 0.00 302 ILE A O 14
ATOM 24215 N N . PRO A 1 97 ? 21.426 15.183 7.450 1.00 0.00 303 PRO A N 14
ATOM 24216 C CA . PRO A 1 97 ? 22.311 14.223 8.095 1.00 0.00 303 PRO A CA 14
ATOM 24217 C C . PRO A 1 97 ? 21.742 12.802 8.034 1.00 0.00 303 PRO A C 14
ATOM 24218 O O . PRO A 1 97 ? 20.528 12.596 8.142 1.00 0.00 303 PRO A O 14
ATOM 24229 N N . GLU A 1 98 ? 22.635 11.818 7.936 1.00 0.00 304 GLU A N 14
ATOM 24230 C CA . GLU A 1 98 ? 22.292 10.400 7.915 1.00 0.00 304 GLU A CA 14
ATOM 24231 C C . GLU A 1 98 ? 21.454 9.983 9.139 1.00 0.00 304 GLU A C 14
ATOM 24232 O O . GLU A 1 98 ? 20.578 9.121 9.034 1.00 0.00 304 GLU A O 14
ATOM 24244 N N . ALA A 1 99 ? 21.679 10.619 10.298 1.00 0.00 305 ALA A N 14
ATOM 24245 C CA . ALA A 1 99 ? 20.962 10.317 11.533 1.00 0.00 305 ALA A CA 14
ATOM 24246 C C . ALA A 1 99 ? 19.483 10.707 11.429 1.00 0.00 305 ALA A C 14
ATOM 24247 O O . ALA A 1 99 ? 18.616 9.962 11.898 1.00 0.00 305 ALA A O 14
ATOM 24254 N N . GLU A 1 100 ? 19.185 11.851 10.796 1.00 0.00 306 GLU A N 14
ATOM 24255 C CA . GLU A 1 100 ? 17.806 12.271 10.573 1.00 0.00 306 GLU A CA 14
ATOM 24256 C C . GLU A 1 100 ? 17.126 11.279 9.634 1.00 0.00 306 GLU A C 14
ATOM 24257 O O . GLU A 1 100 ? 15.995 10.891 9.913 1.00 0.00 306 GLU A O 14
ATOM 24269 N N . ILE A 1 101 ? 17.813 10.805 8.583 1.00 0.00 307 ILE A N 14
ATOM 24270 C CA . ILE A 1 101 ? 17.249 9.787 7.695 1.00 0.00 307 ILE A CA 14
ATOM 24271 C C . ILE A 1 101 ? 16.918 8.539 8.506 1.00 0.00 307 ILE A C 14
ATOM 24272 O O . ILE A 1 101 ? 15.815 8.025 8.354 1.00 0.00 307 ILE A O 14
ATOM 24288 N N . GLY A 1 102 ? 17.806 8.058 9.382 1.00 0.00 308 GLY A N 14
ATOM 24289 C CA . GLY A 1 102 ? 17.504 6.880 10.187 1.00 0.00 308 GLY A CA 14
ATOM 24290 C C . GLY A 1 102 ? 16.262 7.095 11.058 1.00 0.00 308 GLY A C 14
ATOM 24291 O O . GLY A 1 102 ? 15.378 6.236 11.084 1.00 0.00 308 GLY A O 14
ATOM 24295 N N . LEU A 1 103 ? 16.141 8.258 11.709 1.00 0.00 309 LEU A N 14
ATOM 24296 C CA . LEU A 1 103 ? 14.962 8.585 12.510 1.00 0.00 309 LEU A CA 14
ATOM 24297 C C . LEU A 1 103 ? 13.706 8.599 11.630 1.00 0.00 309 LEU A C 14
ATOM 24298 O O . LEU A 1 103 ? 12.695 7.980 11.962 1.00 0.00 309 LEU A O 14
ATOM 24314 N N . ALA A 1 104 ? 13.764 9.262 10.477 1.00 0.00 310 ALA A N 14
ATOM 24315 C CA . ALA A 1 104 ? 12.637 9.365 9.565 1.00 0.00 310 ALA A CA 14
ATOM 24316 C C . ALA A 1 104 ? 12.289 8.026 8.908 1.00 0.00 310 ALA A C 14
ATOM 24317 O O . ALA A 1 104 ? 11.132 7.833 8.549 1.00 0.00 310 ALA A O 14
ATOM 24324 N N . VAL A 1 105 ? 13.234 7.096 8.762 1.00 0.00 311 VAL A N 14
ATOM 24325 C CA . VAL A 1 105 ? 12.975 5.729 8.324 1.00 0.00 311 VAL A CA 14
ATOM 24326 C C . VAL A 1 105 ? 12.203 5.003 9.434 1.00 0.00 311 VAL A C 14
ATOM 24327 O O . VAL A 1 105 ? 11.190 4.361 9.151 1.00 0.00 311 VAL A O 14
ATOM 24340 N N . ILE A 1 106 ? 12.624 5.143 10.698 1.00 0.00 312 ILE A N 14
ATOM 24341 C CA . ILE A 1 106 ? 11.964 4.517 11.848 1.00 0.00 312 ILE A CA 14
ATOM 24342 C C . ILE A 1 106 ? 10.534 5.067 12.007 1.00 0.00 312 ILE A C 14
ATOM 24343 O O . ILE A 1 106 ? 9.625 4.313 12.362 1.00 0.00 312 ILE A O 14
ATOM 24359 N N . ASN A 1 107 ? 10.313 6.358 11.730 1.00 0.00 313 ASN A N 14
ATOM 24360 C CA . ASN A 1 107 ? 9.050 7.045 12.029 1.00 0.00 313 ASN A CA 14
ATOM 24361 C C . ASN A 1 107 ? 8.162 7.189 10.789 1.00 0.00 313 ASN A C 14
ATOM 24362 O O . ASN A 1 107 ? 7.016 7.622 10.898 1.00 0.00 313 ASN A O 14
ATOM 24373 N N . VAL A 1 108 ? 8.704 6.824 9.623 1.00 0.00 314 VAL A N 14
ATOM 24374 C CA . VAL A 1 108 ? 8.168 7.031 8.284 1.00 0.00 314 VAL A CA 14
ATOM 24375 C C . VAL A 1 108 ? 7.720 8.490 8.056 1.00 0.00 314 VAL A C 14
ATOM 24376 O O . VAL A 1 108 ? 6.553 8.784 7.789 1.00 0.00 314 VAL A O 14
ATOM 24389 N N . SER A 1 109 ? 8.686 9.414 8.167 1.00 0.00 315 SER A N 14
ATOM 24390 C CA . SER A 1 109 ? 8.463 10.866 8.201 1.00 0.00 315 SER A CA 14
ATOM 24391 C C . SER A 1 109 ? 9.474 11.649 7.350 1.00 0.00 315 SER A C 14
ATOM 24392 O O . SER A 1 109 ? 9.856 12.770 7.693 1.00 0.00 315 SER A O 14
ATOM 24400 N N . THR A 1 110 ? 9.933 11.079 6.238 1.00 0.00 316 THR A N 14
ATOM 24401 C CA . THR A 1 110 ? 10.925 11.680 5.343 1.00 0.00 316 THR A CA 14
ATOM 24402 C C . THR A 1 110 ? 10.427 12.938 4.602 1.00 0.00 316 THR A C 14
ATOM 24403 O O . THR A 1 110 ? 11.217 13.588 3.913 1.00 0.00 316 THR A O 14
ATOM 24414 N N . GLU A 1 111 ? 9.149 13.305 4.754 1.00 0.00 317 GLU A N 14
ATOM 24415 C CA . GLU A 1 111 ? 8.436 14.341 4.004 1.00 0.00 317 GLU A CA 14
ATOM 24416 C C . GLU A 1 111 ? 9.192 15.673 3.983 1.00 0.00 317 GLU A C 14
ATOM 24417 O O . GLU A 1 111 ? 9.482 16.227 2.921 1.00 0.00 317 GLU A O 14
ATOM 24429 N N . ILE A 1 112 ? 9.487 16.187 5.179 1.00 0.00 318 ILE A N 14
ATOM 24430 C CA . ILE A 1 112 ? 10.059 17.507 5.419 1.00 0.00 318 ILE A CA 14
ATOM 24431 C C . ILE A 1 112 ? 11.273 17.369 6.341 1.00 0.00 318 ILE A C 14
ATOM 24432 O O . ILE A 1 112 ? 12.192 18.188 6.265 1.00 0.00 318 ILE A O 14
ATOM 24448 N N . TYR A 1 113 ? 11.316 16.328 7.186 1.00 0.00 319 TYR A N 14
ATOM 24449 C CA . TYR A 1 113 ? 12.422 16.102 8.106 1.00 0.00 319 TYR A CA 14
ATOM 24450 C C . TYR A 1 113 ? 13.721 15.950 7.300 1.00 0.00 319 TYR A C 14
ATOM 24451 O O . TYR A 1 113 ? 14.716 16.631 7.549 1.00 0.00 319 TYR A O 14
ATOM 24469 N N . CYS A 1 114 ? 13.659 15.125 6.254 1.00 0.00 320 CYS A N 14
ATOM 24470 C CA . CYS A 1 114 ? 14.803 14.669 5.481 1.00 0.00 320 CYS A CA 14
ATOM 24471 C C . CYS A 1 114 ? 14.614 15.098 4.033 1.00 0.00 320 CYS A C 14
ATOM 24472 O O . CYS A 1 114 ? 14.596 14.289 3.102 1.00 0.00 320 CYS A O 14
ATOM 24480 N N . ASN A 1 115 ? 14.437 16.404 3.865 1.00 0.00 321 ASN A N 14
ATOM 24481 C CA . ASN A 1 115 ? 14.084 17.048 2.623 1.00 0.00 321 ASN A CA 14
ATOM 24482 C C . ASN A 1 115 ? 15.137 18.126 2.365 1.00 0.00 321 ASN A C 14
ATOM 24483 O O . ASN A 1 115 ? 15.353 18.967 3.245 1.00 0.00 321 ASN A O 14
ATOM 24494 N N . PRO A 1 116 ? 15.823 18.095 1.211 1.00 0.00 322 PRO A N 14
ATOM 24495 C CA . PRO A 1 116 ? 16.915 19.006 0.904 1.00 0.00 322 PRO A CA 14
ATOM 24496 C C . PRO A 1 116 ? 16.450 20.365 0.361 1.00 0.00 322 PRO A C 14
ATOM 24497 O O . PRO A 1 116 ? 17.295 21.230 0.136 1.00 0.00 322 PRO A O 14
ATOM 24508 N N . ARG A 1 117 ? 15.154 20.574 0.108 1.00 0.00 323 ARG A N 14
ATOM 24509 C CA . ARG A 1 117 ? 14.658 21.755 -0.609 1.00 0.00 323 ARG A CA 14
ATOM 24510 C C . ARG A 1 117 ? 13.545 22.474 0.147 1.00 0.00 323 ARG A C 14
ATOM 24511 O O . ARG A 1 117 ? 13.663 23.686 0.319 1.00 0.00 323 ARG A O 14
ATOM 24532 N N . ARG A 1 118 ? 12.550 21.719 0.633 1.00 0.00 324 ARG A N 14
ATOM 24533 C CA . ARG A 1 118 ? 11.427 22.125 1.490 1.00 0.00 324 ARG A CA 14
ATOM 24534 C C . ARG A 1 118 ? 11.137 23.628 1.440 1.00 0.00 324 ARG A C 14
ATOM 24535 O O . ARG A 1 118 ? 11.451 24.362 2.406 1.00 0.00 324 ARG A O 14
ATOM 24557 N N . MET A 1 8 ? 1.879 -1.277 1.180 1.00 0.00 214 MET A N 15
ATOM 24558 C CA . MET A 1 8 ? 1.788 -2.561 1.917 1.00 0.00 214 MET A CA 15
ATOM 24559 C C . MET A 1 8 ? 3.176 -3.001 2.407 1.00 0.00 214 MET A C 15
ATOM 24560 O O . MET A 1 8 ? 3.543 -2.662 3.533 1.00 0.00 214 MET A O 15
ATOM 24574 N N . LYS A 1 9 ? 3.964 -3.743 1.607 1.00 0.00 215 LYS A N 15
ATOM 24575 C CA . LYS A 1 9 ? 5.211 -4.382 2.066 1.00 0.00 215 LYS A CA 15
ATOM 24576 C C . LYS A 1 9 ? 6.346 -4.332 1.032 1.00 0.00 215 LYS A C 15
ATOM 24577 O O . LYS A 1 9 ? 7.319 -5.075 1.157 1.00 0.00 215 LYS A O 15
ATOM 24596 N N . ARG A 1 10 ? 6.245 -3.470 0.008 1.00 0.00 216 ARG A N 15
ATOM 24597 C CA . ARG A 1 10 ? 7.298 -3.323 -1.009 1.00 0.00 216 ARG A CA 15
ATOM 24598 C C . ARG A 1 10 ? 8.552 -2.625 -0.458 1.00 0.00 216 ARG A C 15
ATOM 24599 O O . ARG A 1 10 ? 9.615 -2.736 -1.067 1.00 0.00 216 ARG A O 15
ATOM 24620 N N . LYS A 1 11 ? 8.445 -1.924 0.681 1.00 0.00 217 LYS A N 15
ATOM 24621 C CA . LYS A 1 11 ? 9.525 -1.157 1.321 1.00 0.00 217 LYS A CA 15
ATOM 24622 C C . LYS A 1 11 ? 10.139 -0.102 0.388 1.00 0.00 217 LYS A C 15
ATOM 24623 O O . LYS A 1 11 ? 11.304 0.257 0.552 1.00 0.00 217 LYS A O 15
ATOM 24642 N N . SER A 1 12 ? 9.370 0.429 -0.565 1.00 0.00 218 SER A N 15
ATOM 24643 C CA . SER A 1 12 ? 9.799 1.406 -1.569 1.00 0.00 218 SER A CA 15
ATOM 24644 C C . SER A 1 12 ? 10.025 2.828 -1.003 1.00 0.00 218 SER A C 15
ATOM 24645 O O . SER A 1 12 ? 9.796 3.811 -1.708 1.00 0.00 218 SER A O 15
ATOM 24653 N N . ILE A 1 13 ? 10.427 2.952 0.268 1.00 0.00 219 ILE A N 15
ATOM 24654 C CA . ILE A 1 13 ? 10.498 4.187 1.055 1.00 0.00 219 ILE A CA 15
ATOM 24655 C C . ILE A 1 13 ? 11.195 5.336 0.304 1.00 0.00 219 ILE A C 15
ATOM 24656 O O . ILE A 1 13 ? 10.722 6.472 0.355 1.00 0.00 219 ILE A O 15
ATOM 24672 N N . PHE A 1 14 ? 12.277 5.050 -0.420 1.00 0.00 220 PHE A N 15
ATOM 24673 C CA . PHE A 1 14 ? 13.000 6.003 -1.258 1.00 0.00 220 PHE A CA 15
ATOM 24674 C C . PHE A 1 14 ? 13.365 5.348 -2.596 1.00 0.00 220 PHE A C 15
ATOM 24675 O O . PHE A 1 14 ? 14.408 5.644 -3.181 1.00 0.00 220 PHE A O 15
ATOM 24692 N N . LYS A 1 15 ? 12.533 4.424 -3.088 1.00 0.00 221 LYS A N 15
ATOM 24693 C CA . LYS A 1 15 ? 12.772 3.790 -4.379 1.00 0.00 221 LYS A CA 15
ATOM 24694 C C . LYS A 1 15 ? 12.815 4.850 -5.483 1.00 0.00 221 LYS A C 15
ATOM 24695 O O . LYS A 1 15 ? 12.100 5.853 -5.410 1.00 0.00 221 LYS A O 15
ATOM 24714 N N . ASP A 1 16 ? 13.633 4.595 -6.503 1.00 0.00 222 ASP A N 15
ATOM 24715 C CA . ASP A 1 16 ? 13.946 5.532 -7.585 1.00 0.00 222 ASP A CA 15
ATOM 24716 C C . ASP A 1 16 ? 14.341 6.925 -7.056 1.00 0.00 222 ASP A C 15
ATOM 24717 O O . ASP A 1 16 ? 13.816 7.960 -7.478 1.00 0.00 222 ASP A O 15
ATOM 24726 N N . LYS A 1 17 ? 15.270 6.944 -6.090 1.00 0.00 223 LYS A N 15
ATOM 24727 C CA . LYS A 1 17 ? 15.911 8.146 -5.561 1.00 0.00 223 LYS A CA 15
ATOM 24728 C C . LYS A 1 17 ? 17.352 7.765 -5.249 1.00 0.00 223 LYS A C 15
ATOM 24729 O O . LYS A 1 17 ? 17.658 6.593 -4.994 1.00 0.00 223 LYS A O 15
ATOM 24748 N N . VAL A 1 18 ? 18.226 8.758 -5.205 1.00 0.00 224 VAL A N 15
ATOM 24749 C CA . VAL A 1 18 ? 19.621 8.593 -4.837 1.00 0.00 224 VAL A CA 15
ATOM 24750 C C . VAL A 1 18 ? 20.012 9.774 -3.947 1.00 0.00 224 VAL A C 15
ATOM 24751 O O . VAL A 1 18 ? 19.360 10.819 -4.002 1.00 0.00 224 VAL A O 15
ATOM 24764 N N . PHE A 1 19 ? 21.047 9.645 -3.115 1.00 0.00 225 PHE A N 15
ATOM 24765 C CA . PHE A 1 19 ? 21.604 10.807 -2.424 1.00 0.00 225 PHE A CA 15
ATOM 24766 C C . PHE A 1 19 ? 23.117 10.743 -2.312 1.00 0.00 225 PHE A C 15
ATOM 24767 O O . PHE A 1 19 ? 23.717 9.669 -2.384 1.00 0.00 225 PHE A O 15
ATOM 24784 N N . LEU A 1 20 ? 23.715 11.914 -2.091 1.00 0.00 226 LEU A N 15
ATOM 24785 C CA . LEU A 1 20 ? 25.115 12.083 -1.741 1.00 0.00 226 LEU A CA 15
ATOM 24786 C C . LEU A 1 20 ? 25.165 12.270 -0.223 1.00 0.00 226 LEU A C 15
ATOM 24787 O O . LEU A 1 20 ? 24.280 12.913 0.343 1.00 0.00 226 LEU A O 15
ATOM 24803 N N . PHE A 1 21 ? 26.188 11.755 0.445 1.00 0.00 227 PHE A N 15
ATOM 24804 C CA . PHE A 1 21 ? 26.237 11.707 1.903 1.00 0.00 227 PHE A CA 15
ATOM 24805 C C . PHE A 1 21 ? 27.469 12.472 2.381 1.00 0.00 227 PHE A C 15
ATOM 24806 O O . PHE A 1 21 ? 28.571 12.207 1.896 1.00 0.00 227 PHE A O 15
ATOM 24823 N N . LEU A 1 22 ? 27.300 13.435 3.298 1.00 0.00 228 LEU A N 15
ATOM 24824 C CA . LEU A 1 22 ? 28.367 14.375 3.659 1.00 0.00 228 LEU A CA 15
ATOM 24825 C C . LEU A 1 22 ? 29.295 13.838 4.777 1.00 0.00 228 LEU A C 15
ATOM 24826 O O . LEU A 1 22 ? 29.834 14.625 5.559 1.00 0.00 228 LEU A O 15
ATOM 24842 N N . ASN A 1 23 ? 29.463 12.516 4.916 1.00 0.00 229 ASN A N 15
ATOM 24843 C CA . ASN A 1 23 ? 30.164 11.884 6.047 1.00 0.00 229 ASN A CA 15
ATOM 24844 C C . ASN A 1 23 ? 30.810 10.561 5.610 1.00 0.00 229 ASN A C 15
ATOM 24845 O O . ASN A 1 23 ? 30.391 9.979 4.609 1.00 0.00 229 ASN A O 15
ATOM 24856 N N . ALA A 1 24 ? 31.826 10.084 6.342 1.00 0.00 230 ALA A N 15
ATOM 24857 C CA . ALA A 1 24 ? 32.669 8.953 5.945 1.00 0.00 230 ALA A CA 15
ATOM 24858 C C . ALA A 1 24 ? 32.436 7.652 6.741 1.00 0.00 230 ALA A C 15
ATOM 24859 O O . ALA A 1 24 ? 33.091 6.651 6.443 1.00 0.00 230 ALA A O 15
ATOM 24866 N N . LYS A 1 25 ? 31.552 7.628 7.747 1.00 0.00 231 LYS A N 15
ATOM 24867 C CA . LYS A 1 25 ? 31.432 6.505 8.692 1.00 0.00 231 LYS A CA 15
ATOM 24868 C C . LYS A 1 25 ? 29.988 6.026 8.797 1.00 0.00 231 LYS A C 15
ATOM 24869 O O . LYS A 1 25 ? 29.717 4.863 8.492 1.00 0.00 231 LYS A O 15
ATOM 24888 N N . GLN A 1 26 ? 29.051 6.920 9.128 1.00 0.00 232 GLN A N 15
ATOM 24889 C CA . GLN A 1 26 ? 27.618 6.606 9.183 1.00 0.00 232 GLN A CA 15
ATOM 24890 C C . GLN A 1 26 ? 27.119 6.092 7.829 1.00 0.00 232 GLN A C 15
ATOM 24891 O O . GLN A 1 26 ? 26.171 5.307 7.770 1.00 0.00 232 GLN A O 15
ATOM 24905 N N . TYR A 1 27 ? 27.812 6.471 6.750 1.00 0.00 233 TYR A N 15
ATOM 24906 C CA . TYR A 1 27 ? 27.596 6.013 5.391 1.00 0.00 233 TYR A CA 15
ATOM 24907 C C . TYR A 1 27 ? 27.473 4.494 5.322 1.00 0.00 233 TYR A C 15
ATOM 24908 O O . TYR A 1 27 ? 26.599 3.975 4.628 1.00 0.00 233 TYR A O 15
ATOM 24926 N N . LYS A 1 28 ? 28.325 3.780 6.064 1.00 0.00 234 LYS A N 15
ATOM 24927 C CA . LYS A 1 28 ? 28.451 2.326 5.950 1.00 0.00 234 LYS A CA 15
ATOM 24928 C C . LYS A 1 28 ? 27.209 1.588 6.460 1.00 0.00 234 LYS A C 15
ATOM 24929 O O . LYS A 1 28 ? 27.046 0.409 6.141 1.00 0.00 234 LYS A O 15
ATOM 24948 N N . LYS A 1 29 ? 26.329 2.252 7.220 1.00 0.00 235 LYS A N 15
ATOM 24949 C CA . LYS A 1 29 ? 25.085 1.685 7.732 1.00 0.00 235 LYS A CA 15
ATOM 24950 C C . LYS A 1 29 ? 23.873 2.324 7.057 1.00 0.00 235 LYS A C 15
ATOM 24951 O O . LYS A 1 29 ? 22.903 1.625 6.747 1.00 0.00 235 LYS A O 15
ATOM 24970 N N . LEU A 1 30 ? 23.919 3.632 6.784 1.00 0.00 236 LEU A N 15
ATOM 24971 C CA . LEU A 1 30 ? 22.803 4.281 6.109 1.00 0.00 236 LEU A CA 15
ATOM 24972 C C . LEU A 1 30 ? 22.667 3.752 4.682 1.00 0.00 236 LEU A C 15
ATOM 24973 O O . LEU A 1 30 ? 21.543 3.584 4.221 1.00 0.00 236 LEU A O 15
ATOM 24989 N N . SER A 1 31 ? 23.777 3.438 4.007 1.00 0.00 237 SER A N 15
ATOM 24990 C CA . SER A 1 31 ? 23.750 2.840 2.677 1.00 0.00 237 SER A CA 15
ATOM 24991 C C . SER A 1 31 ? 22.933 1.541 2.638 1.00 0.00 237 SER A C 15
ATOM 24992 O O . SER A 1 31 ? 21.932 1.525 1.922 1.00 0.00 237 SER A O 15
ATOM 25000 N N . PRO A 1 32 ? 23.252 0.478 3.408 1.00 0.00 238 PRO A N 15
ATOM 25001 C CA . PRO A 1 32 ? 22.449 -0.738 3.392 1.00 0.00 238 PRO A CA 15
ATOM 25002 C C . PRO A 1 32 ? 21.025 -0.483 3.889 1.00 0.00 238 PRO A C 15
ATOM 25003 O O . PRO A 1 32 ? 20.088 -1.032 3.301 1.00 0.00 238 PRO A O 15
ATOM 25014 N N . ALA A 1 33 ? 20.826 0.370 4.906 1.00 0.00 239 ALA A N 15
ATOM 25015 C CA . ALA A 1 33 ? 19.474 0.685 5.379 1.00 0.00 239 ALA A CA 15
ATOM 25016 C C . ALA A 1 33 ? 18.607 1.265 4.249 1.00 0.00 239 ALA A C 15
ATOM 25017 O O . ALA A 1 33 ? 17.487 0.805 4.013 1.00 0.00 239 ALA A O 15
ATOM 25024 N N . VAL A 1 34 ? 19.124 2.251 3.516 1.00 0.00 240 VAL A N 15
ATOM 25025 C CA . VAL A 1 34 ? 18.401 2.906 2.429 1.00 0.00 240 VAL A CA 15
ATOM 25026 C C . VAL A 1 34 ? 18.311 1.979 1.211 1.00 0.00 240 VAL A C 15
ATOM 25027 O O . VAL A 1 34 ? 17.334 2.083 0.471 1.00 0.00 240 VAL A O 15
ATOM 25040 N N . LEU A 1 35 ? 19.245 1.038 1.025 1.00 0.00 241 LEU A N 15
ATOM 25041 C CA . LEU A 1 35 ? 19.154 0.028 -0.028 1.00 0.00 241 LEU A CA 15
ATOM 25042 C C . LEU A 1 35 ? 17.930 -0.860 0.222 1.00 0.00 241 LEU A C 15
ATOM 25043 O O . LEU A 1 35 ? 17.130 -1.074 -0.690 1.00 0.00 241 LEU A O 15
ATOM 25059 N N . PHE A 1 36 ? 17.730 -1.322 1.465 1.00 0.00 242 PHE A N 15
ATOM 25060 C CA . PHE A 1 36 ? 16.495 -2.012 1.848 1.00 0.00 242 PHE A CA 15
ATOM 25061 C C . PHE A 1 36 ? 15.275 -1.087 1.716 1.00 0.00 242 PHE A C 15
ATOM 25062 O O . PHE A 1 36 ? 14.195 -1.545 1.346 1.00 0.00 242 PHE A O 15
ATOM 25079 N N . GLY A 1 37 ? 15.456 0.215 1.960 1.00 0.00 243 GLY A N 15
ATOM 25080 C CA . GLY A 1 37 ? 14.473 1.264 1.699 1.00 0.00 243 GLY A CA 15
ATOM 25081 C C . GLY A 1 37 ? 14.235 1.553 0.208 1.00 0.00 243 GLY A C 15
ATOM 25082 O O . GLY A 1 37 ? 13.452 2.448 -0.119 1.00 0.00 243 GLY A O 15
ATOM 25086 N N . GLY A 1 38 ? 14.911 0.863 -0.714 1.00 0.00 244 GLY A N 15
ATOM 25087 C CA . GLY A 1 38 ? 14.708 0.977 -2.153 1.00 0.00 244 GLY A CA 15
ATOM 25088 C C . GLY A 1 38 ? 15.594 2.031 -2.833 1.00 0.00 244 GLY A C 15
ATOM 25089 O O . GLY A 1 38 ? 15.755 1.982 -4.054 1.00 0.00 244 GLY A O 15
ATOM 25093 N N . GLY A 1 39 ? 16.161 2.977 -2.079 1.00 0.00 245 GLY A N 15
ATOM 25094 C CA . GLY A 1 39 ? 16.936 4.094 -2.613 1.00 0.00 245 GLY A CA 15
ATOM 25095 C C . GLY A 1 39 ? 18.411 3.758 -2.780 1.00 0.00 245 GLY A C 15
ATOM 25096 O O . GLY A 1 39 ? 18.859 2.658 -2.438 1.00 0.00 245 GLY A O 15
ATOM 25100 N N . LYS A 1 40 ? 19.180 4.717 -3.304 1.00 0.00 246 LYS A N 15
ATOM 25101 C CA . LYS A 1 40 ? 20.611 4.559 -3.581 1.00 0.00 246 LYS A CA 15
ATOM 25102 C C . LYS A 1 40 ? 21.415 5.655 -2.893 1.00 0.00 246 LYS A C 15
ATOM 25103 O O . LYS A 1 40 ? 20.907 6.742 -2.595 1.00 0.00 246 LYS A O 15
ATOM 25122 N N . THR A 1 41 ? 22.696 5.387 -2.675 1.00 0.00 247 THR A N 15
ATOM 25123 C CA . THR A 1 41 ? 23.556 6.243 -1.872 1.00 0.00 247 THR A CA 15
ATOM 25124 C C . THR A 1 41 ? 24.918 6.399 -2.551 1.00 0.00 247 THR A C 15
ATOM 25125 O O . THR A 1 41 ? 25.386 5.508 -3.270 1.00 0.00 247 THR A O 15
ATOM 25136 N N . ASP A 1 42 ? 25.558 7.544 -2.329 1.00 0.00 248 ASP A N 15
ATOM 25137 C CA . ASP A 1 42 ? 26.887 7.899 -2.826 1.00 0.00 248 ASP A CA 15
ATOM 25138 C C . ASP A 1 42 ? 27.542 8.844 -1.813 1.00 0.00 248 ASP A C 15
ATOM 25139 O O . ASP A 1 42 ? 26.869 9.348 -0.909 1.00 0.00 248 ASP A O 15
ATOM 25148 N N . LEU A 1 43 ? 28.844 9.089 -1.931 1.00 0.00 249 LEU A N 15
ATOM 25149 C CA . LEU A 1 43 ? 29.646 9.784 -0.933 1.00 0.00 249 LEU A CA 15
ATOM 25150 C C . LEU A 1 43 ? 30.500 10.805 -1.681 1.00 0.00 249 LEU A C 15
ATOM 25151 O O . LEU A 1 43 ? 31.421 10.433 -2.415 1.00 0.00 249 LEU A O 15
ATOM 25167 N N . LEU A 1 44 ? 30.143 12.084 -1.561 1.00 0.00 250 LEU A N 15
ATOM 25168 C CA . LEU A 1 44 ? 30.750 13.175 -2.322 1.00 0.00 250 LEU A CA 15
ATOM 25169 C C . LEU A 1 44 ? 30.581 14.470 -1.529 1.00 0.00 250 LEU A C 15
ATOM 25170 O O . LEU A 1 44 ? 29.489 14.738 -1.023 1.00 0.00 250 LEU A O 15
ATOM 25186 N N . MET A 1 45 ? 31.652 15.265 -1.424 1.00 0.00 251 MET A N 15
ATOM 25187 C CA . MET A 1 45 ? 31.668 16.515 -0.660 1.00 0.00 251 MET A CA 15
ATOM 25188 C C . MET A 1 45 ? 32.677 17.543 -1.208 1.00 0.00 251 MET A C 15
ATOM 25189 O O . MET A 1 45 ? 33.079 18.456 -0.482 1.00 0.00 251 MET A O 15
ATOM 25203 N N . GLY A 1 46 ? 33.113 17.400 -2.466 1.00 0.00 252 GLY A N 15
ATOM 25204 C CA . GLY A 1 46 ? 34.147 18.246 -3.068 1.00 0.00 252 GLY A CA 15
ATOM 25205 C C . GLY A 1 46 ? 33.850 18.553 -4.532 1.00 0.00 252 GLY A C 15
ATOM 25206 O O . GLY A 1 46 ? 33.581 19.704 -4.875 1.00 0.00 252 GLY A O 15
ATOM 25210 N N . GLU A 1 47 ? 33.788 17.532 -5.394 1.00 0.00 253 GLU A N 15
ATOM 25211 C CA . GLU A 1 47 ? 33.438 17.698 -6.816 1.00 0.00 253 GLU A CA 15
ATOM 25212 C C . GLU A 1 47 ? 31.919 17.890 -7.024 1.00 0.00 253 GLU A C 15
ATOM 25213 O O . GLU A 1 47 ? 31.420 17.865 -8.151 1.00 0.00 253 GLU A O 15
ATOM 25225 N N . LEU A 1 48 ? 31.177 18.143 -5.938 1.00 0.00 254 LEU A N 15
ATOM 25226 C CA . LEU A 1 48 ? 29.762 18.533 -5.922 1.00 0.00 254 LEU A CA 15
ATOM 25227 C C . LEU A 1 48 ? 29.487 19.814 -6.738 1.00 0.00 254 LEU A C 15
ATOM 25228 O O . LEU A 1 48 ? 28.340 20.111 -7.075 1.00 0.00 254 LEU A O 15
ATOM 25244 N N . LYS A 1 49 ? 30.541 20.561 -7.096 1.00 0.00 255 LYS A N 15
ATOM 25245 C CA . LYS A 1 49 ? 30.501 21.683 -8.039 1.00 0.00 255 LYS A CA 15
ATOM 25246 C C . LYS A 1 49 ? 29.792 21.345 -9.354 1.00 0.00 255 LYS A C 15
ATOM 25247 O O . LYS A 1 49 ? 29.256 22.257 -9.982 1.00 0.00 255 LYS A O 15
ATOM 25266 N N . ASP A 1 50 ? 29.779 20.062 -9.731 1.00 0.00 256 ASP A N 15
ATOM 25267 C CA . ASP A 1 50 ? 29.136 19.483 -10.916 1.00 0.00 256 ASP A CA 15
ATOM 25268 C C . ASP A 1 50 ? 27.734 20.037 -11.205 1.00 0.00 256 ASP A C 15
ATOM 25269 O O . ASP A 1 50 ? 27.408 20.289 -12.367 1.00 0.00 256 ASP A O 15
ATOM 25278 N N . ALA A 1 51 ? 26.936 20.259 -10.156 1.00 0.00 257 ALA A N 15
ATOM 25279 C CA . ALA A 1 51 ? 25.600 20.864 -10.164 1.00 0.00 257 ALA A CA 15
ATOM 25280 C C . ALA A 1 51 ? 24.494 20.111 -10.925 1.00 0.00 257 ALA A C 15
ATOM 25281 O O . ALA A 1 51 ? 23.330 20.349 -10.603 1.00 0.00 257 ALA A O 15
ATOM 25288 N N . SER A 1 52 ? 24.776 19.189 -11.849 1.00 0.00 258 SER A N 15
ATOM 25289 C CA . SER A 1 52 ? 23.733 18.321 -12.417 1.00 0.00 258 SER A CA 15
ATOM 25290 C C . SER A 1 52 ? 23.169 17.427 -11.303 1.00 0.00 258 SER A C 15
ATOM 25291 O O . SER A 1 52 ? 21.958 17.195 -11.227 1.00 0.00 258 SER A O 15
ATOM 25299 N N . VAL A 1 53 ? 24.025 17.022 -10.361 1.00 0.00 259 VAL A N 15
ATOM 25300 C CA . VAL A 1 53 ? 23.651 16.359 -9.114 1.00 0.00 259 VAL A CA 15
ATOM 25301 C C . VAL A 1 53 ? 22.698 17.195 -8.244 1.00 0.00 259 VAL A C 15
ATOM 25302 O O . VAL A 1 53 ? 22.126 16.664 -7.299 1.00 0.00 259 VAL A O 15
ATOM 25315 N N . LEU A 1 54 ? 22.500 18.477 -8.549 1.00 0.00 260 LEU A N 15
ATOM 25316 C CA . LEU A 1 54 ? 21.673 19.424 -7.806 1.00 0.00 260 LEU A CA 15
ATOM 25317 C C . LEU A 1 54 ? 20.511 19.965 -8.647 1.00 0.00 260 LEU A C 15
ATOM 25318 O O . LEU A 1 54 ? 19.833 20.901 -8.220 1.00 0.00 260 LEU A O 15
ATOM 25334 N N . ASP A 1 55 ? 20.267 19.390 -9.828 1.00 0.00 261 ASP A N 15
ATOM 25335 C CA . ASP A 1 55 ? 19.248 19.863 -10.773 1.00 0.00 261 ASP A CA 15
ATOM 25336 C C . ASP A 1 55 ? 18.397 18.721 -11.329 1.00 0.00 261 ASP A C 15
ATOM 25337 O O . ASP A 1 55 ? 17.196 18.905 -11.546 1.00 0.00 261 ASP A O 15
ATOM 25346 N N . ASN A 1 56 ? 18.987 17.531 -11.514 1.00 0.00 262 ASN A N 15
ATOM 25347 C CA . ASN A 1 56 ? 18.236 16.309 -11.832 1.00 0.00 262 ASN A CA 15
ATOM 25348 C C . ASN A 1 56 ? 17.152 16.082 -10.750 1.00 0.00 262 ASN A C 15
ATOM 25349 O O . ASN A 1 56 ? 17.367 16.446 -9.587 1.00 0.00 262 ASN A O 15
ATOM 25360 N N . PRO A 1 57 ? 16.011 15.458 -11.085 1.00 0.00 263 PRO A N 15
ATOM 25361 C CA . PRO A 1 57 ? 14.829 15.407 -10.227 1.00 0.00 263 PRO A CA 15
ATOM 25362 C C . PRO A 1 57 ? 14.863 14.472 -9.006 1.00 0.00 263 PRO A C 15
ATOM 25363 O O . PRO A 1 57 ? 13.860 14.451 -8.286 1.00 0.00 263 PRO A O 15
ATOM 25374 N N . ALA A 1 58 ? 15.929 13.703 -8.736 1.00 0.00 264 ALA A N 15
ATOM 25375 C CA . ALA A 1 58 ? 15.867 12.646 -7.713 1.00 0.00 264 ALA A CA 15
ATOM 25376 C C . ALA A 1 58 ? 17.147 12.461 -6.889 1.00 0.00 264 ALA A C 15
ATOM 25377 O O . ALA A 1 58 ? 17.364 11.374 -6.347 1.00 0.00 264 ALA A O 15
ATOM 25384 N N . THR A 1 59 ? 17.987 13.487 -6.763 1.00 0.00 265 THR A N 15
ATOM 25385 C CA . THR A 1 59 ? 19.116 13.498 -5.831 1.00 0.00 265 THR A CA 15
ATOM 25386 C C . THR A 1 59 ? 18.744 14.201 -4.525 1.00 0.00 265 THR A C 15
ATOM 25387 O O . THR A 1 59 ? 17.728 14.902 -4.452 1.00 0.00 265 THR A O 15
ATOM 25398 N N . CYS A 1 60 ? 19.597 14.043 -3.508 1.00 0.00 266 CYS A N 15
ATOM 25399 C CA . CYS A 1 60 ? 19.594 14.773 -2.243 1.00 0.00 266 CYS A CA 15
ATOM 25400 C C . CYS A 1 60 ? 21.046 14.888 -1.773 1.00 0.00 266 CYS A C 15
ATOM 25401 O O . CYS A 1 60 ? 21.917 14.184 -2.292 1.00 0.00 266 CYS A O 15
ATOM 25409 N N . VAL A 1 61 ? 21.295 15.691 -0.736 1.00 0.00 267 VAL A N 15
ATOM 25410 C CA . VAL A 1 61 ? 22.576 15.723 -0.044 1.00 0.00 267 VAL A CA 15
ATOM 25411 C C . VAL A 1 61 ? 22.253 15.657 1.448 1.00 0.00 267 VAL A C 15
ATOM 25412 O O . VAL A 1 61 ? 21.405 16.401 1.956 1.00 0.00 267 VAL A O 15
ATOM 25425 N N . ILE A 1 62 ? 22.895 14.720 2.137 1.00 0.00 268 ILE A N 15
ATOM 25426 C CA . ILE A 1 62 ? 22.552 14.370 3.506 1.00 0.00 268 ILE A CA 15
ATOM 25427 C C . ILE A 1 62 ? 23.566 15.027 4.435 1.00 0.00 268 ILE A C 15
ATOM 25428 O O . ILE A 1 62 ? 24.762 14.702 4.398 1.00 0.00 268 ILE A O 15
ATOM 25444 N N . ASP A 1 63 ? 23.060 15.970 5.234 1.00 0.00 269 ASP A N 15
ATOM 25445 C CA . ASP A 1 63 ? 23.765 16.623 6.330 1.00 0.00 269 ASP A CA 15
ATOM 25446 C C . ASP A 1 63 ? 23.963 15.628 7.477 1.00 0.00 269 ASP A C 15
ATOM 25447 O O . ASP A 1 63 ? 23.152 14.723 7.683 1.00 0.00 269 ASP A O 15
ATOM 25456 N N . VAL A 1 64 ? 25.037 15.801 8.240 1.00 0.00 270 VAL A N 15
ATOM 25457 C CA . VAL A 1 64 ? 25.439 14.893 9.306 1.00 0.00 270 VAL A CA 15
ATOM 25458 C C . VAL A 1 64 ? 24.676 15.208 10.601 1.00 0.00 270 VAL A C 15
ATOM 25459 O O . VAL A 1 64 ? 24.381 14.293 11.369 1.00 0.00 270 VAL A O 15
ATOM 25472 N N . ALA A 1 65 ? 24.336 16.488 10.841 1.00 0.00 271 ALA A N 15
ATOM 25473 C CA . ALA A 1 65 ? 23.771 16.998 12.092 1.00 0.00 271 ALA A CA 15
ATOM 25474 C C . ALA A 1 65 ? 24.439 16.382 13.335 1.00 0.00 271 ALA A C 15
ATOM 25475 O O . ALA A 1 65 ? 23.764 15.947 14.273 1.00 0.00 271 ALA A O 15
ATOM 25482 N N . MET A 1 66 ? 25.774 16.298 13.327 1.00 0.00 272 MET A N 15
ATOM 25483 C CA . MET A 1 66 ? 26.560 15.589 14.337 1.00 0.00 272 MET A CA 15
ATOM 25484 C C . MET A 1 66 ? 26.305 16.089 15.762 1.00 0.00 272 MET A C 15
ATOM 25485 O O . MET A 1 66 ? 26.457 15.322 16.710 1.00 0.00 272 MET A O 15
ATOM 25499 N N . THR A 1 67 ? 25.879 17.344 15.926 1.00 0.00 273 THR A N 15
ATOM 25500 C CA . THR A 1 67 ? 25.537 17.958 17.203 1.00 0.00 273 THR A CA 15
ATOM 25501 C C . THR A 1 67 ? 24.379 17.244 17.927 1.00 0.00 273 THR A C 15
ATOM 25502 O O . THR A 1 67 ? 24.205 17.428 19.134 1.00 0.00 273 THR A O 15
ATOM 25513 N N . GLU A 1 68 ? 23.603 16.400 17.239 1.00 0.00 274 GLU A N 15
ATOM 25514 C CA . GLU A 1 68 ? 22.592 15.546 17.860 1.00 0.00 274 GLU A CA 15
ATOM 25515 C C . GLU A 1 68 ? 23.243 14.515 18.806 1.00 0.00 274 GLU A C 15
ATOM 25516 O O . GLU A 1 68 ? 22.598 14.051 19.748 1.00 0.00 274 GLU A O 15
ATOM 25528 N N . SER A 1 69 ? 24.524 14.188 18.591 1.00 0.00 275 SER A N 15
ATOM 25529 C CA . SER A 1 69 ? 25.237 13.098 19.256 1.00 0.00 275 SER A CA 15
ATOM 25530 C C . SER A 1 69 ? 26.649 13.524 19.704 1.00 0.00 275 SER A C 15
ATOM 25531 O O . SER A 1 69 ? 27.480 12.670 20.026 1.00 0.00 275 SER A O 15
ATOM 25539 N N . GLN A 1 70 ? 26.939 14.831 19.724 1.00 0.00 276 GLN A N 15
ATOM 25540 C CA . GLN A 1 70 ? 28.244 15.391 20.056 1.00 0.00 276 GLN A CA 15
ATOM 25541 C C . GLN A 1 70 ? 28.008 16.745 20.725 1.00 0.00 276 GLN A C 15
ATOM 25542 O O . GLN A 1 70 ? 27.259 17.573 20.200 1.00 0.00 276 GLN A O 15
ATOM 25556 N N . LEU A 1 71 ? 28.649 16.977 21.871 1.00 0.00 277 LEU A N 15
ATOM 25557 C CA . LEU A 1 71 ? 28.643 18.247 22.588 1.00 0.00 277 LEU A CA 15
ATOM 25558 C C . LEU A 1 71 ? 29.924 18.344 23.414 1.00 0.00 277 LEU A C 15
ATOM 25559 O O . LEU A 1 71 ? 30.536 17.319 23.728 1.00 0.00 277 LEU A O 15
ATOM 25575 N N . SER A 1 72 ? 30.318 19.575 23.751 1.00 0.00 278 SER A N 15
ATOM 25576 C CA . SER A 1 72 ? 31.521 19.909 24.518 1.00 0.00 278 SER A CA 15
ATOM 25577 C C . SER A 1 72 ? 32.805 19.225 24.000 1.00 0.00 278 SER A C 15
ATOM 25578 O O . SER A 1 72 ? 33.733 18.971 24.769 1.00 0.00 278 SER A O 15
ATOM 25586 N N . GLU A 1 73 ? 32.870 18.913 22.700 1.00 0.00 279 GLU A N 15
ATOM 25587 C CA . GLU A 1 73 ? 33.983 18.216 22.069 1.00 0.00 279 GLU A CA 15
ATOM 25588 C C . GLU A 1 73 ? 33.991 18.600 20.589 1.00 0.00 279 GLU A C 15
ATOM 25589 O O . GLU A 1 73 ? 32.925 18.710 19.975 1.00 0.00 279 GLU A O 15
ATOM 25601 N N . SER A 1 74 ? 35.178 18.803 20.014 1.00 0.00 280 SER A N 15
ATOM 25602 C CA . SER A 1 74 ? 35.425 19.011 18.588 1.00 0.00 280 SER A CA 15
ATOM 25603 C C . SER A 1 74 ? 36.904 18.709 18.316 1.00 0.00 280 SER A C 15
ATOM 25604 O O . SER A 1 74 ? 37.764 19.000 19.154 1.00 0.00 280 SER A O 15
ATOM 25612 N N . GLN A 1 75 ? 37.211 18.144 17.143 1.00 0.00 281 GLN A N 15
ATOM 25613 C CA . GLN A 1 75 ? 38.596 18.007 16.680 1.00 0.00 281 GLN A CA 15
ATOM 25614 C C . GLN A 1 75 ? 39.141 19.374 16.242 1.00 0.00 281 GLN A C 15
ATOM 25615 O O . GLN A 1 75 ? 40.325 19.663 16.438 1.00 0.00 281 GLN A O 15
ATOM 25629 N N . SER A 1 76 ? 38.277 20.221 15.673 1.00 0.00 282 SER A N 15
ATOM 25630 C CA . SER A 1 76 ? 38.576 21.609 15.346 1.00 0.00 282 SER A CA 15
ATOM 25631 C C . SER A 1 76 ? 38.857 22.419 16.623 1.00 0.00 282 SER A C 15
ATOM 25632 O O . SER A 1 76 ? 38.422 22.045 17.719 1.00 0.00 282 SER A O 15
ATOM 25640 N N . THR A 1 77 ? 39.551 23.551 16.483 1.00 0.00 283 THR A N 15
ATOM 25641 C CA . THR A 1 77 ? 39.923 24.439 17.587 1.00 0.00 283 THR A CA 15
ATOM 25642 C C . THR A 1 77 ? 38.707 25.059 18.297 1.00 0.00 283 THR A C 15
ATOM 25643 O O . THR A 1 77 ? 38.814 25.467 19.458 1.00 0.00 283 THR A O 15
ATOM 25654 N N . GLN A 1 78 ? 37.544 25.095 17.640 1.00 0.00 284 GLN A N 15
ATOM 25655 C CA . GLN A 1 78 ? 36.257 25.478 18.203 1.00 0.00 284 GLN A CA 15
ATOM 25656 C C . GLN A 1 78 ? 35.162 24.685 17.474 1.00 0.00 284 GLN A C 15
ATOM 25657 O O . GLN A 1 78 ? 35.401 24.242 16.344 1.00 0.00 284 GLN A O 15
ATOM 25671 N N . PRO A 1 79 ? 33.964 24.515 18.060 1.00 0.00 285 PRO A N 15
ATOM 25672 C CA . PRO A 1 79 ? 32.825 23.966 17.336 1.00 0.00 285 PRO A CA 15
ATOM 25673 C C . PRO A 1 79 ? 32.427 24.920 16.203 1.00 0.00 285 PRO A C 15
ATOM 25674 O O . PRO A 1 79 ? 32.517 26.148 16.343 1.00 0.00 285 PRO A O 15
ATOM 25685 N N . TRP A 1 80 ? 31.980 24.350 15.085 1.00 0.00 286 TRP A N 15
ATOM 25686 C CA . TRP A 1 80 ? 31.522 25.057 13.895 1.00 0.00 286 TRP A CA 15
ATOM 25687 C C . TRP A 1 80 ? 30.698 24.081 13.041 1.00 0.00 286 TRP A C 15
ATOM 25688 O O . TRP A 1 80 ? 30.662 22.880 13.328 1.00 0.00 286 TRP A O 15
ATOM 25709 N N . ILE A 1 81 ? 30.072 24.583 11.977 1.00 0.00 287 ILE A N 15
ATOM 25710 C CA . ILE A 1 81 ? 29.414 23.787 10.947 1.00 0.00 287 ILE A CA 15
ATOM 25711 C C . ILE A 1 81 ? 29.669 24.517 9.622 1.00 0.00 287 ILE A C 15
ATOM 25712 O O . ILE A 1 81 ? 29.469 25.731 9.523 1.00 0.00 287 ILE A O 15
ATOM 25728 N N . THR A 1 82 ? 30.189 23.791 8.635 1.00 0.00 288 THR A N 15
ATOM 25729 C CA . THR A 1 82 ? 30.683 24.348 7.383 1.00 0.00 288 THR A CA 15
ATOM 25730 C C . THR A 1 82 ? 29.537 25.001 6.589 1.00 0.00 288 THR A C 15
ATOM 25731 O O . THR A 1 82 ? 28.393 24.532 6.615 1.00 0.00 288 THR A O 15
ATOM 25742 N N . SER A 1 83 ? 29.853 26.060 5.841 1.00 0.00 289 SER A N 15
ATOM 25743 C CA . SER A 1 83 ? 28.909 26.815 5.019 1.00 0.00 289 SER A CA 15
ATOM 25744 C C . SER A 1 83 ? 28.298 25.987 3.876 1.00 0.00 289 SER A C 15
ATOM 25745 O O . SER A 1 83 ? 27.339 26.434 3.244 1.00 0.00 289 SER A O 15
ATOM 25753 N N . THR A 1 84 ? 28.828 24.789 3.603 1.00 0.00 290 THR A N 15
ATOM 25754 C CA . THR A 1 84 ? 28.403 23.890 2.535 1.00 0.00 290 THR A CA 15
ATOM 25755 C C . THR A 1 84 ? 26.887 23.644 2.550 1.00 0.00 290 THR A C 15
ATOM 25756 O O . THR A 1 84 ? 26.281 23.547 1.487 1.00 0.00 290 THR A O 15
ATOM 25767 N N . LEU A 1 85 ? 26.265 23.584 3.735 1.00 0.00 291 LEU A N 15
ATOM 25768 C CA . LEU A 1 85 ? 24.832 23.339 3.889 1.00 0.00 291 LEU A CA 15
ATOM 25769 C C . LEU A 1 85 ? 24.045 24.417 3.135 1.00 0.00 291 LEU A C 15
ATOM 25770 O O . LEU A 1 85 ? 23.256 24.117 2.235 1.00 0.00 291 LEU A O 15
ATOM 25786 N N . ASP A 1 86 ? 24.291 25.684 3.476 1.00 0.00 292 ASP A N 15
ATOM 25787 C CA . ASP A 1 86 ? 23.598 26.834 2.891 1.00 0.00 292 ASP A CA 15
ATOM 25788 C C . ASP A 1 86 ? 24.012 27.068 1.441 1.00 0.00 292 ASP A C 15
ATOM 25789 O O . ASP A 1 86 ? 23.183 27.442 0.606 1.00 0.00 292 ASP A O 15
ATOM 25798 N N . LEU A 1 87 ? 25.286 26.813 1.123 1.00 0.00 293 LEU A N 15
ATOM 25799 C CA . LEU A 1 87 ? 25.791 26.892 -0.240 1.00 0.00 293 LEU A CA 15
ATOM 25800 C C . LEU A 1 87 ? 24.991 25.949 -1.135 1.00 0.00 293 LEU A C 15
ATOM 25801 O O . LEU A 1 87 ? 24.494 26.381 -2.172 1.00 0.00 293 LEU A O 15
ATOM 25817 N N . LEU A 1 88 ? 24.823 24.688 -0.732 1.00 0.00 294 LEU A N 15
ATOM 25818 C CA . LEU A 1 88 ? 24.071 23.701 -1.500 1.00 0.00 294 LEU A CA 15
ATOM 25819 C C . LEU A 1 88 ? 22.600 24.097 -1.578 1.00 0.00 294 LEU A C 15
ATOM 25820 O O . LEU A 1 88 ? 22.023 24.029 -2.668 1.00 0.00 294 LEU A O 15
ATOM 25836 N N . GLN A 1 89 ? 22.014 24.575 -0.472 1.00 0.00 295 GLN A N 15
ATOM 25837 C CA . GLN A 1 89 ? 20.647 25.057 -0.426 1.00 0.00 295 GLN A CA 15
ATOM 25838 C C . GLN A 1 89 ? 20.398 26.158 -1.458 1.00 0.00 295 GLN A C 15
ATOM 25839 O O . GLN A 1 89 ? 19.326 26.182 -2.068 1.00 0.00 295 GLN A O 15
ATOM 25853 N N . SER A 1 90 ? 21.372 27.044 -1.672 1.00 0.00 296 SER A N 15
ATOM 25854 C CA . SER A 1 90 ? 21.295 28.095 -2.680 1.00 0.00 296 SER A CA 15
ATOM 25855 C C . SER A 1 90 ? 21.585 27.544 -4.085 1.00 0.00 296 SER A C 15
ATOM 25856 O O . SER A 1 90 ? 20.934 27.936 -5.057 1.00 0.00 296 SER A O 15
ATOM 25864 N N . LYS A 1 91 ? 22.559 26.634 -4.204 1.00 0.00 297 LYS A N 15
ATOM 25865 C CA . LYS A 1 91 ? 23.056 26.100 -5.476 1.00 0.00 297 LYS A CA 15
ATOM 25866 C C . LYS A 1 91 ? 22.007 25.230 -6.169 1.00 0.00 297 LYS A C 15
ATOM 25867 O O . LYS A 1 91 ? 21.921 25.283 -7.399 1.00 0.00 297 LYS A O 15
ATOM 25886 N N . GLY A 1 92 ? 21.193 24.467 -5.431 1.00 0.00 298 GLY A N 15
ATOM 25887 C CA . GLY A 1 92 ? 20.093 23.731 -6.042 1.00 0.00 298 GLY A CA 15
ATOM 25888 C C . GLY A 1 92 ? 19.260 22.869 -5.097 1.00 0.00 298 GLY A C 15
ATOM 25889 O O . GLY A 1 92 ? 18.075 22.695 -5.381 1.00 0.00 298 GLY A O 15
ATOM 25893 N N . LEU A 1 93 ? 19.814 22.342 -3.994 1.00 0.00 299 LEU A N 15
ATOM 25894 C CA . LEU A 1 93 ? 19.105 21.380 -3.140 1.00 0.00 299 LEU A CA 15
ATOM 25895 C C . LEU A 1 93 ? 19.426 21.625 -1.676 1.00 0.00 299 LEU A C 15
ATOM 25896 O O . LEU A 1 93 ? 20.584 21.810 -1.295 1.00 0.00 299 LEU A O 15
ATOM 25912 N N . ARG A 1 94 ? 18.391 21.549 -0.845 1.00 0.00 300 ARG A N 15
ATOM 25913 C CA . ARG A 1 94 ? 18.496 21.630 0.600 1.00 0.00 300 ARG A CA 15
ATOM 25914 C C . ARG A 1 94 ? 19.277 20.422 1.101 1.00 0.00 300 ARG A C 15
ATOM 25915 O O . ARG A 1 94 ? 19.108 19.315 0.584 1.00 0.00 300 ARG A O 15
ATOM 25936 N N . THR A 1 95 ? 20.092 20.632 2.126 1.00 0.00 301 THR A N 15
ATOM 25937 C CA . THR A 1 95 ? 20.765 19.539 2.804 1.00 0.00 301 THR A CA 15
ATOM 25938 C C . THR A 1 95 ? 19.820 19.048 3.897 1.00 0.00 301 THR A C 15
ATOM 25939 O O . THR A 1 95 ? 19.202 19.860 4.594 1.00 0.00 301 THR A O 15
ATOM 25950 N N . ILE A 1 96 ? 19.697 17.734 4.058 1.00 0.00 302 ILE A N 15
ATOM 25951 C CA . ILE A 1 96 ? 18.691 17.140 4.940 1.00 0.00 302 ILE A CA 15
ATOM 25952 C C . ILE A 1 96 ? 19.407 16.231 5.950 1.00 0.00 302 ILE A C 15
ATOM 25953 O O . ILE A 1 96 ? 20.236 15.433 5.519 1.00 0.00 302 ILE A O 15
ATOM 25969 N N . PRO A 1 97 ? 19.192 16.361 7.272 1.00 0.00 303 PRO A N 15
ATOM 25970 C CA . PRO A 1 97 ? 19.898 15.550 8.260 1.00 0.00 303 PRO A CA 15
ATOM 25971 C C . PRO A 1 97 ? 19.692 14.046 8.066 1.00 0.00 303 PRO A C 15
ATOM 25972 O O . PRO A 1 97 ? 18.571 13.598 7.805 1.00 0.00 303 PRO A O 15
ATOM 25983 N N . GLU A 1 98 ? 20.733 13.247 8.321 1.00 0.00 304 GLU A N 15
ATOM 25984 C CA . GLU A 1 98 ? 20.614 11.790 8.393 1.00 0.00 304 GLU A CA 15
ATOM 25985 C C . GLU A 1 98 ? 19.611 11.374 9.487 1.00 0.00 304 GLU A C 15
ATOM 25986 O O . GLU A 1 98 ? 18.956 10.338 9.377 1.00 0.00 304 GLU A O 15
ATOM 25998 N N . ALA A 1 99 ? 19.451 12.198 10.530 1.00 0.00 305 ALA A N 15
ATOM 25999 C CA . ALA A 1 99 ? 18.480 11.960 11.591 1.00 0.00 305 ALA A CA 15
ATOM 26000 C C . ALA A 1 99 ? 17.049 11.993 11.044 1.00 0.00 305 ALA A C 15
ATOM 26001 O O . ALA A 1 99 ? 16.216 11.194 11.471 1.00 0.00 305 ALA A O 15
ATOM 26008 N N . GLU A 1 100 ? 16.766 12.875 10.081 1.00 0.00 306 GLU A N 15
ATOM 26009 C CA . GLU A 1 100 ? 15.440 12.998 9.480 1.00 0.00 306 GLU A CA 15
ATOM 26010 C C . GLU A 1 100 ? 15.210 11.859 8.483 1.00 0.00 306 GLU A C 15
ATOM 26011 O O . GLU A 1 100 ? 14.069 11.423 8.330 1.00 0.00 306 GLU A O 15
ATOM 26023 N N . ILE A 1 101 ? 16.269 11.341 7.837 1.00 0.00 307 ILE A N 15
ATOM 26024 C CA . ILE A 1 101 ? 16.187 10.117 7.037 1.00 0.00 307 ILE A CA 15
ATOM 26025 C C . ILE A 1 101 ? 15.707 9.002 7.973 1.00 0.00 307 ILE A C 15
ATOM 26026 O O . ILE A 1 101 ? 14.691 8.365 7.688 1.00 0.00 307 ILE A O 15
ATOM 26042 N N . GLY A 1 102 ? 16.373 8.807 9.114 1.00 0.00 308 GLY A N 15
ATOM 26043 C CA . GLY A 1 102 ? 16.017 7.749 10.050 1.00 0.00 308 GLY A CA 15
ATOM 26044 C C . GLY A 1 102 ? 14.599 7.920 10.591 1.00 0.00 308 GLY A C 15
ATOM 26045 O O . GLY A 1 102 ? 13.839 6.951 10.601 1.00 0.00 308 GLY A O 15
ATOM 26049 N N . LEU A 1 103 ? 14.199 9.135 10.983 1.00 0.00 309 LEU A N 15
ATOM 26050 C CA . LEU A 1 103 ? 12.855 9.382 11.504 1.00 0.00 309 LEU A CA 15
ATOM 26051 C C . LEU A 1 103 ? 11.810 9.017 10.448 1.00 0.00 309 LEU A C 15
ATOM 26052 O O . LEU A 1 103 ? 10.853 8.309 10.753 1.00 0.00 309 LEU A O 15
ATOM 26068 N N . ALA A 1 104 ? 12.003 9.447 9.200 1.00 0.00 310 ALA A N 15
ATOM 26069 C CA . ALA A 1 104 ? 11.041 9.174 8.146 1.00 0.00 310 ALA A CA 15
ATOM 26070 C C . ALA A 1 104 ? 11.007 7.694 7.760 1.00 0.00 310 ALA A C 15
ATOM 26071 O O . ALA A 1 104 ? 9.948 7.207 7.370 1.00 0.00 310 ALA A O 15
ATOM 26078 N N . VAL A 1 105 ? 12.127 6.977 7.871 1.00 0.00 311 VAL A N 15
ATOM 26079 C CA . VAL A 1 105 ? 12.183 5.527 7.687 1.00 0.00 311 VAL A CA 15
ATOM 26080 C C . VAL A 1 105 ? 11.335 4.859 8.778 1.00 0.00 311 VAL A C 15
ATOM 26081 O O . VAL A 1 105 ? 10.494 4.015 8.461 1.00 0.00 311 VAL A O 15
ATOM 26094 N N . ILE A 1 106 ? 11.502 5.251 10.047 1.00 0.00 312 ILE A N 15
ATOM 26095 C CA . ILE A 1 106 ? 10.748 4.709 11.178 1.00 0.00 312 ILE A CA 15
ATOM 26096 C C . ILE A 1 106 ? 9.251 5.010 10.998 1.00 0.00 312 ILE A C 15
ATOM 26097 O O . ILE A 1 106 ? 8.406 4.136 11.203 1.00 0.00 312 ILE A O 15
ATOM 26113 N N . ASN A 1 107 ? 8.917 6.242 10.605 1.00 0.00 313 ASN A N 15
ATOM 26114 C CA . ASN A 1 107 ? 7.547 6.749 10.522 1.00 0.00 313 ASN A CA 15
ATOM 26115 C C . ASN A 1 107 ? 6.878 6.431 9.174 1.00 0.00 313 ASN A C 15
ATOM 26116 O O . ASN A 1 107 ? 5.701 6.734 8.986 1.00 0.00 313 ASN A O 15
ATOM 26127 N N . VAL A 1 108 ? 7.616 5.818 8.240 1.00 0.00 314 VAL A N 15
ATOM 26128 C CA . VAL A 1 108 ? 7.195 5.472 6.879 1.00 0.00 314 VAL A CA 15
ATOM 26129 C C . VAL A 1 108 ? 6.540 6.685 6.179 1.00 0.00 314 VAL A C 15
ATOM 26130 O O . VAL A 1 108 ? 5.476 6.578 5.568 1.00 0.00 314 VAL A O 15
ATOM 26143 N N . SER A 1 109 ? 7.166 7.863 6.307 1.00 0.00 315 SER A N 15
ATOM 26144 C CA . SER A 1 109 ? 6.626 9.149 5.862 1.00 0.00 315 SER A CA 15
ATOM 26145 C C . SER A 1 109 ? 7.738 10.008 5.240 1.00 0.00 315 SER A C 15
ATOM 26146 O O . SER A 1 109 ? 7.948 11.168 5.607 1.00 0.00 315 SER A O 15
ATOM 26154 N N . THR A 1 110 ? 8.495 9.415 4.319 1.00 0.00 316 THR A N 15
ATOM 26155 C CA . THR A 1 110 ? 9.485 10.062 3.466 1.00 0.00 316 THR A CA 15
ATOM 26156 C C . THR A 1 110 ? 8.796 11.045 2.503 1.00 0.00 316 THR A C 15
ATOM 26157 O O . THR A 1 110 ? 8.569 10.747 1.328 1.00 0.00 316 THR A O 15
ATOM 26168 N N . GLU A 1 111 ? 8.417 12.219 3.018 1.00 0.00 317 GLU A N 15
ATOM 26169 C CA . GLU A 1 111 ? 7.565 13.182 2.314 1.00 0.00 317 GLU A CA 15
ATOM 26170 C C . GLU A 1 111 ? 8.193 14.572 2.321 1.00 0.00 317 GLU A C 15
ATOM 26171 O O . GLU A 1 111 ? 8.462 15.131 1.257 1.00 0.00 317 GLU A O 15
ATOM 26183 N N . ILE A 1 112 ? 8.461 15.116 3.513 1.00 0.00 318 ILE A N 15
ATOM 26184 C CA . ILE A 1 112 ? 9.050 16.444 3.706 1.00 0.00 318 ILE A CA 15
ATOM 26185 C C . ILE A 1 112 ? 10.143 16.450 4.778 1.00 0.00 318 ILE A C 15
ATOM 26186 O O . ILE A 1 112 ? 10.994 17.342 4.756 1.00 0.00 318 ILE A O 15
ATOM 26202 N N . TYR A 1 113 ? 10.151 15.446 5.665 1.00 0.00 319 TYR A N 15
ATOM 26203 C CA . TYR A 1 113 ? 11.165 15.264 6.698 1.00 0.00 319 TYR A CA 15
ATOM 26204 C C . TYR A 1 113 ? 12.571 15.389 6.107 1.00 0.00 319 TYR A C 15
ATOM 26205 O O . TYR A 1 113 ? 13.413 16.138 6.597 1.00 0.00 319 TYR A O 15
ATOM 26223 N N . CYS A 1 114 ? 12.790 14.670 5.009 1.00 0.00 320 CYS A N 15
ATOM 26224 C CA . CYS A 1 114 ? 14.079 14.451 4.382 1.00 0.00 320 CYS A CA 15
ATOM 26225 C C . CYS A 1 114 ? 13.878 14.491 2.866 1.00 0.00 320 CYS A C 15
ATOM 26226 O O . CYS A 1 114 ? 14.182 13.550 2.132 1.00 0.00 320 CYS A O 15
ATOM 26234 N N . ASN A 1 115 ? 13.316 15.609 2.411 1.00 0.00 321 ASN A N 15
ATOM 26235 C CA . ASN A 1 115 ? 13.075 15.940 1.018 1.00 0.00 321 ASN A CA 15
ATOM 26236 C C . ASN A 1 115 ? 13.872 17.215 0.736 1.00 0.00 321 ASN A C 15
ATOM 26237 O O . ASN A 1 115 ? 13.648 18.217 1.421 1.00 0.00 321 ASN A O 15
ATOM 26248 N N . PRO A 1 116 ? 14.816 17.206 -0.210 1.00 0.00 322 PRO A N 15
ATOM 26249 C CA . PRO A 1 116 ? 15.745 18.307 -0.429 1.00 0.00 322 PRO A CA 15
ATOM 26250 C C . PRO A 1 116 ? 15.219 19.365 -1.416 1.00 0.00 322 PRO A C 15
ATOM 26251 O O . PRO A 1 116 ? 15.906 20.354 -1.668 1.00 0.00 322 PRO A O 15
ATOM 26262 N N . ARG A 1 117 ? 14.043 19.154 -2.014 1.00 0.00 323 ARG A N 15
ATOM 26263 C CA . ARG A 1 117 ? 13.538 19.965 -3.125 1.00 0.00 323 ARG A CA 15
ATOM 26264 C C . ARG A 1 117 ? 12.163 20.552 -2.816 1.00 0.00 323 ARG A C 15
ATOM 26265 O O . ARG A 1 117 ? 11.920 21.716 -3.147 1.00 0.00 323 ARG A O 15
ATOM 26286 N N . ARG A 1 118 ? 11.342 19.786 -2.096 1.00 0.00 324 ARG A N 15
ATOM 26287 C CA . ARG A 1 118 ? 10.010 20.132 -1.608 1.00 0.00 324 ARG A CA 15
ATOM 26288 C C . ARG A 1 118 ? 9.236 20.937 -2.655 1.00 0.00 324 ARG A C 15
ATOM 26289 O O . ARG A 1 118 ? 8.783 22.073 -2.372 1.00 0.00 324 ARG A O 15
ATOM 26311 N N . MET A 1 8 ? 1.963 5.894 1.808 1.00 0.00 214 MET A N 16
ATOM 26312 C CA . MET A 1 8 ? 3.348 5.417 2.038 1.00 0.00 214 MET A CA 16
ATOM 26313 C C . MET A 1 8 ? 3.340 4.083 2.784 1.00 0.00 214 MET A C 16
ATOM 26314 O O . MET A 1 8 ? 2.439 3.804 3.583 1.00 0.00 214 MET A O 16
ATOM 26328 N N . LYS A 1 9 ? 4.360 3.254 2.535 1.00 0.00 215 LYS A N 16
ATOM 26329 C CA . LYS A 1 9 ? 4.603 1.974 3.203 1.00 0.00 215 LYS A CA 16
ATOM 26330 C C . LYS A 1 9 ? 6.119 1.781 3.243 1.00 0.00 215 LYS A C 16
ATOM 26331 O O . LYS A 1 9 ? 6.821 2.351 2.403 1.00 0.00 215 LYS A O 16
ATOM 26350 N N . ARG A 1 10 ? 6.629 0.979 4.185 1.00 0.00 216 ARG A N 16
ATOM 26351 C CA . ARG A 1 10 ? 8.066 0.803 4.437 1.00 0.00 216 ARG A CA 16
ATOM 26352 C C . ARG A 1 10 ? 8.861 0.518 3.157 1.00 0.00 216 ARG A C 16
ATOM 26353 O O . ARG A 1 10 ? 9.938 1.077 2.970 1.00 0.00 216 ARG A O 16
ATOM 26374 N N . LYS A 1 11 ? 8.319 -0.316 2.267 1.00 0.00 217 LYS A N 16
ATOM 26375 C CA . LYS A 1 11 ? 8.976 -0.729 1.025 1.00 0.00 217 LYS A CA 16
ATOM 26376 C C . LYS A 1 11 ? 9.229 0.436 0.054 1.00 0.00 217 LYS A C 16
ATOM 26377 O O . LYS A 1 11 ? 10.110 0.313 -0.801 1.00 0.00 217 LYS A O 16
ATOM 26396 N N . SER A 1 12 ? 8.513 1.560 0.181 1.00 0.00 218 SER A N 16
ATOM 26397 C CA . SER A 1 12 ? 8.515 2.622 -0.825 1.00 0.00 218 SER A CA 16
ATOM 26398 C C . SER A 1 12 ? 8.774 4.027 -0.257 1.00 0.00 218 SER A C 16
ATOM 26399 O O . SER A 1 12 ? 8.637 5.003 -0.998 1.00 0.00 218 SER A O 16
ATOM 26407 N N . ILE A 1 13 ? 9.167 4.133 1.017 1.00 0.00 219 ILE A N 16
ATOM 26408 C CA . ILE A 1 13 ? 9.475 5.365 1.751 1.00 0.00 219 ILE A CA 16
ATOM 26409 C C . ILE A 1 13 ? 10.220 6.413 0.904 1.00 0.00 219 ILE A C 16
ATOM 26410 O O . ILE A 1 13 ? 9.876 7.596 0.965 1.00 0.00 219 ILE A O 16
ATOM 26426 N N . PHE A 1 14 ? 11.209 5.996 0.107 1.00 0.00 220 PHE A N 16
ATOM 26427 C CA . PHE A 1 14 ? 11.960 6.857 -0.804 1.00 0.00 220 PHE A CA 16
ATOM 26428 C C . PHE A 1 14 ? 12.233 6.119 -2.119 1.00 0.00 220 PHE A C 16
ATOM 26429 O O . PHE A 1 14 ? 13.313 6.236 -2.699 1.00 0.00 220 PHE A O 16
ATOM 26446 N N . LYS A 1 15 ? 11.274 5.329 -2.606 1.00 0.00 221 LYS A N 16
ATOM 26447 C CA . LYS A 1 15 ? 11.399 4.696 -3.920 1.00 0.00 221 LYS A CA 16
ATOM 26448 C C . LYS A 1 15 ? 11.642 5.765 -4.991 1.00 0.00 221 LYS A C 16
ATOM 26449 O O . LYS A 1 15 ? 11.085 6.864 -4.919 1.00 0.00 221 LYS A O 16
ATOM 26468 N N . ASP A 1 16 ? 12.429 5.397 -6.003 1.00 0.00 222 ASP A N 16
ATOM 26469 C CA . ASP A 1 16 ? 12.830 6.250 -7.125 1.00 0.00 222 ASP A CA 16
ATOM 26470 C C . ASP A 1 16 ? 13.412 7.590 -6.656 1.00 0.00 222 ASP A C 16
ATOM 26471 O O . ASP A 1 16 ? 13.010 8.667 -7.102 1.00 0.00 222 ASP A O 16
ATOM 26480 N N . LYS A 1 17 ? 14.367 7.522 -5.720 1.00 0.00 223 LYS A N 16
ATOM 26481 C CA . LYS A 1 17 ? 15.198 8.647 -5.286 1.00 0.00 223 LYS A CA 16
ATOM 26482 C C . LYS A 1 17 ? 16.619 8.117 -5.123 1.00 0.00 223 LYS A C 16
ATOM 26483 O O . LYS A 1 17 ? 16.818 6.910 -4.953 1.00 0.00 223 LYS A O 16
ATOM 26502 N N . VAL A 1 18 ? 17.599 9.012 -5.159 1.00 0.00 224 VAL A N 16
ATOM 26503 C CA . VAL A 1 18 ? 19.001 8.711 -4.901 1.00 0.00 224 VAL A CA 16
ATOM 26504 C C . VAL A 1 18 ? 19.535 9.816 -3.978 1.00 0.00 224 VAL A C 16
ATOM 26505 O O . VAL A 1 18 ? 18.990 10.925 -3.974 1.00 0.00 224 VAL A O 16
ATOM 26518 N N . PHE A 1 19 ? 20.596 9.570 -3.202 1.00 0.00 225 PHE A N 16
ATOM 26519 C CA . PHE A 1 19 ? 21.281 10.648 -2.488 1.00 0.00 225 PHE A CA 16
ATOM 26520 C C . PHE A 1 19 ? 22.794 10.473 -2.432 1.00 0.00 225 PHE A C 16
ATOM 26521 O O . PHE A 1 19 ? 23.302 9.361 -2.585 1.00 0.00 225 PHE A O 16
ATOM 26538 N N . LEU A 1 20 ? 23.498 11.575 -2.153 1.00 0.00 226 LEU A N 16
ATOM 26539 C CA . LEU A 1 20 ? 24.938 11.629 -1.910 1.00 0.00 226 LEU A CA 16
ATOM 26540 C C . LEU A 1 20 ? 25.115 11.958 -0.427 1.00 0.00 226 LEU A C 16
ATOM 26541 O O . LEU A 1 20 ? 24.720 13.038 0.014 1.00 0.00 226 LEU A O 16
ATOM 26557 N N . PHE A 1 21 ? 25.653 11.050 0.381 1.00 0.00 227 PHE A N 16
ATOM 26558 C CA . PHE A 1 21 ? 25.901 11.344 1.788 1.00 0.00 227 PHE A CA 16
ATOM 26559 C C . PHE A 1 21 ? 27.186 12.171 1.914 1.00 0.00 227 PHE A C 16
ATOM 26560 O O . PHE A 1 21 ? 28.109 12.001 1.112 1.00 0.00 227 PHE A O 16
ATOM 26577 N N . LEU A 1 22 ? 27.269 13.022 2.941 1.00 0.00 228 LEU A N 16
ATOM 26578 C CA . LEU A 1 22 ? 28.493 13.725 3.334 1.00 0.00 228 LEU A CA 16
ATOM 26579 C C . LEU A 1 22 ? 29.193 13.021 4.517 1.00 0.00 228 LEU A C 16
ATOM 26580 O O . LEU A 1 22 ? 29.942 13.666 5.250 1.00 0.00 228 LEU A O 16
ATOM 26596 N N . ASN A 1 23 ? 28.964 11.719 4.743 1.00 0.00 229 ASN A N 16
ATOM 26597 C CA . ASN A 1 23 ? 29.560 10.955 5.848 1.00 0.00 229 ASN A CA 16
ATOM 26598 C C . ASN A 1 23 ? 29.978 9.571 5.358 1.00 0.00 229 ASN A C 16
ATOM 26599 O O . ASN A 1 23 ? 29.291 9.003 4.510 1.00 0.00 229 ASN A O 16
ATOM 26610 N N . ALA A 1 24 ? 31.070 9.014 5.899 1.00 0.00 230 ALA A N 16
ATOM 26611 C CA . ALA A 1 24 ? 31.685 7.782 5.403 1.00 0.00 230 ALA A CA 16
ATOM 26612 C C . ALA A 1 24 ? 31.431 6.543 6.271 1.00 0.00 230 ALA A C 16
ATOM 26613 O O . ALA A 1 24 ? 31.861 5.448 5.900 1.00 0.00 230 ALA A O 16
ATOM 26620 N N . LYS A 1 25 ? 30.761 6.675 7.422 1.00 0.00 231 LYS A N 16
ATOM 26621 C CA . LYS A 1 25 ? 30.647 5.599 8.419 1.00 0.00 231 LYS A CA 16
ATOM 26622 C C . LYS A 1 25 ? 29.184 5.333 8.731 1.00 0.00 231 LYS A C 16
ATOM 26623 O O . LYS A 1 25 ? 28.739 4.191 8.611 1.00 0.00 231 LYS A O 16
ATOM 26642 N N . GLN A 1 26 ? 28.408 6.386 8.999 1.00 0.00 232 GLN A N 16
ATOM 26643 C CA . GLN A 1 26 ? 26.952 6.317 9.094 1.00 0.00 232 GLN A CA 16
ATOM 26644 C C . GLN A 1 26 ? 26.372 5.781 7.779 1.00 0.00 232 GLN A C 16
ATOM 26645 O O . GLN A 1 26 ? 25.314 5.149 7.779 1.00 0.00 232 GLN A O 16
ATOM 26659 N N . TYR A 1 27 ? 27.090 5.988 6.666 1.00 0.00 233 TYR A N 16
ATOM 26660 C CA . TYR A 1 27 ? 26.828 5.420 5.350 1.00 0.00 233 TYR A CA 16
ATOM 26661 C C . TYR A 1 27 ? 26.484 3.937 5.420 1.00 0.00 233 TYR A C 16
ATOM 26662 O O . TYR A 1 27 ? 25.556 3.493 4.745 1.00 0.00 233 TYR A O 16
ATOM 26680 N N . LYS A 1 28 ? 27.179 3.176 6.270 1.00 0.00 234 LYS A N 16
ATOM 26681 C CA . LYS A 1 28 ? 27.008 1.724 6.356 1.00 0.00 234 LYS A CA 16
ATOM 26682 C C . LYS A 1 28 ? 25.645 1.317 6.925 1.00 0.00 234 LYS A C 16
ATOM 26683 O O . LYS A 1 28 ? 25.294 0.141 6.830 1.00 0.00 234 LYS A O 16
ATOM 26702 N N . LYS A 1 29 ? 24.869 2.246 7.500 1.00 0.00 235 LYS A N 16
ATOM 26703 C CA . LYS A 1 29 ? 23.508 1.986 7.984 1.00 0.00 235 LYS A CA 16
ATOM 26704 C C . LYS A 1 29 ? 22.484 2.776 7.174 1.00 0.00 235 LYS A C 16
ATOM 26705 O O . LYS A 1 29 ? 21.426 2.233 6.850 1.00 0.00 235 LYS A O 16
ATOM 26724 N N . LEU A 1 30 ? 22.797 4.021 6.792 1.00 0.00 236 LEU A N 16
ATOM 26725 C CA . LEU A 1 30 ? 21.920 4.828 5.944 1.00 0.00 236 LEU A CA 16
ATOM 26726 C C . LEU A 1 30 ? 21.675 4.132 4.607 1.00 0.00 236 LEU A C 16
ATOM 26727 O O . LEU A 1 30 ? 20.537 4.108 4.144 1.00 0.00 236 LEU A O 16
ATOM 26743 N N . SER A 1 31 ? 22.721 3.543 4.016 1.00 0.00 237 SER A N 16
ATOM 26744 C CA . SER A 1 31 ? 22.619 2.812 2.762 1.00 0.00 237 SER A CA 16
ATOM 26745 C C . SER A 1 31 ? 21.602 1.668 2.848 1.00 0.00 237 SER A C 16
ATOM 26746 O O . SER A 1 31 ? 20.595 1.761 2.148 1.00 0.00 237 SER A O 16
ATOM 26754 N N . PRO A 1 32 ? 21.760 0.635 3.696 1.00 0.00 238 PRO A N 16
ATOM 26755 C CA . PRO A 1 32 ? 20.797 -0.457 3.734 1.00 0.00 238 PRO A CA 16
ATOM 26756 C C . PRO A 1 32 ? 19.411 0.017 4.174 1.00 0.00 238 PRO A C 16
ATOM 26757 O O . PRO A 1 32 ? 18.422 -0.452 3.614 1.00 0.00 238 PRO A O 16
ATOM 26768 N N . ALA A 1 33 ? 19.316 0.948 5.134 1.00 0.00 239 ALA A N 16
ATOM 26769 C CA . ALA A 1 33 ? 18.026 1.417 5.626 1.00 0.00 239 ALA A CA 16
ATOM 26770 C C . ALA A 1 33 ? 17.212 2.053 4.495 1.00 0.00 239 ALA A C 16
ATOM 26771 O O . ALA A 1 33 ? 16.092 1.620 4.208 1.00 0.00 239 ALA A O 16
ATOM 26778 N N . VAL A 1 34 ? 17.766 3.063 3.819 1.00 0.00 240 VAL A N 16
ATOM 26779 C CA . VAL A 1 34 ? 17.020 3.787 2.799 1.00 0.00 240 VAL A CA 16
ATOM 26780 C C . VAL A 1 34 ? 16.926 2.959 1.513 1.00 0.00 240 VAL A C 16
ATOM 26781 O O . VAL A 1 34 ? 15.928 3.096 0.810 1.00 0.00 240 VAL A O 16
ATOM 26794 N N . LEU A 1 35 ? 17.862 2.037 1.243 1.00 0.00 241 LEU A N 16
ATOM 26795 C CA . LEU A 1 35 ? 17.754 1.110 0.121 1.00 0.00 241 LEU A CA 16
ATOM 26796 C C . LEU A 1 35 ? 16.549 0.186 0.302 1.00 0.00 241 LEU A C 16
ATOM 26797 O O . LEU A 1 35 ? 15.770 0.017 -0.635 1.00 0.00 241 LEU A O 16
ATOM 26813 N N . PHE A 1 36 ? 16.353 -0.372 1.502 1.00 0.00 242 PHE A N 16
ATOM 26814 C CA . PHE A 1 36 ? 15.141 -1.122 1.833 1.00 0.00 242 PHE A CA 16
ATOM 26815 C C . PHE A 1 36 ? 13.919 -0.194 1.800 1.00 0.00 242 PHE A C 16
ATOM 26816 O O . PHE A 1 36 ? 12.825 -0.630 1.444 1.00 0.00 242 PHE A O 16
ATOM 26833 N N . GLY A 1 37 ? 14.116 1.091 2.116 1.00 0.00 243 GLY A N 16
ATOM 26834 C CA . GLY A 1 37 ? 13.128 2.147 1.939 1.00 0.00 243 GLY A CA 16
ATOM 26835 C C . GLY A 1 37 ? 12.830 2.471 0.469 1.00 0.00 243 GLY A C 16
ATOM 26836 O O . GLY A 1 37 ? 11.879 3.204 0.200 1.00 0.00 243 GLY A O 16
ATOM 26840 N N . GLY A 1 38 ? 13.619 1.969 -0.484 1.00 0.00 244 GLY A N 16
ATOM 26841 C CA . GLY A 1 38 ? 13.403 2.112 -1.918 1.00 0.00 244 GLY A CA 16
ATOM 26842 C C . GLY A 1 38 ? 14.430 3.017 -2.609 1.00 0.00 244 GLY A C 16
ATOM 26843 O O . GLY A 1 38 ? 14.590 2.909 -3.830 1.00 0.00 244 GLY A O 16
ATOM 26847 N N . GLY A 1 39 ? 15.127 3.882 -1.866 1.00 0.00 245 GLY A N 16
ATOM 26848 C CA . GLY A 1 39 ? 15.974 4.944 -2.410 1.00 0.00 245 GLY A CA 16
ATOM 26849 C C . GLY A 1 39 ? 17.456 4.617 -2.317 1.00 0.00 245 GLY A C 16
ATOM 26850 O O . GLY A 1 39 ? 17.925 4.032 -1.339 1.00 0.00 245 GLY A O 16
ATOM 26854 N N . LYS A 1 40 ? 18.209 4.982 -3.353 1.00 0.00 246 LYS A N 16
ATOM 26855 C CA . LYS A 1 40 ? 19.592 4.556 -3.524 1.00 0.00 246 LYS A CA 16
ATOM 26856 C C . LYS A 1 40 ? 20.542 5.583 -2.906 1.00 0.00 246 LYS A C 16
ATOM 26857 O O . LYS A 1 40 ? 20.184 6.739 -2.665 1.00 0.00 246 LYS A O 16
ATOM 26876 N N . THR A 1 41 ? 21.779 5.161 -2.685 1.00 0.00 247 THR A N 16
ATOM 26877 C CA . THR A 1 41 ? 22.753 5.919 -1.913 1.00 0.00 247 THR A CA 16
ATOM 26878 C C . THR A 1 41 ? 24.112 5.903 -2.619 1.00 0.00 247 THR A C 16
ATOM 26879 O O . THR A 1 41 ? 24.471 4.935 -3.301 1.00 0.00 247 THR A O 16
ATOM 26890 N N . ASP A 1 42 ? 24.853 6.997 -2.471 1.00 0.00 248 ASP A N 16
ATOM 26891 C CA . ASP A 1 42 ? 26.228 7.189 -2.912 1.00 0.00 248 ASP A CA 16
ATOM 26892 C C . ASP A 1 42 ? 26.884 8.158 -1.922 1.00 0.00 248 ASP A C 16
ATOM 26893 O O . ASP A 1 42 ? 26.225 8.622 -0.982 1.00 0.00 248 ASP A O 16
ATOM 26902 N N . LEU A 1 43 ? 28.175 8.449 -2.063 1.00 0.00 249 LEU A N 16
ATOM 26903 C CA . LEU A 1 43 ? 28.969 9.179 -1.081 1.00 0.00 249 LEU A CA 16
ATOM 26904 C C . LEU A 1 43 ? 30.024 9.959 -1.850 1.00 0.00 249 LEU A C 16
ATOM 26905 O O . LEU A 1 43 ? 30.894 9.359 -2.486 1.00 0.00 249 LEU A O 16
ATOM 26921 N N . LEU A 1 44 ? 29.931 11.289 -1.807 1.00 0.00 250 LEU A N 16
ATOM 26922 C CA . LEU A 1 44 ? 30.806 12.190 -2.543 1.00 0.00 250 LEU A CA 16
ATOM 26923 C C . LEU A 1 44 ? 30.951 13.473 -1.731 1.00 0.00 250 LEU A C 16
ATOM 26924 O O . LEU A 1 44 ? 30.008 14.258 -1.637 1.00 0.00 250 LEU A O 16
ATOM 26940 N N . MET A 1 45 ? 32.133 13.680 -1.153 1.00 0.00 251 MET A N 16
ATOM 26941 C CA . MET A 1 45 ? 32.523 14.908 -0.481 1.00 0.00 251 MET A CA 16
ATOM 26942 C C . MET A 1 45 ? 34.039 15.028 -0.642 1.00 0.00 251 MET A C 16
ATOM 26943 O O . MET A 1 45 ? 34.810 14.422 0.110 1.00 0.00 251 MET A O 16
ATOM 26957 N N . GLY A 1 46 ? 34.462 15.748 -1.680 1.00 0.00 252 GLY A N 16
ATOM 26958 C CA . GLY A 1 46 ? 35.873 15.949 -2.003 1.00 0.00 252 GLY A CA 16
ATOM 26959 C C . GLY A 1 46 ? 36.060 16.349 -3.462 1.00 0.00 252 GLY A C 16
ATOM 26960 O O . GLY A 1 46 ? 36.955 17.135 -3.775 1.00 0.00 252 GLY A O 16
ATOM 26964 N N . GLU A 1 47 ? 35.176 15.874 -4.346 1.00 0.00 253 GLU A N 16
ATOM 26965 C CA . GLU A 1 47 ? 35.194 16.162 -5.777 1.00 0.00 253 GLU A CA 16
ATOM 26966 C C . GLU A 1 47 ? 33.777 16.527 -6.243 1.00 0.00 253 GLU A C 16
ATOM 26967 O O . GLU A 1 47 ? 33.302 16.065 -7.282 1.00 0.00 253 GLU A O 16
ATOM 26979 N N . LEU A 1 48 ? 33.083 17.374 -5.469 1.00 0.00 254 LEU A N 16
ATOM 26980 C CA . LEU A 1 48 ? 31.815 18.011 -5.852 1.00 0.00 254 LEU A CA 16
ATOM 26981 C C . LEU A 1 48 ? 32.102 19.121 -6.883 1.00 0.00 254 LEU A C 16
ATOM 26982 O O . LEU A 1 48 ? 31.762 20.289 -6.688 1.00 0.00 254 LEU A O 16
ATOM 26998 N N . LYS A 1 49 ? 32.815 18.761 -7.950 1.00 0.00 255 LYS A N 16
ATOM 26999 C CA . LYS A 1 49 ? 33.178 19.646 -9.054 1.00 0.00 255 LYS A CA 16
ATOM 27000 C C . LYS A 1 49 ? 31.940 19.918 -9.908 1.00 0.00 255 LYS A C 16
ATOM 27001 O O . LYS A 1 49 ? 31.744 21.041 -10.374 1.00 0.00 255 LYS A O 16
ATOM 27020 N N . ASP A 1 50 ? 31.115 18.890 -10.111 1.00 0.00 256 ASP A N 16
ATOM 27021 C CA . ASP A 1 50 ? 29.870 18.980 -10.868 1.00 0.00 256 ASP A CA 16
ATOM 27022 C C . ASP A 1 50 ? 28.742 19.532 -9.985 1.00 0.00 256 ASP A C 16
ATOM 27023 O O . ASP A 1 50 ? 28.808 19.459 -8.755 1.00 0.00 256 ASP A O 16
ATOM 27032 N N . ALA A 1 51 ? 27.688 20.039 -10.624 1.00 0.00 257 ALA A N 16
ATOM 27033 C CA . ALA A 1 51 ? 26.439 20.477 -10.020 1.00 0.00 257 ALA A CA 16
ATOM 27034 C C . ALA A 1 51 ? 25.218 20.042 -10.842 1.00 0.00 257 ALA A C 16
ATOM 27035 O O . ALA A 1 51 ? 24.092 20.264 -10.393 1.00 0.00 257 ALA A O 16
ATOM 27042 N N . SER A 1 52 ? 25.390 19.401 -12.001 1.00 0.00 258 SER A N 16
ATOM 27043 C CA . SER A 1 52 ? 24.272 18.859 -12.768 1.00 0.00 258 SER A CA 16
ATOM 27044 C C . SER A 1 52 ? 23.588 17.737 -11.983 1.00 0.00 258 SER A C 16
ATOM 27045 O O . SER A 1 52 ? 22.371 17.597 -12.071 1.00 0.00 258 SER A O 16
ATOM 27053 N N . VAL A 1 53 ? 24.321 17.006 -11.136 1.00 0.00 259 VAL A N 16
ATOM 27054 C CA . VAL A 1 53 ? 23.726 16.056 -10.199 1.00 0.00 259 VAL A CA 16
ATOM 27055 C C . VAL A 1 53 ? 22.707 16.701 -9.239 1.00 0.00 259 VAL A C 16
ATOM 27056 O O . VAL A 1 53 ? 21.862 15.996 -8.685 1.00 0.00 259 VAL A O 16
ATOM 27069 N N . LEU A 1 54 ? 22.750 18.023 -9.030 1.00 0.00 260 LEU A N 16
ATOM 27070 C CA . LEU A 1 54 ? 21.805 18.738 -8.167 1.00 0.00 260 LEU A CA 16
ATOM 27071 C C . LEU A 1 54 ? 20.657 19.335 -8.990 1.00 0.00 260 LEU A C 16
ATOM 27072 O O . LEU A 1 54 ? 19.623 19.692 -8.427 1.00 0.00 260 LEU A O 16
ATOM 27088 N N . ASP A 1 55 ? 20.787 19.409 -10.317 1.00 0.00 261 ASP A N 16
ATOM 27089 C CA . ASP A 1 55 ? 19.657 19.743 -11.193 1.00 0.00 261 ASP A CA 16
ATOM 27090 C C . ASP A 1 55 ? 18.688 18.553 -11.311 1.00 0.00 261 ASP A C 16
ATOM 27091 O O . ASP A 1 55 ? 17.503 18.744 -11.596 1.00 0.00 261 ASP A O 16
ATOM 27100 N N . ASN A 1 56 ? 19.191 17.330 -11.072 1.00 0.00 262 ASN A N 16
ATOM 27101 C CA . ASN A 1 56 ? 18.444 16.072 -11.186 1.00 0.00 262 ASN A CA 16
ATOM 27102 C C . ASN A 1 56 ? 17.106 16.158 -10.442 1.00 0.00 262 ASN A C 16
ATOM 27103 O O . ASN A 1 56 ? 17.084 16.666 -9.316 1.00 0.00 262 ASN A O 16
ATOM 27114 N N . PRO A 1 57 ? 16.014 15.591 -10.984 1.00 0.00 263 PRO A N 16
ATOM 27115 C CA . PRO A 1 57 ? 14.683 15.685 -10.387 1.00 0.00 263 PRO A CA 16
ATOM 27116 C C . PRO A 1 57 ? 14.498 14.822 -9.129 1.00 0.00 263 PRO A C 16
ATOM 27117 O O . PRO A 1 57 ? 13.469 14.952 -8.462 1.00 0.00 263 PRO A O 16
ATOM 27128 N N . ALA A 1 58 ? 15.457 13.948 -8.793 1.00 0.00 264 ALA A N 16
ATOM 27129 C CA . ALA A 1 58 ? 15.287 12.926 -7.757 1.00 0.00 264 ALA A CA 16
ATOM 27130 C C . ALA A 1 58 ? 16.558 12.623 -6.946 1.00 0.00 264 ALA A C 16
ATOM 27131 O O . ALA A 1 58 ? 16.605 11.604 -6.251 1.00 0.00 264 ALA A O 16
ATOM 27138 N N . THR A 1 59 ? 17.596 13.457 -7.048 1.00 0.00 265 THR A N 16
ATOM 27139 C CA . THR A 1 59 ? 18.806 13.299 -6.239 1.00 0.00 265 THR A CA 16
ATOM 27140 C C . THR A 1 59 ? 18.732 14.260 -5.050 1.00 0.00 265 THR A C 16
ATOM 27141 O O . THR A 1 59 ? 17.934 15.202 -5.055 1.00 0.00 265 THR A O 16
ATOM 27152 N N . CYS A 1 60 ? 19.549 14.007 -4.027 1.00 0.00 266 CYS A N 16
ATOM 27153 C CA . CYS A 1 60 ? 19.603 14.736 -2.767 1.00 0.00 266 CYS A CA 16
ATOM 27154 C C . CYS A 1 60 ? 21.054 14.718 -2.284 1.00 0.00 266 CYS A C 16
ATOM 27155 O O . CYS A 1 60 ? 21.856 13.916 -2.770 1.00 0.00 266 CYS A O 16
ATOM 27163 N N . VAL A 1 61 ? 21.364 15.509 -1.260 1.00 0.00 267 VAL A N 16
ATOM 27164 C CA . VAL A 1 61 ? 22.635 15.446 -0.550 1.00 0.00 267 VAL A CA 16
ATOM 27165 C C . VAL A 1 61 ? 22.280 15.413 0.936 1.00 0.00 267 VAL A C 16
ATOM 27166 O O . VAL A 1 61 ? 21.306 16.058 1.345 1.00 0.00 267 VAL A O 16
ATOM 27179 N N . ILE A 1 62 ? 23.001 14.611 1.725 1.00 0.00 268 ILE A N 16
ATOM 27180 C CA . ILE A 1 62 ? 22.645 14.309 3.105 1.00 0.00 268 ILE A CA 16
ATOM 27181 C C . ILE A 1 62 ? 23.704 14.928 4.013 1.00 0.00 268 ILE A C 16
ATOM 27182 O O . ILE A 1 62 ? 24.875 14.522 3.998 1.00 0.00 268 ILE A O 16
ATOM 27198 N N . ASP A 1 63 ? 23.258 15.920 4.781 1.00 0.00 269 ASP A N 16
ATOM 27199 C CA . ASP A 1 63 ? 24.005 16.569 5.847 1.00 0.00 269 ASP A CA 16
ATOM 27200 C C . ASP A 1 63 ? 24.142 15.623 7.047 1.00 0.00 269 ASP A C 16
ATOM 27201 O O . ASP A 1 63 ? 23.352 14.692 7.239 1.00 0.00 269 ASP A O 16
ATOM 27210 N N . VAL A 1 64 ? 25.158 15.863 7.862 1.00 0.00 270 VAL A N 16
ATOM 27211 C CA . VAL A 1 64 ? 25.580 15.004 8.951 1.00 0.00 270 VAL A CA 16
ATOM 27212 C C . VAL A 1 64 ? 24.978 15.564 10.246 1.00 0.00 270 VAL A C 16
ATOM 27213 O O . VAL A 1 64 ? 24.931 16.781 10.448 1.00 0.00 270 VAL A O 16
ATOM 27226 N N . ALA A 1 65 ? 24.530 14.686 11.151 1.00 0.00 271 ALA A N 16
ATOM 27227 C CA . ALA A 1 65 ? 23.955 15.081 12.437 1.00 0.00 271 ALA A CA 16
ATOM 27228 C C . ALA A 1 65 ? 25.007 15.637 13.419 1.00 0.00 271 ALA A C 16
ATOM 27229 O O . ALA A 1 65 ? 24.645 16.076 14.512 1.00 0.00 271 ALA A O 16
ATOM 27236 N N . MET A 1 66 ? 26.297 15.613 13.050 1.00 0.00 272 MET A N 16
ATOM 27237 C CA . MET A 1 66 ? 27.449 16.003 13.871 1.00 0.00 272 MET A CA 16
ATOM 27238 C C . MET A 1 66 ? 27.554 15.180 15.171 1.00 0.00 272 MET A C 16
ATOM 27239 O O . MET A 1 66 ? 28.235 15.582 16.117 1.00 0.00 272 MET A O 16
ATOM 27253 N N . THR A 1 67 ? 26.876 14.036 15.246 1.00 0.00 273 THR A N 16
ATOM 27254 C CA . THR A 1 67 ? 27.040 13.057 16.309 1.00 0.00 273 THR A CA 16
ATOM 27255 C C . THR A 1 67 ? 28.357 12.297 16.080 1.00 0.00 273 THR A C 16
ATOM 27256 O O . THR A 1 67 ? 28.834 12.189 14.946 1.00 0.00 273 THR A O 16
ATOM 27267 N N . GLU A 1 68 ? 28.928 11.727 17.142 1.00 0.00 274 GLU A N 16
ATOM 27268 C CA . GLU A 1 68 ? 30.114 10.878 17.090 1.00 0.00 274 GLU A CA 16
ATOM 27269 C C . GLU A 1 68 ? 29.970 9.791 18.157 1.00 0.00 274 GLU A C 16
ATOM 27270 O O . GLU A 1 68 ? 29.252 9.970 19.145 1.00 0.00 274 GLU A O 16
ATOM 27282 N N . SER A 1 69 ? 30.688 8.681 17.980 1.00 0.00 275 SER A N 16
ATOM 27283 C CA . SER A 1 69 ? 30.776 7.588 18.948 1.00 0.00 275 SER A CA 16
ATOM 27284 C C . SER A 1 69 ? 31.717 7.921 20.124 1.00 0.00 275 SER A C 16
ATOM 27285 O O . SER A 1 69 ? 31.960 7.061 20.977 1.00 0.00 275 SER A O 16
ATOM 27293 N N . GLN A 1 70 ? 32.282 9.134 20.166 1.00 0.00 276 GLN A N 16
ATOM 27294 C CA . GLN A 1 70 ? 33.300 9.566 21.114 1.00 0.00 276 GLN A CA 16
ATOM 27295 C C . GLN A 1 70 ? 33.028 11.024 21.505 1.00 0.00 276 GLN A C 16
ATOM 27296 O O . GLN A 1 70 ? 32.334 11.750 20.786 1.00 0.00 276 GLN A O 16
ATOM 27310 N N . LEU A 1 71 ? 33.616 11.465 22.620 1.00 0.00 277 LEU A N 16
ATOM 27311 C CA . LEU A 1 71 ? 33.525 12.840 23.130 1.00 0.00 277 LEU A CA 16
ATOM 27312 C C . LEU A 1 71 ? 34.507 13.789 22.405 1.00 0.00 277 LEU A C 16
ATOM 27313 O O . LEU A 1 71 ? 34.685 14.938 22.816 1.00 0.00 277 LEU A O 16
ATOM 27329 N N . SER A 1 72 ? 35.180 13.308 21.355 1.00 0.00 278 SER A N 16
ATOM 27330 C CA . SER A 1 72 ? 36.177 14.031 20.574 1.00 0.00 278 SER A CA 16
ATOM 27331 C C . SER A 1 72 ? 35.640 15.347 19.991 1.00 0.00 278 SER A C 16
ATOM 27332 O O . SER A 1 72 ? 34.431 15.535 19.830 1.00 0.00 278 SER A O 16
ATOM 27340 N N . GLU A 1 73 ? 36.553 16.253 19.625 1.00 0.00 279 GLU A N 16
ATOM 27341 C CA . GLU A 1 73 ? 36.240 17.589 19.110 1.00 0.00 279 GLU A CA 16
ATOM 27342 C C . GLU A 1 73 ? 35.515 17.557 17.750 1.00 0.00 279 GLU A C 16
ATOM 27343 O O . GLU A 1 73 ? 34.989 18.581 17.310 1.00 0.00 279 GLU A O 16
ATOM 27355 N N . SER A 1 74 ? 35.459 16.394 17.094 1.00 0.00 280 SER A N 16
ATOM 27356 C CA . SER A 1 74 ? 34.647 16.125 15.910 1.00 0.00 280 SER A CA 16
ATOM 27357 C C . SER A 1 74 ? 33.135 16.075 16.218 1.00 0.00 280 SER A C 16
ATOM 27358 O O . SER A 1 74 ? 32.323 15.911 15.303 1.00 0.00 280 SER A O 16
ATOM 27366 N N . GLN A 1 75 ? 32.743 16.212 17.489 1.00 0.00 281 GLN A N 16
ATOM 27367 C CA . GLN A 1 75 ? 31.368 16.370 17.938 1.00 0.00 281 GLN A CA 16
ATOM 27368 C C . GLN A 1 75 ? 31.221 17.835 18.371 1.00 0.00 281 GLN A C 16
ATOM 27369 O O . GLN A 1 75 ? 32.110 18.370 19.043 1.00 0.00 281 GLN A O 16
ATOM 27383 N N . SER A 1 76 ? 30.112 18.485 17.997 1.00 0.00 282 SER A N 16
ATOM 27384 C CA . SER A 1 76 ? 29.901 19.926 18.181 1.00 0.00 282 SER A CA 16
ATOM 27385 C C . SER A 1 76 ? 31.091 20.753 17.648 1.00 0.00 282 SER A C 16
ATOM 27386 O O . SER A 1 76 ? 31.553 21.698 18.293 1.00 0.00 282 SER A O 16
ATOM 27394 N N . THR A 1 77 ? 31.605 20.370 16.475 1.00 0.00 283 THR A N 16
ATOM 27395 C CA . THR A 1 77 ? 32.800 20.916 15.837 1.00 0.00 283 THR A CA 16
ATOM 27396 C C . THR A 1 77 ? 32.734 22.441 15.656 1.00 0.00 283 THR A C 16
ATOM 27397 O O . THR A 1 77 ? 33.763 23.116 15.747 1.00 0.00 283 THR A O 16
ATOM 27408 N N . GLN A 1 78 ? 31.538 22.997 15.421 1.00 0.00 284 GLN A N 16
ATOM 27409 C CA . GLN A 1 78 ? 31.297 24.432 15.297 1.00 0.00 284 GLN A CA 16
ATOM 27410 C C . GLN A 1 78 ? 29.949 24.766 15.954 1.00 0.00 284 GLN A C 16
ATOM 27411 O O . GLN A 1 78 ? 29.054 23.912 15.967 1.00 0.00 284 GLN A O 16
ATOM 27425 N N . PRO A 1 79 ? 29.760 25.999 16.466 1.00 0.00 285 PRO A N 16
ATOM 27426 C CA . PRO A 1 79 ? 28.488 26.462 17.024 1.00 0.00 285 PRO A CA 16
ATOM 27427 C C . PRO A 1 79 ? 27.468 26.852 15.933 1.00 0.00 285 PRO A C 16
ATOM 27428 O O . PRO A 1 79 ? 26.364 27.300 16.255 1.00 0.00 285 PRO A O 16
ATOM 27439 N N . TRP A 1 80 ? 27.817 26.710 14.653 1.00 0.00 286 TRP A N 16
ATOM 27440 C CA . TRP A 1 80 ? 27.028 27.081 13.482 1.00 0.00 286 TRP A CA 16
ATOM 27441 C C . TRP A 1 80 ? 27.265 26.036 12.388 1.00 0.00 286 TRP A C 16
ATOM 27442 O O . TRP A 1 80 ? 28.194 25.226 12.481 1.00 0.00 286 TRP A O 16
ATOM 27463 N N . ILE A 1 81 ? 26.436 26.048 11.341 1.00 0.00 287 ILE A N 16
ATOM 27464 C CA . ILE A 1 81 ? 26.610 25.163 10.192 1.00 0.00 287 ILE A CA 16
ATOM 27465 C C . ILE A 1 81 ? 27.908 25.509 9.444 1.00 0.00 287 ILE A C 16
ATOM 27466 O O . ILE A 1 81 ? 28.312 26.674 9.378 1.00 0.00 287 ILE A O 16
ATOM 27482 N N . THR A 1 82 ? 28.548 24.498 8.861 1.00 0.00 288 THR A N 16
ATOM 27483 C CA . THR A 1 82 ? 29.673 24.678 7.951 1.00 0.00 288 THR A CA 16
ATOM 27484 C C . THR A 1 82 ? 29.134 25.179 6.597 1.00 0.00 288 THR A C 16
ATOM 27485 O O . THR A 1 82 ? 28.009 24.852 6.200 1.00 0.00 288 THR A O 16
ATOM 27496 N N . SER A 1 83 ? 29.935 25.964 5.872 1.00 0.00 289 SER A N 16
ATOM 27497 C CA . SER A 1 83 ? 29.547 26.629 4.626 1.00 0.00 289 SER A CA 16
ATOM 27498 C C . SER A 1 83 ? 29.133 25.669 3.501 1.00 0.00 289 SER A C 16
ATOM 27499 O O . SER A 1 83 ? 28.491 26.098 2.541 1.00 0.00 289 SER A O 16
ATOM 27507 N N . THR A 1 84 ? 29.465 24.379 3.601 1.00 0.00 290 THR A N 16
ATOM 27508 C CA . THR A 1 84 ? 29.128 23.352 2.624 1.00 0.00 290 THR A CA 16
ATOM 27509 C C . THR A 1 84 ? 27.616 23.307 2.351 1.00 0.00 290 THR A C 16
ATOM 27510 O O . THR A 1 84 ? 27.212 23.073 1.212 1.00 0.00 290 THR A O 16
ATOM 27521 N N . LEU A 1 85 ? 26.770 23.556 3.358 1.00 0.00 291 LEU A N 16
ATOM 27522 C CA . LEU A 1 85 ? 25.318 23.457 3.192 1.00 0.00 291 LEU A CA 16
ATOM 27523 C C . LEU A 1 85 ? 24.821 24.599 2.293 1.00 0.00 291 LEU A C 16
ATOM 27524 O O . LEU A 1 85 ? 23.975 24.399 1.419 1.00 0.00 291 LEU A O 16
ATOM 27540 N N . ASP A 1 86 ? 25.386 25.797 2.471 1.00 0.00 292 ASP A N 16
ATOM 27541 C CA . ASP A 1 86 ? 25.095 26.965 1.644 1.00 0.00 292 ASP A CA 16
ATOM 27542 C C . ASP A 1 86 ? 25.666 26.798 0.233 1.00 0.00 292 ASP A C 16
ATOM 27543 O O . ASP A 1 86 ? 25.005 27.156 -0.740 1.00 0.00 292 ASP A O 16
ATOM 27552 N N . LEU A 1 87 ? 26.844 26.182 0.096 1.00 0.00 293 LEU A N 16
ATOM 27553 C CA . LEU A 1 87 ? 27.413 25.857 -1.210 1.00 0.00 293 LEU A CA 16
ATOM 27554 C C . LEU A 1 87 ? 26.498 24.894 -1.972 1.00 0.00 293 LEU A C 16
ATOM 27555 O O . LEU A 1 87 ? 26.311 25.049 -3.177 1.00 0.00 293 LEU A O 16
ATOM 27571 N N . LEU A 1 88 ? 25.907 23.913 -1.284 1.00 0.00 294 LEU A N 16
ATOM 27572 C CA . LEU A 1 88 ? 24.958 22.972 -1.880 1.00 0.00 294 LEU A CA 16
ATOM 27573 C C . LEU A 1 88 ? 23.669 23.676 -2.291 1.00 0.00 294 LEU A C 16
ATOM 27574 O O . LEU A 1 88 ? 23.171 23.420 -3.394 1.00 0.00 294 LEU A O 16
ATOM 27590 N N . GLN A 1 89 ? 23.181 24.617 -1.475 1.00 0.00 295 GLN A N 16
ATOM 27591 C CA . GLN A 1 89 ? 22.066 25.478 -1.866 1.00 0.00 295 GLN A CA 16
ATOM 27592 C C . GLN A 1 89 ? 22.393 26.245 -3.156 1.00 0.00 295 GLN A C 16
ATOM 27593 O O . GLN A 1 89 ? 21.550 26.287 -4.057 1.00 0.00 295 GLN A O 16
ATOM 27607 N N . SER A 1 90 ? 23.602 26.799 -3.289 1.00 0.00 296 SER A N 16
ATOM 27608 C CA . SER A 1 90 ? 24.027 27.492 -4.501 1.00 0.00 296 SER A CA 16
ATOM 27609 C C . SER A 1 90 ? 24.167 26.544 -5.700 1.00 0.00 296 SER A C 16
ATOM 27610 O O . SER A 1 90 ? 23.824 26.939 -6.817 1.00 0.00 296 SER A O 16
ATOM 27618 N N . LYS A 1 91 ? 24.629 25.302 -5.500 1.00 0.00 297 LYS A N 16
ATOM 27619 C CA . LYS A 1 91 ? 24.702 24.312 -6.577 1.00 0.00 297 LYS A CA 16
ATOM 27620 C C . LYS A 1 91 ? 23.302 24.007 -7.109 1.00 0.00 297 LYS A C 16
ATOM 27621 O O . LYS A 1 91 ? 23.097 24.075 -8.322 1.00 0.00 297 LYS A O 16
ATOM 27640 N N . GLY A 1 92 ? 22.340 23.698 -6.233 1.00 0.00 298 GLY A N 16
ATOM 27641 C CA . GLY A 1 92 ? 20.949 23.620 -6.653 1.00 0.00 298 GLY A CA 16
ATOM 27642 C C . GLY A 1 92 ? 19.965 23.041 -5.639 1.00 0.00 298 GLY A C 16
ATOM 27643 O O . GLY A 1 92 ? 18.766 23.127 -5.909 1.00 0.00 298 GLY A O 16
ATOM 27647 N N . LEU A 1 93 ? 20.399 22.459 -4.511 1.00 0.00 299 LEU A N 16
ATOM 27648 C CA . LEU A 1 93 ? 19.503 21.705 -3.627 1.00 0.00 299 LEU A CA 16
ATOM 27649 C C . LEU A 1 93 ? 19.788 21.970 -2.164 1.00 0.00 299 LEU A C 16
ATOM 27650 O O . LEU A 1 93 ? 20.908 22.303 -1.773 1.00 0.00 299 LEU A O 16
ATOM 27666 N N . ARG A 1 94 ? 18.760 21.799 -1.335 1.00 0.00 300 ARG A N 16
ATOM 27667 C CA . ARG A 1 94 ? 18.917 21.765 0.114 1.00 0.00 300 ARG A CA 16
ATOM 27668 C C . ARG A 1 94 ? 19.646 20.457 0.408 1.00 0.00 300 ARG A C 16
ATOM 27669 O O . ARG A 1 94 ? 19.425 19.447 -0.264 1.00 0.00 300 ARG A O 16
ATOM 27690 N N . THR A 1 95 ? 20.472 20.468 1.441 1.00 0.00 301 THR A N 16
ATOM 27691 C CA . THR A 1 95 ? 21.069 19.257 1.974 1.00 0.00 301 THR A CA 16
ATOM 27692 C C . THR A 1 95 ? 20.277 18.970 3.244 1.00 0.00 301 THR A C 16
ATOM 27693 O O . THR A 1 95 ? 19.933 19.892 3.995 1.00 0.00 301 THR A O 16
ATOM 27704 N N . ILE A 1 96 ? 19.934 17.705 3.451 1.00 0.00 302 ILE A N 16
ATOM 27705 C CA . ILE A 1 96 ? 18.973 17.299 4.469 1.00 0.00 302 ILE A CA 16
ATOM 27706 C C . ILE A 1 96 ? 19.683 16.443 5.527 1.00 0.00 302 ILE A C 16
ATOM 27707 O O . ILE A 1 96 ? 20.410 15.527 5.145 1.00 0.00 302 ILE A O 16
ATOM 27723 N N . PRO A 1 97 ? 19.562 16.735 6.835 1.00 0.00 303 PRO A N 16
ATOM 27724 C CA . PRO A 1 97 ? 20.214 15.948 7.875 1.00 0.00 303 PRO A CA 16
ATOM 27725 C C . PRO A 1 97 ? 19.827 14.470 7.831 1.00 0.00 303 PRO A C 16
ATOM 27726 O O . PRO A 1 97 ? 18.655 14.135 7.629 1.00 0.00 303 PRO A O 16
ATOM 27737 N N . GLU A 1 98 ? 20.783 13.592 8.141 1.00 0.00 304 GLU A N 16
ATOM 27738 C CA . GLU A 1 98 ? 20.527 12.170 8.360 1.00 0.00 304 GLU A CA 16
ATOM 27739 C C . GLU A 1 98 ? 19.463 11.952 9.455 1.00 0.00 304 GLU A C 16
ATOM 27740 O O . GLU A 1 98 ? 18.681 11.002 9.393 1.00 0.00 304 GLU A O 16
ATOM 27752 N N . ALA A 1 99 ? 19.400 12.852 10.446 1.00 0.00 305 ALA A N 16
ATOM 27753 C CA . ALA A 1 99 ? 18.428 12.796 11.530 1.00 0.00 305 ALA A CA 16
ATOM 27754 C C . ALA A 1 99 ? 17.006 13.034 11.020 1.00 0.00 305 ALA A C 16
ATOM 27755 O O . ALA A 1 99 ? 16.065 12.435 11.533 1.00 0.00 305 ALA A O 16
ATOM 27762 N N . GLU A 1 100 ? 16.839 13.888 10.006 1.00 0.00 306 GLU A N 16
ATOM 27763 C CA . GLU A 1 100 ? 15.544 14.164 9.398 1.00 0.00 306 GLU A CA 16
ATOM 27764 C C . GLU A 1 100 ? 15.099 12.964 8.555 1.00 0.00 306 GLU A C 16
ATOM 27765 O O . GLU A 1 100 ? 13.902 12.675 8.516 1.00 0.00 306 GLU A O 16
ATOM 27777 N N . ILE A 1 101 ? 16.034 12.237 7.923 1.00 0.00 307 ILE A N 16
ATOM 27778 C CA . ILE A 1 101 ? 15.720 10.960 7.282 1.00 0.00 307 ILE A CA 16
ATOM 27779 C C . ILE A 1 101 ? 15.214 9.994 8.350 1.00 0.00 307 ILE A C 16
ATOM 27780 O O . ILE A 1 101 ? 14.150 9.406 8.164 1.00 0.00 307 ILE A O 16
ATOM 27796 N N . GLY A 1 102 ? 15.924 9.855 9.473 1.00 0.00 308 GLY A N 16
ATOM 27797 C CA . GLY A 1 102 ? 15.513 8.945 10.533 1.00 0.00 308 GLY A CA 16
ATOM 27798 C C . GLY A 1 102 ? 14.118 9.293 11.051 1.00 0.00 308 GLY A C 16
ATOM 27799 O O . GLY A 1 102 ? 13.272 8.406 11.135 1.00 0.00 308 GLY A O 16
ATOM 27803 N N . LEU A 1 103 ? 13.832 10.568 11.335 1.00 0.00 309 LEU A N 16
ATOM 27804 C CA . LEU A 1 103 ? 12.510 10.996 11.771 1.00 0.00 309 LEU A CA 16
ATOM 27805 C C . LEU A 1 103 ? 11.436 10.643 10.755 1.00 0.00 309 LEU A C 16
ATOM 27806 O O . LEU A 1 103 ? 10.381 10.135 11.136 1.00 0.00 309 LEU A O 16
ATOM 27822 N N . ALA A 1 104 ? 11.692 10.903 9.473 1.00 0.00 310 ALA A N 16
ATOM 27823 C CA . ALA A 1 104 ? 10.704 10.638 8.446 1.00 0.00 310 ALA A CA 16
ATOM 27824 C C . ALA A 1 104 ? 10.472 9.135 8.265 1.00 0.00 310 ALA A C 16
ATOM 27825 O O . ALA A 1 104 ? 9.340 8.726 8.010 1.00 0.00 310 ALA A O 16
ATOM 27832 N N . VAL A 1 105 ? 11.518 8.317 8.411 1.00 0.00 311 VAL A N 16
ATOM 27833 C CA . VAL A 1 105 ? 11.445 6.859 8.403 1.00 0.00 311 VAL A CA 16
ATOM 27834 C C . VAL A 1 105 ? 10.594 6.385 9.592 1.00 0.00 311 VAL A C 16
ATOM 27835 O O . VAL A 1 105 ? 9.697 5.561 9.405 1.00 0.00 311 VAL A O 16
ATOM 27848 N N . ILE A 1 106 ? 10.826 6.928 10.793 1.00 0.00 312 ILE A N 16
ATOM 27849 C CA . ILE A 1 106 ? 10.089 6.578 12.007 1.00 0.00 312 ILE A CA 16
ATOM 27850 C C . ILE A 1 106 ? 8.606 6.926 11.833 1.00 0.00 312 ILE A C 16
ATOM 27851 O O . ILE A 1 106 ? 7.742 6.092 12.111 1.00 0.00 312 ILE A O 16
ATOM 27867 N N . ASN A 1 107 ? 8.304 8.145 11.372 1.00 0.00 313 ASN A N 16
ATOM 27868 C CA . ASN A 1 107 ? 6.939 8.671 11.374 1.00 0.00 313 ASN A CA 16
ATOM 27869 C C . ASN A 1 107 ? 6.147 8.326 10.107 1.00 0.00 313 ASN A C 16
ATOM 27870 O O . ASN A 1 107 ? 4.933 8.538 10.078 1.00 0.00 313 ASN A O 16
ATOM 27881 N N . VAL A 1 108 ? 6.810 7.786 9.076 1.00 0.00 314 VAL A N 16
ATOM 27882 C CA . VAL A 1 108 ? 6.255 7.550 7.742 1.00 0.00 314 VAL A CA 16
ATOM 27883 C C . VAL A 1 108 ? 5.818 8.904 7.142 1.00 0.00 314 VAL A C 16
ATOM 27884 O O . VAL A 1 108 ? 4.648 9.132 6.822 1.00 0.00 314 VAL A O 16
ATOM 27897 N N . SER A 1 109 ? 6.780 9.829 7.037 1.00 0.00 315 SER A N 16
ATOM 27898 C CA . SER A 1 109 ? 6.550 11.236 6.683 1.00 0.00 315 SER A CA 16
ATOM 27899 C C . SER A 1 109 ? 7.662 11.791 5.782 1.00 0.00 315 SER A C 16
ATOM 27900 O O . SER A 1 109 ? 8.117 12.925 5.955 1.00 0.00 315 SER A O 16
ATOM 27908 N N . THR A 1 110 ? 8.143 10.984 4.839 1.00 0.00 316 THR A N 16
ATOM 27909 C CA . THR A 1 110 ? 9.094 11.381 3.805 1.00 0.00 316 THR A CA 16
ATOM 27910 C C . THR A 1 110 ? 8.414 12.327 2.797 1.00 0.00 316 THR A C 16
ATOM 27911 O O . THR A 1 110 ? 8.062 11.936 1.682 1.00 0.00 316 THR A O 16
ATOM 27922 N N . GLU A 1 111 ? 8.190 13.578 3.213 1.00 0.00 317 GLU A N 16
ATOM 27923 C CA . GLU A 1 111 ? 7.381 14.556 2.491 1.00 0.00 317 GLU A CA 16
ATOM 27924 C C . GLU A 1 111 ? 8.163 15.862 2.359 1.00 0.00 317 GLU A C 16
ATOM 27925 O O . GLU A 1 111 ? 8.469 16.284 1.240 1.00 0.00 317 GLU A O 16
ATOM 27937 N N . ILE A 1 112 ? 8.533 16.473 3.491 1.00 0.00 318 ILE A N 16
ATOM 27938 C CA . ILE A 1 112 ? 9.329 17.703 3.540 1.00 0.00 318 ILE A CA 16
ATOM 27939 C C . ILE A 1 112 ? 10.441 17.652 4.596 1.00 0.00 318 ILE A C 16
ATOM 27940 O O . ILE A 1 112 ? 11.395 18.428 4.485 1.00 0.00 318 ILE A O 16
ATOM 27956 N N . TYR A 1 113 ? 10.363 16.725 5.566 1.00 0.00 319 TYR A N 16
ATOM 27957 C CA . TYR A 1 113 ? 11.384 16.502 6.591 1.00 0.00 319 TYR A CA 16
ATOM 27958 C C . TYR A 1 113 ? 12.770 16.459 5.944 1.00 0.00 319 TYR A C 16
ATOM 27959 O O . TYR A 1 113 ? 13.674 17.205 6.321 1.00 0.00 319 TYR A O 16
ATOM 27977 N N . CYS A 1 114 ? 12.890 15.626 4.911 1.00 0.00 320 CYS A N 16
ATOM 27978 C CA . CYS A 1 114 ? 14.116 15.303 4.206 1.00 0.00 320 CYS A CA 16
ATOM 27979 C C . CYS A 1 114 ? 13.808 15.311 2.703 1.00 0.00 320 CYS A C 16
ATOM 27980 O O . CYS A 1 114 ? 13.902 14.298 2.006 1.00 0.00 320 CYS A O 16
ATOM 27988 N N . ASN A 1 115 ? 13.407 16.482 2.213 1.00 0.00 321 ASN A N 16
ATOM 27989 C CA . ASN A 1 115 ? 13.127 16.760 0.816 1.00 0.00 321 ASN A CA 16
ATOM 27990 C C . ASN A 1 115 ? 14.079 17.882 0.395 1.00 0.00 321 ASN A C 16
ATOM 27991 O O . ASN A 1 115 ? 14.031 18.960 0.998 1.00 0.00 321 ASN A O 16
ATOM 28002 N N . PRO A 1 116 ? 14.970 17.652 -0.582 1.00 0.00 322 PRO A N 16
ATOM 28003 C CA . PRO A 1 116 ? 16.022 18.591 -0.952 1.00 0.00 322 PRO A CA 16
ATOM 28004 C C . PRO A 1 116 ? 15.544 19.697 -1.909 1.00 0.00 322 PRO A C 16
ATOM 28005 O O . PRO A 1 116 ? 16.330 20.589 -2.233 1.00 0.00 322 PRO A O 16
ATOM 28016 N N . ARG A 1 117 ? 14.299 19.641 -2.403 1.00 0.00 323 ARG A N 16
ATOM 28017 C CA . ARG A 1 117 ? 13.822 20.515 -3.484 1.00 0.00 323 ARG A CA 16
ATOM 28018 C C . ARG A 1 117 ? 12.519 21.231 -3.140 1.00 0.00 323 ARG A C 16
ATOM 28019 O O . ARG A 1 117 ? 12.402 22.425 -3.420 1.00 0.00 323 ARG A O 16
ATOM 28040 N N . ARG A 1 118 ? 11.607 20.529 -2.462 1.00 0.00 324 ARG A N 16
ATOM 28041 C CA . ARG A 1 118 ? 10.279 20.999 -2.058 1.00 0.00 324 ARG A CA 16
ATOM 28042 C C . ARG A 1 118 ? 9.630 21.795 -3.197 1.00 0.00 324 ARG A C 16
ATOM 28043 O O . ARG A 1 118 ? 9.553 21.236 -4.313 1.00 0.00 324 ARG A O 16
ATOM 28065 N N . MET A 1 8 ? 3.386 1.465 -2.405 1.00 0.00 214 MET A N 17
ATOM 28066 C CA . MET A 1 8 ? 2.667 1.932 -1.193 1.00 0.00 214 MET A CA 17
ATOM 28067 C C . MET A 1 8 ? 3.664 2.580 -0.235 1.00 0.00 214 MET A C 17
ATOM 28068 O O . MET A 1 8 ? 4.718 2.001 0.023 1.00 0.00 214 MET A O 17
ATOM 28082 N N . LYS A 1 9 ? 3.379 3.769 0.308 1.00 0.00 215 LYS A N 17
ATOM 28083 C CA . LYS A 1 9 ? 4.360 4.570 1.069 1.00 0.00 215 LYS A CA 17
ATOM 28084 C C . LYS A 1 9 ? 4.952 3.857 2.292 1.00 0.00 215 LYS A C 17
ATOM 28085 O O . LYS A 1 9 ? 6.074 4.175 2.682 1.00 0.00 215 LYS A O 17
ATOM 28104 N N . ARG A 1 10 ? 4.265 2.853 2.853 1.00 0.00 216 ARG A N 17
ATOM 28105 C CA . ARG A 1 10 ? 4.807 1.975 3.900 1.00 0.00 216 ARG A CA 17
ATOM 28106 C C . ARG A 1 10 ? 6.123 1.301 3.476 1.00 0.00 216 ARG A C 17
ATOM 28107 O O . ARG A 1 10 ? 6.963 1.017 4.330 1.00 0.00 216 ARG A O 17
ATOM 28128 N N . LYS A 1 11 ? 6.311 1.045 2.180 1.00 0.00 217 LYS A N 17
ATOM 28129 C CA . LYS A 1 11 ? 7.465 0.353 1.602 1.00 0.00 217 LYS A CA 17
ATOM 28130 C C . LYS A 1 11 ? 8.235 1.297 0.680 1.00 0.00 217 LYS A C 17
ATOM 28131 O O . LYS A 1 11 ? 9.461 1.333 0.737 1.00 0.00 217 LYS A O 17
ATOM 28150 N N . SER A 1 12 ? 7.531 2.099 -0.119 1.00 0.00 218 SER A N 17
ATOM 28151 C CA . SER A 1 12 ? 8.043 3.147 -0.997 1.00 0.00 218 SER A CA 17
ATOM 28152 C C . SER A 1 12 ? 8.507 4.383 -0.190 1.00 0.00 218 SER A C 17
ATOM 28153 O O . SER A 1 12 ? 8.181 5.519 -0.540 1.00 0.00 218 SER A O 17
ATOM 28161 N N . ILE A 1 13 ? 9.221 4.169 0.920 1.00 0.00 219 ILE A N 17
ATOM 28162 C CA . ILE A 1 13 ? 9.672 5.184 1.868 1.00 0.00 219 ILE A CA 17
ATOM 28163 C C . ILE A 1 13 ? 10.466 6.291 1.162 1.00 0.00 219 ILE A C 17
ATOM 28164 O O . ILE A 1 13 ? 10.314 7.469 1.500 1.00 0.00 219 ILE A O 17
ATOM 28180 N N . PHE A 1 14 ? 11.298 5.930 0.184 1.00 0.00 220 PHE A N 17
ATOM 28181 C CA . PHE A 1 14 ? 12.247 6.831 -0.459 1.00 0.00 220 PHE A CA 17
ATOM 28182 C C . PHE A 1 14 ? 12.326 6.608 -1.973 1.00 0.00 220 PHE A C 17
ATOM 28183 O O . PHE A 1 14 ? 13.300 7.026 -2.608 1.00 0.00 220 PHE A O 17
ATOM 28200 N N . LYS A 1 15 ? 11.333 5.922 -2.544 1.00 0.00 221 LYS A N 17
ATOM 28201 C CA . LYS A 1 15 ? 11.317 5.481 -3.938 1.00 0.00 221 LYS A CA 17
ATOM 28202 C C . LYS A 1 15 ? 11.367 6.661 -4.912 1.00 0.00 221 LYS A C 17
ATOM 28203 O O . LYS A 1 15 ? 10.896 7.756 -4.595 1.00 0.00 221 LYS A O 17
ATOM 28222 N N . ASP A 1 16 ? 11.892 6.394 -6.114 1.00 0.00 222 ASP A N 17
ATOM 28223 C CA . ASP A 1 16 ? 11.992 7.324 -7.246 1.00 0.00 222 ASP A CA 17
ATOM 28224 C C . ASP A 1 16 ? 12.670 8.652 -6.864 1.00 0.00 222 ASP A C 17
ATOM 28225 O O . ASP A 1 16 ? 12.238 9.741 -7.252 1.00 0.00 222 ASP A O 17
ATOM 28234 N N . LYS A 1 17 ? 13.732 8.559 -6.059 1.00 0.00 223 LYS A N 17
ATOM 28235 C CA . LYS A 1 17 ? 14.517 9.680 -5.552 1.00 0.00 223 LYS A CA 17
ATOM 28236 C C . LYS A 1 17 ? 15.919 9.151 -5.282 1.00 0.00 223 LYS A C 17
ATOM 28237 O O . LYS A 1 17 ? 16.071 8.027 -4.788 1.00 0.00 223 LYS A O 17
ATOM 28256 N N . VAL A 1 18 ? 16.932 9.980 -5.494 1.00 0.00 224 VAL A N 17
ATOM 28257 C CA . VAL A 1 18 ? 18.340 9.618 -5.359 1.00 0.00 224 VAL A CA 17
ATOM 28258 C C . VAL A 1 18 ? 19.013 10.557 -4.353 1.00 0.00 224 VAL A C 17
ATOM 28259 O O . VAL A 1 18 ? 18.521 11.664 -4.132 1.00 0.00 224 VAL A O 17
ATOM 28272 N N . PHE A 1 19 ? 20.130 10.157 -3.735 1.00 0.00 225 PHE A N 17
ATOM 28273 C CA . PHE A 1 19 ? 20.931 11.100 -2.944 1.00 0.00 225 PHE A CA 17
ATOM 28274 C C . PHE A 1 19 ? 22.436 10.907 -3.094 1.00 0.00 225 PHE A C 17
ATOM 28275 O O . PHE A 1 19 ? 22.883 9.847 -3.534 1.00 0.00 225 PHE A O 17
ATOM 28292 N N . LEU A 1 20 ? 23.201 11.912 -2.655 1.00 0.00 226 LEU A N 17
ATOM 28293 C CA . LEU A 1 20 ? 24.662 11.910 -2.614 1.00 0.00 226 LEU A CA 17
ATOM 28294 C C . LEU A 1 20 ? 25.076 11.987 -1.141 1.00 0.00 226 LEU A C 17
ATOM 28295 O O . LEU A 1 20 ? 24.802 12.990 -0.481 1.00 0.00 226 LEU A O 17
ATOM 28311 N N . PHE A 1 21 ? 25.695 10.949 -0.584 1.00 0.00 227 PHE A N 17
ATOM 28312 C CA . PHE A 1 21 ? 26.129 10.970 0.813 1.00 0.00 227 PHE A CA 17
ATOM 28313 C C . PHE A 1 21 ? 27.508 11.621 0.906 1.00 0.00 227 PHE A C 17
ATOM 28314 O O . PHE A 1 21 ? 28.398 11.288 0.117 1.00 0.00 227 PHE A O 17
ATOM 28331 N N . LEU A 1 22 ? 27.708 12.522 1.878 1.00 0.00 228 LEU A N 17
ATOM 28332 C CA . LEU A 1 22 ? 29.007 13.145 2.152 1.00 0.00 228 LEU A CA 17
ATOM 28333 C C . LEU A 1 22 ? 29.907 12.264 3.049 1.00 0.00 228 LEU A C 17
ATOM 28334 O O . LEU A 1 22 ? 30.757 12.802 3.761 1.00 0.00 228 LEU A O 17
ATOM 28350 N N . ASN A 1 23 ? 29.726 10.936 3.075 1.00 0.00 229 ASN A N 17
ATOM 28351 C CA . ASN A 1 23 ? 30.408 10.021 4.005 1.00 0.00 229 ASN A CA 17
ATOM 28352 C C . ASN A 1 23 ? 30.806 8.726 3.305 1.00 0.00 229 ASN A C 17
ATOM 28353 O O . ASN A 1 23 ? 29.992 8.159 2.579 1.00 0.00 229 ASN A O 17
ATOM 28364 N N . ALA A 1 24 ? 32.013 8.213 3.568 1.00 0.00 230 ALA A N 17
ATOM 28365 C CA . ALA A 1 24 ? 32.593 7.109 2.809 1.00 0.00 230 ALA A CA 17
ATOM 28366 C C . ALA A 1 24 ? 32.511 5.730 3.494 1.00 0.00 230 ALA A C 17
ATOM 28367 O O . ALA A 1 24 ? 33.077 4.774 2.956 1.00 0.00 230 ALA A O 17
ATOM 28374 N N . LYS A 1 25 ? 31.858 5.590 4.659 1.00 0.00 231 LYS A N 17
ATOM 28375 C CA . LYS A 1 25 ? 31.842 4.330 5.421 1.00 0.00 231 LYS A CA 17
ATOM 28376 C C . LYS A 1 25 ? 30.424 3.895 5.750 1.00 0.00 231 LYS A C 17
ATOM 28377 O O . LYS A 1 25 ? 30.001 2.826 5.304 1.00 0.00 231 LYS A O 17
ATOM 28396 N N . GLN A 1 26 ? 29.650 4.733 6.445 1.00 0.00 232 GLN A N 17
ATOM 28397 C CA . GLN A 1 26 ? 28.246 4.459 6.740 1.00 0.00 232 GLN A CA 17
ATOM 28398 C C . GLN A 1 26 ? 27.429 4.291 5.454 1.00 0.00 232 GLN A C 17
ATOM 28399 O O . GLN A 1 26 ? 26.388 3.635 5.479 1.00 0.00 232 GLN A O 17
ATOM 28413 N N . TYR A 1 27 ? 27.911 4.818 4.322 1.00 0.00 233 TYR A N 17
ATOM 28414 C CA . TYR A 1 27 ? 27.333 4.643 2.998 1.00 0.00 233 TYR A CA 17
ATOM 28415 C C . TYR A 1 27 ? 27.119 3.169 2.674 1.00 0.00 233 TYR A C 17
ATOM 28416 O O . TYR A 1 27 ? 26.106 2.815 2.072 1.00 0.00 233 TYR A O 17
ATOM 28434 N N . LYS A 1 28 ? 28.025 2.298 3.124 1.00 0.00 234 LYS A N 17
ATOM 28435 C CA . LYS A 1 28 ? 27.954 0.869 2.843 1.00 0.00 234 LYS A CA 17
ATOM 28436 C C . LYS A 1 28 ? 26.740 0.186 3.492 1.00 0.00 234 LYS A C 17
ATOM 28437 O O . LYS A 1 28 ? 26.375 -0.910 3.063 1.00 0.00 234 LYS A O 17
ATOM 28456 N N . LYS A 1 29 ? 26.100 0.812 4.489 1.00 0.00 235 LYS A N 17
ATOM 28457 C CA . LYS A 1 29 ? 24.890 0.304 5.141 1.00 0.00 235 LYS A CA 17
ATOM 28458 C C . LYS A 1 29 ? 23.686 1.193 4.826 1.00 0.00 235 LYS A C 17
ATOM 28459 O O . LYS A 1 29 ? 22.576 0.686 4.634 1.00 0.00 235 LYS A O 17
ATOM 28478 N N . LEU A 1 30 ? 23.890 2.508 4.703 1.00 0.00 236 LEU A N 17
ATOM 28479 C CA . LEU A 1 30 ? 22.823 3.429 4.337 1.00 0.00 236 LEU A CA 17
ATOM 28480 C C . LEU A 1 30 ? 22.302 3.102 2.936 1.00 0.00 236 LEU A C 17
ATOM 28481 O O . LEU A 1 30 ? 21.095 3.169 2.720 1.00 0.00 236 LEU A O 17
ATOM 28497 N N . SER A 1 31 ? 23.177 2.698 2.010 1.00 0.00 237 SER A N 17
ATOM 28498 C CA . SER A 1 31 ? 22.796 2.267 0.669 1.00 0.00 237 SER A CA 17
ATOM 28499 C C . SER A 1 31 ? 21.805 1.093 0.684 1.00 0.00 237 SER A C 17
ATOM 28500 O O . SER A 1 31 ? 20.688 1.283 0.198 1.00 0.00 237 SER A O 17
ATOM 28508 N N . PRO A 1 32 ? 22.113 -0.094 1.249 1.00 0.00 238 PRO A N 17
ATOM 28509 C CA . PRO A 1 32 ? 21.158 -1.198 1.265 1.00 0.00 238 PRO A CA 17
ATOM 28510 C C . PRO A 1 32 ? 19.912 -0.870 2.095 1.00 0.00 238 PRO A C 17
ATOM 28511 O O . PRO A 1 32 ? 18.819 -1.297 1.716 1.00 0.00 238 PRO A O 17
ATOM 28522 N N . ALA A 1 33 ? 20.036 -0.092 3.180 1.00 0.00 239 ALA A N 17
ATOM 28523 C CA . ALA A 1 33 ? 18.862 0.326 3.951 1.00 0.00 239 ALA A CA 17
ATOM 28524 C C . ALA A 1 33 ? 17.896 1.162 3.088 1.00 0.00 239 ALA A C 17
ATOM 28525 O O . ALA A 1 33 ? 16.704 0.859 2.989 1.00 0.00 239 ALA A O 17
ATOM 28532 N N . VAL A 1 34 ? 18.401 2.206 2.430 1.00 0.00 240 VAL A N 17
ATOM 28533 C CA . VAL A 1 34 ? 17.575 3.100 1.623 1.00 0.00 240 VAL A CA 17
ATOM 28534 C C . VAL A 1 34 ? 17.108 2.386 0.350 1.00 0.00 240 VAL A C 17
ATOM 28535 O O . VAL A 1 34 ? 16.003 2.671 -0.115 1.00 0.00 240 VAL A O 17
ATOM 28548 N N . LEU A 1 35 ? 17.870 1.421 -0.177 1.00 0.00 241 LEU A N 17
ATOM 28549 C CA . LEU A 1 35 ? 17.429 0.576 -1.280 1.00 0.00 241 LEU A CA 17
ATOM 28550 C C . LEU A 1 35 ? 16.248 -0.302 -0.860 1.00 0.00 241 LEU A C 17
ATOM 28551 O O . LEU A 1 35 ? 15.294 -0.430 -1.626 1.00 0.00 241 LEU A O 17
ATOM 28567 N N . PHE A 1 36 ? 16.263 -0.861 0.357 1.00 0.00 242 PHE A N 17
ATOM 28568 C CA . PHE A 1 36 ? 15.098 -1.550 0.908 1.00 0.00 242 PHE A CA 17
ATOM 28569 C C . PHE A 1 36 ? 13.929 -0.568 1.092 1.00 0.00 242 PHE A C 17
ATOM 28570 O O . PHE A 1 36 ? 12.770 -0.954 0.923 1.00 0.00 242 PHE A O 17
ATOM 28587 N N . GLY A 1 37 ? 14.227 0.705 1.369 1.00 0.00 243 GLY A N 17
ATOM 28588 C CA . GLY A 1 37 ? 13.264 1.809 1.376 1.00 0.00 243 GLY A CA 17
ATOM 28589 C C . GLY A 1 37 ? 12.817 2.259 -0.024 1.00 0.00 243 GLY A C 17
ATOM 28590 O O . GLY A 1 37 ? 11.973 3.150 -0.135 1.00 0.00 243 GLY A O 17
ATOM 28594 N N . GLY A 1 38 ? 13.386 1.704 -1.099 1.00 0.00 244 GLY A N 17
ATOM 28595 C CA . GLY A 1 38 ? 12.998 1.958 -2.483 1.00 0.00 244 GLY A CA 17
ATOM 28596 C C . GLY A 1 38 ? 13.886 2.984 -3.198 1.00 0.00 244 GLY A C 17
ATOM 28597 O O . GLY A 1 38 ? 13.793 3.107 -4.422 1.00 0.00 244 GLY A O 17
ATOM 28601 N N . GLY A 1 39 ? 14.714 3.745 -2.476 1.00 0.00 245 GLY A N 17
ATOM 28602 C CA . GLY A 1 39 ? 15.460 4.882 -3.016 1.00 0.00 245 GLY A CA 17
ATOM 28603 C C . GLY A 1 39 ? 16.823 4.497 -3.584 1.00 0.00 245 GLY A C 17
ATOM 28604 O O . GLY A 1 39 ? 17.237 3.336 -3.515 1.00 0.00 245 GLY A O 17
ATOM 28608 N N . LYS A 1 40 ? 17.534 5.489 -4.133 1.00 0.00 246 LYS A N 17
ATOM 28609 C CA . LYS A 1 40 ? 18.845 5.298 -4.757 1.00 0.00 246 LYS A CA 17
ATOM 28610 C C . LYS A 1 40 ? 19.894 6.174 -4.077 1.00 0.00 246 LYS A C 17
ATOM 28611 O O . LYS A 1 40 ? 19.591 7.256 -3.561 1.00 0.00 246 LYS A O 17
ATOM 28630 N N . THR A 1 41 ? 21.142 5.728 -4.109 1.00 0.00 247 THR A N 17
ATOM 28631 C CA . THR A 1 41 ? 22.219 6.327 -3.340 1.00 0.00 247 THR A CA 17
ATOM 28632 C C . THR A 1 41 ? 23.459 6.433 -4.230 1.00 0.00 247 THR A C 17
ATOM 28633 O O . THR A 1 41 ? 23.674 5.625 -5.141 1.00 0.00 247 THR A O 17
ATOM 28644 N N . ASP A 1 42 ? 24.274 7.449 -3.975 1.00 0.00 248 ASP A N 17
ATOM 28645 C CA . ASP A 1 42 ? 25.586 7.662 -4.565 1.00 0.00 248 ASP A CA 17
ATOM 28646 C C . ASP A 1 42 ? 26.467 8.313 -3.493 1.00 0.00 248 ASP A C 17
ATOM 28647 O O . ASP A 1 42 ? 25.965 8.772 -2.458 1.00 0.00 248 ASP A O 17
ATOM 28656 N N . LEU A 1 43 ? 27.776 8.356 -3.718 1.00 0.00 249 LEU A N 17
ATOM 28657 C CA . LEU A 1 43 ? 28.776 8.812 -2.764 1.00 0.00 249 LEU A CA 17
ATOM 28658 C C . LEU A 1 43 ? 29.702 9.771 -3.497 1.00 0.00 249 LEU A C 17
ATOM 28659 O O . LEU A 1 43 ? 30.351 9.394 -4.477 1.00 0.00 249 LEU A O 17
ATOM 28675 N N . LEU A 1 44 ? 29.755 11.008 -3.009 1.00 0.00 250 LEU A N 17
ATOM 28676 C CA . LEU A 1 44 ? 30.622 12.060 -3.510 1.00 0.00 250 LEU A CA 17
ATOM 28677 C C . LEU A 1 44 ? 31.098 12.842 -2.293 1.00 0.00 250 LEU A C 17
ATOM 28678 O O . LEU A 1 44 ? 30.293 13.432 -1.572 1.00 0.00 250 LEU A O 17
ATOM 28694 N N . MET A 1 45 ? 32.404 12.793 -2.040 1.00 0.00 251 MET A N 17
ATOM 28695 C CA . MET A 1 45 ? 33.038 13.302 -0.830 1.00 0.00 251 MET A CA 17
ATOM 28696 C C . MET A 1 45 ? 34.382 13.913 -1.239 1.00 0.00 251 MET A C 17
ATOM 28697 O O . MET A 1 45 ? 35.462 13.423 -0.897 1.00 0.00 251 MET A O 17
ATOM 28711 N N . GLY A 1 46 ? 34.295 14.935 -2.084 1.00 0.00 252 GLY A N 17
ATOM 28712 C CA . GLY A 1 46 ? 35.426 15.581 -2.732 1.00 0.00 252 GLY A CA 17
ATOM 28713 C C . GLY A 1 46 ? 34.942 16.799 -3.514 1.00 0.00 252 GLY A C 17
ATOM 28714 O O . GLY A 1 46 ? 33.860 17.323 -3.237 1.00 0.00 252 GLY A O 17
ATOM 28718 N N . GLU A 1 47 ? 35.744 17.244 -4.484 1.00 0.00 253 GLU A N 17
ATOM 28719 C CA . GLU A 1 47 ? 35.430 18.302 -5.425 1.00 0.00 253 GLU A CA 17
ATOM 28720 C C . GLU A 1 47 ? 34.092 17.977 -6.090 1.00 0.00 253 GLU A C 17
ATOM 28721 O O . GLU A 1 47 ? 33.957 16.992 -6.821 1.00 0.00 253 GLU A O 17
ATOM 28733 N N . LEU A 1 48 ? 33.105 18.800 -5.755 1.00 0.00 254 LEU A N 17
ATOM 28734 C CA . LEU A 1 48 ? 31.727 18.708 -6.214 1.00 0.00 254 LEU A CA 17
ATOM 28735 C C . LEU A 1 48 ? 31.687 18.797 -7.744 1.00 0.00 254 LEU A C 17
ATOM 28736 O O . LEU A 1 48 ? 31.911 19.862 -8.325 1.00 0.00 254 LEU A O 17
ATOM 28752 N N . LYS A 1 49 ? 31.446 17.651 -8.388 1.00 0.00 255 LYS A N 17
ATOM 28753 C CA . LYS A 1 49 ? 31.579 17.477 -9.835 1.00 0.00 255 LYS A CA 17
ATOM 28754 C C . LYS A 1 49 ? 30.585 18.310 -10.639 1.00 0.00 255 LYS A C 17
ATOM 28755 O O . LYS A 1 49 ? 30.912 18.717 -11.754 1.00 0.00 255 LYS A O 17
ATOM 28774 N N . ASP A 1 50 ? 29.380 18.527 -10.118 1.00 0.00 256 ASP A N 17
ATOM 28775 C CA . ASP A 1 50 ? 28.265 19.121 -10.866 1.00 0.00 256 ASP A CA 17
ATOM 28776 C C . ASP A 1 50 ? 27.347 19.919 -9.934 1.00 0.00 256 ASP A C 17
ATOM 28777 O O . ASP A 1 50 ? 27.342 19.676 -8.725 1.00 0.00 256 ASP A O 17
ATOM 28786 N N . ALA A 1 51 ? 26.568 20.856 -10.487 1.00 0.00 257 ALA A N 17
ATOM 28787 C CA . ALA A 1 51 ? 25.640 21.713 -9.749 1.00 0.00 257 ALA A CA 17
ATOM 28788 C C . ALA A 1 51 ? 24.218 21.681 -10.316 1.00 0.00 257 ALA A C 17
ATOM 28789 O O . ALA A 1 51 ? 23.302 22.173 -9.654 1.00 0.00 257 ALA A O 17
ATOM 28796 N N . SER A 1 52 ? 23.985 21.066 -11.479 1.00 0.00 258 SER A N 17
ATOM 28797 C CA . SER A 1 52 ? 22.632 20.816 -11.969 1.00 0.00 258 SER A CA 17
ATOM 28798 C C . SER A 1 52 ? 21.921 19.840 -11.026 1.00 0.00 258 SER A C 17
ATOM 28799 O O . SER A 1 52 ? 20.730 20.013 -10.758 1.00 0.00 258 SER A O 17
ATOM 28807 N N . VAL A 1 53 ? 22.641 18.876 -10.434 1.00 0.00 259 VAL A N 17
ATOM 28808 C CA . VAL A 1 53 ? 22.082 18.000 -9.408 1.00 0.00 259 VAL A CA 17
ATOM 28809 C C . VAL A 1 53 ? 21.538 18.769 -8.194 1.00 0.00 259 VAL A C 17
ATOM 28810 O O . VAL A 1 53 ? 20.587 18.301 -7.572 1.00 0.00 259 VAL A O 17
ATOM 28823 N N . LEU A 1 54 ? 22.055 19.970 -7.894 1.00 0.00 260 LEU A N 17
ATOM 28824 C CA . LEU A 1 54 ? 21.593 20.789 -6.765 1.00 0.00 260 LEU A CA 17
ATOM 28825 C C . LEU A 1 54 ? 20.534 21.808 -7.196 1.00 0.00 260 LEU A C 17
ATOM 28826 O O . LEU A 1 54 ? 20.215 22.736 -6.453 1.00 0.00 260 LEU A O 17
ATOM 28842 N N . ASP A 1 55 ? 19.971 21.618 -8.386 1.00 0.00 261 ASP A N 17
ATOM 28843 C CA . ASP A 1 55 ? 18.795 22.339 -8.887 1.00 0.00 261 ASP A CA 17
ATOM 28844 C C . ASP A 1 55 ? 17.665 21.360 -9.237 1.00 0.00 261 ASP A C 17
ATOM 28845 O O . ASP A 1 55 ? 16.497 21.635 -8.955 1.00 0.00 261 ASP A O 17
ATOM 28854 N N . ASN A 1 56 ? 18.011 20.197 -9.805 1.00 0.00 262 ASN A N 17
ATOM 28855 C CA . ASN A 1 56 ? 17.064 19.190 -10.291 1.00 0.00 262 ASN A CA 17
ATOM 28856 C C . ASN A 1 56 ? 16.199 18.588 -9.167 1.00 0.00 262 ASN A C 17
ATOM 28857 O O . ASN A 1 56 ? 16.606 18.607 -7.997 1.00 0.00 262 ASN A O 17
ATOM 28868 N N . PRO A 1 57 ? 14.998 18.064 -9.484 1.00 0.00 263 PRO A N 17
ATOM 28869 C CA . PRO A 1 57 ? 14.091 17.488 -8.493 1.00 0.00 263 PRO A CA 17
ATOM 28870 C C . PRO A 1 57 ? 14.593 16.136 -7.968 1.00 0.00 263 PRO A C 17
ATOM 28871 O O . PRO A 1 57 ? 15.534 15.547 -8.499 1.00 0.00 263 PRO A O 17
ATOM 28882 N N . ALA A 1 58 ? 13.906 15.632 -6.935 1.00 0.00 264 ALA A N 17
ATOM 28883 C CA . ALA A 1 58 ? 14.060 14.297 -6.356 1.00 0.00 264 ALA A CA 17
ATOM 28884 C C . ALA A 1 58 ? 15.513 13.876 -6.074 1.00 0.00 264 ALA A C 17
ATOM 28885 O O . ALA A 1 58 ? 15.856 12.695 -6.177 1.00 0.00 264 ALA A O 17
ATOM 28892 N N . THR A 1 59 ? 16.357 14.838 -5.709 1.00 0.00 265 THR A N 17
ATOM 28893 C CA . THR A 1 59 ? 17.738 14.614 -5.309 1.00 0.00 265 THR A CA 17
ATOM 28894 C C . THR A 1 59 ? 17.944 15.208 -3.909 1.00 0.00 265 THR A C 17
ATOM 28895 O O . THR A 1 59 ? 17.255 16.160 -3.528 1.00 0.00 265 THR A O 17
ATOM 28906 N N . CYS A 1 60 ? 18.891 14.647 -3.148 1.00 0.00 266 CYS A N 17
ATOM 28907 C CA . CYS A 1 60 ? 19.263 15.086 -1.808 1.00 0.00 266 CYS A CA 17
ATOM 28908 C C . CYS A 1 60 ? 20.779 14.989 -1.654 1.00 0.00 266 CYS A C 17
ATOM 28909 O O . CYS A 1 60 ? 21.449 14.302 -2.429 1.00 0.00 266 CYS A O 17
ATOM 28917 N N . VAL A 1 61 ? 21.302 15.587 -0.587 1.00 0.00 267 VAL A N 17
ATOM 28918 C CA . VAL A 1 61 ? 22.680 15.417 -0.151 1.00 0.00 267 VAL A CA 17
ATOM 28919 C C . VAL A 1 61 ? 22.589 15.104 1.344 1.00 0.00 267 VAL A C 17
ATOM 28920 O O . VAL A 1 61 ? 21.788 15.707 2.071 1.00 0.00 267 VAL A O 17
ATOM 28933 N N . ILE A 1 62 ? 23.360 14.116 1.785 1.00 0.00 268 ILE A N 17
ATOM 28934 C CA . ILE A 1 62 ? 23.229 13.545 3.120 1.00 0.00 268 ILE A CA 17
ATOM 28935 C C . ILE A 1 62 ? 24.394 14.053 3.962 1.00 0.00 268 ILE A C 17
ATOM 28936 O O . ILE A 1 62 ? 25.567 13.814 3.631 1.00 0.00 268 ILE A O 17
ATOM 28952 N N . ASP A 1 63 ? 24.025 14.785 5.016 1.00 0.00 269 ASP A N 17
ATOM 28953 C CA . ASP A 1 63 ? 24.918 15.296 6.048 1.00 0.00 269 ASP A CA 17
ATOM 28954 C C . ASP A 1 63 ? 25.338 14.152 6.982 1.00 0.00 269 ASP A C 17
ATOM 28955 O O . ASP A 1 63 ? 24.627 13.152 7.140 1.00 0.00 269 ASP A O 17
ATOM 28964 N N . VAL A 1 64 ? 26.494 14.311 7.615 1.00 0.00 270 VAL A N 17
ATOM 28965 C CA . VAL A 1 64 ? 27.188 13.285 8.376 1.00 0.00 270 VAL A CA 17
ATOM 28966 C C . VAL A 1 64 ? 26.951 13.539 9.866 1.00 0.00 270 VAL A C 17
ATOM 28967 O O . VAL A 1 64 ? 27.260 14.620 10.380 1.00 0.00 270 VAL A O 17
ATOM 28980 N N . ALA A 1 65 ? 26.395 12.547 10.563 1.00 0.00 271 ALA A N 17
ATOM 28981 C CA . ALA A 1 65 ? 26.278 12.563 12.018 1.00 0.00 271 ALA A CA 17
ATOM 28982 C C . ALA A 1 65 ? 27.646 12.256 12.639 1.00 0.00 271 ALA A C 17
ATOM 28983 O O . ALA A 1 65 ? 28.475 11.571 12.029 1.00 0.00 271 ALA A O 17
ATOM 28990 N N . MET A 1 66 ? 27.879 12.718 13.870 1.00 0.00 272 MET A N 17
ATOM 28991 C CA . MET A 1 66 ? 29.081 12.359 14.620 1.00 0.00 272 MET A CA 17
ATOM 28992 C C . MET A 1 66 ? 29.003 10.889 15.043 1.00 0.00 272 MET A C 17
ATOM 28993 O O . MET A 1 66 ? 27.907 10.357 15.254 1.00 0.00 272 MET A O 17
ATOM 29007 N N . THR A 1 67 ? 30.159 10.245 15.217 1.00 0.00 273 THR A N 17
ATOM 29008 C CA . THR A 1 67 ? 30.263 8.796 15.406 1.00 0.00 273 THR A CA 17
ATOM 29009 C C . THR A 1 67 ? 31.086 8.407 16.647 1.00 0.00 273 THR A C 17
ATOM 29010 O O . THR A 1 67 ? 31.207 7.216 16.943 1.00 0.00 273 THR A O 17
ATOM 29021 N N . GLU A 1 68 ? 31.642 9.371 17.393 1.00 0.00 274 GLU A N 17
ATOM 29022 C CA . GLU A 1 68 ? 32.452 9.102 18.585 1.00 0.00 274 GLU A CA 17
ATOM 29023 C C . GLU A 1 68 ? 32.166 10.135 19.679 1.00 0.00 274 GLU A C 17
ATOM 29024 O O . GLU A 1 68 ? 31.878 9.750 20.818 1.00 0.00 274 GLU A O 17
ATOM 29036 N N . SER A 1 69 ? 32.204 11.431 19.345 1.00 0.00 275 SER A N 17
ATOM 29037 C CA . SER A 1 69 ? 32.076 12.521 20.311 1.00 0.00 275 SER A CA 17
ATOM 29038 C C . SER A 1 69 ? 31.396 13.727 19.656 1.00 0.00 275 SER A C 17
ATOM 29039 O O . SER A 1 69 ? 31.480 13.911 18.438 1.00 0.00 275 SER A O 17
ATOM 29047 N N . GLN A 1 70 ? 30.750 14.559 20.473 1.00 0.00 276 GLN A N 17
ATOM 29048 C CA . GLN A 1 70 ? 30.149 15.840 20.112 1.00 0.00 276 GLN A CA 17
ATOM 29049 C C . GLN A 1 70 ? 30.085 16.704 21.381 1.00 0.00 276 GLN A C 17
ATOM 29050 O O . GLN A 1 70 ? 30.356 16.204 22.480 1.00 0.00 276 GLN A O 17
ATOM 29064 N N . LEU A 1 71 ? 29.715 17.979 21.256 1.00 0.00 277 LEU A N 17
ATOM 29065 C CA . LEU A 1 71 ? 29.533 18.891 22.385 1.00 0.00 277 LEU A CA 17
ATOM 29066 C C . LEU A 1 71 ? 28.455 19.928 22.069 1.00 0.00 277 LEU A C 17
ATOM 29067 O O . LEU A 1 71 ? 28.152 20.184 20.900 1.00 0.00 277 LEU A O 17
ATOM 29083 N N . SER A 1 72 ? 27.932 20.552 23.126 1.00 0.00 278 SER A N 17
ATOM 29084 C CA . SER A 1 72 ? 26.864 21.549 23.083 1.00 0.00 278 SER A CA 17
ATOM 29085 C C . SER A 1 72 ? 27.136 22.634 24.141 1.00 0.00 278 SER A C 17
ATOM 29086 O O . SER A 1 72 ? 26.205 23.216 24.706 1.00 0.00 278 SER A O 17
ATOM 29094 N N . GLU A 1 73 ? 28.415 22.882 24.450 1.00 0.00 279 GLU A N 17
ATOM 29095 C CA . GLU A 1 73 ? 28.860 23.713 25.575 1.00 0.00 279 GLU A CA 17
ATOM 29096 C C . GLU A 1 73 ? 29.760 24.871 25.107 1.00 0.00 279 GLU A C 17
ATOM 29097 O O . GLU A 1 73 ? 30.432 25.509 25.922 1.00 0.00 279 GLU A O 17
ATOM 29109 N N . SER A 1 74 ? 29.750 25.168 23.803 1.00 0.00 280 SER A N 17
ATOM 29110 C CA . SER A 1 74 ? 30.499 26.261 23.188 1.00 0.00 280 SER A CA 17
ATOM 29111 C C . SER A 1 74 ? 29.560 27.019 22.253 1.00 0.00 280 SER A C 17
ATOM 29112 O O . SER A 1 74 ? 28.708 26.415 21.592 1.00 0.00 280 SER A O 17
ATOM 29120 N N . GLN A 1 75 ? 29.694 28.349 22.213 1.00 0.00 281 GLN A N 17
ATOM 29121 C CA . GLN A 1 75 ? 28.843 29.230 21.410 1.00 0.00 281 GLN A CA 17
ATOM 29122 C C . GLN A 1 75 ? 29.062 28.987 19.909 1.00 0.00 281 GLN A C 17
ATOM 29123 O O . GLN A 1 75 ? 28.116 29.110 19.124 1.00 0.00 281 GLN A O 17
ATOM 29137 N N . SER A 1 76 ? 30.283 28.607 19.520 1.00 0.00 282 SER A N 17
ATOM 29138 C CA . SER A 1 76 ? 30.678 28.299 18.154 1.00 0.00 282 SER A CA 17
ATOM 29139 C C . SER A 1 76 ? 31.712 27.167 18.187 1.00 0.00 282 SER A C 17
ATOM 29140 O O . SER A 1 76 ? 32.452 27.026 19.168 1.00 0.00 282 SER A O 17
ATOM 29148 N N . THR A 1 77 ? 31.790 26.394 17.101 1.00 0.00 283 THR A N 17
ATOM 29149 C CA . THR A 1 77 ? 32.781 25.342 16.878 1.00 0.00 283 THR A CA 17
ATOM 29150 C C . THR A 1 77 ? 33.117 25.364 15.382 1.00 0.00 283 THR A C 17
ATOM 29151 O O . THR A 1 77 ? 32.263 25.715 14.556 1.00 0.00 283 THR A O 17
ATOM 29162 N N . GLN A 1 78 ? 34.353 25.015 15.016 1.00 0.00 284 GLN A N 17
ATOM 29163 C CA . GLN A 1 78 ? 34.766 24.891 13.621 1.00 0.00 284 GLN A CA 17
ATOM 29164 C C . GLN A 1 78 ? 33.950 23.771 12.944 1.00 0.00 284 GLN A C 17
ATOM 29165 O O . GLN A 1 78 ? 33.674 22.752 13.593 1.00 0.00 284 GLN A O 17
ATOM 29179 N N . PRO A 1 79 ? 33.565 23.915 11.664 1.00 0.00 285 PRO A N 17
ATOM 29180 C CA . PRO A 1 79 ? 32.852 22.872 10.941 1.00 0.00 285 PRO A CA 17
ATOM 29181 C C . PRO A 1 79 ? 33.788 21.692 10.625 1.00 0.00 285 PRO A C 17
ATOM 29182 O O . PRO A 1 79 ? 35.015 21.833 10.585 1.00 0.00 285 PRO A O 17
ATOM 29193 N N . TRP A 1 80 ? 33.192 20.531 10.347 1.00 0.00 286 TRP A N 17
ATOM 29194 C CA . TRP A 1 80 ? 33.893 19.298 9.986 1.00 0.00 286 TRP A CA 17
ATOM 29195 C C . TRP A 1 80 ? 33.910 19.080 8.461 1.00 0.00 286 TRP A C 17
ATOM 29196 O O . TRP A 1 80 ? 34.366 18.039 7.985 1.00 0.00 286 TRP A O 17
ATOM 29217 N N . ILE A 1 81 ? 33.426 20.064 7.695 1.00 0.00 287 ILE A N 17
ATOM 29218 C CA . ILE A 1 81 ? 33.286 20.073 6.242 1.00 0.00 287 ILE A CA 17
ATOM 29219 C C . ILE A 1 81 ? 33.538 21.505 5.745 1.00 0.00 287 ILE A C 17
ATOM 29220 O O . ILE A 1 81 ? 33.574 22.446 6.546 1.00 0.00 287 ILE A O 17
ATOM 29236 N N . THR A 1 82 ? 33.660 21.689 4.431 1.00 0.00 288 THR A N 17
ATOM 29237 C CA . THR A 1 82 ? 33.958 22.964 3.780 1.00 0.00 288 THR A CA 17
ATOM 29238 C C . THR A 1 82 ? 32.679 23.821 3.641 1.00 0.00 288 THR A C 17
ATOM 29239 O O . THR A 1 82 ? 32.333 24.275 2.548 1.00 0.00 288 THR A O 17
ATOM 29250 N N . SER A 1 83 ? 31.936 23.998 4.743 1.00 0.00 289 SER A N 17
ATOM 29251 C CA . SER A 1 83 ? 30.629 24.664 4.792 1.00 0.00 289 SER A CA 17
ATOM 29252 C C . SER A 1 83 ? 29.628 24.103 3.762 1.00 0.00 289 SER A C 17
ATOM 29253 O O . SER A 1 83 ? 28.749 24.813 3.268 1.00 0.00 289 SER A O 17
ATOM 29261 N N . THR A 1 84 ? 29.757 22.814 3.432 1.00 0.00 290 THR A N 17
ATOM 29262 C CA . THR A 1 84 ? 29.033 22.149 2.356 1.00 0.00 290 THR A CA 17
ATOM 29263 C C . THR A 1 84 ? 27.509 22.245 2.536 1.00 0.00 290 THR A C 17
ATOM 29264 O O . THR A 1 84 ? 26.794 22.382 1.546 1.00 0.00 290 THR A O 17
ATOM 29275 N N . LEU A 1 85 ? 27.009 22.218 3.779 1.00 0.00 291 LEU A N 17
ATOM 29276 C CA . LEU A 1 85 ? 25.579 22.285 4.094 1.00 0.00 291 LEU A CA 17
ATOM 29277 C C . LEU A 1 85 ? 25.022 23.640 3.643 1.00 0.00 291 LEU A C 17
ATOM 29278 O O . LEU A 1 85 ? 23.982 23.710 2.986 1.00 0.00 291 LEU A O 17
ATOM 29294 N N . ASP A 1 86 ? 25.731 24.721 3.980 1.00 0.00 292 ASP A N 17
ATOM 29295 C CA . ASP A 1 86 ? 25.332 26.090 3.660 1.00 0.00 292 ASP A CA 17
ATOM 29296 C C . ASP A 1 86 ? 25.485 26.366 2.162 1.00 0.00 292 ASP A C 17
ATOM 29297 O O . ASP A 1 86 ? 24.636 27.034 1.570 1.00 0.00 292 ASP A O 17
ATOM 29306 N N . LEU A 1 87 ? 26.520 25.805 1.529 1.00 0.00 293 LEU A N 17
ATOM 29307 C CA . LEU A 1 87 ? 26.700 25.871 0.083 1.00 0.00 293 LEU A CA 17
ATOM 29308 C C . LEU A 1 87 ? 25.528 25.192 -0.635 1.00 0.00 293 LEU A C 17
ATOM 29309 O O . LEU A 1 87 ? 24.984 25.737 -1.596 1.00 0.00 293 LEU A O 17
ATOM 29325 N N . LEU A 1 88 ? 25.110 24.025 -0.139 1.00 0.00 294 LEU A N 17
ATOM 29326 C CA . LEU A 1 88 ? 23.962 23.293 -0.656 1.00 0.00 294 LEU A CA 17
ATOM 29327 C C . LEU A 1 88 ? 22.704 24.145 -0.550 1.00 0.00 294 LEU A C 17
ATOM 29328 O O . LEU A 1 88 ? 21.996 24.302 -1.543 1.00 0.00 294 LEU A O 17
ATOM 29344 N N . GLN A 1 89 ? 22.460 24.742 0.619 1.00 0.00 295 GLN A N 17
ATOM 29345 C CA . GLN A 1 89 ? 21.311 25.614 0.827 1.00 0.00 295 GLN A CA 17
ATOM 29346 C C . GLN A 1 89 ? 21.357 26.852 -0.073 1.00 0.00 295 GLN A C 17
ATOM 29347 O O . GLN A 1 89 ? 20.303 27.305 -0.527 1.00 0.00 295 GLN A O 17
ATOM 29361 N N . SER A 1 90 ? 22.550 27.380 -0.365 1.00 0.00 296 SER A N 17
ATOM 29362 C CA . SER A 1 90 ? 22.704 28.499 -1.280 1.00 0.00 296 SER A CA 17
ATOM 29363 C C . SER A 1 90 ? 22.337 28.085 -2.713 1.00 0.00 296 SER A C 17
ATOM 29364 O O . SER A 1 90 ? 21.687 28.857 -3.424 1.00 0.00 296 SER A O 17
ATOM 29372 N N . LYS A 1 91 ? 22.706 26.870 -3.143 1.00 0.00 297 LYS A N 17
ATOM 29373 C CA . LYS A 1 91 ? 22.328 26.356 -4.463 1.00 0.00 297 LYS A CA 17
ATOM 29374 C C . LYS A 1 91 ? 20.830 26.043 -4.522 1.00 0.00 297 LYS A C 17
ATOM 29375 O O . LYS A 1 91 ? 20.182 26.404 -5.510 1.00 0.00 297 LYS A O 17
ATOM 29394 N N . GLY A 1 92 ? 20.263 25.441 -3.474 1.00 0.00 298 GLY A N 17
ATOM 29395 C CA . GLY A 1 92 ? 18.821 25.292 -3.313 1.00 0.00 298 GLY A CA 17
ATOM 29396 C C . GLY A 1 92 ? 18.433 24.166 -2.360 1.00 0.00 298 GLY A C 17
ATOM 29397 O O . GLY A 1 92 ? 17.550 24.349 -1.519 1.00 0.00 298 GLY A O 17
ATOM 29401 N N . LEU A 1 93 ? 19.070 22.998 -2.486 1.00 0.00 299 LEU A N 17
ATOM 29402 C CA . LEU A 1 93 ? 18.654 21.799 -1.756 1.00 0.00 299 LEU A CA 17
ATOM 29403 C C . LEU A 1 93 ? 19.019 21.912 -0.268 1.00 0.00 299 LEU A C 17
ATOM 29404 O O . LEU A 1 93 ? 19.966 22.597 0.121 1.00 0.00 299 LEU A O 17
ATOM 29420 N N . ARG A 1 94 ? 18.253 21.233 0.586 1.00 0.00 300 ARG A N 17
ATOM 29421 C CA . ARG A 1 94 ? 18.568 21.042 2.003 1.00 0.00 300 ARG A CA 17
ATOM 29422 C C . ARG A 1 94 ? 19.452 19.803 2.121 1.00 0.00 300 ARG A C 17
ATOM 29423 O O . ARG A 1 94 ? 19.257 18.834 1.383 1.00 0.00 300 ARG A O 17
ATOM 29444 N N . THR A 1 95 ? 20.393 19.813 3.060 1.00 0.00 301 THR A N 17
ATOM 29445 C CA . THR A 1 95 ? 21.150 18.621 3.412 1.00 0.00 301 THR A CA 17
ATOM 29446 C C . THR A 1 95 ? 20.412 17.942 4.559 1.00 0.00 301 THR A C 17
ATOM 29447 O O . THR A 1 95 ? 19.910 18.630 5.454 1.00 0.00 301 THR A O 17
ATOM 29458 N N . ILE A 1 96 ? 20.356 16.611 4.560 1.00 0.00 302 ILE A N 17
ATOM 29459 C CA . ILE A 1 96 ? 19.587 15.880 5.566 1.00 0.00 302 ILE A CA 17
ATOM 29460 C C . ILE A 1 96 ? 20.525 14.902 6.279 1.00 0.00 302 ILE A C 17
ATOM 29461 O O . ILE A 1 96 ? 21.212 14.144 5.596 1.00 0.00 302 ILE A O 17
ATOM 29477 N N . PRO A 1 97 ? 20.675 14.960 7.616 1.00 0.00 303 PRO A N 17
ATOM 29478 C CA . PRO A 1 97 ? 21.544 14.045 8.344 1.00 0.00 303 PRO A CA 17
ATOM 29479 C C . PRO A 1 97 ? 21.197 12.578 8.090 1.00 0.00 303 PRO A C 17
ATOM 29480 O O . PRO A 1 97 ? 20.022 12.222 7.989 1.00 0.00 303 PRO A O 17
ATOM 29491 N N . GLU A 1 98 ? 22.207 11.709 8.108 1.00 0.00 304 GLU A N 17
ATOM 29492 C CA . GLU A 1 98 ? 22.011 10.258 8.095 1.00 0.00 304 GLU A CA 17
ATOM 29493 C C . GLU A 1 98 ? 21.089 9.793 9.246 1.00 0.00 304 GLU A C 17
ATOM 29494 O O . GLU A 1 98 ? 20.318 8.841 9.094 1.00 0.00 304 GLU A O 17
ATOM 29506 N N . ALA A 1 99 ? 21.129 10.490 10.390 1.00 0.00 305 ALA A N 17
ATOM 29507 C CA . ALA A 1 99 ? 20.279 10.208 11.542 1.00 0.00 305 ALA A CA 17
ATOM 29508 C C . ALA A 1 99 ? 18.825 10.625 11.287 1.00 0.00 305 ALA A C 17
ATOM 29509 O O . ALA A 1 99 ? 17.901 9.928 11.712 1.00 0.00 305 ALA A O 17
ATOM 29516 N N . GLU A 1 100 ? 18.618 11.746 10.589 1.00 0.00 306 GLU A N 17
ATOM 29517 C CA . GLU A 1 100 ? 17.293 12.224 10.199 1.00 0.00 306 GLU A CA 17
ATOM 29518 C C . GLU A 1 100 ? 16.672 11.197 9.252 1.00 0.00 306 GLU A C 17
ATOM 29519 O O . GLU A 1 100 ? 15.509 10.835 9.428 1.00 0.00 306 GLU A O 17
ATOM 29531 N N . ILE A 1 101 ? 17.475 10.658 8.319 1.00 0.00 307 ILE A N 17
ATOM 29532 C CA . ILE A 1 101 ? 17.090 9.544 7.465 1.00 0.00 307 ILE A CA 17
ATOM 29533 C C . ILE A 1 101 ? 16.640 8.364 8.320 1.00 0.00 307 ILE A C 17
ATOM 29534 O O . ILE A 1 101 ? 15.500 7.933 8.166 1.00 0.00 307 ILE A O 17
ATOM 29550 N N . GLY A 1 102 ? 17.481 7.842 9.217 1.00 0.00 308 GLY A N 17
ATOM 29551 C CA . GLY A 1 102 ? 17.140 6.608 9.917 1.00 0.00 308 GLY A CA 17
ATOM 29552 C C . GLY A 1 102 ? 15.866 6.764 10.748 1.00 0.00 308 GLY A C 17
ATOM 29553 O O . GLY A 1 102 ? 14.992 5.898 10.684 1.00 0.00 308 GLY A O 17
ATOM 29557 N N . LEU A 1 103 ? 15.710 7.878 11.473 1.00 0.00 309 LEU A N 17
ATOM 29558 C CA . LEU A 1 103 ? 14.516 8.108 12.278 1.00 0.00 309 LEU A CA 17
ATOM 29559 C C . LEU A 1 103 ? 13.283 8.218 11.382 1.00 0.00 309 LEU A C 17
ATOM 29560 O O . LEU A 1 103 ? 12.262 7.590 11.664 1.00 0.00 309 LEU A O 17
ATOM 29576 N N . ALA A 1 104 ? 13.359 8.959 10.271 1.00 0.00 310 ALA A N 17
ATOM 29577 C CA . ALA A 1 104 ? 12.226 9.119 9.370 1.00 0.00 310 ALA A CA 17
ATOM 29578 C C . ALA A 1 104 ? 11.854 7.805 8.680 1.00 0.00 310 ALA A C 17
ATOM 29579 O O . ALA A 1 104 ? 10.670 7.550 8.463 1.00 0.00 310 ALA A O 17
ATOM 29586 N N . VAL A 1 105 ? 12.840 6.972 8.344 1.00 0.00 311 VAL A N 17
ATOM 29587 C CA . VAL A 1 105 ? 12.636 5.641 7.782 1.00 0.00 311 VAL A CA 17
ATOM 29588 C C . VAL A 1 105 ? 11.868 4.789 8.800 1.00 0.00 311 VAL A C 17
ATOM 29589 O O . VAL A 1 105 ? 10.887 4.141 8.430 1.00 0.00 311 VAL A O 17
ATOM 29602 N N . ILE A 1 106 ? 12.265 4.814 10.078 1.00 0.00 312 ILE A N 17
ATOM 29603 C CA . ILE A 1 106 ? 11.582 4.071 11.138 1.00 0.00 312 ILE A CA 17
ATOM 29604 C C . ILE A 1 106 ? 10.147 4.596 11.307 1.00 0.00 312 ILE A C 17
ATOM 29605 O O . ILE A 1 106 ? 9.208 3.804 11.411 1.00 0.00 312 ILE A O 17
ATOM 29621 N N . ASN A 1 107 ? 9.969 5.921 11.335 1.00 0.00 313 ASN A N 17
ATOM 29622 C CA . ASN A 1 107 ? 8.706 6.553 11.702 1.00 0.00 313 ASN A CA 17
ATOM 29623 C C . ASN A 1 107 ? 7.709 6.671 10.538 1.00 0.00 313 ASN A C 17
ATOM 29624 O O . ASN A 1 107 ? 6.550 7.008 10.774 1.00 0.00 313 ASN A O 17
ATOM 29635 N N . VAL A 1 108 ? 8.138 6.383 9.303 1.00 0.00 314 VAL A N 17
ATOM 29636 C CA . VAL A 1 108 ? 7.365 6.582 8.075 1.00 0.00 314 VAL A CA 17
ATOM 29637 C C . VAL A 1 108 ? 7.046 8.086 7.921 1.00 0.00 314 VAL A C 17
ATOM 29638 O O . VAL A 1 108 ? 5.886 8.500 7.847 1.00 0.00 314 VAL A O 17
ATOM 29651 N N . SER A 1 109 ? 8.099 8.917 7.900 1.00 0.00 315 SER A N 17
ATOM 29652 C CA . SER A 1 109 ? 7.990 10.387 7.926 1.00 0.00 315 SER A CA 17
ATOM 29653 C C . SER A 1 109 ? 8.967 11.081 6.965 1.00 0.00 315 SER A C 17
ATOM 29654 O O . SER A 1 109 ? 9.232 12.277 7.104 1.00 0.00 315 SER A O 17
ATOM 29662 N N . THR A 1 110 ? 9.500 10.365 5.975 1.00 0.00 316 THR A N 17
ATOM 29663 C CA . THR A 1 110 ? 10.481 10.872 5.012 1.00 0.00 316 THR A CA 17
ATOM 29664 C C . THR A 1 110 ? 9.967 12.048 4.156 1.00 0.00 316 THR A C 17
ATOM 29665 O O . THR A 1 110 ? 10.750 12.682 3.450 1.00 0.00 316 THR A O 17
ATOM 29676 N N . GLU A 1 111 ? 8.674 12.373 4.238 1.00 0.00 317 GLU A N 17
ATOM 29677 C CA . GLU A 1 111 ? 7.980 13.407 3.481 1.00 0.00 317 GLU A CA 17
ATOM 29678 C C . GLU A 1 111 ? 8.652 14.776 3.627 1.00 0.00 317 GLU A C 17
ATOM 29679 O O . GLU A 1 111 ? 9.040 15.401 2.639 1.00 0.00 317 GLU A O 17
ATOM 29691 N N . ILE A 1 112 ? 8.773 15.230 4.874 1.00 0.00 318 ILE A N 17
ATOM 29692 C CA . ILE A 1 112 ? 9.181 16.578 5.264 1.00 0.00 318 ILE A CA 17
ATOM 29693 C C . ILE A 1 112 ? 10.276 16.445 6.334 1.00 0.00 318 ILE A C 17
ATOM 29694 O O . ILE A 1 112 ? 11.096 17.350 6.467 1.00 0.00 318 ILE A O 17
ATOM 29710 N N . TYR A 1 113 ? 10.369 15.313 7.051 1.00 0.00 319 TYR A N 17
ATOM 29711 C CA . TYR A 1 113 ? 11.478 15.107 7.973 1.00 0.00 319 TYR A CA 17
ATOM 29712 C C . TYR A 1 113 ? 12.774 15.031 7.166 1.00 0.00 319 TYR A C 17
ATOM 29713 O O . TYR A 1 113 ? 13.727 15.745 7.459 1.00 0.00 319 TYR A O 17
ATOM 29731 N N . CYS A 1 114 ? 12.761 14.262 6.077 1.00 0.00 320 CYS A N 17
ATOM 29732 C CA . CYS A 1 114 ? 13.858 14.141 5.122 1.00 0.00 320 CYS A CA 17
ATOM 29733 C C . CYS A 1 114 ? 13.662 15.080 3.932 1.00 0.00 320 CYS A C 17
ATOM 29734 O O . CYS A 1 114 ? 14.112 14.772 2.830 1.00 0.00 320 CYS A O 17
ATOM 29742 N N . ASN A 1 115 ? 12.979 16.211 4.149 1.00 0.00 321 ASN A N 17
ATOM 29743 C CA . ASN A 1 115 ? 12.874 17.327 3.215 1.00 0.00 321 ASN A CA 17
ATOM 29744 C C . ASN A 1 115 ? 14.283 17.660 2.734 1.00 0.00 321 ASN A C 17
ATOM 29745 O O . ASN A 1 115 ? 15.092 18.075 3.567 1.00 0.00 321 ASN A O 17
ATOM 29756 N N . PRO A 1 116 ? 14.577 17.527 1.432 1.00 0.00 322 PRO A N 17
ATOM 29757 C CA . PRO A 1 116 ? 15.890 17.814 0.888 1.00 0.00 322 PRO A CA 17
ATOM 29758 C C . PRO A 1 116 ? 15.890 19.052 -0.020 1.00 0.00 322 PRO A C 17
ATOM 29759 O O . PRO A 1 116 ? 16.851 19.251 -0.749 1.00 0.00 322 PRO A O 17
ATOM 29770 N N . ARG A 1 117 ? 14.841 19.883 -0.036 1.00 0.00 323 ARG A N 17
ATOM 29771 C CA . ARG A 1 117 ? 14.689 20.994 -0.992 1.00 0.00 323 ARG A CA 17
ATOM 29772 C C . ARG A 1 117 ? 13.548 21.965 -0.685 1.00 0.00 323 ARG A C 17
ATOM 29773 O O . ARG A 1 117 ? 13.623 23.141 -1.040 1.00 0.00 323 ARG A O 17
ATOM 29794 N N . ARG A 1 118 ? 12.469 21.438 -0.122 1.00 0.00 324 ARG A N 17
ATOM 29795 C CA . ARG A 1 118 ? 11.189 22.105 0.072 1.00 0.00 324 ARG A CA 17
ATOM 29796 C C . ARG A 1 118 ? 11.374 23.335 0.954 1.00 0.00 324 ARG A C 17
ATOM 29797 O O . ARG A 1 118 ? 11.902 23.185 2.080 1.00 0.00 324 ARG A O 17
ATOM 29819 N N . MET A 1 8 ? 1.974 -0.537 9.037 1.00 0.00 214 MET A N 18
ATOM 29820 C CA . MET A 1 8 ? 1.959 0.053 7.677 1.00 0.00 214 MET A CA 18
ATOM 29821 C C . MET A 1 8 ? 2.769 -0.827 6.715 1.00 0.00 214 MET A C 18
ATOM 29822 O O . MET A 1 8 ? 3.712 -1.503 7.134 1.00 0.00 214 MET A O 18
ATOM 29836 N N . LYS A 1 9 ? 2.398 -0.859 5.427 1.00 0.00 215 LYS A N 18
ATOM 29837 C CA . LYS A 1 9 ? 2.964 -1.790 4.432 1.00 0.00 215 LYS A CA 18
ATOM 29838 C C . LYS A 1 9 ? 3.498 -1.066 3.187 1.00 0.00 215 LYS A C 18
ATOM 29839 O O . LYS A 1 9 ? 3.765 -1.716 2.174 1.00 0.00 215 LYS A O 18
ATOM 29858 N N . ARG A 1 10 ? 3.662 0.263 3.225 1.00 0.00 216 ARG A N 18
ATOM 29859 C CA . ARG A 1 10 ? 4.363 0.985 2.160 1.00 0.00 216 ARG A CA 18
ATOM 29860 C C . ARG A 1 10 ? 5.790 0.434 2.078 1.00 0.00 216 ARG A C 18
ATOM 29861 O O . ARG A 1 10 ? 6.428 0.221 3.111 1.00 0.00 216 ARG A O 18
ATOM 29882 N N . LYS A 1 11 ? 6.300 0.238 0.860 1.00 0.00 217 LYS A N 18
ATOM 29883 C CA . LYS A 1 11 ? 7.652 -0.266 0.582 1.00 0.00 217 LYS A CA 18
ATOM 29884 C C . LYS A 1 11 ? 8.317 0.558 -0.526 1.00 0.00 217 LYS A C 18
ATOM 29885 O O . LYS A 1 11 ? 9.140 0.056 -1.289 1.00 0.00 217 LYS A O 18
ATOM 29904 N N . SER A 1 12 ? 7.932 1.832 -0.621 1.00 0.00 218 SER A N 18
ATOM 29905 C CA . SER A 1 12 ? 8.277 2.760 -1.690 1.00 0.00 218 SER A CA 18
ATOM 29906 C C . SER A 1 12 ? 8.686 4.116 -1.097 1.00 0.00 218 SER A C 18
ATOM 29907 O O . SER A 1 12 ? 8.535 5.150 -1.754 1.00 0.00 218 SER A O 18
ATOM 29915 N N . ILE A 1 13 ? 9.152 4.112 0.160 1.00 0.00 219 ILE A N 18
ATOM 29916 C CA . ILE A 1 13 ? 9.496 5.265 0.997 1.00 0.00 219 ILE A CA 18
ATOM 29917 C C . ILE A 1 13 ? 10.272 6.337 0.215 1.00 0.00 219 ILE A C 18
ATOM 29918 O O . ILE A 1 13 ? 9.950 7.520 0.342 1.00 0.00 219 ILE A O 18
ATOM 29934 N N . PHE A 1 14 ? 11.219 5.943 -0.641 1.00 0.00 220 PHE A N 18
ATOM 29935 C CA . PHE A 1 14 ? 11.952 6.841 -1.531 1.00 0.00 220 PHE A CA 18
ATOM 29936 C C . PHE A 1 14 ? 12.125 6.227 -2.919 1.00 0.00 220 PHE A C 18
ATOM 29937 O O . PHE A 1 14 ? 13.151 6.417 -3.573 1.00 0.00 220 PHE A O 18
ATOM 29954 N N . LYS A 1 15 ? 11.134 5.464 -3.390 1.00 0.00 221 LYS A N 18
ATOM 29955 C CA . LYS A 1 15 ? 11.160 4.915 -4.744 1.00 0.00 221 LYS A CA 18
ATOM 29956 C C . LYS A 1 15 ? 11.341 6.055 -5.751 1.00 0.00 221 LYS A C 18
ATOM 29957 O O . LYS A 1 15 ? 10.775 7.138 -5.579 1.00 0.00 221 LYS A O 18
ATOM 29976 N N . ASP A 1 16 ? 12.097 5.776 -6.815 1.00 0.00 222 ASP A N 18
ATOM 29977 C CA . ASP A 1 16 ? 12.464 6.728 -7.868 1.00 0.00 222 ASP A CA 18
ATOM 29978 C C . ASP A 1 16 ? 13.069 8.030 -7.307 1.00 0.00 222 ASP A C 18
ATOM 29979 O O . ASP A 1 16 ? 12.682 9.141 -7.678 1.00 0.00 222 ASP A O 18
ATOM 29988 N N . LYS A 1 17 ? 14.038 7.892 -6.394 1.00 0.00 223 LYS A N 18
ATOM 29989 C CA . LYS A 1 17 ? 14.882 8.977 -5.890 1.00 0.00 223 LYS A CA 18
ATOM 29990 C C . LYS A 1 17 ? 16.286 8.403 -5.710 1.00 0.00 223 LYS A C 18
ATOM 29991 O O . LYS A 1 17 ? 16.443 7.182 -5.577 1.00 0.00 223 LYS A O 18
ATOM 30010 N N . VAL A 1 18 ? 17.295 9.263 -5.646 1.00 0.00 224 VAL A N 18
ATOM 30011 C CA . VAL A 1 18 ? 18.675 8.875 -5.390 1.00 0.00 224 VAL A CA 18
ATOM 30012 C C . VAL A 1 18 ? 19.308 9.872 -4.413 1.00 0.00 224 VAL A C 18
ATOM 30013 O O . VAL A 1 18 ? 18.840 11.009 -4.308 1.00 0.00 224 VAL A O 18
ATOM 30026 N N . PHE A 1 19 ? 20.359 9.485 -3.684 1.00 0.00 225 PHE A N 18
ATOM 30027 C CA . PHE A 1 19 ? 21.145 10.453 -2.912 1.00 0.00 225 PHE A CA 18
ATOM 30028 C C . PHE A 1 19 ? 22.635 10.140 -2.858 1.00 0.00 225 PHE A C 18
ATOM 30029 O O . PHE A 1 19 ? 23.058 9.012 -3.123 1.00 0.00 225 PHE A O 18
ATOM 30046 N N . LEU A 1 20 ? 23.409 11.150 -2.448 1.00 0.00 226 LEU A N 18
ATOM 30047 C CA . LEU A 1 20 ? 24.851 11.115 -2.262 1.00 0.00 226 LEU A CA 18
ATOM 30048 C C . LEU A 1 20 ? 25.106 11.354 -0.774 1.00 0.00 226 LEU A C 18
ATOM 30049 O O . LEU A 1 20 ? 24.739 12.396 -0.231 1.00 0.00 226 LEU A O 18
ATOM 30065 N N . PHE A 1 21 ? 25.683 10.392 -0.075 1.00 0.00 227 PHE A N 18
ATOM 30066 C CA . PHE A 1 21 ? 25.942 10.510 1.351 1.00 0.00 227 PHE A CA 18
ATOM 30067 C C . PHE A 1 21 ? 27.162 11.394 1.602 1.00 0.00 227 PHE A C 18
ATOM 30068 O O . PHE A 1 21 ? 28.052 11.449 0.747 1.00 0.00 227 PHE A O 18
ATOM 30085 N N . LEU A 1 22 ? 27.247 12.017 2.788 1.00 0.00 228 LEU A N 18
ATOM 30086 C CA . LEU A 1 22 ? 28.400 12.815 3.210 1.00 0.00 228 LEU A CA 18
ATOM 30087 C C . LEU A 1 22 ? 29.033 12.220 4.481 1.00 0.00 228 LEU A C 18
ATOM 30088 O O . LEU A 1 22 ? 29.388 12.945 5.411 1.00 0.00 228 LEU A O 18
ATOM 30104 N N . ASN A 1 23 ? 29.146 10.888 4.557 1.00 0.00 229 ASN A N 18
ATOM 30105 C CA . ASN A 1 23 ? 29.791 10.159 5.656 1.00 0.00 229 ASN A CA 18
ATOM 30106 C C . ASN A 1 23 ? 30.350 8.847 5.106 1.00 0.00 229 ASN A C 18
ATOM 30107 O O . ASN A 1 23 ? 29.779 8.306 4.161 1.00 0.00 229 ASN A O 18
ATOM 30118 N N . ALA A 1 24 ? 31.404 8.295 5.714 1.00 0.00 230 ALA A N 18
ATOM 30119 C CA . ALA A 1 24 ? 32.062 7.086 5.221 1.00 0.00 230 ALA A CA 18
ATOM 30120 C C . ALA A 1 24 ? 31.655 5.807 5.970 1.00 0.00 230 ALA A C 18
ATOM 30121 O O . ALA A 1 24 ? 32.108 4.725 5.592 1.00 0.00 230 ALA A O 18
ATOM 30128 N N . LYS A 1 25 ? 30.834 5.889 7.027 1.00 0.00 231 LYS A N 18
ATOM 30129 C CA . LYS A 1 25 ? 30.521 4.746 7.896 1.00 0.00 231 LYS A CA 18
ATOM 30130 C C . LYS A 1 25 ? 29.014 4.586 8.064 1.00 0.00 231 LYS A C 18
ATOM 30131 O O . LYS A 1 25 ? 28.493 3.517 7.746 1.00 0.00 231 LYS A O 18
ATOM 30150 N N . GLN A 1 26 ? 28.294 5.640 8.464 1.00 0.00 232 GLN A N 18
ATOM 30151 C CA . GLN A 1 26 ? 26.828 5.615 8.566 1.00 0.00 232 GLN A CA 18
ATOM 30152 C C . GLN A 1 26 ? 26.183 5.295 7.213 1.00 0.00 232 GLN A C 18
ATOM 30153 O O . GLN A 1 26 ? 25.132 4.647 7.155 1.00 0.00 232 GLN A O 18
ATOM 30167 N N . TYR A 1 27 ? 26.858 5.682 6.126 1.00 0.00 233 TYR A N 18
ATOM 30168 C CA . TYR A 1 27 ? 26.506 5.330 4.760 1.00 0.00 233 TYR A CA 18
ATOM 30169 C C . TYR A 1 27 ? 26.221 3.837 4.624 1.00 0.00 233 TYR A C 18
ATOM 30170 O O . TYR A 1 27 ? 25.257 3.462 3.963 1.00 0.00 233 TYR A O 18
ATOM 30188 N N . LYS A 1 28 ? 27.014 2.973 5.268 1.00 0.00 234 LYS A N 18
ATOM 30189 C CA . LYS A 1 28 ? 26.935 1.520 5.106 1.00 0.00 234 LYS A CA 18
ATOM 30190 C C . LYS A 1 28 ? 25.642 0.920 5.671 1.00 0.00 234 LYS A C 18
ATOM 30191 O O . LYS A 1 28 ? 25.376 -0.258 5.429 1.00 0.00 234 LYS A O 18
ATOM 30210 N N . LYS A 1 29 ? 24.835 1.695 6.406 1.00 0.00 235 LYS A N 18
ATOM 30211 C CA . LYS A 1 29 ? 23.539 1.275 6.944 1.00 0.00 235 LYS A CA 18
ATOM 30212 C C . LYS A 1 29 ? 22.419 2.081 6.291 1.00 0.00 235 LYS A C 18
ATOM 30213 O O . LYS A 1 29 ? 21.367 1.518 5.972 1.00 0.00 235 LYS A O 18
ATOM 30232 N N . LEU A 1 30 ? 22.643 3.371 6.021 1.00 0.00 236 LEU A N 18
ATOM 30233 C CA . LEU A 1 30 ? 21.659 4.178 5.307 1.00 0.00 236 LEU A CA 18
ATOM 30234 C C . LEU A 1 30 ? 21.455 3.669 3.876 1.00 0.00 236 LEU A C 18
ATOM 30235 O O . LEU A 1 30 ? 20.328 3.734 3.385 1.00 0.00 236 LEU A O 18
ATOM 30251 N N . SER A 1 31 ? 22.494 3.131 3.220 1.00 0.00 237 SER A N 18
ATOM 30252 C CA . SER A 1 31 ? 22.358 2.527 1.897 1.00 0.00 237 SER A CA 18
ATOM 30253 C C . SER A 1 31 ? 21.363 1.356 1.895 1.00 0.00 237 SER A C 18
ATOM 30254 O O . SER A 1 31 ? 20.353 1.469 1.201 1.00 0.00 237 SER A O 18
ATOM 30262 N N . PRO A 1 32 ? 21.545 0.264 2.669 1.00 0.00 238 PRO A N 18
ATOM 30263 C CA . PRO A 1 32 ? 20.603 -0.844 2.649 1.00 0.00 238 PRO A CA 18
ATOM 30264 C C . PRO A 1 32 ? 19.230 -0.439 3.196 1.00 0.00 238 PRO A C 18
ATOM 30265 O O . PRO A 1 32 ? 18.221 -0.937 2.687 1.00 0.00 238 PRO A O 18
ATOM 30276 N N . ALA A 1 33 ? 19.166 0.471 4.181 1.00 0.00 239 ALA A N 18
ATOM 30277 C CA . ALA A 1 33 ? 17.889 0.953 4.701 1.00 0.00 239 ALA A CA 18
ATOM 30278 C C . ALA A 1 33 ? 17.055 1.602 3.588 1.00 0.00 239 ALA A C 18
ATOM 30279 O O . ALA A 1 33 ? 15.909 1.208 3.358 1.00 0.00 239 ALA A O 18
ATOM 30286 N N . VAL A 1 34 ? 17.618 2.572 2.862 1.00 0.00 240 VAL A N 18
ATOM 30287 C CA . VAL A 1 34 ? 16.857 3.304 1.853 1.00 0.00 240 VAL A CA 18
ATOM 30288 C C . VAL A 1 34 ? 16.735 2.484 0.561 1.00 0.00 240 VAL A C 18
ATOM 30289 O O . VAL A 1 34 ? 15.769 2.676 -0.175 1.00 0.00 240 VAL A O 18
ATOM 30302 N N . LEU A 1 35 ? 17.621 1.516 0.310 1.00 0.00 241 LEU A N 18
ATOM 30303 C CA . LEU A 1 35 ? 17.446 0.561 -0.777 1.00 0.00 241 LEU A CA 18
ATOM 30304 C C . LEU A 1 35 ? 16.201 -0.294 -0.536 1.00 0.00 241 LEU A C 18
ATOM 30305 O O . LEU A 1 35 ? 15.380 -0.444 -1.440 1.00 0.00 241 LEU A O 18
ATOM 30321 N N . PHE A 1 36 ? 16.009 -0.803 0.686 1.00 0.00 242 PHE A N 18
ATOM 30322 C CA . PHE A 1 36 ? 14.761 -1.463 1.070 1.00 0.00 242 PHE A CA 18
ATOM 30323 C C . PHE A 1 36 ? 13.591 -0.466 1.006 1.00 0.00 242 PHE A C 18
ATOM 30324 O O . PHE A 1 36 ? 12.474 -0.834 0.636 1.00 0.00 242 PHE A O 18
ATOM 30341 N N . GLY A 1 37 ? 13.863 0.810 1.296 1.00 0.00 243 GLY A N 18
ATOM 30342 C CA . GLY A 1 37 ? 12.943 1.930 1.116 1.00 0.00 243 GLY A CA 18
ATOM 30343 C C . GLY A 1 37 ? 12.606 2.236 -0.350 1.00 0.00 243 GLY A C 18
ATOM 30344 O O . GLY A 1 37 ? 11.728 3.061 -0.602 1.00 0.00 243 GLY A O 18
ATOM 30348 N N . GLY A 1 38 ? 13.286 1.628 -1.326 1.00 0.00 244 GLY A N 18
ATOM 30349 C CA . GLY A 1 38 ? 12.984 1.750 -2.747 1.00 0.00 244 GLY A CA 18
ATOM 30350 C C . GLY A 1 38 ? 13.911 2.711 -3.494 1.00 0.00 244 GLY A C 18
ATOM 30351 O O . GLY A 1 38 ? 13.940 2.686 -4.725 1.00 0.00 244 GLY A O 18
ATOM 30355 N N . GLY A 1 39 ? 14.651 3.564 -2.783 1.00 0.00 245 GLY A N 18
ATOM 30356 C CA . GLY A 1 39 ? 15.528 4.570 -3.377 1.00 0.00 245 GLY A CA 18
ATOM 30357 C C . GLY A 1 39 ? 16.911 4.027 -3.720 1.00 0.00 245 GLY A C 18
ATOM 30358 O O . GLY A 1 39 ? 17.216 2.854 -3.488 1.00 0.00 245 GLY A O 18
ATOM 30362 N N . LYS A 1 40 ? 17.761 4.901 -4.267 1.00 0.00 246 LYS A N 18
ATOM 30363 C CA . LYS A 1 40 ? 19.135 4.588 -4.654 1.00 0.00 246 LYS A CA 18
ATOM 30364 C C . LYS A 1 40 ? 20.096 5.450 -3.845 1.00 0.00 246 LYS A C 18
ATOM 30365 O O . LYS A 1 40 ? 19.791 6.587 -3.479 1.00 0.00 246 LYS A O 18
ATOM 30384 N N . THR A 1 41 ? 21.283 4.919 -3.596 1.00 0.00 247 THR A N 18
ATOM 30385 C CA . THR A 1 41 ? 22.219 5.510 -2.659 1.00 0.00 247 THR A CA 18
ATOM 30386 C C . THR A 1 41 ? 23.633 5.452 -3.241 1.00 0.00 247 THR A C 18
ATOM 30387 O O . THR A 1 41 ? 24.007 4.470 -3.892 1.00 0.00 247 THR A O 18
ATOM 30398 N N . ASP A 1 42 ? 24.411 6.503 -3.010 1.00 0.00 248 ASP A N 18
ATOM 30399 C CA . ASP A 1 42 ? 25.812 6.634 -3.403 1.00 0.00 248 ASP A CA 18
ATOM 30400 C C . ASP A 1 42 ? 26.526 7.459 -2.325 1.00 0.00 248 ASP A C 18
ATOM 30401 O O . ASP A 1 42 ? 25.871 7.961 -1.412 1.00 0.00 248 ASP A O 18
ATOM 30410 N N . LEU A 1 43 ? 27.844 7.632 -2.411 1.00 0.00 249 LEU A N 18
ATOM 30411 C CA . LEU A 1 43 ? 28.673 8.378 -1.464 1.00 0.00 249 LEU A CA 18
ATOM 30412 C C . LEU A 1 43 ? 29.640 9.229 -2.285 1.00 0.00 249 LEU A C 18
ATOM 30413 O O . LEU A 1 43 ? 30.375 8.699 -3.120 1.00 0.00 249 LEU A O 18
ATOM 30429 N N . LEU A 1 44 ? 29.634 10.545 -2.047 1.00 0.00 250 LEU A N 18
ATOM 30430 C CA . LEU A 1 44 ? 30.514 11.505 -2.705 1.00 0.00 250 LEU A CA 18
ATOM 30431 C C . LEU A 1 44 ? 30.948 12.502 -1.635 1.00 0.00 250 LEU A C 18
ATOM 30432 O O . LEU A 1 44 ? 30.152 13.334 -1.200 1.00 0.00 250 LEU A O 18
ATOM 30448 N N . MET A 1 45 ? 32.196 12.387 -1.183 1.00 0.00 251 MET A N 18
ATOM 30449 C CA . MET A 1 45 ? 32.711 13.102 -0.021 1.00 0.00 251 MET A CA 18
ATOM 30450 C C . MET A 1 45 ? 34.203 13.360 -0.250 1.00 0.00 251 MET A C 18
ATOM 30451 O O . MET A 1 45 ? 35.065 12.673 0.305 1.00 0.00 251 MET A O 18
ATOM 30465 N N . GLY A 1 46 ? 34.508 14.324 -1.121 1.00 0.00 252 GLY A N 18
ATOM 30466 C CA . GLY A 1 46 ? 35.879 14.773 -1.340 1.00 0.00 252 GLY A CA 18
ATOM 30467 C C . GLY A 1 46 ? 35.878 16.238 -1.748 1.00 0.00 252 GLY A C 18
ATOM 30468 O O . GLY A 1 46 ? 36.293 17.092 -0.964 1.00 0.00 252 GLY A O 18
ATOM 30472 N N . GLU A 1 47 ? 35.341 16.536 -2.932 1.00 0.00 253 GLU A N 18
ATOM 30473 C CA . GLU A 1 47 ? 35.294 17.896 -3.479 1.00 0.00 253 GLU A CA 18
ATOM 30474 C C . GLU A 1 47 ? 33.917 18.225 -4.076 1.00 0.00 253 GLU A C 18
ATOM 30475 O O . GLU A 1 47 ? 33.615 19.403 -4.253 1.00 0.00 253 GLU A O 18
ATOM 30487 N N . LEU A 1 48 ? 33.095 17.203 -4.376 1.00 0.00 254 LEU A N 18
ATOM 30488 C CA . LEU A 1 48 ? 31.834 17.268 -5.124 1.00 0.00 254 LEU A CA 18
ATOM 30489 C C . LEU A 1 48 ? 31.830 18.369 -6.197 1.00 0.00 254 LEU A C 18
ATOM 30490 O O . LEU A 1 48 ? 31.014 19.291 -6.179 1.00 0.00 254 LEU A O 18
ATOM 30506 N N . LYS A 1 49 ? 32.806 18.294 -7.105 1.00 0.00 255 LYS A N 18
ATOM 30507 C CA . LYS A 1 49 ? 33.101 19.360 -8.071 1.00 0.00 255 LYS A CA 18
ATOM 30508 C C . LYS A 1 49 ? 31.875 19.755 -8.897 1.00 0.00 255 LYS A C 18
ATOM 30509 O O . LYS A 1 49 ? 31.632 20.947 -9.090 1.00 0.00 255 LYS A O 18
ATOM 30528 N N . ASP A 1 50 ? 31.111 18.770 -9.372 1.00 0.00 256 ASP A N 18
ATOM 30529 C CA . ASP A 1 50 ? 29.925 19.007 -10.205 1.00 0.00 256 ASP A CA 18
ATOM 30530 C C . ASP A 1 50 ? 28.802 19.691 -9.406 1.00 0.00 256 ASP A C 18
ATOM 30531 O O . ASP A 1 50 ? 28.813 19.713 -8.171 1.00 0.00 256 ASP A O 18
ATOM 30540 N N . ALA A 1 51 ? 27.817 20.255 -10.105 1.00 0.00 257 ALA A N 18
ATOM 30541 C CA . ALA A 1 51 ? 26.602 20.838 -9.552 1.00 0.00 257 ALA A CA 18
ATOM 30542 C C . ALA A 1 51 ? 25.358 20.463 -10.369 1.00 0.00 257 ALA A C 18
ATOM 30543 O O . ALA A 1 51 ? 24.250 20.731 -9.896 1.00 0.00 257 ALA A O 18
ATOM 30550 N N . SER A 1 52 ? 25.483 19.821 -11.535 1.00 0.00 258 SER A N 18
ATOM 30551 C CA . SER A 1 52 ? 24.325 19.347 -12.287 1.00 0.00 258 SER A CA 18
ATOM 30552 C C . SER A 1 52 ? 23.571 18.289 -11.471 1.00 0.00 258 SER A C 18
ATOM 30553 O O . SER A 1 52 ? 22.342 18.316 -11.432 1.00 0.00 258 SER A O 18
ATOM 30561 N N . VAL A 1 53 ? 24.286 17.438 -10.721 1.00 0.00 259 VAL A N 18
ATOM 30562 C CA . VAL A 1 53 ? 23.694 16.510 -9.757 1.00 0.00 259 VAL A CA 18
ATOM 30563 C C . VAL A 1 53 ? 22.759 17.201 -8.746 1.00 0.00 259 VAL A C 18
ATOM 30564 O O . VAL A 1 53 ? 21.839 16.568 -8.232 1.00 0.00 259 VAL A O 18
ATOM 30577 N N . LEU A 1 54 ? 22.961 18.493 -8.474 1.00 0.00 260 LEU A N 18
ATOM 30578 C CA . LEU A 1 54 ? 22.249 19.261 -7.449 1.00 0.00 260 LEU A CA 18
ATOM 30579 C C . LEU A 1 54 ? 21.201 20.179 -8.088 1.00 0.00 260 LEU A C 18
ATOM 30580 O O . LEU A 1 54 ? 20.525 20.930 -7.386 1.00 0.00 260 LEU A O 18
ATOM 30596 N N . ASP A 1 55 ? 21.026 20.088 -9.409 1.00 0.00 261 ASP A N 18
ATOM 30597 C CA . ASP A 1 55 ? 19.925 20.712 -10.154 1.00 0.00 261 ASP A CA 18
ATOM 30598 C C . ASP A 1 55 ? 18.805 19.687 -10.411 1.00 0.00 261 ASP A C 18
ATOM 30599 O O . ASP A 1 55 ? 17.659 20.059 -10.674 1.00 0.00 261 ASP A O 18
ATOM 30608 N N . ASN A 1 56 ? 19.138 18.392 -10.314 1.00 0.00 262 ASN A N 18
ATOM 30609 C CA . ASN A 1 56 ? 18.272 17.243 -10.612 1.00 0.00 262 ASN A CA 18
ATOM 30610 C C . ASN A 1 56 ? 16.935 17.305 -9.859 1.00 0.00 262 ASN A C 18
ATOM 30611 O O . ASN A 1 56 ? 16.898 17.762 -8.711 1.00 0.00 262 ASN A O 18
ATOM 30622 N N . PRO A 1 57 ? 15.849 16.750 -10.430 1.00 0.00 263 PRO A N 18
ATOM 30623 C CA . PRO A 1 57 ? 14.536 16.731 -9.793 1.00 0.00 263 PRO A CA 18
ATOM 30624 C C . PRO A 1 57 ? 14.410 15.705 -8.653 1.00 0.00 263 PRO A C 18
ATOM 30625 O O . PRO A 1 57 ? 13.444 15.786 -7.894 1.00 0.00 263 PRO A O 18
ATOM 30636 N N . ALA A 1 58 ? 15.342 14.751 -8.514 1.00 0.00 264 ALA A N 18
ATOM 30637 C CA . ALA A 1 58 ? 15.195 13.603 -7.619 1.00 0.00 264 ALA A CA 18
ATOM 30638 C C . ALA A 1 58 ? 16.516 13.164 -6.973 1.00 0.00 264 ALA A C 18
ATOM 30639 O O . ALA A 1 58 ? 16.715 11.970 -6.738 1.00 0.00 264 ALA A O 18
ATOM 30646 N N . THR A 1 59 ? 17.425 14.101 -6.700 1.00 0.00 265 THR A N 18
ATOM 30647 C CA . THR A 1 59 ? 18.710 13.810 -6.064 1.00 0.00 265 THR A CA 18
ATOM 30648 C C . THR A 1 59 ? 18.832 14.633 -4.783 1.00 0.00 265 THR A C 18
ATOM 30649 O O . THR A 1 59 ? 18.228 15.704 -4.667 1.00 0.00 265 THR A O 18
ATOM 30660 N N . CYS A 1 60 ? 19.608 14.125 -3.822 1.00 0.00 266 CYS A N 18
ATOM 30661 C CA . CYS A 1 60 ? 19.785 14.681 -2.487 1.00 0.00 266 CYS A CA 18
ATOM 30662 C C . CYS A 1 60 ? 21.249 14.526 -2.082 1.00 0.00 266 CYS A C 18
ATOM 30663 O O . CYS A 1 60 ? 21.967 13.710 -2.662 1.00 0.00 266 CYS A O 18
ATOM 30671 N N . VAL A 1 61 ? 21.650 15.228 -1.025 1.00 0.00 267 VAL A N 18
ATOM 30672 C CA . VAL A 1 61 ? 22.930 15.026 -0.362 1.00 0.00 267 VAL A CA 18
ATOM 30673 C C . VAL A 1 61 ? 22.578 14.864 1.117 1.00 0.00 267 VAL A C 18
ATOM 30674 O O . VAL A 1 61 ? 21.665 15.542 1.604 1.00 0.00 267 VAL A O 18
ATOM 30687 N N . ILE A 1 62 ? 23.227 13.913 1.794 1.00 0.00 268 ILE A N 18
ATOM 30688 C CA . ILE A 1 62 ? 22.834 13.496 3.135 1.00 0.00 268 ILE A CA 18
ATOM 30689 C C . ILE A 1 62 ? 23.893 13.945 4.131 1.00 0.00 268 ILE A C 18
ATOM 30690 O O . ILE A 1 62 ? 25.003 13.398 4.171 1.00 0.00 268 ILE A O 18
ATOM 30706 N N . ASP A 1 63 ? 23.514 14.967 4.899 1.00 0.00 269 ASP A N 18
ATOM 30707 C CA . ASP A 1 63 ? 24.233 15.501 6.050 1.00 0.00 269 ASP A CA 18
ATOM 30708 C C . ASP A 1 63 ? 24.227 14.493 7.209 1.00 0.00 269 ASP A C 18
ATOM 30709 O O . ASP A 1 63 ? 23.422 13.559 7.259 1.00 0.00 269 ASP A O 18
ATOM 30718 N N . VAL A 1 64 ? 25.124 14.699 8.162 1.00 0.00 270 VAL A N 18
ATOM 30719 C CA . VAL A 1 64 ? 25.460 13.778 9.232 1.00 0.00 270 VAL A CA 18
ATOM 30720 C C . VAL A 1 64 ? 24.708 14.152 10.522 1.00 0.00 270 VAL A C 18
ATOM 30721 O O . VAL A 1 64 ? 24.402 15.326 10.758 1.00 0.00 270 VAL A O 18
ATOM 30734 N N . ALA A 1 65 ? 24.430 13.154 11.367 1.00 0.00 271 ALA A N 18
ATOM 30735 C CA . ALA A 1 65 ? 23.777 13.300 12.666 1.00 0.00 271 ALA A CA 18
ATOM 30736 C C . ALA A 1 65 ? 24.415 12.339 13.683 1.00 0.00 271 ALA A C 18
ATOM 30737 O O . ALA A 1 65 ? 23.727 11.575 14.365 1.00 0.00 271 ALA A O 18
ATOM 30744 N N . MET A 1 66 ? 25.747 12.375 13.770 1.00 0.00 272 MET A N 18
ATOM 30745 C CA . MET A 1 66 ? 26.561 11.673 14.763 1.00 0.00 272 MET A CA 18
ATOM 30746 C C . MET A 1 66 ? 27.691 12.613 15.199 1.00 0.00 272 MET A C 18
ATOM 30747 O O . MET A 1 66 ? 27.997 13.576 14.487 1.00 0.00 272 MET A O 18
ATOM 30761 N N . THR A 1 67 ? 28.318 12.340 16.345 1.00 0.00 273 THR A N 18
ATOM 30762 C CA . THR A 1 67 ? 29.289 13.239 16.978 1.00 0.00 273 THR A CA 18
ATOM 30763 C C . THR A 1 67 ? 30.508 12.481 17.523 1.00 0.00 273 THR A C 18
ATOM 30764 O O . THR A 1 67 ? 31.475 13.099 17.980 1.00 0.00 273 THR A O 18
ATOM 30775 N N . GLU A 1 68 ? 30.509 11.149 17.461 1.00 0.00 274 GLU A N 18
ATOM 30776 C CA . GLU A 1 68 ? 31.662 10.319 17.777 1.00 0.00 274 GLU A CA 18
ATOM 30777 C C . GLU A 1 68 ? 32.836 10.749 16.882 1.00 0.00 274 GLU A C 18
ATOM 30778 O O . GLU A 1 68 ? 32.641 11.071 15.705 1.00 0.00 274 GLU A O 18
ATOM 30790 N N . SER A 1 69 ? 34.048 10.779 17.446 1.00 0.00 275 SER A N 18
ATOM 30791 C CA . SER A 1 69 ? 35.268 11.266 16.790 1.00 0.00 275 SER A CA 18
ATOM 30792 C C . SER A 1 69 ? 35.189 12.740 16.331 1.00 0.00 275 SER A C 18
ATOM 30793 O O . SER A 1 69 ? 36.039 13.181 15.553 1.00 0.00 275 SER A O 18
ATOM 30801 N N . GLN A 1 70 ? 34.224 13.519 16.833 1.00 0.00 276 GLN A N 18
ATOM 30802 C CA . GLN A 1 70 ? 34.085 14.954 16.572 1.00 0.00 276 GLN A CA 18
ATOM 30803 C C . GLN A 1 70 ? 33.948 15.709 17.899 1.00 0.00 276 GLN A C 18
ATOM 30804 O O . GLN A 1 70 ? 34.525 16.784 18.066 1.00 0.00 276 GLN A O 18
ATOM 30818 N N . LEU A 1 71 ? 33.243 15.135 18.880 1.00 0.00 277 LEU A N 18
ATOM 30819 C CA . LEU A 1 71 ? 33.204 15.621 20.262 1.00 0.00 277 LEU A CA 18
ATOM 30820 C C . LEU A 1 71 ? 34.604 15.553 20.898 1.00 0.00 277 LEU A C 18
ATOM 30821 O O . LEU A 1 71 ? 34.892 16.272 21.855 1.00 0.00 277 LEU A O 18
ATOM 30837 N N . SER A 1 72 ? 35.478 14.713 20.342 1.00 0.00 278 SER A N 18
ATOM 30838 C CA . SER A 1 72 ? 36.891 14.582 20.677 1.00 0.00 278 SER A CA 18
ATOM 30839 C C . SER A 1 72 ? 37.710 15.848 20.368 1.00 0.00 278 SER A C 18
ATOM 30840 O O . SER A 1 72 ? 38.874 15.927 20.770 1.00 0.00 278 SER A O 18
ATOM 30848 N N . GLU A 1 73 ? 37.138 16.838 19.674 1.00 0.00 279 GLU A N 18
ATOM 30849 C CA . GLU A 1 73 ? 37.808 18.060 19.241 1.00 0.00 279 GLU A CA 18
ATOM 30850 C C . GLU A 1 73 ? 37.009 19.274 19.728 1.00 0.00 279 GLU A C 18
ATOM 30851 O O . GLU A 1 73 ? 35.809 19.169 20.011 1.00 0.00 279 GLU A O 18
ATOM 30863 N N . SER A 1 74 ? 37.668 20.430 19.821 1.00 0.00 280 SER A N 18
ATOM 30864 C CA . SER A 1 74 ? 37.058 21.688 20.239 1.00 0.00 280 SER A CA 18
ATOM 30865 C C . SER A 1 74 ? 35.968 22.113 19.243 1.00 0.00 280 SER A C 18
ATOM 30866 O O . SER A 1 74 ? 36.142 21.962 18.028 1.00 0.00 280 SER A O 18
ATOM 30874 N N . GLN A 1 75 ? 34.865 22.672 19.754 1.00 0.00 281 GLN A N 18
ATOM 30875 C CA . GLN A 1 75 ? 33.733 23.160 18.957 1.00 0.00 281 GLN A CA 18
ATOM 30876 C C . GLN A 1 75 ? 33.237 24.534 19.435 1.00 0.00 281 GLN A C 18
ATOM 30877 O O . GLN A 1 75 ? 32.414 25.151 18.749 1.00 0.00 281 GLN A O 18
ATOM 30891 N N . SER A 1 76 ? 33.743 25.044 20.568 1.00 0.00 282 SER A N 18
ATOM 30892 C CA . SER A 1 76 ? 33.309 26.297 21.189 1.00 0.00 282 SER A CA 18
ATOM 30893 C C . SER A 1 76 ? 31.768 26.379 21.255 1.00 0.00 282 SER A C 18
ATOM 30894 O O . SER A 1 76 ? 31.100 25.359 21.455 1.00 0.00 282 SER A O 18
ATOM 30902 N N . THR A 1 77 ? 31.186 27.569 21.110 1.00 0.00 283 THR A N 18
ATOM 30903 C CA . THR A 1 77 ? 29.744 27.805 21.057 1.00 0.00 283 THR A CA 18
ATOM 30904 C C . THR A 1 77 ? 29.131 27.449 19.683 1.00 0.00 283 THR A C 18
ATOM 30905 O O . THR A 1 77 ? 27.968 27.783 19.435 1.00 0.00 283 THR A O 18
ATOM 30916 N N . GLN A 1 78 ? 29.884 26.783 18.793 1.00 0.00 284 GLN A N 18
ATOM 30917 C CA . GLN A 1 78 ? 29.544 26.556 17.388 1.00 0.00 284 GLN A CA 18
ATOM 30918 C C . GLN A 1 78 ? 29.004 27.839 16.712 1.00 0.00 284 GLN A C 18
ATOM 30919 O O . GLN A 1 78 ? 27.874 27.839 16.212 1.00 0.00 284 GLN A O 18
ATOM 30933 N N . PRO A 1 79 ? 29.771 28.953 16.694 1.00 0.00 285 PRO A N 18
ATOM 30934 C CA . PRO A 1 79 ? 29.344 30.194 16.046 1.00 0.00 285 PRO A CA 18
ATOM 30935 C C . PRO A 1 79 ? 29.255 30.052 14.514 1.00 0.00 285 PRO A C 18
ATOM 30936 O O . PRO A 1 79 ? 28.631 30.887 13.852 1.00 0.00 285 PRO A O 18
ATOM 30947 N N . TRP A 1 80 ? 29.853 28.999 13.951 1.00 0.00 286 TRP A N 18
ATOM 30948 C CA . TRP A 1 80 ? 29.733 28.571 12.567 1.00 0.00 286 TRP A CA 18
ATOM 30949 C C . TRP A 1 80 ? 29.783 27.037 12.554 1.00 0.00 286 TRP A C 18
ATOM 30950 O O . TRP A 1 80 ? 30.104 26.408 13.570 1.00 0.00 286 TRP A O 18
ATOM 30971 N N . ILE A 1 81 ? 29.463 26.434 11.405 1.00 0.00 287 ILE A N 18
ATOM 30972 C CA . ILE A 1 81 ? 29.381 24.988 11.194 1.00 0.00 287 ILE A CA 18
ATOM 30973 C C . ILE A 1 81 ? 30.071 24.629 9.868 1.00 0.00 287 ILE A C 18
ATOM 30974 O O . ILE A 1 81 ? 30.600 25.514 9.186 1.00 0.00 287 ILE A O 18
ATOM 30990 N N . THR A 1 82 ? 30.099 23.342 9.513 1.00 0.00 288 THR A N 18
ATOM 30991 C CA . THR A 1 82 ? 30.740 22.824 8.311 1.00 0.00 288 THR A CA 18
ATOM 30992 C C . THR A 1 82 ? 30.228 23.555 7.059 1.00 0.00 288 THR A C 18
ATOM 30993 O O . THR A 1 82 ? 29.020 23.677 6.829 1.00 0.00 288 THR A O 18
ATOM 31004 N N . SER A 1 83 ? 31.162 24.065 6.257 1.00 0.00 289 SER A N 18
ATOM 31005 C CA . SER A 1 83 ? 30.892 24.886 5.086 1.00 0.00 289 SER A CA 18
ATOM 31006 C C . SER A 1 83 ? 30.197 24.112 3.958 1.00 0.00 289 SER A C 18
ATOM 31007 O O . SER A 1 83 ? 29.581 24.729 3.091 1.00 0.00 289 SER A O 18
ATOM 31015 N N . THR A 1 84 ? 30.262 22.777 3.951 1.00 0.00 290 THR A N 18
ATOM 31016 C CA . THR A 1 84 ? 29.699 21.944 2.897 1.00 0.00 290 THR A CA 18
ATOM 31017 C C . THR A 1 84 ? 28.182 22.154 2.759 1.00 0.00 290 THR A C 18
ATOM 31018 O O . THR A 1 84 ? 27.657 22.133 1.648 1.00 0.00 290 THR A O 18
ATOM 31029 N N . LEU A 1 85 ? 27.479 22.404 3.867 1.00 0.00 291 LEU A N 18
ATOM 31030 C CA . LEU A 1 85 ? 26.036 22.668 3.888 1.00 0.00 291 LEU A CA 18
ATOM 31031 C C . LEU A 1 85 ? 25.740 23.916 3.045 1.00 0.00 291 LEU A C 18
ATOM 31032 O O . LEU A 1 85 ? 24.868 23.907 2.173 1.00 0.00 291 LEU A O 18
ATOM 31048 N N . ASP A 1 86 ? 26.502 24.984 3.281 1.00 0.00 292 ASP A N 18
ATOM 31049 C CA . ASP A 1 86 ? 26.395 26.261 2.574 1.00 0.00 292 ASP A CA 18
ATOM 31050 C C . ASP A 1 86 ? 26.846 26.141 1.112 1.00 0.00 292 ASP A C 18
ATOM 31051 O O . ASP A 1 86 ? 26.246 26.750 0.224 1.00 0.00 292 ASP A O 18
ATOM 31060 N N . LEU A 1 87 ? 27.865 25.320 0.834 1.00 0.00 293 LEU A N 18
ATOM 31061 C CA . LEU A 1 87 ? 28.307 25.029 -0.528 1.00 0.00 293 LEU A CA 18
ATOM 31062 C C . LEU A 1 87 ? 27.187 24.341 -1.311 1.00 0.00 293 LEU A C 18
ATOM 31063 O O . LEU A 1 87 ? 26.931 24.700 -2.458 1.00 0.00 293 LEU A O 18
ATOM 31079 N N . LEU A 1 88 ? 26.507 23.372 -0.699 1.00 0.00 294 LEU A N 18
ATOM 31080 C CA . LEU A 1 88 ? 25.409 22.637 -1.321 1.00 0.00 294 LEU A CA 18
ATOM 31081 C C . LEU A 1 88 ? 24.232 23.574 -1.586 1.00 0.00 294 LEU A C 18
ATOM 31082 O O . LEU A 1 88 ? 23.672 23.551 -2.687 1.00 0.00 294 LEU A O 18
ATOM 31098 N N . GLN A 1 89 ? 23.921 24.458 -0.633 1.00 0.00 295 GLN A N 18
ATOM 31099 C CA . GLN A 1 89 ? 22.935 25.517 -0.835 1.00 0.00 295 GLN A CA 18
ATOM 31100 C C . GLN A 1 89 ? 23.319 26.421 -2.012 1.00 0.00 295 GLN A C 18
ATOM 31101 O O . GLN A 1 89 ? 22.449 26.783 -2.806 1.00 0.00 295 GLN A O 18
ATOM 31115 N N . SER A 1 90 ? 24.604 26.756 -2.152 1.00 0.00 296 SER A N 18
ATOM 31116 C CA . SER A 1 90 ? 25.074 27.615 -3.228 1.00 0.00 296 SER A CA 18
ATOM 31117 C C . SER A 1 90 ? 25.031 26.910 -4.590 1.00 0.00 296 SER A C 18
ATOM 31118 O O . SER A 1 90 ? 24.708 27.550 -5.595 1.00 0.00 296 SER A O 18
ATOM 31126 N N . LYS A 1 91 ? 25.322 25.602 -4.641 1.00 0.00 297 LYS A N 18
ATOM 31127 C CA . LYS A 1 91 ? 25.191 24.797 -5.855 1.00 0.00 297 LYS A CA 18
ATOM 31128 C C . LYS A 1 91 ? 23.726 24.796 -6.291 1.00 0.00 297 LYS A C 18
ATOM 31129 O O . LYS A 1 91 ? 23.448 25.126 -7.448 1.00 0.00 297 LYS A O 18
ATOM 31148 N N . GLY A 1 92 ? 22.795 24.483 -5.384 1.00 0.00 298 GLY A N 18
ATOM 31149 C CA . GLY A 1 92 ? 21.371 24.680 -5.637 1.00 0.00 298 GLY A CA 18
ATOM 31150 C C . GLY A 1 92 ? 20.448 23.748 -4.859 1.00 0.00 298 GLY A C 18
ATOM 31151 O O . GLY A 1 92 ? 19.319 23.538 -5.311 1.00 0.00 298 GLY A O 18
ATOM 31155 N N . LEU A 1 93 ? 20.882 23.167 -3.731 1.00 0.00 299 LEU A N 18
ATOM 31156 C CA . LEU A 1 93 ? 20.130 22.099 -3.075 1.00 0.00 299 LEU A CA 18
ATOM 31157 C C . LEU A 1 93 ? 20.265 22.172 -1.558 1.00 0.00 299 LEU A C 18
ATOM 31158 O O . LEU A 1 93 ? 21.249 22.696 -1.034 1.00 0.00 299 LEU A O 18
ATOM 31174 N N . ARG A 1 94 ? 19.270 21.665 -0.834 1.00 0.00 300 ARG A N 18
ATOM 31175 C CA . ARG A 1 94 ? 19.356 21.460 0.614 1.00 0.00 300 ARG A CA 18
ATOM 31176 C C . ARG A 1 94 ? 20.081 20.133 0.828 1.00 0.00 300 ARG A C 18
ATOM 31177 O O . ARG A 1 94 ? 19.924 19.202 0.034 1.00 0.00 300 ARG A O 18
ATOM 31198 N N . THR A 1 95 ? 20.830 20.027 1.920 1.00 0.00 301 THR A N 18
ATOM 31199 C CA . THR A 1 95 ? 21.390 18.760 2.369 1.00 0.00 301 THR A CA 18
ATOM 31200 C C . THR A 1 95 ? 20.566 18.391 3.592 1.00 0.00 301 THR A C 18
ATOM 31201 O O . THR A 1 95 ? 20.230 19.255 4.413 1.00 0.00 301 THR A O 18
ATOM 31212 N N . ILE A 1 96 ? 20.175 17.127 3.679 1.00 0.00 302 ILE A N 18
ATOM 31213 C CA . ILE A 1 96 ? 19.194 16.666 4.651 1.00 0.00 302 ILE A CA 18
ATOM 31214 C C . ILE A 1 96 ? 19.890 15.708 5.630 1.00 0.00 302 ILE A C 18
ATOM 31215 O O . ILE A 1 96 ? 20.629 14.836 5.172 1.00 0.00 302 ILE A O 18
ATOM 31231 N N . PRO A 1 97 ? 19.737 15.863 6.957 1.00 0.00 303 PRO A N 18
ATOM 31232 C CA . PRO A 1 97 ? 20.334 14.962 7.929 1.00 0.00 303 PRO A CA 18
ATOM 31233 C C . PRO A 1 97 ? 19.861 13.517 7.758 1.00 0.00 303 PRO A C 18
ATOM 31234 O O . PRO A 1 97 ? 18.675 13.265 7.514 1.00 0.00 303 PRO A O 18
ATOM 31245 N N . GLU A 1 98 ? 20.761 12.564 8.011 1.00 0.00 304 GLU A N 18
ATOM 31246 C CA . GLU A 1 98 ? 20.442 11.142 8.113 1.00 0.00 304 GLU A CA 18
ATOM 31247 C C . GLU A 1 98 ? 19.310 10.896 9.134 1.00 0.00 304 GLU A C 18
ATOM 31248 O O . GLU A 1 98 ? 18.491 9.991 8.957 1.00 0.00 304 GLU A O 18
ATOM 31260 N N . ALA A 1 99 ? 19.236 11.724 10.187 1.00 0.00 305 ALA A N 18
ATOM 31261 C CA . ALA A 1 99 ? 18.242 11.600 11.244 1.00 0.00 305 ALA A CA 18
ATOM 31262 C C . ALA A 1 99 ? 16.839 11.960 10.753 1.00 0.00 305 ALA A C 18
ATOM 31263 O O . ALA A 1 99 ? 15.874 11.329 11.183 1.00 0.00 305 ALA A O 18
ATOM 31270 N N . GLU A 1 100 ? 16.700 12.951 9.866 1.00 0.00 306 GLU A N 18
ATOM 31271 C CA . GLU A 1 100 ? 15.389 13.323 9.344 1.00 0.00 306 GLU A CA 18
ATOM 31272 C C . GLU A 1 100 ? 14.897 12.247 8.374 1.00 0.00 306 GLU A C 18
ATOM 31273 O O . GLU A 1 100 ? 13.701 11.947 8.359 1.00 0.00 306 GLU A O 18
ATOM 31285 N N . ILE A 1 101 ? 15.811 11.607 7.628 1.00 0.00 307 ILE A N 18
ATOM 31286 C CA . ILE A 1 101 ? 15.474 10.424 6.838 1.00 0.00 307 ILE A CA 18
ATOM 31287 C C . ILE A 1 101 ? 14.964 9.340 7.789 1.00 0.00 307 ILE A C 18
ATOM 31288 O O . ILE A 1 101 ? 13.891 8.799 7.546 1.00 0.00 307 ILE A O 18
ATOM 31304 N N . GLY A 1 102 ? 15.681 9.045 8.876 1.00 0.00 308 GLY A N 18
ATOM 31305 C CA . GLY A 1 102 ? 15.276 8.005 9.810 1.00 0.00 308 GLY A CA 18
ATOM 31306 C C . GLY A 1 102 ? 13.889 8.280 10.390 1.00 0.00 308 GLY A C 18
ATOM 31307 O O . GLY A 1 102 ? 13.042 7.389 10.389 1.00 0.00 308 GLY A O 18
ATOM 31311 N N . LEU A 1 103 ? 13.610 9.517 10.819 1.00 0.00 309 LEU A N 18
ATOM 31312 C CA . LEU A 1 103 ? 12.305 9.900 11.346 1.00 0.00 309 LEU A CA 18
ATOM 31313 C C . LEU A 1 103 ? 11.218 9.657 10.295 1.00 0.00 309 LEU A C 18
ATOM 31314 O O . LEU A 1 103 ? 10.199 9.034 10.594 1.00 0.00 309 LEU A O 18
ATOM 31330 N N . ALA A 1 104 ? 11.441 10.089 9.053 1.00 0.00 310 ALA A N 18
ATOM 31331 C CA . ALA A 1 104 ? 10.470 9.906 7.983 1.00 0.00 310 ALA A CA 18
ATOM 31332 C C . ALA A 1 104 ? 10.285 8.434 7.598 1.00 0.00 310 ALA A C 18
ATOM 31333 O O . ALA A 1 104 ? 9.169 8.040 7.257 1.00 0.00 310 ALA A O 18
ATOM 31340 N N . VAL A 1 105 ? 11.340 7.620 7.656 1.00 0.00 311 VAL A N 18
ATOM 31341 C CA . VAL A 1 105 ? 11.285 6.178 7.433 1.00 0.00 311 VAL A CA 18
ATOM 31342 C C . VAL A 1 105 ? 10.406 5.543 8.519 1.00 0.00 311 VAL A C 18
ATOM 31343 O O . VAL A 1 105 ? 9.524 4.741 8.203 1.00 0.00 311 VAL A O 18
ATOM 31356 N N . ILE A 1 106 ? 10.602 5.922 9.788 1.00 0.00 312 ILE A N 18
ATOM 31357 C CA . ILE A 1 106 ? 9.839 5.399 10.923 1.00 0.00 312 ILE A CA 18
ATOM 31358 C C . ILE A 1 106 ? 8.362 5.797 10.769 1.00 0.00 312 ILE A C 18
ATOM 31359 O O . ILE A 1 106 ? 7.479 4.951 10.910 1.00 0.00 312 ILE A O 18
ATOM 31375 N N . ASN A 1 107 ? 8.088 7.077 10.488 1.00 0.00 313 ASN A N 18
ATOM 31376 C CA . ASN A 1 107 ? 6.730 7.624 10.534 1.00 0.00 313 ASN A CA 18
ATOM 31377 C C . ASN A 1 107 ? 5.960 7.437 9.220 1.00 0.00 313 ASN A C 18
ATOM 31378 O O . ASN A 1 107 ? 4.749 7.660 9.189 1.00 0.00 313 ASN A O 18
ATOM 31389 N N . VAL A 1 108 ? 6.641 7.012 8.148 1.00 0.00 314 VAL A N 18
ATOM 31390 C CA . VAL A 1 108 ? 6.111 6.920 6.787 1.00 0.00 314 VAL A CA 18
ATOM 31391 C C . VAL A 1 108 ? 5.684 8.326 6.318 1.00 0.00 314 VAL A C 18
ATOM 31392 O O . VAL A 1 108 ? 4.522 8.575 5.980 1.00 0.00 314 VAL A O 18
ATOM 31405 N N . SER A 1 109 ? 6.641 9.264 6.327 1.00 0.00 315 SER A N 18
ATOM 31406 C CA . SER A 1 109 ? 6.407 10.700 6.124 1.00 0.00 315 SER A CA 18
ATOM 31407 C C . SER A 1 109 ? 7.523 11.360 5.300 1.00 0.00 315 SER A C 18
ATOM 31408 O O . SER A 1 109 ? 7.982 12.461 5.613 1.00 0.00 315 SER A O 18
ATOM 31416 N N . THR A 1 110 ? 8.008 10.673 4.270 1.00 0.00 316 THR A N 18
ATOM 31417 C CA . THR A 1 110 ? 8.988 11.193 3.323 1.00 0.00 316 THR A CA 18
ATOM 31418 C C . THR A 1 110 ? 8.353 12.287 2.441 1.00 0.00 316 THR A C 18
ATOM 31419 O O . THR A 1 110 ? 7.925 12.034 1.310 1.00 0.00 316 THR A O 18
ATOM 31430 N N . GLU A 1 111 ? 8.243 13.507 2.979 1.00 0.00 317 GLU A N 18
ATOM 31431 C CA . GLU A 1 111 ? 7.505 14.608 2.356 1.00 0.00 317 GLU A CA 18
ATOM 31432 C C . GLU A 1 111 ? 8.342 15.880 2.346 1.00 0.00 317 GLU A C 18
ATOM 31433 O O . GLU A 1 111 ? 8.646 16.413 1.282 1.00 0.00 317 GLU A O 18
ATOM 31445 N N . ILE A 1 112 ? 8.709 16.361 3.536 1.00 0.00 318 ILE A N 18
ATOM 31446 C CA . ILE A 1 112 ? 9.323 17.672 3.746 1.00 0.00 318 ILE A CA 18
ATOM 31447 C C . ILE A 1 112 ? 10.547 17.509 4.666 1.00 0.00 318 ILE A C 18
ATOM 31448 O O . ILE A 1 112 ? 11.576 18.160 4.448 1.00 0.00 318 ILE A O 18
ATOM 31464 N N . TYR A 1 113 ? 10.453 16.602 5.650 1.00 0.00 319 TYR A N 18
ATOM 31465 C CA . TYR A 1 113 ? 11.502 16.239 6.604 1.00 0.00 319 TYR A CA 18
ATOM 31466 C C . TYR A 1 113 ? 12.860 16.092 5.921 1.00 0.00 319 TYR A C 18
ATOM 31467 O O . TYR A 1 113 ? 13.849 16.715 6.308 1.00 0.00 319 TYR A O 18
ATOM 31485 N N . CYS A 1 114 ? 12.870 15.303 4.852 1.00 0.00 320 CYS A N 18
ATOM 31486 C CA . CYS A 1 114 ? 14.047 14.815 4.160 1.00 0.00 320 CYS A CA 18
ATOM 31487 C C . CYS A 1 114 ? 13.851 15.048 2.662 1.00 0.00 320 CYS A C 18
ATOM 31488 O O . CYS A 1 114 ? 13.921 14.134 1.839 1.00 0.00 320 CYS A O 18
ATOM 31496 N N . ASN A 1 115 ? 13.546 16.301 2.333 1.00 0.00 321 ASN A N 18
ATOM 31497 C CA . ASN A 1 115 ? 13.246 16.773 0.999 1.00 0.00 321 ASN A CA 18
ATOM 31498 C C . ASN A 1 115 ? 14.324 17.793 0.642 1.00 0.00 321 ASN A C 18
ATOM 31499 O O . ASN A 1 115 ? 14.402 18.830 1.307 1.00 0.00 321 ASN A O 18
ATOM 31510 N N . PRO A 1 116 ? 15.170 17.514 -0.355 1.00 0.00 322 PRO A N 18
ATOM 31511 C CA . PRO A 1 116 ? 16.348 18.316 -0.660 1.00 0.00 322 PRO A CA 18
ATOM 31512 C C . PRO A 1 116 ? 16.030 19.572 -1.488 1.00 0.00 322 PRO A C 18
ATOM 31513 O O . PRO A 1 116 ? 16.944 20.336 -1.790 1.00 0.00 322 PRO A O 18
ATOM 31524 N N . ARG A 1 117 ? 14.775 19.803 -1.889 1.00 0.00 323 ARG A N 18
ATOM 31525 C CA . ARG A 1 117 ? 14.439 20.851 -2.855 1.00 0.00 323 ARG A CA 18
ATOM 31526 C C . ARG A 1 117 ? 13.247 21.703 -2.430 1.00 0.00 323 ARG A C 18
ATOM 31527 O O . ARG A 1 117 ? 13.305 22.927 -2.578 1.00 0.00 323 ARG A O 18
ATOM 31548 N N . ARG A 1 118 ? 12.237 21.074 -1.823 1.00 0.00 324 ARG A N 18
ATOM 31549 C CA . ARG A 1 118 ? 10.992 21.683 -1.351 1.00 0.00 324 ARG A CA 18
ATOM 31550 C C . ARG A 1 118 ? 10.467 22.685 -2.384 1.00 0.00 324 ARG A C 18
ATOM 31551 O O . ARG A 1 118 ? 10.179 23.853 -2.038 1.00 0.00 324 ARG A O 18
ATOM 31573 N N . MET A 1 8 ? 15.452 -9.054 1.790 1.00 0.00 214 MET A N 19
ATOM 31574 C CA . MET A 1 8 ? 14.717 -8.108 2.663 1.00 0.00 214 MET A CA 19
ATOM 31575 C C . MET A 1 8 ? 13.459 -7.621 1.944 1.00 0.00 214 MET A C 19
ATOM 31576 O O . MET A 1 8 ? 13.479 -7.427 0.724 1.00 0.00 214 MET A O 19
ATOM 31590 N N . LYS A 1 9 ? 12.353 -7.420 2.674 1.00 0.00 215 LYS A N 19
ATOM 31591 C CA . LYS A 1 9 ? 11.130 -6.833 2.114 1.00 0.00 215 LYS A CA 19
ATOM 31592 C C . LYS A 1 9 ? 11.454 -5.410 1.655 1.00 0.00 215 LYS A C 19
ATOM 31593 O O . LYS A 1 9 ? 11.822 -4.565 2.478 1.00 0.00 215 LYS A O 19
ATOM 31612 N N . ARG A 1 10 ? 11.348 -5.143 0.353 1.00 0.00 216 ARG A N 19
ATOM 31613 C CA . ARG A 1 10 ? 11.471 -3.782 -0.174 1.00 0.00 216 ARG A CA 19
ATOM 31614 C C . ARG A 1 10 ? 10.244 -2.968 0.234 1.00 0.00 216 ARG A C 19
ATOM 31615 O O . ARG A 1 10 ? 9.181 -3.529 0.519 1.00 0.00 216 ARG A O 19
ATOM 31636 N N . LYS A 1 11 ? 10.378 -1.645 0.220 1.00 0.00 217 LYS A N 19
ATOM 31637 C CA . LYS A 1 11 ? 9.332 -0.672 0.524 1.00 0.00 217 LYS A CA 19
ATOM 31638 C C . LYS A 1 11 ? 9.426 0.461 -0.507 1.00 0.00 217 LYS A C 19
ATOM 31639 O O . LYS A 1 11 ? 10.291 0.425 -1.388 1.00 0.00 217 LYS A O 19
ATOM 31658 N N . SER A 1 12 ? 8.574 1.478 -0.370 1.00 0.00 218 SER A N 19
ATOM 31659 C CA . SER A 1 12 ? 8.467 2.601 -1.303 1.00 0.00 218 SER A CA 19
ATOM 31660 C C . SER A 1 12 ? 8.631 3.951 -0.579 1.00 0.00 218 SER A C 19
ATOM 31661 O O . SER A 1 12 ? 8.204 4.989 -1.089 1.00 0.00 218 SER A O 19
ATOM 31669 N N . ILE A 1 13 ? 9.261 3.931 0.602 1.00 0.00 219 ILE A N 19
ATOM 31670 C CA . ILE A 1 13 ? 9.552 5.074 1.471 1.00 0.00 219 ILE A CA 19
ATOM 31671 C C . ILE A 1 13 ? 10.172 6.240 0.679 1.00 0.00 219 ILE A C 19
ATOM 31672 O O . ILE A 1 13 ? 9.793 7.395 0.884 1.00 0.00 219 ILE A O 19
ATOM 31688 N N . PHE A 1 14 ? 11.088 5.941 -0.245 1.00 0.00 220 PHE A N 19
ATOM 31689 C CA . PHE A 1 14 ? 11.757 6.909 -1.110 1.00 0.00 220 PHE A CA 19
ATOM 31690 C C . PHE A 1 14 ? 11.930 6.304 -2.507 1.00 0.00 220 PHE A C 19
ATOM 31691 O O . PHE A 1 14 ? 13.010 6.373 -3.095 1.00 0.00 220 PHE A O 19
ATOM 31708 N N . LYS A 1 15 ? 10.887 5.646 -3.026 1.00 0.00 221 LYS A N 19
ATOM 31709 C CA . LYS A 1 15 ? 10.961 4.920 -4.295 1.00 0.00 221 LYS A CA 19
ATOM 31710 C C . LYS A 1 15 ? 11.524 5.800 -5.412 1.00 0.00 221 LYS A C 19
ATOM 31711 O O . LYS A 1 15 ? 11.045 6.908 -5.659 1.00 0.00 221 LYS A O 19
ATOM 31730 N N . ASP A 1 16 ? 12.519 5.242 -6.091 1.00 0.00 222 ASP A N 19
ATOM 31731 C CA . ASP A 1 16 ? 13.329 5.828 -7.165 1.00 0.00 222 ASP A CA 19
ATOM 31732 C C . ASP A 1 16 ? 13.839 7.257 -6.890 1.00 0.00 222 ASP A C 19
ATOM 31733 O O . ASP A 1 16 ? 14.032 8.053 -7.812 1.00 0.00 222 ASP A O 19
ATOM 31742 N N . LYS A 1 17 ? 14.043 7.611 -5.617 1.00 0.00 223 LYS A N 19
ATOM 31743 C CA . LYS A 1 17 ? 14.740 8.840 -5.235 1.00 0.00 223 LYS A CA 19
ATOM 31744 C C . LYS A 1 17 ? 16.229 8.500 -5.279 1.00 0.00 223 LYS A C 19
ATOM 31745 O O . LYS A 1 17 ? 16.589 7.321 -5.241 1.00 0.00 223 LYS A O 19
ATOM 31764 N N . VAL A 1 18 ? 17.100 9.497 -5.262 1.00 0.00 224 VAL A N 19
ATOM 31765 C CA . VAL A 1 18 ? 18.542 9.294 -5.213 1.00 0.00 224 VAL A CA 19
ATOM 31766 C C . VAL A 1 18 ? 19.119 10.297 -4.208 1.00 0.00 224 VAL A C 19
ATOM 31767 O O . VAL A 1 18 ? 18.553 11.378 -4.045 1.00 0.00 224 VAL A O 19
ATOM 31780 N N . PHE A 1 19 ? 20.224 9.992 -3.524 1.00 0.00 225 PHE A N 19
ATOM 31781 C CA . PHE A 1 19 ? 20.925 11.022 -2.751 1.00 0.00 225 PHE A CA 19
ATOM 31782 C C . PHE A 1 19 ? 22.437 10.846 -2.742 1.00 0.00 225 PHE A C 19
ATOM 31783 O O . PHE A 1 19 ? 22.942 9.762 -3.024 1.00 0.00 225 PHE A O 19
ATOM 31800 N N . LEU A 1 20 ? 23.147 11.911 -2.348 1.00 0.00 226 LEU A N 19
ATOM 31801 C CA . LEU A 1 20 ? 24.590 11.921 -2.124 1.00 0.00 226 LEU A CA 19
ATOM 31802 C C . LEU A 1 20 ? 24.815 12.152 -0.629 1.00 0.00 226 LEU A C 19
ATOM 31803 O O . LEU A 1 20 ? 24.449 13.204 -0.106 1.00 0.00 226 LEU A O 19
ATOM 31819 N N . PHE A 1 21 ? 25.354 11.168 0.086 1.00 0.00 227 PHE A N 19
ATOM 31820 C CA . PHE A 1 21 ? 25.606 11.313 1.517 1.00 0.00 227 PHE A CA 19
ATOM 31821 C C . PHE A 1 21 ? 26.919 12.076 1.718 1.00 0.00 227 PHE A C 19
ATOM 31822 O O . PHE A 1 21 ? 27.907 11.782 1.044 1.00 0.00 227 PHE A O 19
ATOM 31839 N N . LEU A 1 22 ? 26.953 13.007 2.677 1.00 0.00 228 LEU A N 19
ATOM 31840 C CA . LEU A 1 22 ? 28.159 13.705 3.104 1.00 0.00 228 LEU A CA 19
ATOM 31841 C C . LEU A 1 22 ? 28.878 12.949 4.242 1.00 0.00 228 LEU A C 19
ATOM 31842 O O . LEU A 1 22 ? 29.581 13.569 5.039 1.00 0.00 228 LEU A O 19
ATOM 31858 N N . ASN A 1 23 ? 28.691 11.628 4.368 1.00 0.00 229 ASN A N 19
ATOM 31859 C CA . ASN A 1 23 ? 29.233 10.816 5.470 1.00 0.00 229 ASN A CA 19
ATOM 31860 C C . ASN A 1 23 ? 29.778 9.510 4.904 1.00 0.00 229 ASN A C 19
ATOM 31861 O O . ASN A 1 23 ? 29.022 8.739 4.314 1.00 0.00 229 ASN A O 19
ATOM 31872 N N . ALA A 1 24 ? 31.077 9.252 5.076 1.00 0.00 230 ALA A N 19
ATOM 31873 C CA . ALA A 1 24 ? 31.749 8.111 4.460 1.00 0.00 230 ALA A CA 19
ATOM 31874 C C . ALA A 1 24 ? 31.618 6.794 5.244 1.00 0.00 230 ALA A C 19
ATOM 31875 O O . ALA A 1 24 ? 32.078 5.765 4.749 1.00 0.00 230 ALA A O 19
ATOM 31882 N N . LYS A 1 25 ? 31.020 6.790 6.447 1.00 0.00 231 LYS A N 19
ATOM 31883 C CA . LYS A 1 25 ? 30.939 5.585 7.287 1.00 0.00 231 LYS A CA 19
ATOM 31884 C C . LYS A 1 25 ? 29.494 5.201 7.544 1.00 0.00 231 LYS A C 19
ATOM 31885 O O . LYS A 1 25 ? 29.142 4.041 7.339 1.00 0.00 231 LYS A O 19
ATOM 31904 N N . GLN A 1 26 ? 28.626 6.158 7.882 1.00 0.00 232 GLN A N 19
ATOM 31905 C CA . GLN A 1 26 ? 27.195 5.881 8.008 1.00 0.00 232 GLN A CA 19
ATOM 31906 C C . GLN A 1 26 ? 26.599 5.451 6.665 1.00 0.00 232 GLN A C 19
ATOM 31907 O O . GLN A 1 26 ? 25.535 4.833 6.646 1.00 0.00 232 GLN A O 19
ATOM 31921 N N . TYR A 1 27 ? 27.280 5.707 5.538 1.00 0.00 233 TYR A N 19
ATOM 31922 C CA . TYR A 1 27 ? 26.917 5.162 4.236 1.00 0.00 233 TYR A CA 19
ATOM 31923 C C . TYR A 1 27 ? 26.713 3.642 4.292 1.00 0.00 233 TYR A C 19
ATOM 31924 O O . TYR A 1 27 ? 25.799 3.132 3.644 1.00 0.00 233 TYR A O 19
ATOM 31942 N N . LYS A 1 28 ? 27.491 2.924 5.111 1.00 0.00 234 LYS A N 19
ATOM 31943 C CA . LYS A 1 28 ? 27.399 1.469 5.225 1.00 0.00 234 LYS A CA 19
ATOM 31944 C C . LYS A 1 28 ? 26.028 0.994 5.715 1.00 0.00 234 LYS A C 19
ATOM 31945 O O . LYS A 1 28 ? 25.697 -0.170 5.496 1.00 0.00 234 LYS A O 19
ATOM 31964 N N . LYS A 1 29 ? 25.229 1.856 6.358 1.00 0.00 235 LYS A N 19
ATOM 31965 C CA . LYS A 1 29 ? 23.867 1.520 6.803 1.00 0.00 235 LYS A CA 19
ATOM 31966 C C . LYS A 1 29 ? 22.794 2.342 6.091 1.00 0.00 235 LYS A C 19
ATOM 31967 O O . LYS A 1 29 ? 21.737 1.796 5.775 1.00 0.00 235 LYS A O 19
ATOM 31986 N N . LEU A 1 30 ? 23.051 3.616 5.764 1.00 0.00 236 LEU A N 19
ATOM 31987 C CA . LEU A 1 30 ? 22.083 4.434 5.026 1.00 0.00 236 LEU A CA 19
ATOM 31988 C C . LEU A 1 30 ? 21.864 3.872 3.624 1.00 0.00 236 LEU A C 19
ATOM 31989 O O . LEU A 1 30 ? 20.724 3.868 3.159 1.00 0.00 236 LEU A O 19
ATOM 32005 N N . SER A 1 31 ? 22.927 3.385 2.967 1.00 0.00 237 SER A N 19
ATOM 32006 C CA . SER A 1 31 ? 22.831 2.792 1.638 1.00 0.00 237 SER A CA 19
ATOM 32007 C C . SER A 1 31 ? 21.836 1.624 1.640 1.00 0.00 237 SER A C 19
ATOM 32008 O O . SER A 1 31 ? 20.808 1.759 0.976 1.00 0.00 237 SER A O 19
ATOM 32016 N N . PRO A 1 32 ? 22.038 0.530 2.405 1.00 0.00 238 PRO A N 19
ATOM 32017 C CA . PRO A 1 32 ? 21.094 -0.578 2.383 1.00 0.00 238 PRO A CA 19
ATOM 32018 C C . PRO A 1 32 ? 19.712 -0.156 2.894 1.00 0.00 238 PRO A C 19
ATOM 32019 O O . PRO A 1 32 ? 18.717 -0.550 2.289 1.00 0.00 238 PRO A O 19
ATOM 32030 N N . ALA A 1 33 ? 19.628 0.661 3.957 1.00 0.00 239 ALA A N 19
ATOM 32031 C CA . ALA A 1 33 ? 18.336 1.044 4.524 1.00 0.00 239 ALA A CA 19
ATOM 32032 C C . ALA A 1 33 ? 17.443 1.733 3.484 1.00 0.00 239 ALA A C 19
ATOM 32033 O O . ALA A 1 33 ? 16.294 1.323 3.283 1.00 0.00 239 ALA A O 19
ATOM 32040 N N . VAL A 1 34 ? 17.959 2.755 2.798 1.00 0.00 240 VAL A N 19
ATOM 32041 C CA . VAL A 1 34 ? 17.151 3.533 1.865 1.00 0.00 240 VAL A CA 19
ATOM 32042 C C . VAL A 1 34 ? 17.073 2.831 0.506 1.00 0.00 240 VAL A C 19
ATOM 32043 O O . VAL A 1 34 ? 16.075 3.008 -0.195 1.00 0.00 240 VAL A O 19
ATOM 32056 N N . LEU A 1 35 ? 18.036 1.972 0.152 1.00 0.00 241 LEU A N 19
ATOM 32057 C CA . LEU A 1 35 ? 17.914 1.114 -1.019 1.00 0.00 241 LEU A CA 19
ATOM 32058 C C . LEU A 1 35 ? 16.711 0.181 -0.851 1.00 0.00 241 LEU A C 19
ATOM 32059 O O . LEU A 1 35 ? 15.862 0.104 -1.739 1.00 0.00 241 LEU A O 19
ATOM 32075 N N . PHE A 1 36 ? 16.596 -0.488 0.304 1.00 0.00 242 PHE A N 19
ATOM 32076 C CA . PHE A 1 36 ? 15.418 -1.284 0.643 1.00 0.00 242 PHE A CA 19
ATOM 32077 C C . PHE A 1 36 ? 14.180 -0.388 0.773 1.00 0.00 242 PHE A C 19
ATOM 32078 O O . PHE A 1 36 ? 13.079 -0.817 0.430 1.00 0.00 242 PHE A O 19
ATOM 32095 N N . GLY A 1 37 ? 14.358 0.869 1.185 1.00 0.00 243 GLY A N 19
ATOM 32096 C CA . GLY A 1 37 ? 13.331 1.908 1.170 1.00 0.00 243 GLY A CA 19
ATOM 32097 C C . GLY A 1 37 ? 12.863 2.302 -0.238 1.00 0.00 243 GLY A C 19
ATOM 32098 O O . GLY A 1 37 ? 11.923 3.088 -0.358 1.00 0.00 243 GLY A O 19
ATOM 32102 N N . GLY A 1 38 ? 13.509 1.809 -1.297 1.00 0.00 244 GLY A N 19
ATOM 32103 C CA . GLY A 1 38 ? 13.118 2.006 -2.685 1.00 0.00 244 GLY A CA 19
ATOM 32104 C C . GLY A 1 38 ? 13.980 3.049 -3.396 1.00 0.00 244 GLY A C 19
ATOM 32105 O O . GLY A 1 38 ? 13.891 3.165 -4.620 1.00 0.00 244 GLY A O 19
ATOM 32109 N N . GLY A 1 39 ? 14.783 3.819 -2.659 1.00 0.00 245 GLY A N 19
ATOM 32110 C CA . GLY A 1 39 ? 15.636 4.870 -3.190 1.00 0.00 245 GLY A CA 19
ATOM 32111 C C . GLY A 1 39 ? 17.001 4.343 -3.618 1.00 0.00 245 GLY A C 19
ATOM 32112 O O . GLY A 1 39 ? 17.227 3.135 -3.711 1.00 0.00 245 GLY A O 19
ATOM 32116 N N . LYS A 1 40 ? 17.913 5.268 -3.905 1.00 0.00 246 LYS A N 19
ATOM 32117 C CA . LYS A 1 40 ? 19.261 5.025 -4.393 1.00 0.00 246 LYS A CA 19
ATOM 32118 C C . LYS A 1 40 ? 20.203 5.993 -3.689 1.00 0.00 246 LYS A C 19
ATOM 32119 O O . LYS A 1 40 ? 19.820 7.090 -3.269 1.00 0.00 246 LYS A O 19
ATOM 32138 N N . THR A 1 41 ? 21.455 5.597 -3.579 1.00 0.00 247 THR A N 19
ATOM 32139 C CA . THR A 1 41 ? 22.440 6.287 -2.765 1.00 0.00 247 THR A CA 19
ATOM 32140 C C . THR A 1 41 ? 23.754 6.396 -3.542 1.00 0.00 247 THR A C 19
ATOM 32141 O O . THR A 1 41 ? 24.071 5.544 -4.381 1.00 0.00 247 THR A O 19
ATOM 32152 N N . ASP A 1 42 ? 24.509 7.450 -3.257 1.00 0.00 248 ASP A N 19
ATOM 32153 C CA . ASP A 1 42 ? 25.867 7.679 -3.725 1.00 0.00 248 ASP A CA 19
ATOM 32154 C C . ASP A 1 42 ? 26.618 8.419 -2.612 1.00 0.00 248 ASP A C 19
ATOM 32155 O O . ASP A 1 42 ? 26.004 8.909 -1.657 1.00 0.00 248 ASP A O 19
ATOM 32164 N N . LEU A 1 43 ? 27.939 8.506 -2.708 1.00 0.00 249 LEU A N 19
ATOM 32165 C CA . LEU A 1 43 ? 28.814 9.010 -1.656 1.00 0.00 249 LEU A CA 19
ATOM 32166 C C . LEU A 1 43 ? 29.840 9.919 -2.324 1.00 0.00 249 LEU A C 19
ATOM 32167 O O . LEU A 1 43 ? 30.684 9.445 -3.086 1.00 0.00 249 LEU A O 19
ATOM 32183 N N . LEU A 1 44 ? 29.737 11.227 -2.083 1.00 0.00 250 LEU A N 19
ATOM 32184 C CA . LEU A 1 44 ? 30.561 12.262 -2.706 1.00 0.00 250 LEU A CA 19
ATOM 32185 C C . LEU A 1 44 ? 30.693 13.395 -1.690 1.00 0.00 250 LEU A C 19
ATOM 32186 O O . LEU A 1 44 ? 29.718 13.699 -1.002 1.00 0.00 250 LEU A O 19
ATOM 32202 N N . MET A 1 45 ? 31.876 14.011 -1.577 1.00 0.00 251 MET A N 19
ATOM 32203 C CA . MET A 1 45 ? 32.167 14.936 -0.484 1.00 0.00 251 MET A CA 19
ATOM 32204 C C . MET A 1 45 ? 33.103 16.074 -0.916 1.00 0.00 251 MET A C 19
ATOM 32205 O O . MET A 1 45 ? 34.203 16.244 -0.387 1.00 0.00 251 MET A O 19
ATOM 32219 N N . GLY A 1 46 ? 32.676 16.839 -1.918 1.00 0.00 252 GLY A N 19
ATOM 32220 C CA . GLY A 1 46 ? 33.323 18.087 -2.327 1.00 0.00 252 GLY A CA 19
ATOM 32221 C C . GLY A 1 46 ? 33.290 18.266 -3.839 1.00 0.00 252 GLY A C 19
ATOM 32222 O O . GLY A 1 46 ? 33.097 19.378 -4.330 1.00 0.00 252 GLY A O 19
ATOM 32226 N N . GLU A 1 47 ? 33.404 17.161 -4.577 1.00 0.00 253 GLU A N 19
ATOM 32227 C CA . GLU A 1 47 ? 33.446 17.164 -6.038 1.00 0.00 253 GLU A CA 19
ATOM 32228 C C . GLU A 1 47 ? 32.040 17.270 -6.653 1.00 0.00 253 GLU A C 19
ATOM 32229 O O . GLU A 1 47 ? 31.897 17.100 -7.864 1.00 0.00 253 GLU A O 19
ATOM 32241 N N . LEU A 1 48 ? 30.997 17.583 -5.865 1.00 0.00 254 LEU A N 19
ATOM 32242 C CA . LEU A 1 48 ? 29.656 17.925 -6.362 1.00 0.00 254 LEU A CA 19
ATOM 32243 C C . LEU A 1 48 ? 29.641 19.348 -6.955 1.00 0.00 254 LEU A C 19
ATOM 32244 O O . LEU A 1 48 ? 28.818 20.201 -6.626 1.00 0.00 254 LEU A O 19
ATOM 32260 N N . LYS A 1 49 ? 30.611 19.623 -7.825 1.00 0.00 255 LYS A N 19
ATOM 32261 C CA . LYS A 1 49 ? 30.687 20.842 -8.634 1.00 0.00 255 LYS A CA 19
ATOM 32262 C C . LYS A 1 49 ? 29.458 20.962 -9.544 1.00 0.00 255 LYS A C 19
ATOM 32263 O O . LYS A 1 49 ? 29.058 22.072 -9.898 1.00 0.00 255 LYS A O 19
ATOM 32282 N N . ASP A 1 50 ? 28.887 19.818 -9.932 1.00 0.00 256 ASP A N 19
ATOM 32283 C CA . ASP A 1 50 ? 27.638 19.730 -10.688 1.00 0.00 256 ASP A CA 19
ATOM 32284 C C . ASP A 1 50 ? 26.478 20.387 -9.926 1.00 0.00 256 ASP A C 19
ATOM 32285 O O . ASP A 1 50 ? 26.486 20.441 -8.694 1.00 0.00 256 ASP A O 19
ATOM 32294 N N . ALA A 1 51 ? 25.461 20.852 -10.657 1.00 0.00 257 ALA A N 19
ATOM 32295 C CA . ALA A 1 51 ? 24.259 21.487 -10.123 1.00 0.00 257 ALA A CA 19
ATOM 32296 C C . ALA A 1 51 ? 22.968 20.835 -10.633 1.00 0.00 257 ALA A C 19
ATOM 32297 O O . ALA A 1 51 ? 21.899 21.157 -10.117 1.00 0.00 257 ALA A O 19
ATOM 32304 N N . SER A 1 52 ? 23.030 19.897 -11.582 1.00 0.00 258 SER A N 19
ATOM 32305 C CA . SER A 1 52 ? 21.863 19.141 -12.020 1.00 0.00 258 SER A CA 19
ATOM 32306 C C . SER A 1 52 ? 21.371 18.234 -10.888 1.00 0.00 258 SER A C 19
ATOM 32307 O O . SER A 1 52 ? 20.161 18.080 -10.704 1.00 0.00 258 SER A O 19
ATOM 32315 N N . VAL A 1 53 ? 22.278 17.695 -10.063 1.00 0.00 259 VAL A N 19
ATOM 32316 C CA . VAL A 1 53 ? 21.914 16.957 -8.853 1.00 0.00 259 VAL A CA 19
ATOM 32317 C C . VAL A 1 53 ? 21.127 17.815 -7.844 1.00 0.00 259 VAL A C 19
ATOM 32318 O O . VAL A 1 53 ? 20.430 17.262 -6.998 1.00 0.00 259 VAL A O 19
ATOM 32331 N N . LEU A 1 54 ? 21.186 19.147 -7.956 1.00 0.00 260 LEU A N 19
ATOM 32332 C CA . LEU A 1 54 ? 20.505 20.101 -7.075 1.00 0.00 260 LEU A CA 19
ATOM 32333 C C . LEU A 1 54 ? 19.324 20.780 -7.785 1.00 0.00 260 LEU A C 19
ATOM 32334 O O . LEU A 1 54 ? 18.730 21.706 -7.230 1.00 0.00 260 LEU A O 19
ATOM 32350 N N . ASP A 1 55 ? 18.963 20.325 -8.991 1.00 0.00 261 ASP A N 19
ATOM 32351 C CA . ASP A 1 55 ? 17.891 20.918 -9.801 1.00 0.00 261 ASP A CA 19
ATOM 32352 C C . ASP A 1 55 ? 16.823 19.885 -10.185 1.00 0.00 261 ASP A C 19
ATOM 32353 O O . ASP A 1 55 ? 15.630 20.198 -10.153 1.00 0.00 261 ASP A O 19
ATOM 32362 N N . ASN A 1 56 ? 17.229 18.653 -10.508 1.00 0.00 262 ASN A N 19
ATOM 32363 C CA . ASN A 1 56 ? 16.322 17.575 -10.916 1.00 0.00 262 ASN A CA 19
ATOM 32364 C C . ASN A 1 56 ? 15.319 17.226 -9.794 1.00 0.00 262 ASN A C 19
ATOM 32365 O O . ASN A 1 56 ? 15.613 17.455 -8.613 1.00 0.00 262 ASN A O 19
ATOM 32376 N N . PRO A 1 57 ? 14.144 16.656 -10.124 1.00 0.00 263 PRO A N 19
ATOM 32377 C CA . PRO A 1 57 ? 13.037 16.496 -9.185 1.00 0.00 263 PRO A CA 19
ATOM 32378 C C . PRO A 1 57 ? 13.204 15.424 -8.092 1.00 0.00 263 PRO A C 19
ATOM 32379 O O . PRO A 1 57 ? 12.329 15.351 -7.227 1.00 0.00 263 PRO A O 19
ATOM 32390 N N . ALA A 1 58 ? 14.270 14.611 -8.077 1.00 0.00 264 ALA A N 19
ATOM 32391 C CA . ALA A 1 58 ? 14.336 13.442 -7.193 1.00 0.00 264 ALA A CA 19
ATOM 32392 C C . ALA A 1 58 ? 15.741 13.125 -6.667 1.00 0.00 264 ALA A C 19
ATOM 32393 O O . ALA A 1 58 ? 16.031 11.960 -6.378 1.00 0.00 264 ALA A O 19
ATOM 32400 N N . THR A 1 59 ? 16.607 14.128 -6.518 1.00 0.00 265 THR A N 19
ATOM 32401 C CA . THR A 1 59 ? 17.922 13.951 -5.907 1.00 0.00 265 THR A CA 19
ATOM 32402 C C . THR A 1 59 ? 18.023 14.813 -4.643 1.00 0.00 265 THR A C 19
ATOM 32403 O O . THR A 1 59 ? 17.317 15.815 -4.513 1.00 0.00 265 THR A O 19
ATOM 32414 N N . CYS A 1 60 ? 18.879 14.407 -3.700 1.00 0.00 266 CYS A N 19
ATOM 32415 C CA . CYS A 1 60 ? 19.089 15.048 -2.409 1.00 0.00 266 CYS A CA 19
ATOM 32416 C C . CYS A 1 60 ? 20.573 14.979 -2.045 1.00 0.00 266 CYS A C 19
ATOM 32417 O O . CYS A 1 60 ? 21.341 14.227 -2.649 1.00 0.00 266 CYS A O 19
ATOM 32425 N N . VAL A 1 61 ? 20.946 15.687 -0.984 1.00 0.00 267 VAL A N 19
ATOM 32426 C CA . VAL A 1 61 ? 22.251 15.574 -0.356 1.00 0.00 267 VAL A CA 19
ATOM 32427 C C . VAL A 1 61 ? 21.946 15.428 1.140 1.00 0.00 267 VAL A C 19
ATOM 32428 O O . VAL A 1 61 ? 21.023 16.077 1.661 1.00 0.00 267 VAL A O 19
ATOM 32441 N N . ILE A 1 62 ? 22.683 14.560 1.827 1.00 0.00 268 ILE A N 19
ATOM 32442 C CA . ILE A 1 62 ? 22.367 14.157 3.192 1.00 0.00 268 ILE A CA 19
ATOM 32443 C C . ILE A 1 62 ? 23.447 14.729 4.108 1.00 0.00 268 ILE A C 19
ATOM 32444 O O . ILE A 1 62 ? 24.625 14.369 4.003 1.00 0.00 268 ILE A O 19
ATOM 32460 N N . ASP A 1 63 ? 23.023 15.657 4.964 1.00 0.00 269 ASP A N 19
ATOM 32461 C CA . ASP A 1 63 ? 23.816 16.275 6.020 1.00 0.00 269 ASP A CA 19
ATOM 32462 C C . ASP A 1 63 ? 24.046 15.291 7.173 1.00 0.00 269 ASP A C 19
ATOM 32463 O O . ASP A 1 63 ? 23.301 14.323 7.361 1.00 0.00 269 ASP A O 19
ATOM 32472 N N . VAL A 1 64 ? 25.084 15.548 7.957 1.00 0.00 270 VAL A N 19
ATOM 32473 C CA . VAL A 1 64 ? 25.594 14.657 8.984 1.00 0.00 270 VAL A CA 19
ATOM 32474 C C . VAL A 1 64 ? 24.930 14.995 10.324 1.00 0.00 270 VAL A C 19
ATOM 32475 O O . VAL A 1 64 ? 24.790 16.167 10.686 1.00 0.00 270 VAL A O 19
ATOM 32488 N N . ALA A 1 65 ? 24.541 13.957 11.069 1.00 0.00 271 ALA A N 19
ATOM 32489 C CA . ALA A 1 65 ? 23.946 14.045 12.401 1.00 0.00 271 ALA A CA 19
ATOM 32490 C C . ALA A 1 65 ? 24.216 12.758 13.207 1.00 0.00 271 ALA A C 19
ATOM 32491 O O . ALA A 1 65 ? 23.441 12.410 14.104 1.00 0.00 271 ALA A O 19
ATOM 32498 N N . MET A 1 66 ? 25.266 12.013 12.843 1.00 0.00 272 MET A N 19
ATOM 32499 C CA . MET A 1 66 ? 25.630 10.733 13.446 1.00 0.00 272 MET A CA 19
ATOM 32500 C C . MET A 1 66 ? 25.847 10.841 14.960 1.00 0.00 272 MET A C 19
ATOM 32501 O O . MET A 1 66 ? 26.248 11.891 15.468 1.00 0.00 272 MET A O 19
ATOM 32515 N N . THR A 1 67 ? 25.664 9.726 15.665 1.00 0.00 273 THR A N 19
ATOM 32516 C CA . THR A 1 67 ? 25.792 9.613 17.118 1.00 0.00 273 THR A CA 19
ATOM 32517 C C . THR A 1 67 ? 27.209 9.967 17.611 1.00 0.00 273 THR A C 19
ATOM 32518 O O . THR A 1 67 ? 27.390 10.320 18.776 1.00 0.00 273 THR A O 19
ATOM 32529 N N . GLU A 1 68 ? 28.216 9.905 16.730 1.00 0.00 274 GLU A N 19
ATOM 32530 C CA . GLU A 1 68 ? 29.605 10.239 17.041 1.00 0.00 274 GLU A CA 19
ATOM 32531 C C . GLU A 1 68 ? 29.821 11.758 17.209 1.00 0.00 274 GLU A C 19
ATOM 32532 O O . GLU A 1 68 ? 30.903 12.172 17.636 1.00 0.00 274 GLU A O 19
ATOM 32544 N N . SER A 1 69 ? 28.828 12.596 16.883 1.00 0.00 275 SER A N 19
ATOM 32545 C CA . SER A 1 69 ? 28.884 14.037 17.113 1.00 0.00 275 SER A CA 19
ATOM 32546 C C . SER A 1 69 ? 29.040 14.333 18.616 1.00 0.00 275 SER A C 19
ATOM 32547 O O . SER A 1 69 ? 28.516 13.598 19.462 1.00 0.00 275 SER A O 19
ATOM 32555 N N . GLN A 1 70 ? 29.748 15.414 18.954 1.00 0.00 276 GLN A N 19
ATOM 32556 C CA . GLN A 1 70 ? 30.037 15.818 20.329 1.00 0.00 276 GLN A CA 19
ATOM 32557 C C . GLN A 1 70 ? 30.257 17.332 20.409 1.00 0.00 276 GLN A C 19
ATOM 32558 O O . GLN A 1 70 ? 30.350 18.011 19.382 1.00 0.00 276 GLN A O 19
ATOM 32572 N N . LEU A 1 71 ? 30.372 17.853 21.635 1.00 0.00 277 LEU A N 19
ATOM 32573 C CA . LEU A 1 71 ? 30.794 19.224 21.901 1.00 0.00 277 LEU A CA 19
ATOM 32574 C C . LEU A 1 71 ? 32.225 19.378 21.377 1.00 0.00 277 LEU A C 19
ATOM 32575 O O . LEU A 1 71 ? 33.063 18.494 21.588 1.00 0.00 277 LEU A O 19
ATOM 32591 N N . SER A 1 72 ? 32.495 20.484 20.684 1.00 0.00 278 SER A N 19
ATOM 32592 C CA . SER A 1 72 ? 33.708 20.770 19.918 1.00 0.00 278 SER A CA 19
ATOM 32593 C C . SER A 1 72 ? 34.951 21.081 20.784 1.00 0.00 278 SER A C 19
ATOM 32594 O O . SER A 1 72 ? 35.774 21.921 20.409 1.00 0.00 278 SER A O 19
ATOM 32602 N N . GLU A 1 73 ? 35.097 20.453 21.956 1.00 0.00 279 GLU A N 19
ATOM 32603 C CA . GLU A 1 73 ? 36.263 20.614 22.822 1.00 0.00 279 GLU A CA 19
ATOM 32604 C C . GLU A 1 73 ? 37.528 20.239 22.035 1.00 0.00 279 GLU A C 19
ATOM 32605 O O . GLU A 1 73 ? 37.570 19.174 21.410 1.00 0.00 279 GLU A O 19
ATOM 32617 N N . SER A 1 74 ? 38.537 21.117 22.046 1.00 0.00 280 SER A N 19
ATOM 32618 C CA . SER A 1 74 ? 39.787 20.995 21.281 1.00 0.00 280 SER A CA 19
ATOM 32619 C C . SER A 1 74 ? 39.574 20.778 19.766 1.00 0.00 280 SER A C 19
ATOM 32620 O O . SER A 1 74 ? 40.468 20.298 19.067 1.00 0.00 280 SER A O 19
ATOM 32628 N N . GLN A 1 75 ? 38.393 21.138 19.250 1.00 0.00 281 GLN A N 19
ATOM 32629 C CA . GLN A 1 75 ? 37.945 20.973 17.866 1.00 0.00 281 GLN A CA 19
ATOM 32630 C C . GLN A 1 75 ? 37.226 22.269 17.446 1.00 0.00 281 GLN A C 19
ATOM 32631 O O . GLN A 1 75 ? 36.249 22.241 16.693 1.00 0.00 281 GLN A O 19
ATOM 32645 N N . SER A 1 76 ? 37.671 23.407 17.987 1.00 0.00 282 SER A N 19
ATOM 32646 C CA . SER A 1 76 ? 37.030 24.716 17.908 1.00 0.00 282 SER A CA 19
ATOM 32647 C C . SER A 1 76 ? 37.034 25.348 16.505 1.00 0.00 282 SER A C 19
ATOM 32648 O O . SER A 1 76 ? 36.569 26.476 16.338 1.00 0.00 282 SER A O 19
ATOM 32656 N N . THR A 1 77 ? 37.532 24.646 15.488 1.00 0.00 283 THR A N 19
ATOM 32657 C CA . THR A 1 77 ? 37.605 25.044 14.082 1.00 0.00 283 THR A CA 19
ATOM 32658 C C . THR A 1 77 ? 36.223 25.104 13.389 1.00 0.00 283 THR A C 19
ATOM 32659 O O . THR A 1 77 ? 36.136 25.057 12.158 1.00 0.00 283 THR A O 19
ATOM 32670 N N . GLN A 1 78 ? 35.137 25.215 14.160 1.00 0.00 284 GLN A N 19
ATOM 32671 C CA . GLN A 1 78 ? 33.752 25.243 13.708 1.00 0.00 284 GLN A CA 19
ATOM 32672 C C . GLN A 1 78 ? 32.970 26.296 14.516 1.00 0.00 284 GLN A C 19
ATOM 32673 O O . GLN A 1 78 ? 32.039 25.950 15.244 1.00 0.00 284 GLN A O 19
ATOM 32687 N N . PRO A 1 79 ? 33.340 27.593 14.437 1.00 0.00 285 PRO A N 19
ATOM 32688 C CA . PRO A 1 79 ? 32.639 28.664 15.151 1.00 0.00 285 PRO A CA 19
ATOM 32689 C C . PRO A 1 79 ? 31.202 28.879 14.637 1.00 0.00 285 PRO A C 19
ATOM 32690 O O . PRO A 1 79 ? 30.386 29.486 15.335 1.00 0.00 285 PRO A O 19
ATOM 32701 N N . TRP A 1 80 ? 30.890 28.359 13.446 1.00 0.00 286 TRP A N 19
ATOM 32702 C CA . TRP A 1 80 ? 29.571 28.329 12.831 1.00 0.00 286 TRP A CA 19
ATOM 32703 C C . TRP A 1 80 ? 29.393 26.947 12.186 1.00 0.00 286 TRP A C 19
ATOM 32704 O O . TRP A 1 80 ? 30.362 26.180 12.080 1.00 0.00 286 TRP A O 19
ATOM 32725 N N . ILE A 1 81 ? 28.171 26.626 11.749 1.00 0.00 287 ILE A N 19
ATOM 32726 C CA . ILE A 1 81 ? 27.899 25.426 10.958 1.00 0.00 287 ILE A CA 19
ATOM 32727 C C . ILE A 1 81 ? 28.747 25.453 9.672 1.00 0.00 287 ILE A C 19
ATOM 32728 O O . ILE A 1 81 ? 29.082 26.528 9.157 1.00 0.00 287 ILE A O 19
ATOM 32744 N N . THR A 1 82 ? 29.115 24.275 9.171 1.00 0.00 288 THR A N 19
ATOM 32745 C CA . THR A 1 82 ? 29.963 24.114 7.996 1.00 0.00 288 THR A CA 19
ATOM 32746 C C . THR A 1 82 ? 29.334 24.770 6.757 1.00 0.00 288 THR A C 19
ATOM 32747 O O . THR A 1 82 ? 28.110 24.801 6.598 1.00 0.00 288 THR A O 19
ATOM 32758 N N . SER A 1 83 ? 30.183 25.283 5.863 1.00 0.00 289 SER A N 19
ATOM 32759 C CA . SER A 1 83 ? 29.765 26.023 4.673 1.00 0.00 289 SER A CA 19
ATOM 32760 C C . SER A 1 83 ? 28.919 25.179 3.714 1.00 0.00 289 SER A C 19
ATOM 32761 O O . SER A 1 83 ? 28.136 25.738 2.951 1.00 0.00 289 SER A O 19
ATOM 32769 N N . THR A 1 84 ? 29.049 23.850 3.746 1.00 0.00 290 THR A N 19
ATOM 32770 C CA . THR A 1 84 ? 28.422 22.936 2.800 1.00 0.00 290 THR A CA 19
ATOM 32771 C C . THR A 1 84 ? 26.894 23.104 2.749 1.00 0.00 290 THR A C 19
ATOM 32772 O O . THR A 1 84 ? 26.312 23.015 1.669 1.00 0.00 290 THR A O 19
ATOM 32783 N N . LEU A 1 85 ? 26.248 23.391 3.886 1.00 0.00 291 LEU A N 19
ATOM 32784 C CA . LEU A 1 85 ? 24.799 23.556 3.984 1.00 0.00 291 LEU A CA 19
ATOM 32785 C C . LEU A 1 85 ? 24.367 24.766 3.142 1.00 0.00 291 LEU A C 19
ATOM 32786 O O . LEU A 1 85 ? 23.458 24.685 2.313 1.00 0.00 291 LEU A O 19
ATOM 32802 N N . ASP A 1 86 ? 25.053 25.890 3.347 1.00 0.00 292 ASP A N 19
ATOM 32803 C CA . ASP A 1 86 ? 24.804 27.160 2.666 1.00 0.00 292 ASP A CA 19
ATOM 32804 C C . ASP A 1 86 ? 25.185 27.085 1.186 1.00 0.00 292 ASP A C 19
ATOM 32805 O O . ASP A 1 86 ? 24.497 27.653 0.337 1.00 0.00 292 ASP A O 19
ATOM 32814 N N . LEU A 1 87 ? 26.243 26.339 0.850 1.00 0.00 293 LEU A N 19
ATOM 32815 C CA . LEU A 1 87 ? 26.630 26.089 -0.538 1.00 0.00 293 LEU A CA 19
ATOM 32816 C C . LEU A 1 87 ? 25.546 25.279 -1.254 1.00 0.00 293 LEU A C 19
ATOM 32817 O O . LEU A 1 87 ? 25.246 25.564 -2.412 1.00 0.00 293 LEU A O 19
ATOM 32833 N N . LEU A 1 88 ? 24.926 24.306 -0.580 1.00 0.00 294 LEU A N 19
ATOM 32834 C CA . LEU A 1 88 ? 23.813 23.527 -1.124 1.00 0.00 294 LEU A CA 19
ATOM 32835 C C . LEU A 1 88 ? 22.601 24.421 -1.364 1.00 0.00 294 LEU A C 19
ATOM 32836 O O . LEU A 1 88 ? 21.996 24.366 -2.438 1.00 0.00 294 LEU A O 19
ATOM 32852 N N . GLN A 1 89 ? 22.283 25.286 -0.397 1.00 0.00 295 GLN A N 19
ATOM 32853 C CA . GLN A 1 89 ? 21.220 26.271 -0.550 1.00 0.00 295 GLN A CA 19
ATOM 32854 C C . GLN A 1 89 ? 21.496 27.208 -1.726 1.00 0.00 295 GLN A C 19
ATOM 32855 O O . GLN A 1 89 ? 20.567 27.538 -2.465 1.00 0.00 295 GLN A O 19
ATOM 32869 N N . SER A 1 90 ? 22.755 27.593 -1.939 1.00 0.00 296 SER A N 19
ATOM 32870 C CA . SER A 1 90 ? 23.126 28.462 -3.044 1.00 0.00 296 SER A CA 19
ATOM 32871 C C . SER A 1 90 ? 23.058 27.724 -4.389 1.00 0.00 296 SER A C 19
ATOM 32872 O O . SER A 1 90 ? 22.651 28.319 -5.389 1.00 0.00 296 SER A O 19
ATOM 32880 N N . LYS A 1 91 ? 23.412 26.431 -4.425 1.00 0.00 297 LYS A N 19
ATOM 32881 C CA . LYS A 1 91 ? 23.256 25.586 -5.608 1.00 0.00 297 LYS A CA 19
ATOM 32882 C C . LYS A 1 91 ? 21.776 25.502 -5.992 1.00 0.00 297 LYS A C 19
ATOM 32883 O O . LYS A 1 91 ? 21.461 25.629 -7.175 1.00 0.00 297 LYS A O 19
ATOM 32902 N N . GLY A 1 92 ? 20.880 25.320 -5.016 1.00 0.00 298 GLY A N 19
ATOM 32903 C CA . GLY A 1 92 ? 19.442 25.455 -5.226 1.00 0.00 298 GLY A CA 19
ATOM 32904 C C . GLY A 1 92 ? 18.573 24.474 -4.443 1.00 0.00 298 GLY A C 19
ATOM 32905 O O . GLY A 1 92 ? 17.410 24.303 -4.817 1.00 0.00 298 GLY A O 19
ATOM 32909 N N . LEU A 1 93 ? 19.090 23.807 -3.405 1.00 0.00 299 LEU A N 19
ATOM 32910 C CA . LEU A 1 93 ? 18.388 22.701 -2.758 1.00 0.00 299 LEU A CA 19
ATOM 32911 C C . LEU A 1 93 ? 18.679 22.695 -1.259 1.00 0.00 299 LEU A C 19
ATOM 32912 O O . LEU A 1 93 ? 19.699 23.222 -0.809 1.00 0.00 299 LEU A O 19
ATOM 32928 N N . ARG A 1 94 ? 17.768 22.133 -0.464 1.00 0.00 300 ARG A N 19
ATOM 32929 C CA . ARG A 1 94 ? 18.030 21.854 0.950 1.00 0.00 300 ARG A CA 19
ATOM 32930 C C . ARG A 1 94 ? 18.857 20.561 0.981 1.00 0.00 300 ARG A C 19
ATOM 32931 O O . ARG A 1 94 ? 18.805 19.749 0.055 1.00 0.00 300 ARG A O 19
ATOM 32952 N N . THR A 1 95 ? 19.586 20.340 2.062 1.00 0.00 301 THR A N 19
ATOM 32953 C CA . THR A 1 95 ? 20.254 19.079 2.350 1.00 0.00 301 THR A CA 19
ATOM 32954 C C . THR A 1 95 ? 19.673 18.649 3.691 1.00 0.00 301 THR A C 19
ATOM 32955 O O . THR A 1 95 ? 19.438 19.499 4.559 1.00 0.00 301 THR A O 19
ATOM 32966 N N . ILE A 1 96 ? 19.383 17.354 3.842 1.00 0.00 302 ILE A N 19
ATOM 32967 C CA . ILE A 1 96 ? 18.598 16.878 4.982 1.00 0.00 302 ILE A CA 19
ATOM 32968 C C . ILE A 1 96 ? 19.449 16.007 5.919 1.00 0.00 302 ILE A C 19
ATOM 32969 O O . ILE A 1 96 ? 20.250 15.216 5.427 1.00 0.00 302 ILE A O 19
ATOM 32985 N N . PRO A 1 97 ? 19.341 16.144 7.254 1.00 0.00 303 PRO A N 19
ATOM 32986 C CA . PRO A 1 97 ? 20.085 15.307 8.190 1.00 0.00 303 PRO A CA 19
ATOM 32987 C C . PRO A 1 97 ? 19.794 13.812 8.007 1.00 0.00 303 PRO A C 19
ATOM 32988 O O . PRO A 1 97 ? 18.640 13.413 7.821 1.00 0.00 303 PRO A O 19
ATOM 32999 N N . GLU A 1 98 ? 20.820 12.978 8.188 1.00 0.00 304 GLU A N 19
ATOM 33000 C CA . GLU A 1 98 ? 20.682 11.526 8.271 1.00 0.00 304 GLU A CA 19
ATOM 33001 C C . GLU A 1 98 ? 19.671 11.116 9.361 1.00 0.00 304 GLU A C 19
ATOM 33002 O O . GLU A 1 98 ? 18.925 10.150 9.196 1.00 0.00 304 GLU A O 19
ATOM 33014 N N . ALA A 1 99 ? 19.611 11.880 10.463 1.00 0.00 305 ALA A N 19
ATOM 33015 C CA . ALA A 1 99 ? 18.697 11.626 11.567 1.00 0.00 305 ALA A CA 19
ATOM 33016 C C . ALA A 1 99 ? 17.235 11.843 11.159 1.00 0.00 305 ALA A C 19
ATOM 33017 O O . ALA A 1 99 ? 16.353 11.132 11.644 1.00 0.00 305 ALA A O 19
ATOM 33024 N N . GLU A 1 100 ? 16.967 12.792 10.257 1.00 0.00 306 GLU A N 19
ATOM 33025 C CA . GLU A 1 100 ? 15.625 13.065 9.764 1.00 0.00 306 GLU A CA 19
ATOM 33026 C C . GLU A 1 100 ? 15.174 11.940 8.830 1.00 0.00 306 GLU A C 19
ATOM 33027 O O . GLU A 1 100 ? 13.994 11.582 8.852 1.00 0.00 306 GLU A O 19
ATOM 33039 N N . ILE A 1 101 ? 16.095 11.347 8.052 1.00 0.00 307 ILE A N 19
ATOM 33040 C CA . ILE A 1 101 ? 15.798 10.127 7.305 1.00 0.00 307 ILE A CA 19
ATOM 33041 C C . ILE A 1 101 ? 15.424 9.041 8.312 1.00 0.00 307 ILE A C 19
ATOM 33042 O O . ILE A 1 101 ? 14.374 8.429 8.155 1.00 0.00 307 ILE A O 19
ATOM 33058 N N . GLY A 1 102 ? 16.231 8.824 9.359 1.00 0.00 308 GLY A N 19
ATOM 33059 C CA . GLY A 1 102 ? 15.946 7.778 10.334 1.00 0.00 308 GLY A CA 19
ATOM 33060 C C . GLY A 1 102 ? 14.569 7.950 10.977 1.00 0.00 308 GLY A C 19
ATOM 33061 O O . GLY A 1 102 ? 13.807 6.987 11.030 1.00 0.00 308 GLY A O 19
ATOM 33065 N N . LEU A 1 103 ? 14.207 9.164 11.416 1.00 0.00 309 LEU A N 19
ATOM 33066 C CA . LEU A 1 103 ? 12.900 9.430 12.010 1.00 0.00 309 LEU A CA 19
ATOM 33067 C C . LEU A 1 103 ? 11.795 9.115 11.000 1.00 0.00 309 LEU A C 19
ATOM 33068 O O . LEU A 1 103 ? 10.856 8.382 11.315 1.00 0.00 309 LEU A O 19
ATOM 33084 N N . ALA A 1 104 ? 11.917 9.608 9.768 1.00 0.00 310 ALA A N 19
ATOM 33085 C CA . ALA A 1 104 ? 10.896 9.391 8.752 1.00 0.00 310 ALA A CA 19
ATOM 33086 C C . ALA A 1 104 ? 10.791 7.924 8.327 1.00 0.00 310 ALA A C 19
ATOM 33087 O O . ALA A 1 104 ? 9.708 7.492 7.940 1.00 0.00 310 ALA A O 19
ATOM 33094 N N . VAL A 1 105 ? 11.883 7.161 8.397 1.00 0.00 311 VAL A N 19
ATOM 33095 C CA . VAL A 1 105 ? 11.902 5.721 8.175 1.00 0.00 311 VAL A CA 19
ATOM 33096 C C . VAL A 1 105 ? 11.155 5.028 9.322 1.00 0.00 311 VAL A C 19
ATOM 33097 O O . VAL A 1 105 ? 10.310 4.172 9.064 1.00 0.00 311 VAL A O 19
ATOM 33110 N N . ILE A 1 106 ? 11.401 5.412 10.580 1.00 0.00 312 ILE A N 19
ATOM 33111 C CA . ILE A 1 106 ? 10.721 4.854 11.753 1.00 0.00 312 ILE A CA 19
ATOM 33112 C C . ILE A 1 106 ? 9.217 5.183 11.699 1.00 0.00 312 ILE A C 19
ATOM 33113 O O . ILE A 1 106 ? 8.391 4.374 12.129 1.00 0.00 312 ILE A O 19
ATOM 33129 N N . ASN A 1 107 ? 8.850 6.349 11.162 1.00 0.00 313 ASN A N 19
ATOM 33130 C CA . ASN A 1 107 ? 7.486 6.880 11.143 1.00 0.00 313 ASN A CA 19
ATOM 33131 C C . ASN A 1 107 ? 6.776 6.555 9.822 1.00 0.00 313 ASN A C 19
ATOM 33132 O O . ASN A 1 107 ? 5.594 6.857 9.663 1.00 0.00 313 ASN A O 19
ATOM 33143 N N . VAL A 1 108 ? 7.506 5.939 8.884 1.00 0.00 314 VAL A N 19
ATOM 33144 C CA . VAL A 1 108 ? 7.104 5.568 7.536 1.00 0.00 314 VAL A CA 19
ATOM 33145 C C . VAL A 1 108 ? 6.317 6.677 6.806 1.00 0.00 314 VAL A C 19
ATOM 33146 O O . VAL A 1 108 ? 5.258 6.422 6.225 1.00 0.00 314 VAL A O 19
ATOM 33159 N N . SER A 1 109 ? 6.832 7.913 6.832 1.00 0.00 315 SER A N 19
ATOM 33160 C CA . SER A 1 109 ? 6.104 9.091 6.355 1.00 0.00 315 SER A CA 19
ATOM 33161 C C . SER A 1 109 ? 6.812 9.810 5.197 1.00 0.00 315 SER A C 19
ATOM 33162 O O . SER A 1 109 ? 6.178 10.037 4.163 1.00 0.00 315 SER A O 19
ATOM 33170 N N . THR A 1 110 ? 8.103 10.132 5.361 1.00 0.00 316 THR A N 19
ATOM 33171 C CA . THR A 1 110 ? 8.965 10.767 4.351 1.00 0.00 316 THR A CA 19
ATOM 33172 C C . THR A 1 110 ? 8.262 11.911 3.588 1.00 0.00 316 THR A C 19
ATOM 33173 O O . THR A 1 110 ? 8.206 11.922 2.354 1.00 0.00 316 THR A O 19
ATOM 33184 N N . GLU A 1 111 ? 7.698 12.885 4.323 1.00 0.00 317 GLU A N 19
ATOM 33185 C CA . GLU A 1 111 ? 6.844 13.924 3.727 1.00 0.00 317 GLU A CA 19
ATOM 33186 C C . GLU A 1 111 ? 7.647 15.211 3.542 1.00 0.00 317 GLU A C 19
ATOM 33187 O O . GLU A 1 111 ? 7.805 15.708 2.423 1.00 0.00 317 GLU A O 19
ATOM 33199 N N . ILE A 1 112 ? 8.178 15.733 4.651 1.00 0.00 318 ILE A N 19
ATOM 33200 C CA . ILE A 1 112 ? 8.909 16.996 4.718 1.00 0.00 318 ILE A CA 19
ATOM 33201 C C . ILE A 1 112 ? 10.174 16.876 5.570 1.00 0.00 318 ILE A C 19
ATOM 33202 O O . ILE A 1 112 ? 11.130 17.615 5.331 1.00 0.00 318 ILE A O 19
ATOM 33218 N N . TYR A 1 113 ? 10.205 15.922 6.510 1.00 0.00 319 TYR A N 19
ATOM 33219 C CA . TYR A 1 113 ? 11.329 15.620 7.393 1.00 0.00 319 TYR A CA 19
ATOM 33220 C C . TYR A 1 113 ? 12.658 15.663 6.645 1.00 0.00 319 TYR A C 19
ATOM 33221 O O . TYR A 1 113 ? 13.566 16.417 7.003 1.00 0.00 319 TYR A O 19
ATOM 33239 N N . CYS A 1 114 ? 12.726 14.904 5.553 1.00 0.00 320 CYS A N 19
ATOM 33240 C CA . CYS A 1 114 ? 13.915 14.620 4.771 1.00 0.00 320 CYS A CA 19
ATOM 33241 C C . CYS A 1 114 ? 13.573 14.803 3.287 1.00 0.00 320 CYS A C 19
ATOM 33242 O O . CYS A 1 114 ? 13.921 13.989 2.433 1.00 0.00 320 CYS A O 19
ATOM 33250 N N . ASN A 1 115 ? 12.844 15.880 2.998 1.00 0.00 321 ASN A N 19
ATOM 33251 C CA . ASN A 1 115 ? 12.465 16.333 1.672 1.00 0.00 321 ASN A CA 19
ATOM 33252 C C . ASN A 1 115 ? 13.353 17.538 1.347 1.00 0.00 321 ASN A C 19
ATOM 33253 O O . ASN A 1 115 ? 13.281 18.545 2.057 1.00 0.00 321 ASN A O 19
ATOM 33264 N N . PRO A 1 116 ? 14.216 17.451 0.330 1.00 0.00 322 PRO A N 19
ATOM 33265 C CA . PRO A 1 116 ? 15.217 18.470 0.044 1.00 0.00 322 PRO A CA 19
ATOM 33266 C C . PRO A 1 116 ? 14.668 19.642 -0.794 1.00 0.00 322 PRO A C 19
ATOM 33267 O O . PRO A 1 116 ? 15.420 20.564 -1.112 1.00 0.00 322 PRO A O 19
ATOM 33278 N N . ARG A 1 117 ? 13.390 19.624 -1.191 1.00 0.00 323 ARG A N 19
ATOM 33279 C CA . ARG A 1 117 ? 12.848 20.577 -2.165 1.00 0.00 323 ARG A CA 19
ATOM 33280 C C . ARG A 1 117 ? 11.532 21.203 -1.710 1.00 0.00 323 ARG A C 19
ATOM 33281 O O . ARG A 1 117 ? 11.348 22.409 -1.890 1.00 0.00 323 ARG A O 19
ATOM 33302 N N . ARG A 1 118 ? 10.689 20.416 -1.040 1.00 0.00 324 ARG A N 19
ATOM 33303 C CA . ARG A 1 118 ? 9.366 20.784 -0.530 1.00 0.00 324 ARG A CA 19
ATOM 33304 C C . ARG A 1 118 ? 8.613 21.628 -1.566 1.00 0.00 324 ARG A C 19
ATOM 33305 O O . ARG A 1 118 ? 8.496 21.146 -2.716 1.00 0.00 324 ARG A O 19
ATOM 33327 N N . MET A 1 8 ? 4.094 -2.811 10.885 1.00 0.00 214 MET A N 20
ATOM 33328 C CA . MET A 1 8 ? 4.229 -1.996 9.656 1.00 0.00 214 MET A CA 20
ATOM 33329 C C . MET A 1 8 ? 5.599 -2.239 9.020 1.00 0.00 214 MET A C 20
ATOM 33330 O O . MET A 1 8 ? 6.620 -2.245 9.712 1.00 0.00 214 MET A O 20
ATOM 33344 N N . LYS A 1 9 ? 5.633 -2.434 7.697 1.00 0.00 215 LYS A N 20
ATOM 33345 C CA . LYS A 1 9 ? 6.849 -2.616 6.899 1.00 0.00 215 LYS A CA 20
ATOM 33346 C C . LYS A 1 9 ? 6.598 -1.945 5.547 1.00 0.00 215 LYS A C 20
ATOM 33347 O O . LYS A 1 9 ? 5.439 -1.830 5.130 1.00 0.00 215 LYS A O 20
ATOM 33366 N N . ARG A 1 10 ? 7.644 -1.495 4.857 1.00 0.00 216 ARG A N 20
ATOM 33367 C CA . ARG A 1 10 ? 7.548 -0.864 3.539 1.00 0.00 216 ARG A CA 20
ATOM 33368 C C . ARG A 1 10 ? 8.794 -1.220 2.727 1.00 0.00 216 ARG A C 20
ATOM 33369 O O . ARG A 1 10 ? 9.828 -1.578 3.298 1.00 0.00 216 ARG A O 20
ATOM 33390 N N . LYS A 1 11 ? 8.709 -1.060 1.405 1.00 0.00 217 LYS A N 20
ATOM 33391 C CA . LYS A 1 11 ? 9.823 -1.171 0.453 1.00 0.00 217 LYS A CA 20
ATOM 33392 C C . LYS A 1 11 ? 9.762 -0.007 -0.547 1.00 0.00 217 LYS A C 20
ATOM 33393 O O . LYS A 1 11 ? 10.196 -0.132 -1.693 1.00 0.00 217 LYS A O 20
ATOM 33412 N N . SER A 1 12 ? 9.198 1.120 -0.105 1.00 0.00 218 SER A N 20
ATOM 33413 C CA . SER A 1 12 ? 8.836 2.267 -0.930 1.00 0.00 218 SER A CA 20
ATOM 33414 C C . SER A 1 12 ? 9.116 3.583 -0.186 1.00 0.00 218 SER A C 20
ATOM 33415 O O . SER A 1 12 ? 8.468 4.597 -0.451 1.00 0.00 218 SER A O 20
ATOM 33423 N N . ILE A 1 13 ? 10.047 3.565 0.776 1.00 0.00 219 ILE A N 20
ATOM 33424 C CA . ILE A 1 13 ? 10.408 4.724 1.595 1.00 0.00 219 ILE A CA 20
ATOM 33425 C C . ILE A 1 13 ? 10.901 5.846 0.669 1.00 0.00 219 ILE A C 20
ATOM 33426 O O . ILE A 1 13 ? 10.408 6.972 0.748 1.00 0.00 219 ILE A O 20
ATOM 33442 N N . PHE A 1 14 ? 11.818 5.531 -0.248 1.00 0.00 220 PHE A N 20
ATOM 33443 C CA . PHE A 1 14 ? 12.470 6.497 -1.127 1.00 0.00 220 PHE A CA 20
ATOM 33444 C C . PHE A 1 14 ? 12.771 5.901 -2.505 1.00 0.00 220 PHE A C 20
ATOM 33445 O O . PHE A 1 14 ? 13.770 6.256 -3.127 1.00 0.00 220 PHE A O 20
ATOM 33462 N N . LYS A 1 15 ? 11.948 4.971 -3.004 1.00 0.00 221 LYS A N 20
ATOM 33463 C CA . LYS A 1 15 ? 12.136 4.527 -4.385 1.00 0.00 221 LYS A CA 20
ATOM 33464 C C . LYS A 1 15 ? 11.951 5.674 -5.370 1.00 0.00 221 LYS A C 20
ATOM 33465 O O . LYS A 1 15 ? 11.319 6.692 -5.068 1.00 0.00 221 LYS A O 20
ATOM 33484 N N . ASP A 1 16 ? 12.504 5.462 -6.560 1.00 0.00 222 ASP A N 20
ATOM 33485 C CA . ASP A 1 16 ? 12.669 6.473 -7.611 1.00 0.00 222 ASP A CA 20
ATOM 33486 C C . ASP A 1 16 ? 13.204 7.804 -7.040 1.00 0.00 222 ASP A C 20
ATOM 33487 O O . ASP A 1 16 ? 12.624 8.872 -7.248 1.00 0.00 222 ASP A O 20
ATOM 33496 N N . LYS A 1 17 ? 14.302 7.735 -6.271 1.00 0.00 223 LYS A N 20
ATOM 33497 C CA . LYS A 1 17 ? 15.008 8.889 -5.712 1.00 0.00 223 LYS A CA 20
ATOM 33498 C C . LYS A 1 17 ? 16.492 8.546 -5.651 1.00 0.00 223 LYS A C 20
ATOM 33499 O O . LYS A 1 17 ? 16.855 7.368 -5.594 1.00 0.00 223 LYS A O 20
ATOM 33518 N N . VAL A 1 18 ? 17.339 9.566 -5.603 1.00 0.00 224 VAL A N 20
ATOM 33519 C CA . VAL A 1 18 ? 18.790 9.435 -5.549 1.00 0.00 224 VAL A CA 20
ATOM 33520 C C . VAL A 1 18 ? 19.315 10.447 -4.524 1.00 0.00 224 VAL A C 20
ATOM 33521 O O . VAL A 1 18 ? 18.663 11.469 -4.290 1.00 0.00 224 VAL A O 20
ATOM 33534 N N . PHE A 1 19 ? 20.474 10.209 -3.900 1.00 0.00 225 PHE A N 20
ATOM 33535 C CA . PHE A 1 19 ? 21.122 11.258 -3.108 1.00 0.00 225 PHE A CA 20
ATOM 33536 C C . PHE A 1 19 ? 22.641 11.176 -3.117 1.00 0.00 225 PHE A C 20
ATOM 33537 O O . PHE A 1 19 ? 23.217 10.127 -3.417 1.00 0.00 225 PHE A O 20
ATOM 33554 N N . LEU A 1 20 ? 23.272 12.292 -2.729 1.00 0.00 226 LEU A N 20
ATOM 33555 C CA . LEU A 1 20 ? 24.713 12.446 -2.571 1.00 0.00 226 LEU A CA 20
ATOM 33556 C C . LEU A 1 20 ? 24.975 12.706 -1.086 1.00 0.00 226 LEU A C 20
ATOM 33557 O O . LEU A 1 20 ? 24.433 13.664 -0.530 1.00 0.00 226 LEU A O 20
ATOM 33573 N N . PHE A 1 21 ? 25.757 11.870 -0.403 1.00 0.00 227 PHE A N 20
ATOM 33574 C CA . PHE A 1 21 ? 25.985 12.031 1.035 1.00 0.00 227 PHE A CA 20
ATOM 33575 C C . PHE A 1 21 ? 27.235 12.888 1.268 1.00 0.00 227 PHE A C 20
ATOM 33576 O O . PHE A 1 21 ? 28.263 12.669 0.627 1.00 0.00 227 PHE A O 20
ATOM 33593 N N . LEU A 1 22 ? 27.171 13.823 2.227 1.00 0.00 228 LEU A N 20
ATOM 33594 C CA . LEU A 1 22 ? 28.313 14.608 2.696 1.00 0.00 228 LEU A CA 20
ATOM 33595 C C . LEU A 1 22 ? 29.112 13.880 3.796 1.00 0.00 228 LEU A C 20
ATOM 33596 O O . LEU A 1 22 ? 29.782 14.534 4.600 1.00 0.00 228 LEU A O 20
ATOM 33612 N N . ASN A 1 23 ? 29.061 12.540 3.875 1.00 0.00 229 ASN A N 20
ATOM 33613 C CA . ASN A 1 23 ? 29.843 11.744 4.831 1.00 0.00 229 ASN A CA 20
ATOM 33614 C C . ASN A 1 23 ? 30.228 10.424 4.171 1.00 0.00 229 ASN A C 20
ATOM 33615 O O . ASN A 1 23 ? 29.406 9.855 3.458 1.00 0.00 229 ASN A O 20
ATOM 33626 N N . ALA A 1 24 ? 31.450 9.933 4.411 1.00 0.00 230 ALA A N 20
ATOM 33627 C CA . ALA A 1 24 ? 32.026 8.780 3.715 1.00 0.00 230 ALA A CA 20
ATOM 33628 C C . ALA A 1 24 ? 32.069 7.498 4.566 1.00 0.00 230 ALA A C 20
ATOM 33629 O O . ALA A 1 24 ? 32.481 6.451 4.053 1.00 0.00 230 ALA A O 20
ATOM 33636 N N . LYS A 1 25 ? 31.668 7.549 5.843 1.00 0.00 231 LYS A N 20
ATOM 33637 C CA . LYS A 1 25 ? 31.778 6.421 6.777 1.00 0.00 231 LYS A CA 20
ATOM 33638 C C . LYS A 1 25 ? 30.390 5.971 7.207 1.00 0.00 231 LYS A C 20
ATOM 33639 O O . LYS A 1 25 ? 30.062 4.796 7.041 1.00 0.00 231 LYS A O 20
ATOM 33658 N N . GLN A 1 26 ? 29.535 6.906 7.635 1.00 0.00 232 GLN A N 20
ATOM 33659 C CA . GLN A 1 26 ? 28.113 6.644 7.872 1.00 0.00 232 GLN A CA 20
ATOM 33660 C C . GLN A 1 26 ? 27.464 6.093 6.596 1.00 0.00 232 GLN A C 20
ATOM 33661 O O . GLN A 1 26 ? 26.526 5.297 6.667 1.00 0.00 232 GLN A O 20
ATOM 33675 N N . TYR A 1 27 ? 28.008 6.476 5.431 1.00 0.00 233 TYR A N 20
ATOM 33676 C CA . TYR A 1 27 ? 27.688 5.951 4.112 1.00 0.00 233 TYR A CA 20
ATOM 33677 C C . TYR A 1 27 ? 27.534 4.436 4.143 1.00 0.00 233 TYR A C 20
ATOM 33678 O O . TYR A 1 27 ? 26.547 3.908 3.645 1.00 0.00 233 TYR A O 20
ATOM 33696 N N . LYS A 1 28 ? 28.467 3.724 4.779 1.00 0.00 234 LYS A N 20
ATOM 33697 C CA . LYS A 1 28 ? 28.524 2.265 4.682 1.00 0.00 234 LYS A CA 20
ATOM 33698 C C . LYS A 1 28 ? 27.304 1.565 5.297 1.00 0.00 234 LYS A C 20
ATOM 33699 O O . LYS A 1 28 ? 27.115 0.376 5.026 1.00 0.00 234 LYS A O 20
ATOM 33718 N N . LYS A 1 29 ? 26.464 2.257 6.080 1.00 0.00 235 LYS A N 20
ATOM 33719 C CA . LYS A 1 29 ? 25.170 1.729 6.530 1.00 0.00 235 LYS A CA 20
ATOM 33720 C C . LYS A 1 29 ? 23.991 2.523 5.970 1.00 0.00 235 LYS A C 20
ATOM 33721 O O . LYS A 1 29 ? 22.969 1.920 5.635 1.00 0.00 235 LYS A O 20
ATOM 33740 N N . LEU A 1 30 ? 24.110 3.848 5.811 1.00 0.00 236 LEU A N 20
ATOM 33741 C CA . LEU A 1 30 ? 23.010 4.657 5.290 1.00 0.00 236 LEU A CA 20
ATOM 33742 C C . LEU A 1 30 ? 22.700 4.274 3.840 1.00 0.00 236 LEU A C 20
ATOM 33743 O O . LEU A 1 30 ? 21.532 4.144 3.473 1.00 0.00 236 LEU A O 20
ATOM 33759 N N . SER A 1 31 ? 23.739 4.062 3.033 1.00 0.00 237 SER A N 20
ATOM 33760 C CA . SER A 1 31 ? 23.626 3.673 1.639 1.00 0.00 237 SER A CA 20
ATOM 33761 C C . SER A 1 31 ? 22.825 2.376 1.473 1.00 0.00 237 SER A C 20
ATOM 33762 O O . SER A 1 31 ? 21.771 2.437 0.837 1.00 0.00 237 SER A O 20
ATOM 33770 N N . PRO A 1 32 ? 23.205 1.227 2.072 1.00 0.00 238 PRO A N 20
ATOM 33771 C CA . PRO A 1 32 ? 22.403 0.019 1.951 1.00 0.00 238 PRO A CA 20
ATOM 33772 C C . PRO A 1 32 ? 21.014 0.208 2.567 1.00 0.00 238 PRO A C 20
ATOM 33773 O O . PRO A 1 32 ? 20.042 -0.222 1.948 1.00 0.00 238 PRO A O 20
ATOM 33784 N N . ALA A 1 33 ? 20.885 0.877 3.724 1.00 0.00 239 ALA A N 20
ATOM 33785 C CA . ALA A 1 33 ? 19.583 1.060 4.367 1.00 0.00 239 ALA A CA 20
ATOM 33786 C C . ALA A 1 33 ? 18.567 1.730 3.433 1.00 0.00 239 ALA A C 20
ATOM 33787 O O . ALA A 1 33 ? 17.461 1.215 3.252 1.00 0.00 239 ALA A O 20
ATOM 33794 N N . VAL A 1 34 ? 18.924 2.860 2.818 1.00 0.00 240 VAL A N 20
ATOM 33795 C CA . VAL A 1 34 ? 17.982 3.589 1.971 1.00 0.00 240 VAL A CA 20
ATOM 33796 C C . VAL A 1 34 ? 17.895 2.955 0.581 1.00 0.00 240 VAL A C 20
ATOM 33797 O O . VAL A 1 34 ? 16.843 3.055 -0.052 1.00 0.00 240 VAL A O 20
ATOM 33810 N N . LEU A 1 35 ? 18.932 2.252 0.110 1.00 0.00 241 LEU A N 20
ATOM 33811 C CA . LEU A 1 35 ? 18.843 1.483 -1.126 1.00 0.00 241 LEU A CA 20
ATOM 33812 C C . LEU A 1 35 ? 17.795 0.378 -0.972 1.00 0.00 241 LEU A C 20
ATOM 33813 O O . LEU A 1 35 ? 16.947 0.212 -1.850 1.00 0.00 241 LEU A O 20
ATOM 33829 N N . PHE A 1 36 ? 17.788 -0.327 0.167 1.00 0.00 242 PHE A N 20
ATOM 33830 C CA . PHE A 1 36 ? 16.739 -1.287 0.512 1.00 0.00 242 PHE A CA 20
ATOM 33831 C C . PHE A 1 36 ? 15.390 -0.572 0.684 1.00 0.00 242 PHE A C 20
ATOM 33832 O O . PHE A 1 36 ? 14.352 -1.112 0.296 1.00 0.00 242 PHE A O 20
ATOM 33849 N N . GLY A 1 37 ? 15.399 0.662 1.206 1.00 0.00 243 GLY A N 20
ATOM 33850 C CA . GLY A 1 37 ? 14.243 1.556 1.242 1.00 0.00 243 GLY A CA 20
ATOM 33851 C C . GLY A 1 37 ? 13.744 1.998 -0.142 1.00 0.00 243 GLY A C 20
ATOM 33852 O O . GLY A 1 37 ? 12.677 2.610 -0.227 1.00 0.00 243 GLY A O 20
ATOM 33856 N N . GLY A 1 38 ? 14.488 1.717 -1.217 1.00 0.00 244 GLY A N 20
ATOM 33857 C CA . GLY A 1 38 ? 14.101 1.921 -2.599 1.00 0.00 244 GLY A CA 20
ATOM 33858 C C . GLY A 1 38 ? 15.046 2.847 -3.371 1.00 0.00 244 GLY A C 20
ATOM 33859 O O . GLY A 1 38 ? 15.094 2.760 -4.600 1.00 0.00 244 GLY A O 20
ATOM 33863 N N . GLY A 1 39 ? 15.760 3.753 -2.690 1.00 0.00 245 GLY A N 20
ATOM 33864 C CA . GLY A 1 39 ? 16.512 4.826 -3.335 1.00 0.00 245 GLY A CA 20
ATOM 33865 C C . GLY A 1 39 ? 17.831 4.380 -3.965 1.00 0.00 245 GLY A C 20
ATOM 33866 O O . GLY A 1 39 ? 18.183 3.199 -3.977 1.00 0.00 245 GLY A O 20
ATOM 33870 N N . LYS A 1 40 ? 18.584 5.362 -4.464 1.00 0.00 246 LYS A N 20
ATOM 33871 C CA . LYS A 1 40 ? 19.960 5.203 -4.929 1.00 0.00 246 LYS A CA 20
ATOM 33872 C C . LYS A 1 40 ? 20.840 6.193 -4.175 1.00 0.00 246 LYS A C 20
ATOM 33873 O O . LYS A 1 40 ? 20.409 7.291 -3.811 1.00 0.00 246 LYS A O 20
ATOM 33892 N N . THR A 1 41 ? 22.088 5.814 -3.961 1.00 0.00 247 THR A N 20
ATOM 33893 C CA . THR A 1 41 ? 22.985 6.530 -3.067 1.00 0.00 247 THR A CA 20
ATOM 33894 C C . THR A 1 41 ? 24.354 6.681 -3.735 1.00 0.00 247 THR A C 20
ATOM 33895 O O . THR A 1 41 ? 24.829 5.753 -4.402 1.00 0.00 247 THR A O 20
ATOM 33906 N N . ASP A 1 42 ? 24.981 7.847 -3.580 1.00 0.00 248 ASP A N 20
ATOM 33907 C CA . ASP A 1 42 ? 26.296 8.158 -4.137 1.00 0.00 248 ASP A CA 20
ATOM 33908 C C . ASP A 1 42 ? 27.043 9.090 -3.177 1.00 0.00 248 ASP A C 20
ATOM 33909 O O . ASP A 1 42 ? 26.449 9.642 -2.243 1.00 0.00 248 ASP A O 20
ATOM 33918 N N . LEU A 1 43 ? 28.351 9.253 -3.370 1.00 0.00 249 LEU A N 20
ATOM 33919 C CA . LEU A 1 43 ? 29.248 9.944 -2.457 1.00 0.00 249 LEU A CA 20
ATOM 33920 C C . LEU A 1 43 ? 29.937 11.061 -3.236 1.00 0.00 249 LEU A C 20
ATOM 33921 O O . LEU A 1 43 ? 30.863 10.808 -4.010 1.00 0.00 249 LEU A O 20
ATOM 33937 N N . LEU A 1 44 ? 29.468 12.295 -3.041 1.00 0.00 250 LEU A N 20
ATOM 33938 C CA . LEU A 1 44 ? 30.034 13.503 -3.632 1.00 0.00 250 LEU A CA 20
ATOM 33939 C C . LEU A 1 44 ? 29.752 14.635 -2.654 1.00 0.00 250 LEU A C 20
ATOM 33940 O O . LEU A 1 44 ? 28.630 14.751 -2.156 1.00 0.00 250 LEU A O 20
ATOM 33956 N N . MET A 1 45 ? 30.769 15.452 -2.362 1.00 0.00 251 MET A N 20
ATOM 33957 C CA . MET A 1 45 ? 30.719 16.482 -1.324 1.00 0.00 251 MET A CA 20
ATOM 33958 C C . MET A 1 45 ? 31.564 17.716 -1.671 1.00 0.00 251 MET A C 20
ATOM 33959 O O . MET A 1 45 ? 31.906 18.516 -0.797 1.00 0.00 251 MET A O 20
ATOM 33973 N N . GLY A 1 46 ? 31.918 17.875 -2.946 1.00 0.00 252 GLY A N 20
ATOM 33974 C CA . GLY A 1 46 ? 32.696 18.991 -3.456 1.00 0.00 252 GLY A CA 20
ATOM 33975 C C . GLY A 1 46 ? 32.768 18.918 -4.977 1.00 0.00 252 GLY A C 20
ATOM 33976 O O . GLY A 1 46 ? 32.230 17.987 -5.581 1.00 0.00 252 GLY A O 20
ATOM 33980 N N . GLU A 1 47 ? 33.423 19.906 -5.586 1.00 0.00 253 GLU A N 20
ATOM 33981 C CA . GLU A 1 47 ? 33.627 20.126 -7.023 1.00 0.00 253 GLU A CA 20
ATOM 33982 C C . GLU A 1 47 ? 32.340 20.419 -7.817 1.00 0.00 253 GLU A C 20
ATOM 33983 O O . GLU A 1 47 ? 32.390 21.252 -8.724 1.00 0.00 253 GLU A O 20
ATOM 33995 N N . LEU A 1 48 ? 31.198 19.801 -7.469 1.00 0.00 254 LEU A N 20
ATOM 33996 C CA . LEU A 1 48 ? 29.914 19.878 -8.181 1.00 0.00 254 LEU A CA 20
ATOM 33997 C C . LEU A 1 48 ? 30.119 19.824 -9.703 1.00 0.00 254 LEU A C 20
ATOM 33998 O O . LEU A 1 48 ? 29.752 20.739 -10.446 1.00 0.00 254 LEU A O 20
ATOM 34014 N N . LYS A 1 49 ? 30.766 18.741 -10.156 1.00 0.00 255 LYS A N 20
ATOM 34015 C CA . LYS A 1 49 ? 31.160 18.523 -11.554 1.00 0.00 255 LYS A CA 20
ATOM 34016 C C . LYS A 1 49 ? 29.964 18.521 -12.508 1.00 0.00 255 LYS A C 20
ATOM 34017 O O . LYS A 1 49 ? 30.119 18.800 -13.697 1.00 0.00 255 LYS A O 20
ATOM 34036 N N . ASP A 1 50 ? 28.783 18.219 -11.979 1.00 0.00 256 ASP A N 20
ATOM 34037 C CA . ASP A 1 50 ? 27.492 18.346 -12.643 1.00 0.00 256 ASP A CA 20
ATOM 34038 C C . ASP A 1 50 ? 26.540 19.065 -11.680 1.00 0.00 256 ASP A C 20
ATOM 34039 O O . ASP A 1 50 ? 26.729 19.011 -10.462 1.00 0.00 256 ASP A O 20
ATOM 34048 N N . ALA A 1 51 ? 25.515 19.720 -12.229 1.00 0.00 257 ALA A N 20
ATOM 34049 C CA . ALA A 1 51 ? 24.462 20.410 -11.491 1.00 0.00 257 ALA A CA 20
ATOM 34050 C C . ALA A 1 51 ? 23.071 19.916 -11.902 1.00 0.00 257 ALA A C 20
ATOM 34051 O O . ALA A 1 51 ? 22.083 20.344 -11.305 1.00 0.00 257 ALA A O 20
ATOM 34058 N N . SER A 1 52 ? 22.961 18.987 -12.861 1.00 0.00 258 SER A N 20
ATOM 34059 C CA . SER A 1 52 ? 21.703 18.302 -13.152 1.00 0.00 258 SER A CA 20
ATOM 34060 C C . SER A 1 52 ? 21.250 17.537 -11.899 1.00 0.00 258 SER A C 20
ATOM 34061 O O . SER A 1 52 ? 20.061 17.530 -11.575 1.00 0.00 258 SER A O 20
ATOM 34069 N N . VAL A 1 53 ? 22.190 16.990 -11.118 1.00 0.00 259 VAL A N 20
ATOM 34070 C CA . VAL A 1 53 ? 21.950 16.421 -9.789 1.00 0.00 259 VAL A CA 20
ATOM 34071 C C . VAL A 1 53 ? 21.235 17.376 -8.816 1.00 0.00 259 VAL A C 20
ATOM 34072 O O . VAL A 1 53 ? 20.585 16.917 -7.881 1.00 0.00 259 VAL A O 20
ATOM 34085 N N . LEU A 1 54 ? 21.306 18.693 -9.036 1.00 0.00 260 LEU A N 20
ATOM 34086 C CA . LEU A 1 54 ? 20.784 19.736 -8.150 1.00 0.00 260 LEU A CA 20
ATOM 34087 C C . LEU A 1 54 ? 19.599 20.464 -8.804 1.00 0.00 260 LEU A C 20
ATOM 34088 O O . LEU A 1 54 ? 19.117 21.463 -8.264 1.00 0.00 260 LEU A O 20
ATOM 34104 N N . ASP A 1 55 ? 19.102 19.957 -9.939 1.00 0.00 261 ASP A N 20
ATOM 34105 C CA . ASP A 1 55 ? 17.986 20.538 -10.692 1.00 0.00 261 ASP A CA 20
ATOM 34106 C C . ASP A 1 55 ? 16.892 19.507 -11.000 1.00 0.00 261 ASP A C 20
ATOM 34107 O O . ASP A 1 55 ? 15.707 19.834 -10.936 1.00 0.00 261 ASP A O 20
ATOM 34116 N N . ASN A 1 56 ? 17.272 18.254 -11.288 1.00 0.00 262 ASN A N 20
ATOM 34117 C CA . ASN A 1 56 ? 16.331 17.159 -11.540 1.00 0.00 262 ASN A CA 20
ATOM 34118 C C . ASN A 1 56 ? 15.400 16.947 -10.334 1.00 0.00 262 ASN A C 20
ATOM 34119 O O . ASN A 1 56 ? 15.834 17.150 -9.195 1.00 0.00 262 ASN A O 20
ATOM 34130 N N . PRO A 1 57 ? 14.146 16.502 -10.547 1.00 0.00 263 PRO A N 20
ATOM 34131 C CA . PRO A 1 57 ? 13.101 16.485 -9.524 1.00 0.00 263 PRO A CA 20
ATOM 34132 C C . PRO A 1 57 ? 13.236 15.426 -8.417 1.00 0.00 263 PRO A C 20
ATOM 34133 O O . PRO A 1 57 ? 12.366 15.386 -7.542 1.00 0.00 263 PRO A O 20
ATOM 34144 N N . ALA A 1 58 ? 14.259 14.561 -8.417 1.00 0.00 264 ALA A N 20
ATOM 34145 C CA . ALA A 1 58 ? 14.307 13.408 -7.512 1.00 0.00 264 ALA A CA 20
ATOM 34146 C C . ALA A 1 58 ? 15.719 13.101 -6.994 1.00 0.00 264 ALA A C 20
ATOM 34147 O O . ALA A 1 58 ? 16.030 11.944 -6.695 1.00 0.00 264 ALA A O 20
ATOM 34154 N N . THR A 1 59 ? 16.570 14.122 -6.857 1.00 0.00 265 THR A N 20
ATOM 34155 C CA . THR A 1 59 ? 17.883 13.981 -6.234 1.00 0.00 265 THR A CA 20
ATOM 34156 C C . THR A 1 59 ? 17.987 14.925 -5.032 1.00 0.00 265 THR A C 20
ATOM 34157 O O . THR A 1 59 ? 17.276 15.937 -4.960 1.00 0.00 265 THR A O 20
ATOM 34168 N N . CYS A 1 60 ? 18.851 14.558 -4.080 1.00 0.00 266 CYS A N 20
ATOM 34169 C CA . CYS A 1 60 ? 19.016 15.180 -2.770 1.00 0.00 266 CYS A CA 20
ATOM 34170 C C . CYS A 1 60 ? 20.505 15.228 -2.409 1.00 0.00 266 CYS A C 20
ATOM 34171 O O . CYS A 1 60 ? 21.316 14.505 -2.996 1.00 0.00 266 CYS A O 20
ATOM 34179 N N . VAL A 1 61 ? 20.846 15.982 -1.365 1.00 0.00 267 VAL A N 20
ATOM 34180 C CA . VAL A 1 61 ? 22.167 15.962 -0.750 1.00 0.00 267 VAL A CA 20
ATOM 34181 C C . VAL A 1 61 ? 21.921 15.820 0.755 1.00 0.00 267 VAL A C 20
ATOM 34182 O O . VAL A 1 61 ? 20.987 16.426 1.291 1.00 0.00 267 VAL A O 20
ATOM 34195 N N . ILE A 1 62 ? 22.725 14.992 1.419 1.00 0.00 268 ILE A N 20
ATOM 34196 C CA . ILE A 1 62 ? 22.485 14.574 2.797 1.00 0.00 268 ILE A CA 20
ATOM 34197 C C . ILE A 1 62 ? 23.529 15.227 3.705 1.00 0.00 268 ILE A C 20
ATOM 34198 O O . ILE A 1 62 ? 24.731 15.011 3.523 1.00 0.00 268 ILE A O 20
ATOM 34214 N N . ASP A 1 63 ? 23.058 16.020 4.666 1.00 0.00 269 ASP A N 20
ATOM 34215 C CA . ASP A 1 63 ? 23.861 16.673 5.697 1.00 0.00 269 ASP A CA 20
ATOM 34216 C C . ASP A 1 63 ? 24.109 15.717 6.872 1.00 0.00 269 ASP A C 20
ATOM 34217 O O . ASP A 1 63 ? 23.341 14.779 7.098 1.00 0.00 269 ASP A O 20
ATOM 34226 N N . VAL A 1 64 ? 25.170 15.960 7.632 1.00 0.00 270 VAL A N 20
ATOM 34227 C CA . VAL A 1 64 ? 25.544 15.206 8.819 1.00 0.00 270 VAL A CA 20
ATOM 34228 C C . VAL A 1 64 ? 24.710 15.710 10.015 1.00 0.00 270 VAL A C 20
ATOM 34229 O O . VAL A 1 64 ? 24.206 16.836 10.004 1.00 0.00 270 VAL A O 20
ATOM 34242 N N . ALA A 1 65 ? 24.581 14.897 11.066 1.00 0.00 271 ALA A N 20
ATOM 34243 C CA . ALA A 1 65 ? 23.908 15.247 12.312 1.00 0.00 271 ALA A CA 20
ATOM 34244 C C . ALA A 1 65 ? 24.821 14.843 13.476 1.00 0.00 271 ALA A C 20
ATOM 34245 O O . ALA A 1 65 ? 24.641 13.793 14.095 1.00 0.00 271 ALA A O 20
ATOM 34252 N N . MET A 1 66 ? 25.859 15.652 13.714 1.00 0.00 272 MET A N 20
ATOM 34253 C CA . MET A 1 66 ? 26.834 15.438 14.784 1.00 0.00 272 MET A CA 20
ATOM 34254 C C . MET A 1 66 ? 26.135 15.485 16.151 1.00 0.00 272 MET A C 20
ATOM 34255 O O . MET A 1 66 ? 25.176 16.245 16.331 1.00 0.00 272 MET A O 20
ATOM 34269 N N . THR A 1 67 ? 26.635 14.717 17.123 1.00 0.00 273 THR A N 20
ATOM 34270 C CA . THR A 1 67 ? 25.978 14.516 18.419 1.00 0.00 273 THR A CA 20
ATOM 34271 C C . THR A 1 67 ? 26.941 14.605 19.613 1.00 0.00 273 THR A C 20
ATOM 34272 O O . THR A 1 67 ? 26.474 14.635 20.757 1.00 0.00 273 THR A O 20
ATOM 34283 N N . GLU A 1 68 ? 28.260 14.680 19.397 1.00 0.00 274 GLU A N 20
ATOM 34284 C CA . GLU A 1 68 ? 29.258 14.703 20.475 1.00 0.00 274 GLU A CA 20
ATOM 34285 C C . GLU A 1 68 ? 30.334 15.778 20.256 1.00 0.00 274 GLU A C 20
ATOM 34286 O O . GLU A 1 68 ? 31.021 16.155 21.210 1.00 0.00 274 GLU A O 20
ATOM 34298 N N . SER A 1 69 ? 30.488 16.309 19.041 1.00 0.00 275 SER A N 20
ATOM 34299 C CA . SER A 1 69 ? 31.546 17.258 18.707 1.00 0.00 275 SER A CA 20
ATOM 34300 C C . SER A 1 69 ? 31.456 18.553 19.532 1.00 0.00 275 SER A C 20
ATOM 34301 O O . SER A 1 69 ? 32.471 19.203 19.767 1.00 0.00 275 SER A O 20
ATOM 34309 N N . GLN A 1 70 ? 30.265 18.922 20.015 1.00 0.00 276 GLN A N 20
ATOM 34310 C CA . GLN A 1 70 ? 30.043 20.128 20.807 1.00 0.00 276 GLN A CA 20
ATOM 34311 C C . GLN A 1 70 ? 30.735 20.110 22.184 1.00 0.00 276 GLN A C 20
ATOM 34312 O O . GLN A 1 70 ? 30.737 21.141 22.861 1.00 0.00 276 GLN A O 20
ATOM 34326 N N . LEU A 1 71 ? 31.278 18.969 22.635 1.00 0.00 277 LEU A N 20
ATOM 34327 C CA . LEU A 1 71 ? 31.921 18.863 23.948 1.00 0.00 277 LEU A CA 20
ATOM 34328 C C . LEU A 1 71 ? 33.185 19.730 24.041 1.00 0.00 277 LEU A C 20
ATOM 34329 O O . LEU A 1 71 ? 33.479 20.234 25.127 1.00 0.00 277 LEU A O 20
ATOM 34345 N N . SER A 1 72 ? 33.918 19.910 22.934 1.00 0.00 278 SER A N 20
ATOM 34346 C CA . SER A 1 72 ? 35.156 20.696 22.858 1.00 0.00 278 SER A CA 20
ATOM 34347 C C . SER A 1 72 ? 36.196 20.338 23.943 1.00 0.00 278 SER A C 20
ATOM 34348 O O . SER A 1 72 ? 37.007 21.182 24.337 1.00 0.00 278 SER A O 20
ATOM 34356 N N . GLU A 1 73 ? 36.180 19.099 24.446 1.00 0.00 279 GLU A N 20
ATOM 34357 C CA . GLU A 1 73 ? 37.057 18.629 25.520 1.00 0.00 279 GLU A CA 20
ATOM 34358 C C . GLU A 1 73 ? 37.212 17.110 25.412 1.00 0.00 279 GLU A C 20
ATOM 34359 O O . GLU A 1 73 ? 38.336 16.603 25.431 1.00 0.00 279 GLU A O 20
ATOM 34371 N N . SER A 1 74 ? 36.097 16.390 25.251 1.00 0.00 280 SER A N 20
ATOM 34372 C CA . SER A 1 74 ? 36.086 14.975 24.916 1.00 0.00 280 SER A CA 20
ATOM 34373 C C . SER A 1 74 ? 36.588 14.843 23.471 1.00 0.00 280 SER A C 20
ATOM 34374 O O . SER A 1 74 ? 35.825 15.066 22.526 1.00 0.00 280 SER A O 20
ATOM 34382 N N . GLN A 1 75 ? 37.874 14.504 23.316 1.00 0.00 281 GLN A N 20
ATOM 34383 C CA . GLN A 1 75 ? 38.629 14.530 22.061 1.00 0.00 281 GLN A CA 20
ATOM 34384 C C . GLN A 1 75 ? 38.724 15.953 21.475 1.00 0.00 281 GLN A C 20
ATOM 34385 O O . GLN A 1 75 ? 38.143 16.913 21.994 1.00 0.00 281 GLN A O 20
ATOM 34399 N N . SER A 1 76 ? 39.517 16.106 20.411 1.00 0.00 282 SER A N 20
ATOM 34400 C CA . SER A 1 76 ? 39.822 17.394 19.790 1.00 0.00 282 SER A CA 20
ATOM 34401 C C . SER A 1 76 ? 38.649 17.968 18.977 1.00 0.00 282 SER A C 20
ATOM 34402 O O . SER A 1 76 ? 38.722 19.119 18.530 1.00 0.00 282 SER A O 20
ATOM 34410 N N . THR A 1 77 ? 37.593 17.186 18.744 1.00 0.00 283 THR A N 20
ATOM 34411 C CA . THR A 1 77 ? 36.409 17.607 18.012 1.00 0.00 283 THR A CA 20
ATOM 34412 C C . THR A 1 77 ? 35.721 18.773 18.735 1.00 0.00 283 THR A C 20
ATOM 34413 O O . THR A 1 77 ? 35.730 18.864 19.967 1.00 0.00 283 THR A O 20
ATOM 34424 N N . GLN A 1 78 ? 35.153 19.680 17.943 1.00 0.00 284 GLN A N 20
ATOM 34425 C CA . GLN A 1 78 ? 34.556 20.959 18.333 1.00 0.00 284 GLN A CA 20
ATOM 34426 C C . GLN A 1 78 ? 33.347 21.185 17.401 1.00 0.00 284 GLN A C 20
ATOM 34427 O O . GLN A 1 78 ? 33.229 20.470 16.399 1.00 0.00 284 GLN A O 20
ATOM 34441 N N . PRO A 1 79 ? 32.433 22.135 17.677 1.00 0.00 285 PRO A N 20
ATOM 34442 C CA . PRO A 1 79 ? 31.409 22.530 16.718 1.00 0.00 285 PRO A CA 20
ATOM 34443 C C . PRO A 1 79 ? 32.035 22.878 15.360 1.00 0.00 285 PRO A C 20
ATOM 34444 O O . PRO A 1 79 ? 33.062 23.564 15.312 1.00 0.00 285 PRO A O 20
ATOM 34455 N N . TRP A 1 80 ? 31.392 22.459 14.265 1.00 0.00 286 TRP A N 20
ATOM 34456 C CA . TRP A 1 80 ? 31.846 22.700 12.897 1.00 0.00 286 TRP A CA 20
ATOM 34457 C C . TRP A 1 80 ? 30.661 23.160 12.039 1.00 0.00 286 TRP A C 20
ATOM 34458 O O . TRP A 1 80 ? 29.499 22.965 12.408 1.00 0.00 286 TRP A O 20
ATOM 34479 N N . ILE A 1 81 ? 30.958 23.728 10.870 1.00 0.00 287 ILE A N 20
ATOM 34480 C CA . ILE A 1 81 ? 30.004 24.107 9.831 1.00 0.00 287 ILE A CA 20
ATOM 34481 C C . ILE A 1 81 ? 30.756 24.041 8.492 1.00 0.00 287 ILE A C 20
ATOM 34482 O O . ILE A 1 81 ? 31.995 24.090 8.474 1.00 0.00 287 ILE A O 20
ATOM 34498 N N . THR A 1 82 ? 30.042 23.926 7.370 1.00 0.00 288 THR A N 20
ATOM 34499 C CA . THR A 1 82 ? 30.631 23.844 6.037 1.00 0.00 288 THR A CA 20
ATOM 34500 C C . THR A 1 82 ? 29.714 24.588 5.062 1.00 0.00 288 THR A C 20
ATOM 34501 O O . THR A 1 82 ? 28.485 24.547 5.192 1.00 0.00 288 THR A O 20
ATOM 34512 N N . SER A 1 83 ? 30.304 25.276 4.083 1.00 0.00 289 SER A N 20
ATOM 34513 C CA . SER A 1 83 ? 29.595 26.128 3.130 1.00 0.00 289 SER A CA 20
ATOM 34514 C C . SER A 1 83 ? 28.632 25.356 2.218 1.00 0.00 289 SER A C 20
ATOM 34515 O O . SER A 1 83 ? 27.739 25.965 1.631 1.00 0.00 289 SER A O 20
ATOM 34523 N N . THR A 1 84 ? 28.783 24.032 2.098 1.00 0.00 290 THR A N 20
ATOM 34524 C CA . THR A 1 84 ? 28.017 23.187 1.188 1.00 0.00 290 THR A CA 20
ATOM 34525 C C . THR A 1 84 ? 26.503 23.311 1.418 1.00 0.00 290 THR A C 20
ATOM 34526 O O . THR A 1 84 ? 25.743 23.284 0.454 1.00 0.00 290 THR A O 20
ATOM 34537 N N . LEU A 1 85 ? 26.067 23.499 2.669 1.00 0.00 291 LEU A N 20
ATOM 34538 C CA . LEU A 1 85 ? 24.660 23.657 3.047 1.00 0.00 291 LEU A CA 20
ATOM 34539 C C . LEU A 1 85 ? 24.082 24.877 2.311 1.00 0.00 291 LEU A C 20
ATOM 34540 O O . LEU A 1 85 ? 23.077 24.786 1.602 1.00 0.00 291 LEU A O 20
ATOM 34556 N N . ASP A 1 86 ? 24.752 26.023 2.458 1.00 0.00 292 ASP A N 20
ATOM 34557 C CA . ASP A 1 86 ? 24.350 27.294 1.860 1.00 0.00 292 ASP A CA 20
ATOM 34558 C C . ASP A 1 86 ? 24.490 27.264 0.338 1.00 0.00 292 ASP A C 20
ATOM 34559 O O . ASP A 1 86 ? 23.625 27.769 -0.377 1.00 0.00 292 ASP A O 20
ATOM 34568 N N . LEU A 1 87 ? 25.550 26.627 -0.171 1.00 0.00 293 LEU A N 20
ATOM 34569 C CA . LEU A 1 87 ? 25.795 26.491 -1.606 1.00 0.00 293 LEU A CA 20
ATOM 34570 C C . LEU A 1 87 ? 24.650 25.721 -2.275 1.00 0.00 293 LEU A C 20
ATOM 34571 O O . LEU A 1 87 ? 24.147 26.132 -3.322 1.00 0.00 293 LEU A O 20
ATOM 34587 N N . LEU A 1 88 ? 24.215 24.627 -1.647 1.00 0.00 294 LEU A N 20
ATOM 34588 C CA . LEU A 1 88 ? 23.085 23.826 -2.096 1.00 0.00 294 LEU A CA 20
ATOM 34589 C C . LEU A 1 88 ? 21.803 24.640 -2.032 1.00 0.00 294 LEU A C 20
ATOM 34590 O O . LEU A 1 88 ? 21.032 24.606 -2.994 1.00 0.00 294 LEU A O 20
ATOM 34606 N N . GLN A 1 89 ? 21.584 25.393 -0.947 1.00 0.00 295 GLN A N 20
ATOM 34607 C CA . GLN A 1 89 ? 20.407 26.250 -0.829 1.00 0.00 295 GLN A CA 20
ATOM 34608 C C . GLN A 1 89 ? 20.343 27.287 -1.950 1.00 0.00 295 GLN A C 20
ATOM 34609 O O . GLN A 1 89 ? 19.262 27.500 -2.506 1.00 0.00 295 GLN A O 20
ATOM 34623 N N . SER A 1 90 ? 21.470 27.894 -2.325 1.00 0.00 296 SER A N 20
ATOM 34624 C CA . SER A 1 90 ? 21.507 28.840 -3.429 1.00 0.00 296 SER A CA 20
ATOM 34625 C C . SER A 1 90 ? 21.276 28.148 -4.782 1.00 0.00 296 SER A C 20
ATOM 34626 O O . SER A 1 90 ? 20.579 28.713 -5.630 1.00 0.00 296 SER A O 20
ATOM 34634 N N . LYS A 1 91 ? 21.829 26.946 -5.004 1.00 0.00 297 LYS A N 20
ATOM 34635 C CA . LYS A 1 91 ? 21.648 26.236 -6.272 1.00 0.00 297 LYS A CA 20
ATOM 34636 C C . LYS A 1 91 ? 20.202 25.768 -6.447 1.00 0.00 297 LYS A C 20
ATOM 34637 O O . LYS A 1 91 ? 19.620 26.049 -7.499 1.00 0.00 297 LYS A O 20
ATOM 34656 N N . GLY A 1 92 ? 19.598 25.111 -5.451 1.00 0.00 298 GLY A N 20
ATOM 34657 C CA . GLY A 1 92 ? 18.165 24.843 -5.484 1.00 0.00 298 GLY A CA 20
ATOM 34658 C C . GLY A 1 92 ? 17.645 23.761 -4.542 1.00 0.00 298 GLY A C 20
ATOM 34659 O O . GLY A 1 92 ? 16.508 23.330 -4.750 1.00 0.00 298 GLY A O 20
ATOM 34663 N N . LEU A 1 93 ? 18.413 23.284 -3.552 1.00 0.00 299 LEU A N 20
ATOM 34664 C CA . LEU A 1 93 ? 18.004 22.159 -2.705 1.00 0.00 299 LEU A CA 20
ATOM 34665 C C . LEU A 1 93 ? 18.386 22.395 -1.246 1.00 0.00 299 LEU A C 20
ATOM 34666 O O . LEU A 1 93 ? 19.298 23.160 -0.933 1.00 0.00 299 LEU A O 20
ATOM 34682 N N . ARG A 1 94 ? 17.677 21.724 -0.343 1.00 0.00 300 ARG A N 20
ATOM 34683 C CA . ARG A 1 94 ? 18.004 21.622 1.072 1.00 0.00 300 ARG A CA 20
ATOM 34684 C C . ARG A 1 94 ? 18.974 20.452 1.223 1.00 0.00 300 ARG A C 20
ATOM 34685 O O . ARG A 1 94 ? 18.873 19.461 0.494 1.00 0.00 300 ARG A O 20
ATOM 34706 N N . THR A 1 95 ? 19.868 20.549 2.198 1.00 0.00 301 THR A N 20
ATOM 34707 C CA . THR A 1 95 ? 20.751 19.459 2.587 1.00 0.00 301 THR A CA 20
ATOM 34708 C C . THR A 1 95 ? 20.058 18.768 3.757 1.00 0.00 301 THR A C 20
ATOM 34709 O O . THR A 1 95 ? 20.008 19.309 4.865 1.00 0.00 301 THR A O 20
ATOM 34720 N N . ILE A 1 96 ? 19.414 17.634 3.488 1.00 0.00 302 ILE A N 20
ATOM 34721 C CA . ILE A 1 96 ? 18.532 16.999 4.468 1.00 0.00 302 ILE A CA 20
ATOM 34722 C C . ILE A 1 96 ? 19.376 16.178 5.464 1.00 0.00 302 ILE A C 20
ATOM 34723 O O . ILE A 1 96 ? 20.279 15.471 5.019 1.00 0.00 302 ILE A O 20
ATOM 34739 N N . PRO A 1 97 ? 19.165 16.268 6.792 1.00 0.00 303 PRO A N 20
ATOM 34740 C CA . PRO A 1 97 ? 19.974 15.534 7.768 1.00 0.00 303 PRO A CA 20
ATOM 34741 C C . PRO A 1 97 ? 19.876 14.006 7.622 1.00 0.00 303 PRO A C 20
ATOM 34742 O O . PRO A 1 97 ? 18.787 13.460 7.451 1.00 0.00 303 PRO A O 20
ATOM 34753 N N . GLU A 1 98 ? 20.987 13.297 7.814 1.00 0.00 304 GLU A N 20
ATOM 34754 C CA . GLU A 1 98 ? 21.017 11.836 7.920 1.00 0.00 304 GLU A CA 20
ATOM 34755 C C . GLU A 1 98 ? 20.159 11.329 9.094 1.00 0.00 304 GLU A C 20
ATOM 34756 O O . GLU A 1 98 ? 19.452 10.326 8.969 1.00 0.00 304 GLU A O 20
ATOM 34768 N N . ALA A 1 99 ? 20.130 12.077 10.204 1.00 0.00 305 ALA A N 20
ATOM 34769 C CA . ALA A 1 99 ? 19.260 11.758 11.334 1.00 0.00 305 ALA A CA 20
ATOM 34770 C C . ALA A 1 99 ? 17.781 11.879 10.956 1.00 0.00 305 ALA A C 20
ATOM 34771 O O . ALA A 1 99 ? 16.951 11.126 11.467 1.00 0.00 305 ALA A O 20
ATOM 34778 N N . GLU A 1 100 ? 17.438 12.805 10.055 1.00 0.00 306 GLU A N 20
ATOM 34779 C CA . GLU A 1 100 ? 16.073 12.963 9.573 1.00 0.00 306 GLU A CA 20
ATOM 34780 C C . GLU A 1 100 ? 15.723 11.797 8.637 1.00 0.00 306 GLU A C 20
ATOM 34781 O O . GLU A 1 100 ? 14.576 11.350 8.668 1.00 0.00 306 GLU A O 20
ATOM 34793 N N . ILE A 1 101 ? 16.688 11.230 7.888 1.00 0.00 307 ILE A N 20
ATOM 34794 C CA . ILE A 1 101 ? 16.455 9.993 7.133 1.00 0.00 307 ILE A CA 20
ATOM 34795 C C . ILE A 1 101 ? 16.118 8.891 8.133 1.00 0.00 307 ILE A C 20
ATOM 34796 O O . ILE A 1 101 ? 15.146 8.169 7.916 1.00 0.00 307 ILE A O 20
ATOM 34812 N N . GLY A 1 102 ? 16.882 8.755 9.223 1.00 0.00 308 GLY A N 20
ATOM 34813 C CA . GLY A 1 102 ? 16.589 7.731 10.216 1.00 0.00 308 GLY A CA 20
ATOM 34814 C C . GLY A 1 102 ? 15.177 7.894 10.777 1.00 0.00 308 GLY A C 20
ATOM 34815 O O . GLY A 1 102 ? 14.427 6.919 10.826 1.00 0.00 308 GLY A O 20
ATOM 34819 N N . LEU A 1 103 ? 14.765 9.119 11.120 1.00 0.00 309 LEU A N 20
ATOM 34820 C CA . LEU A 1 103 ? 13.403 9.397 11.579 1.00 0.00 309 LEU A CA 20
ATOM 34821 C C . LEU A 1 103 ? 12.383 8.986 10.510 1.00 0.00 309 LEU A C 20
ATOM 34822 O O . LEU A 1 103 ? 11.410 8.301 10.818 1.00 0.00 309 LEU A O 20
ATOM 34838 N N . ALA A 1 104 ? 12.634 9.347 9.249 1.00 0.00 310 ALA A N 20
ATOM 34839 C CA . ALA A 1 104 ? 11.750 9.046 8.135 1.00 0.00 310 ALA A CA 20
ATOM 34840 C C . ALA A 1 104 ? 11.579 7.536 7.938 1.00 0.00 310 ALA A C 20
ATOM 34841 O O . ALA A 1 104 ? 10.462 7.058 7.723 1.00 0.00 310 ALA A O 20
ATOM 34848 N N . VAL A 1 105 ? 12.681 6.788 8.035 1.00 0.00 311 VAL A N 20
ATOM 34849 C CA . VAL A 1 105 ? 12.731 5.334 7.950 1.00 0.00 311 VAL A CA 20
ATOM 34850 C C . VAL A 1 105 ? 11.917 4.727 9.100 1.00 0.00 311 VAL A C 20
ATOM 34851 O O . VAL A 1 105 ? 11.099 3.836 8.860 1.00 0.00 311 VAL A O 20
ATOM 34864 N N . ILE A 1 106 ? 12.099 5.215 10.330 1.00 0.00 312 ILE A N 20
ATOM 34865 C CA . ILE A 1 106 ? 11.413 4.709 11.517 1.00 0.00 312 ILE A CA 20
ATOM 34866 C C . ILE A 1 106 ? 9.904 4.971 11.385 1.00 0.00 312 ILE A C 20
ATOM 34867 O O . ILE A 1 106 ? 9.095 4.082 11.654 1.00 0.00 312 ILE A O 20
ATOM 34883 N N . ASN A 1 107 ? 9.520 6.182 10.975 1.00 0.00 313 ASN A N 20
ATOM 34884 C CA . ASN A 1 107 ? 8.127 6.627 10.985 1.00 0.00 313 ASN A CA 20
ATOM 34885 C C . ASN A 1 107 ? 7.351 6.185 9.740 1.00 0.00 313 ASN A C 20
ATOM 34886 O O . ASN A 1 107 ? 6.120 6.219 9.757 1.00 0.00 313 ASN A O 20
ATOM 34897 N N . VAL A 1 108 ? 8.043 5.739 8.683 1.00 0.00 314 VAL A N 20
ATOM 34898 C CA . VAL A 1 108 ? 7.461 5.411 7.376 1.00 0.00 314 VAL A CA 20
ATOM 34899 C C . VAL A 1 108 ? 6.713 6.644 6.842 1.00 0.00 314 VAL A C 20
ATOM 34900 O O . VAL A 1 108 ? 5.554 6.583 6.427 1.00 0.00 314 VAL A O 20
ATOM 34913 N N . SER A 1 109 ? 7.416 7.781 6.864 1.00 0.00 315 SER A N 20
ATOM 34914 C CA . SER A 1 109 ? 6.935 9.064 6.372 1.00 0.00 315 SER A CA 20
ATOM 34915 C C . SER A 1 109 ? 8.133 9.809 5.789 1.00 0.00 315 SER A C 20
ATOM 34916 O O . SER A 1 109 ? 9.054 10.174 6.517 1.00 0.00 315 SER A O 20
ATOM 34924 N N . THR A 1 110 ? 8.103 10.033 4.482 1.00 0.00 316 THR A N 20
ATOM 34925 C CA . THR A 1 110 ? 9.150 10.666 3.672 1.00 0.00 316 THR A CA 20
ATOM 34926 C C . THR A 1 110 ? 8.551 11.841 2.867 1.00 0.00 316 THR A C 20
ATOM 34927 O O . THR A 1 110 ? 8.998 12.184 1.770 1.00 0.00 316 THR A O 20
ATOM 34938 N N . GLU A 1 111 ? 7.479 12.436 3.402 1.00 0.00 317 GLU A N 20
ATOM 34939 C CA . GLU A 1 111 ? 6.627 13.419 2.724 1.00 0.00 317 GLU A CA 20
ATOM 34940 C C . GLU A 1 111 ? 7.328 14.779 2.657 1.00 0.00 317 GLU A C 20
ATOM 34941 O O . GLU A 1 111 ? 7.485 15.397 1.601 1.00 0.00 317 GLU A O 20
ATOM 34953 N N . ILE A 1 112 ? 7.767 15.224 3.832 1.00 0.00 318 ILE A N 20
ATOM 34954 C CA . ILE A 1 112 ? 8.457 16.475 4.118 1.00 0.00 318 ILE A CA 20
ATOM 34955 C C . ILE A 1 112 ? 9.763 16.070 4.818 1.00 0.00 318 ILE A C 20
ATOM 34956 O O . ILE A 1 112 ? 10.812 16.677 4.580 1.00 0.00 318 ILE A O 20
ATOM 34972 N N . TYR A 1 113 ? 9.716 15.002 5.630 1.00 0.00 319 TYR A N 20
ATOM 34973 C CA . TYR A 1 113 ? 10.876 14.352 6.175 1.00 0.00 319 TYR A CA 20
ATOM 34974 C C . TYR A 1 113 ? 11.708 13.853 5.003 1.00 0.00 319 TYR A C 20
ATOM 34975 O O . TYR A 1 113 ? 11.274 13.058 4.171 1.00 0.00 319 TYR A O 20
ATOM 34993 N N . CYS A 1 114 ? 12.923 14.350 4.991 1.00 0.00 320 CYS A N 20
ATOM 34994 C CA . CYS A 1 114 ? 13.979 14.121 4.033 1.00 0.00 320 CYS A CA 20
ATOM 34995 C C . CYS A 1 114 ? 13.496 14.341 2.610 1.00 0.00 320 CYS A C 20
ATOM 34996 O O . CYS A 1 114 ? 13.792 13.581 1.685 1.00 0.00 320 CYS A O 20
ATOM 35004 N N . ASN A 1 115 ? 12.791 15.457 2.465 1.00 0.00 321 ASN A N 20
ATOM 35005 C CA . ASN A 1 115 ? 12.395 16.023 1.206 1.00 0.00 321 ASN A CA 20
ATOM 35006 C C . ASN A 1 115 ? 13.303 17.242 0.995 1.00 0.00 321 ASN A C 20
ATOM 35007 O O . ASN A 1 115 ? 13.254 18.170 1.809 1.00 0.00 321 ASN A O 20
ATOM 35018 N N . PRO A 1 116 ? 14.170 17.241 -0.028 1.00 0.00 322 PRO A N 20
ATOM 35019 C CA . PRO A 1 116 ? 15.158 18.291 -0.238 1.00 0.00 322 PRO A CA 20
ATOM 35020 C C . PRO A 1 116 ? 14.612 19.493 -1.022 1.00 0.00 322 PRO A C 20
ATOM 35021 O O . PRO A 1 116 ? 15.362 20.434 -1.272 1.00 0.00 322 PRO A O 20
ATOM 35032 N N . ARG A 1 117 ? 13.346 19.474 -1.452 1.00 0.00 323 ARG A N 20
ATOM 35033 C CA . ARG A 1 117 ? 12.807 20.461 -2.391 1.00 0.00 323 ARG A CA 20
ATOM 35034 C C . ARG A 1 117 ? 11.484 21.076 -1.935 1.00 0.00 323 ARG A C 20
ATOM 35035 O O . ARG A 1 117 ? 11.293 22.280 -2.114 1.00 0.00 323 ARG A O 20
ATOM 35056 N N . ARG A 1 118 ? 10.649 20.276 -1.273 1.00 0.00 324 ARG A N 20
ATOM 35057 C CA . ARG A 1 118 ? 9.357 20.643 -0.690 1.00 0.00 324 ARG A CA 20
ATOM 35058 C C . ARG A 1 118 ? 8.584 21.577 -1.628 1.00 0.00 324 ARG A C 20
ATOM 35059 O O . ARG A 1 118 ? 8.193 22.696 -1.221 1.00 0.00 324 ARG A O 20
#

InterPro domains:
  IPR000253 Forkhead-associated (FHA) domain [PF00498] (22-98)
  IPR000253 Forkhead-associated (FHA) domain [PS50006] (22-81)
  IPR000253 Forkhead-associated (FHA) domain [SM00240] (21-81)
  IPR001357 BRCT domain [PF00533] (112-178)
  IPR008984 SMAD/FHA domain superfamily [SSF49879] (5-124)
  IPR013908 Nibrin, C-terminal [PF08599] (692-754)
  IPR013908 Nibrin, C-terminal [SM01348] (690-754)
  IPR016592 Nibrin [PIRSF011869] (1-762)
  IPR032429 Nibrin, second BRCT domain [PF16508] (215-322)
  IPR036420 BRCT domain superfamily [G3DSA:3.40.50.10190] (109-199)
  IPR036420 BRCT domain superfamily [SSF52113] (111-180)
  IPR040227 Nibrin-related [PTHR12162] (1-762)
  IPR043014 Nibrin, second BRCT domain superfamily [G3DSA:3.40.50.10980] (209-324)